Protein 4Y97 (pdb70)

Radius of gyration: 48.77 Å; Cα contacts (8 Å, |Δi|>4): 5311; chains: 8; bounding box: 123×137×135 Å

Secondary structure (DSSP, 8-state):
--HHHHT-S-TT-EEEEEES-SSS-S---TT-S---EEE-------S-S---SS--HHHHHHHHHHHHHHHHHHHHHHTT---PPPTT---SS-EEEEEEEEESSSS---TTTEEEEEPHHHHTT-EEEEE-TT-SSEEE-TT-EEEEEEE-SSSS-EEEEEEPPP-PPPBP---SGGGG---EEEEEEES--S-TT-SS-HHHHHHHHHHHHH--SEEEEES-SSBTTSHHHHTT--SS-HHHHHHHHHHHHHHHTGGGTPEEEEE--TTBTTS--SBSBPPP------TTGGGTEEE--BSEEEEETTEEEEE--S-HHHHHHTT-EEES-S---HHHHHHHHHHHHTBS---SSPPTT--B-HHHHHHHSB-SSB-SEEE---SSPPEEEEETTEEEEE---SEETTEE-EEEEEEE-PPPS-SSS---SEEEEEEEE-/-HHHHTTTSPPEEEE-TTT-PEEEESSSEES-TTS-EETTSS-SSTT----GGGGHHHHHHHHHHHHHHHHHHHHT--EEES-TTT--EES---S-EETTEEBPSSSSSSBEEESS-HHHHHHHHHHHHHTT-HHHHHHT-S-HHHHHHHHHHT--HHHHHHHHHHHTSSTT-/----SS-SHHHHT-S-TT-EEEEEES---S-----TT-S---EEE-SS------S---HHHHHHHHHHHHHHHHHHHHHHTT---PPPTT---SS-EEEEEEEEESSSS---TTTEEEEEPHHHHTT-EEEEE-TT-SS-EE-TT-EEEEEEE-SSSS-EEEEEEPPP-PPPBP---TGGGG---EEEEEEES--S-TT-SS-HHHHHHHHHHHHH--SEEEEES-SSBTTSHHHHTT--SS-HHHHHHHHHHHHHHHTGGGTPEEEEE--TTBTTS--SBSBPPP---B--TTGGGTEEE--BSEEEEETTEEEEE--S-HHHHHHTT-EE----HHHHHHHHHHHHTBS---SSPPTT--B-HHHHHHHSB-SSB-SEEE---SSPPEEEEETTEEEEE---SEETTEE-EEEEEEE----S-SSS---SEEEEEEEE-/--HHHHTTTSPPEEEE-TTT-PEEEESSSEESSTTS-EETTSS-SSTT----GGGGHHHHHHHHHHHHHHHHHHHHT--EEES-TTT--EES---S-EETTEEBPSSSSSSBEEESS-HHHHHHHHHHHHHTT-HHHHHHT-S-HHHHHHHHHHT--HHHHHHHHHHHTHHHHS-S--/--HHHHT-S-TT-EEEEEES-SSS-S---TT-S---EEEE------S-S---SS--HHHHHHHHHHHHHHHHHHHHHHTT---PPPTT---SS-EEEEEEEEESSSS---TTTEEEEEPHHHHTT-EEEEE-TT-SS-EE-TT-EEEEEEE-SSSS-EEEEEEPPP-PPPBP---SGGGG---EEEEEEES--S-TT-SS-HHHHHHHHHHHHH--SEEEEES-SSBTTSHHHHTT--SS-HHHHHHHHHHHHHHHTGGGTPEEEEE--TTBTTS--SBSBPPP---B--TTGGGTEEE--BSEEEEETTEEEEE--S-HHHHHHTT-EE----HHHHHHHHHHHHTBS---SSPPTT--B-HHHHHHHSB-SSB-SEEE---SSPPEEEEETTEEEEE---SEETTEE-EEEEEEE-PPPS-SSS---SEEEEEEEE-/---HHHHTTTSPPEEEE-TTT-PEEEESSSEESSTTS-EETTSS-SSTT----GGGGHHHHHHHHHHHHHHHHHHHHT--EEES-TTT--EES---S-EETTEEBPSSSSSSBEEESS-HHHHHHHHHHHHHTT-HHHHHHT-SSHHHHHHHHHHT--HHHHHHHHHHHTTTTS--/--HHHHT-S-TT-EEEEEES---S-----TT-S---EEE-SS------S---HHHHHHHHHHHHHHHHHHHHHHTT---PPPTT---SS-EEEEEEEEESSSS---TTTEEEEEPHHHHTT-EEEEE-TT-SS-EE-TT-EEEEEEE-SSSS-EEEEEEPPP-PPPBP---TGGGG---EEEEEEES--S-TT-SS-HHHHHHHHHHHHH--SEEEEES-SSBTTSHHHHTT--SS-HHHHHHHHHHHHHHHTGGGTPEEEEE--TTBTTS--SBSBPPP------TTHHHHEEE--BSEEEEETTEEEEE--S-HHHHHHTT-EE-----HHHHHHHHHHHHTBS---SSPPTT--B-HHHHHHHSB-SSB-SEEE---SSPPEEEEETTEEEEE---SEETTEE-EEEEEEE-PPPS-SSS---SEEEEEEEE-/---HHHHTTTSPPEEEE-TTT-PEEEESSSEES-TTS-EETTSS-SSTT----GGGGHHHHHHHHHHHHHHHHHHHHT--EEES-TTT--EES---S-EETTEEBPSSSSSSBEEESS-HHHHHHHHHHHHHTT-HHHHHHT-S-HHHHHHHHHHT--HHHHHHHHHHHTHHHHS----

GO terms:
  GO:0005658 alpha DNA polymerase:primase complex (C, IDA)
  GO:0005654 nucleoplasm (C, TAS)
  GO:0005515 protein binding (F, IPI)
  GO:0005654 nucleoplasm (C, IDA)
  GO:0006270 DNA replication initiation (P, IDA)
  GO:0006269 DNA replication, synthesis of primer (P, IDA)

Sequence (2464 aa):
PSQKYNSRSNRGEVVTSFGLAQGVSWSGRGGAGNISLKVLGCPEALTGSYKSMFQKLPDIREVLTCKIEELGSELKEHYKIEAFTPLLAPAQEPVTLLGQIGCDSNGKLNNKSVILEGDREHSSGAQIPVDLSELKEYSLFPGQVVIMEGINTTGRKLVATKLYEGVPLPFYQPTEEDADFEQSMVLVACGPYTTSDSITYDPLLDLIAVINHDRPDVCILFGPFLDAKHEQVENCLLTSPFEDIFKQCLRTIIEGTRSSGSHLVFVPSLRDVHHEPVYPQPPFSYSDLSREDKKQVQFVSEPCSLSINGVIFGLTSTDLLFHLGAEEISSSSGTSDRFSRILKHILTQRSYYPLYPPQEDMAIDYESFYVYAQLPVTPDVLIIPSELRYFVKDVLGCVCVNPGRLTKGQVGGTFARLYLRRPAADGAERQSPCIAVQVVRITDEEKYRDCERFKCPCPTCGTENIYDNVFDGSGTDMEPSLYRCSNIDCKASPLTFTVQLSNKLIMDIRRFIKKYYDGWLICEEPTCRNRTRHLPLQFSRTGPLCPACMKATLQPEYSDKSLYTQLCFYRYIFDAECALEKLTTDHEKDKLKKQFFTPKVLQDYRKLKNTAEQFFSPSATPSQKYNSRSNRGEVVTSFGLAQGVSWSGRGGAGNISLKVLGCPEALKSMFQKLPDIREVLTCKIEELGSELKEHYKIEAFTPLLAPAQEPVTLLGQIGCDSNGKLNNKSVILEGDREHSSGAQIPVDLSELKEYSLFPGQVVIMEGINTTGRKLVATKLYEGVPLPFYQPTEEDADFEQSMVLVACGPYTTSDSITYDPLLDLIAVINHDRPDVCILFGPFLDAKHEQVENCLLTSPFEDIFKQCLRTIIEGTRSSGSHLVFVPSLRDVHHEPVYPQPPFSYSDLSREDKKQVQFVSEPCSLSINGVIFGLTSTDLLFHLGAEEISSSSDRFSRILKHILTQRSYYPLYPPQEDMAIDYESFYVYAQLPVTPDVLIIPSELRYFVKDVLGCVCVNPGRLTKGQVGGTFARLYLRRPAADGAERQSPCIAVQVVRILTDEEKYRDCERFKCPCPTCGTENIYDNVFDGSGTDMEPSLYRCSNIDCKASPLTFTVQLSNKLIMDIRRFIKKYYDGWLICEEPTCRNRTRHLPLQFSRTGPLCPACMKATLQPEYSDKSLYTQLCFYRYIFDAECALEKLTTDHEKDKLKKQFFTPKVLQDYRKLKNTAEQFLSRSPSQKYNSRSNRGEVVTSFGLAQGVSWSGRGGAGNISLKVLGCPEALTGSYKSMFQKLPDIREVLTCKIEELGSELKEHYKIEAFTPLLAPAQEPVTLLGQIGCDSNGKLNNKSVILEGDREHSSGAQIPVDLSELKEYSLFPGQVVIMEGINTTGRKLVATKLYEGVPLPFYQPTEEDADFEQSMVLVACGPYTTSDSITYDPLLDLIAVINHDRPDVCILFGPFLDAKHEQVENCLLTSPFEDIFKQCLRTIIEGTRSSGSHLVFVPSLRDVHHEPVYPQPPFSYSDLSREDKKQVQFVSEPCSLSINGVIFGLTSTDLLFHLGAEEISSSSDRFSRILKHILTQRSYYPLYPPQEDMAIDYESFYVYAQLPVTPDVLIIPSELRYFVKDVLGCVCVNPGRLTKGQVGGTFARLYLRRPAADGAERQSPCIAVQVVRIQLTDEEKYRDCERFKCPCPTCGTENIYDNVFDGSGTDMEPSLYRCSNIDCKASPLTFTVQLSNKLIMDIRRFIKKYYDGWLICEEPTCRNRTRHLPLQFSRTGPLCPACMKATLQPEYSDKSLYTQLCFYRYIFDAECALEKLTTDHEKDKLKKQFFTPKVLQDYRKLKNTAEQFLPSQKYNSRSNRGEVVTSFGLAQGVSWSGRGGAGNISLKVLGCPEALKSMFQKLPDIREVLTCKIEELGSELKEHYKIEAFTPLLAPAQEPVTLLGQIGCDSNGKLNNKSVILEGDREHSSGAQIPVDLSELKEYSLFPGQVVIMEGINTTGRKLVATKLYEGVPLPFYQPTEEDADFEQSMVLVACGPYTTSDSITYDPLLDLIAVINHDRPDVCILFGPFLDAKHEQVENCLLTSPFEDIFKQCLRTIIEGTRSSGSHLVFVPSLRDVHHEPVYPQPPFSYSDLSREDKKQVQFVSEPCSLSINGVIFGLTSTDLLFHLGAEEISSSTSDRFSRILKHILTQRSYYPLYPPQEDMAIDYESFYVYAQLPVTPDVLIIPSELRYFVKDVLGCVCVNPGRLTKGQVGGTFARLYLRRPAADGAERQSPCIAVQVVRIQLTDEEKYRDCERFKCPCPTCGTENIYDNVFDGSGTDMEPSLYRCSNIDCKASPLTFTVQLSNKLIMDIRRFIKKYYDGWLICEEPTCRNRTRHLPLQFSRTGPLCPACMKATLQPEYSDKSLYTQLCFYRYIFDAECALEKLTTDHEKDKLKKQFFTPKVLQDYRKLKNTAEQFLSRS

Organism: Homo sapiens (NCBI:txid9606)

B-factor: mean 50.73, std 21.53, range [2.4, 119.45]

Solvent-accessible surface area: 104229 Å² total; per-residue (Å²): 100,4,124,84,1,69,89,35,112,71,139,45,79,66,33,33,64,51,46,118,3,149,79,26,79,28,58,17,146,2,31,54,69,123,42,21,31,133,83,51,51,39,136,58,108,100,54,59,103,212,102,48,165,42,24,100,34,79,48,20,44,65,15,3,0,11,35,0,38,77,14,0,71,84,8,66,119,92,49,151,22,161,55,18,32,57,0,93,33,82,31,140,137,86,12,17,0,3,0,1,1,1,20,71,38,70,25,103,3,14,44,75,7,1,10,0,0,0,1,82,122,64,9,76,0,2,59,2,54,6,39,6,92,109,14,188,120,24,20,0,0,10,0,13,5,5,2,0,48,0,59,1,58,64,3,135,18,0,34,0,64,94,33,31,131,40,23,46,38,95,36,63,109,55,74,144,110,12,51,120,33,93,64,5,2,0,3,0,0,1,0,21,1,8,0,50,41,3,89,65,30,37,0,4,92,37,0,11,60,32,0,48,152,22,96,0,13,0,0,0,0,0,1,4,2,6,12,14,135,15,100,24,3,99,92,20,90,15,110,35,25,1,51,63,30,0,64,110,9,0,76,51,0,7,71,34,4,113,94,1,15,1,25,2,0,0,0,0,5,21,63,0,0,10,19,44,0,12,0,18,2,65,59,8,93,16,95,87,29,61,213,126,6,113,152,43,13,58,42,5,36,0,4,6,7,0,7,1,10,3,2,2,0,0,0,0,8,11,15,1,1,92,18,0,8,48,49,14,19,42,37,58,109,67,138,53,60,103,46,32,43,0,0,101,17,0,1,9,16,24,3,4,3,3,4,11,30,13,76,96,69,11,2,3,18,17,40,26,10,36,28,155,0,49,9,33,26,2,2,1,0,1,0,2,1,1,79,45,169,40,17,20,47,81,7,65,22,0,0,0,0,0,0,4,15,0,4,96,43,73,95,10,3,5,4,0,32,0,18,2,107,27,47,90,87,142,52,101,131,77,88,32,0,6,46,0,0,15,0,3,56,5,118,39,107,81,124,14,152,140,16,72,74,0,69,7,68,14,71,88,51,46,40,70,7,80,8,67,42,3,18,83,55,82,38,140,117,17,48,3,16,2,72,94,6,79,54,141,142,6,144,21,24,13,40,99,43,17,46,18,6,4,2,41,2,4,32,4,4,11,107,8,13,35,97,24,24,23,31,37,4,18,0,83,32,27,19,1,51,21,10,14,38,28,5,2,0,41,41,45,239,101,10,4,27,0,49,37,30,93,164,9,6,1,74,52,52,38,34,46,158,49,0,132,28,7,31,24,3,5,71,40,2,3,27,2,89,52,14,1,120,124,40,144,67,104,123,38,32,56,110,13,65,160,117,28,5,63,116,138,20,36,115,19,4,109,103,2,30,64,7,19,124,74,48,145,92,89,37,54,28,23,1,47,66,1,25,54,29,114,48,138,39,84,53,28,34,59,49,41,159,69,74,48,110,97,5,60,11,108,0,32,48,60,103,34,27,36,86,71,56,30,95,107,25,80,117,100,59,2,49,21,147,42,76,54,19,39,73,13,3,0,23,46,0,27,90,16,0,67,92,7,53,119,103,62,169,17,160,64,21,34,58,0,99,37,73,34,162,127,84,10,22,0,3,0,0,0,1,18,89,64,96,43,136,2,65,72,158,14,2,13,0,0,0,0,86,125,63,11,81,0,5,51,2,71,7,34,10,93,116,11,133,128,31,22,0,0,4,0,11,4,5,0,0,45,0,72,0,78,86,5,143,62,0,37,0,47,86,34,38,114,31,20,50,30,97,46,51,139,55,70,132,123,6,39,126,24,59,70,2,2,0,1,0,0,0,0,23,1,9,0,53,5,0,79,27,31,2,0,4,18,18,1,15,59,33,0,46,150,9,91,0,0,0,0,0,0,0,0,2,2,7,11,2,107,16,36,8,2,88,74,14,55,12,105,41,46,1,67,76,39,2,41,93,10,0,55,28,0,8,71,34,5,117,91,0,16,2,33,3,0,0,0,0,4,29,66,0,0,10,13,0,2,0,0,2,0,5,24,9,82,17,45,14,10,31,147,120,5,107,140,50,14,54,42,3,8,0,4,7,8,0,3,0,4,0,1,3,0,0,0,1,7,11,15,1,0,93,20,0,10,56,43,7,18,30,40,68,111,68,85,42,34,36,0,0,74,16,2,2,7,19,24,7,4,3,5,2,11,23,12,73,92,71,12,2,4,0,15,58,3,12,88,74,71,0,72,10,48,27,2,1,0,0,0,0,2,0,0,94,40,128,38,12,18,44,82,8,65,21,0,0,0,0,0,0,0,11,0,4,75,44,31,74,14,6,6,3,0,12,0,14,1,138,21,41,84,83,140,50,97,149,69,77,31,0,6,77,0,1,5,0,4,60,7,219,64,47,124,84,105,13,149,139,15,67,66,0,82,8,64,13,45,78,47,37,53,92,5,98,8,73,44,2,18,82,60,94,46,121,132,18,50,6,16,5,98,134,7,71,37,148,135,13,202,22,31,13,38,98,42,20,46,22,4,22,1,49,1,16,36,3,2,4,106,9,1,29,105,25,17,19,32,37,4,42,0,86,60,101,125,34,122,38,95,14,37,23,6,3,0,29,44,35,236,105,12,2,19,0,50,65,40,107,152,6,4,1,67,51,84,40,36,68,156,50,0,124,22,6,14,26,2,5,90,43,2,3,29,4,83,64,15,2,125,124,40,121,67,106,146,42,32,67,81,2,65,120,108,27,5,33,27,59,22,19,36,6,4,111,112,2,32,60,5,7,92,139,24,20,19,10,83,93,0,127,141,0,21,61,23,106,70,130,41,87,66,30,32,70,50,47,114,13,128,78,25,73,35,53,16,144,0,31,52,72,125,33,29,37,105,84,50,53,26,106,44,41,20,45,44,70,220,64,40,111,47,24,102,34,78,48,22,20,30,14,1,1,15,41,0,28,47,13,0,73,88,8,53,91,98,60,168,19,154,61,11,32,16,0,95,33,72,36,138,115,87,11,19,0,5,0,1,1,1,19,90,67,97,43,123,3,69,70,166,11,1,9,0,0,0,0,8,28,18,9,44,0,4,57,2,66,7,36,9,85,109,14,171,124,27,19,0,0,5,0,14,4,4,1,0,45,0,62,1,67,86,3,183,94,0,47,0,71,98,33,34,128,30,19,48,34,100,49,56,126,50,69,160,120,3,47,128,30,106,48,4,0,0,0,0,0,0,0,22,1,7,0,54,51,4,95,30,36,2,0,4,20,21,1,14,60,31,0,49,152,14,100,0,6,0,0,0,0,0,1,3,2,6,9,10,136,20,111,42,4,87,77,16,106,16,109,43,46,1,73,62,30,1,51,112,10,0,78,29,1,8,70,36,2,113,102,1,14,1,34,4,0,0,0,0,5,23,68,0,0,23,20,32,1,9,0,13,2,64,58,9,92,22,42,28,12,30,194,101,8,107,151,47,16,54,39,4,35,0,4,6,8,0,6,0,8,0,2,2,0,0,0,1,9,12,15,2,1,91,19,1,9,52,38,8,18,38,36,106,144,60,113,43,30,40,0,0,89,16,2,1,9,18,24,3,5,4,3,7,11,28,12,74,88,67,9,2,4,14,15,38,20,10,11,28,149,0,40,9,32,27,2,2,1,0,2,0,2,1,2,103,38,159,30,14,19,48,77,5,63,18,0,0,0,0,0,0,2,9,0,5,82,43,76,81,9,1,3,3,0,25,0,17,1,110,23,39,85,92,143,49,104,107,73,94,29,0,6,36,0,0,12,0,3,68,7,230,104,66,36,113,74,86,13,161,141,14,64,71,0,81,7,63,9,68,90,53,46,51,97,7,95,6,71,42,2,14,73,46,94,47,104,41,17,6,2,13,5,54,77,11,69,44,103,56,14,190,20,33,9,35,63,38,36,38,22,6,28,1,45,2,24,31,3,2,7,105,8,10,33,88,23,29,22,31,39,4,35,0,88,67,99,130,34,117,44,92,16,38,25,4,3,0,45,35,41,192,93,10,4,22,0,49,66,41,108,188,8,8,1,71,54,81,36,37,47,157,48,0,127,25,7,29,30,2,3,84,35,1,1,27,3,91,60,15,4,127,118,25,128,58,107,120,38,35,75,101,15,72,117,74,17,5,33,30,68,20,21,37,11,2,117,127,3,32,50,21,20,101,131,14,113,109,1,123,120,1,72,90,29,109,61,137,38,84,58,32,35,65,50,36,156,32,71,53,123,106,3,65,13,72,0,32,51,65,96,29,26,34,129,63,56,52,97,73,106,54,122,98,60,8,47,18,116,39,21,15,17,17,76,15,2,0,24,44,0,34,92,13,0,69,80,9,52,118,92,57,161,19,154,64,22,34,8,0,19,7,42,21,153,107,81,11,19,1,3,0,1,1,1,22,94,64,94,42,122,3,67,77,173,13,1,7,0,0,0,0,37,69,46,1,9,0,2,56,3,66,6,46,8,107,112,10,128,123,30,21,0,0,8,0,13,4,6,2,0,49,0,55,0,77,95,0,130,99,0,45,0,50,85,24,28,120,35,23,51,32,97,42,63,110,56,73,141,81,13,46,112,16,107,75,5,2,0,2,0,0,1,0,21,2,9,0,51,50,4,91,63,29,31,0,4,90,32,1,15,61,31,0,46,149,12,93,0,1,0,0,0,0,0,1,4,3,6,13,8,124,17,104,43,3,88,75,10,100,16,106,32,50,1,89,66,41,2,71,110,11,0,63,54,1,11,93,34,2,116,90,0,16,0,38,3,0,0,0,0,5,29,53,0,0,19,15,0,2,0,0,9,2,10,22,9,88,17,98,94,28,45,201,96,6,113,157,42,16,52,42,4,21,0,4,6,10,0,7,1,6,6,2,4,0,0,0,0,9,8,15,1,1,98,18,0,9,52,46,4,20,37,49,74,167,50,64,99,47,32,38,0,0,74,14,2,2,6,13,22,4,4,3,2,2,10,27,13,79,98,73,8,2,5,2,16,69,6,14,89,73,77,0,72,10,66,28,3,3,3,0,1,0,2,1,1,86,33,163,34,14,19,48,88,7,70,23,0,2,0,0,0,0,2,12,0,2,73,42,57,89,13,1,2,4,0,14,0,18,0,130,26,40,87,91,140,56,104,130,80,82,39,0,6,63,0,0,5,0,4,61,6,238,120,67,36,134,83,75,18,156,146,14,74,71,0,88,8,56,13,65,83,52,45,49,88,10,100,8,70,40,2,14,83,58,88,41,137,126,22,43,5,16,2,87,143,13,73,47,167,130,14,196,20,29,12,40,98,38,20,45,18,7,21,1,42,2,17,32,4,1,5,107,4,0,41,102,22,13,21,32,44,4,38,0,83,71,97,128,37,117,40,84,18,39,23,7,2,0,22,19,24,43,60,1,4,29,0,47,66,36,97,157,10,6,1,71,51,83,42,39,53,155,46,0,128,24,7,19,32,1,4,99,51,2,2,21,4,96,66,16,1,125,126,39,143,73,103,139,50,40,63,119,16,51,162,118,37,7,63,120,128,17,30,86,12,3,110,117,2,38,50,5,8,105,127,24,21,22,14,78

Structure (mmCIF, N/CA/C/O backbone):
data_4Y97
#
_entry.id   4Y97
#
_cell.length_a   103.593
_cell.length_b   137.135
_cell.length_c   132.092
_cell.angle_alpha   90.00
_cell.angle_beta   100.97
_cell.angle_gamma   90.00
#
_symmetry.space_group_name_H-M   'P 1 21 1'
#
loop_
_entity.id
_entity.type
_entity.pdbx_description
1 polymer 'DNA polymerase alpha subunit B'
2 polymer 'DNA polymerase alpha catalytic subunit'
3 non-polymer 'ZINC ION'
4 water water
#
loop_
_atom_site.group_PDB
_atom_site.id
_atom_site.type_symbol
_atom_site.label_atom_id
_atom_site.label_alt_id
_atom_site.label_comp_id
_atom_site.label_asym_id
_atom_site.label_entity_id
_atom_site.label_seq_id
_atom_site.pdbx_PDB_ins_code
_atom_site.Cartn_x
_atom_site.Cartn_y
_atom_site.Cartn_z
_atom_site.occupancy
_atom_site.B_iso_or_equiv
_atom_site.auth_seq_id
_atom_site.auth_comp_id
_atom_site.auth_asym_id
_atom_site.auth_atom_id
_atom_site.pdbx_PDB_model_num
ATOM 1 N N . PRO A 1 157 ? 34.417 79.301 55.600 1.00 65.76 157 PRO A N 1
ATOM 2 C CA . PRO A 1 157 ? 35.125 80.553 55.978 1.00 66.25 157 PRO A CA 1
ATOM 3 C C . PRO A 1 157 ? 34.164 81.538 56.643 1.00 69.36 157 PRO A C 1
ATOM 4 O O . PRO A 1 157 ? 33.103 81.111 57.072 1.00 70.77 157 PRO A O 1
ATOM 8 N N . SER A 1 158 ? 34.594 82.807 56.753 1.00 68.00 158 SER A N 1
ATOM 9 C CA . SER A 1 158 ? 33.919 84.003 57.298 1.00 71.59 158 SER A CA 1
ATOM 10 C C . SER A 1 158 ? 32.426 83.859 57.612 1.00 73.33 158 SER A C 1
ATOM 11 O O . SER A 1 158 ? 31.683 84.842 57.754 1.00 74.63 158 SER A O 1
ATOM 14 N N . GLN A 1 159 ? 32.007 82.611 57.729 1.00 73.15 159 GLN A N 1
ATOM 15 C CA . GLN A 1 159 ? 30.633 82.234 58.003 1.00 72.67 159 GLN A CA 1
ATOM 16 C C . GLN A 1 159 ? 30.060 82.975 59.192 1.00 69.32 159 GLN A C 1
ATOM 17 O O . GLN A 1 159 ? 29.062 83.675 59.076 1.00 67.27 159 GLN A O 1
ATOM 23 N N . LYS A 1 160 ? 30.712 82.829 60.332 1.00 68.33 160 LYS A N 1
ATOM 24 C CA . LYS A 1 160 ? 30.281 83.465 61.566 1.00 68.00 160 LYS A CA 1
ATOM 25 C C . LYS A 1 160 ? 30.113 84.974 61.396 1.00 67.34 160 LYS A C 1
ATOM 26 O O . LYS A 1 160 ? 29.099 85.541 61.799 1.00 68.03 160 LYS A O 1
ATOM 32 N N . TYR A 1 161 ? 31.111 85.619 60.797 1.00 65.13 161 TYR A N 1
ATOM 33 C CA . TYR A 1 161 ? 31.080 87.063 60.608 1.00 61.13 161 TYR A CA 1
ATOM 34 C C . TYR A 1 161 ? 29.907 87.583 59.770 1.00 62.88 161 TYR A C 1
ATOM 35 O O . TYR A 1 161 ? 29.265 88.578 60.125 1.00 59.28 161 TYR A O 1
ATOM 44 N N . ASN A 1 162 ? 29.630 86.917 58.656 1.00 64.78 162 ASN A N 1
ATOM 45 C CA . ASN A 1 162 ? 28.552 87.352 57.776 1.00 65.43 162 ASN A CA 1
ATOM 46 C C . ASN A 1 162 ? 27.147 87.107 58.330 1.00 66.59 162 ASN A C 1
ATOM 47 O O . ASN A 1 162 ? 26.184 87.736 57.889 1.00 65.61 162 ASN A O 1
ATOM 52 N N . SER A 1 163 ? 27.035 86.213 59.307 1.00 64.78 163 SER A N 1
ATOM 53 C CA . SER A 1 163 ? 25.744 85.904 59.903 1.00 65.41 163 SER A CA 1
ATOM 54 C C . SER A 1 163 ? 25.500 86.710 61.174 1.00 69.74 163 SER A C 1
ATOM 55 O O . SER A 1 163 ? 24.469 86.555 61.823 1.00 74.09 163 SER A O 1
ATOM 58 N N . ARG A 1 164 ? 26.450 87.565 61.535 1.00 68.95 164 ARG A N 1
ATOM 59 C CA . ARG A 1 164 ? 26.304 88.386 62.730 1.00 65.49 164 ARG A CA 1
ATOM 60 C C . ARG A 1 164 ? 24.985 89.145 62.650 1.00 63.31 164 ARG A C 1
ATOM 61 O O . ARG A 1 164 ? 24.444 89.334 61.566 1.00 63.63 164 ARG A O 1
ATOM 69 N N . SER A 1 165 ? 24.484 89.591 63.795 1.00 61.31 165 SER A N 1
ATOM 70 C CA . SER A 1 165 ? 23.229 90.326 63.842 1.00 59.77 165 SER A CA 1
ATOM 71 C C . SER A 1 165 ? 23.358 91.643 64.597 1.00 59.81 165 SER A C 1
ATOM 72 O O . SER A 1 165 ? 22.375 92.360 64.766 1.00 58.31 165 SER A O 1
ATOM 75 N N . ASN A 1 166 ? 24.574 91.956 65.042 1.00 62.14 166 ASN A N 1
ATOM 76 C CA . ASN A 1 166 ? 24.854 93.189 65.787 1.00 62.96 166 ASN A CA 1
ATOM 77 C C . ASN A 1 166 ? 25.109 94.391 64.892 1.00 58.28 166 ASN A C 1
ATOM 78 O O . ASN A 1 166 ? 25.110 95.529 65.353 1.00 59.75 166 ASN A O 1
ATOM 83 N N . ARG A 1 167 ? 25.369 94.121 63.622 1.00 55.16 167 ARG A N 1
ATOM 84 C CA . ARG A 1 167 ? 25.654 95.143 62.621 1.00 52.92 167 ARG A CA 1
ATOM 85 C C . ARG A 1 167 ? 25.081 96.544 62.904 1.00 48.74 167 ARG A C 1
ATOM 86 O O . ARG A 1 167 ? 23.881 96.699 63.102 1.00 50.71 167 ARG A O 1
ATOM 94 N N . GLY A 1 168 ? 25.949 97.552 62.930 1.00 43.26 168 GLY A N 1
ATOM 95 C CA . GLY A 1 168 ? 25.514 98.922 63.141 1.00 40.95 168 GLY A CA 1
ATOM 96 C C . GLY A 1 168 ? 25.288 99.377 64.567 1.00 47.59 168 GLY A C 1
ATOM 97 O O . GLY A 1 168 ? 25.100 100.577 64.827 1.00 47.29 168 GLY A O 1
ATOM 98 N N . GLU A 1 169 ? 25.313 98.432 65.498 1.00 45.83 169 GLU A N 1
ATOM 99 C CA . GLU A 1 169 ? 25.090 98.759 66.899 1.00 47.21 169 GLU A CA 1
ATOM 100 C C . GLU A 1 169 ? 26.108 99.752 67.451 1.00 45.89 169 GLU A C 1
ATOM 101 O O . GLU A 1 169 ? 27.311 99.571 67.289 1.00 48.23 169 GLU A O 1
ATOM 107 N N . VAL A 1 170 ? 25.624 100.798 68.108 1.00 44.58 170 VAL A N 1
ATOM 108 C CA . VAL A 1 170 ? 26.506 101.785 68.708 1.00 41.26 170 VAL A CA 1
ATOM 109 C C . VAL A 1 170 ? 26.851 101.276 70.108 1.00 45.57 170 VAL A C 1
ATOM 110 O O . VAL A 1 170 ? 25.995 101.245 70.982 1.00 49.64 170 VAL A O 1
ATOM 114 N N . VAL A 1 171 ? 28.104 100.864 70.312 1.00 47.69 171 VAL A N 1
ATOM 115 C CA . VAL A 1 171 ? 28.549 100.322 71.598 1.00 39.30 171 VAL A CA 1
ATOM 116 C C . VAL A 1 171 ? 29.129 101.334 72.585 1.00 43.66 171 VAL A C 1
ATOM 117 O O . VAL A 1 171 ? 29.322 101.015 73.757 1.00 47.41 171 VAL A O 1
ATOM 121 N N . THR A 1 172 ? 29.417 102.543 72.122 1.00 43.59 172 THR A N 1
ATOM 122 C CA . THR A 1 172 ? 29.954 103.572 73.003 1.00 47.07 172 THR A CA 1
ATOM 123 C C . THR A 1 172 ? 29.621 104.933 72.423 1.00 52.44 172 THR A C 1
ATOM 124 O O . THR A 1 172 ? 29.622 105.124 71.205 1.00 51.86 172 THR A O 1
ATOM 128 N N . SER A 1 173 ? 29.339 105.880 73.305 1.00 53.79 173 SER A N 1
ATOM 129 C CA . SER A 1 173 ? 28.991 107.216 72.879 1.00 52.39 173 SER A CA 1
ATOM 130 C C . SER A 1 173 ? 29.737 108.216 73.740 1.00 51.93 173 SER A C 1
ATOM 131 O O . SER A 1 173 ? 29.897 108.022 74.944 1.00 53.61 173 SER A O 1
ATOM 134 N N . PHE A 1 174 ? 30.203 109.282 73.114 1.00 47.50 174 PHE A N 1
ATOM 135 C CA . PHE A 1 174 ? 30.915 110.314 73.831 1.00 49.35 174 PHE A CA 1
ATOM 136 C C . PHE A 1 174 ? 30.348 111.629 73.332 1.00 51.34 174 PHE A C 1
ATOM 137 O O . PHE A 1 174 ? 29.986 111.745 72.158 1.00 52.03 174 PHE A O 1
ATOM 145 N N . GLY A 1 175 ? 30.278 112.607 74.233 1.00 52.26 175 GLY A N 1
ATOM 146 C CA . GLY A 1 175 ? 29.762 113.919 73.900 1.00 54.38 175 GLY A CA 1
ATOM 147 C C . GLY A 1 175 ? 28.306 113.894 73.500 1.00 59.09 175 GLY A C 1
ATOM 148 O O . GLY A 1 175 ? 27.542 112.976 73.837 1.00 57.29 175 GLY A O 1
ATOM 149 N N . LEU A 1 176 ? 27.973 114.915 72.716 1.00 58.43 176 LEU A N 1
ATOM 150 C CA . LEU A 1 176 ? 26.654 115.142 72.160 1.00 56.48 176 LEU A CA 1
ATOM 151 C C . LEU A 1 176 ? 26.483 114.220 70.959 1.00 56.87 176 LEU A C 1
ATOM 152 O O . LEU A 1 176 ? 26.179 114.685 69.864 1.00 56.66 176 LEU A O 1
ATOM 157 N N . ALA A 1 177 ? 26.686 112.921 71.161 1.00 59.44 177 ALA A N 1
ATOM 158 C CA . ALA A 1 177 ? 26.571 111.947 70.074 1.00 63.03 177 ALA A CA 1
ATOM 159 C C . ALA A 1 177 ? 25.244 112.039 69.347 1.00 68.01 177 ALA A C 1
ATOM 160 O O . ALA A 1 177 ? 25.129 111.618 68.198 1.00 69.80 177 ALA A O 1
ATOM 162 N N . GLN A 1 178 ? 24.233 112.566 70.029 1.00 75.32 178 GLN A N 1
ATOM 163 C CA . GLN A 1 178 ? 22.917 112.746 69.422 1.00 78.17 178 GLN A CA 1
ATOM 164 C C . GLN A 1 178 ? 22.830 114.247 69.209 1.00 75.95 178 GLN A C 1
ATOM 165 O O . GLN A 1 178 ? 23.061 115.024 70.135 1.00 80.60 178 GLN A O 1
ATOM 171 N N . GLY A 1 179 ? 22.502 114.666 67.999 1.00 71.86 179 GLY A N 1
ATOM 172 C CA . GLY A 1 179 ? 22.445 116.089 67.738 1.00 70.76 179 GLY A CA 1
ATOM 173 C C . GLY A 1 179 ? 23.414 116.320 66.604 1.00 70.59 179 GLY A C 1
ATOM 174 O O . GLY A 1 179 ? 23.771 117.459 66.264 1.00 65.91 179 GLY A O 1
ATOM 175 N N . VAL A 1 180 ? 23.860 115.192 66.050 1.00 66.38 180 VAL A N 1
ATOM 176 C CA . VAL A 1 180 ? 24.756 115.167 64.909 1.00 64.41 180 VAL A CA 1
ATOM 177 C C . VAL A 1 180 ? 24.346 113.971 64.064 1.00 66.94 180 VAL A C 1
ATOM 178 O O . VAL A 1 180 ? 24.213 112.857 64.570 1.00 69.43 180 VAL A O 1
ATOM 182 N N . SER A 1 181 ? 24.075 114.218 62.789 1.00 69.95 181 SER A N 1
ATOM 183 C CA . SER A 1 181 ? 23.743 113.134 61.883 1.00 70.06 181 SER A CA 1
ATOM 184 C C . SER A 1 181 ? 25.133 112.708 61.505 1.00 72.32 181 SER A C 1
ATOM 185 O O . SER A 1 181 ? 25.953 113.537 61.098 1.00 76.15 181 SER A O 1
ATOM 188 N N . TRP A 1 182 ? 25.428 111.433 61.649 1.00 71.40 182 TRP A N 1
ATOM 189 C CA . TRP A 1 182 ? 26.761 111.017 61.316 1.00 71.35 182 TRP A CA 1
ATOM 190 C C . TRP A 1 182 ? 26.964 110.961 59.814 1.00 73.34 182 TRP A C 1
ATOM 191 O O . TRP A 1 182 ? 27.160 109.896 59.228 1.00 73.78 182 TRP A O 1
ATOM 202 N N . SER A 1 183 ? 26.877 112.150 59.211 1.00 76.77 183 SER A N 1
ATOM 203 C CA . SER A 1 183 ? 27.073 112.375 57.783 1.00 79.81 183 SER A CA 1
ATOM 204 C C . SER A 1 183 ? 28.077 113.510 57.647 1.00 81.12 183 SER A C 1
ATOM 205 O O . SER A 1 183 ? 28.033 114.491 58.397 1.00 81.16 183 SER A O 1
ATOM 208 N N . GLY A 1 184 ? 29.000 113.354 56.710 1.00 81.22 184 GLY A N 1
ATOM 209 C CA . GLY A 1 184 ? 29.976 114.394 56.475 1.00 84.80 184 GLY A CA 1
ATOM 210 C C . GLY A 1 184 ? 29.517 115.077 55.206 1.00 87.03 184 GLY A C 1
ATOM 211 O O . GLY A 1 184 ? 28.556 114.622 54.583 1.00 85.95 184 GLY A O 1
ATOM 212 N N . ARG A 1 185 ? 30.169 116.167 54.818 1.00 87.54 185 ARG A N 1
ATOM 213 C CA . ARG A 1 185 ? 29.777 116.844 53.592 1.00 89.19 185 ARG A CA 1
ATOM 214 C C . ARG A 1 185 ? 30.475 116.175 52.409 1.00 90.83 185 ARG A C 1
ATOM 215 O O . ARG A 1 185 ? 30.402 116.657 51.280 1.00 93.70 185 ARG A O 1
ATOM 223 N N . GLY A 1 186 ? 31.135 115.051 52.675 1.00 92.13 186 GLY A N 1
ATOM 224 C CA . GLY A 1 186 ? 31.848 114.345 51.626 1.00 92.71 186 GLY A CA 1
ATOM 225 C C . GLY A 1 186 ? 33.133 115.082 51.295 1.00 94.81 186 GLY A C 1
ATOM 226 O O . GLY A 1 186 ? 33.933 115.382 52.184 1.00 94.83 186 GLY A O 1
ATOM 227 N N . GLY A 1 187 ? 33.338 115.385 50.018 1.00 96.39 187 GLY A N 1
ATOM 228 C CA . GLY A 1 187 ? 34.545 116.096 49.631 1.00 98.83 187 GLY A CA 1
ATOM 229 C C . GLY A 1 187 ? 34.357 117.596 49.780 1.00 100.38 187 GLY A C 1
ATOM 230 O O . GLY A 1 187 ? 35.320 118.372 49.781 1.00 100.82 187 GLY A O 1
ATOM 231 N N . ALA A 1 188 ? 33.098 117.990 49.931 1.00 98.52 188 ALA A N 1
ATOM 232 C CA . ALA A 1 188 ? 32.708 119.383 50.058 1.00 96.78 188 ALA A CA 1
ATOM 233 C C . ALA A 1 188 ? 33.562 120.308 50.910 1.00 96.18 188 ALA A C 1
ATOM 234 O O . ALA A 1 188 ? 34.054 119.948 51.984 1.00 92.30 188 ALA A O 1
ATOM 236 N N . GLY A 1 189 ? 33.708 121.523 50.393 1.00 97.31 189 GLY A N 1
ATOM 237 C CA . GLY A 1 189 ? 34.443 122.564 51.072 1.00 95.58 189 GLY A CA 1
ATOM 238 C C . GLY A 1 189 ? 35.904 122.373 51.410 1.00 93.72 189 GLY A C 1
ATOM 239 O O . GLY A 1 189 ? 36.637 121.583 50.803 1.00 90.94 189 GLY A O 1
ATOM 240 N N . ASN A 1 190 ? 36.303 123.138 52.418 1.00 92.13 190 ASN A N 1
ATOM 241 C CA . ASN A 1 190 ? 37.660 123.174 52.916 1.00 90.28 190 ASN A CA 1
ATOM 242 C C . ASN A 1 190 ? 38.015 122.031 53.858 1.00 85.83 190 ASN A C 1
ATOM 243 O O . ASN A 1 190 ? 37.491 121.935 54.968 1.00 84.44 190 ASN A O 1
ATOM 248 N N . ILE A 1 191 ? 38.904 121.162 53.398 1.00 79.38 191 ILE A N 1
ATOM 249 C CA . ILE A 1 191 ? 39.389 120.061 54.208 1.00 71.78 191 ILE A CA 1
ATOM 250 C C . ILE A 1 191 ? 40.893 120.268 54.167 1.00 68.33 191 ILE A C 1
ATOM 251 O O . ILE A 1 191 ? 41.502 120.245 53.098 1.00 66.83 191 ILE A O 1
ATOM 256 N N . SER A 1 192 ? 41.481 120.525 55.330 1.00 64.41 192 SER A N 1
ATOM 257 C CA . SER A 1 192 ? 42.915 120.767 55.421 1.00 64.00 192 SER A CA 1
ATOM 258 C C . SER A 1 192 ? 43.631 119.686 56.219 1.00 61.80 192 SER A C 1
ATOM 259 O O . SER A 1 192 ? 43.487 119.617 57.439 1.00 65.99 192 SER A O 1
ATOM 262 N N . LEU A 1 193 ? 44.396 118.841 55.529 1.00 56.13 193 LEU A N 1
ATOM 263 C CA . LEU A 1 193 ? 45.148 117.771 56.184 1.00 52.17 193 LEU A CA 1
ATOM 264 C C . LEU A 1 193 ? 46.643 118.064 56.147 1.00 51.53 193 LEU A C 1
ATOM 265 O O . LEU A 1 193 ? 47.257 118.041 55.089 1.00 53.81 193 LEU A O 1
ATOM 270 N N . LYS A 1 194 ? 47.233 118.330 57.302 1.00 51.92 194 LYS A N 1
ATOM 271 C CA . LYS A 1 194 ? 48.659 118.617 57.358 1.00 54.53 194 LYS A CA 1
ATOM 272 C C . LYS A 1 194 ? 49.333 117.657 58.331 1.00 53.33 194 LYS A C 1
ATOM 273 O O . LYS A 1 194 ? 48.825 117.419 59.428 1.00 51.51 194 LYS A O 1
ATOM 279 N N . VAL A 1 195 ? 50.464 117.088 57.923 1.00 46.74 195 VAL A N 1
ATOM 280 C CA . VAL A 1 195 ? 51.196 116.185 58.802 1.00 39.75 195 VAL A CA 1
ATOM 281 C C . VAL A 1 195 ? 52.130 117.043 59.647 1.00 38.35 195 VAL A C 1
ATOM 282 O O . VAL A 1 195 ? 52.847 117.870 59.102 1.00 47.59 195 VAL A O 1
ATOM 286 N N . LEU A 1 196 ? 52.118 116.846 60.971 1.00 38.89 196 LEU A N 1
ATOM 287 C CA . LEU A 1 196 ? 52.975 117.581 61.923 1.00 40.85 196 LEU A CA 1
ATOM 288 C C . LEU A 1 196 ? 54.319 116.911 62.198 1.00 43.94 196 LEU A C 1
ATOM 289 O O . LEU A 1 196 ? 54.564 115.782 61.787 1.00 50.74 196 LEU A O 1
ATOM 294 N N . GLY A 1 197 ? 55.190 117.608 62.914 1.00 44.60 197 GLY A N 1
ATOM 295 C CA . GLY A 1 197 ? 56.481 117.032 63.219 1.00 48.86 197 GLY A CA 1
ATOM 296 C C . GLY A 1 197 ? 57.188 117.762 64.334 1.00 52.71 197 GLY A C 1
ATOM 297 O O . GLY A 1 197 ? 56.782 118.860 64.720 1.00 49.86 197 GLY A O 1
ATOM 298 N N . CYS A 1 198 ? 58.238 117.138 64.863 1.00 55.26 198 CYS A N 1
ATOM 299 C CA . CYS A 1 198 ? 59.038 117.732 65.929 1.00 56.19 198 CYS A CA 1
ATOM 300 C C . CYS A 1 198 ? 60.406 117.965 65.332 1.00 54.32 198 CYS A C 1
ATOM 301 O O . CYS A 1 198 ? 61.170 117.023 65.131 1.00 60.96 198 CYS A O 1
ATOM 304 N N . PRO A 1 199 ? 60.730 119.222 65.014 1.00 54.17 199 PRO A N 1
ATOM 305 C CA . PRO A 1 199 ? 62.044 119.486 64.431 1.00 52.88 199 PRO A CA 1
ATOM 306 C C . PRO A 1 199 ? 63.137 118.982 65.350 1.00 52.98 199 PRO A C 1
ATOM 307 O O . PRO A 1 199 ? 62.897 118.723 66.532 1.00 53.35 199 PRO A O 1
ATOM 311 N N . GLU A 1 200 ? 64.338 118.848 64.805 1.00 51.87 200 GLU A N 1
ATOM 312 C CA . GLU A 1 200 ? 65.468 118.342 65.570 1.00 56.26 200 GLU A CA 1
ATOM 313 C C . GLU A 1 200 ? 66.763 118.762 64.866 1.00 57.94 200 GLU A C 1
ATOM 314 O O . GLU A 1 200 ? 66.822 118.797 63.631 1.00 61.68 200 GLU A O 1
ATOM 320 N N . ALA A 1 201 ? 67.785 119.111 65.646 1.00 55.70 201 ALA A N 1
ATOM 321 C CA . ALA A 1 201 ? 69.068 119.531 65.077 1.00 53.75 201 ALA A CA 1
ATOM 322 C C . ALA A 1 201 ? 70.248 119.044 65.928 1.00 54.45 201 ALA A C 1
ATOM 323 O O . ALA A 1 201 ? 71.336 119.625 65.893 1.00 48.26 201 ALA A O 1
ATOM 325 N N . LEU A 1 202 ? 70.013 117.963 66.673 1.00 58.27 202 LEU A N 1
ATOM 326 C CA . LEU A 1 202 ? 70.999 117.357 67.568 1.00 59.67 202 LEU A CA 1
ATOM 327 C C . LEU A 1 202 ? 71.716 116.164 66.948 1.00 60.71 202 LEU A C 1
ATOM 328 O O . LEU A 1 202 ? 72.885 115.901 67.254 1.00 59.60 202 LEU A O 1
ATOM 333 N N . THR A 1 203 ? 70.994 115.454 66.084 1.00 63.20 203 THR A N 1
ATOM 334 C CA . THR A 1 203 ? 71.473 114.251 65.403 1.00 62.96 203 THR A CA 1
ATOM 335 C C . THR A 1 203 ? 72.519 114.518 64.300 1.00 65.55 203 THR A C 1
ATOM 336 O O . THR A 1 203 ? 72.392 115.479 63.529 1.00 67.73 203 THR A O 1
ATOM 340 N N . GLY A 1 204 ? 73.546 113.662 64.243 1.00 63.31 204 GLY A N 1
ATOM 341 C CA . GLY A 1 204 ? 74.607 113.793 63.253 1.00 59.17 204 GLY A CA 1
ATOM 342 C C . GLY A 1 204 ? 74.177 113.371 61.857 1.00 61.79 204 GLY A C 1
ATOM 343 O O . GLY A 1 204 ? 73.150 112.711 61.690 1.00 60.43 204 GLY A O 1
ATOM 344 N N . SER A 1 205 ? 74.972 113.726 60.850 1.00 61.92 205 SER A N 1
ATOM 345 C CA . SER A 1 205 ? 74.635 113.404 59.463 1.00 61.58 205 SER A CA 1
ATOM 346 C C . SER A 1 205 ? 75.134 112.075 58.879 1.00 60.91 205 SER A C 1
ATOM 347 O O . SER A 1 205 ? 74.844 111.759 57.722 1.00 60.54 205 SER A O 1
ATOM 350 N N . TYR A 1 206 ? 75.869 111.291 59.661 1.00 64.14 206 TYR A N 1
ATOM 351 C CA . TYR A 1 206 ? 76.370 110.003 59.170 1.00 68.85 206 TYR A CA 1
ATOM 352 C C . TYR A 1 206 ? 75.789 108.889 60.013 1.00 67.21 206 TYR A C 1
ATOM 353 O O . TYR A 1 206 ? 76.221 108.674 61.139 1.00 70.30 206 TYR A O 1
ATOM 362 N N . LYS A 1 207 ? 74.807 108.180 59.473 1.00 68.41 207 LYS A N 1
ATOM 363 C CA . LYS A 1 207 ? 74.174 107.099 60.214 1.00 71.61 207 LYS A CA 1
ATOM 364 C C . LYS A 1 207 ? 74.517 105.704 59.647 1.00 74.06 207 LYS A C 1
ATOM 365 O O . LYS A 1 207 ? 74.710 105.543 58.436 1.00 72.83 207 LYS A O 1
ATOM 371 N N . SER A 1 208 ? 74.626 104.712 60.533 1.00 74.68 208 SER A N 1
ATOM 372 C CA . SER A 1 208 ? 74.909 103.328 60.134 1.00 74.90 208 SER A CA 1
ATOM 373 C C . SER A 1 208 ? 73.535 102.704 59.913 1.00 74.91 208 SER A C 1
ATOM 374 O O . SER A 1 208 ? 72.537 103.265 60.374 1.00 76.11 208 SER A O 1
ATOM 377 N N . MET A 1 209 ? 73.440 101.566 59.227 1.00 73.73 209 MET A N 1
ATOM 378 C CA . MET A 1 209 ? 72.097 101.031 59.019 1.00 75.90 209 MET A CA 1
ATOM 379 C C . MET A 1 209 ? 71.621 100.046 60.069 1.00 71.50 209 MET A C 1
ATOM 380 O O . MET A 1 209 ? 70.489 99.560 60.009 1.00 72.93 209 MET A O 1
ATOM 385 N N . PHE A 1 210 ? 72.486 99.773 61.038 1.00 65.01 210 PHE A N 1
ATOM 386 C CA . PHE A 1 210 ? 72.173 98.888 62.149 1.00 55.88 210 PHE A CA 1
ATOM 387 C C . PHE A 1 210 ? 72.679 99.623 63.379 1.00 51.91 210 PHE A C 1
ATOM 388 O O . PHE A 1 210 ? 73.843 99.998 63.443 1.00 55.00 210 PHE A O 1
ATOM 396 N N . GLN A 1 211 ? 71.813 99.808 64.365 1.00 48.22 211 GLN A N 1
ATOM 397 C CA . GLN A 1 211 ? 72.163 100.591 65.543 1.00 44.91 211 GLN A CA 1
ATOM 398 C C . GLN A 1 211 ? 73.381 100.162 66.306 1.00 44.07 211 GLN A C 1
ATOM 399 O O . GLN A 1 211 ? 73.605 98.978 66.524 1.00 44.38 211 GLN A O 1
ATOM 405 N N . LYS A 1 212 ? 74.142 101.146 66.753 1.00 43.29 212 LYS A N 1
ATOM 406 C CA . LYS A 1 212 ? 75.307 100.879 67.563 1.00 46.19 212 LYS A CA 1
ATOM 407 C C . LYS A 1 212 ? 74.836 101.169 68.986 1.00 44.26 212 LYS A C 1
ATOM 408 O O . LYS A 1 212 ? 74.157 102.163 69.227 1.00 47.15 212 LYS A O 1
ATOM 414 N N . LEU A 1 213 ? 75.169 100.292 69.924 1.00 41.10 213 LEU A N 1
ATOM 415 C CA . LEU A 1 213 ? 74.773 100.498 71.307 1.00 38.03 213 LEU A CA 1
ATOM 416 C C . LEU A 1 213 ? 75.044 101.917 71.816 1.00 37.96 213 LEU A C 1
ATOM 417 O O . LEU A 1 213 ? 74.197 102.507 72.478 1.00 43.27 213 LEU A O 1
ATOM 422 N N . PRO A 1 214 ? 76.225 102.488 71.514 1.00 37.30 214 PRO A N 1
ATOM 423 C CA . PRO A 1 214 ? 76.495 103.845 71.997 1.00 35.76 214 PRO A CA 1
ATOM 424 C C . PRO A 1 214 ? 75.426 104.836 71.533 1.00 37.80 214 PRO A C 1
ATOM 425 O O . PRO A 1 214 ? 75.151 105.824 72.220 1.00 45.54 214 PRO A O 1
ATOM 429 N N . ASP A 1 215 ? 74.826 104.575 70.370 1.00 36.29 215 ASP A N 1
ATOM 430 C CA . ASP A 1 215 ? 73.794 105.469 69.833 1.00 39.98 215 ASP A CA 1
ATOM 431 C C . ASP A 1 215 ? 72.477 105.317 70.590 1.00 36.99 215 ASP A C 1
ATOM 432 O O . ASP A 1 215 ? 71.773 106.292 70.838 1.00 45.46 215 ASP A O 1
ATOM 437 N N . ILE A 1 216 ? 72.125 104.086 70.925 1.00 34.91 216 ILE A N 1
ATOM 438 C CA . ILE A 1 216 ? 70.904 103.847 71.674 1.00 29.67 216 ILE A CA 1
ATOM 439 C C . ILE A 1 216 ? 71.051 104.514 73.034 1.00 31.28 216 ILE A C 1
ATOM 440 O O . ILE A 1 216 ? 70.126 105.163 73.529 1.00 35.68 216 ILE A O 1
ATOM 445 N N . ARG A 1 217 ? 72.217 104.312 73.642 1.00 29.63 217 ARG A N 1
ATOM 446 C CA . ARG A 1 217 ? 72.545 104.877 74.946 1.00 29.24 217 ARG A CA 1
ATOM 447 C C . ARG A 1 217 ? 72.310 106.395 74.911 1.00 26.71 217 ARG A C 1
ATOM 448 O O . ARG A 1 217 ? 71.721 106.968 75.827 1.00 25.13 217 ARG A O 1
ATOM 456 N N . GLU A 1 218 ? 72.760 107.020 73.828 1.00 23.30 218 GLU A N 1
ATOM 457 C CA . GLU A 1 218 ? 72.618 108.447 73.637 1.00 26.53 218 GLU A CA 1
ATOM 458 C C . GLU A 1 218 ? 71.159 108.871 73.611 1.00 23.22 218 GLU A C 1
ATOM 459 O O . GLU A 1 218 ? 70.762 109.835 74.269 1.00 26.42 218 GLU A O 1
ATOM 465 N N . VAL A 1 219 ? 70.353 108.156 72.846 1.00 16.99 219 VAL A N 1
ATOM 466 C CA . VAL A 1 219 ? 68.938 108.485 72.766 1.00 20.18 219 VAL A CA 1
ATOM 467 C C . VAL A 1 219 ? 68.232 108.362 74.123 1.00 29.31 219 VAL A C 1
ATOM 468 O O . VAL A 1 219 ? 67.431 109.234 74.483 1.00 31.40 219 VAL A O 1
ATOM 472 N N . LEU A 1 220 ? 68.532 107.295 74.872 1.00 21.17 220 LEU A N 1
ATOM 473 C CA . LEU A 1 220 ? 67.915 107.097 76.179 1.00 19.30 220 LEU A CA 1
ATOM 474 C C . LEU A 1 220 ? 68.375 108.151 77.193 1.00 22.34 220 LEU A C 1
ATOM 475 O O . LEU A 1 220 ? 67.578 108.617 78.001 1.00 25.29 220 LEU A O 1
ATOM 480 N N . THR A 1 221 ? 69.646 108.538 77.161 1.00 23.80 221 THR A N 1
ATOM 481 C CA . THR A 1 221 ? 70.112 109.556 78.102 1.00 32.86 221 THR A CA 1
ATOM 482 C C . THR A 1 221 ? 69.412 110.882 77.838 1.00 29.99 221 THR A C 1
ATOM 483 O O . THR A 1 221 ? 68.960 111.535 78.770 1.00 27.62 221 THR A O 1
ATOM 487 N N . CYS A 1 222 ? 69.330 111.270 76.567 1.00 32.94 222 CYS A N 1
ATOM 488 C CA . CYS A 1 222 ? 68.689 112.527 76.194 1.00 34.56 222 CYS A CA 1
ATOM 489 C C . CYS A 1 222 ? 67.228 112.496 76.580 1.00 32.01 222 CYS A C 1
ATOM 490 O O . CYS A 1 222 ? 66.652 113.516 76.945 1.00 34.41 222 CYS A O 1
ATOM 493 N N . LYS A 1 223 ? 66.623 111.322 76.501 1.00 24.82 223 LYS A N 1
ATOM 494 C CA . LYS A 1 223 ? 65.234 111.231 76.873 1.00 24.18 223 LYS A CA 1
ATOM 495 C C . LYS A 1 223 ? 65.087 111.691 78.315 1.00 28.13 223 LYS A C 1
ATOM 496 O O . LYS A 1 223 ? 64.236 112.518 78.633 1.00 37.63 223 LYS A O 1
ATOM 502 N N . ILE A 1 224 ? 65.940 111.159 79.179 1.00 26.96 224 ILE A N 1
ATOM 503 C CA . ILE A 1 224 ? 65.905 111.472 80.597 1.00 25.86 224 ILE A CA 1
ATOM 504 C C . ILE A 1 224 ? 66.271 112.920 80.872 1.00 32.65 224 ILE A C 1
ATOM 505 O O . ILE A 1 224 ? 65.551 113.652 81.547 1.00 33.11 224 ILE A O 1
ATOM 510 N N . GLU A 1 225 ? 67.417 113.318 80.353 1.00 35.31 225 GLU A N 1
ATOM 511 C CA . GLU A 1 225 ? 67.930 114.654 80.559 1.00 34.55 225 GLU A CA 1
ATOM 512 C C . GLU A 1 225 ? 67.032 115.750 80.009 1.00 39.16 225 GLU A C 1
ATOM 513 O O . GLU A 1 225 ? 66.838 116.780 80.651 1.00 43.12 225 GLU A O 1
ATOM 519 N N . GLU A 1 226 ? 66.471 115.529 78.831 1.00 40.42 226 GLU A N 1
ATOM 520 C CA . GLU A 1 226 ? 65.610 116.529 78.224 1.00 41.31 226 GLU A CA 1
ATOM 521 C C . GLU A 1 226 ? 64.311 116.723 79.000 1.00 42.57 226 GLU A C 1
ATOM 522 O O . GLU A 1 226 ? 63.941 117.852 79.327 1.00 43.66 226 GLU A O 1
ATOM 528 N N . LEU A 1 227 ? 63.621 115.630 79.305 1.00 37.65 227 LEU A N 1
ATOM 529 C CA . LEU A 1 227 ? 62.374 115.734 80.052 1.00 36.96 227 LEU A CA 1
ATOM 530 C C . LEU A 1 227 ? 62.652 116.214 81.475 1.00 37.53 227 LEU A C 1
ATOM 531 O O . LEU A 1 227 ? 61.885 116.991 82.039 1.00 40.98 227 LEU A O 1
ATOM 536 N N . GLY A 1 228 ? 63.751 115.746 82.054 1.00 38.46 228 GLY A N 1
ATOM 537 C CA . GLY A 1 228 ? 64.097 116.152 83.404 1.00 37.32 228 GLY A CA 1
ATOM 538 C C . GLY A 1 228 ? 64.353 117.641 83.498 1.00 37.42 228 GLY A C 1
ATOM 539 O O . GLY A 1 228 ? 64.030 118.276 84.490 1.00 43.74 228 GLY A O 1
ATOM 540 N N . SER A 1 229 ? 64.934 118.211 82.457 1.00 39.46 229 SER A N 1
ATOM 541 C CA . SER A 1 229 ? 65.221 119.635 82.455 1.00 36.80 229 SER A CA 1
ATOM 542 C C . SER A 1 229 ? 63.917 120.440 82.495 1.00 37.34 229 SER A C 1
ATOM 543 O O . SER A 1 229 ? 63.855 121.500 83.120 1.00 41.38 229 SER A O 1
ATOM 546 N N . GLU A 1 230 ? 62.877 119.936 81.832 1.00 29.53 230 GLU A N 1
ATOM 547 C CA . GLU A 1 230 ? 61.593 120.617 81.797 1.00 32.97 230 GLU A CA 1
ATOM 548 C C . GLU A 1 230 ? 60.845 120.452 83.106 1.00 40.55 230 GLU A C 1
ATOM 549 O O . GLU A 1 230 ? 60.233 121.397 83.603 1.00 46.73 230 GLU A O 1
ATOM 555 N N . LEU A 1 231 ? 60.876 119.243 83.655 1.00 40.83 231 LEU A N 1
ATOM 556 C CA . LEU A 1 231 ? 60.215 118.956 84.923 1.00 35.96 231 LEU A CA 1
ATOM 557 C C . LEU A 1 231 ? 60.845 119.782 86.052 1.00 35.25 231 LEU A C 1
ATOM 558 O O . LEU A 1 231 ? 60.158 120.256 86.958 1.00 30.65 231 LEU A O 1
ATOM 563 N N . LYS A 1 232 ? 62.162 119.933 85.990 1.00 32.27 232 LYS A N 1
ATOM 564 C CA . LYS A 1 232 ? 62.924 120.683 86.982 1.00 36.54 232 LYS A CA 1
ATOM 565 C C . LYS A 1 232 ? 62.534 122.156 86.989 1.00 39.57 232 LYS A C 1
ATOM 566 O O . LYS A 1 232 ? 62.530 122.795 88.038 1.00 42.22 232 LYS A O 1
ATOM 572 N N . GLU A 1 233 ? 62.219 122.685 85.812 1.00 37.84 233 GLU A N 1
ATOM 573 C CA . GLU A 1 233 ? 61.823 124.077 85.652 1.00 41.18 233 GLU A CA 1
ATOM 574 C C . GLU A 1 233 ? 60.381 124.270 86.115 1.00 44.14 233 GLU A C 1
ATOM 575 O O . GLU A 1 233 ? 60.039 125.266 86.759 1.00 49.10 233 GLU A O 1
ATOM 581 N N . HIS A 1 234 ? 59.545 123.299 85.779 1.00 39.15 234 HIS A N 1
ATOM 582 C CA . HIS A 1 234 ? 58.140 123.320 86.126 1.00 40.67 234 HIS A CA 1
ATOM 583 C C . HIS A 1 234 ? 57.926 123.242 87.630 1.00 43.99 234 HIS A C 1
ATOM 584 O O . HIS A 1 234 ? 57.199 124.057 88.195 1.00 50.95 234 HIS A O 1
ATOM 591 N N . TYR A 1 235 ? 58.565 122.271 88.277 1.00 45.23 235 TYR A N 1
ATOM 592 C CA . TYR A 1 235 ? 58.431 122.085 89.722 1.00 40.87 235 TYR A CA 1
ATOM 593 C C . TYR A 1 235 ? 59.481 122.870 90.493 1.00 41.69 235 TYR A C 1
ATOM 594 O O . TYR A 1 235 ? 59.666 122.664 91.692 1.00 34.41 235 TYR A O 1
ATOM 603 N N . LYS A 1 236 ? 60.169 123.768 89.795 1.00 49.17 236 LYS A N 1
ATOM 604 C CA . LYS A 1 236 ? 61.206 124.597 90.409 1.00 54.23 236 LYS A CA 1
ATOM 605 C C . LYS A 1 236 ? 62.110 123.817 91.356 1.00 54.67 236 LYS A C 1
ATOM 606 O O . LYS A 1 236 ? 62.313 124.217 92.498 1.00 57.21 236 LYS A O 1
ATOM 612 N N . ILE A 1 237 ? 62.635 122.692 90.882 1.00 54.34 237 ILE A N 1
ATOM 613 C CA . ILE A 1 237 ? 63.542 121.873 91.675 1.00 51.08 237 ILE A CA 1
ATOM 614 C C . ILE A 1 237 ? 64.846 122.657 91.642 1.00 53.12 237 ILE A C 1
ATOM 615 O O . ILE A 1 237 ? 65.166 123.288 90.640 1.00 53.35 237 ILE A O 1
ATOM 620 N N . GLU A 1 238 ? 65.603 122.627 92.725 1.00 54.82 238 GLU A N 1
ATOM 621 C CA . GLU A 1 238 ? 66.844 123.375 92.751 1.00 54.74 238 GLU A CA 1
ATOM 622 C C . GLU A 1 238 ? 68.019 122.581 92.198 1.00 50.10 238 GLU A C 1
ATOM 623 O O . GLU A 1 238 ? 68.832 123.107 91.441 1.00 54.48 238 GLU A O 1
ATOM 629 N N . ALA A 1 239 ? 68.104 121.312 92.565 1.00 42.64 239 ALA A N 1
ATOM 630 C CA . ALA A 1 239 ? 69.210 120.500 92.100 1.00 40.02 239 ALA A CA 1
ATOM 631 C C . ALA A 1 239 ? 68.919 119.011 92.124 1.00 37.66 239 ALA A C 1
ATOM 632 O O . ALA A 1 239 ? 68.178 118.520 92.982 1.00 35.95 239 ALA A O 1
ATOM 634 N N . PHE A 1 240 ? 69.504 118.298 91.171 1.00 32.59 240 PHE A N 1
ATOM 635 C CA . PHE A 1 240 ? 69.349 116.860 91.132 1.00 35.59 240 PHE A CA 1
ATOM 636 C C . PHE A 1 240 ? 70.594 116.275 91.781 1.00 39.31 240 PHE A C 1
ATOM 637 O O . PHE A 1 240 ? 71.718 116.706 91.516 1.00 45.55 240 PHE A O 1
ATOM 645 N N . THR A 1 241 ? 70.391 115.315 92.665 1.00 36.11 241 THR A N 1
ATOM 646 C CA . THR A 1 241 ? 71.501 114.690 93.335 1.00 28.44 241 THR A CA 1
ATOM 647 C C . THR A 1 241 ? 71.859 113.414 92.602 1.00 27.08 241 THR A C 1
ATOM 648 O O . THR A 1 241 ? 70.992 112.760 92.040 1.00 28.63 241 THR A O 1
ATOM 652 N N . PRO A 1 242 ? 73.152 113.076 92.547 1.00 24.46 242 PRO A N 1
ATOM 653 C CA . PRO A 1 242 ? 73.581 111.844 91.879 1.00 24.18 242 PRO A CA 1
ATOM 654 C C . PRO A 1 242 ? 72.932 110.656 92.610 1.00 26.65 242 PRO A C 1
ATOM 655 O O . PRO A 1 242 ? 72.856 110.654 93.834 1.00 28.25 242 PRO A O 1
ATOM 659 N N . LEU A 1 243 ? 72.461 109.650 91.883 1.00 26.99 243 LEU A N 1
ATOM 660 C CA . LEU A 1 243 ? 71.823 108.513 92.543 1.00 24.98 243 LEU A CA 1
ATOM 661 C C . LEU A 1 243 ? 72.701 107.812 93.567 1.00 26.10 243 LEU A C 1
ATOM 662 O O . LEU A 1 243 ? 72.195 107.312 94.569 1.00 29.66 243 LEU A O 1
ATOM 667 N N . LEU A 1 244 ? 74.007 107.761 93.320 1.00 25.36 244 LEU A N 1
ATOM 668 C CA . LEU A 1 244 ? 74.920 107.092 94.245 1.00 31.11 244 LEU A CA 1
ATOM 669 C C . LEU A 1 244 ? 75.474 107.939 95.399 1.00 34.23 244 LEU A C 1
ATOM 670 O O . LEU A 1 244 ? 76.247 107.431 96.216 1.00 39.33 244 LEU A O 1
ATOM 675 N N . ALA A 1 245 ? 75.094 109.214 95.470 1.00 29.67 245 ALA A N 1
ATOM 676 C CA . ALA A 1 245 ? 75.587 110.088 96.534 1.00 28.20 245 ALA A CA 1
ATOM 677 C C . ALA A 1 245 ? 74.719 109.907 97.755 1.00 33.27 245 ALA A C 1
ATOM 678 O O . ALA A 1 245 ? 73.520 110.186 97.719 1.00 34.43 245 ALA A O 1
ATOM 680 N N . PRO A 1 246 ? 75.311 109.442 98.866 1.00 32.55 246 PRO A N 1
ATOM 681 C CA . PRO A 1 246 ? 74.504 109.244 100.068 1.00 34.30 246 PRO A CA 1
ATOM 682 C C . PRO A 1 246 ? 74.277 110.546 100.779 1.00 30.83 246 PRO A C 1
ATOM 683 O O . PRO A 1 246 ? 75.137 111.414 100.756 1.00 38.28 246 PRO A O 1
ATOM 687 N N . ALA A 1 247 ? 73.103 110.684 101.383 1.00 35.91 247 ALA A N 1
ATOM 688 C CA . ALA A 1 247 ? 72.739 111.897 102.106 1.00 41.83 247 ALA A CA 1
ATOM 689 C C . ALA A 1 247 ? 71.794 111.576 103.250 1.00 43.46 247 ALA A C 1
ATOM 690 O O . ALA A 1 247 ? 71.073 110.576 103.216 1.00 44.37 247 ALA A O 1
ATOM 692 N N . GLN A 1 248 ? 71.811 112.426 104.268 1.00 44.10 248 GLN A N 1
ATOM 693 C CA . GLN A 1 248 ? 70.955 112.232 105.424 1.00 49.89 248 GLN A CA 1
ATOM 694 C C . GLN A 1 248 ? 69.641 112.945 105.185 1.00 50.56 248 GLN A C 1
ATOM 695 O O . GLN A 1 248 ? 68.583 112.494 105.621 1.00 51.99 248 GLN A O 1
ATOM 701 N N . GLU A 1 249 ? 69.714 114.056 104.464 1.00 54.68 249 GLU A N 1
ATOM 702 C CA . GLU A 1 249 ? 68.522 114.831 104.145 1.00 55.95 249 GLU A CA 1
ATOM 703 C C . GLU A 1 249 ? 67.896 114.305 102.860 1.00 53.33 249 GLU A C 1
ATOM 704 O O . GLU A 1 249 ? 68.558 113.650 102.055 1.00 52.36 249 GLU A O 1
ATOM 710 N N . PRO A 1 250 ? 66.604 114.577 102.651 1.00 51.67 250 PRO A N 1
ATOM 711 C CA . PRO A 1 250 ? 65.929 114.106 101.441 1.00 49.12 250 PRO A CA 1
ATOM 71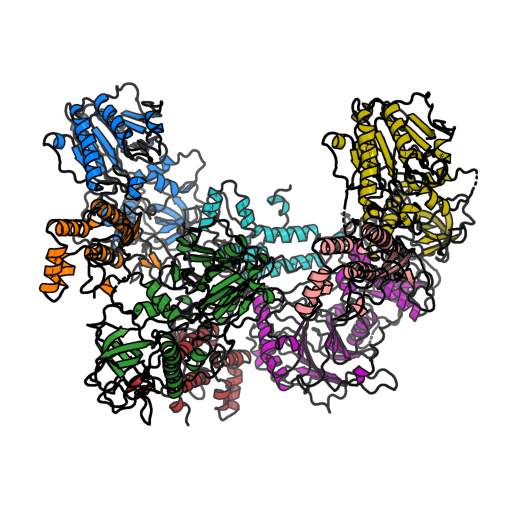2 C C . PRO A 1 250 ? 66.611 114.613 100.182 1.00 47.54 250 PRO A C 1
ATOM 713 O O . PRO A 1 250 ? 67.132 115.723 100.152 1.00 51.08 250 PRO A O 1
ATOM 717 N N . VAL A 1 251 ? 66.604 113.790 99.141 1.00 47.73 251 VAL A N 1
ATOM 718 C CA . VAL A 1 251 ? 67.208 114.156 97.867 1.00 39.99 251 VAL A CA 1
ATOM 719 C C . VAL A 1 251 ? 66.173 114.042 96.753 1.00 39.52 251 VAL A C 1
ATOM 720 O O . VAL A 1 251 ? 65.163 113.346 96.897 1.00 43.29 251 VAL A O 1
ATOM 724 N N . THR A 1 252 ? 66.416 114.744 95.653 1.00 37.71 252 THR A N 1
ATOM 725 C CA . THR A 1 252 ? 65.520 114.706 94.500 1.00 35.76 252 THR A CA 1
ATOM 726 C C . THR A 1 252 ? 66.277 114.028 93.369 1.00 33.16 252 THR A C 1
ATOM 727 O O . THR A 1 252 ? 67.253 114.579 92.855 1.00 33.70 252 THR A O 1
ATOM 731 N N . LEU A 1 253 ? 65.825 112.841 92.978 1.00 27.40 253 LEU A N 1
ATOM 732 C CA . LEU A 1 253 ? 66.511 112.091 91.937 1.00 29.14 253 LEU A CA 1
ATOM 733 C C . LEU A 1 253 ? 65.774 112.028 90.605 1.00 29.39 253 LEU A C 1
ATOM 734 O O . LEU A 1 253 ? 64.551 111.913 90.555 1.00 24.09 253 LEU A O 1
ATOM 739 N N . LEU A 1 254 ? 66.549 112.106 89.529 1.00 25.56 254 LEU A N 1
ATOM 740 C CA . LEU A 1 254 ? 66.032 112.063 88.182 1.00 21.76 254 LEU A CA 1
ATOM 741 C C . LEU A 1 254 ? 66.514 110.777 87.571 1.00 25.31 254 LEU A C 1
ATOM 742 O O . LEU A 1 254 ? 67.688 110.450 87.661 1.00 30.94 254 LEU A O 1
ATOM 747 N N . GLY A 1 255 ? 65.621 110.046 86.928 1.00 29.12 255 GLY A N 1
ATOM 748 C CA . GLY A 1 255 ? 66.041 108.805 86.313 1.00 26.12 255 GLY A CA 1
ATOM 749 C C . GLY A 1 255 ? 64.947 108.138 85.521 1.00 27.74 255 GLY A C 1
ATOM 750 O O . GLY A 1 255 ? 63.872 108.698 85.342 1.00 29.49 255 GLY A O 1
ATOM 751 N N . GLN A 1 256 ? 65.233 106.926 85.058 1.00 30.19 256 GLN A N 1
ATOM 752 C CA . GLN A 1 256 ? 64.305 106.136 84.264 1.00 23.82 256 GLN A CA 1
ATOM 753 C C . GLN A 1 256 ? 63.926 104.906 85.056 1.00 24.42 256 GLN A C 1
ATOM 754 O O . GLN A 1 256 ? 64.798 104.188 85.530 1.00 30.62 256 GLN A O 1
ATOM 760 N N . ILE A 1 257 ? 62.635 104.655 85.215 1.00 25.76 257 ILE A N 1
ATOM 761 C CA . ILE A 1 257 ? 62.198 103.473 85.956 1.00 22.62 257 ILE A CA 1
ATOM 762 C C . ILE A 1 257 ? 62.626 102.217 85.197 1.00 26.63 257 ILE A C 1
ATOM 763 O O . ILE A 1 257 ? 62.746 102.220 83.974 1.00 29.03 257 ILE A O 1
ATOM 768 N N . GLY A 1 258 ? 62.886 101.147 85.933 1.00 28.02 258 GLY A N 1
ATOM 769 C CA . GLY A 1 258 ? 63.299 99.916 85.303 1.00 22.89 258 GLY A CA 1
ATOM 770 C C . GLY A 1 258 ? 63.003 98.783 86.244 1.00 24.74 258 GLY A C 1
ATOM 771 O O . GLY A 1 258 ? 62.604 99.012 87.379 1.00 21.28 258 GLY A O 1
ATOM 772 N N . CYS A 1 259 ? 63.168 97.560 85.753 1.00 29.99 259 CYS A N 1
ATOM 773 C CA . CYS A 1 259 ? 62.956 96.374 86.555 1.00 26.36 259 CYS A CA 1
ATOM 774 C C . CYS A 1 259 ? 64.315 95.720 86.748 1.00 27.84 259 CYS A C 1
ATOM 775 O O . CYS A 1 259 ? 65.153 95.754 85.841 1.00 23.85 259 CYS A O 1
ATOM 778 N N . ASP A 1 260 ? 64.540 95.126 87.918 1.00 30.16 260 ASP A N 1
ATOM 779 C CA . ASP A 1 260 ? 65.816 94.459 88.186 1.00 32.82 260 ASP A CA 1
ATOM 780 C C . ASP A 1 260 ? 65.941 93.055 87.560 1.00 30.41 260 ASP A C 1
ATOM 781 O O . ASP A 1 260 ? 66.951 92.381 87.751 1.00 26.00 260 ASP A O 1
ATOM 786 N N . SER A 1 261 ? 64.934 92.623 86.809 1.00 25.56 261 SER A N 1
ATOM 787 C CA . SER A 1 261 ? 64.977 91.303 86.177 1.00 35.34 261 SER A CA 1
ATOM 788 C C . SER A 1 261 ? 64.345 91.360 84.801 1.00 35.41 261 SER A C 1
ATOM 789 O O . SER A 1 261 ? 63.926 92.436 84.367 1.00 41.80 261 SER A O 1
ATOM 792 N N . ASN A 1 262 ? 64.287 90.216 84.115 1.00 31.42 262 ASN A N 1
ATOM 793 C CA . ASN A 1 262 ? 63.686 90.162 82.788 1.00 37.36 262 ASN A CA 1
ATOM 794 C C . ASN A 1 262 ? 62.199 89.908 82.883 1.00 40.03 262 ASN A C 1
ATOM 795 O O . ASN A 1 262 ? 61.520 89.756 81.868 1.00 45.80 262 ASN A O 1
ATOM 800 N N . GLY A 1 263 ? 61.693 89.887 84.109 1.00 36.84 263 GLY A N 1
ATOM 801 C CA . GLY A 1 263 ? 60.282 89.645 84.309 1.00 39.40 263 GLY A CA 1
ATOM 802 C C . GLY A 1 263 ? 59.412 90.885 84.410 1.00 42.55 263 GLY A C 1
ATOM 803 O O . GLY A 1 263 ? 59.829 92.002 84.081 1.00 42.96 263 GLY A O 1
ATOM 804 N N . LYS A 1 264 ? 58.181 90.675 84.863 1.00 39.90 264 LYS A N 1
ATOM 805 C CA . LYS A 1 264 ? 57.229 91.755 85.015 1.00 39.36 264 LYS A CA 1
ATOM 806 C C . LYS A 1 264 ? 57.634 92.601 86.214 1.00 39.37 264 LYS A C 1
ATOM 807 O O . LYS A 1 264 ? 58.152 92.097 87.215 1.00 39.46 264 LYS A O 1
ATOM 813 N N . LEU A 1 265 ? 57.408 93.899 86.097 1.00 34.59 265 LEU A N 1
ATOM 814 C CA . LEU A 1 265 ? 57.738 94.829 87.158 1.00 30.24 265 LEU A CA 1
ATOM 815 C C . LEU A 1 265 ? 56.793 94.581 88.333 1.00 29.33 265 LEU A C 1
ATOM 816 O O . LEU A 1 265 ? 55.613 94.293 88.129 1.00 32.47 265 LEU A O 1
ATOM 821 N N . ASN A 1 266 ? 57.303 94.675 89.557 1.00 27.48 266 ASN A N 1
ATOM 822 C CA . ASN A 1 266 ? 56.473 94.505 90.756 1.00 26.30 266 ASN A CA 1
ATOM 823 C C . ASN A 1 266 ? 56.982 95.478 91.821 1.00 27.45 266 ASN A C 1
ATOM 824 O O . ASN A 1 266 ? 58.078 96.013 91.697 1.00 30.84 266 ASN A O 1
ATOM 829 N N . ASN A 1 267 ? 56.198 95.728 92.858 1.00 30.86 267 ASN A N 1
ATOM 830 C CA . ASN A 1 267 ? 56.604 96.707 93.867 1.00 34.46 267 ASN A CA 1
ATOM 831 C C . ASN A 1 267 ? 57.898 96.415 94.613 1.00 36.28 267 ASN A C 1
ATOM 832 O O . ASN A 1 267 ? 58.251 97.147 95.539 1.00 34.28 267 ASN A O 1
ATOM 837 N N . LYS A 1 268 ? 58.606 95.359 94.223 1.00 34.44 268 LYS A N 1
ATOM 838 C CA . LYS A 1 268 ? 59.866 95.017 94.889 1.00 36.97 268 LYS A CA 1
ATOM 839 C C . LYS A 1 268 ? 61.044 95.032 93.930 1.00 40.25 268 LYS A C 1
ATOM 840 O O . LYS A 1 268 ? 62.198 95.007 94.364 1.00 41.10 268 LYS A O 1
ATOM 846 N N . SER A 1 269 ? 60.752 95.081 92.631 1.00 36.66 269 SER A N 1
ATOM 847 C CA . SER A 1 269 ? 61.785 95.044 91.612 1.00 34.05 269 SER A CA 1
ATOM 848 C C . SER A 1 269 ? 62.114 96.373 90.960 1.00 30.82 269 SER A C 1
ATOM 849 O O . SER A 1 269 ? 62.966 96.434 90.075 1.00 33.29 269 SER A O 1
ATOM 852 N N . VAL A 1 270 ? 61.447 97.435 91.382 1.00 26.73 270 VAL A N 1
ATOM 853 C CA . VAL A 1 270 ? 61.705 98.743 90.785 1.00 29.14 270 VAL A CA 1
ATOM 854 C C . VAL A 1 270 ? 63.120 99.243 91.040 1.00 25.34 270 VAL A C 1
ATOM 855 O O . VAL A 1 270 ? 63.616 99.186 92.156 1.00 27.72 270 VAL A O 1
ATOM 859 N N . ILE A 1 271 ? 63.773 99.711 89.987 1.00 26.33 271 ILE A N 1
ATOM 860 C CA . ILE A 1 271 ? 65.108 100.283 90.110 1.00 31.25 271 ILE A CA 1
ATOM 861 C C . ILE A 1 271 ? 65.027 101.611 89.376 1.00 26.01 271 ILE A C 1
ATOM 862 O O . ILE A 1 271 ? 64.179 101.788 88.516 1.00 26.48 271 ILE A O 1
ATOM 867 N N . LEU A 1 272 ? 65.893 102.549 89.726 1.00 30.88 272 LEU A N 1
ATOM 868 C CA . LEU A 1 272 ? 65.911 103.848 89.069 1.00 20.19 272 LEU A CA 1
ATOM 869 C C . LEU A 1 272 ? 67.271 103.998 88.397 1.00 27.16 272 LEU A C 1
ATOM 870 O O . LEU A 1 272 ? 68.314 103.915 89.045 1.00 32.76 272 LEU A O 1
ATOM 875 N N . GLU A 1 273 ? 67.263 104.191 87.084 1.00 29.07 273 GLU A N 1
ATOM 876 C CA . GLU A 1 273 ? 68.500 104.333 86.339 1.00 30.68 273 GLU A CA 1
ATOM 877 C C . GLU A 1 273 ? 68.687 105.821 86.085 1.00 34.09 273 GLU A C 1
ATOM 878 O O . GLU A 1 273 ? 67.831 106.476 85.479 1.00 35.88 273 GLU A O 1
ATOM 884 N N . GLY A 1 274 ? 69.804 106.358 86.556 1.00 30.34 274 GLY A N 1
ATOM 885 C CA . GLY A 1 274 ? 70.038 107.779 86.404 1.00 29.71 274 GLY A CA 1
ATOM 886 C C . GLY A 1 274 ? 70.526 108.214 85.054 1.00 25.88 274 GLY A C 1
ATOM 887 O O . GLY A 1 274 ? 71.023 107.414 84.281 1.00 32.69 274 GLY A O 1
ATOM 888 N N . ASP A 1 275 ? 70.377 109.499 84.773 1.00 26.79 275 ASP A N 1
ATOM 889 C CA . ASP A 1 275 ? 70.844 110.063 83.517 1.00 26.32 275 ASP A CA 1
ATOM 890 C C . ASP A 1 275 ? 72.376 110.057 83.565 1.00 26.73 275 ASP A C 1
ATOM 891 O O . ASP A 1 275 ? 72.972 109.861 84.615 1.00 27.98 275 ASP A O 1
ATOM 896 N N . ARG A 1 276 ? 73.024 110.281 82.435 1.00 26.15 276 ARG A N 1
ATOM 897 C CA . ARG A 1 276 ? 74.471 110.272 82.448 1.00 28.02 276 ARG A CA 1
ATOM 898 C C . ARG A 1 276 ? 75.022 111.554 83.053 1.00 30.04 276 ARG A C 1
ATOM 899 O O . ARG A 1 276 ? 75.964 111.531 83.825 1.00 33.20 276 ARG A O 1
ATOM 907 N N . GLU A 1 277 ? 74.416 112.672 82.692 1.00 28.57 277 GLU A N 1
ATOM 908 C CA . GLU A 1 277 ? 74.842 113.982 83.152 1.00 31.34 277 GLU A CA 1
ATOM 909 C C . GLU A 1 277 ? 74.981 114.170 84.658 1.00 31.31 277 GLU A C 1
ATOM 910 O O . GLU A 1 277 ? 75.871 114.887 85.110 1.00 29.02 277 GLU A O 1
ATOM 916 N N . HIS A 1 278 ? 74.107 113.545 85.438 1.00 30.07 278 HIS A N 1
ATOM 917 C CA . HIS A 1 278 ? 74.173 113.707 86.884 1.00 30.62 278 HIS A CA 1
ATOM 918 C C . HIS A 1 278 ? 74.633 112.476 87.642 1.00 32.51 278 HIS A C 1
ATOM 919 O O . HIS A 1 278 ? 75.311 112.587 88.647 1.00 33.61 278 HIS A O 1
ATOM 926 N N . SER A 1 279 ? 74.272 111.297 87.160 1.00 36.18 279 SER A N 1
ATOM 927 C CA . SER A 1 279 ? 74.605 110.073 87.864 1.00 31.28 279 SER A CA 1
ATOM 928 C C . SER A 1 279 ? 75.488 109.096 87.124 1.00 29.57 279 SER A C 1
ATOM 929 O O . SER A 1 279 ? 75.694 107.983 87.592 1.00 32.80 279 SER A O 1
ATOM 932 N N . SER A 1 280 ? 76.003 109.499 85.971 1.00 28.43 280 SER A N 1
ATOM 933 C CA . SER A 1 280 ? 76.870 108.628 85.186 1.00 24.47 280 SER A CA 1
ATOM 934 C C . SER A 1 280 ? 76.147 107.302 84.851 1.00 28.72 280 SER A C 1
ATOM 935 O O . SER A 1 280 ? 76.769 106.257 84.677 1.00 28.10 280 SER A O 1
ATOM 938 N N . GLY A 1 281 ? 74.821 107.364 84.783 1.00 28.42 281 GLY A N 1
ATOM 939 C CA . GLY A 1 281 ? 74.026 106.204 84.445 1.00 27.17 281 GLY A CA 1
ATOM 940 C C . GLY A 1 281 ? 73.890 105.107 85.476 1.00 30.39 281 GLY A C 1
ATOM 941 O O . GLY A 1 281 ? 73.495 103.997 85.130 1.00 31.40 281 GLY A O 1
ATOM 942 N N . ALA A 1 282 ? 74.187 105.401 86.736 1.00 26.82 282 ALA A N 1
ATOM 943 C CA . ALA A 1 282 ? 74.087 104.393 87.784 1.00 29.10 282 ALA A CA 1
ATOM 944 C C . ALA A 1 282 ? 72.644 104.027 88.148 1.00 29.56 282 ALA A C 1
ATOM 945 O O . ALA A 1 282 ? 71.722 104.803 87.925 1.00 33.48 282 ALA A O 1
ATOM 947 N N . GLN A 1 283 ? 72.465 102.830 88.705 1.00 30.78 283 GLN A N 1
ATOM 948 C CA . GLN A 1 283 ? 71.150 102.334 89.125 1.00 29.80 283 GLN A CA 1
ATOM 949 C C . GLN A 1 283 ? 71.111 102.134 90.639 1.00 28.92 283 GLN A C 1
ATOM 950 O O . GLN A 1 283 ? 72.123 101.823 91.248 1.00 28.48 283 GLN A O 1
ATOM 956 N N . ILE A 1 284 ? 69.935 102.299 91.235 1.00 26.37 284 ILE A N 1
ATOM 957 C CA . ILE A 1 284 ? 69.752 102.053 92.656 1.00 26.25 284 ILE A CA 1
ATOM 958 C C . ILE A 1 284 ? 68.343 101.510 92.826 1.00 33.03 284 ILE A C 1
ATOM 959 O O . ILE A 1 284 ? 67.426 101.924 92.117 1.00 33.65 284 ILE A O 1
ATOM 964 N N . PRO A 1 285 ? 68.155 100.533 93.728 1.00 35.34 285 PRO A N 1
ATOM 965 C CA . PRO A 1 285 ? 66.799 100.006 93.908 1.00 30.36 285 PRO A CA 1
ATOM 966 C C . PRO A 1 285 ? 65.948 101.070 94.581 1.00 30.64 285 PRO A C 1
ATOM 967 O O . PRO A 1 285 ? 66.472 101.966 95.243 1.00 28.36 285 PRO A O 1
ATOM 971 N N . VAL A 1 286 ? 64.641 100.991 94.391 1.00 30.16 286 VAL A N 1
ATOM 972 C CA . VAL A 1 286 ? 63.747 101.944 95.012 1.00 31.02 286 VAL A CA 1
ATOM 973 C C . VAL A 1 286 ? 62.755 101.225 95.900 1.00 33.70 286 VAL A C 1
ATOM 974 O O . VAL A 1 286 ? 62.098 100.277 95.477 1.00 38.41 286 VAL A O 1
ATOM 978 N N . ASP A 1 287 ? 62.657 101.686 97.139 1.00 38.67 287 ASP A N 1
ATOM 979 C CA . ASP A 1 287 ? 61.736 101.126 98.111 1.00 41.70 287 ASP A CA 1
ATOM 980 C C . ASP A 1 287 ? 60.467 101.958 98.031 1.00 39.96 287 ASP A C 1
ATOM 981 O O . ASP A 1 287 ? 60.506 103.173 98.207 1.00 44.04 287 ASP A O 1
ATOM 986 N N . LEU A 1 288 ? 59.344 101.299 97.775 1.00 39.56 288 LEU A N 1
ATOM 987 C CA . LEU A 1 288 ? 58.067 101.992 97.629 1.00 41.97 288 LEU A CA 1
ATOM 988 C C . LEU A 1 288 ? 57.127 101.862 98.837 1.00 45.11 288 LEU A C 1
ATOM 989 O O . LEU A 1 288 ? 55.984 102.325 98.796 1.00 44.89 288 LEU A O 1
ATOM 994 N N . SER A 1 289 ? 57.605 101.238 99.908 1.00 48.83 289 SER A N 1
ATOM 995 C CA . SER A 1 289 ? 56.778 101.032 101.093 1.00 48.14 289 SER A CA 1
ATOM 996 C C . SER A 1 289 ? 56.211 102.302 101.710 1.00 51.07 289 SER A C 1
ATOM 997 O O . SER A 1 289 ? 55.119 102.280 102.281 1.00 58.00 289 SER A O 1
ATOM 1000 N N . GLU A 1 290 ? 56.934 103.407 101.598 1.00 49.37 290 GLU A N 1
ATOM 1001 C CA . GLU A 1 290 ? 56.453 104.657 102.163 1.00 51.13 290 GLU A CA 1
ATOM 1002 C C . GLU A 1 290 ? 55.788 105.561 101.134 1.00 53.84 290 GLU A C 1
ATOM 1003 O O . GLU A 1 290 ? 55.451 106.708 101.430 1.00 57.89 290 GLU A O 1
ATOM 1009 N N . LEU A 1 291 ? 55.589 105.042 99.928 1.00 54.16 291 LEU A N 1
ATOM 1010 C CA . LEU A 1 291 ? 54.960 105.820 98.869 1.00 52.69 291 LEU A CA 1
ATOM 1011 C C . LEU A 1 291 ? 53.458 105.563 98.851 1.00 55.50 291 LEU A C 1
ATOM 1012 O O . LEU A 1 291 ? 53.010 104.451 98.553 1.00 59.32 291 LEU A O 1
ATOM 1017 N N . LYS A 1 292 ? 52.682 106.591 99.173 1.00 54.23 292 LYS A N 1
ATOM 1018 C CA . LYS A 1 292 ? 51.242 106.452 99.200 1.00 55.43 292 LYS A CA 1
ATOM 1019 C C . LYS A 1 292 ? 50.661 106.205 97.821 1.00 60.69 292 LYS A C 1
ATOM 1020 O O . LYS A 1 292 ? 49.923 105.234 97.621 1.00 66.05 292 LYS A O 1
ATOM 1026 N N . GLU A 1 293 ? 51.003 107.053 96.860 1.00 57.91 293 GLU A N 1
ATOM 1027 C CA . GLU A 1 293 ? 50.492 106.862 95.514 1.00 55.55 293 GLU A CA 1
ATOM 1028 C C . GLU A 1 293 ? 51.571 106.761 94.456 1.00 51.20 293 GLU A C 1
ATOM 1029 O O . GLU A 1 293 ? 52.596 107.446 94.520 1.00 45.32 293 GLU A O 1
ATOM 1035 N N . TYR A 1 294 ? 51.333 105.879 93.490 1.00 45.00 294 TYR A N 1
ATOM 1036 C CA . TYR A 1 294 ? 52.260 105.702 92.397 1.00 37.06 294 TYR A CA 1
ATOM 1037 C C . TYR A 1 294 ? 51.718 104.826 91.272 1.00 38.74 294 TYR A C 1
ATOM 1038 O O . TYR A 1 294 ? 50.901 103.923 91.482 1.00 40.01 294 TYR A O 1
ATOM 1047 N N . SER A 1 295 ? 52.178 105.139 90.070 1.00 34.64 295 SER A N 1
ATOM 1048 C CA . SER A 1 295 ? 51.859 104.400 88.871 1.00 34.63 295 SER A CA 1
ATOM 1049 C C . SER A 1 295 ? 53.211 104.419 88.173 1.00 34.53 295 SER A C 1
ATOM 1050 O O . SER A 1 295 ? 53.720 105.484 87.827 1.00 34.31 295 SER A O 1
ATOM 1053 N N . LEU A 1 296 ? 53.814 103.252 87.995 1.00 30.72 296 LEU A N 1
ATOM 1054 C CA . LEU A 1 296 ? 55.120 103.208 87.361 1.00 28.94 296 LEU A CA 1
ATOM 1055 C C . LEU A 1 296 ? 55.179 102.139 86.276 1.00 27.43 296 LEU A C 1
ATOM 1056 O O . LEU A 1 296 ? 54.426 101.168 86.304 1.00 30.73 296 LEU A O 1
ATOM 1061 N N . PHE A 1 297 ? 56.074 102.335 85.318 1.00 23.94 297 PHE A N 1
ATOM 1062 C CA . PHE A 1 297 ? 56.267 101.377 84.240 1.00 24.56 297 PHE A CA 1
ATOM 1063 C C . PHE A 1 297 ? 57.707 101.556 83.741 1.00 29.05 297 PHE A C 1
ATOM 1064 O O . PHE A 1 297 ? 58.276 102.651 83.836 1.00 25.26 297 PHE A O 1
ATOM 1072 N N . PRO A 1 298 ? 58.314 100.483 83.209 1.00 24.75 298 PRO A N 1
ATOM 1073 C CA . PRO A 1 298 ? 59.692 100.523 82.705 1.00 26.47 298 PRO A CA 1
ATOM 1074 C C . PRO A 1 298 ? 59.876 101.515 81.571 1.00 28.40 298 PRO A C 1
ATOM 1075 O O . PRO A 1 298 ? 59.145 101.476 80.598 1.00 36.82 298 PRO A O 1
ATOM 1079 N N . GLY A 1 299 ? 60.855 102.403 81.697 1.00 30.86 299 GLY A N 1
ATOM 1080 C CA . GLY A 1 299 ? 61.100 103.383 80.654 1.00 26.79 299 GLY A CA 1
ATOM 1081 C C . GLY A 1 299 ? 60.636 104.764 81.051 1.00 27.26 299 GLY A C 1
ATOM 1082 O O . GLY A 1 299 ? 61.033 105.763 80.463 1.00 28.97 299 GLY A O 1
ATOM 1083 N N . GLN A 1 300 ? 59.802 104.815 82.077 1.00 26.92 300 GLN A N 1
ATOM 1084 C CA . GLN A 1 300 ? 59.245 106.065 82.569 1.00 26.81 300 GLN A CA 1
ATOM 1085 C C . GLN A 1 300 ? 60.265 107.008 83.178 1.00 26.34 300 GLN A C 1
ATOM 1086 O O . GLN A 1 300 ? 60.967 106.653 84.119 1.00 26.99 300 GLN A O 1
ATOM 1092 N N . VAL A 1 301 ? 60.343 108.221 82.645 1.00 28.68 301 VAL A N 1
ATOM 1093 C CA . VAL A 1 301 ? 61.246 109.208 83.212 1.00 25.15 301 VAL A CA 1
ATOM 1094 C C . VAL A 1 301 ? 60.497 109.821 84.386 1.00 22.99 301 VAL A C 1
ATOM 1095 O O . VAL A 1 301 ? 59.345 110.220 84.257 1.00 28.68 301 VAL A O 1
ATOM 1099 N N . VAL A 1 302 ? 61.135 109.863 85.543 1.00 19.60 302 VAL A N 1
ATOM 1100 C CA . VAL A 1 302 ? 60.482 110.411 86.715 1.00 23.44 302 VAL A CA 1
ATOM 1101 C C . VAL A 1 302 ? 61.435 111.205 87.577 1.00 27.91 302 VAL A C 1
ATOM 1102 O O . VAL A 1 302 ? 62.650 111.147 87.406 1.00 31.38 302 VAL A O 1
ATOM 1106 N N . ILE A 1 303 ? 60.860 111.953 88.505 1.00 30.85 303 ILE A N 1
ATOM 1107 C CA . ILE A 1 303 ? 61.623 112.727 89.462 1.00 32.62 303 ILE A CA 1
ATOM 1108 C C . ILE A 1 303 ? 61.079 112.230 90.790 1.00 32.57 303 ILE A C 1
ATOM 1109 O O . ILE A 1 303 ? 59.886 112.324 91.048 1.00 36.96 303 ILE A O 1
ATOM 1114 N N . MET A 1 304 ? 61.940 111.658 91.616 1.00 35.60 304 MET A N 1
ATOM 1115 C CA . MET A 1 304 ? 61.495 111.138 92.896 1.00 34.85 304 MET A CA 1
ATOM 1116 C C . MET A 1 304 ? 62.239 111.804 94.023 1.00 33.66 304 MET A C 1
ATOM 1117 O O . MET A 1 304 ? 63.386 112.218 93.878 1.00 37.79 304 MET A O 1
ATOM 1122 N N . GLU A 1 305 ? 61.573 111.883 95.159 1.00 38.11 305 GLU A N 1
ATOM 1123 C CA . GLU A 1 305 ? 62.145 112.480 96.344 1.00 40.45 305 GLU A CA 1
ATOM 1124 C C . GLU A 1 305 ? 62.111 111.412 97.413 1.00 38.27 305 GLU A C 1
ATOM 1125 O O . GLU A 1 305 ? 61.154 110.646 97.499 1.00 36.74 305 GLU A O 1
ATOM 1131 N N . GLY A 1 306 ? 63.160 111.350 98.222 1.00 41.52 306 GLY A N 1
ATOM 1132 C CA . GLY A 1 306 ? 63.201 110.353 99.277 1.00 38.83 306 GLY A CA 1
ATOM 1133 C C . GLY A 1 306 ? 64.497 110.394 100.050 1.00 38.07 306 GLY A C 1
ATOM 1134 O O . GLY A 1 306 ? 65.261 111.355 99.953 1.00 31.40 306 GLY A O 1
ATOM 1135 N N . ILE A 1 307 ? 64.743 109.335 100.810 1.00 39.31 307 ILE A N 1
ATOM 1136 C CA . ILE A 1 307 ? 65.948 109.219 101.612 1.00 37.90 307 ILE A CA 1
ATOM 1137 C C . ILE A 1 307 ? 66.846 108.115 101.068 1.00 38.19 307 ILE A C 1
ATOM 1138 O O . ILE A 1 307 ? 66.407 106.990 100.843 1.00 40.35 307 ILE A O 1
ATOM 1143 N N . ASN A 1 308 ? 68.106 108.455 100.849 1.00 39.69 308 ASN A N 1
ATOM 1144 C CA . ASN A 1 308 ? 69.099 107.515 100.352 1.00 40.87 308 ASN A CA 1
ATOM 1145 C C . ASN A 1 308 ? 70.315 107.789 101.235 1.00 42.24 308 ASN A C 1
ATOM 1146 O O . ASN A 1 308 ? 71.224 108.515 100.845 1.00 42.25 308 ASN A O 1
ATOM 1151 N N . THR A 1 309 ? 70.309 107.214 102.436 1.00 44.98 309 THR A N 1
ATOM 1152 C CA . THR A 1 309 ? 71.387 107.427 103.398 1.00 45.53 309 THR A CA 1
ATOM 1153 C C . THR A 1 309 ? 72.669 106.655 103.125 1.00 43.40 309 THR A C 1
ATOM 1154 O O . THR A 1 309 ? 73.752 107.111 103.467 1.00 45.00 309 THR A O 1
ATOM 1158 N N . THR A 1 310 ? 72.552 105.480 102.527 1.00 47.84 310 THR A N 1
ATOM 1159 C CA . THR A 1 310 ? 73.730 104.667 102.242 1.00 45.76 310 THR A CA 1
ATOM 1160 C C . THR A 1 310 ? 74.150 104.857 100.793 1.00 46.25 310 THR A C 1
ATOM 1161 O O . THR A 1 310 ? 75.287 104.593 100.426 1.00 45.22 310 THR A O 1
ATOM 1165 N N . GLY A 1 311 ? 73.219 105.330 99.973 1.00 47.20 311 GLY A N 1
ATOM 1166 C CA . GLY A 1 311 ? 73.506 105.533 98.569 1.00 45.28 311 GLY A CA 1
ATOM 1167 C C . GLY A 1 311 ? 73.257 104.278 97.759 1.00 41.70 311 GLY A C 1
ATOM 1168 O O . GLY A 1 311 ? 73.651 104.201 96.606 1.00 42.06 311 GLY A O 1
ATOM 1169 N N . ARG A 1 312 ? 72.590 103.299 98.357 1.00 48.50 312 ARG A N 1
ATOM 1170 C CA . ARG A 1 312 ? 72.311 102.040 97.680 1.00 44.43 312 ARG A CA 1
ATOM 1171 C C . ARG A 1 312 ? 70.838 101.739 97.582 1.00 41.70 312 ARG A C 1
ATOM 1172 O O . ARG A 1 312 ? 70.432 100.675 97.120 1.00 51.13 312 ARG A O 1
ATOM 1180 N N . LYS A 1 313 ? 70.031 102.698 97.992 1.00 33.55 313 LYS A N 1
ATOM 1181 C CA . LYS A 1 313 ? 68.610 102.500 97.972 1.00 32.91 313 LYS A CA 1
ATOM 1182 C C . LYS A 1 313 ? 67.904 103.810 98.248 1.00 35.20 313 LYS A C 1
ATOM 1183 O O . LYS A 1 313 ? 68.346 104.618 99.058 1.00 32.51 313 LYS A O 1
ATOM 1189 N N . LEU A 1 314 ? 66.812 104.030 97.534 1.00 39.95 314 LEU A N 1
ATOM 1190 C CA . LEU A 1 314 ? 66.025 105.224 97.729 1.00 37.33 314 LEU A CA 1
ATOM 1191 C C . LEU A 1 314 ? 64.698 104.833 98.346 1.00 38.20 314 LEU A C 1
ATOM 1192 O O . LEU A 1 314 ? 63.963 104.011 97.800 1.00 42.03 314 LEU A O 1
ATOM 1197 N N . VAL A 1 315 ? 64.406 105.396 99.504 1.00 37.41 315 VAL A N 1
ATOM 1198 C CA . VAL A 1 315 ? 63.131 105.146 100.148 1.00 38.11 315 VAL A CA 1
ATOM 1199 C C . VAL A 1 315 ? 62.333 106.354 99.658 1.00 42.48 315 VAL A C 1
ATOM 1200 O O . VAL A 1 315 ? 62.468 107.469 100.172 1.00 46.19 315 VAL A O 1
ATOM 1204 N N . ALA A 1 316 ? 61.541 106.126 98.617 1.00 43.14 316 ALA A N 1
ATOM 1205 C CA . ALA A 1 316 ? 60.749 107.182 98.009 1.00 36.89 316 ALA A CA 1
ATOM 1206 C C . ALA A 1 316 ? 59.639 107.687 98.908 1.00 36.98 316 ALA A C 1
ATOM 1207 O O . ALA A 1 316 ? 58.905 106.913 99.522 1.00 40.48 316 ALA A O 1
ATOM 1209 N N . THR A 1 317 ? 59.522 109.003 98.977 1.00 37.46 317 THR A N 1
ATOM 1210 C CA . THR A 1 317 ? 58.491 109.627 99.782 1.00 34.54 317 THR A CA 1
ATOM 1211 C C . THR A 1 317 ? 57.606 110.489 98.894 1.00 34.76 317 THR A C 1
ATOM 1212 O O . THR A 1 317 ? 56.509 110.873 99.280 1.00 40.14 317 THR A O 1
ATOM 1216 N N . LYS A 1 318 ? 58.088 110.782 97.695 1.00 33.60 318 LYS A N 1
ATOM 1217 C CA . LYS A 1 318 ? 57.322 111.570 96.752 1.00 27.27 318 LYS A CA 1
ATOM 1218 C C . LYS A 1 318 ? 57.679 111.245 95.311 1.00 26.55 318 LYS A C 1
ATOM 1219 O O . LYS A 1 318 ? 58.842 111.101 94.957 1.00 29.50 318 LYS A O 1
ATOM 1225 N N . LEU A 1 319 ? 56.657 111.137 94.480 1.00 28.55 319 LEU A N 1
ATOM 1226 C CA . LEU A 1 319 ? 56.843 110.864 93.070 1.00 31.52 319 LEU A CA 1
ATOM 1227 C C . LEU A 1 319 ? 56.146 112.002 92.322 1.00 30.90 319 LEU A C 1
ATOM 1228 O O . LEU A 1 319 ? 54.928 112.018 92.220 1.00 28.74 319 LEU A O 1
ATOM 1233 N N . TYR A 1 320 ? 56.907 112.963 91.816 1.00 31.00 320 TYR A N 1
ATOM 1234 C CA . TYR A 1 320 ? 56.284 114.067 91.103 1.00 36.46 320 TYR A CA 1
ATOM 1235 C C . TYR A 1 320 ? 55.405 113.535 89.991 1.00 36.34 320 TYR A C 1
ATOM 1236 O O . TYR A 1 320 ? 55.664 112.467 89.444 1.00 39.29 320 TYR A O 1
ATOM 1245 N N . GLU A 1 321 ? 54.353 114.283 89.683 1.00 32.85 321 GLU A N 1
ATOM 1246 C CA . GLU A 1 321 ? 53.414 113.891 88.658 1.00 32.08 321 GLU A CA 1
ATOM 1247 C C . GLU A 1 321 ? 53.886 114.340 87.285 1.00 37.24 321 GLU A C 1
ATOM 1248 O O . GLU A 1 321 ? 54.557 115.370 87.139 1.00 33.23 321 GLU A O 1
ATOM 1254 N N . GLY A 1 322 ? 53.546 113.542 86.277 1.00 33.79 322 GLY A N 1
ATOM 1255 C CA . GLY A 1 322 ? 53.945 113.865 84.924 1.00 33.34 322 GLY A CA 1
ATOM 1256 C C . GLY A 1 322 ? 53.374 115.180 84.432 1.00 37.70 322 GLY A C 1
ATOM 1257 O O . GLY A 1 322 ? 52.256 115.556 84.777 1.00 38.70 322 GLY A O 1
ATOM 1258 N N . VAL A 1 323 ? 54.147 115.892 83.624 1.00 33.79 323 VAL A N 1
ATOM 1259 C CA . VAL A 1 323 ? 53.674 117.146 83.092 1.00 30.36 323 VAL A CA 1
ATOM 1260 C C . VAL A 1 323 ? 53.468 116.982 81.596 1.00 32.54 323 VAL A C 1
ATOM 1261 O O . VAL A 1 323 ? 54.382 116.600 80.868 1.00 32.60 323 VAL A O 1
ATOM 1265 N N . PRO A 1 324 ? 52.262 117.285 81.112 1.00 31.03 324 PRO A N 1
ATOM 1266 C CA . PRO A 1 324 ? 51.946 117.166 79.687 1.00 29.67 324 PRO A CA 1
ATOM 1267 C C . PRO A 1 324 ? 52.436 118.378 78.911 1.00 35.58 324 PRO A C 1
ATOM 1268 O O . PRO A 1 324 ? 52.831 119.391 79.505 1.00 31.19 324 PRO A O 1
ATOM 1272 N N . LEU A 1 325 ? 52.421 118.260 77.586 1.00 33.96 325 LEU A N 1
ATOM 1273 C CA . LEU A 1 325 ? 52.820 119.357 76.720 1.00 33.75 325 LEU A CA 1
ATOM 1274 C C . LEU A 1 325 ? 51.581 120.230 76.496 1.00 37.16 325 LEU A C 1
ATOM 1275 O O . LEU A 1 325 ? 50.445 119.768 76.640 1.00 31.27 325 LEU A O 1
ATOM 1280 N N . PRO A 1 326 ? 51.782 121.507 76.155 1.00 36.60 326 PRO A N 1
ATOM 1281 C CA . PRO A 1 326 ? 50.612 122.352 75.931 1.00 35.26 326 PRO A CA 1
ATOM 1282 C C . PRO A 1 326 ? 49.877 121.878 74.681 1.00 37.21 326 PRO A C 1
ATOM 1283 O O . PRO A 1 326 ? 50.452 121.191 73.837 1.00 36.55 326 PRO A O 1
ATOM 1287 N N . PHE A 1 327 ? 48.597 122.218 74.579 1.00 38.41 327 PHE A N 1
ATOM 1288 C CA . PHE A 1 327 ? 47.814 121.843 73.412 1.00 37.13 327 PHE A CA 1
ATOM 1289 C C . PHE A 1 327 ? 48.240 122.759 72.267 1.00 39.19 327 PHE A C 1
ATOM 1290 O O . PHE A 1 327 ? 48.950 123.746 72.469 1.00 33.59 327 PHE A O 1
ATOM 1298 N N . TYR A 1 328 ? 47.816 122.423 71.061 1.00 41.11 328 TYR A N 1
ATOM 1299 C CA . TYR A 1 328 ? 48.121 123.247 69.906 1.00 50.38 328 TYR A CA 1
ATOM 1300 C C . TYR A 1 328 ? 47.299 124.524 70.061 1.00 54.31 328 TYR A C 1
ATOM 1301 O O . TYR A 1 328 ? 46.126 124.469 70.438 1.00 53.56 328 TYR A O 1
ATOM 1310 N N . GLN A 1 329 ? 47.918 125.672 69.814 1.00 60.74 329 GLN A N 1
ATOM 1311 C CA . GLN A 1 329 ? 47.204 126.946 69.906 1.00 68.33 329 GLN A CA 1
ATOM 1312 C C . GLN A 1 329 ? 46.683 127.224 68.499 1.00 70.11 329 GLN A C 1
ATOM 1313 O O . GLN A 1 329 ? 47.462 127.422 67.566 1.00 68.71 329 GLN A O 1
ATOM 1319 N N . PRO A 1 330 ? 45.354 127.239 68.327 1.00 72.40 330 PRO A N 1
ATOM 1320 C CA . PRO A 1 330 ? 44.798 127.489 66.999 1.00 74.39 330 PRO A CA 1
ATOM 1321 C C . PRO A 1 330 ? 44.959 128.924 66.529 1.00 79.29 330 PRO A C 1
ATOM 1322 O O . PRO A 1 330 ? 44.939 129.865 67.329 1.00 79.24 330 PRO A O 1
ATOM 1326 N N . THR A 1 331 ? 45.138 129.077 65.224 1.00 84.31 331 THR A N 1
ATOM 1327 C CA . THR A 1 331 ? 45.246 130.391 64.622 1.00 87.93 331 THR A CA 1
ATOM 1328 C C . THR A 1 331 ? 43.786 130.779 64.377 1.00 92.92 331 THR A C 1
ATOM 1329 O O . THR A 1 331 ? 42.885 129.978 64.641 1.00 93.93 331 THR A O 1
ATOM 1333 N N . GLU A 1 332 ? 43.535 131.992 63.900 1.00 98.57 332 GLU A N 1
ATOM 1334 C CA . GLU A 1 332 ? 42.155 132.429 63.673 1.00 103.41 332 GLU A CA 1
ATOM 1335 C C . GLU A 1 332 ? 41.441 131.653 62.563 1.00 104.05 332 GLU A C 1
ATOM 1336 O O . GLU A 1 332 ? 40.241 131.376 62.660 1.00 103.17 332 GLU A O 1
ATOM 1342 N N . GLU A 1 333 ? 42.184 131.307 61.513 1.00 105.68 333 GLU A N 1
ATOM 1343 C CA . GLU A 1 333 ? 41.632 130.572 60.374 1.00 107.38 333 GLU A CA 1
ATOM 1344 C C . GLU A 1 333 ? 41.029 129.237 60.800 1.00 109.07 333 GLU A C 1
ATOM 1345 O O . GLU A 1 333 ? 39.995 128.812 60.277 1.00 108.74 333 GLU A O 1
ATOM 1351 N N . ASP A 1 334 ? 41.692 128.575 61.745 1.00 110.17 334 ASP A N 1
ATOM 1352 C CA . ASP A 1 334 ? 41.246 127.278 62.245 1.00 109.45 334 ASP A CA 1
ATOM 1353 C C . ASP A 1 334 ? 39.844 127.323 62.844 1.00 108.57 334 ASP A C 1
ATOM 1354 O O . ASP A 1 334 ? 39.139 126.311 62.865 1.00 107.34 334 ASP A O 1
ATOM 1359 N N . ALA A 1 335 ? 39.443 128.496 63.329 1.00 108.69 335 ALA A N 1
ATOM 1360 C CA . ALA A 1 335 ? 38.118 128.669 63.917 1.00 107.83 335 ALA A CA 1
ATOM 1361 C C . ALA A 1 335 ? 37.084 128.819 62.802 1.00 105.71 335 ALA A C 1
ATOM 1362 O O . ALA A 1 335 ? 35.876 128.745 63.044 1.00 103.26 335 ALA A O 1
ATOM 1364 N N . ASP A 1 336 ? 37.578 129.020 61.579 1.00 103.64 336 ASP A N 1
ATOM 1365 C CA . ASP A 1 336 ? 36.733 129.195 60.399 1.00 100.97 336 ASP A CA 1
ATOM 1366 C C . ASP A 1 336 ? 36.371 127.888 59.696 1.00 95.55 336 ASP A C 1
ATOM 1367 O O . ASP A 1 336 ? 35.705 127.902 58.662 1.00 96.64 336 ASP A O 1
ATOM 1372 N N . PHE A 1 337 ? 36.809 126.764 60.253 1.00 89.07 337 PHE A N 1
ATOM 1373 C CA . PHE A 1 337 ? 36.501 125.462 59.674 1.00 80.81 337 PHE A CA 1
ATOM 1374 C C . PHE A 1 337 ? 35.079 125.041 60.026 1.00 78.14 337 PHE A C 1
ATOM 1375 O O . PHE A 1 337 ? 34.570 125.352 61.100 1.00 76.10 337 PHE A O 1
ATOM 1383 N N . GLU A 1 338 ? 34.437 124.333 59.111 1.00 75.94 338 GLU A N 1
ATOM 1384 C CA . GLU A 1 338 ? 33.082 123.868 59.341 1.00 77.39 338 GLU A CA 1
ATOM 1385 C C . GLU A 1 338 ? 33.188 122.512 60.028 1.00 72.43 338 GLU A C 1
ATOM 1386 O O . GLU A 1 338 ? 34.282 121.987 60.214 1.00 72.11 338 GLU A O 1
ATOM 1392 N N . GLN A 1 339 ? 32.057 121.947 60.415 1.00 67.79 339 GLN A N 1
ATOM 1393 C CA . GLN A 1 339 ? 32.076 120.645 61.052 1.00 61.92 339 GLN A CA 1
ATOM 1394 C C . GLN A 1 339 ? 32.626 119.609 60.082 1.00 61.38 339 GLN A C 1
ATOM 1395 O O . GLN A 1 339 ? 32.399 119.684 58.871 1.00 59.85 339 GLN A O 1
ATOM 1401 N N . SER A 1 340 ? 33.353 118.640 60.628 1.00 58.99 340 SER A N 1
ATOM 1402 C CA . SER A 1 340 ? 33.928 117.564 59.834 1.00 54.42 340 SER A CA 1
ATOM 1403 C C . SER A 1 340 ? 33.613 116.274 60.565 1.00 48.96 340 SER A C 1
ATOM 1404 O O . SER A 1 340 ? 33.513 116.254 61.784 1.00 50.74 340 SER A O 1
ATOM 1407 N N . MET A 1 341 ? 33.447 115.198 59.818 1.00 49.81 341 MET A N 1
ATOM 1408 C CA . MET A 1 341 ? 33.164 113.909 60.418 1.00 47.74 341 MET A CA 1
ATOM 1409 C C . MET A 1 341 ? 34.349 113.054 60.020 1.00 50.61 341 MET A C 1
ATOM 1410 O O . MET A 1 341 ? 34.725 113.026 58.853 1.00 55.67 341 MET A O 1
ATOM 1415 N N . VAL A 1 342 ? 34.953 112.377 60.990 1.00 50.96 342 VAL A N 1
ATOM 1416 C CA . VAL A 1 342 ? 36.119 111.543 60.720 1.00 45.15 342 VAL A CA 1
ATOM 1417 C C . VAL A 1 342 ? 35.857 110.091 61.097 1.00 41.27 342 VAL A C 1
ATOM 1418 O O . VAL A 1 342 ? 35.429 109.798 62.208 1.00 43.11 342 VAL A O 1
ATOM 1422 N N . LEU A 1 343 ? 36.093 109.178 60.171 1.00 37.13 343 LEU A N 1
ATOM 1423 C CA . LEU A 1 343 ? 35.887 107.777 60.479 1.00 33.99 343 LEU A CA 1
ATOM 1424 C C . LEU A 1 343 ? 37.259 107.173 60.746 1.00 36.06 343 LEU A C 1
ATOM 1425 O O . LEU A 1 343 ? 38.247 107.518 60.095 1.00 33.17 343 LEU A O 1
ATOM 1430 N N . VAL A 1 344 ? 37.312 106.265 61.711 1.00 34.95 344 VAL A N 1
ATOM 1431 C CA . VAL A 1 344 ? 38.553 105.612 62.100 1.00 31.63 344 VAL A CA 1
ATOM 1432 C C . VAL A 1 344 ? 38.372 104.093 62.147 1.00 31.15 344 VAL A C 1
ATOM 1433 O O . VAL A 1 344 ? 37.358 103.594 62.633 1.00 34.15 344 VAL A O 1
ATOM 1437 N N . ALA A 1 345 ? 39.348 103.351 61.641 1.00 32.05 345 ALA A N 1
ATOM 1438 C CA . ALA A 1 345 ? 39.274 101.886 61.663 1.00 25.20 345 ALA A CA 1
ATOM 1439 C C . ALA A 1 345 ? 40.665 101.258 61.644 1.00 29.97 345 ALA A C 1
ATOM 1440 O O . ALA A 1 345 ? 41.605 101.803 61.060 1.00 29.99 345 ALA A O 1
ATOM 1442 N N . CYS A 1 346 ? 40.783 100.097 62.277 1.00 32.43 346 CYS A N 1
ATOM 1443 C CA . CYS A 1 346 ? 42.054 99.403 62.367 1.00 30.90 346 CYS A CA 1
ATOM 1444 C C . CYS A 1 346 ? 41.923 97.934 61.998 1.00 25.42 346 CYS A C 1
ATOM 1445 O O . CYS A 1 346 ? 40.923 97.309 62.313 1.00 34.45 346 CYS A O 1
ATOM 1448 N N . GLY A 1 347 ? 42.937 97.387 61.338 1.00 25.35 347 GLY A N 1
ATOM 1449 C CA . GLY A 1 347 ? 42.901 95.992 60.938 1.00 27.55 347 GLY A CA 1
ATOM 1450 C C . GLY A 1 347 ? 43.128 95.037 62.096 1.00 31.28 347 GLY A C 1
ATOM 1451 O O . GLY A 1 347 ? 43.389 95.488 63.213 1.00 35.50 347 GLY A O 1
ATOM 1452 N N . PRO A 1 348 ? 43.072 93.714 61.868 1.00 31.39 348 PRO A N 1
ATOM 1453 C CA . PRO A 1 348 ? 42.814 93.024 60.600 1.00 35.20 348 PRO A CA 1
ATOM 1454 C C . PRO A 1 348 ? 41.499 93.401 59.937 1.00 39.73 348 PRO A C 1
ATOM 1455 O O . PRO A 1 348 ? 40.582 93.903 60.588 1.00 41.87 348 PRO A O 1
ATOM 1459 N N . TYR A 1 349 ? 41.433 93.157 58.629 1.00 45.67 349 TYR A N 1
ATOM 1460 C CA . TYR A 1 349 ? 40.253 93.461 57.825 1.00 44.88 349 TYR A CA 1
ATOM 1461 C C . TYR A 1 349 ? 39.640 92.203 57.223 1.00 44.27 349 TYR A C 1
ATOM 1462 O O . TYR A 1 349 ? 38.766 92.279 56.375 1.00 49.62 349 TYR A O 1
ATOM 1471 N N . THR A 1 350 ? 40.113 91.049 57.664 1.00 44.32 350 THR A N 1
ATOM 1472 C CA . THR A 1 350 ? 39.589 89.774 57.208 1.00 42.85 350 THR A CA 1
ATOM 1473 C C . THR A 1 350 ? 39.527 88.864 58.431 1.00 48.50 350 THR A C 1
ATOM 1474 O O . THR A 1 350 ? 40.345 88.990 59.345 1.00 53.95 350 THR A O 1
ATOM 1478 N N . THR A 1 351 ? 38.557 87.962 58.476 1.00 49.51 351 THR A N 1
ATOM 1479 C CA . THR A 1 351 ? 38.472 87.069 59.621 1.00 44.82 351 THR A CA 1
ATOM 1480 C C . THR A 1 351 ? 39.677 86.138 59.598 1.00 44.84 351 THR A C 1
ATOM 1481 O O . THR A 1 351 ? 40.277 85.916 58.546 1.00 37.75 351 THR A O 1
ATOM 1485 N N . SER A 1 352 ? 40.028 85.608 60.768 1.00 47.10 352 SER A N 1
ATOM 1486 C CA . SER A 1 352 ? 41.176 84.725 60.931 1.00 47.41 352 SER A CA 1
ATOM 1487 C C . SER A 1 352 ? 41.159 83.435 60.132 1.00 47.52 352 SER A C 1
ATOM 1488 O O . SER A 1 352 ? 42.194 82.792 59.967 1.00 48.56 352 SER A O 1
ATOM 1491 N N . ASP A 1 353 ? 39.993 83.055 59.631 1.00 53.05 353 ASP A N 1
ATOM 1492 C CA . ASP A 1 353 ? 39.877 81.816 58.872 1.00 56.52 353 ASP A CA 1
ATOM 1493 C C . ASP A 1 353 ? 39.731 82.009 57.372 1.00 59.63 353 ASP A C 1
ATOM 1494 O O . ASP A 1 353 ? 39.774 81.033 56.627 1.00 60.06 353 ASP A O 1
ATOM 1499 N N . SER A 1 354 ? 39.559 83.253 56.924 1.00 61.02 354 SER A N 1
ATOM 1500 C CA . SER A 1 354 ? 39.405 83.517 55.494 1.00 59.63 354 SER A CA 1
ATOM 1501 C C . SER A 1 354 ? 40.302 84.619 54.969 1.00 56.24 354 SER A C 1
ATOM 1502 O O . SER A 1 354 ? 40.994 85.297 55.720 1.00 58.04 354 SER A O 1
ATOM 1505 N N . ILE A 1 355 ? 40.283 84.782 53.657 1.00 54.33 355 ILE A N 1
ATOM 1506 C CA . ILE A 1 355 ? 41.053 85.822 53.010 1.00 51.65 355 ILE A CA 1
ATOM 1507 C C . ILE A 1 355 ? 40.083 86.503 52.064 1.00 48.47 355 ILE A C 1
ATOM 1508 O O . ILE A 1 355 ? 40.449 86.974 50.999 1.00 51.40 355 ILE A O 1
ATOM 1513 N N . THR A 1 356 ? 38.832 86.558 52.493 1.00 44.82 356 THR A N 1
ATOM 1514 C CA . THR A 1 356 ? 37.765 87.150 51.711 1.00 43.94 356 THR A CA 1
ATOM 1515 C C . THR A 1 356 ? 37.570 88.627 52.022 1.00 40.39 356 THR A C 1
ATOM 1516 O O . THR A 1 356 ? 36.825 89.314 51.347 1.00 43.05 356 THR A O 1
ATOM 1520 N N . TYR A 1 357 ? 38.229 89.112 53.060 1.00 44.44 357 TYR A N 1
ATOM 1521 C CA . TYR A 1 357 ? 38.121 90.513 53.454 1.00 43.08 357 TYR A CA 1
ATOM 1522 C C . TYR A 1 357 ? 36.698 91.033 53.456 1.00 42.90 357 TYR A C 1
ATOM 1523 O O . TYR A 1 357 ? 36.443 92.179 53.076 1.00 37.51 357 TYR A O 1
ATOM 1532 N N . ASP A 1 358 ? 35.771 90.190 53.898 1.00 41.65 358 ASP A N 1
ATOM 1533 C CA . ASP A 1 358 ? 34.371 90.590 53.969 1.00 47.19 358 ASP A CA 1
ATOM 1534 C C . ASP A 1 358 ? 34.187 91.822 54.866 1.00 48.61 358 ASP A C 1
ATOM 1535 O O . ASP A 1 358 ? 33.422 92.730 54.537 1.00 53.25 358 ASP A O 1
ATOM 1540 N N . PRO A 1 359 ? 34.892 91.876 56.010 1.00 47.77 359 PRO A N 1
ATOM 1541 C CA . PRO A 1 359 ? 34.731 93.048 56.878 1.00 47.00 359 PRO A CA 1
ATOM 1542 C C . PRO A 1 359 ? 35.156 94.332 56.172 1.00 45.31 359 PRO A C 1
ATOM 1543 O O . PRO A 1 359 ? 34.542 95.376 56.348 1.00 44.29 359 PRO A O 1
ATOM 1547 N N . LEU A 1 360 ? 36.215 94.242 55.371 1.00 45.85 360 LEU A N 1
ATOM 1548 C CA . LEU A 1 360 ? 36.729 95.390 54.622 1.00 42.57 360 LEU A CA 1
ATOM 1549 C C . LEU A 1 360 ? 35.673 95.901 53.649 1.00 44.69 360 LEU A C 1
ATOM 1550 O O . LEU A 1 360 ? 35.441 97.109 53.537 1.00 43.91 360 LEU A O 1
ATOM 1555 N N . LEU A 1 361 ? 35.034 94.973 52.945 1.00 43.74 361 LEU A N 1
ATOM 1556 C CA . LEU A 1 361 ? 33.994 95.343 52.005 1.00 46.34 361 LEU A CA 1
ATOM 1557 C C . LEU A 1 361 ? 32.836 96.014 52.746 1.00 48.54 361 LEU A C 1
ATOM 1558 O O . LEU A 1 361 ? 32.258 96.996 52.259 1.00 45.16 361 LEU A O 1
ATOM 1563 N N . ASP A 1 362 ? 32.504 95.507 53.931 1.00 46.10 362 ASP A N 1
ATOM 1564 C CA . ASP A 1 362 ? 31.428 96.121 54.700 1.00 47.59 362 ASP A CA 1
ATOM 1565 C C . ASP A 1 362 ? 31.824 97.531 55.138 1.00 45.45 362 ASP A C 1
ATOM 1566 O O . ASP A 1 362 ? 31.007 98.450 55.114 1.00 42.62 362 ASP A O 1
ATOM 1571 N N . LEU A 1 363 ? 33.081 97.710 55.531 1.00 44.00 363 LEU A N 1
ATOM 1572 C CA . LEU A 1 363 ? 33.532 99.027 55.962 1.00 45.86 363 LEU A CA 1
ATOM 1573 C C . LEU A 1 363 ? 33.490 99.999 54.784 1.00 50.08 363 LEU A C 1
ATOM 1574 O O . LEU A 1 363 ? 33.233 101.200 54.953 1.00 45.70 363 LEU A O 1
ATOM 1579 N N . ILE A 1 364 ? 33.747 99.477 53.587 1.00 49.76 364 ILE A N 1
ATOM 1580 C CA . ILE A 1 364 ? 33.728 100.313 52.398 1.00 48.11 364 ILE A CA 1
ATOM 1581 C C . ILE A 1 364 ? 32.300 100.802 52.150 1.00 49.31 364 ILE A C 1
ATOM 1582 O O . ILE A 1 364 ? 32.082 101.969 51.811 1.00 49.26 364 ILE A O 1
ATOM 1587 N N . ALA A 1 365 ? 31.330 99.911 52.342 1.00 51.02 365 ALA A N 1
ATOM 1588 C CA . ALA A 1 365 ? 29.928 100.262 52.160 1.00 47.14 365 ALA A CA 1
ATOM 1589 C C . ALA A 1 365 ? 29.572 101.374 53.140 1.00 48.42 365 ALA A C 1
ATOM 1590 O O . ALA A 1 365 ? 28.857 102.323 52.789 1.00 55.48 365 ALA A O 1
ATOM 1592 N N . VAL A 1 366 ? 30.079 101.258 54.364 1.00 45.38 366 VAL A N 1
ATOM 1593 C CA . VAL A 1 366 ? 29.813 102.259 55.389 1.00 43.26 366 VAL A CA 1
ATOM 1594 C C . VAL A 1 366 ? 30.360 103.611 54.970 1.00 46.13 366 VAL A C 1
ATOM 1595 O O . VAL A 1 366 ? 29.675 104.627 55.074 1.00 50.60 366 VAL A O 1
ATOM 1599 N N . ILE A 1 367 ? 31.594 103.631 54.485 1.00 49.38 367 ILE A N 1
ATOM 1600 C CA . ILE A 1 367 ? 32.195 104.895 54.075 1.00 50.89 367 ILE A CA 1
ATOM 1601 C C . ILE A 1 367 ? 31.378 105.583 52.982 1.00 51.17 367 ILE A C 1
ATOM 1602 O O . ILE A 1 367 ? 31.162 106.800 53.026 1.00 41.81 367 ILE A O 1
ATOM 1607 N N . ASN A 1 368 ? 30.919 104.801 52.009 1.00 50.80 368 ASN A N 1
ATOM 1608 C CA . ASN A 1 368 ? 30.125 105.348 50.919 1.00 52.94 368 ASN A CA 1
ATOM 1609 C C . ASN A 1 368 ? 28.776 105.881 51.385 1.00 57.42 368 ASN A C 1
ATOM 1610 O O . ASN A 1 368 ? 28.298 106.899 50.877 1.00 60.49 368 ASN A O 1
ATOM 1615 N N . HIS A 1 369 ? 28.165 105.195 52.348 1.00 58.38 369 HIS A N 1
ATOM 1616 C CA . HIS A 1 369 ? 26.867 105.605 52.878 1.00 60.22 369 HIS A CA 1
ATOM 1617 C C . HIS A 1 369 ? 26.956 106.854 53.750 1.00 59.70 369 HIS A C 1
ATOM 1618 O O . HIS A 1 369 ? 26.228 107.824 53.538 1.00 55.33 369 HIS A O 1
ATOM 1625 N N . ASP A 1 370 ? 27.845 106.820 54.737 1.00 62.91 370 ASP A N 1
ATOM 1626 C CA . ASP A 1 370 ? 28.018 107.941 55.655 1.00 62.71 370 ASP A CA 1
ATOM 1627 C C . ASP A 1 370 ? 28.820 109.085 55.057 1.00 59.34 370 ASP A C 1
ATOM 1628 O O . ASP A 1 370 ? 28.764 110.214 55.554 1.00 55.80 370 ASP A O 1
ATOM 1633 N N . ARG A 1 371 ? 29.567 108.784 53.996 1.00 56.33 371 ARG A N 1
ATOM 1634 C CA . ARG A 1 371 ? 30.385 109.772 53.297 1.00 53.48 371 ARG A CA 1
ATOM 1635 C C . ARG A 1 371 ? 31.140 110.712 54.247 1.00 50.96 371 ARG A C 1
ATOM 1636 O O . ARG A 1 371 ? 30.949 111.934 54.208 1.00 50.13 371 ARG A O 1
ATOM 1644 N N . PRO A 1 372 ? 32.012 110.158 55.111 1.00 46.33 372 PRO A N 1
ATOM 1645 C CA . PRO A 1 372 ? 32.777 110.986 56.051 1.00 43.87 372 PRO A CA 1
ATOM 1646 C C . PRO A 1 372 ? 33.812 111.828 55.316 1.00 43.27 372 PRO A C 1
ATOM 1647 O O . PRO A 1 372 ? 34.230 111.480 54.217 1.00 44.51 372 PRO A O 1
ATOM 1651 N N . ASP A 1 373 ? 34.231 112.931 55.919 1.00 40.52 373 ASP A N 1
ATOM 1652 C CA . ASP A 1 373 ? 35.227 113.789 55.289 1.00 42.69 373 ASP A CA 1
ATOM 1653 C C . ASP A 1 373 ? 36.588 113.108 55.211 1.00 39.87 373 ASP A C 1
ATOM 1654 O O . ASP A 1 373 ? 37.284 113.199 54.199 1.00 38.64 373 ASP A O 1
ATOM 1659 N N . VAL A 1 374 ? 36.964 112.423 56.284 1.00 37.75 374 VAL A N 1
ATOM 1660 C CA . VAL A 1 374 ? 38.235 111.722 56.319 1.00 37.83 374 VAL A CA 1
ATOM 1661 C C . VAL A 1 374 ? 38.124 110.318 56.915 1.00 39.11 374 VAL A C 1
ATOM 1662 O O . VAL A 1 374 ? 37.350 110.074 57.840 1.00 34.39 374 VAL A O 1
ATOM 1666 N N . CYS A 1 375 ? 38.904 109.401 56.365 1.00 36.32 375 CYS A N 1
ATOM 1667 C CA . CYS A 1 375 ? 38.957 108.036 56.859 1.00 43.49 375 CYS A CA 1
ATOM 1668 C C . CYS A 1 375 ? 40.397 107.733 57.238 1.00 40.60 375 CYS A C 1
ATOM 1669 O O . CYS A 1 375 ? 41.303 107.855 56.414 1.00 37.63 375 CYS A O 1
ATOM 1672 N N . ILE A 1 376 ? 40.620 107.359 58.488 1.00 32.01 376 ILE A N 1
ATOM 1673 C CA . ILE A 1 376 ? 41.964 107.022 58.903 1.00 32.99 376 ILE A CA 1
ATOM 1674 C C . ILE A 1 376 ? 41.964 105.501 59.058 1.00 30.33 376 ILE A C 1
ATOM 1675 O O . ILE A 1 376 ? 41.321 104.962 59.952 1.00 30.76 376 ILE A O 1
ATOM 1680 N N . LEU A 1 377 ? 42.651 104.808 58.159 1.00 30.77 377 LEU A N 1
ATOM 1681 C CA . LEU A 1 377 ? 42.703 103.346 58.212 1.00 32.85 377 LEU A CA 1
ATOM 1682 C C . LEU A 1 377 ? 44.071 102.826 58.665 1.00 30.68 377 LEU A C 1
ATOM 1683 O O . LEU A 1 377 ? 45.087 103.042 57.996 1.00 29.29 377 LEU A O 1
ATOM 1688 N N . PHE A 1 378 ? 44.090 102.158 59.819 1.00 30.89 378 PHE A N 1
ATOM 1689 C CA . PHE A 1 378 ? 45.325 101.598 60.383 1.00 27.45 378 PHE A CA 1
ATOM 1690 C C . PHE A 1 378 ? 45.510 100.162 59.930 1.00 26.30 378 PHE A C 1
ATOM 1691 O O . PHE A 1 378 ? 44.540 99.441 59.740 1.00 22.54 378 PHE A O 1
ATOM 1699 N N . GLY A 1 379 ? 46.759 99.757 59.748 1.00 30.30 379 GLY A N 1
ATOM 1700 C CA . GLY A 1 379 ? 47.037 98.390 59.340 1.00 29.53 379 GLY A CA 1
ATOM 1701 C C . GLY A 1 379 ? 46.909 97.466 60.541 1.00 32.01 379 GLY A C 1
ATOM 1702 O O . GLY A 1 379 ? 46.606 97.920 61.644 1.00 29.84 379 GLY A O 1
ATOM 1703 N N . PRO A 1 380 ? 47.169 96.165 60.382 1.00 36.26 380 PRO A N 1
ATOM 1704 C CA . PRO A 1 380 ? 47.587 95.461 59.169 1.00 38.59 380 PRO A CA 1
ATOM 1705 C C . PRO A 1 380 ? 46.538 95.304 58.083 1.00 41.43 380 PRO A C 1
ATOM 1706 O O . PRO A 1 380 ? 45.356 95.111 58.365 1.00 47.72 380 PRO A O 1
ATOM 1710 N N . PHE A 1 381 ? 46.989 95.381 56.836 1.00 39.91 381 PHE A N 1
ATOM 1711 C CA . PHE A 1 381 ? 46.109 95.176 55.701 1.00 41.54 381 PHE A CA 1
ATOM 1712 C C . PHE A 1 381 ? 46.383 93.746 55.237 1.00 42.33 381 PHE A C 1
ATOM 1713 O O . PHE A 1 381 ? 45.482 93.028 54.822 1.00 45.17 381 PHE A O 1
ATOM 1721 N N . LEU A 1 382 ? 47.645 93.348 55.321 1.00 43.36 382 LEU A N 1
ATOM 1722 C CA . LEU A 1 382 ? 48.051 91.991 55.005 1.00 44.20 382 LEU A CA 1
ATOM 1723 C C . LEU A 1 382 ? 48.826 91.591 56.254 1.00 45.30 382 LEU A C 1
ATOM 1724 O O . LEU A 1 382 ? 50.044 91.770 56.342 1.00 41.72 382 LEU A O 1
ATOM 1729 N N . ASP A 1 383 ? 48.082 91.067 57.225 1.00 47.85 383 ASP A N 1
ATOM 1730 C CA . ASP A 1 383 ? 48.604 90.665 58.529 1.00 46.62 383 ASP A CA 1
ATOM 1731 C C . ASP A 1 383 ? 49.612 89.534 58.544 1.00 42.95 383 ASP A C 1
ATOM 1732 O O . ASP A 1 383 ? 49.324 88.438 58.090 1.00 45.84 383 ASP A O 1
ATOM 1737 N N . ALA A 1 384 ? 50.786 89.808 59.101 1.00 42.84 384 ALA A N 1
ATOM 1738 C CA . ALA A 1 384 ? 51.859 88.826 59.192 1.00 43.70 384 ALA A CA 1
ATOM 1739 C C . ALA A 1 384 ? 51.508 87.660 60.109 1.00 45.32 384 ALA A C 1
ATOM 1740 O O . ALA A 1 384 ? 52.124 86.600 60.040 1.00 42.47 384 ALA A O 1
ATOM 1742 N N . LYS A 1 385 ? 50.517 87.860 60.967 1.00 47.71 385 LYS A N 1
ATOM 1743 C CA . LYS A 1 385 ? 50.119 86.833 61.904 1.00 47.06 385 LYS A CA 1
ATOM 1744 C C . LYS A 1 385 ? 48.941 86.023 61.422 1.00 48.85 385 LYS A C 1
ATOM 1745 O O . LYS A 1 385 ? 48.497 85.108 62.102 1.00 52.20 385 LYS A O 1
ATOM 1751 N N . HIS A 1 386 ? 48.422 86.354 60.253 1.00 47.14 386 HIS A N 1
ATOM 1752 C CA . HIS A 1 386 ? 47.297 85.600 59.727 1.00 47.51 386 HIS A CA 1
ATOM 1753 C C . HIS A 1 386 ? 47.809 84.212 59.388 1.00 45.64 386 HIS A C 1
ATOM 1754 O O . HIS A 1 386 ? 48.880 84.072 58.803 1.00 39.07 386 HIS A O 1
ATOM 1761 N N . GLU A 1 387 ? 47.046 83.187 59.745 1.00 49.73 387 GLU A N 1
ATOM 1762 C CA . GLU A 1 387 ? 47.469 81.815 59.489 1.00 55.98 387 GLU A CA 1
ATOM 1763 C C . GLU A 1 387 ? 47.953 81.567 58.061 1.00 58.27 387 GLU A C 1
ATOM 1764 O O . GLU A 1 387 ? 48.976 80.910 57.845 1.00 58.87 387 GLU A O 1
ATOM 1770 N N . GLN A 1 388 ? 47.233 82.107 57.085 1.00 58.41 388 GLN A N 1
ATOM 1771 C CA . GLN A 1 388 ? 47.595 81.904 55.686 1.00 57.92 388 GLN A CA 1
ATOM 1772 C C . GLN A 1 388 ? 48.790 82.714 55.196 1.00 58.50 388 GLN A C 1
ATOM 1773 O O . GLN A 1 388 ? 49.381 82.388 54.165 1.00 57.27 388 GLN A O 1
ATOM 1779 N N . VAL A 1 389 ? 49.145 83.773 55.917 1.00 57.72 389 VAL A N 1
ATOM 1780 C CA . VAL A 1 389 ? 50.298 84.578 55.530 1.00 53.73 389 VAL A CA 1
ATOM 1781 C C . VAL A 1 389 ? 51.555 83.954 56.116 1.00 57.43 389 VAL A C 1
ATOM 1782 O O . VAL A 1 389 ? 52.582 83.838 55.451 1.00 56.17 389 VAL A O 1
ATOM 1786 N N . GLU A 1 390 ? 51.452 83.536 57.367 1.00 62.45 390 GLU A N 1
ATOM 1787 C CA . GLU A 1 390 ? 52.567 82.940 58.080 1.00 72.41 390 GLU A CA 1
ATOM 1788 C C . GLU A 1 390 ? 53.049 81.647 57.443 1.00 75.21 390 GLU A C 1
ATOM 1789 O O . GLU A 1 390 ? 54.252 81.410 57.343 1.00 77.36 390 GLU A O 1
ATOM 1795 N N . ASN A 1 391 ? 52.109 80.819 57.004 1.00 79.91 391 ASN A N 1
ATOM 1796 C CA . ASN A 1 391 ? 52.451 79.534 56.402 1.00 84.25 391 ASN A CA 1
ATOM 1797 C C . ASN A 1 391 ? 52.816 79.621 54.923 1.00 85.18 391 ASN A C 1
ATOM 1798 O O . ASN A 1 391 ? 53.045 78.599 54.273 1.00 83.13 391 ASN A O 1
ATOM 1803 N N . CYS A 1 392 ? 52.879 80.841 54.400 1.00 86.37 392 CYS A N 1
ATOM 1804 C CA . CYS A 1 392 ? 53.225 81.053 52.997 1.00 87.56 392 CYS A CA 1
ATOM 1805 C C . CYS A 1 392 ? 52.454 80.102 52.090 1.00 87.17 392 CYS A C 1
ATOM 1806 O O . CYS A 1 392 ? 53.035 79.404 51.252 1.00 84.71 392 CYS A O 1
ATOM 1809 N N . LEU A 1 393 ? 51.138 80.081 52.276 1.00 88.35 393 LEU A N 1
ATOM 1810 C CA . LEU A 1 393 ? 50.256 79.233 51.490 1.00 87.05 393 LEU A CA 1
ATOM 1811 C C . LEU A 1 393 ? 49.665 80.053 50.345 1.00 84.36 393 LEU A C 1
ATOM 1812 O O . LEU A 1 393 ? 49.141 79.498 49.381 1.00 87.01 393 LEU A O 1
ATOM 1817 N N . LEU A 1 394 ? 49.737 81.376 50.465 1.00 79.94 394 LEU A N 1
ATOM 1818 C CA . LEU A 1 394 ? 49.207 82.262 49.436 1.00 74.84 394 LEU A CA 1
ATOM 1819 C C . LEU A 1 394 ? 49.888 81.960 48.114 1.00 73.00 394 LEU A C 1
ATOM 1820 O O . LEU A 1 394 ? 50.973 81.387 48.086 1.00 73.36 394 LEU A O 1
ATOM 1825 N N . THR A 1 395 ? 49.253 82.347 47.017 1.00 72.29 395 THR A N 1
ATOM 1826 C CA . THR A 1 395 ? 49.813 82.080 45.699 1.00 71.39 395 THR A CA 1
ATOM 1827 C C . THR A 1 395 ? 50.132 83.351 44.934 1.00 67.41 395 THR A C 1
ATOM 1828 O O . THR A 1 395 ? 50.219 83.343 43.709 1.00 67.35 395 THR A O 1
ATOM 1832 N N . SER A 1 396 ? 50.302 84.446 45.662 1.00 65.66 396 SER A N 1
ATOM 1833 C CA . SER A 1 396 ? 50.623 85.731 45.048 1.00 61.30 396 SER A CA 1
ATOM 1834 C C . SER A 1 396 ? 51.621 86.423 45.957 1.00 56.74 396 SER A C 1
ATOM 1835 O O . SER A 1 396 ? 51.637 86.174 47.157 1.00 59.31 396 SER A O 1
ATOM 1838 N N . PRO A 1 397 ? 52.469 87.303 45.404 1.00 52.35 397 PRO A N 1
ATOM 1839 C CA . PRO A 1 397 ? 53.447 87.994 46.245 1.00 48.32 397 PRO A CA 1
ATOM 1840 C C . PRO A 1 397 ? 52.722 88.792 47.317 1.00 45.82 397 PRO A C 1
ATOM 1841 O O . PRO A 1 397 ? 51.575 89.182 47.122 1.00 50.64 397 PRO A O 1
ATOM 1845 N N . PHE A 1 398 ? 53.372 89.031 48.449 1.00 42.02 398 PHE A N 1
ATOM 1846 C CA . PHE A 1 398 ? 52.727 89.801 49.500 1.00 38.37 398 PHE A CA 1
ATOM 1847 C C . PHE A 1 398 ? 52.441 91.207 49.024 1.00 37.73 398 PHE A C 1
ATOM 1848 O O . PHE A 1 398 ? 51.362 91.734 49.244 1.00 39.24 398 PHE A O 1
ATOM 1856 N N . GLU A 1 399 ? 53.428 91.808 48.375 1.00 42.05 399 GLU A N 1
ATOM 1857 C CA . GLU A 1 399 ? 53.325 93.165 47.842 1.00 49.15 399 GLU A CA 1
ATOM 1858 C C . GLU A 1 399 ? 52.114 93.336 46.924 1.00 51.91 399 GLU A C 1
ATOM 1859 O O . GLU A 1 399 ? 51.462 94.382 46.933 1.00 44.37 399 GLU A O 1
ATOM 1865 N N . ASP A 1 400 ? 51.816 92.307 46.131 1.00 53.80 400 ASP A N 1
ATOM 1866 C CA . ASP A 1 400 ? 50.692 92.374 45.211 1.00 53.00 400 ASP A CA 1
ATOM 1867 C C . ASP A 1 400 ? 49.365 92.294 45.931 1.00 53.63 400 ASP A C 1
ATOM 1868 O O . ASP A 1 400 ? 48.437 93.041 45.618 1.00 57.05 400 ASP A O 1
ATOM 1873 N N . ILE A 1 401 ? 49.271 91.397 46.902 1.00 47.26 401 ILE A N 1
ATOM 1874 C CA . ILE A 1 401 ? 48.045 91.272 47.657 1.00 41.83 401 ILE A CA 1
ATOM 1875 C C . ILE A 1 401 ? 47.812 92.588 48.373 1.00 41.27 401 ILE A C 1
ATOM 1876 O O . ILE A 1 401 ? 46.692 93.077 48.443 1.00 49.17 401 ILE A O 1
ATOM 1881 N N . PHE A 1 402 ? 48.875 93.166 48.906 1.00 40.99 402 PHE A N 1
ATOM 1882 C CA . PHE A 1 402 ? 48.745 94.436 49.594 1.00 40.39 402 PHE A CA 1
ATOM 1883 C C . PHE A 1 402 ? 48.162 95.511 48.670 1.00 40.60 402 PHE A C 1
ATOM 1884 O O . PHE A 1 402 ? 47.213 96.198 49.027 1.00 38.17 402 PHE A O 1
ATOM 1892 N N . LYS A 1 403 ? 48.748 95.664 47.488 1.00 44.85 403 LYS A N 1
ATOM 1893 C CA . LYS A 1 403 ? 48.287 96.671 46.537 1.00 46.40 403 LYS A CA 1
ATOM 1894 C C . LYS A 1 403 ? 46.819 96.486 46.166 1.00 49.88 403 LYS A C 1
ATOM 1895 O O . LYS A 1 403 ? 46.098 97.464 45.958 1.00 48.21 403 LYS A O 1
ATOM 1901 N N . GLN A 1 404 ? 46.387 95.230 46.069 1.00 49.86 404 GLN A N 1
ATOM 1902 C CA . GLN A 1 404 ? 45.003 94.912 45.726 1.00 47.75 404 GLN A CA 1
ATOM 1903 C C . GLN A 1 404 ? 44.074 95.423 46.811 1.00 48.48 404 GLN A C 1
ATOM 1904 O O . GLN A 1 404 ? 43.020 95.991 46.533 1.00 45.31 404 GLN A O 1
ATOM 1910 N N . CYS A 1 405 ? 44.467 95.186 48.056 1.00 48.99 405 CYS A N 1
ATOM 1911 C CA . CYS A 1 405 ? 43.689 95.618 49.206 1.00 47.75 405 CYS A CA 1
ATOM 1912 C C . CYS A 1 405 ? 43.515 97.121 49.130 1.00 44.17 405 CYS A C 1
ATOM 1913 O O . CYS A 1 405 ? 42.421 97.647 49.299 1.00 46.04 405 CYS A O 1
ATOM 1916 N N . LEU A 1 406 ? 44.620 97.807 48.880 1.00 45.82 406 LEU A N 1
ATOM 1917 C CA . LEU A 1 406 ? 44.624 99.254 48.786 1.00 46.77 406 LEU A CA 1
ATOM 1918 C C . LEU A 1 406 ? 43.761 99.730 47.618 1.00 48.01 406 LEU A C 1
ATOM 1919 O O . LEU A 1 406 ? 43.028 100.719 47.728 1.00 48.06 406 LEU A O 1
ATOM 1924 N N . ARG A 1 407 ? 43.856 99.019 46.499 1.00 44.99 407 ARG A N 1
ATOM 1925 C CA . ARG A 1 407 ? 43.089 99.356 45.309 1.00 44.60 407 ARG A CA 1
ATOM 1926 C C . ARG A 1 407 ? 41.597 99.256 45.589 1.00 45.05 407 ARG A C 1
ATOM 1927 O O . ARG A 1 407 ? 40.828 100.167 45.265 1.00 49.49 407 ARG A O 1
ATOM 1935 N N . THR A 1 408 ? 41.193 98.143 46.186 1.00 35.99 408 THR A N 1
ATOM 1936 C CA . THR A 1 408 ? 39.803 97.929 46.539 1.00 35.48 408 THR A CA 1
ATOM 1937 C C . THR A 1 408 ? 39.242 99.094 47.355 1.00 37.20 408 THR A C 1
ATOM 1938 O O . THR A 1 408 ? 38.137 99.572 47.099 1.00 43.17 408 THR A O 1
ATOM 1942 N N . ILE A 1 409 ? 40.004 99.547 48.337 1.00 33.38 409 ILE A N 1
ATOM 1943 C CA . ILE A 1 409 ? 39.551 100.638 49.180 1.00 41.21 409 ILE A CA 1
ATOM 1944 C C . ILE A 1 409 ? 39.534 101.969 48.442 1.00 42.33 409 ILE A C 1
ATOM 1945 O O . ILE A 1 409 ? 38.556 102.710 48.522 1.00 41.02 409 ILE A O 1
ATOM 1950 N N . ILE A 1 410 ? 40.613 102.268 47.726 1.00 44.22 410 ILE A N 1
ATOM 1951 C CA . ILE A 1 410 ? 40.717 103.532 47.004 1.00 46.90 410 ILE A CA 1
ATOM 1952 C C . ILE A 1 410 ? 39.647 103.656 45.936 1.00 47.35 410 ILE A C 1
ATOM 1953 O O . ILE A 1 410 ? 39.000 104.703 45.803 1.00 40.39 410 ILE A O 1
ATOM 1958 N N . GLU A 1 411 ? 39.465 102.574 45.185 1.00 48.87 411 GLU A N 1
ATOM 1959 C CA . GLU A 1 411 ? 38.484 102.550 44.119 1.00 49.60 411 GLU A CA 1
ATOM 1960 C C . GLU A 1 411 ? 37.079 102.447 44.681 1.00 50.53 411 GLU A C 1
ATOM 1961 O O . GLU A 1 411 ? 36.226 103.292 44.397 1.00 53.94 411 GLU A O 1
ATOM 1967 N N . GLY A 1 412 ? 36.850 101.423 45.497 1.00 46.08 412 GLY A N 1
ATOM 1968 C CA . GLY A 1 412 ? 35.541 101.225 46.087 1.00 40.09 412 GLY A CA 1
ATOM 1969 C C . GLY A 1 412 ? 34.960 102.407 46.834 1.00 41.66 412 GLY A C 1
ATOM 1970 O O . GLY A 1 412 ? 33.769 102.414 47.127 1.00 45.67 412 GLY A O 1
ATOM 1971 N N . THR A 1 413 ? 35.771 103.416 47.132 1.00 41.17 413 THR A N 1
ATOM 1972 C CA . THR A 1 413 ? 35.280 104.561 47.877 1.00 41.74 413 THR A CA 1
ATOM 1973 C C . THR A 1 413 ? 35.462 105.870 47.114 1.00 46.76 413 THR A C 1
ATOM 1974 O O . THR A 1 413 ? 35.395 106.957 47.696 1.00 50.34 413 THR A O 1
ATOM 1978 N N . ARG A 1 414 ? 35.679 105.770 45.808 1.00 51.74 414 ARG A N 1
ATOM 1979 C CA . ARG A 1 414 ? 35.894 106.961 44.994 1.00 55.86 414 ARG A CA 1
ATOM 1980 C C . ARG A 1 414 ? 34.715 107.927 45.052 1.00 56.94 414 ARG A C 1
ATOM 1981 O O . ARG A 1 414 ? 34.892 109.136 45.215 1.00 52.44 414 ARG A O 1
ATOM 1989 N N . SER A 1 415 ? 33.514 107.370 44.940 1.00 58.87 415 SER A N 1
ATOM 1990 C CA . SER A 1 415 ? 32.271 108.136 44.945 1.00 61.77 415 SER A CA 1
ATOM 1991 C C . SER A 1 415 ? 31.938 108.895 46.233 1.00 59.60 415 SER A C 1
ATOM 1992 O O . SER A 1 415 ? 31.220 109.898 46.193 1.00 59.42 415 SER A O 1
ATOM 1995 N N . SER A 1 416 ? 32.452 108.424 47.364 1.00 54.42 416 SER A N 1
ATOM 1996 C CA . SER A 1 416 ? 32.176 109.050 48.653 1.00 50.69 416 SER A CA 1
ATOM 1997 C C . SER A 1 416 ? 32.813 110.417 48.838 1.00 50.16 416 SER A C 1
ATOM 1998 O O . SER A 1 416 ? 32.333 111.233 49.617 1.00 52.37 416 SER A O 1
ATOM 2001 N N . GLY A 1 417 ? 33.914 110.657 48.141 1.00 53.37 417 GLY A N 1
ATOM 2002 C CA . GLY A 1 417 ? 34.583 111.937 48.268 1.00 52.22 417 GLY A CA 1
ATOM 2003 C C . GLY A 1 417 ? 35.370 112.060 49.557 1.00 53.91 417 GLY A C 1
ATOM 2004 O O . GLY A 1 417 ? 35.819 113.150 49.906 1.00 55.43 417 GLY A O 1
ATOM 2005 N N . SER A 1 418 ? 35.545 110.946 50.266 1.00 54.03 418 SER A N 1
ATOM 2006 C CA . SER A 1 418 ? 36.292 110.957 51.521 1.00 50.77 418 SER A CA 1
ATOM 2007 C C . SER A 1 418 ? 37.784 110.855 51.272 1.00 49.73 418 SER A C 1
ATOM 2008 O O . SER A 1 418 ? 38.227 110.137 50.370 1.00 47.54 418 SER A O 1
ATOM 2011 N N . HIS A 1 419 ? 38.555 111.587 52.072 1.00 50.29 419 HIS A N 1
ATOM 2012 C CA . HIS A 1 419 ? 40.004 111.553 51.976 1.00 48.42 419 HIS A CA 1
ATOM 2013 C C . HIS A 1 419 ? 40.498 110.392 52.832 1.00 46.71 419 HIS A C 1
ATOM 2014 O O . HIS A 1 419 ? 40.228 110.334 54.035 1.00 48.80 419 HIS A O 1
ATOM 2021 N N . LEU A 1 420 ? 41.202 109.461 52.203 1.00 40.25 420 LEU A N 1
ATOM 2022 C CA . LEU A 1 420 ? 41.734 108.301 52.898 1.00 38.02 420 LEU A CA 1
ATOM 2023 C C . LEU A 1 420 ? 43.143 108.561 53.444 1.00 37.60 420 LEU A C 1
ATOM 2024 O O . LEU A 1 420 ? 43.999 109.093 52.740 1.00 36.53 420 LEU A O 1
ATOM 2029 N N . VAL A 1 421 ? 43.368 108.201 54.705 1.00 35.65 421 VAL A N 1
ATOM 2030 C CA . VAL A 1 421 ? 44.677 108.342 55.334 1.00 36.78 421 VAL A CA 1
ATOM 2031 C C . VAL A 1 421 ? 45.085 106.959 55.843 1.00 33.89 421 VAL A C 1
ATOM 2032 O O . VAL A 1 421 ? 44.490 106.426 56.775 1.00 36.19 421 VAL A O 1
ATOM 2036 N N . PHE A 1 422 ? 46.092 106.381 55.200 1.00 35.06 422 PHE A N 1
ATOM 2037 C CA . PHE A 1 422 ? 46.584 105.048 55.529 1.00 31.76 422 PHE A CA 1
ATOM 2038 C C . PHE A 1 422 ? 47.754 105.089 56.505 1.00 35.60 422 PHE A C 1
ATOM 2039 O O . PHE A 1 422 ? 48.759 105.761 56.258 1.00 42.00 422 PHE A O 1
ATOM 2047 N N . VAL A 1 423 ? 47.623 104.367 57.611 1.00 31.45 423 VAL A N 1
ATOM 2048 C CA . VAL A 1 423 ? 48.678 104.312 58.617 1.00 30.40 423 VAL A CA 1
ATOM 2049 C C . VAL A 1 423 ? 49.203 102.874 58.663 1.00 27.63 423 VAL A C 1
ATOM 2050 O O . VAL A 1 423 ? 48.428 101.939 58.839 1.00 35.39 423 VAL A O 1
ATOM 2054 N N . PRO A 1 424 ? 50.527 102.680 58.505 1.00 25.32 424 PRO A N 1
ATOM 2055 C CA . PRO A 1 424 ? 51.116 101.336 58.522 1.00 24.73 424 PRO A CA 1
ATOM 2056 C C . PRO A 1 424 ? 51.159 100.680 59.888 1.00 25.35 424 PRO A C 1
ATOM 2057 O O . PRO A 1 424 ? 51.004 101.339 60.914 1.00 24.79 424 PRO A O 1
ATOM 2061 N N . SER A 1 425 ? 51.352 99.368 59.896 1.00 24.05 425 SER A N 1
ATOM 2062 C CA . SER A 1 425 ? 51.446 98.647 61.149 1.00 23.84 425 SER A CA 1
ATOM 2063 C C . SER A 1 425 ? 52.685 97.766 61.076 1.00 29.72 425 SER A C 1
ATOM 2064 O O . SER A 1 425 ? 53.159 97.423 59.989 1.00 21.83 425 SER A O 1
ATOM 2067 N N . LEU A 1 426 ? 53.223 97.420 62.238 1.00 31.95 426 LEU A N 1
ATOM 2068 C CA . LEU A 1 426 ? 54.389 96.564 62.288 1.00 31.28 426 LEU A CA 1
ATOM 2069 C C . LEU A 1 426 ? 53.993 95.132 61.910 1.00 35.74 426 LEU A C 1
ATOM 2070 O O . LEU A 1 426 ? 54.837 94.239 61.814 1.00 39.46 426 LEU A O 1
ATOM 2075 N N . ARG A 1 427 ? 52.702 94.915 61.693 1.00 34.12 427 ARG A N 1
ATOM 2076 C CA . ARG A 1 427 ? 52.232 93.600 61.307 1.00 36.45 427 ARG A CA 1
ATOM 2077 C C . ARG A 1 427 ? 51.965 93.513 59.813 1.00 39.23 427 ARG A C 1
ATOM 2078 O O . ARG A 1 427 ? 51.576 92.461 59.323 1.00 44.52 427 ARG A O 1
ATOM 2086 N N . ASP A 1 428 ? 52.150 94.614 59.089 1.00 39.64 428 ASP A N 1
ATOM 2087 C CA . ASP A 1 428 ? 51.959 94.597 57.642 1.00 36.66 428 ASP A CA 1
ATOM 2088 C C . ASP A 1 428 ? 53.157 93.882 57.062 1.00 38.42 428 ASP A C 1
ATOM 2089 O O . ASP A 1 428 ? 54.203 94.483 56.849 1.00 46.57 428 ASP A O 1
ATOM 2094 N N . VAL A 1 429 ? 52.988 92.595 56.795 1.00 35.49 429 VAL A N 1
ATOM 2095 C CA . VAL A 1 429 ? 54.058 91.739 56.309 1.00 34.52 429 VAL A CA 1
ATOM 2096 C C . VAL A 1 429 ? 54.955 92.229 55.176 1.00 33.20 429 VAL A C 1
ATOM 2097 O O . VAL A 1 429 ? 56.152 91.957 55.170 1.00 38.52 429 VAL A O 1
ATOM 2101 N N . HIS A 1 430 ? 54.396 92.960 54.226 1.00 34.89 430 HIS A N 1
ATOM 2102 C CA . HIS A 1 430 ? 55.176 93.427 53.082 1.00 38.10 430 HIS A CA 1
ATOM 2103 C C . HIS A 1 430 ? 55.992 94.681 53.356 1.00 37.18 430 HIS A C 1
ATOM 2104 O O . HIS A 1 430 ? 56.831 95.072 52.552 1.00 43.11 430 HIS A O 1
ATOM 2111 N N . HIS A 1 431 ? 55.727 95.318 54.483 1.00 32.47 431 HIS A N 1
ATOM 2112 C CA . HIS A 1 431 ? 56.363 96.579 54.823 1.00 31.26 431 HIS A CA 1
ATOM 2113 C C . HIS A 1 431 ? 57.482 96.478 55.861 1.00 35.18 431 HIS A C 1
ATOM 2114 O O . HIS A 1 431 ? 57.550 95.517 56.630 1.00 42.36 431 HIS A O 1
ATOM 2121 N N . GLU A 1 432 ? 58.355 97.485 55.838 1.00 35.53 432 GLU A N 1
ATOM 2122 C CA . GLU A 1 432 ? 59.473 97.668 56.763 1.00 32.64 432 GLU A CA 1
ATOM 2123 C C . GLU A 1 432 ? 59.015 97.235 58.163 1.00 30.74 432 GLU A C 1
ATOM 2124 O O . GLU A 1 432 ? 58.045 97.772 58.700 1.00 32.80 432 GLU A O 1
ATOM 2130 N N . PRO A 1 433 ? 59.716 96.275 58.781 1.00 30.65 433 PRO A N 1
ATOM 2131 C CA . PRO A 1 433 ? 59.291 95.827 60.114 1.00 25.13 433 PRO A CA 1
ATOM 2132 C C . PRO A 1 433 ? 59.766 96.606 61.349 1.00 27.09 433 PRO A C 1
ATOM 2133 O O . PRO A 1 433 ? 59.360 96.303 62.456 1.00 28.19 433 PRO A O 1
ATOM 2137 N N . VAL A 1 434 ? 60.608 97.611 61.166 1.00 27.51 434 VAL A N 1
ATOM 2138 C CA . VAL A 1 434 ? 61.118 98.373 62.300 1.00 23.52 434 VAL A CA 1
ATOM 2139 C C . VAL A 1 434 ? 60.366 99.675 62.531 1.00 24.41 434 VAL A C 1
ATOM 2140 O O . VAL A 1 434 ? 59.982 100.359 61.587 1.00 26.29 434 VAL A O 1
ATOM 2144 N N . TYR A 1 435 ? 60.177 100.006 63.802 1.00 24.00 435 TYR A N 1
ATOM 2145 C CA . TYR A 1 435 ? 59.469 101.204 64.244 1.00 26.49 435 TYR A CA 1
ATOM 2146 C C . TYR A 1 435 ? 60.472 102.317 64.566 1.00 28.35 435 TYR A C 1
ATOM 2147 O O . TYR A 1 435 ? 61.535 102.049 65.121 1.00 27.57 435 TYR A O 1
ATOM 2156 N N . PRO A 1 436 ? 60.158 103.576 64.211 1.00 29.24 436 PRO A N 1
ATOM 2157 C CA . PRO A 1 436 ? 58.956 104.064 63.536 1.00 32.03 436 PRO A CA 1
ATOM 2158 C C . PRO A 1 436 ? 58.975 103.642 62.076 1.00 30.60 436 PRO A C 1
ATOM 2159 O O . PRO A 1 436 ? 60.048 103.491 61.487 1.00 36.23 436 PRO A O 1
ATOM 2163 N N . GLN A 1 437 ? 57.797 103.482 61.484 1.00 27.47 437 GLN A N 1
ATOM 2164 C CA . GLN A 1 437 ? 57.711 103.064 60.084 1.00 32.95 437 GLN A CA 1
ATOM 2165 C C . GLN A 1 437 ? 57.412 104.208 59.153 1.00 28.95 437 GLN A C 1
ATOM 2166 O O . GLN A 1 437 ? 56.665 105.121 59.505 1.00 30.72 437 GLN A O 1
ATOM 2172 N N . PRO A 1 438 ? 57.988 104.168 57.946 1.00 24.86 438 PRO A N 1
ATOM 2173 C CA . PRO A 1 438 ? 57.755 105.215 56.953 1.00 27.02 438 PRO A CA 1
ATOM 2174 C C . PRO A 1 438 ? 56.442 104.870 56.229 1.00 31.18 438 PRO A C 1
ATOM 2175 O O . PRO A 1 438 ? 55.914 103.761 56.361 1.00 25.81 438 PRO A O 1
ATOM 2179 N N . PRO A 1 439 ? 55.907 105.815 55.450 1.00 32.28 439 PRO A N 1
ATOM 2180 C CA . PRO A 1 439 ? 54.661 105.615 54.709 1.00 31.70 439 PRO A CA 1
ATOM 2181 C C . PRO A 1 439 ? 54.738 104.462 53.722 1.00 31.54 439 PRO A C 1
ATOM 2182 O O . PRO A 1 439 ? 55.820 104.109 53.249 1.00 31.10 439 PRO A O 1
ATOM 2186 N N . PHE A 1 440 ? 53.576 103.896 53.405 1.00 37.61 440 PHE A N 1
ATOM 2187 C CA . PHE A 1 440 ? 53.481 102.810 52.437 1.00 38.68 440 PHE A CA 1
ATOM 2188 C C . PHE A 1 440 ? 53.883 103.395 51.094 1.00 40.42 440 PHE A C 1
ATOM 2189 O O . PHE A 1 440 ? 53.861 104.609 50.903 1.00 43.03 440 PHE A O 1
ATOM 2197 N N . SER A 1 441 ? 54.240 102.528 50.159 1.00 46.39 441 SER A N 1
ATOM 2198 C CA . SER A 1 441 ? 54.579 102.974 48.817 1.00 48.25 441 SER A CA 1
ATOM 2199 C C . SER A 1 441 ? 53.511 102.437 47.877 1.00 49.62 441 SER A C 1
ATOM 2200 O O . SER A 1 441 ? 53.326 101.220 47.745 1.00 48.09 441 SER A O 1
ATOM 2203 N N . TYR A 1 442 ? 52.794 103.361 47.250 1.00 49.98 442 TYR A N 1
ATOM 2204 C CA . TYR A 1 442 ? 51.729 103.024 46.314 1.00 51.29 442 TYR A CA 1
ATOM 2205 C C . TYR A 1 442 ? 51.687 104.112 45.253 1.00 52.08 442 TYR A C 1
ATOM 2206 O O . TYR A 1 442 ? 51.328 105.255 45.536 1.00 49.16 442 TYR A O 1
ATOM 2215 N N . SER A 1 443 ? 52.054 103.761 44.030 1.00 55.06 443 SER A N 1
ATOM 2216 C CA . SER A 1 443 ? 52.073 104.739 42.951 1.00 55.86 443 SER A CA 1
ATOM 2217 C C . SER A 1 443 ? 50.909 104.601 41.983 1.00 57.01 443 SER A C 1
ATOM 2218 O O . SER A 1 443 ? 50.615 105.533 41.239 1.00 58.00 443 SER A O 1
ATOM 2221 N N . ASP A 1 444 ? 50.251 103.444 41.987 1.00 59.01 444 ASP A N 1
ATOM 2222 C CA . ASP A 1 444 ? 49.133 103.210 41.080 1.00 58.64 444 ASP A CA 1
ATOM 2223 C C . ASP A 1 444 ? 47.934 104.090 41.417 1.00 57.81 444 ASP A C 1
ATOM 2224 O O . ASP A 1 444 ? 46.913 103.612 41.910 1.00 59.11 444 ASP A O 1
ATOM 2229 N N . LEU A 1 445 ? 48.064 105.380 41.131 1.00 53.14 445 LEU A N 1
ATOM 2230 C CA . LEU A 1 445 ? 47.013 106.335 41.419 1.00 53.80 445 LEU A CA 1
ATOM 2231 C C . LEU A 1 445 ? 46.766 107.314 40.289 1.00 60.16 445 LEU A C 1
ATOM 2232 O O . LEU A 1 445 ? 47.706 107.858 39.710 1.00 52.09 445 LEU A O 1
ATOM 2237 N N . SER A 1 446 ? 45.489 107.546 39.992 1.00 69.19 446 SER A N 1
ATOM 2238 C CA . SER A 1 446 ? 45.096 108.501 38.959 1.00 75.07 446 SER A CA 1
ATOM 2239 C C . SER A 1 446 ? 45.498 109.836 39.560 1.00 78.12 446 SER A C 1
ATOM 2240 O O . SER A 1 446 ? 46.020 109.872 40.669 1.00 82.06 446 SER A O 1
ATOM 2243 N N . ARG A 1 447 ? 45.266 110.935 38.859 1.00 79.57 447 ARG A N 1
ATOM 2244 C CA . ARG A 1 447 ? 45.622 112.210 39.456 1.00 82.25 447 ARG A CA 1
ATOM 2245 C C . ARG A 1 447 ? 44.503 112.692 40.348 1.00 80.68 447 ARG A C 1
ATOM 2246 O O . ARG A 1 447 ? 44.682 113.596 41.167 1.00 75.91 447 ARG A O 1
ATOM 2254 N N . GLU A 1 448 ? 43.350 112.053 40.197 1.00 81.69 448 GLU A N 1
ATOM 2255 C CA . GLU A 1 448 ? 42.194 112.382 41.010 1.00 84.34 448 GLU A CA 1
ATOM 2256 C C . GLU A 1 448 ? 42.401 111.706 42.354 1.00 83.35 448 GLU A C 1
ATOM 2257 O O . GLU A 1 448 ? 42.342 112.357 43.399 1.00 82.59 448 GLU A O 1
ATOM 2263 N N . ASP A 1 449 ? 42.662 110.399 42.315 1.00 80.62 449 ASP A N 1
ATOM 2264 C CA . ASP A 1 449 ? 42.885 109.624 43.529 1.00 76.62 449 ASP A CA 1
ATOM 2265 C C . ASP A 1 449 ? 43.963 110.269 44.387 1.00 71.96 449 ASP A C 1
ATOM 2266 O O . ASP A 1 449 ? 43.850 110.306 45.605 1.00 71.43 449 ASP A O 1
ATOM 2271 N N . LYS A 1 450 ? 44.997 110.799 43.746 1.00 68.46 450 LYS A N 1
ATOM 2272 C CA . LYS A 1 450 ? 46.086 111.438 44.467 1.00 65.95 450 LYS A CA 1
ATOM 2273 C C . LYS A 1 450 ? 45.614 112.582 45.361 1.00 62.70 450 LYS A C 1
ATOM 2274 O O . LYS A 1 450 ? 46.287 112.937 46.325 1.00 62.90 450 LYS A O 1
ATOM 2280 N N . LYS A 1 451 ? 44.466 113.169 45.047 1.00 60.01 451 LYS A N 1
ATOM 2281 C CA . LYS A 1 451 ? 43.961 114.274 45.861 1.00 59.27 451 LYS A CA 1
ATOM 2282 C C . LYS A 1 451 ? 43.053 113.717 46.944 1.00 54.43 451 LYS A C 1
ATOM 2283 O O . LYS A 1 451 ? 42.612 114.439 47.836 1.00 50.32 451 LYS A O 1
ATOM 2289 N N . GLN A 1 452 ? 42.789 112.419 46.852 1.00 51.44 452 GLN A N 1
ATOM 2290 C CA . GLN A 1 452 ? 41.917 111.725 47.788 1.00 54.76 452 GLN A CA 1
ATOM 2291 C C . GLN A 1 452 ? 42.649 110.740 48.698 1.00 55.78 452 GLN A C 1
ATOM 2292 O O . GLN A 1 452 ? 42.080 110.259 49.671 1.00 58.11 452 GLN A O 1
ATOM 2298 N N . VAL A 1 453 ? 43.906 110.442 48.391 1.00 54.18 453 VAL A N 1
ATOM 2299 C CA . VAL A 1 453 ? 44.661 109.483 49.184 1.00 48.27 453 VAL A CA 1
ATOM 2300 C C . VAL A 1 453 ? 45.941 110.023 49.798 1.00 45.02 453 VAL A C 1
ATOM 2301 O O . VAL A 1 453 ? 46.684 110.760 49.170 1.00 50.06 453 VAL A O 1
ATOM 2305 N N . GLN A 1 454 ? 46.190 109.650 51.043 1.00 44.51 454 GLN A N 1
ATOM 2306 C CA . GLN A 1 454 ? 47.388 110.082 51.740 1.00 44.79 454 GLN A CA 1
ATOM 2307 C C . GLN A 1 454 ? 48.018 108.916 52.499 1.00 45.54 454 GLN A C 1
ATOM 2308 O O . GLN A 1 454 ? 47.329 108.124 53.145 1.00 43.32 454 GLN A O 1
ATOM 2314 N N . PHE A 1 455 ? 49.336 108.815 52.409 1.00 41.89 455 PHE A N 1
ATOM 2315 C CA . PHE A 1 455 ? 50.064 107.768 53.093 1.00 33.48 455 PHE A CA 1
ATOM 2316 C C . PHE A 1 455 ? 50.943 108.438 54.113 1.00 31.09 455 PHE A C 1
ATOM 2317 O O . PHE A 1 455 ? 51.847 109.194 53.769 1.00 32.64 455 PHE A O 1
ATOM 2325 N N . VAL A 1 456 ? 50.655 108.182 55.377 1.00 29.70 456 VAL A N 1
ATOM 2326 C CA . VAL A 1 456 ? 51.432 108.765 56.448 1.00 32.08 456 VAL A CA 1
ATOM 2327 C C . VAL A 1 456 ? 52.278 107.688 57.112 1.00 34.61 456 VAL A C 1
ATOM 2328 O O . VAL A 1 456 ? 52.167 106.508 56.795 1.00 35.77 456 VAL A O 1
ATOM 2332 N N . SER A 1 457 ? 53.126 108.108 58.036 1.00 38.46 457 SER A N 1
ATOM 2333 C CA . SER A 1 457 ? 53.996 107.192 58.760 1.00 38.14 457 SER A CA 1
ATOM 2334 C C . SER A 1 457 ? 53.313 106.653 60.002 1.00 36.89 457 SER A C 1
ATOM 2335 O O . SER A 1 457 ? 52.159 106.961 60.277 1.00 40.18 457 SER A O 1
ATOM 2338 N N . GLU A 1 458 ? 54.051 105.853 60.759 1.00 37.75 458 GLU A N 1
ATOM 2339 C CA . GLU A 1 458 ? 53.548 105.273 62.001 1.00 33.73 458 GLU A CA 1
ATOM 2340 C C . GLU A 1 458 ? 54.683 105.433 62.993 1.00 28.95 458 GLU A C 1
ATOM 2341 O O . GLU A 1 458 ? 55.738 104.833 62.813 1.00 33.43 458 GLU A O 1
ATOM 2347 N N . PRO A 1 459 ? 54.499 106.256 64.037 1.00 27.52 459 PRO A N 1
ATOM 2348 C CA . PRO A 1 459 ? 53.314 107.050 64.366 1.00 28.01 459 PRO A CA 1
ATOM 2349 C C . PRO A 1 459 ? 53.201 108.299 63.497 1.00 29.57 459 PRO A C 1
ATOM 2350 O O . PRO A 1 459 ? 54.075 108.580 62.680 1.00 32.10 459 PRO A O 1
ATOM 2354 N N . CYS A 1 460 ? 52.116 109.041 63.686 1.00 30.55 460 CYS A N 1
ATOM 2355 C CA . CYS A 1 460 ? 51.879 110.252 62.924 1.00 32.19 460 CYS A CA 1
ATOM 2356 C C . CYS A 1 460 ? 51.019 111.246 63.694 1.00 28.89 460 CYS A C 1
ATOM 2357 O O . CYS A 1 460 ? 50.028 110.870 64.315 1.00 30.02 460 CYS A O 1
ATOM 2360 N N . SER A 1 461 ? 51.426 112.509 63.675 1.00 30.10 461 SER A N 1
ATOM 2361 C CA . SER A 1 461 ? 50.667 113.577 64.312 1.00 28.78 461 SER A CA 1
ATOM 2362 C C . SER A 1 461 ? 50.072 114.298 63.118 1.00 32.32 461 SER A C 1
ATOM 2363 O O . SER A 1 461 ? 50.792 114.901 62.333 1.00 37.84 461 SER A O 1
ATOM 2366 N N . LEU A 1 462 ? 48.755 114.219 62.977 1.00 37.19 462 LEU A N 1
ATOM 2367 C CA . LEU A 1 462 ? 48.058 114.791 61.830 1.00 38.60 462 LEU A CA 1
ATOM 2368 C C . LEU A 1 462 ? 47.088 115.905 62.196 1.00 38.53 462 LEU A C 1
ATOM 2369 O O . LEU A 1 462 ? 46.334 115.776 63.157 1.00 38.55 462 LEU A O 1
ATOM 2374 N N . SER A 1 463 ? 47.107 116.995 61.431 1.00 39.85 463 SER A N 1
ATOM 2375 C CA . SER A 1 463 ? 46.190 118.111 61.672 1.00 35.17 463 SER A CA 1
ATOM 2376 C C . SER A 1 463 ? 45.042 118.006 60.675 1.00 34.12 463 SER A C 1
ATOM 2377 O O . SER A 1 463 ? 45.246 118.012 59.460 1.00 28.98 463 SER A O 1
ATOM 2380 N N . ILE A 1 464 ? 43.834 117.884 61.201 1.00 34.83 464 ILE A N 1
ATOM 2381 C CA . ILE A 1 464 ? 42.654 117.769 60.369 1.00 37.15 464 ILE A CA 1
ATOM 2382 C C . ILE A 1 464 ? 41.780 118.969 60.672 1.00 39.94 464 ILE A C 1
ATOM 2383 O O . ILE A 1 464 ? 41.197 119.060 61.748 1.00 39.09 464 ILE A O 1
ATOM 2388 N N . ASN A 1 465 ? 41.699 119.896 59.725 1.00 44.62 465 ASN A N 1
ATOM 2389 C CA . ASN A 1 465 ? 40.896 121.093 59.920 1.00 44.21 465 ASN A CA 1
ATOM 2390 C C . ASN A 1 465 ? 41.272 121.790 61.214 1.00 44.89 465 ASN A C 1
ATOM 2391 O O . ASN A 1 465 ? 40.406 122.217 61.973 1.00 47.34 465 ASN A O 1
ATOM 2396 N N . GLY A 1 466 ? 42.571 121.892 61.468 1.00 39.84 466 GLY A N 1
ATOM 2397 C CA . GLY A 1 466 ? 43.021 122.555 62.672 1.00 41.30 466 GLY A CA 1
ATOM 2398 C C . GLY A 1 466 ? 43.052 121.702 63.928 1.00 41.18 466 GLY A C 1
ATOM 2399 O O . GLY A 1 466 ? 43.647 122.094 64.932 1.00 43.11 466 GLY A O 1
ATOM 2400 N N . VAL A 1 467 ? 42.406 120.545 63.888 1.00 41.34 467 VAL A N 1
ATOM 2401 C CA . VAL A 1 467 ? 42.389 119.656 65.041 1.00 42.38 467 VAL A CA 1
ATOM 2402 C C . VAL A 1 467 ? 43.580 118.709 64.955 1.00 44.61 467 VAL A C 1
ATOM 2403 O O . VAL A 1 467 ? 43.791 118.068 63.921 1.00 42.66 467 VAL A O 1
ATOM 2407 N N . ILE A 1 468 ? 44.361 118.620 66.029 1.00 43.02 468 ILE A N 1
ATOM 2408 C CA . ILE A 1 468 ? 45.518 117.731 66.032 1.00 41.10 468 ILE A CA 1
ATOM 2409 C C . ILE A 1 468 ? 45.169 116.301 66.453 1.00 40.31 468 ILE A C 1
ATOM 2410 O O . ILE A 1 468 ? 44.588 116.073 67.514 1.00 38.98 468 ILE A O 1
ATOM 2415 N N . PHE A 1 469 ? 45.529 115.346 65.604 1.00 36.72 469 PHE A N 1
ATOM 2416 C CA . PHE A 1 469 ? 45.284 113.935 65.867 1.00 37.39 469 PHE A CA 1
ATOM 2417 C C . PHE A 1 469 ? 46.598 113.206 66.097 1.00 35.62 469 PHE A C 1
ATOM 2418 O O . PHE A 1 469 ? 47.535 113.344 65.320 1.00 39.39 469 PHE A O 1
ATOM 2426 N N . GLY A 1 470 ? 46.657 112.436 67.172 1.00 38.26 470 GLY A N 1
ATOM 2427 C CA . GLY A 1 470 ? 47.832 111.633 67.453 1.00 36.65 470 GLY A CA 1
ATOM 2428 C C . GLY A 1 470 ? 47.416 110.281 66.922 1.00 34.30 470 GLY A C 1
ATOM 2429 O O . GLY A 1 470 ? 46.359 109.784 67.291 1.00 36.59 470 GLY A O 1
ATOM 2430 N N . LEU A 1 471 ? 48.214 109.689 66.045 1.00 34.47 471 LEU A N 1
ATOM 2431 C CA . LEU A 1 471 ? 47.849 108.402 65.464 1.00 29.85 471 LEU A CA 1
ATOM 2432 C C . LEU A 1 471 ? 48.938 107.348 65.602 1.00 32.50 471 LEU A C 1
ATOM 2433 O O . LEU A 1 471 ? 50.094 107.596 65.255 1.00 34.30 471 LEU A O 1
ATOM 2438 N N . THR A 1 472 ? 48.567 106.170 66.090 1.00 31.02 472 THR A N 1
ATOM 2439 C CA . THR A 1 472 ? 49.507 105.064 66.207 1.00 31.58 472 THR A CA 1
ATOM 2440 C C . THR A 1 472 ? 48.782 103.747 66.079 1.00 29.09 472 THR A C 1
ATOM 2441 O O . THR A 1 472 ? 47.740 103.539 66.685 1.00 31.89 472 THR A O 1
ATOM 2445 N N . SER A 1 473 ? 49.346 102.849 65.292 1.00 26.42 473 SER A N 1
ATOM 2446 C CA . SER A 1 473 ? 48.738 101.559 65.086 1.00 22.31 473 SER A CA 1
ATOM 2447 C C . SER A 1 473 ? 49.304 100.515 66.018 1.00 29.47 473 SER A C 1
ATOM 2448 O O . SER A 1 473 ? 48.763 99.405 66.117 1.00 34.78 473 SER A O 1
ATOM 2451 N N . THR A 1 474 ? 50.385 100.874 66.706 1.00 32.09 474 THR A N 1
ATOM 2452 C CA . THR A 1 474 ? 51.049 99.964 67.630 1.00 31.60 474 THR A CA 1
ATOM 2453 C C . THR A 1 474 ? 50.269 99.871 68.926 1.00 33.94 474 THR A C 1
ATOM 2454 O O . THR A 1 474 ? 49.808 100.878 69.450 1.00 35.50 474 THR A O 1
ATOM 2458 N N . ASP A 1 475 ? 50.116 98.654 69.440 1.00 35.88 475 ASP A N 1
ATOM 2459 C CA . ASP A 1 475 ? 49.345 98.454 70.655 1.00 34.21 475 ASP A CA 1
ATOM 2460 C C . ASP A 1 475 ? 50.057 98.853 71.939 1.00 35.94 475 ASP A C 1
ATOM 2461 O O . ASP A 1 475 ? 50.305 98.036 72.819 1.00 39.00 475 ASP A O 1
ATOM 2466 N N . LEU A 1 476 ? 50.361 100.135 72.040 1.00 37.81 476 LEU A N 1
ATOM 2467 C CA . LEU A 1 476 ? 51.040 100.695 73.194 1.00 35.27 476 LEU A CA 1
ATOM 2468 C C . LEU A 1 476 ? 50.285 100.461 74.501 1.00 33.56 476 LEU A C 1
ATOM 2469 O O . LEU A 1 476 ? 50.906 100.189 75.525 1.00 40.20 476 LEU A O 1
ATOM 2474 N N . LEU A 1 477 ? 48.957 100.570 74.470 1.00 31.91 477 LEU A N 1
ATOM 2475 C CA . LEU A 1 477 ? 48.142 100.373 75.672 1.00 33.61 477 LEU A CA 1
ATOM 2476 C C . LEU A 1 477 ? 48.318 98.975 76.242 1.00 34.10 477 LEU A C 1
ATOM 2477 O O . LEU A 1 477 ? 48.578 98.798 77.429 1.00 37.33 477 LEU A O 1
ATOM 2482 N N . PHE A 1 478 ? 48.166 97.978 75.384 1.00 35.38 478 PHE A N 1
ATOM 2483 C CA . PHE A 1 478 ? 48.291 96.596 75.807 1.00 37.08 478 PHE A CA 1
ATOM 2484 C C . PHE A 1 478 ? 49.686 96.282 76.303 1.00 39.19 478 PHE A C 1
ATOM 2485 O O . PHE A 1 478 ? 49.861 95.459 77.205 1.00 39.91 478 PHE A O 1
ATOM 2493 N N . HIS A 1 479 ? 50.677 96.934 75.703 1.00 32.59 479 HIS A N 1
ATOM 2494 C CA . HIS A 1 479 ? 52.058 96.706 76.071 1.00 28.21 479 HIS A CA 1
ATOM 2495 C C . HIS A 1 479 ? 52.398 97.364 77.383 1.00 34.10 479 HIS A C 1
ATOM 2496 O O . HIS A 1 479 ? 53.017 96.764 78.257 1.00 37.83 479 HIS A O 1
ATOM 2503 N N . LEU A 1 480 ? 51.981 98.611 77.514 1.00 36.00 480 LEU A N 1
ATOM 2504 C CA . LEU A 1 480 ? 52.257 99.380 78.703 1.00 34.51 480 LEU A CA 1
ATOM 2505 C C . LEU A 1 480 ? 51.402 98.861 79.847 1.00 37.64 480 LEU A C 1
ATOM 2506 O O . LEU A 1 480 ? 51.854 98.781 80.985 1.00 46.15 480 LEU A O 1
ATOM 2511 N N . GLY A 1 481 ? 50.171 98.473 79.538 1.00 35.84 481 GLY A N 1
ATOM 2512 C CA . GLY A 1 481 ? 49.288 97.976 80.571 1.00 33.40 481 GLY A CA 1
ATOM 2513 C C . GLY A 1 481 ? 49.793 96.704 81.217 1.00 35.91 481 GLY A C 1
ATOM 2514 O O . GLY A 1 481 ? 49.544 96.456 82.392 1.00 42.90 481 GLY A O 1
ATOM 2515 N N . ALA A 1 482 ? 50.511 95.895 80.453 1.00 35.29 482 ALA A N 1
ATOM 2516 C CA . ALA A 1 482 ? 51.025 94.635 80.963 1.00 32.52 482 ALA A CA 1
ATOM 2517 C C . ALA A 1 482 ? 52.243 94.815 81.851 1.00 35.67 482 ALA A C 1
ATOM 2518 O O . ALA A 1 482 ? 52.647 93.897 82.556 1.00 41.21 482 ALA A O 1
ATOM 2520 N N . GLU A 1 483 ? 52.821 96.005 81.829 1.00 37.18 483 GLU A N 1
ATOM 2521 C CA . GLU A 1 483 ? 54.028 96.263 82.595 1.00 35.63 483 GLU A CA 1
ATOM 2522 C C . GLU A 1 483 ? 53.907 97.319 83.675 1.00 32.38 483 GLU A C 1
ATOM 2523 O O . GLU A 1 483 ? 54.867 97.584 84.377 1.00 38.45 483 GLU A O 1
ATOM 2529 N N . GLU A 1 484 ? 52.743 97.928 83.811 1.00 31.55 484 GLU A N 1
ATOM 2530 C CA . GLU A 1 484 ? 52.562 98.978 84.809 1.00 34.41 484 GLU A CA 1
ATOM 2531 C C . GLU A 1 484 ? 52.142 98.454 86.187 1.00 35.99 484 GLU A C 1
ATOM 2532 O O . GLU A 1 484 ? 51.424 97.452 86.290 1.00 41.35 484 GLU A O 1
ATOM 2538 N N . ILE A 1 485 ? 52.621 99.115 87.240 1.00 31.07 485 ILE A N 1
ATOM 2539 C CA . ILE A 1 485 ? 52.272 98.745 88.609 1.00 31.61 485 ILE A CA 1
ATOM 2540 C C . ILE A 1 485 ? 51.699 99.996 89.252 1.00 39.07 485 ILE A C 1
ATOM 2541 O O . ILE A 1 485 ? 52.180 101.106 89.004 1.00 40.32 485 ILE A O 1
ATOM 2546 N N . SER A 1 486 ? 50.654 99.834 90.053 1.00 43.42 486 SER A N 1
ATOM 2547 C CA . SER A 1 486 ? 50.032 100.983 90.698 1.00 51.82 486 SER A CA 1
ATOM 2548 C C . SER A 1 486 ? 49.720 100.737 92.164 1.00 53.75 486 SER A C 1
ATOM 2549 O O . SER A 1 486 ? 49.956 99.653 92.680 1.00 51.38 486 SER A O 1
ATOM 2552 N N . SER A 1 487 ? 49.179 101.754 92.827 1.00 61.75 487 SER A N 1
ATOM 2553 C CA . SER A 1 487 ? 48.804 101.644 94.228 1.00 68.45 487 SER A CA 1
ATOM 2554 C C . SER A 1 487 ? 48.229 102.947 94.755 1.00 75.49 487 SER A C 1
ATOM 2555 O O . SER A 1 487 ? 48.912 103.977 94.775 1.00 74.66 487 SER A O 1
ATOM 2558 N N . SER A 1 488 ? 46.974 102.884 95.193 1.00 84.28 488 SER A N 1
ATOM 2559 C CA . SER A 1 488 ? 46.268 104.036 95.751 1.00 89.18 488 SER A CA 1
ATOM 2560 C C . SER A 1 488 ? 45.150 103.539 96.665 1.00 92.13 488 SER A C 1
ATOM 2561 O O . SER A 1 488 ? 45.217 103.678 97.891 1.00 91.76 488 SER A O 1
ATOM 2564 N N . SER A 1 489 ? 44.127 102.960 96.043 1.00 96.89 489 SER A N 1
ATOM 2565 C CA . SER A 1 489 ? 42.964 102.403 96.734 1.00 100.67 489 SER A CA 1
ATOM 2566 C C . SER A 1 489 ? 42.347 101.366 95.802 1.00 103.35 489 SER A C 1
ATOM 2567 O O . SER A 1 489 ? 42.471 100.161 96.027 1.00 106.01 489 SER A O 1
ATOM 2570 N N . GLY A 1 490 ? 41.695 101.840 94.744 1.00 103.85 490 GLY A N 1
ATOM 2571 C CA . GLY A 1 490 ? 41.078 100.929 93.800 1.00 104.62 490 GLY A CA 1
ATOM 2572 C C . GLY A 1 490 ? 39.906 101.552 93.070 1.00 106.97 490 GLY A C 1
ATOM 2573 O O . GLY A 1 490 ? 39.060 100.842 92.523 1.00 107.34 490 GLY A O 1
ATOM 2574 N N . THR A 1 491 ? 39.851 102.880 93.075 1.00 107.51 491 THR A N 1
ATOM 2575 C CA . THR A 1 491 ? 38.787 103.622 92.397 1.00 106.07 491 THR A CA 1
ATOM 2576 C C . THR A 1 491 ? 39.401 104.108 91.086 1.00 101.96 491 THR A C 1
ATOM 2577 O O . THR A 1 491 ? 38.808 104.895 90.337 1.00 100.88 491 THR A O 1
ATOM 2581 N N . SER A 1 492 ? 40.603 103.607 90.825 1.00 93.80 492 SER A N 1
ATOM 2582 C CA . SER A 1 492 ? 41.365 103.981 89.655 1.00 84.25 492 SER A CA 1
ATOM 2583 C C . SER A 1 492 ? 41.030 103.216 88.378 1.00 81.82 492 SER A C 1
ATOM 2584 O O . SER A 1 492 ? 40.840 101.993 88.376 1.00 78.18 492 SER A O 1
ATOM 2587 N N . ASP A 1 493 ? 40.953 103.974 87.292 1.00 75.98 493 ASP A N 1
ATOM 2588 C CA . ASP A 1 493 ? 40.691 103.451 85.966 1.00 69.84 493 ASP A CA 1
ATOM 2589 C C . ASP A 1 493 ? 42.062 103.182 85.352 1.00 65.79 493 ASP A C 1
ATOM 2590 O O . ASP A 1 493 ? 42.838 104.103 85.100 1.00 66.91 493 ASP A O 1
ATOM 2595 N N . ARG A 1 494 ? 42.356 101.913 85.123 1.00 59.33 494 ARG A N 1
ATOM 2596 C CA . ARG A 1 494 ? 43.634 101.504 84.572 1.00 54.03 494 ARG A CA 1
ATOM 2597 C C . ARG A 1 494 ? 44.037 102.235 83.290 1.00 50.95 494 ARG A C 1
ATOM 2598 O O . ARG A 1 494 ? 45.134 102.783 83.194 1.00 51.04 494 ARG A O 1
ATOM 2606 N N . PHE A 1 495 ? 43.147 102.232 82.304 1.00 50.13 495 PHE A N 1
ATOM 2607 C CA . PHE A 1 495 ? 43.422 102.872 81.027 1.00 45.81 495 PHE A CA 1
ATOM 2608 C C . PHE A 1 495 ? 43.691 104.361 81.138 1.00 43.26 495 PHE A C 1
ATOM 2609 O O . PHE A 1 495 ? 44.536 104.887 80.424 1.00 46.53 495 PHE A O 1
ATOM 2617 N N . SER A 1 496 ? 42.984 105.045 82.026 1.00 39.00 496 SER A N 1
ATOM 2618 C CA . SER A 1 496 ? 43.211 106.472 82.192 1.00 44.49 496 SER A CA 1
ATOM 2619 C C . SER A 1 496 ? 44.628 106.709 82.693 1.00 46.42 496 SER A C 1
ATOM 2620 O O . SER A 1 496 ? 45.258 107.726 82.371 1.00 46.11 496 SER A O 1
ATOM 2623 N N . ARG A 1 497 ? 45.127 105.764 83.485 1.00 43.28 497 ARG A N 1
ATOM 2624 C CA . ARG A 1 497 ? 46.473 105.876 84.022 1.00 39.62 497 ARG A CA 1
ATOM 2625 C C . ARG A 1 497 ? 47.495 105.721 82.912 1.00 36.52 497 ARG A C 1
ATOM 2626 O O . ARG A 1 497 ? 48.452 106.491 82.816 1.00 32.09 497 ARG A O 1
ATOM 2634 N N . ILE A 1 498 ? 47.265 104.729 82.063 1.00 32.37 498 ILE A N 1
ATOM 2635 C CA . ILE A 1 498 ? 48.142 104.445 80.947 1.00 30.75 498 ILE A CA 1
ATOM 2636 C C . ILE A 1 498 ? 48.121 105.564 79.921 1.00 31.35 498 ILE A C 1
ATOM 2637 O O . ILE A 1 498 ? 49.146 105.925 79.352 1.00 36.88 498 ILE A O 1
ATOM 2642 N N . LEU A 1 499 ? 46.943 106.112 79.675 1.00 33.31 499 LEU A N 1
ATOM 2643 C CA . LEU A 1 499 ? 46.819 107.188 78.716 1.00 29.39 499 LEU A CA 1
ATOM 2644 C C . LEU A 1 499 ? 47.509 108.427 79.269 1.00 33.06 499 LEU A C 1
ATOM 2645 O O . LEU A 1 499 ? 48.105 109.203 78.528 1.00 34.05 499 LEU A O 1
ATOM 2650 N N . LYS A 1 500 ? 47.444 108.594 80.581 1.00 31.02 500 LYS A N 1
ATOM 2651 C CA . LYS A 1 500 ? 48.081 109.731 81.229 1.00 37.87 500 LYS A CA 1
ATOM 2652 C C . LYS A 1 500 ? 49.598 109.636 81.054 1.00 40.92 500 LYS A C 1
ATOM 2653 O O . LYS A 1 500 ? 50.286 110.655 80.887 1.00 46.58 500 LYS A O 1
ATOM 2659 N N . HIS A 1 501 ? 50.121 108.413 81.088 1.00 36.33 501 HIS A N 1
ATOM 2660 C CA . HIS A 1 501 ? 51.552 108.212 80.917 1.00 32.21 501 HIS A CA 1
ATOM 2661 C C . HIS A 1 501 ? 52.006 108.574 79.511 1.00 32.61 501 HIS A C 1
ATOM 2662 O O . HIS A 1 501 ? 53.090 109.127 79.324 1.00 35.61 501 HIS A O 1
ATOM 2669 N N . ILE A 1 502 ? 51.173 108.267 78.525 1.00 30.54 502 ILE A N 1
ATOM 2670 C CA . ILE A 1 502 ? 51.510 108.556 77.149 1.00 32.29 502 ILE A CA 1
ATOM 2671 C C . ILE A 1 502 ? 51.564 110.052 76.944 1.00 37.05 502 ILE A C 1
ATOM 2672 O O . ILE A 1 502 ? 52.458 110.564 76.270 1.00 40.53 502 ILE A O 1
ATOM 2677 N N . LEU A 1 503 ? 50.616 110.753 77.556 1.00 38.92 503 LEU A N 1
ATOM 2678 C CA . LEU A 1 503 ? 50.537 112.201 77.425 1.00 38.83 503 LEU A CA 1
ATOM 2679 C C . LEU A 1 503 ? 51.556 112.949 78.267 1.00 40.58 503 LEU A C 1
ATOM 2680 O O . LEU A 1 503 ? 51.798 114.131 78.023 1.00 45.94 503 LEU A O 1
ATOM 2685 N N . THR A 1 504 ? 52.159 112.272 79.246 1.00 39.59 504 THR A N 1
ATOM 2686 C CA . THR A 1 504 ? 53.152 112.925 80.094 1.00 36.94 504 THR A CA 1
ATOM 2687 C C . THR A 1 504 ? 54.589 112.527 79.790 1.00 36.37 504 THR A C 1
ATOM 2688 O O . THR A 1 504 ? 55.524 113.172 80.257 1.00 37.97 504 THR A O 1
ATOM 2692 N N . GLN A 1 505 ? 54.770 111.470 79.007 1.00 32.87 505 GLN A N 1
ATOM 2693 C CA . GLN A 1 505 ? 56.109 111.034 78.645 1.00 28.71 505 GLN A CA 1
ATOM 2694 C C . GLN A 1 505 ? 56.515 111.582 77.288 1.00 29.26 505 GLN A C 1
ATOM 2695 O O . GLN A 1 505 ? 57.643 111.393 76.845 1.00 29.26 505 GLN A O 1
ATOM 2701 N N . ARG A 1 506 ? 55.576 112.241 76.619 1.00 33.85 506 ARG A N 1
ATOM 2702 C CA . ARG A 1 506 ? 55.844 112.876 75.331 1.00 35.28 506 ARG A CA 1
ATOM 2703 C C . ARG A 1 506 ? 56.351 111.996 74.194 1.00 30.39 506 ARG A C 1
ATOM 2704 O O . ARG A 1 506 ? 57.017 112.483 73.289 1.00 32.05 506 ARG A O 1
ATOM 2712 N N . SER A 1 507 ? 56.021 110.718 74.227 1.00 31.55 507 SER A N 1
ATOM 2713 C CA . SER A 1 507 ? 56.453 109.790 73.194 1.00 32.20 507 SER A CA 1
ATOM 2714 C C . SER A 1 507 ? 55.283 108.902 72.799 1.00 29.86 507 SER A C 1
ATOM 2715 O O . SER A 1 507 ? 54.356 108.710 73.580 1.00 28.43 507 SER A O 1
ATOM 2718 N N . TYR A 1 508 ? 55.323 108.366 71.587 1.00 26.04 508 TYR A N 1
ATOM 2719 C CA . TYR A 1 508 ? 54.257 107.494 71.124 1.00 28.35 508 TYR A CA 1
ATOM 2720 C C . TYR A 1 508 ? 54.508 106.065 71.567 1.00 28.04 508 TYR A C 1
ATOM 2721 O O . TYR A 1 508 ? 53.706 105.170 71.300 1.00 35.01 508 TYR A O 1
ATOM 2730 N N . TYR A 1 509 ? 55.648 105.858 72.215 1.00 27.87 509 TYR A N 1
ATOM 2731 C CA . TYR A 1 509 ? 56.028 104.554 72.729 1.00 27.77 509 TYR A CA 1
ATOM 2732 C C . TYR A 1 509 ? 57.084 104.723 73.813 1.00 26.80 509 TYR A C 1
ATOM 2733 O O . TYR A 1 509 ? 58.275 104.506 73.572 1.00 30.51 509 TYR A O 1
ATOM 2742 N N . PRO A 1 510 ? 56.654 105.105 75.029 1.00 21.28 510 PRO A N 1
ATOM 2743 C CA . PRO A 1 510 ? 57.546 105.310 76.175 1.00 16.34 510 PRO A CA 1
ATOM 2744 C C . PRO A 1 510 ? 58.063 104.034 76.848 1.00 21.01 510 PRO A C 1
ATOM 2745 O O . PRO A 1 510 ? 59.048 104.073 77.564 1.00 28.06 510 PRO A O 1
ATOM 2749 N N . LEU A 1 511 ? 57.402 102.905 76.627 1.00 24.07 511 LEU A N 1
ATOM 2750 C CA . LEU A 1 511 ? 57.837 101.656 77.235 1.00 20.91 511 LEU A CA 1
ATOM 2751 C C . LEU A 1 511 ? 59.252 101.244 76.807 1.00 22.74 511 LEU A C 1
ATOM 2752 O O . LEU A 1 511 ? 59.564 101.168 75.618 1.00 23.68 511 LEU A O 1
ATOM 2757 N N . TYR A 1 512 ? 60.120 100.992 77.783 1.00 24.66 512 TYR A N 1
ATOM 2758 C CA . TYR A 1 512 ? 61.490 100.566 77.493 1.00 17.74 512 TYR A CA 1
ATOM 2759 C C . TYR A 1 512 ? 62.014 99.651 78.591 1.00 23.39 512 TYR A C 1
ATOM 2760 O O . TYR A 1 512 ? 61.974 100.004 79.769 1.00 26.72 512 TYR A O 1
ATOM 2769 N N . PRO A 1 513 ? 62.497 98.453 78.223 1.00 20.53 513 PRO A N 1
ATOM 2770 C CA . PRO A 1 513 ? 62.542 97.970 76.836 1.00 23.96 513 PRO A CA 1
ATOM 2771 C C . PRO A 1 513 ? 61.132 97.806 76.282 1.00 19.11 513 PRO A C 1
ATOM 2772 O O . PRO A 1 513 ? 60.172 97.748 77.040 1.00 21.70 513 PRO A O 1
ATOM 2776 N N . PRO A 1 514 ? 60.985 97.743 74.954 1.00 20.70 514 PRO A N 1
ATOM 2777 C CA . PRO A 1 514 ? 59.661 97.589 74.347 1.00 24.42 514 PRO A CA 1
ATOM 2778 C C . PRO A 1 514 ? 59.188 96.146 74.476 1.00 31.25 514 PRO A C 1
ATOM 2779 O O . PRO A 1 514 ? 59.953 95.288 74.900 1.00 35.42 514 PRO A O 1
ATOM 2783 N N . GLN A 1 515 ? 57.933 95.879 74.135 1.00 38.75 515 GLN A N 1
ATOM 2784 C CA . GLN A 1 515 ? 57.426 94.511 74.205 1.00 45.75 515 GLN A CA 1
ATOM 2785 C C . GLN A 1 515 ? 58.375 93.688 73.368 1.00 43.02 515 GLN A C 1
ATOM 2786 O O . GLN A 1 515 ? 58.882 94.171 72.364 1.00 43.85 515 GLN A O 1
ATOM 2792 N N . GLU A 1 516 ? 58.602 92.446 73.759 1.00 47.96 516 GLU A N 1
ATOM 2793 C CA . GLU A 1 516 ? 59.544 91.620 73.025 1.00 56.96 516 GLU A CA 1
ATOM 2794 C C . GLU A 1 516 ? 59.137 91.144 71.650 1.00 55.95 516 GLU A C 1
ATOM 2795 O O . GLU A 1 516 ? 58.582 90.075 71.523 1.00 67.74 516 GLU A O 1
ATOM 2801 N N . ASP A 1 517 ? 59.422 91.928 70.629 1.00 56.86 517 ASP A N 1
ATOM 2802 C CA . ASP A 1 517 ? 59.149 91.566 69.244 1.00 59.54 517 ASP A CA 1
ATOM 2803 C C . ASP A 1 517 ? 58.795 92.834 68.528 1.00 53.08 517 ASP A C 1
ATOM 2804 O O . ASP A 1 517 ? 58.458 92.841 67.345 1.00 52.82 517 ASP A O 1
ATOM 2809 N N . MET A 1 518 ? 58.869 93.917 69.280 1.00 48.51 518 MET A N 1
ATOM 2810 C CA . MET A 1 518 ? 58.638 95.218 68.725 1.00 40.06 518 MET A CA 1
ATOM 2811 C C . MET A 1 518 ? 60.039 95.690 68.430 1.00 34.37 518 MET A C 1
ATOM 2812 O O . MET A 1 518 ? 60.854 95.821 69.333 1.00 42.83 518 MET A O 1
ATOM 2817 N N . ALA A 1 519 ? 60.337 95.897 67.159 1.00 27.53 519 ALA A N 1
ATOM 2818 C CA . ALA A 1 519 ? 61.655 96.354 66.767 1.00 27.26 519 ALA A CA 1
ATOM 2819 C C . ALA A 1 519 ? 61.670 97.877 66.703 1.00 29.45 519 ALA A C 1
ATOM 2820 O O . ALA A 1 519 ? 60.894 98.465 65.9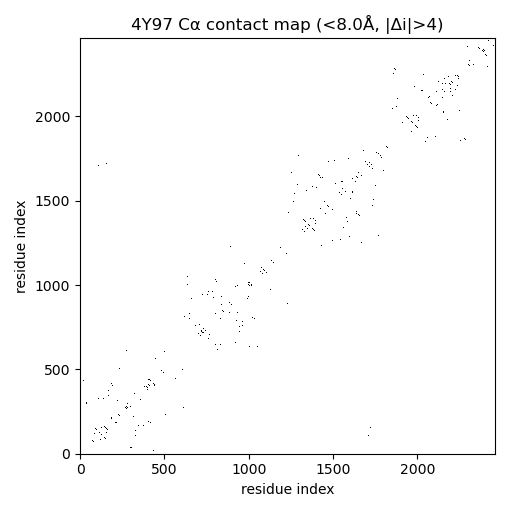71 1.00 29.69 519 ALA A O 1
ATOM 2822 N N . ILE A 1 520 ? 62.550 98.506 67.470 1.00 29.30 520 ILE A N 1
ATOM 2823 C CA . ILE A 1 520 ? 62.643 99.948 67.457 1.00 27.28 520 ILE A CA 1
ATOM 2824 C C . ILE A 1 520 ? 64.033 100.468 67.100 1.00 29.51 520 ILE A C 1
ATOM 2825 O O . ILE A 1 520 ? 65.024 100.112 67.741 1.00 30.92 520 ILE A O 1
ATOM 2830 N N . ASP A 1 521 ? 64.097 101.297 66.062 1.00 29.63 521 ASP A N 1
ATOM 2831 C CA . ASP A 1 521 ? 65.344 101.938 65.674 1.00 27.70 521 ASP A CA 1
ATOM 2832 C C . ASP A 1 521 ? 65.278 103.213 66.516 1.00 29.98 521 ASP A C 1
ATOM 2833 O O . ASP A 1 521 ? 64.555 104.152 66.175 1.00 29.66 521 ASP A O 1
ATOM 2838 N N . TYR A 1 522 ? 66.019 103.238 67.619 1.00 25.03 522 TYR A N 1
ATOM 2839 C CA . TYR A 1 522 ? 65.971 104.364 68.525 1.00 22.34 522 TYR A CA 1
ATOM 2840 C C . TYR A 1 522 ? 66.426 105.703 68.001 1.00 27.90 522 TYR A C 1
ATOM 2841 O O . TYR A 1 522 ? 65.953 106.727 68.481 1.00 36.93 522 TYR A O 1
ATOM 2850 N N . GLU A 1 523 ? 67.319 105.726 67.019 1.00 30.16 523 GLU A N 1
ATOM 2851 C CA . GLU A 1 523 ? 67.742 107.013 66.496 1.00 33.81 523 GLU A CA 1
ATOM 2852 C C . GLU A 1 523 ? 66.608 107.625 65.676 1.00 32.04 523 GLU A C 1
ATOM 2853 O O . GLU A 1 523 ? 66.432 108.838 65.666 1.00 36.61 523 GLU A O 1
ATOM 2859 N N . SER A 1 524 ? 65.840 106.781 64.994 1.00 29.35 524 SER A N 1
ATOM 2860 C CA . SER A 1 524 ? 64.703 107.242 64.205 1.00 27.61 524 SER A CA 1
ATOM 2861 C C . SER A 1 524 ? 63.591 107.615 65.164 1.00 30.91 524 SER A C 1
ATOM 2862 O O . SER A 1 524 ? 62.880 108.603 64.976 1.00 35.76 524 SER A O 1
ATOM 2865 N N . PHE A 1 525 ? 63.455 106.800 66.199 1.00 29.21 525 PHE A N 1
ATOM 2866 C CA . PHE A 1 525 ? 62.452 106.995 67.221 1.00 30.92 525 PHE A CA 1
ATOM 2867 C C . PHE A 1 525 ? 62.593 108.403 67.777 1.00 30.90 525 PHE A C 1
ATOM 2868 O O . PHE A 1 525 ? 61.627 109.157 67.874 1.00 28.83 525 PHE A O 1
ATOM 2876 N N . TYR A 1 526 ? 63.821 108.746 68.133 1.00 32.71 526 TYR A N 1
ATOM 2877 C CA . TYR A 1 526 ? 64.127 110.055 68.692 1.00 35.24 526 TYR A CA 1
ATOM 2878 C C . TYR A 1 526 ? 63.643 111.199 67.810 1.00 36.43 526 TYR A C 1
ATOM 2879 O O . TYR A 1 526 ? 63.136 112.213 68.297 1.00 39.34 526 TYR A O 1
ATOM 2888 N N . VAL A 1 527 ? 63.791 111.022 66.507 1.00 33.18 527 VAL A N 1
ATOM 2889 C CA . VAL A 1 527 ? 63.417 112.044 65.544 1.00 32.15 527 VAL A CA 1
ATOM 2890 C C . VAL A 1 527 ? 61.957 112.047 65.118 1.00 34.92 527 VAL A C 1
ATOM 2891 O O . VAL A 1 527 ? 61.359 113.104 64.951 1.00 40.60 527 VAL A O 1
ATOM 2895 N N . TYR A 1 528 ? 61.377 110.867 64.959 1.00 35.61 528 TYR A N 1
ATOM 2896 C CA . TYR A 1 528 ? 60.021 110.774 64.454 1.00 30.47 528 TYR A CA 1
ATOM 2897 C C . TYR A 1 528 ? 58.903 110.234 65.338 1.00 31.89 528 TYR A C 1
ATOM 2898 O O . TYR A 1 528 ? 57.761 110.200 64.891 1.00 38.27 528 TYR A O 1
ATOM 2907 N N . ALA A 1 529 ? 59.191 109.810 66.563 1.00 27.28 529 ALA A N 1
ATOM 2908 C CA . ALA A 1 529 ? 58.119 109.266 67.391 1.00 25.68 529 ALA A CA 1
ATOM 2909 C C . ALA A 1 529 ? 57.799 110.064 68.643 1.00 25.99 529 ALA A C 1
ATOM 2910 O O . ALA A 1 529 ? 57.201 109.539 69.582 1.00 33.45 529 ALA A O 1
ATOM 2912 N N . GLN A 1 530 ? 58.181 111.335 68.660 1.00 25.94 530 GLN A N 1
ATOM 2913 C CA . GLN A 1 530 ? 57.890 112.182 69.811 1.00 25.38 530 GLN A CA 1
ATOM 2914 C C . GLN A 1 530 ? 56.563 112.900 69.570 1.00 26.32 530 GLN A C 1
ATOM 2915 O O . GLN A 1 530 ? 56.141 113.031 68.420 1.00 23.34 530 GLN A O 1
ATOM 2921 N N . LEU A 1 531 ? 55.899 113.337 70.639 1.00 26.73 531 LEU A N 1
ATOM 2922 C CA . LEU A 1 531 ? 54.638 114.074 70.507 1.00 28.74 531 LEU A CA 1
ATOM 2923 C C . LEU A 1 531 ? 54.992 115.548 70.373 1.00 27.46 531 LEU A C 1
ATOM 2924 O O . LEU A 1 531 ? 55.756 116.083 71.177 1.00 28.56 531 LEU A O 1
ATOM 2929 N N . PRO A 1 532 ? 54.464 116.222 69.343 1.00 27.96 532 PRO A N 1
ATOM 2930 C CA . PRO A 1 532 ? 54.748 117.652 69.130 1.00 29.98 532 PRO A CA 1
ATOM 2931 C C . PRO A 1 532 ? 54.011 118.533 70.141 1.00 31.95 532 PRO A C 1
ATOM 2932 O O . PRO A 1 532 ? 54.506 119.583 70.557 1.00 36.83 532 PRO A O 1
ATOM 2936 N N . VAL A 1 533 ? 52.829 118.077 70.540 1.00 31.77 533 VAL A N 1
ATOM 2937 C CA . VAL A 1 533 ? 51.982 118.786 71.491 1.00 34.57 533 VAL A CA 1
ATOM 2938 C C . VAL A 1 533 ? 51.041 117.740 72.064 1.00 33.86 533 VAL A C 1
ATOM 2939 O O . VAL A 1 533 ? 51.036 116.603 71.598 1.00 34.29 533 VAL A O 1
ATOM 2943 N N . THR A 1 534 ? 50.248 118.103 73.070 1.00 35.47 534 THR A N 1
ATOM 2944 C CA . THR A 1 534 ? 49.269 117.154 73.588 1.00 32.64 534 THR A CA 1
ATOM 2945 C C . THR A 1 534 ? 48.167 117.211 72.529 1.00 33.62 534 THR A C 1
ATOM 2946 O O . THR A 1 534 ? 47.564 118.251 72.303 1.00 43.34 534 THR A O 1
ATOM 2950 N N . PRO A 1 535 ? 47.905 116.098 71.849 1.00 35.51 535 PRO A N 1
ATOM 2951 C CA . PRO A 1 535 ? 46.868 116.114 70.821 1.00 35.58 535 PRO A CA 1
ATOM 2952 C C . PRO A 1 535 ? 45.471 116.392 71.355 1.00 38.42 535 PRO A C 1
ATOM 2953 O O . PRO A 1 535 ? 45.226 116.286 72.556 1.00 38.86 535 PRO A O 1
ATOM 2957 N N . ASP A 1 536 ? 44.567 116.769 70.449 1.00 42.18 536 ASP A N 1
ATOM 2958 C CA . ASP A 1 536 ? 43.176 117.052 70.802 1.00 41.47 536 ASP A CA 1
ATOM 2959 C C . ASP A 1 536 ? 42.471 115.720 70.797 1.00 38.51 536 ASP A C 1
ATOM 2960 O O . ASP A 1 536 ? 41.544 115.479 71.565 1.00 43.87 536 ASP A O 1
ATOM 2965 N N . VAL A 1 537 ? 42.922 114.860 69.899 1.00 36.83 537 VAL A N 1
ATOM 2966 C CA . VAL A 1 537 ? 42.367 113.529 69.768 1.00 35.90 537 VAL A CA 1
ATOM 2967 C C . VAL A 1 537 ? 43.521 112.567 69.619 1.00 35.41 537 VAL A C 1
ATOM 2968 O O . VAL A 1 537 ? 44.478 112.850 68.901 1.00 29.95 537 VAL A O 1
ATOM 2972 N N . LEU A 1 538 ? 43.427 111.436 70.308 1.00 34.53 538 LEU A N 1
ATOM 2973 C CA . LEU A 1 538 ? 44.453 110.404 70.254 1.00 31.00 538 LEU A CA 1
ATOM 2974 C C . LEU A 1 538 ? 43.774 109.121 69.823 1.00 30.36 538 LEU A C 1
ATOM 2975 O O . LEU A 1 538 ? 42.874 108.643 70.506 1.00 31.69 538 LEU A O 1
ATOM 2980 N N . ILE A 1 539 ? 44.172 108.578 68.679 1.00 29.74 539 ILE A N 1
ATOM 2981 C CA . ILE A 1 539 ? 43.588 107.329 68.223 1.00 30.88 539 ILE A CA 1
ATOM 2982 C C . ILE A 1 539 ? 44.585 106.210 68.496 1.00 34.32 539 ILE A C 1
ATOM 2983 O O . ILE A 1 539 ? 45.593 106.095 67.814 1.00 39.08 539 ILE A O 1
ATOM 2988 N N . ILE A 1 540 ? 44.314 105.413 69.523 1.00 31.51 540 ILE A N 1
ATOM 2989 C CA . ILE A 1 540 ? 45.183 104.298 69.886 1.00 33.64 540 ILE A CA 1
ATOM 2990 C C . ILE A 1 540 ? 44.435 102.977 69.819 1.00 25.86 540 ILE A C 1
ATOM 2991 O O . ILE A 1 540 ? 44.007 102.441 70.833 1.00 25.86 540 ILE A O 1
ATOM 2996 N N . PRO A 1 541 ? 44.242 102.444 68.620 1.00 23.67 541 PRO A N 1
ATOM 2997 C CA . PRO A 1 541 ? 43.528 101.162 68.519 1.00 29.70 541 PRO A CA 1
ATOM 2998 C C . PRO A 1 541 ? 44.299 100.076 69.272 1.00 28.91 541 PRO A C 1
ATOM 2999 O O . PRO A 1 541 ? 45.511 99.975 69.152 1.00 34.19 541 PRO A O 1
ATOM 3003 N N . SER A 1 542 ? 43.594 99.267 70.048 1.00 34.89 542 SER A N 1
ATOM 3004 C CA . SER A 1 542 ? 44.232 98.218 70.832 1.00 39.73 542 SER A CA 1
ATOM 3005 C C . SER A 1 542 ? 43.457 96.898 70.817 1.00 44.34 542 SER A C 1
ATOM 3006 O O . SER A 1 542 ? 42.349 96.826 70.295 1.00 49.51 542 SER A O 1
ATOM 3009 N N . GLU A 1 543 ? 44.053 95.852 71.382 1.00 50.01 543 GLU A N 1
ATOM 3010 C CA . GLU A 1 543 ? 43.403 94.547 71.465 1.00 48.39 543 GLU A CA 1
ATOM 3011 C C . GLU A 1 543 ? 42.440 94.638 72.647 1.00 47.37 543 GLU A C 1
ATOM 3012 O O . GLU A 1 543 ? 41.503 93.848 72.784 1.00 46.87 543 GLU A O 1
ATOM 3018 N N . LEU A 1 544 ? 42.690 95.618 73.507 1.00 45.70 544 LEU A N 1
ATOM 3019 C CA . LEU A 1 544 ? 41.852 95.837 74.671 1.00 47.80 544 LEU A CA 1
ATOM 3020 C C . LEU A 1 544 ? 40.489 96.330 74.215 1.00 48.15 544 LEU A C 1
ATOM 3021 O O . LEU A 1 544 ? 40.326 96.761 73.076 1.00 49.75 544 LEU A O 1
ATOM 3026 N N . ARG A 1 545 ? 39.511 96.277 75.108 1.00 47.56 545 ARG A N 1
ATOM 3027 C CA . ARG A 1 545 ? 38.175 96.707 74.758 1.00 45.02 545 ARG A CA 1
ATOM 3028 C C . ARG A 1 545 ? 38.126 98.148 74.314 1.00 43.38 545 ARG A C 1
ATOM 3029 O O . ARG A 1 545 ? 38.796 99.010 74.883 1.00 52.47 545 ARG A O 1
ATOM 3037 N N . TYR A 1 546 ? 37.310 98.394 73.296 1.00 37.60 546 TYR A N 1
ATOM 3038 C CA . TYR A 1 546 ? 37.106 99.720 72.745 1.00 36.33 546 TYR A CA 1
ATOM 3039 C C . TYR A 1 546 ? 36.705 100.687 73.844 1.00 35.36 546 TYR A C 1
ATOM 3040 O O . TYR A 1 546 ? 36.187 100.270 74.873 1.00 35.45 546 TYR A O 1
ATOM 3049 N N . PHE A 1 547 ? 36.941 101.976 73.626 1.00 33.88 547 PHE A N 1
ATOM 3050 C CA . PHE A 1 547 ? 36.589 102.985 74.619 1.00 37.91 547 PHE A CA 1
ATOM 3051 C C . PHE A 1 547 ? 36.855 104.398 74.120 1.00 37.54 547 PHE A C 1
ATOM 3052 O O . PHE A 1 547 ? 37.494 104.602 73.096 1.00 39.06 547 PHE A O 1
ATOM 3060 N N . VAL A 1 548 ? 36.346 105.371 74.856 1.00 39.61 548 VAL A N 1
ATOM 3061 C CA . VAL A 1 548 ? 36.554 106.768 74.533 1.00 40.95 548 VAL A CA 1
ATOM 3062 C C . VAL A 1 548 ? 36.660 107.453 75.881 1.00 41.51 548 VAL A C 1
ATOM 3063 O O . VAL A 1 548 ? 35.680 107.523 76.607 1.00 43.15 548 VAL A O 1
ATOM 3067 N N . LYS A 1 549 ? 37.850 107.932 76.223 1.00 42.18 549 LYS A N 1
ATOM 3068 C CA . LYS A 1 549 ? 38.057 108.601 77.501 1.00 38.72 549 LYS A CA 1
ATOM 3069 C C . LYS A 1 549 ? 38.669 109.963 77.307 1.00 38.91 549 LYS A C 1
ATOM 3070 O O . LYS A 1 549 ? 39.454 110.176 76.387 1.00 43.37 549 LYS A O 1
ATOM 3076 N N . ASP A 1 550 ? 38.301 110.891 78.176 1.00 38.03 550 ASP A N 1
ATOM 3077 C CA . ASP A 1 550 ? 38.859 112.226 78.123 1.00 38.14 550 ASP A CA 1
ATOM 3078 C C . ASP A 1 550 ? 39.948 112.200 79.183 1.00 39.20 550 ASP A C 1
ATOM 3079 O O . ASP A 1 550 ? 39.658 112.004 80.359 1.00 39.27 550 ASP A O 1
ATOM 3084 N N . VAL A 1 551 ? 41.200 112.362 78.766 1.00 37.68 551 VAL A N 1
ATOM 3085 C CA . VAL A 1 551 ? 42.311 112.351 79.704 1.00 33.61 551 VAL A CA 1
ATOM 3086 C C . VAL A 1 551 ? 43.127 113.603 79.507 1.00 34.54 551 VAL A C 1
ATOM 3087 O O . VAL A 1 551 ? 43.647 113.842 78.419 1.00 36.34 551 VAL A O 1
ATOM 3091 N N . LEU A 1 552 ? 43.228 114.400 80.568 1.00 34.75 552 LEU A N 1
ATOM 3092 C CA . LEU A 1 552 ? 43.958 115.654 80.534 1.00 31.74 552 LEU A CA 1
ATOM 3093 C C . LEU A 1 552 ? 43.533 116.563 79.391 1.00 38.12 552 LEU A C 1
ATOM 3094 O O . LEU A 1 552 ? 44.362 117.276 78.830 1.00 48.58 552 LEU A O 1
ATOM 3099 N N . GLY A 1 553 ? 42.256 116.529 79.027 1.00 42.39 553 GLY A N 1
ATOM 3100 C CA . GLY A 1 553 ? 41.777 117.395 77.961 1.00 45.38 553 GLY A CA 1
ATOM 3101 C C . GLY A 1 553 ? 41.913 116.842 76.561 1.00 45.45 553 GLY A C 1
ATOM 3102 O O . GLY A 1 553 ? 41.669 117.539 75.578 1.00 47.86 553 GLY A O 1
ATOM 3103 N N . CYS A 1 554 ? 42.298 115.579 76.472 1.00 44.13 554 CYS A N 1
ATOM 3104 C CA . CYS A 1 554 ? 42.470 114.928 75.188 1.00 40.30 554 CYS A CA 1
ATOM 3105 C C . CYS A 1 554 ? 41.480 113.784 75.076 1.00 40.25 554 CYS A C 1
ATOM 3106 O O . CYS A 1 554 ? 41.379 112.962 75.985 1.00 42.54 554 CYS A O 1
ATOM 3109 N N . VAL A 1 555 ? 40.740 113.734 73.972 1.00 38.43 555 VAL A N 1
ATOM 3110 C CA . VAL A 1 555 ? 39.777 112.662 73.774 1.00 35.14 555 VAL A CA 1
ATOM 3111 C C . VAL A 1 555 ? 40.529 111.476 73.200 1.00 37.07 555 VAL A C 1
ATOM 3112 O O . VAL A 1 555 ? 40.986 111.505 72.052 1.00 38.52 555 VAL A O 1
ATOM 3116 N N . CYS A 1 556 ? 40.661 110.435 74.013 1.00 32.16 556 CYS A N 1
ATOM 3117 C CA . CYS A 1 556 ? 41.392 109.252 73.610 1.00 34.76 556 CYS A CA 1
ATOM 3118 C C . CYS A 1 556 ? 40.428 108.196 73.137 1.00 31.39 556 CYS A C 1
ATOM 3119 O O . CYS A 1 556 ? 39.555 107.777 73.872 1.00 39.12 556 CYS A O 1
ATOM 3122 N N . VAL A 1 557 ? 40.593 107.778 71.891 1.00 30.78 557 VAL A N 1
ATOM 3123 C CA . VAL A 1 557 ? 39.714 106.797 71.293 1.00 26.51 557 VAL A CA 1
ATOM 3124 C C . VAL A 1 557 ? 40.429 105.504 70.955 1.00 29.59 557 VAL A C 1
ATOM 3125 O O . VAL A 1 557 ? 41.465 105.522 70.296 1.00 29.44 557 VAL A O 1
ATOM 3129 N N . ASN A 1 558 ? 39.882 104.390 71.424 1.00 28.81 558 ASN A N 1
ATOM 3130 C CA . ASN A 1 558 ? 40.395 103.080 71.072 1.00 24.25 558 ASN A CA 1
ATOM 3131 C C . ASN A 1 558 ? 39.187 102.495 70.361 1.00 31.12 558 ASN A C 1
ATOM 3132 O O . ASN A 1 558 ? 38.257 102.000 70.996 1.00 31.10 558 ASN A O 1
ATOM 3137 N N . PRO A 1 559 ? 39.163 102.589 69.028 1.00 31.29 559 PRO A N 1
ATOM 3138 C CA . PRO A 1 559 ? 38.049 102.059 68.240 1.00 29.37 559 PRO A CA 1
ATOM 3139 C C . PRO A 1 559 ? 38.056 100.540 68.184 1.00 32.39 559 PRO A C 1
ATOM 3140 O O . PRO A 1 559 ? 37.166 99.939 67.597 1.00 36.29 559 PRO A O 1
ATOM 3144 N N . GLY A 1 560 ? 39.060 99.923 68.790 1.00 32.59 560 GLY A N 1
ATOM 3145 C CA . GLY A 1 560 ? 39.150 98.474 68.757 1.00 36.72 560 GLY A CA 1
ATOM 3146 C C . GLY A 1 560 ? 39.472 98.038 67.341 1.00 36.37 560 GLY A C 1
ATOM 3147 O O . GLY A 1 560 ? 39.660 98.882 66.462 1.00 41.29 560 GLY A O 1
ATOM 3148 N N . ARG A 1 561 ? 39.535 96.734 67.110 1.00 34.19 561 ARG A N 1
ATOM 3149 C CA . ARG A 1 561 ? 39.831 96.219 65.781 1.00 36.06 561 ARG A CA 1
ATOM 3150 C C . ARG A 1 561 ? 38.540 95.995 65.008 1.00 39.92 561 ARG A C 1
ATOM 3151 O O . ARG A 1 561 ? 37.482 95.812 65.600 1.00 40.35 561 ARG A O 1
ATOM 3159 N N . LEU A 1 562 ? 38.630 96.009 63.685 1.00 41.99 562 LEU A N 1
ATOM 3160 C CA . LEU A 1 562 ? 37.458 95.803 62.849 1.00 45.80 562 LEU A CA 1
ATOM 3161 C C . LEU A 1 562 ? 37.075 94.329 62.857 1.00 49.66 562 LEU A C 1
ATOM 3162 O O . LEU A 1 562 ? 35.928 93.970 62.602 1.00 48.47 562 LEU A O 1
ATOM 3167 N N . THR A 1 563 ? 38.052 93.481 63.150 1.00 50.47 563 THR A N 1
ATOM 3168 C CA . THR A 1 563 ? 37.840 92.044 63.178 1.00 53.29 563 THR A CA 1
ATOM 3169 C C . THR A 1 563 ? 38.577 91.441 64.363 1.00 55.63 563 THR A C 1
ATOM 3170 O O . THR A 1 563 ? 39.733 91.770 64.607 1.00 61.13 563 THR A O 1
ATOM 3174 N N . LYS A 1 564 ? 37.911 90.566 65.102 1.00 54.09 564 LYS A N 1
ATOM 3175 C CA . LYS A 1 564 ? 38.541 89.900 66.228 1.00 54.15 564 LYS A CA 1
ATOM 3176 C C . LYS A 1 564 ? 38.302 88.406 66.074 1.00 57.00 564 LYS A C 1
ATOM 3177 O O . LYS A 1 564 ? 37.227 87.899 66.387 1.00 58.27 564 LYS A O 1
ATOM 3183 N N . GLY A 1 565 ? 39.306 87.707 65.561 1.00 55.25 565 GLY A N 1
ATOM 3184 C CA . GLY A 1 565 ? 39.185 86.275 65.369 1.00 56.94 565 GLY A CA 1
ATOM 3185 C C . GLY A 1 565 ? 38.297 85.945 64.189 1.00 57.90 565 GLY A C 1
ATOM 3186 O O . GLY A 1 565 ? 38.659 86.188 63.040 1.00 55.71 565 GLY A O 1
ATOM 3187 N N . GLN A 1 566 ? 37.131 85.382 64.472 1.00 58.47 566 GLN A N 1
ATOM 3188 C CA . GLN A 1 566 ? 36.188 85.029 63.427 1.00 54.24 566 GLN A CA 1
ATOM 3189 C C . GLN A 1 566 ? 34.938 85.848 63.613 1.00 53.15 566 GLN A C 1
ATOM 3190 O O . GLN A 1 566 ? 33.956 85.664 62.912 1.00 62.89 566 GLN A O 1
ATOM 3196 N N . VAL A 1 567 ? 34.988 86.769 64.557 1.00 49.72 567 VAL A N 1
ATOM 3197 C CA . VAL A 1 567 ? 33.847 87.608 64.855 1.00 50.04 567 VAL A CA 1
ATOM 3198 C C . VAL A 1 567 ? 34.015 89.052 64.387 1.00 48.91 567 VAL A C 1
ATOM 3199 O O . VAL A 1 567 ? 35.128 89.536 64.205 1.00 50.05 567 VAL A O 1
ATOM 3203 N N . GLY A 1 568 ? 32.895 89.738 64.197 1.00 45.64 568 GLY A N 1
ATOM 3204 C CA . GLY A 1 568 ? 32.955 91.115 63.758 1.00 44.78 568 GLY A CA 1
ATOM 3205 C C . GLY A 1 568 ? 33.499 92.014 64.842 1.00 42.29 568 GLY A C 1
ATOM 3206 O O . GLY A 1 568 ? 33.292 91.767 66.025 1.00 44.69 568 GLY A O 1
ATOM 3207 N N . GLY A 1 569 ? 34.192 93.067 64.434 1.00 40.24 569 GLY A N 1
ATOM 3208 C CA . GLY A 1 569 ? 34.758 93.989 65.389 1.00 37.63 569 GLY A CA 1
ATOM 3209 C C . GLY A 1 569 ? 34.009 95.292 65.444 1.00 36.55 569 GLY A C 1
ATOM 3210 O O . GLY A 1 569 ? 32.783 95.315 65.454 1.00 40.64 569 GLY A O 1
ATOM 3211 N N . THR A 1 570 ? 34.761 96.383 65.461 1.00 38.60 570 THR A N 1
ATOM 3212 C CA . THR A 1 570 ? 34.187 97.711 65.545 1.00 35.75 570 THR A CA 1
ATOM 3213 C C . THR A 1 570 ? 35.065 98.748 64.854 1.00 35.89 570 THR A C 1
ATOM 3214 O O . THR A 1 570 ? 36.189 98.446 64.433 1.00 36.18 570 THR A O 1
ATOM 3218 N N . PHE A 1 571 ? 34.529 99.962 64.728 1.00 28.59 571 PHE A N 1
ATOM 3219 C CA . PHE A 1 571 ? 35.244 101.083 64.150 1.00 30.54 571 PHE A CA 1
ATOM 3220 C C . PHE A 1 571 ? 34.680 102.281 64.877 1.00 30.21 571 PHE A C 1
ATOM 3221 O O . PHE A 1 571 ? 33.868 102.110 65.779 1.00 31.89 571 PHE A O 1
ATOM 3229 N N . ALA A 1 572 ? 35.096 103.488 64.525 1.00 21.52 572 ALA A N 1
ATOM 3230 C CA . ALA A 1 572 ? 34.583 104.638 65.241 1.00 23.08 572 ALA A CA 1
ATOM 3231 C C . ALA A 1 572 ? 34.420 105.886 64.378 1.00 31.14 572 ALA A C 1
ATOM 3232 O O . ALA A 1 572 ? 35.047 106.027 63.326 1.00 32.47 572 ALA A O 1
ATOM 3234 N N . ARG A 1 573 ? 33.563 106.795 64.826 1.00 32.23 573 ARG A N 1
ATOM 3235 C CA . ARG A 1 573 ? 33.330 108.025 64.090 1.00 35.62 573 ARG A CA 1
ATOM 3236 C C . ARG A 1 573 ? 33.401 109.179 65.068 1.00 35.43 573 ARG A C 1
ATOM 3237 O O . ARG A 1 573 ? 32.900 109.088 66.188 1.00 40.79 573 ARG A O 1
ATOM 3245 N N . LEU A 1 574 ? 34.036 110.261 64.648 1.00 32.40 574 LEU A N 1
ATOM 3246 C CA . LEU A 1 574 ? 34.160 111.427 65.488 1.00 37.39 574 LEU A CA 1
ATOM 3247 C C . LEU A 1 574 ? 33.507 112.597 64.774 1.00 42.10 574 LEU A C 1
ATOM 3248 O O . LEU A 1 574 ? 33.397 112.591 63.554 1.00 42.37 574 LEU A O 1
ATOM 3253 N N . TYR A 1 575 ? 33.053 113.584 65.539 1.00 47.21 575 TYR A N 1
ATOM 3254 C CA . TYR A 1 575 ? 32.453 114.779 64.967 1.00 51.89 575 TYR A CA 1
ATOM 3255 C C . TYR A 1 575 ? 33.311 115.926 65.483 1.00 52.98 575 TYR A C 1
ATOM 3256 O O . TYR A 1 575 ? 33.530 116.029 66.689 1.00 55.55 575 TYR A O 1
ATOM 3265 N N . LEU A 1 576 ? 33.802 116.781 64.588 1.00 48.81 576 LEU A N 1
ATOM 3266 C CA . LEU A 1 576 ? 34.661 117.875 65.014 1.00 52.93 576 LEU A CA 1
ATOM 3267 C C . LEU A 1 576 ? 34.206 119.249 64.575 1.00 52.82 576 LEU A C 1
ATOM 3268 O O . LEU A 1 576 ? 33.621 119.401 63.520 1.00 53.34 576 LEU A O 1
ATOM 3273 N N . ARG A 1 577 ? 34.518 120.247 65.393 1.00 57.59 577 ARG A N 1
ATOM 3274 C CA . ARG A 1 577 ? 34.221 121.648 65.111 1.00 63.77 577 ARG A CA 1
ATOM 3275 C C . ARG A 1 577 ? 34.811 122.484 66.235 1.00 64.63 577 ARG A C 1
ATOM 3276 O O . ARG A 1 577 ? 34.297 122.486 67.358 1.00 62.01 577 ARG A O 1
ATOM 3284 N N . ARG A 1 578 ? 35.894 123.191 65.929 1.00 65.17 578 ARG A N 1
ATOM 3285 C CA . ARG A 1 578 ? 36.551 124.015 66.929 1.00 71.10 578 ARG A CA 1
ATOM 3286 C C . ARG A 1 578 ? 35.693 125.229 67.287 1.00 73.89 578 ARG A C 1
ATOM 3287 O O . ARG A 1 578 ? 35.407 126.074 66.436 1.00 73.34 578 ARG A O 1
ATOM 3295 N N . PRO A 1 579 ? 35.267 125.321 68.561 1.00 76.69 579 PRO A N 1
ATOM 3296 C CA . PRO A 1 579 ? 34.434 126.395 69.114 1.00 79.18 579 PRO A CA 1
ATOM 3297 C C . PRO A 1 579 ? 34.992 127.819 69.105 1.00 83.59 579 PRO A C 1
ATOM 3298 O O . PRO A 1 579 ? 36.153 128.058 68.758 1.00 82.24 579 PRO A O 1
ATOM 3302 N N . ALA A 1 580 ? 34.128 128.755 69.498 1.00 88.40 580 ALA A N 1
ATOM 3303 C CA . ALA A 1 580 ? 34.452 130.177 69.555 1.00 91.68 580 ALA A CA 1
ATOM 3304 C C . ALA A 1 580 ? 35.550 130.487 70.568 1.00 92.67 580 ALA A C 1
ATOM 3305 O O . ALA A 1 580 ? 35.463 130.130 71.745 1.00 90.80 580 ALA A O 1
ATOM 3307 N N . ALA A 1 581 ? 36.567 131.183 70.073 1.00 94.55 581 ALA A N 1
ATOM 3308 C CA . ALA A 1 581 ? 37.762 131.586 70.808 1.00 98.09 581 ALA A CA 1
ATOM 3309 C C . ALA A 1 581 ? 37.802 131.781 72.335 1.00 100.45 581 ALA A C 1
ATOM 3310 O O . ALA A 1 581 ? 38.548 131.076 73.014 1.00 103.98 581 ALA A O 1
ATOM 3312 N N . ASP A 1 582 ? 37.029 132.715 72.887 1.00 100.74 582 ASP A N 1
ATOM 3313 C CA . ASP A 1 582 ? 37.122 132.999 74.331 1.00 100.45 582 ASP A CA 1
ATOM 3314 C C . ASP A 1 582 ? 36.328 132.260 75.407 1.00 98.74 582 ASP A C 1
ATOM 3315 O O . ASP A 1 582 ? 35.195 131.819 75.206 1.00 97.52 582 ASP A O 1
ATOM 3320 N N . GLY A 1 583 ? 36.957 132.193 76.580 1.00 97.86 583 GLY A N 1
ATOM 3321 C CA . GLY A 1 583 ? 36.393 131.534 77.744 1.00 97.17 583 GLY A CA 1
ATOM 3322 C C . GLY A 1 583 ? 37.481 130.673 78.360 1.00 98.01 583 GLY A C 1
ATOM 3323 O O . GLY A 1 583 ? 38.634 130.748 77.925 1.00 97.72 583 GLY A O 1
ATOM 3324 N N . ALA A 1 584 ? 37.137 129.871 79.368 1.00 99.00 584 ALA A N 1
ATOM 3325 C CA . ALA A 1 584 ? 38.117 128.985 80.002 1.00 97.71 584 ALA A CA 1
ATOM 3326 C C . ALA A 1 584 ? 38.673 128.096 78.892 1.00 97.20 584 ALA A C 1
ATOM 3327 O O . ALA A 1 584 ? 38.131 127.032 78.583 1.00 93.91 584 ALA A O 1
ATOM 3329 N N . GLU A 1 585 ? 39.753 128.581 78.290 1.00 98.62 585 GLU A N 1
ATOM 3330 C CA . GLU A 1 585 ? 40.457 127.944 77.181 1.00 100.03 585 GLU A CA 1
ATOM 3331 C C . GLU A 1 585 ? 39.957 126.636 76.581 1.00 97.69 585 GLU A C 1
ATOM 3332 O O . GLU A 1 585 ? 39.168 126.629 75.626 1.00 99.10 585 GLU A O 1
ATOM 3338 N N . ARG A 1 586 ? 40.437 125.526 77.127 1.00 91.87 586 ARG A N 1
ATOM 3339 C CA . ARG A 1 586 ? 40.069 124.242 76.581 1.00 83.21 586 ARG A CA 1
ATOM 3340 C C . ARG A 1 586 ? 38.610 123.961 76.346 1.00 77.45 586 ARG A C 1
ATOM 3341 O O . ARG A 1 586 ? 37.808 123.819 77.266 1.00 75.30 586 ARG A O 1
ATOM 3349 N N . GLN A 1 587 ? 38.298 123.922 75.061 1.00 72.42 587 GLN A N 1
ATOM 3350 C CA . GLN A 1 587 ? 36.985 123.614 74.551 1.00 70.42 587 GLN A CA 1
ATOM 3351 C C . GLN A 1 587 ? 37.425 122.599 73.519 1.00 64.63 587 GLN A C 1
ATOM 3352 O O . GLN A 1 587 ? 37.915 122.961 72.449 1.00 61.80 587 GLN A O 1
ATOM 3358 N N . SER A 1 588 ? 37.300 121.328 73.866 1.00 59.82 588 SER A N 1
ATOM 3359 C CA . SER A 1 588 ? 37.704 120.266 72.967 1.00 55.76 588 SER A CA 1
ATOM 3360 C C . SER A 1 588 ? 37.039 120.393 71.602 1.00 52.89 588 SER A C 1
ATOM 3361 O O . SER A 1 588 ? 35.820 120.465 71.502 1.00 55.17 588 SER A O 1
ATOM 3364 N N . PRO A 1 589 ? 37.837 120.439 70.529 1.00 51.01 589 PRO A N 1
ATOM 3365 C CA . PRO A 1 589 ? 37.232 120.549 69.204 1.00 51.28 589 PRO A CA 1
ATOM 3366 C C . PRO A 1 589 ? 36.464 119.280 68.864 1.00 48.75 589 PRO A C 1
ATOM 3367 O O . PRO A 1 589 ? 35.694 119.254 67.908 1.00 50.91 589 PRO A O 1
ATOM 3371 N N . CYS A 1 590 ? 36.676 118.225 69.647 1.00 49.38 590 CYS A N 1
ATOM 3372 C CA . CYS A 1 590 ? 35.965 116.967 69.418 1.00 50.11 590 CYS A CA 1
ATOM 3373 C C . CYS A 1 590 ? 34.644 117.034 70.170 1.00 53.36 590 CYS A C 1
ATOM 3374 O O . CYS A 1 590 ? 34.612 117.026 71.404 1.00 47.63 590 CYS A O 1
ATOM 3377 N N . ILE A 1 591 ? 33.556 117.092 69.410 1.00 55.82 591 ILE A N 1
ATOM 3378 C CA . ILE A 1 591 ? 32.214 117.208 69.966 1.00 57.33 591 ILE A CA 1
ATOM 3379 C C . ILE A 1 591 ? 31.555 115.895 70.354 1.00 54.96 591 ILE A C 1
ATOM 3380 O O . ILE A 1 591 ? 30.823 115.831 71.343 1.00 58.38 591 ILE A O 1
ATOM 3385 N N . ALA A 1 592 ? 31.808 114.848 69.585 1.00 48.78 592 ALA A N 1
ATOM 3386 C CA . ALA A 1 592 ? 31.189 113.575 69.883 1.00 45.19 592 ALA A CA 1
ATOM 3387 C C . ALA A 1 592 ? 31.906 112.428 69.209 1.00 43.87 592 ALA A C 1
ATOM 3388 O O . ALA A 1 592 ? 32.502 112.586 68.141 1.00 47.04 592 ALA A O 1
ATOM 3390 N N . VAL A 1 593 ? 31.839 111.263 69.833 1.00 35.60 593 VAL A N 1
ATOM 3391 C CA . VAL A 1 593 ? 32.482 110.089 69.270 1.00 38.15 593 VAL A CA 1
ATOM 3392 C C . VAL A 1 593 ? 31.552 108.905 69.472 1.00 34.41 593 VAL A C 1
ATOM 3393 O O . VAL A 1 593 ? 30.758 108.879 70.410 1.00 36.34 593 VAL A O 1
ATOM 3397 N N . GLN A 1 594 ? 31.644 107.934 68.582 1.00 33.57 594 GLN A N 1
ATOM 3398 C CA . GLN A 1 594 ? 30.830 106.740 68.698 1.00 40.56 594 GLN A CA 1
ATOM 3399 C C . GLN A 1 594 ? 31.641 105.541 68.219 1.00 41.70 594 GLN A C 1
ATOM 3400 O O . GLN A 1 594 ? 32.372 105.633 67.230 1.00 39.43 594 GLN A O 1
ATOM 3406 N N . VAL A 1 595 ? 31.530 104.427 68.929 1.00 39.55 595 VAL A N 1
ATOM 3407 C CA . VAL A 1 595 ? 32.217 103.221 68.514 1.00 42.03 595 VAL A CA 1
ATOM 3408 C C . VAL A 1 595 ? 31.063 102.359 68.050 1.00 46.06 595 VAL A C 1
ATOM 3409 O O . VAL A 1 595 ? 30.149 102.061 68.814 1.00 49.64 595 VAL A O 1
ATOM 3413 N N . VAL A 1 596 ? 31.109 101.982 66.785 1.00 44.92 596 VAL A N 1
ATOM 3414 C CA . VAL A 1 596 ? 30.064 101.202 66.164 1.00 41.57 596 VAL A CA 1
ATOM 3415 C C . VAL A 1 596 ? 30.546 99.810 65.805 1.00 41.53 596 VAL A C 1
ATOM 3416 O O . VAL A 1 596 ? 31.717 99.601 65.550 1.00 49.59 596 VAL A O 1
ATOM 3420 N N . ARG A 1 597 ? 29.630 98.862 65.766 1.00 43.75 597 ARG A N 1
ATOM 3421 C CA . ARG A 1 597 ? 29.973 97.501 65.407 1.00 46.13 597 ARG A CA 1
ATOM 3422 C C . ARG A 1 597 ? 29.892 97.414 63.894 1.00 48.18 597 ARG A C 1
ATOM 3423 O O . ARG A 1 597 ? 28.995 97.994 63.287 1.00 44.93 597 ARG A O 1
ATOM 3431 N N . ILE A 1 598 ? 30.836 96.705 63.283 1.00 53.41 598 ILE A N 1
ATOM 3432 C CA . ILE A 1 598 ? 30.812 96.517 61.836 1.00 56.78 598 ILE A CA 1
ATOM 3433 C C . ILE A 1 598 ? 29.881 95.315 61.641 1.00 62.43 598 ILE A C 1
ATOM 3434 O O . ILE A 1 598 ? 29.612 94.621 62.657 1.00 63.68 598 ILE A O 1
ATOM 3440 N N . THR B 2 4 ? 86.953 83.576 51.348 1.00 71.41 1268 THR B N 1
ATOM 3441 C CA . THR B 2 4 ? 86.324 82.234 51.189 1.00 80.17 1268 THR B CA 1
ATOM 3442 C C . THR B 2 4 ? 84.853 82.280 51.550 1.00 82.63 1268 THR B C 1
ATOM 3443 O O . THR B 2 4 ? 84.484 82.574 52.685 1.00 85.94 1268 THR B O 1
ATOM 3447 N N . ASP B 2 5 ? 84.021 81.952 50.578 1.00 83.31 1269 ASP B N 1
ATOM 3448 C CA . ASP B 2 5 ? 82.575 81.951 50.734 1.00 82.91 1269 ASP B CA 1
ATOM 3449 C C . ASP B 2 5 ? 82.006 80.877 51.663 1.00 84.20 1269 ASP B C 1
ATOM 3450 O O . ASP B 2 5 ? 81.024 81.118 52.364 1.00 85.49 1269 ASP B O 1
ATOM 3455 N N . GLU B 2 6 ? 82.607 79.695 51.675 1.00 83.91 1270 GLU B N 1
ATOM 3456 C CA . GLU B 2 6 ? 82.091 78.629 52.520 1.00 83.86 1270 GLU B CA 1
ATOM 3457 C C . GLU B 2 6 ? 82.190 78.934 54.011 1.00 82.84 1270 GLU B C 1
ATOM 3458 O O . GLU B 2 6 ? 81.282 78.616 54.778 1.00 79.10 1270 GLU B O 1
ATOM 3464 N N . GLU B 2 7 ? 83.298 79.540 54.421 1.00 84.13 1271 GLU B N 1
ATOM 3465 C CA . GLU B 2 7 ? 83.528 79.866 55.830 1.00 84.83 1271 GLU B CA 1
ATOM 3466 C C . GLU B 2 7 ? 82.845 81.166 56.245 1.00 81.54 1271 GLU B C 1
ATOM 3467 O O . GLU B 2 7 ? 82.451 81.325 57.394 1.00 80.77 1271 GLU B O 1
ATOM 3473 N N . LYS B 2 8 ? 82.731 82.095 55.302 1.00 77.05 1272 LYS B N 1
ATOM 3474 C CA . LYS B 2 8 ? 82.107 83.394 55.533 1.00 69.82 1272 LYS B CA 1
ATOM 3475 C C . LYS B 2 8 ? 80.637 83.218 55.909 1.00 64.41 1272 LYS B C 1
ATOM 3476 O O . LYS B 2 8 ? 80.117 83.930 56.762 1.00 63.66 1272 LYS B O 1
ATOM 3482 N N . TYR B 2 9 ? 79.983 82.247 55.284 1.00 61.57 1273 TYR B N 1
ATOM 3483 C CA . TYR B 2 9 ? 78.575 81.983 55.543 1.00 61.63 1273 TYR B CA 1
ATOM 3484 C C . TYR B 2 9 ? 78.383 80.698 56.340 1.00 63.35 1273 TYR B C 1
ATOM 3485 O O . TYR B 2 9 ? 77.292 80.128 56.357 1.00 66.79 1273 TYR B O 1
ATOM 3494 N N . ARG B 2 10 ? 79.436 80.251 57.017 1.00 66.42 1274 ARG B N 1
ATOM 3495 C CA . ARG B 2 10 ? 79.362 79.008 57.777 1.00 67.02 1274 ARG B CA 1
ATOM 3496 C C . ARG B 2 10 ? 78.334 78.966 58.899 1.00 66.68 1274 ARG B C 1
ATOM 3497 O O . ARG B 2 10 ? 77.670 77.948 59.091 1.00 63.13 1274 ARG B O 1
ATOM 3505 N N . ASP B 2 11 ? 78.182 80.067 59.628 1.00 67.71 1275 ASP B N 1
ATOM 3506 C CA . ASP B 2 11 ? 77.232 80.097 60.735 1.00 65.73 1275 ASP B CA 1
ATOM 3507 C C . ASP B 2 11 ? 75.847 80.608 60.363 1.00 62.79 1275 ASP B C 1
ATOM 3508 O O . ASP B 2 11 ? 74.944 80.606 61.196 1.00 63.77 1275 ASP B O 1
ATOM 3513 N N . CYS B 2 12 ? 75.675 81.026 59.111 1.00 58.79 1276 CYS B N 1
ATOM 3514 C CA . CYS B 2 12 ? 74.395 81.540 58.644 1.00 51.77 1276 CYS B CA 1
ATOM 3515 C C . CYS B 2 12 ? 73.333 80.458 58.558 1.00 52.98 1276 CYS B C 1
ATOM 3516 O O . CYS B 2 12 ? 73.632 79.291 58.331 1.00 52.68 1276 CYS B O 1
ATOM 3519 N N . GLU B 2 13 ? 72.084 80.852 58.752 1.00 52.62 1277 GLU B N 1
ATOM 3520 C CA . GLU B 2 13 ? 70.989 79.911 58.684 1.00 51.07 1277 GLU B CA 1
ATOM 3521 C C . GLU B 2 13 ? 70.702 79.657 57.204 1.00 54.78 1277 GLU B C 1
ATOM 3522 O O . GLU B 2 13 ? 70.737 80.575 56.387 1.00 61.36 1277 GLU B O 1
ATOM 3528 N N . ARG B 2 14 ? 70.446 78.405 56.855 1.00 54.70 1278 ARG B N 1
ATOM 3529 C CA . ARG B 2 14 ? 70.151 78.041 55.475 1.00 48.07 1278 ARG B CA 1
ATOM 3530 C C . ARG B 2 14 ? 68.709 78.370 55.142 1.00 43.91 1278 ARG B C 1
ATOM 3531 O O . ARG B 2 14 ? 67.831 78.294 56.003 1.00 40.23 1278 ARG B O 1
ATOM 3539 N N . PHE B 2 15 ? 68.467 78.738 53.889 1.00 43.33 1279 PHE B N 1
ATOM 3540 C CA . PHE B 2 15 ? 67.119 79.061 53.464 1.00 44.33 1279 PHE B CA 1
ATOM 3541 C C . PHE B 2 15 ? 66.319 77.780 53.286 1.00 47.43 1279 PHE B C 1
ATOM 3542 O O . PHE B 2 15 ? 66.703 76.890 52.530 1.00 47.09 1279 PHE B O 1
ATOM 3550 N N . LYS B 2 16 ? 65.209 77.685 54.001 1.00 52.36 1280 LYS B N 1
ATOM 3551 C CA . LYS B 2 16 ? 64.354 76.516 53.910 1.00 58.18 1280 LYS B CA 1
ATOM 3552 C C . LYS B 2 16 ? 62.993 76.941 53.385 1.00 63.36 1280 LYS B C 1
ATOM 3553 O O . LYS B 2 16 ? 62.482 78.011 53.732 1.00 65.14 1280 LYS B O 1
ATOM 3559 N N . CYS B 2 17 ? 62.417 76.102 52.534 1.00 68.09 1281 CYS B N 1
ATOM 3560 C CA . CYS B 2 17 ? 61.105 76.362 51.964 1.00 70.93 1281 CYS B CA 1
ATOM 3561 C C . CYS B 2 17 ? 60.525 75.033 51.518 1.00 71.58 1281 CYS B C 1
ATOM 3562 O O . CYS B 2 17 ? 61.135 74.307 50.730 1.00 73.41 1281 CYS B O 1
ATOM 3565 N N . PRO B 2 18 ? 59.339 74.692 52.028 1.00 70.43 1282 PRO B N 1
ATOM 3566 C CA . PRO B 2 18 ? 58.680 73.436 51.678 1.00 71.98 1282 PRO B CA 1
ATOM 3567 C C . PRO B 2 18 ? 58.035 73.470 50.290 1.00 73.76 1282 PRO B C 1
ATOM 3568 O O . PRO B 2 18 ? 57.442 74.475 49.898 1.00 71.40 1282 PRO B O 1
ATOM 3572 N N . CYS B 2 19 ? 58.163 72.366 49.555 1.00 77.42 1283 CYS B N 1
ATOM 3573 C CA . CYS B 2 19 ? 57.578 72.240 48.220 1.00 79.03 1283 CYS B CA 1
ATOM 3574 C C . CYS B 2 19 ? 56.070 72.482 48.322 1.00 79.44 1283 CYS B C 1
ATOM 3575 O O . CYS B 2 19 ? 55.380 71.836 49.109 1.00 81.69 1283 CYS B O 1
ATOM 3578 N N . PRO B 2 20 ? 55.539 73.427 47.534 1.00 79.18 1284 PRO B N 1
ATOM 3579 C CA . PRO B 2 20 ? 54.101 73.717 47.582 1.00 80.81 1284 PRO B CA 1
ATOM 3580 C C . PRO B 2 20 ? 53.283 72.519 47.127 1.00 82.30 1284 PRO B C 1
ATOM 3581 O O . PRO B 2 20 ? 52.082 72.429 47.393 1.00 83.27 1284 PRO B O 1
ATOM 3585 N N . THR B 2 21 ? 53.947 71.599 46.435 1.00 80.00 1285 THR B N 1
ATOM 3586 C CA . THR B 2 21 ? 53.293 70.412 45.916 1.00 75.85 1285 THR B CA 1
ATOM 3587 C C . THR B 2 21 ? 53.424 69.206 46.843 1.00 74.40 1285 THR B C 1
ATOM 3588 O O . THR B 2 21 ? 52.459 68.839 47.516 1.00 72.06 1285 THR B O 1
ATOM 3592 N N . CYS B 2 22 ? 54.602 68.590 46.893 1.00 71.14 1286 CYS B N 1
ATOM 3593 C CA . CYS B 2 22 ? 54.766 67.414 47.733 1.00 72.39 1286 CYS B CA 1
ATOM 3594 C C . CYS B 2 22 ? 54.848 67.695 49.228 1.00 75.88 1286 CYS B C 1
ATOM 3595 O O . CYS B 2 22 ? 54.523 66.829 50.042 1.00 78.33 1286 CYS B O 1
ATOM 3598 N N . GLY B 2 23 ? 55.289 68.894 49.596 1.00 74.40 1287 GLY B N 1
ATOM 3599 C CA . GLY B 2 23 ? 55.368 69.235 51.007 1.00 68.92 1287 GLY B CA 1
ATOM 3600 C C . GLY B 2 23 ? 56.716 69.092 51.697 1.00 66.59 1287 GLY B C 1
ATOM 3601 O O . GLY B 2 23 ? 56.906 69.623 52.793 1.00 64.24 1287 GLY B O 1
ATOM 3602 N N . THR B 2 24 ? 57.653 68.384 51.078 1.00 62.88 1288 THR B N 1
ATOM 3603 C CA . THR B 2 24 ? 58.968 68.210 51.682 1.00 67.42 1288 THR B CA 1
ATOM 3604 C C . THR B 2 24 ? 59.761 69.511 51.748 1.00 69.69 1288 THR B C 1
ATOM 3605 O O . THR B 2 24 ? 59.705 70.338 50.838 1.00 68.13 1288 THR B O 1
ATOM 3609 N N . GLU B 2 25 ? 60.512 69.675 52.829 1.00 70.34 1289 GLU B N 1
ATOM 3610 C CA . GLU B 2 25 ? 61.312 70.868 53.024 1.00 74.67 1289 GLU B CA 1
ATOM 3611 C C . GLU B 2 25 ? 62.599 70.852 52.208 1.00 75.56 1289 GLU B C 1
ATOM 3612 O O . GLU B 2 25 ? 63.451 69.982 52.385 1.00 74.01 1289 GLU B O 1
ATOM 3618 N N . ASN B 2 26 ? 62.736 71.827 51.315 1.00 76.33 1290 ASN B N 1
ATOM 3619 C CA . ASN B 2 26 ? 63.939 71.948 50.497 1.00 72.53 1290 ASN B CA 1
ATOM 3620 C C . ASN B 2 26 ? 64.864 72.941 51.200 1.00 70.49 1290 ASN B C 1
ATOM 3621 O O . ASN B 2 26 ? 64.404 73.910 51.806 1.00 67.62 1290 ASN B O 1
ATOM 3626 N N . ILE B 2 27 ? 66.165 72.699 51.117 1.00 66.99 1291 ILE B N 1
ATOM 3627 C CA . ILE B 2 27 ? 67.132 73.566 51.764 1.00 69.41 1291 ILE B CA 1
ATOM 3628 C C . ILE B 2 27 ? 68.088 74.126 50.723 1.00 72.12 1291 ILE B C 1
ATOM 3629 O O . ILE B 2 27 ? 68.594 73.389 49.874 1.00 74.97 1291 ILE B O 1
ATOM 3634 N N . TYR B 2 28 ? 68.337 75.430 50.787 1.00 68.56 1292 TYR B N 1
ATOM 3635 C CA . TYR B 2 28 ? 69.216 76.060 49.815 1.00 66.81 1292 TYR B CA 1
ATOM 3636 C C . TYR B 2 28 ? 70.410 76.728 50.468 1.00 64.60 1292 TYR B C 1
ATOM 3637 O O . TYR B 2 28 ? 70.273 77.413 51.476 1.00 65.32 1292 TYR B O 1
ATOM 3646 N N . ASP B 2 29 ? 71.584 76.524 49.885 1.00 64.21 1293 ASP B N 1
ATOM 3647 C CA . ASP B 2 29 ? 72.808 77.104 50.423 1.00 69.25 1293 ASP B CA 1
ATOM 3648 C C . ASP B 2 29 ? 73.718 77.599 49.310 1.00 68.52 1293 ASP B C 1
ATOM 3649 O O . ASP B 2 29 ? 74.783 78.167 49.565 1.00 67.54 1293 ASP B O 1
ATOM 3654 N N . ASN B 2 30 ? 73.297 77.376 48.072 1.00 67.93 1294 ASN B N 1
ATOM 3655 C CA . ASN B 2 30 ? 74.082 77.801 46.926 1.00 65.66 1294 ASN B CA 1
ATOM 3656 C C . ASN B 2 30 ? 73.187 77.846 45.705 1.00 64.09 1294 ASN B C 1
ATOM 3657 O O . ASN B 2 30 ? 72.107 77.258 45.704 1.00 61.49 1294 ASN B O 1
ATOM 3662 N N . VAL B 2 31 ? 73.637 78.554 44.675 1.00 68.69 1295 VAL B N 1
ATOM 3663 C CA . VAL B 2 31 ? 72.889 78.668 43.426 1.00 72.32 1295 VAL B CA 1
ATOM 3664 C C . VAL B 2 31 ? 72.806 77.286 42.786 1.00 74.82 1295 VAL B C 1
ATOM 3665 O O . VAL B 2 31 ? 71.765 76.880 42.251 1.00 69.56 1295 VAL B O 1
ATOM 3669 N N . PHE B 2 32 ? 73.925 76.570 42.865 1.00 78.77 1296 PHE B N 1
ATOM 3670 C CA . PHE B 2 32 ? 74.051 75.235 42.303 1.00 80.67 1296 PHE B CA 1
ATOM 3671 C C . PHE B 2 32 ? 73.982 74.122 43.334 1.00 85.54 1296 PHE B C 1
ATOM 3672 O O . PHE B 2 32 ? 74.311 74.307 44.506 1.00 86.78 1296 PHE B O 1
ATOM 3680 N N . ASP B 2 33 ? 73.564 72.953 42.867 1.00 91.91 1297 ASP B N 1
ATOM 3681 C CA . ASP B 2 33 ? 73.436 71.768 43.703 1.00 93.94 1297 ASP B CA 1
ATOM 3682 C C . ASP B 2 33 ? 74.306 70.682 43.089 1.00 97.44 1297 ASP B C 1
ATOM 3683 O O . ASP B 2 33 ? 74.189 70.377 41.902 1.00 97.14 1297 ASP B O 1
ATOM 3688 N N . GLY B 2 34 ? 75.189 70.102 43.888 1.00 101.82 1298 GLY B N 1
ATOM 3689 C CA . GLY B 2 34 ? 76.044 69.063 43.353 1.00 106.44 1298 GLY B CA 1
ATOM 3690 C C . GLY B 2 34 ? 77.339 69.598 42.772 1.00 109.82 1298 GLY B C 1
ATOM 3691 O O . GLY B 2 34 ? 77.613 70.802 42.819 1.00 109.15 1298 GLY B O 1
ATOM 3692 N N . SER B 2 35 ? 78.126 68.704 42.184 1.00 111.04 1299 SER B N 1
ATOM 3693 C CA . SER B 2 35 ? 79.421 69.096 41.648 1.00 114.12 1299 SER B CA 1
ATOM 3694 C C . SER B 2 35 ? 79.648 68.966 40.145 1.00 115.37 1299 SER B C 1
ATOM 3695 O O . SER B 2 35 ? 78.941 68.240 39.439 1.00 115.90 1299 SER B O 1
ATOM 3698 N N . GLY B 2 36 ? 80.666 69.699 39.694 1.00 115.27 1300 GLY B N 1
ATOM 3699 C CA . GLY B 2 36 ? 81.108 69.722 38.308 1.00 114.25 1300 GLY B CA 1
ATOM 3700 C C . GLY B 2 36 ? 80.189 69.496 37.114 1.00 113.62 1300 GLY B C 1
ATOM 3701 O O . GLY B 2 36 ? 79.625 70.447 36.561 1.00 113.75 1300 GLY B O 1
ATOM 3702 N N . THR B 2 37 ? 80.059 68.237 36.697 1.00 110.32 1301 THR B N 1
ATOM 3703 C CA . THR B 2 37 ? 79.250 67.887 35.531 1.00 104.45 1301 THR B CA 1
ATOM 3704 C C . THR B 2 37 ? 77.770 67.650 35.800 1.00 102.44 1301 THR B C 1
ATOM 3705 O O . THR B 2 37 ? 76.930 68.037 34.992 1.00 102.13 1301 THR B O 1
ATOM 3709 N N . ASP B 2 38 ? 77.446 67.008 36.917 1.00 99.98 1302 ASP B N 1
ATOM 3710 C CA . ASP B 2 38 ? 76.050 66.735 37.238 1.00 101.41 1302 ASP B CA 1
ATOM 3711 C C . ASP B 2 38 ? 75.480 67.859 38.095 1.00 102.31 1302 ASP B C 1
ATOM 3712 O O . ASP B 2 38 ? 74.532 67.670 38.862 1.00 101.56 1302 ASP B O 1
ATOM 3717 N N . MET B 2 39 ? 76.075 69.033 37.940 1.00 102.97 1303 MET B N 1
ATOM 3718 C CA . MET B 2 39 ? 75.687 70.228 38.670 1.00 102.56 1303 MET B CA 1
ATOM 3719 C C . MET B 2 39 ? 74.408 70.791 38.069 1.00 101.81 1303 MET B C 1
ATOM 3720 O O . MET B 2 39 ? 74.338 71.032 36.866 1.00 102.71 1303 MET B O 1
ATOM 3725 N N . GLU B 2 40 ? 73.394 70.980 38.905 1.00 100.94 1304 GLU B N 1
ATOM 3726 C CA . GLU B 2 40 ? 72.119 71.535 38.462 1.00 100.21 1304 GLU B CA 1
ATOM 3727 C C . GLU B 2 40 ? 71.764 72.678 39.396 1.00 99.55 1304 GLU B C 1
ATOM 3728 O O . GLU B 2 40 ? 72.168 72.678 40.558 1.00 102.05 1304 GLU B O 1
ATOM 3734 N N . PRO B 2 41 ? 71.022 73.681 38.903 1.00 96.65 1305 PRO B N 1
ATOM 3735 C CA . PRO B 2 41 ? 70.671 74.771 39.816 1.00 94.68 1305 PRO B CA 1
ATOM 3736 C C . PRO B 2 41 ? 69.784 74.152 40.902 1.00 93.29 1305 PRO B C 1
ATOM 3737 O O . PRO B 2 41 ? 68.786 73.504 40.584 1.00 91.91 1305 PRO B O 1
ATOM 3741 N N . SER B 2 42 ? 70.158 74.334 42.169 1.00 92.21 1306 SER B N 1
ATOM 3742 C CA . SER B 2 42 ? 69.414 73.770 43.301 1.00 88.18 1306 SER B CA 1
ATOM 3743 C C . SER B 2 42 ? 67.906 73.958 43.181 1.00 87.79 1306 SER B C 1
ATOM 3744 O O . SER B 2 42 ? 67.116 73.143 43.676 1.00 88.75 1306 SER B O 1
ATOM 3747 N N . LEU B 2 43 ? 67.519 75.042 42.519 1.00 85.05 1307 LEU B N 1
ATOM 3748 C CA . LEU B 2 43 ? 66.119 75.380 42.334 1.00 85.31 1307 LEU B CA 1
ATOM 3749 C C . LEU B 2 43 ? 65.466 74.645 41.161 1.00 84.60 1307 LEU B C 1
ATOM 3750 O O . LEU B 2 43 ? 64.295 74.880 40.857 1.00 87.18 1307 LEU B O 1
ATOM 3755 N N . TYR B 2 44 ? 66.217 73.758 40.509 1.00 83.81 1308 TYR B N 1
ATOM 3756 C CA . TYR B 2 44 ? 65.699 73.002 39.367 1.00 83.95 1308 TYR B CA 1
ATOM 3757 C C . TYR B 2 44 ? 64.736 71.898 39.786 1.00 83.37 1308 TYR B C 1
ATOM 3758 O O . TYR B 2 44 ? 63.664 71.745 39.203 1.00 84.23 1308 TYR B O 1
ATOM 3767 N N . ARG B 2 45 ? 65.114 71.118 40.790 1.00 82.29 1309 ARG B N 1
ATOM 3768 C CA . ARG B 2 45 ? 64.251 70.031 41.212 1.00 81.28 1309 ARG B CA 1
ATOM 3769 C C . ARG B 2 45 ? 64.035 69.971 42.701 1.00 79.35 1309 ARG B C 1
ATOM 3770 O O . ARG B 2 45 ? 64.864 70.430 43.492 1.00 80.06 1309 ARG B O 1
ATOM 3778 N N . CYS B 2 46 ? 62.902 69.386 43.063 1.00 76.94 1310 CYS B N 1
ATOM 3779 C CA . CYS B 2 46 ? 62.526 69.194 44.449 1.00 76.13 1310 CYS B CA 1
ATOM 3780 C C . CYS B 2 46 ? 63.565 68.235 45.017 1.00 79.40 1310 CYS B C 1
ATOM 3781 O O . CYS B 2 46 ? 64.289 67.596 44.256 1.00 81.21 1310 CYS B O 1
ATOM 3784 N N . SER B 2 47 ? 63.666 68.136 46.337 1.00 84.04 1311 SER B N 1
ATOM 3785 C CA . SER B 2 47 ? 64.649 67.225 46.919 1.00 89.38 1311 SER B CA 1
ATOM 3786 C C . SER B 2 47 ? 64.006 65.848 47.071 1.00 90.09 1311 SER B C 1
ATOM 3787 O O . SER B 2 47 ? 64.689 64.832 47.186 1.00 88.99 1311 SER B O 1
ATOM 3790 N N . ASN B 2 48 ? 62.678 65.841 47.071 1.00 91.46 1312 ASN B N 1
ATOM 3791 C CA . ASN B 2 48 ? 61.886 64.620 47.159 1.00 90.20 1312 ASN B CA 1
ATOM 3792 C C . ASN B 2 48 ? 61.933 64.102 45.722 1.00 90.84 1312 ASN B C 1
ATOM 3793 O O . ASN B 2 48 ? 61.511 64.801 44.800 1.00 90.93 1312 ASN B O 1
ATOM 3798 N N . ILE B 2 49 ? 62.450 62.897 45.515 1.00 90.79 1313 ILE B N 1
ATOM 3799 C CA . ILE B 2 49 ? 62.552 62.361 44.158 1.00 89.65 1313 ILE B CA 1
ATOM 3800 C C . ILE B 2 49 ? 61.204 61.962 43.539 1.00 92.00 1313 ILE B C 1
ATOM 3801 O O . ILE B 2 49 ? 61.086 61.836 42.318 1.00 87.66 1313 ILE B O 1
ATOM 3806 N N . ASP B 2 50 ? 60.189 61.771 44.379 1.00 97.03 1314 ASP B N 1
ATOM 3807 C CA . ASP B 2 50 ? 58.859 61.395 43.901 1.00 99.37 1314 ASP B CA 1
ATOM 3808 C C . ASP B 2 50 ? 57.964 62.611 43.665 1.00 99.62 1314 ASP B C 1
ATOM 3809 O O . ASP B 2 50 ? 56.746 62.492 43.530 1.00 97.35 1314 ASP B O 1
ATOM 3814 N N . CYS B 2 51 ? 58.589 63.783 43.629 1.00 100.60 1315 CYS B N 1
ATOM 3815 C CA . CYS B 2 51 ? 57.890 65.030 43.359 1.00 98.25 1315 CYS B CA 1
ATOM 3816 C C . CYS B 2 51 ? 58.556 65.530 42.092 1.00 96.31 1315 CYS B C 1
ATOM 3817 O O . CYS B 2 51 ? 59.785 65.652 42.033 1.00 93.24 1315 CYS B O 1
ATOM 3820 N N . LYS B 2 52 ? 57.754 65.790 41.067 1.00 94.86 1316 LYS B N 1
ATOM 3821 C CA . LYS B 2 52 ? 58.309 66.264 39.813 1.00 94.39 1316 LYS B CA 1
ATOM 3822 C C . LYS B 2 52 ? 58.057 67.753 39.608 1.00 94.33 1316 LYS B C 1
ATOM 3823 O O . LYS B 2 52 ? 58.147 68.269 38.494 1.00 96.64 1316 LYS B O 1
ATOM 3829 N N . ALA B 2 53 ? 57.743 68.447 40.693 1.00 91.82 1317 ALA B N 1
ATOM 3830 C CA . ALA B 2 53 ? 57.509 69.878 40.617 1.00 86.92 1317 ALA B CA 1
ATOM 3831 C C . ALA B 2 53 ? 58.862 70.579 40.692 1.00 86.80 1317 ALA B C 1
ATOM 3832 O O . ALA B 2 53 ? 59.767 70.139 41.405 1.00 88.34 1317 ALA B O 1
ATOM 3834 N N . SER B 2 54 ? 59.011 71.657 39.937 1.00 86.20 1318 SER B N 1
ATOM 3835 C CA . SER B 2 54 ? 60.258 72.404 39.943 1.00 86.17 1318 SER B CA 1
ATOM 3836 C C . SER B 2 54 ? 60.061 73.655 40.799 1.00 86.95 1318 SER B C 1
ATOM 3837 O O . SER B 2 54 ? 59.088 74.396 40.615 1.00 87.73 1318 SER B O 1
ATOM 3840 N N . PRO B 2 55 ? 60.973 73.902 41.754 1.00 83.92 1319 PRO B N 1
ATOM 3841 C CA . PRO B 2 55 ? 60.843 75.083 42.613 1.00 81.09 1319 PRO B CA 1
ATOM 3842 C C . PRO B 2 55 ? 60.786 76.369 41.791 1.00 79.03 1319 PRO B C 1
ATOM 3843 O O . PRO B 2 55 ? 60.180 77.356 42.211 1.00 77.57 1319 PRO B O 1
ATOM 3847 N N . LEU B 2 56 ? 61.417 76.345 40.618 1.00 74.83 1320 LEU B N 1
ATOM 3848 C CA . LEU B 2 56 ? 61.427 77.498 39.725 1.00 70.63 1320 LEU B CA 1
ATOM 3849 C C . LEU B 2 56 ? 60.007 77.866 39.320 1.00 68.88 1320 LEU B C 1
ATOM 3850 O O . LEU B 2 56 ? 59.758 78.950 38.801 1.00 69.88 1320 LEU B O 1
ATOM 3855 N N . THR B 2 57 ? 59.074 76.956 39.567 1.00 69.12 1321 THR B N 1
ATOM 3856 C CA . THR B 2 57 ? 57.677 77.187 39.233 1.00 68.87 1321 THR B CA 1
ATOM 3857 C C . THR B 2 57 ? 56.967 77.931 40.360 1.00 68.86 1321 THR B C 1
ATOM 3858 O O . THR B 2 57 ? 55.918 78.539 40.156 1.00 70.60 1321 THR B O 1
ATOM 3862 N N . PHE B 2 58 ? 57.550 77.895 41.551 1.00 66.86 1322 PHE B N 1
ATOM 3863 C CA . PHE B 2 58 ? 56.936 78.547 42.696 1.00 64.13 1322 PHE B CA 1
ATOM 3864 C C . PHE B 2 58 ? 57.745 79.719 43.223 1.00 60.97 1322 PHE B C 1
ATOM 3865 O O . PHE B 2 58 ? 57.838 79.940 44.429 1.00 57.65 1322 PHE B O 1
ATOM 3873 N N . THR B 2 59 ? 58.318 80.477 42.296 1.00 57.46 1323 THR B N 1
ATOM 3874 C CA . THR B 2 59 ? 59.124 81.634 42.636 1.00 54.17 1323 THR B CA 1
ATOM 3875 C C . THR B 2 59 ? 58.358 82.585 43.544 1.00 49.31 1323 THR B C 1
ATOM 3876 O O . THR B 2 59 ? 58.933 83.222 44.412 1.00 46.69 1323 THR B O 1
ATOM 3880 N N . VAL B 2 60 ? 57.053 82.676 43.350 1.00 50.62 1324 VAL B N 1
ATOM 3881 C CA . VAL B 2 60 ? 56.250 83.554 44.183 1.00 50.02 1324 VAL B CA 1
ATOM 3882 C C . VAL B 2 60 ? 56.276 83.095 45.630 1.00 51.54 1324 VAL B C 1
ATOM 3883 O O . VAL B 2 60 ? 56.468 83.902 46.536 1.00 54.45 1324 VAL B O 1
ATOM 3887 N N . GLN B 2 61 ? 56.088 81.798 45.851 1.00 52.71 1325 GLN B N 1
ATOM 3888 C CA . GLN B 2 61 ? 56.110 81.267 47.208 1.00 48.05 1325 GLN B CA 1
ATOM 3889 C C . GLN B 2 61 ? 57.495 81.387 47.857 1.00 44.52 1325 GLN B C 1
ATOM 3890 O O . GLN B 2 61 ? 57.605 81.532 49.071 1.00 39.89 1325 GLN B O 1
ATOM 3896 N N . LEU B 2 62 ? 58.555 81.316 47.061 1.00 43.22 1326 LEU B N 1
ATOM 3897 C CA . LEU B 2 62 ? 59.889 81.438 47.624 1.00 42.19 1326 LEU B CA 1
ATOM 3898 C C . LEU B 2 62 ? 60.134 82.863 48.085 1.00 45.29 1326 LEU B C 1
ATOM 3899 O O . LEU B 2 62 ? 60.659 83.089 49.177 1.00 47.15 1326 LEU B O 1
ATOM 3904 N N . SER B 2 63 ? 59.752 83.825 47.252 1.00 41.79 1327 SER B N 1
ATOM 3905 C CA . SER B 2 63 ? 59.939 85.221 47.597 1.00 40.46 1327 SER B CA 1
ATOM 3906 C C . SER B 2 63 ? 59.177 85.523 48.870 1.00 40.06 1327 SER B C 1
ATOM 3907 O O . SER B 2 63 ? 59.688 86.191 49.758 1.00 41.53 1327 SER B O 1
ATOM 3910 N N . ASN B 2 64 ? 57.956 85.022 48.976 1.00 40.82 1328 ASN B N 1
ATOM 3911 C CA . ASN B 2 64 ? 57.183 85.296 50.172 1.00 47.09 1328 ASN B CA 1
ATOM 3912 C C . ASN B 2 64 ? 57.864 84.705 51.392 1.00 50.50 1328 ASN B C 1
ATOM 3913 O O . ASN B 2 64 ? 57.853 85.299 52.468 1.00 58.09 1328 ASN B O 1
ATOM 3918 N N . LYS B 2 65 ? 58.475 83.540 51.226 1.00 49.38 1329 LYS B N 1
ATOM 3919 C CA . LYS B 2 65 ? 59.157 82.905 52.342 1.00 47.36 1329 LYS B CA 1
ATOM 3920 C C . LYS B 2 65 ? 60.396 83.719 52.733 1.00 45.31 1329 LYS B C 1
ATOM 3921 O O . LYS B 2 65 ? 60.650 83.934 53.908 1.00 44.55 1329 LYS B O 1
ATOM 3927 N N . LEU B 2 66 ? 61.170 84.171 51.753 1.00 43.01 1330 LEU B N 1
ATOM 3928 C CA . LEU B 2 66 ? 62.349 84.975 52.052 1.00 42.00 1330 LEU B CA 1
ATOM 3929 C C . LEU B 2 66 ? 61.968 86.196 52.881 1.00 43.02 1330 LEU B C 1
ATOM 3930 O O . LEU B 2 66 ? 62.681 86.570 53.813 1.00 42.67 1330 LEU B O 1
ATOM 3935 N N . ILE B 2 67 ? 60.849 86.822 52.529 1.00 35.20 1331 ILE B N 1
ATOM 3936 C CA . ILE B 2 67 ? 60.381 87.988 53.256 1.00 33.86 1331 ILE B CA 1
ATOM 3937 C C . ILE B 2 67 ? 60.120 87.613 54.720 1.00 36.00 1331 ILE B C 1
ATOM 3938 O O . ILE B 2 67 ? 60.580 88.288 55.642 1.00 33.88 1331 ILE B O 1
ATOM 3943 N N . MET B 2 68 ? 59.404 86.513 54.920 1.00 39.35 1332 MET B N 1
ATOM 3944 C CA . MET B 2 68 ? 59.088 85.997 56.249 1.00 37.17 1332 MET B CA 1
ATOM 3945 C C . MET B 2 68 ? 60.375 85.850 57.078 1.00 42.71 1332 MET B C 1
ATOM 3946 O O . MET B 2 68 ? 60.464 86.312 58.215 1.00 45.51 1332 MET B O 1
ATOM 3951 N N . ASP B 2 69 ? 61.360 85.178 56.490 1.00 40.37 1333 ASP B N 1
ATOM 3952 C CA . ASP B 2 69 ? 62.653 84.931 57.115 1.00 36.98 1333 ASP B CA 1
ATOM 3953 C C . ASP B 2 69 ? 63.407 86.215 57.393 1.00 39.74 1333 ASP B C 1
ATOM 3954 O O . ASP B 2 69 ? 63.893 86.438 58.493 1.00 45.81 1333 ASP B O 1
ATOM 3959 N N . ILE B 2 70 ? 63.530 87.060 56.385 1.00 40.37 1334 ILE B N 1
ATOM 3960 C CA . ILE B 2 70 ? 64.244 88.297 56.575 1.00 34.56 1334 ILE B CA 1
ATOM 3961 C C . ILE B 2 70 ? 63.636 89.115 57.706 1.00 36.34 1334 ILE B C 1
ATOM 3962 O O . ILE B 2 70 ? 64.370 89.732 58.472 1.00 38.55 1334 ILE B O 1
ATOM 3967 N N . ARG B 2 71 ? 62.310 89.100 57.839 1.00 36.09 1335 ARG B N 1
ATOM 3968 C CA . ARG B 2 71 ? 61.657 89.841 58.921 1.00 35.40 1335 ARG B CA 1
ATOM 3969 C C . ARG B 2 71 ? 62.123 89.270 60.251 1.00 40.14 1335 ARG B C 1
ATOM 3970 O O . ARG B 2 71 ? 62.465 90.000 61.181 1.00 47.25 1335 ARG B O 1
ATOM 3978 N N . ARG B 2 72 ? 62.120 87.947 60.328 1.00 40.15 1336 ARG B N 1
ATOM 3979 C CA . ARG B 2 72 ? 62.535 87.241 61.522 1.00 39.55 1336 ARG B CA 1
ATOM 3980 C C . ARG B 2 72 ? 63.925 87.641 61.997 1.00 41.38 1336 ARG B C 1
ATOM 3981 O O . ARG B 2 72 ? 64.147 87.828 63.191 1.00 46.60 1336 ARG B O 1
ATOM 3989 N N . PHE B 2 73 ? 64.863 87.758 61.064 1.00 38.98 1337 PHE B N 1
ATOM 3990 C CA . PHE B 2 73 ? 66.225 88.113 61.415 1.00 38.80 1337 PHE B CA 1
ATOM 3991 C C . PHE B 2 73 ? 66.350 89.543 61.873 1.00 41.08 1337 PHE B C 1
ATOM 3992 O O . PHE B 2 73 ? 67.018 89.818 62.865 1.00 46.55 1337 PHE B O 1
ATOM 4000 N N . ILE B 2 74 ? 65.725 90.459 61.147 1.00 34.95 1338 ILE B N 1
ATOM 4001 C CA . ILE B 2 74 ? 65.799 91.851 61.516 1.00 29.70 1338 ILE B CA 1
ATOM 4002 C C . ILE B 2 74 ? 65.157 92.054 62.872 1.00 34.63 1338 ILE B C 1
ATOM 4003 O O . ILE B 2 74 ? 65.635 92.851 63.671 1.00 36.53 1338 ILE B O 1
ATOM 4008 N N . LYS B 2 75 ? 64.086 91.323 63.150 1.00 37.28 1339 LYS B N 1
ATOM 4009 C CA . LYS B 2 75 ? 63.424 91.458 64.444 1.00 44.16 1339 LYS B CA 1
ATOM 4010 C C . LYS B 2 75 ? 64.271 90.846 65.557 1.00 44.54 1339 LYS B C 1
ATOM 4011 O O . LYS B 2 75 ? 64.251 91.311 66.698 1.00 46.68 1339 LYS B O 1
ATOM 4017 N N . LYS B 2 76 ? 65.018 89.806 65.210 1.00 42.89 1340 LYS B N 1
ATOM 4018 C CA . LYS B 2 76 ? 65.880 89.131 66.163 1.00 34.83 1340 LYS B CA 1
ATOM 4019 C C . LYS B 2 76 ? 66.998 90.093 66.536 1.00 25.84 1340 LYS B C 1
ATOM 4020 O O . LYS B 2 76 ? 67.347 90.235 67.701 1.00 29.79 1340 LYS B O 1
ATOM 4026 N N . TYR B 2 77 ? 67.558 90.758 65.538 1.00 25.63 1341 TYR B N 1
ATOM 4027 C CA . TYR B 2 77 ? 68.619 91.721 65.792 1.00 29.38 1341 TYR B CA 1
ATOM 4028 C C . TYR B 2 77 ? 68.108 92.839 66.681 1.00 30.15 1341 TYR B C 1
ATOM 4029 O O . TYR B 2 77 ? 68.756 93.191 67.652 1.00 38.56 1341 TYR B O 1
ATOM 4038 N N . TYR B 2 78 ? 66.938 93.381 66.352 1.00 31.09 1342 TYR B N 1
ATOM 4039 C CA . TYR B 2 78 ? 66.369 94.491 67.110 1.00 33.25 1342 TYR B CA 1
ATOM 4040 C C . TYR B 2 78 ? 65.847 94.143 68.492 1.00 34.49 1342 TYR B C 1
ATOM 4041 O O . TYR B 2 78 ? 65.587 95.041 69.291 1.00 37.97 1342 TYR B O 1
ATOM 4050 N N . ASP B 2 79 ? 65.692 92.860 68.795 1.00 37.15 1343 ASP B N 1
ATOM 4051 C CA . ASP B 2 79 ? 65.225 92.501 70.132 1.00 38.66 1343 ASP B CA 1
ATOM 4052 C C . ASP B 2 79 ? 66.265 92.988 71.149 1.00 35.86 1343 ASP B C 1
ATOM 4053 O O . ASP B 2 79 ? 65.963 93.188 72.320 1.00 36.37 1343 ASP B O 1
ATOM 4058 N N . GLY B 2 80 ? 67.494 93.168 70.679 1.00 33.60 1344 GLY B N 1
ATOM 4059 C CA . GLY B 2 80 ? 68.570 93.642 71.526 1.00 27.69 1344 GLY B CA 1
ATOM 4060 C C . GLY B 2 80 ? 69.028 92.788 72.698 1.00 34.70 1344 GLY B C 1
ATOM 4061 O O . GLY B 2 80 ? 69.496 93.355 73.691 1.00 34.70 1344 GLY B O 1
ATOM 4062 N N . TRP B 2 81 ? 68.906 91.454 72.618 1.00 32.59 1345 TRP B N 1
ATOM 4063 C CA . TRP B 2 81 ? 69.372 90.613 73.723 1.00 24.28 1345 TRP B CA 1
ATOM 4064 C C . TRP B 2 81 ? 70.863 90.840 73.911 1.00 22.93 1345 TRP B C 1
ATOM 4065 O O . TRP B 2 81 ? 71.630 90.829 72.946 1.00 21.12 1345 TRP B O 1
ATOM 4076 N N . LEU B 2 82 ? 71.252 91.057 75.162 1.00 22.95 1346 LEU B N 1
ATOM 4077 C CA . LEU B 2 82 ? 72.643 91.274 75.536 1.00 22.69 1346 LEU B CA 1
ATOM 4078 C C . LEU B 2 82 ? 73.025 90.200 76.543 1.00 25.15 1346 LEU B C 1
ATOM 4079 O O . LEU B 2 82 ? 72.215 89.818 77.387 1.00 21.80 1346 LEU B O 1
ATOM 4084 N N . ILE B 2 83 ? 74.262 89.722 76.460 1.00 28.15 1347 ILE B N 1
ATOM 4085 C CA . ILE B 2 83 ? 74.736 88.692 77.371 1.00 28.96 1347 ILE B CA 1
ATOM 4086 C C . ILE B 2 83 ? 76.129 89.059 77.902 1.00 30.59 1347 ILE B C 1
ATOM 4087 O O . ILE B 2 83 ? 76.998 89.484 77.137 1.00 31.37 1347 ILE B O 1
ATOM 4092 N N . CYS B 2 84 ? 76.318 88.914 79.218 1.00 32.18 1348 CYS B N 1
ATOM 4093 C CA . CYS B 2 84 ? 77.593 89.211 79.887 1.00 30.65 1348 CYS B CA 1
ATOM 4094 C C . CYS B 2 84 ? 78.722 88.317 79.377 1.00 31.26 1348 CYS B C 1
ATOM 4095 O O . CYS B 2 84 ? 78.530 87.110 79.185 1.00 36.22 1348 CYS B O 1
ATOM 4098 N N . GLU B 2 85 ? 79.894 88.908 79.165 1.00 22.83 1349 GLU B N 1
ATOM 4099 C CA . GLU B 2 85 ? 81.019 88.172 78.630 1.00 27.38 1349 GLU B CA 1
ATOM 4100 C C . GLU B 2 85 ? 81.718 87.296 79.668 1.00 33.53 1349 GLU B C 1
ATOM 4101 O O . GLU B 2 85 ? 82.520 86.425 79.312 1.00 34.89 1349 GLU B O 1
ATOM 4107 N N . GLU B 2 86 ? 81.416 87.526 80.943 1.00 34.29 1350 GLU B N 1
ATOM 4108 C CA . GLU B 2 86 ? 82.009 86.754 82.032 1.00 36.50 1350 GLU B CA 1
ATOM 4109 C C . GLU B 2 86 ? 81.296 85.415 82.122 1.00 39.70 1350 GLU B C 1
ATOM 4110 O O . GLU B 2 86 ? 80.105 85.379 82.425 1.00 40.18 1350 GLU B O 1
ATOM 4116 N N . PRO B 2 87 ? 82.020 84.297 81.885 1.00 39.17 1351 PRO B N 1
ATOM 4117 C CA . PRO B 2 87 ? 81.493 82.927 81.915 1.00 38.71 1351 PRO B CA 1
ATOM 4118 C C . PRO B 2 87 ? 80.778 82.556 83.197 1.00 36.76 1351 PRO B C 1
ATOM 4119 O O . PRO B 2 87 ? 79.896 81.701 83.206 1.00 43.33 1351 PRO B O 1
ATOM 4123 N N . THR B 2 88 ? 81.154 83.210 84.283 1.00 39.52 1352 THR B N 1
ATOM 4124 C CA . THR B 2 88 ? 80.546 82.941 85.582 1.00 39.39 1352 THR B CA 1
ATOM 4125 C C . THR B 2 88 ? 79.272 83.750 85.822 1.00 42.14 1352 THR B C 1
ATOM 4126 O O . THR B 2 88 ? 78.547 83.491 86.780 1.00 40.03 1352 THR B O 1
ATOM 4130 N N . CYS B 2 89 ? 79.018 84.743 84.969 1.00 45.30 1353 CYS B N 1
ATOM 4131 C CA . CYS B 2 89 ? 77.834 85.600 85.088 1.00 39.96 1353 CYS B CA 1
ATOM 4132 C C . CYS B 2 89 ? 76.804 85.239 84.020 1.00 39.93 1353 CYS B C 1
ATOM 4133 O O . CYS B 2 89 ? 75.737 84.715 84.338 1.00 42.98 1353 CYS B O 1
ATOM 4136 N N . ARG B 2 90 ? 77.132 85.527 82.761 1.00 34.51 1354 ARG B N 1
ATOM 4137 C CA . ARG B 2 90 ? 76.256 85.223 81.632 1.00 34.54 1354 ARG B CA 1
ATOM 4138 C C . ARG B 2 90 ? 74.845 85.777 81.793 1.00 31.68 1354 ARG B C 1
ATOM 4139 O O . ARG B 2 90 ? 73.867 85.186 81.327 1.00 33.69 1354 ARG B O 1
ATOM 4147 N N . ASN B 2 91 ? 74.761 86.926 82.459 1.00 31.38 1355 ASN B N 1
ATOM 4148 C CA . ASN B 2 91 ? 73.504 87.633 82.686 1.00 26.82 1355 ASN B CA 1
ATOM 4149 C C . ASN B 2 91 ? 72.987 87.970 81.289 1.00 30.87 1355 ASN B C 1
ATOM 4150 O O . ASN B 2 91 ? 73.744 88.418 80.425 1.00 30.12 1355 ASN B O 1
ATOM 4155 N N . ARG B 2 92 ? 71.698 87.738 81.072 1.00 30.91 1356 ARG B N 1
ATOM 4156 C CA . ARG B 2 92 ? 71.071 87.964 79.777 1.00 27.35 1356 ARG B CA 1
ATOM 4157 C C . ARG B 2 92 ? 69.950 88.967 79.933 1.00 29.34 1356 ARG B C 1
ATOM 4158 O O . ARG B 2 92 ? 69.016 88.759 80.700 1.00 26.67 1356 ARG B O 1
ATOM 4166 N N . THR B 2 93 ? 70.038 90.062 79.196 1.00 29.93 1357 THR B N 1
ATOM 4167 C CA . THR B 2 93 ? 69.018 91.091 79.289 1.00 31.51 1357 THR B CA 1
ATOM 4168 C C . THR B 2 93 ? 68.741 91.817 77.971 1.00 32.18 1357 THR B C 1
ATOM 4169 O O . THR B 2 93 ? 69.544 91.764 77.030 1.00 30.78 1357 THR B O 1
ATOM 4173 N N . ARG B 2 94 ? 67.582 92.472 77.905 1.00 30.11 1358 ARG B N 1
ATOM 4174 C CA . ARG B 2 94 ? 67.196 93.244 76.731 1.00 31.44 1358 ARG B CA 1
ATOM 4175 C C . ARG B 2 94 ? 67.239 94.711 77.105 1.00 33.72 1358 ARG B C 1
ATOM 4176 O O . ARG B 2 94 ? 66.956 95.585 76.293 1.00 38.35 1358 ARG B O 1
ATOM 4184 N N . HIS B 2 95 ? 67.608 94.972 78.351 1.00 32.33 1359 HIS B N 1
ATOM 4185 C CA . HIS B 2 95 ? 67.695 96.324 78.862 1.00 24.04 1359 HIS B CA 1
ATOM 4186 C C . HIS B 2 95 ? 69.116 96.862 78.767 1.00 21.51 1359 HIS B C 1
ATOM 4187 O O . HIS B 2 95 ? 69.987 96.465 79.519 1.00 25.36 1359 HIS B O 1
ATOM 4194 N N . LEU B 2 96 ? 69.355 97.773 77.831 1.00 27.49 1360 LEU B N 1
ATOM 4195 C CA . LEU B 2 96 ? 70.682 98.364 77.686 1.00 28.44 1360 LEU B CA 1
ATOM 4196 C C . LEU B 2 96 ? 70.939 99.311 78.864 1.00 29.06 1360 LEU B C 1
ATOM 4197 O O . LEU B 2 96 ? 70.191 100.258 79.069 1.00 36.38 1360 LEU B O 1
ATOM 4202 N N . PRO B 2 97 ? 71.983 99.044 79.669 1.00 28.81 1361 PRO B N 1
ATOM 4203 C CA . PRO B 2 97 ? 72.311 99.893 80.822 1.00 27.46 1361 PRO B CA 1
ATOM 4204 C C . PRO B 2 97 ? 72.983 101.194 80.398 1.00 27.72 1361 PRO B C 1
ATOM 4205 O O . PRO B 2 97 ? 73.856 101.198 79.522 1.00 23.76 1361 PRO B O 1
ATOM 4209 N N . LEU B 2 98 ? 72.574 102.298 81.014 1.00 28.67 1362 LEU B N 1
ATOM 4210 C CA . LEU B 2 98 ? 73.135 103.607 80.665 1.00 31.36 1362 LEU B CA 1
ATOM 4211 C C . LEU B 2 98 ? 74.547 103.777 81.180 1.00 28.53 1362 LEU B C 1
ATOM 4212 O O . LEU B 2 98 ? 75.255 104.688 80.780 1.00 31.78 1362 LEU B O 1
ATOM 4217 N N . GLN B 2 99 ? 74.954 102.871 82.060 1.00 34.42 1363 GLN B N 1
ATOM 4218 C CA . GLN B 2 99 ? 76.290 102.889 82.642 1.00 29.13 1363 GLN B CA 1
ATOM 4219 C C . GLN B 2 99 ? 77.230 102.071 81.769 1.00 32.05 1363 GLN B C 1
ATOM 4220 O O . GLN B 2 99 ? 77.165 100.842 81.722 1.00 30.93 1363 GLN B O 1
ATOM 4226 N N . PHE B 2 100 ? 78.092 102.776 81.052 1.00 34.00 1364 PHE B N 1
ATOM 4227 C CA . PHE B 2 100 ? 79.046 102.151 80.148 1.00 34.39 1364 PHE B CA 1
ATOM 4228 C C . PHE B 2 100 ? 80.446 102.105 80.736 1.00 38.54 1364 PHE B C 1
ATOM 4229 O O . PHE B 2 100 ? 80.840 102.970 81.503 1.00 44.23 1364 PHE B O 1
ATOM 4237 N N . SER B 2 101 ? 81.199 101.083 80.372 1.00 41.77 1365 SER B N 1
ATOM 4238 C CA . SER B 2 101 ? 82.569 100.981 80.821 1.00 43.64 1365 SER B CA 1
ATOM 4239 C C . SER B 2 101 ? 83.325 101.363 79.568 1.00 45.84 1365 SER B C 1
ATOM 4240 O O . SER B 2 101 ? 82.734 101.835 78.599 1.00 47.63 1365 SER B O 1
ATOM 4243 N N . ARG B 2 102 ? 84.624 101.126 79.564 1.00 47.30 1366 ARG B N 1
ATOM 4244 C CA . ARG B 2 102 ? 85.433 101.471 78.412 1.00 52.18 1366 ARG B CA 1
ATOM 4245 C C . ARG B 2 102 ? 85.093 100.676 77.154 1.00 48.50 1366 ARG B C 1
ATOM 4246 O O . ARG B 2 102 ? 85.239 101.179 76.043 1.00 54.53 1366 ARG B O 1
ATOM 4254 N N . THR B 2 103 ? 84.606 99.454 77.312 1.00 46.02 1367 THR B N 1
ATOM 4255 C CA . THR B 2 103 ? 84.282 98.657 76.133 1.00 45.86 1367 THR B CA 1
ATOM 4256 C C . THR B 2 103 ? 82.802 98.413 75.869 1.00 48.84 1367 THR B C 1
ATOM 4257 O O . THR B 2 103 ? 82.449 97.560 75.054 1.00 51.22 1367 THR B O 1
ATOM 4261 N N . GLY B 2 104 ? 81.930 99.145 76.548 1.00 46.19 1368 GLY B N 1
ATOM 4262 C CA . GLY B 2 104 ? 80.514 98.951 76.314 1.00 39.26 1368 GLY B CA 1
ATOM 4263 C C . GLY B 2 104 ? 79.671 98.894 77.571 1.00 40.61 1368 GLY B C 1
ATOM 4264 O O . GLY B 2 104 ? 80.148 99.182 78.667 1.00 41.26 1368 GLY B O 1
ATOM 4265 N N . PRO B 2 105 ? 78.401 98.502 77.441 1.00 38.83 1369 PRO B N 1
ATOM 4266 C CA . PRO B 2 105 ? 77.493 98.413 78.585 1.00 34.49 1369 PRO B CA 1
ATOM 4267 C C . PRO B 2 105 ? 78.093 97.570 79.709 1.00 33.13 1369 PRO B C 1
ATOM 4268 O O . PRO B 2 105 ? 78.678 96.515 79.471 1.00 40.40 1369 PRO B O 1
ATOM 4272 N N . LEU B 2 106 ? 77.946 98.046 80.936 1.00 27.34 1370 LEU B N 1
ATOM 4273 C CA . LEU B 2 106 ? 78.457 97.343 82.105 1.00 28.48 1370 LEU B CA 1
ATOM 4274 C C . LEU B 2 106 ? 77.381 96.428 82.684 1.00 31.55 1370 LEU B C 1
ATOM 4275 O O . LEU B 2 106 ? 76.285 96.882 83.040 1.00 36.64 1370 LEU B O 1
ATOM 4280 N N . CYS B 2 107 ? 77.691 95.143 82.787 1.00 29.30 1371 CYS B N 1
ATOM 4281 C CA . CYS B 2 107 ? 76.717 94.198 83.310 1.00 30.86 1371 CYS B CA 1
ATOM 4282 C C . CYS B 2 107 ? 76.240 94.654 84.675 1.00 27.61 1371 CYS B C 1
ATOM 4283 O O . CYS B 2 107 ? 77.036 94.974 85.531 1.00 40.76 1371 CYS B O 1
ATOM 4286 N N . PRO B 2 108 ? 74.926 94.722 84.886 1.00 29.72 1372 PRO B N 1
ATOM 4287 C CA . PRO B 2 108 ? 74.452 95.154 86.202 1.00 29.05 1372 PRO B CA 1
ATOM 4288 C C . PRO B 2 108 ? 74.447 94.022 87.252 1.00 33.76 1372 PRO B C 1
ATOM 4289 O O . PRO B 2 108 ? 74.286 94.295 88.439 1.00 35.28 1372 PRO B O 1
ATOM 4293 N N . ALA B 2 109 ? 74.577 92.764 86.816 1.00 35.47 1373 ALA B N 1
ATOM 4294 C CA . ALA B 2 109 ? 74.606 91.613 87.734 1.00 31.27 1373 ALA B CA 1
ATOM 4295 C C . ALA B 2 109 ? 75.974 91.651 88.403 1.00 34.09 1373 ALA B C 1
ATOM 4296 O O . ALA B 2 109 ? 76.093 92.054 89.553 1.00 34.40 1373 ALA B O 1
ATOM 4298 N N . CYS B 2 110 ? 77.006 91.204 87.692 1.00 36.93 1374 CYS B N 1
ATOM 4299 C CA . CYS B 2 110 ? 78.362 91.301 88.212 1.00 36.10 1374 CYS B CA 1
ATOM 4300 C C . CYS B 2 110 ? 78.601 92.736 87.767 1.00 43.48 1374 CYS B C 1
ATOM 4301 O O . CYS B 2 110 ? 78.002 93.163 86.787 1.00 55.87 1374 CYS B O 1
ATOM 4304 N N . MET B 2 111 ? 79.429 93.513 88.435 1.00 39.27 1375 MET B N 1
ATOM 4305 C CA . MET B 2 111 ? 79.606 94.874 87.930 1.00 34.98 1375 MET B CA 1
ATOM 4306 C C . MET B 2 111 ? 80.991 95.057 87.349 1.00 37.78 1375 MET B C 1
ATOM 4307 O O . MET B 2 111 ? 81.554 96.140 87.421 1.00 41.20 1375 MET B O 1
ATOM 4312 N N . LYS B 2 112 ? 81.534 94.005 86.746 1.00 41.13 1376 LYS B N 1
ATOM 4313 C CA . LYS B 2 112 ? 82.883 94.084 86.203 1.00 39.59 1376 LYS B CA 1
ATOM 4314 C C . LYS B 2 112 ? 83.049 93.447 84.833 1.00 37.81 1376 LYS B C 1
ATOM 4315 O O . LYS B 2 112 ? 84.160 93.100 84.442 1.00 46.29 1376 LYS B O 1
ATOM 4321 N N . ALA B 2 113 ? 81.960 93.283 84.101 1.00 30.73 1377 ALA B N 1
ATOM 4322 C CA . ALA B 2 113 ? 82.060 92.686 82.778 1.00 31.58 1377 ALA B CA 1
ATOM 4323 C C . ALA B 2 113 ? 81.187 93.462 81.810 1.00 30.60 1377 ALA B C 1
ATOM 4324 O O . ALA B 2 113 ? 80.253 94.155 82.217 1.00 29.08 1377 ALA B O 1
ATOM 4326 N N . THR B 2 114 ? 81.500 93.351 80.527 1.00 33.85 1378 THR B N 1
ATOM 4327 C CA . THR B 2 114 ? 80.740 94.053 79.514 1.00 34.68 1378 THR B CA 1
ATOM 4328 C C . THR B 2 114 ? 79.687 93.150 78.889 1.00 37.87 1378 THR B C 1
ATOM 4329 O O . THR B 2 114 ? 79.899 91.937 78.747 1.00 37.71 1378 THR B O 1
ATOM 4333 N N . LEU B 2 115 ? 78.544 93.747 78.546 1.00 32.03 1379 LEU B N 1
ATOM 4334 C CA . LEU B 2 115 ? 77.451 93.019 77.918 1.00 26.77 1379 LEU B CA 1
ATOM 4335 C C . LEU B 2 115 ? 77.703 93.005 76.429 1.00 24.33 1379 LEU B C 1
ATOM 4336 O O . LEU B 2 115 ? 78.093 94.018 75.870 1.00 26.99 1379 LEU B O 1
ATOM 4341 N N . GLN B 2 116 ? 77.503 91.854 75.796 1.00 28.67 1380 GLN B N 1
ATOM 4342 C CA . GLN B 2 116 ? 77.703 91.722 74.358 1.00 31.38 1380 GLN B CA 1
ATOM 4343 C C . GLN B 2 116 ? 76.390 91.372 73.645 1.00 31.41 1380 GLN B C 1
ATOM 4344 O O . GLN B 2 116 ? 75.558 90.625 74.170 1.00 36.28 1380 GLN B O 1
ATOM 4350 N N . PRO B 2 117 ? 76.177 91.929 72.446 1.00 28.42 1381 PRO B N 1
ATOM 4351 C CA . PRO B 2 117 ? 74.951 91.623 71.708 1.00 24.31 1381 PRO B CA 1
ATOM 4352 C C . PRO B 2 117 ? 74.914 90.122 71.431 1.00 21.21 1381 PRO B C 1
ATOM 4353 O O . PRO B 2 117 ? 75.901 89.576 70.982 1.00 18.45 1381 PRO B O 1
ATOM 4357 N N . GLU B 2 118 ? 73.786 89.474 71.701 1.00 23.22 1382 GLU B N 1
ATOM 4358 C CA . GLU B 2 118 ? 73.621 88.038 71.466 1.00 32.34 1382 GLU B CA 1
ATOM 4359 C C . GLU B 2 118 ? 73.617 87.748 69.960 1.00 37.83 1382 GLU B C 1
ATOM 4360 O O . GLU B 2 118 ? 74.178 86.755 69.506 1.00 42.23 1382 GLU B O 1
ATOM 4366 N N . TYR B 2 119 ? 72.975 88.626 69.191 1.00 41.69 1383 TYR B N 1
ATOM 4367 C CA . TYR B 2 119 ? 72.910 88.500 67.738 1.00 37.20 1383 TYR B CA 1
ATOM 4368 C C . TYR B 2 119 ? 73.457 89.830 67.215 1.00 35.97 1383 TYR B C 1
ATOM 4369 O O . TYR B 2 119 ? 72.736 90.809 67.088 1.00 33.59 1383 TYR B O 1
ATOM 4378 N N . SER B 2 120 ? 74.751 89.848 66.928 1.00 36.07 1384 SER B N 1
ATOM 4379 C CA . SER B 2 120 ? 75.441 91.041 66.463 1.00 34.25 1384 SER B CA 1
ATOM 4380 C C . SER B 2 120 ? 75.026 91.542 65.092 1.00 39.11 1384 SER B C 1
ATOM 4381 O O . SER B 2 120 ? 74.490 90.802 64.273 1.00 35.44 1384 SER B O 1
ATOM 4384 N N . ASP B 2 121 ? 75.318 92.813 64.843 1.00 43.03 1385 ASP B N 1
ATOM 4385 C CA . ASP B 2 121 ? 74.984 93.440 63.575 1.00 45.02 1385 ASP B CA 1
ATOM 4386 C C . ASP B 2 121 ? 75.795 92.795 62.458 1.00 45.71 1385 ASP B C 1
ATOM 4387 O O . ASP B 2 121 ? 75.373 92.765 61.300 1.00 46.60 1385 ASP B O 1
ATOM 4392 N N . LYS B 2 122 ? 76.967 92.276 62.794 1.00 45.42 1386 LYS B N 1
ATOM 4393 C CA . LYS B 2 122 ? 77.770 91.641 61.770 1.00 41.48 1386 LYS B CA 1
ATOM 4394 C C . LYS B 2 122 ? 77.157 90.284 61.409 1.00 41.17 1386 LYS B C 1
ATOM 4395 O O . LYS B 2 122 ? 77.266 89.837 60.277 1.00 42.22 1386 LYS B O 1
ATOM 4401 N N . SER B 2 123 ? 76.499 89.629 62.359 1.00 36.65 1387 SER B N 1
ATOM 4402 C CA . SER B 2 123 ? 75.879 88.339 62.061 1.00 36.39 1387 SER B CA 1
ATOM 4403 C C . SER B 2 123 ? 74.664 88.553 61.172 1.00 41.24 1387 SER B C 1
ATOM 4404 O O . SER B 2 123 ? 74.436 87.788 60.245 1.00 46.00 1387 SER B O 1
ATOM 4407 N N . LEU B 2 124 ? 73.874 89.586 61.472 1.00 45.85 1388 LEU B N 1
ATOM 4408 C CA . LEU B 2 124 ? 72.674 89.906 60.694 1.00 41.69 1388 LEU B CA 1
ATOM 4409 C C . LEU B 2 124 ? 73.057 90.258 59.263 1.00 40.08 1388 LEU B C 1
ATOM 4410 O O . LEU B 2 124 ? 72.462 89.760 58.307 1.00 38.19 1388 LEU B O 1
ATOM 4415 N N . TYR B 2 125 ? 74.058 91.120 59.125 1.00 36.86 1389 TYR B N 1
ATOM 4416 C CA . TYR B 2 125 ? 74.524 91.533 57.811 1.00 35.43 1389 TYR B CA 1
ATOM 4417 C C . TYR B 2 125 ? 75.052 90.350 56.995 1.00 33.61 1389 TYR B C 1
ATOM 4418 O O . TYR B 2 125 ? 74.826 90.264 55.797 1.00 35.04 1389 TYR B O 1
ATOM 4427 N N . THR B 2 126 ? 75.779 89.448 57.637 1.00 38.15 1390 THR B N 1
ATOM 4428 C CA . THR B 2 126 ? 76.288 88.277 56.938 1.00 40.44 1390 THR B CA 1
ATOM 4429 C C . THR B 2 126 ? 75.124 87.390 56.499 1.00 35.44 1390 THR B C 1
ATOM 4430 O O . THR B 2 126 ? 75.132 86.855 55.405 1.00 38.51 1390 THR B O 1
ATOM 4434 N N . GLN B 2 127 ? 74.124 87.251 57.357 1.00 34.81 1391 GLN B N 1
ATOM 4435 C CA . GLN B 2 127 ? 72.944 86.443 57.055 1.00 39.89 1391 GLN B CA 1
ATOM 4436 C C . GLN B 2 127 ? 72.192 86.949 55.823 1.00 42.33 1391 GLN B C 1
ATOM 4437 O O . GLN B 2 127 ? 71.696 86.160 55.017 1.00 43.21 1391 GLN B O 1
ATOM 4443 N N . LEU B 2 128 ? 72.097 88.269 55.691 1.00 43.83 1392 LEU B N 1
ATOM 4444 C CA . LEU B 2 128 ? 71.404 88.866 54.566 1.00 39.32 1392 LEU B CA 1
ATOM 4445 C C . LEU B 2 128 ? 72.242 88.680 53.320 1.00 40.76 1392 LEU B C 1
ATOM 4446 O O . LEU B 2 128 ? 71.709 88.418 52.244 1.00 48.21 1392 LEU B O 1
ATOM 4451 N N . CYS B 2 129 ? 73.556 88.788 53.464 1.00 38.75 1393 CYS B N 1
ATOM 4452 C CA . CYS B 2 129 ? 74.440 88.600 52.322 1.00 39.98 1393 CYS B CA 1
ATOM 4453 C C . CYS B 2 129 ? 74.374 87.171 51.822 1.00 40.10 1393 CYS B C 1
ATOM 4454 O O . CYS B 2 129 ? 74.539 86.914 50.633 1.00 48.65 1393 CYS B O 1
ATOM 4457 N N . PHE B 2 130 ? 74.133 86.243 52.739 1.00 37.39 1394 PHE B N 1
ATOM 4458 C CA . PHE B 2 130 ? 74.026 84.841 52.398 1.00 35.81 1394 PHE B CA 1
ATOM 4459 C C . PHE B 2 130 ? 72.759 84.626 51.582 1.00 38.46 1394 PHE B C 1
ATOM 4460 O O . PHE B 2 130 ? 72.787 83.993 50.534 1.00 43.51 1394 PHE B O 1
ATOM 4468 N N . TYR B 2 131 ? 71.643 85.159 52.063 1.00 42.52 1395 TYR B N 1
ATOM 4469 C CA . TYR B 2 131 ? 70.373 85.030 51.350 1.00 44.13 1395 TYR B CA 1
ATOM 4470 C C . TYR B 2 131 ? 70.427 85.668 49.966 1.00 44.47 1395 TYR B C 1
ATOM 4471 O O . TYR B 2 131 ? 69.594 85.399 49.114 1.00 46.02 1395 TYR B O 1
ATOM 4480 N N . ARG B 2 132 ? 71.416 86.518 49.752 1.00 43.96 1396 ARG B N 1
ATOM 4481 C CA . ARG B 2 132 ? 71.567 87.178 48.473 1.00 47.73 1396 ARG B CA 1
ATOM 4482 C C . ARG B 2 132 ? 72.512 86.334 47.623 1.00 47.74 1396 ARG B C 1
ATOM 4483 O O . ARG B 2 132 ? 72.331 86.204 46.421 1.00 49.93 1396 ARG B O 1
ATOM 4491 N N . TYR B 2 133 ? 73.499 85.729 48.270 1.00 46.77 1397 TYR B N 1
ATOM 4492 C CA . TYR B 2 133 ? 74.482 84.898 47.591 1.00 45.99 1397 TYR B CA 1
ATOM 4493 C C . TYR B 2 133 ? 73.905 83.595 47.022 1.00 48.77 1397 TYR B C 1
ATOM 4494 O O . TYR B 2 133 ? 74.344 83.123 45.972 1.00 47.08 1397 TYR B O 1
ATOM 4503 N N . ILE B 2 134 ? 72.922 83.016 47.703 1.00 45.66 1398 ILE B N 1
ATOM 4504 C CA . ILE B 2 134 ? 72.340 81.771 47.234 1.00 45.36 1398 ILE B CA 1
ATOM 4505 C C . ILE B 2 134 ? 71.425 81.971 46.031 1.00 49.47 1398 ILE B C 1
ATOM 4506 O O . ILE B 2 134 ? 70.879 81.008 45.490 1.00 49.97 1398 ILE B O 1
ATOM 4511 N N . PHE B 2 135 ? 71.254 83.219 45.608 1.00 47.49 1399 PHE B N 1
ATOM 4512 C CA . PHE B 2 135 ? 70.404 83.499 44.465 1.00 43.37 1399 PHE B CA 1
ATOM 4513 C C . PHE B 2 135 ? 71.107 84.378 43.450 1.00 46.69 1399 PHE B C 1
ATOM 4514 O O . PHE B 2 135 ? 70.511 84.796 42.458 1.00 47.23 1399 PHE B O 1
ATOM 4522 N N . ASP B 2 136 ? 72.379 84.667 43.700 1.00 51.19 1400 ASP B N 1
ATOM 4523 C CA . ASP B 2 136 ? 73.146 85.489 42.776 1.00 55.72 1400 ASP B CA 1
ATOM 4524 C C . ASP B 2 136 ? 73.689 84.554 41.715 1.00 55.74 1400 ASP B C 1
ATOM 4525 O O . ASP B 2 136 ? 74.836 84.112 41.794 1.00 53.60 1400 ASP B O 1
ATOM 4530 N N . ALA B 2 137 ? 72.858 84.253 40.723 1.00 57.34 1401 ALA B N 1
ATOM 4531 C CA . ALA B 2 137 ? 73.243 83.343 39.654 1.00 57.04 1401 ALA B CA 1
ATOM 4532 C C . ALA B 2 137 ? 74.397 83.858 38.807 1.00 58.49 1401 ALA B C 1
ATOM 4533 O O . ALA B 2 137 ? 75.295 83.099 38.462 1.00 59.25 1401 ALA B O 1
ATOM 4535 N N . GLU B 2 138 ? 74.382 85.146 38.480 1.00 65.94 1402 GLU B N 1
ATOM 4536 C CA . GLU B 2 138 ? 75.439 85.723 37.657 1.00 69.80 1402 GLU B CA 1
ATOM 4537 C C . GLU B 2 138 ? 76.797 85.508 38.305 1.00 71.92 1402 GLU B C 1
ATOM 4538 O O . GLU B 2 138 ? 77.774 85.187 37.627 1.00 73.17 1402 GLU B O 1
ATOM 4544 N N . CYS B 2 139 ? 76.844 85.679 39.622 1.00 72.86 1403 CYS B N 1
ATOM 4545 C CA . CYS B 2 139 ? 78.074 85.520 40.391 1.00 72.91 1403 CYS B CA 1
ATOM 4546 C C . CYS B 2 139 ? 78.514 84.052 40.482 1.00 73.83 1403 CYS B C 1
ATOM 4547 O O . CYS B 2 139 ? 79.699 83.745 40.339 1.00 73.53 1403 CYS B O 1
ATOM 4550 N N . ALA B 2 140 ? 77.565 83.147 40.709 1.00 70.80 1404 ALA B N 1
ATOM 4551 C CA . ALA B 2 140 ? 77.879 81.724 40.813 1.00 70.05 1404 ALA B CA 1
ATOM 4552 C C . ALA B 2 140 ? 78.389 81.185 39.480 1.00 73.49 1404 ALA B C 1
ATOM 4553 O O . ALA B 2 140 ? 79.054 80.146 39.425 1.00 73.16 1404 ALA B O 1
ATOM 4555 N N . LEU B 2 141 ? 78.069 81.899 38.406 1.00 76.64 1405 LEU B N 1
ATOM 4556 C CA . LEU B 2 141 ? 78.493 81.518 37.063 1.00 77.51 1405 LEU B CA 1
ATOM 4557 C C . LEU B 2 141 ? 79.879 82.087 36.750 1.00 80.99 1405 LEU B C 1
ATOM 4558 O O . LEU B 2 141 ? 80.684 81.438 36.085 1.00 82.35 1405 LEU B O 1
ATOM 4563 N N . GLU B 2 142 ? 80.154 83.296 37.233 1.00 82.28 1406 GLU B N 1
ATOM 4564 C CA . GLU B 2 142 ? 81.453 83.925 37.016 1.00 85.41 1406 GLU B CA 1
ATOM 4565 C C . GLU B 2 142 ? 82.510 83.222 37.849 1.00 85.97 1406 GLU B C 1
ATOM 4566 O O . GLU B 2 142 ? 83.707 83.442 37.667 1.00 86.95 1406 GLU B O 1
ATOM 4572 N N . LYS B 2 143 ? 82.053 82.381 38.771 1.00 87.72 1407 LYS B N 1
ATOM 4573 C CA . LYS B 2 143 ? 82.946 81.625 39.639 1.00 90.80 1407 LYS B CA 1
ATOM 4574 C C . LYS B 2 143 ? 83.294 80.283 39.004 1.00 95.01 1407 LYS B C 1
ATOM 4575 O O . LYS B 2 143 ? 83.787 79.368 39.666 1.00 95.76 1407 LYS B O 1
ATOM 4581 N N . LEU B 2 144 ? 83.023 80.178 37.707 1.00 97.76 1408 LEU B N 1
ATOM 4582 C CA . LEU B 2 144 ? 83.344 78.980 36.942 1.00 99.45 1408 LEU B CA 1
ATOM 4583 C C . LEU B 2 144 ? 84.511 79.388 36.034 1.00 103.12 1408 LEU B C 1
ATOM 4584 O O . LEU B 2 144 ? 84.457 80.414 35.345 1.00 104.30 1408 LEU B O 1
ATOM 4589 N N . THR B 2 145 ? 85.568 78.583 36.058 1.00 106.49 1409 THR B N 1
ATOM 4590 C CA . THR B 2 145 ? 86.790 78.838 35.293 1.00 109.20 1409 THR B CA 1
ATOM 4591 C C . THR B 2 145 ? 86.669 78.862 33.762 1.00 111.15 1409 THR B C 1
ATOM 4592 O O . THR B 2 145 ? 87.028 79.853 33.110 1.00 109.75 1409 THR B O 1
ATOM 4596 N N . THR B 2 146 ? 86.175 77.763 33.200 1.00 112.41 1410 THR B N 1
ATOM 4597 C CA . THR B 2 146 ? 86.030 77.623 31.755 1.00 112.51 1410 THR B CA 1
ATOM 4598 C C . THR B 2 146 ? 84.699 78.125 31.214 1.00 111.92 1410 THR B C 1
ATOM 4599 O O . THR B 2 146 ? 83.637 77.721 31.688 1.00 110.62 1410 THR B O 1
ATOM 4603 N N . ASP B 2 147 ? 84.767 78.998 30.212 1.00 110.99 1411 ASP B N 1
ATOM 4604 C CA . ASP B 2 147 ? 83.571 79.552 29.591 1.00 111.52 1411 ASP B CA 1
ATOM 4605 C C . ASP B 2 147 ? 82.710 78.452 28.958 1.00 113.57 1411 ASP B C 1
ATOM 4606 O O . ASP B 2 147 ? 81.548 78.690 28.613 1.00 113.32 1411 ASP B O 1
ATOM 4611 N N . HIS B 2 148 ? 83.269 77.252 28.800 1.00 114.73 1412 HIS B N 1
ATOM 4612 C CA . HIS B 2 148 ? 82.488 76.163 28.225 1.00 115.21 1412 HIS B CA 1
ATOM 4613 C C . HIS B 2 148 ? 81.554 75.612 29.300 1.00 115.30 1412 HIS B C 1
ATOM 4614 O O . HIS B 2 148 ? 80.343 75.531 29.089 1.00 115.89 1412 HIS B O 1
ATOM 4621 N N . GLU B 2 149 ? 82.114 75.247 30.453 1.00 114.18 1413 GLU B N 1
ATOM 4622 C CA . GLU B 2 149 ? 81.314 74.732 31.563 1.00 112.77 1413 GLU B CA 1
ATOM 4623 C C . GLU B 2 149 ? 80.148 75.682 31.829 1.00 112.63 1413 GLU B C 1
ATOM 4624 O O . GLU B 2 149 ? 79.003 75.250 31.991 1.00 113.62 1413 GLU B O 1
ATOM 4630 N N . LYS B 2 150 ? 80.448 76.979 31.862 1.00 110.84 1414 LYS B N 1
ATOM 4631 C CA . LYS B 2 150 ? 79.432 77.990 32.123 1.00 108.06 1414 LYS B CA 1
ATOM 4632 C C . LYS B 2 150 ? 78.328 78.037 31.072 1.00 106.65 1414 LYS B C 1
ATOM 4633 O O . LYS B 2 150 ? 77.165 77.791 31.382 1.00 106.82 1414 LYS B O 1
ATOM 4639 N N . ASP B 2 151 ? 78.694 78.337 29.831 1.00 105.36 1415 ASP B N 1
ATOM 4640 C CA . ASP B 2 151 ? 77.723 78.450 28.751 1.00 104.41 1415 ASP B CA 1
ATOM 4641 C C . ASP B 2 151 ? 76.882 77.203 28.454 1.00 101.52 1415 ASP B C 1
ATOM 4642 O O . ASP B 2 151 ? 75.754 77.323 27.975 1.00 98.46 1415 ASP B O 1
ATOM 4647 N N . LYS B 2 152 ? 77.411 76.010 28.715 1.00 97.87 1416 LYS B N 1
ATOM 4648 C CA . LYS B 2 152 ? 76.616 74.805 28.479 1.00 96.26 1416 LYS B CA 1
ATOM 4649 C C . LYS B 2 152 ? 75.485 74.869 29.498 1.00 95.71 1416 LYS B C 1
ATOM 4650 O O . LYS B 2 152 ? 74.327 74.555 29.203 1.00 94.42 1416 LYS B O 1
ATOM 4656 N N . LEU B 2 153 ? 75.858 75.310 30.698 1.00 93.82 1417 LEU B N 1
ATOM 4657 C CA . LEU B 2 153 ? 74.959 75.467 31.837 1.00 91.31 1417 LEU B CA 1
ATOM 4658 C C . LEU B 2 153 ? 74.023 76.667 31.607 1.00 87.84 1417 LEU B C 1
ATOM 4659 O O . LEU B 2 153 ? 72.815 76.592 31.849 1.00 84.30 1417 LEU B O 1
ATOM 4664 N N . LYS B 2 154 ? 74.599 77.771 31.135 1.00 85.15 1418 LYS B N 1
ATOM 4665 C CA . LYS B 2 154 ? 73.851 78.994 30.862 1.00 83.78 1418 LYS B CA 1
ATOM 4666 C C . LYS B 2 154 ? 72.796 78.752 29.790 1.00 84.75 1418 LYS B C 1
ATOM 4667 O O . LYS B 2 154 ? 71.711 79.331 29.824 1.00 80.41 1418 LYS B O 1
ATOM 4673 N N . LYS B 2 155 ? 73.125 77.890 28.835 1.00 89.29 1419 LYS B N 1
ATOM 4674 C CA . LYS B 2 155 ? 72.214 77.569 27.743 1.00 92.28 1419 LYS B CA 1
ATOM 4675 C C . LYS B 2 155 ? 71.184 76.530 28.156 1.00 92.19 1419 LYS B C 1
ATOM 4676 O O . LYS B 2 155 ? 70.053 76.533 27.667 1.00 93.47 1419 LYS B O 1
ATOM 4682 N N . GLN B 2 156 ? 71.577 75.649 29.067 1.00 89.62 1420 GLN B N 1
ATOM 4683 C CA . GLN B 2 156 ? 70.693 74.589 29.527 1.00 85.97 1420 GLN B CA 1
ATOM 4684 C C . GLN B 2 156 ? 69.617 75.042 30.524 1.00 82.35 1420 GLN B C 1
ATOM 4685 O O . GLN B 2 156 ? 68.450 74.687 30.370 1.00 79.58 1420 GLN B O 1
ATOM 4691 N N . PHE B 2 157 ? 69.993 75.837 31.526 1.00 79.28 1421 PHE B N 1
ATOM 4692 C CA . PHE B 2 157 ? 69.025 76.260 32.540 1.00 74.20 1421 PHE B CA 1
ATOM 4693 C C . PHE B 2 157 ? 68.743 77.752 32.679 1.00 70.27 1421 PHE B C 1
ATOM 4694 O O . PHE B 2 157 ? 67.605 78.143 32.926 1.00 64.02 1421 PHE B O 1
ATOM 4702 N N . PHE B 2 158 ? 69.771 78.581 32.534 1.00 71.03 1422 PHE B N 1
ATOM 4703 C CA . PHE B 2 158 ? 69.607 80.019 32.726 1.00 70.16 1422 PHE B CA 1
ATOM 4704 C C . PHE B 2 158 ? 69.147 80.864 31.545 1.00 69.09 1422 PHE B C 1
ATOM 4705 O O . PHE B 2 158 ? 69.926 81.615 30.948 1.00 69.57 1422 PHE B O 1
ATOM 4713 N N . THR B 2 159 ? 67.860 80.739 31.228 1.00 67.79 1423 THR B N 1
ATOM 4714 C CA . THR B 2 159 ? 67.249 81.501 30.149 1.00 63.20 1423 THR B CA 1
ATOM 4715 C C . THR B 2 159 ? 67.100 82.914 30.700 1.00 63.50 1423 THR B C 1
ATOM 4716 O O . THR B 2 159 ? 67.234 83.127 31.906 1.00 64.25 1423 THR B O 1
ATOM 4720 N N . PRO B 2 160 ? 66.825 83.901 29.834 1.00 60.83 1424 PRO B N 1
ATOM 4721 C CA . PRO B 2 160 ? 66.677 85.271 30.332 1.00 57.05 1424 PRO B CA 1
ATOM 4722 C C . PRO B 2 160 ? 65.603 85.399 31.414 1.00 55.81 1424 PRO B C 1
ATOM 4723 O O . PRO B 2 160 ? 65.709 86.239 32.316 1.00 49.46 1424 PRO B O 1
ATOM 4727 N N . LYS B 2 161 ? 64.576 84.556 31.319 1.00 51.43 1425 LYS B N 1
ATOM 4728 C CA . LYS B 2 161 ? 63.489 84.579 32.282 1.00 48.33 1425 LYS B CA 1
ATOM 4729 C C . LYS B 2 161 ? 63.901 83.993 33.614 1.00 49.78 1425 LYS B C 1
ATOM 4730 O O . LYS B 2 161 ? 63.535 84.511 34.660 1.00 52.57 1425 LYS B O 1
ATOM 4736 N N . VAL B 2 162 ? 64.634 82.891 33.578 1.00 50.19 1426 VAL B N 1
ATOM 4737 C CA . VAL B 2 162 ? 65.081 82.277 34.812 1.00 50.42 1426 VAL B CA 1
ATOM 4738 C C . VAL B 2 162 ? 66.062 83.227 35.503 1.00 50.69 1426 VAL B C 1
ATOM 4739 O O . VAL B 2 162 ? 66.013 83.400 36.722 1.00 47.80 1426 VAL B O 1
ATOM 4743 N N . LEU B 2 163 ? 66.936 83.858 34.725 1.00 48.21 1427 LEU B N 1
ATOM 4744 C CA . LEU B 2 163 ? 67.880 84.791 35.309 1.00 51.89 1427 LEU B CA 1
ATOM 4745 C C . LEU B 2 163 ? 67.115 85.903 36.000 1.00 53.66 1427 LEU B C 1
ATOM 4746 O O . LEU B 2 163 ? 67.545 86.410 37.025 1.00 59.30 1427 LEU B O 1
ATOM 4751 N N . GLN B 2 164 ? 65.974 86.280 35.436 1.00 58.49 1428 GLN B N 1
ATOM 4752 C CA . GLN B 2 164 ? 65.156 87.326 36.030 1.00 60.30 1428 GLN B CA 1
ATOM 4753 C C . GLN B 2 164 ? 64.614 86.853 37.370 1.00 59.46 1428 GLN B C 1
ATOM 4754 O O . GLN B 2 164 ? 64.612 87.605 38.345 1.00 58.77 1428 GLN B O 1
ATOM 4760 N N . ASP B 2 165 ? 64.144 85.608 37.408 1.00 56.45 1429 ASP B N 1
ATOM 4761 C CA . ASP B 2 165 ? 63.600 85.041 38.631 1.00 55.03 1429 ASP B CA 1
ATOM 4762 C C . ASP B 2 165 ? 64.627 85.077 39.750 1.00 53.68 1429 ASP B C 1
ATOM 4763 O O . ASP B 2 165 ? 64.300 85.414 40.887 1.00 51.53 1429 ASP B O 1
ATOM 4768 N N . TYR B 2 166 ? 65.867 84.725 39.426 1.00 52.31 1430 TYR B N 1
ATOM 4769 C CA . TYR B 2 166 ? 66.929 84.739 40.415 1.00 48.99 1430 TYR B CA 1
ATOM 4770 C C . TYR B 2 166 ? 67.214 86.168 40.877 1.00 50.31 1430 TYR B C 1
ATOM 4771 O O . TYR B 2 166 ? 67.325 86.423 42.074 1.00 49.42 1430 TYR B O 1
ATOM 4780 N N . ARG B 2 167 ? 67.312 87.105 39.940 1.00 48.50 1431 ARG B N 1
ATOM 4781 C CA . ARG B 2 167 ? 67.571 88.495 40.293 1.00 51.42 1431 ARG B CA 1
ATOM 4782 C C . ARG B 2 167 ? 66.509 88.966 41.278 1.00 51.81 1431 ARG B C 1
ATOM 4783 O O . ARG B 2 167 ? 66.803 89.661 42.248 1.00 55.34 1431 ARG B O 1
ATOM 4791 N N . LYS B 2 168 ? 65.269 88.575 41.019 1.00 48.40 1432 LYS B N 1
ATOM 4792 C CA . LYS B 2 168 ? 64.153 88.961 41.863 1.00 45.78 1432 LYS B CA 1
ATOM 4793 C C . LYS B 2 168 ? 64.364 88.459 43.288 1.00 46.59 1432 LYS B C 1
ATOM 4794 O O . LYS B 2 168 ? 64.354 89.249 44.226 1.00 51.02 1432 LYS B O 1
ATOM 4800 N N . LEU B 2 169 ? 64.563 87.155 43.448 1.00 43.22 1433 LEU B N 1
ATOM 4801 C CA . LEU B 2 169 ? 64.778 86.568 44.766 1.00 41.39 1433 LEU B CA 1
ATOM 4802 C C . LEU B 2 169 ? 65.993 87.191 45.431 1.00 44.80 1433 LEU B C 1
ATOM 4803 O O . LEU B 2 169 ? 65.969 87.521 46.616 1.00 44.10 1433 LEU B O 1
ATOM 4808 N N . LYS B 2 170 ? 67.061 87.342 44.659 1.00 45.64 1434 LYS B N 1
ATOM 4809 C CA . LYS B 2 170 ? 68.298 87.908 45.168 1.00 47.29 1434 LYS B CA 1
ATOM 4810 C C . LYS B 2 170 ? 68.112 89.313 45.733 1.00 51.63 1434 LYS B C 1
ATOM 4811 O O . LYS B 2 170 ? 68.800 89.710 46.674 1.00 52.36 1434 LYS B O 1
ATOM 4817 N N . ASN B 2 171 ? 67.185 90.074 45.170 1.00 53.95 1435 ASN B N 1
ATOM 4818 C CA . ASN B 2 171 ? 66.988 91.416 45.675 1.00 57.50 1435 ASN B CA 1
ATOM 4819 C C . ASN B 2 171 ? 65.804 91.540 46.606 1.00 56.03 1435 ASN B C 1
ATOM 4820 O O . ASN B 2 171 ? 65.406 92.645 46.956 1.00 61.01 1435 ASN B O 1
ATOM 4825 N N . THR B 2 172 ? 65.249 90.407 47.018 1.00 52.67 1436 THR B N 1
ATOM 4826 C CA . THR B 2 172 ? 64.124 90.425 47.940 1.00 56.57 1436 THR B CA 1
ATOM 4827 C C . THR B 2 172 ? 64.615 91.148 49.175 1.00 60.91 1436 THR B C 1
ATOM 4828 O O . THR B 2 172 ? 63.850 91.802 49.887 1.00 63.00 1436 THR B O 1
ATOM 4832 N N . ALA B 2 173 ? 65.918 91.033 49.402 1.00 66.55 1437 ALA B N 1
ATOM 4833 C CA . ALA B 2 173 ? 66.573 91.671 50.530 1.00 69.50 1437 ALA B CA 1
ATOM 4834 C C . ALA B 2 173 ? 66.146 93.149 50.667 1.00 71.66 1437 ALA B C 1
ATOM 4835 O O . ALA B 2 173 ? 65.530 93.511 51.655 1.00 72.75 1437 ALA B O 1
ATOM 4837 N N . GLU B 2 174 ? 66.386 94.008 49.683 1.00 75.66 1438 GLU B N 1
ATOM 4838 C CA . GLU B 2 174 ? 65.975 95.400 49.866 1.00 79.56 1438 GLU B CA 1
ATOM 4839 C C . GLU B 2 174 ? 64.565 95.761 49.393 1.00 83.90 1438 GLU B C 1
ATOM 4840 O O . GLU B 2 174 ? 64.357 96.259 48.287 1.00 84.93 1438 GLU B O 1
ATOM 4846 N N . GLN B 2 175 ? 63.609 95.474 50.265 1.00 87.60 1439 GLN B N 1
ATOM 4847 C CA . GLN B 2 175 ? 62.188 95.763 50.098 1.00 90.27 1439 GLN B CA 1
ATOM 4848 C C . GLN B 2 175 ? 62.074 96.315 51.510 1.00 92.19 1439 GLN B C 1
ATOM 4849 O O . GLN B 2 175 ? 61.222 97.141 51.846 1.00 92.22 1439 GLN B O 1
ATOM 4855 N N . PHE B 2 176 ? 63.028 95.841 52.307 1.00 93.93 1440 PHE B N 1
ATOM 4856 C CA . PHE B 2 176 ? 63.189 96.182 53.707 1.00 94.80 1440 PHE B CA 1
ATOM 4857 C C . PHE B 2 176 ? 64.456 97.025 53.841 1.00 96.83 1440 PHE B C 1
ATOM 4858 O O . PHE B 2 176 ? 65.184 96.840 54.841 1.00 98.13 1440 PHE B O 1
ATOM 4866 N N . PHE C 1 151 ? 85.371 85.886 91.388 1.00 92.57 151 PHE C N 1
ATOM 4867 C CA . PHE C 1 151 ? 84.139 86.176 90.601 1.00 95.52 151 PHE C CA 1
ATOM 4868 C C . PHE C 1 151 ? 83.012 85.231 91.050 1.00 99.13 151 PHE C C 1
ATOM 4869 O O . PHE C 1 151 ? 83.128 84.011 90.919 1.00 99.71 151 PHE C O 1
ATOM 4877 N N . SER C 1 152 ? 81.921 85.810 91.560 1.00 103.56 152 SER C N 1
ATOM 4878 C CA . SER C 1 152 ? 80.757 85.067 92.086 1.00 105.55 152 SER C CA 1
ATOM 4879 C C . SER C 1 152 ? 79.587 84.717 91.111 1.00 103.66 152 SER C C 1
ATOM 4880 O O . SER C 1 152 ? 79.573 85.164 89.958 1.00 103.09 152 SER C O 1
ATOM 4883 N N . PRO C 1 153 ? 78.593 83.913 91.586 1.00 102.11 153 PRO C N 1
ATOM 4884 C CA . PRO C 1 153 ? 77.366 83.386 90.956 1.00 98.53 153 PRO C CA 1
ATOM 4885 C C . PRO C 1 153 ? 76.631 84.027 89.766 1.00 93.95 153 PRO C C 1
ATOM 4886 O O . PRO C 1 153 ? 76.591 85.251 89.600 1.00 92.42 153 PRO C O 1
ATOM 4890 N N . SER C 1 154 ? 76.025 83.146 88.965 1.00 88.68 154 SER C N 1
ATOM 4891 C CA . SER C 1 154 ? 75.268 83.481 87.758 1.00 84.46 154 SER C CA 1
ATOM 4892 C C . SER C 1 154 ? 73.950 84.209 88.037 1.00 81.94 154 SER C C 1
ATOM 4893 O O . SER C 1 154 ? 73.185 83.825 88.929 1.00 81.68 154 SER C O 1
ATOM 4896 N N . ALA C 1 155 ? 73.681 85.253 87.261 1.00 78.05 155 ALA C N 1
ATOM 4897 C CA . ALA C 1 155 ? 72.476 86.057 87.434 1.00 72.97 155 ALA C CA 1
ATOM 4898 C C . ALA C 1 155 ? 71.228 85.496 86.763 1.00 70.53 155 ALA C C 1
ATOM 4899 O O . ALA C 1 155 ? 70.192 85.274 87.388 1.00 65.59 155 ALA C O 1
ATOM 4901 N N . THR C 1 156 ? 71.352 85.261 85.471 1.00 69.49 156 THR C N 1
ATOM 4902 C CA . THR C 1 156 ? 70.290 84.779 84.613 1.00 65.70 156 THR C CA 1
ATOM 4903 C C . THR C 1 156 ? 69.917 83.298 84.735 1.00 63.06 156 THR C C 1
ATOM 4904 O O . THR C 1 156 ? 68.835 82.972 85.247 1.00 62.86 156 THR C O 1
ATOM 4908 N N . PRO C 1 157 ? 70.792 82.398 84.215 1.00 56.36 157 PRO C N 1
ATOM 4909 C CA . PRO C 1 157 ? 71.447 81.153 83.785 1.00 46.14 157 PRO C CA 1
ATOM 4910 C C . PRO C 1 157 ? 70.394 80.162 83.361 1.00 43.41 157 PRO C C 1
ATOM 4911 O O . PRO C 1 157 ? 69.538 79.712 84.161 1.00 39.41 157 PRO C O 1
ATOM 4915 N N . SER C 1 158 ? 70.520 79.785 82.099 1.00 39.60 158 SER C N 1
ATOM 4916 C CA . SER C 1 158 ? 69.610 78.829 81.535 1.00 39.14 158 SER C CA 1
ATOM 4917 C C . SER C 1 158 ? 68.264 79.500 81.301 1.00 42.49 158 SER C C 1
ATOM 4918 O O . SER C 1 158 ? 67.245 78.828 81.097 1.00 37.13 158 SER C O 1
ATOM 4921 N N . GLN C 1 159 ? 68.266 80.831 81.335 1.00 50.99 159 GLN C N 1
ATOM 4922 C CA . GLN C 1 159 ? 67.072 81.640 81.112 1.00 47.46 159 GLN C CA 1
ATOM 4923 C C . GLN C 1 159 ? 66.347 81.232 79.835 1.00 46.32 159 GLN C C 1
ATOM 4924 O O . GLN C 1 159 ? 65.183 80.848 79.868 1.00 44.28 159 GLN C O 1
ATOM 4930 N N . LYS C 1 160 ? 67.056 81.310 78.717 1.00 42.21 160 LYS C N 1
ATOM 4931 C CA . LYS C 1 160 ? 66.500 80.954 77.418 1.00 42.98 160 LYS C CA 1
ATOM 4932 C C . LYS C 1 160 ? 65.923 79.541 77.389 1.00 43.49 160 LYS C C 1
ATOM 4933 O O . LYS C 1 160 ? 64.809 79.332 76.926 1.00 45.50 160 LYS C O 1
ATOM 4939 N N . TYR C 1 161 ? 66.683 78.572 77.889 1.00 43.47 161 TYR C N 1
ATOM 4940 C CA . TYR C 1 161 ? 66.242 77.186 77.905 1.00 34.95 161 TYR C CA 1
ATOM 4941 C C . TYR C 1 161 ? 64.950 76.918 78.682 1.00 40.55 161 TYR C C 1
ATOM 4942 O O . TYR C 1 161 ? 64.098 76.126 78.250 1.00 35.59 161 TYR C O 1
ATOM 4951 N N . ASN C 1 162 ? 64.809 77.551 79.842 1.00 42.63 162 ASN C N 1
ATOM 4952 C CA . ASN C 1 162 ? 63.629 77.325 80.666 1.00 43.38 162 ASN C CA 1
ATOM 4953 C C . ASN C 1 162 ? 62.368 77.998 80.150 1.00 47.19 162 ASN C C 1
ATOM 4954 O O . ASN C 1 162 ? 61.248 77.607 80.495 1.00 46.32 162 ASN C O 1
ATOM 4959 N N . SER C 1 163 ? 62.548 78.989 79.290 1.00 47.73 163 SER C N 1
ATOM 4960 C CA . SER C 1 163 ? 61.414 79.698 78.727 1.00 50.28 163 SER C CA 1
ATOM 4961 C C . SER C 1 163 ? 61.017 79.125 77.358 1.00 53.50 163 SER C C 1
ATOM 4962 O O . SER C 1 163 ? 60.103 79.637 76.707 1.00 58.71 163 SER C O 1
ATOM 4965 N N . ARG C 1 164 ? 61.707 78.077 76.917 1.00 49.07 164 ARG C N 1
ATOM 4966 C CA . ARG C 1 164 ? 61.409 77.454 75.632 1.00 44.70 164 ARG C CA 1
ATOM 4967 C C . ARG C 1 164 ? 59.931 77.098 75.606 1.00 48.20 164 ARG C C 1
ATOM 4968 O O . ARG C 1 164 ? 59.309 76.963 76.658 1.00 49.15 164 ARG C O 1
ATOM 4976 N N . SER C 1 165 ? 59.378 76.931 74.408 1.00 51.14 165 SER C N 1
ATOM 4977 C CA . SER C 1 165 ? 57.966 76.579 74.262 1.00 55.43 165 SER C CA 1
ATOM 4978 C C . SER C 1 165 ? 57.742 75.363 73.365 1.00 53.71 165 SER C C 1
ATOM 4979 O O . SER C 1 165 ? 56.601 74.962 73.140 1.00 55.25 165 SER C O 1
ATOM 4982 N N . ASN C 1 166 ? 58.829 74.784 72.856 1.00 48.39 166 ASN C N 1
ATOM 4983 C CA . ASN C 1 166 ? 58.754 73.606 71.992 1.00 43.70 166 ASN C CA 1
ATOM 4984 C C . ASN C 1 166 ? 58.694 72.287 72.754 1.00 43.84 166 ASN C C 1
ATOM 4985 O O . ASN C 1 166 ? 58.415 71.242 72.181 1.00 37.48 166 ASN C O 1
ATOM 4990 N N . ARG C 1 167 ? 58.950 72.343 74.048 1.00 41.87 167 ARG C N 1
ATOM 4991 C CA . ARG C 1 167 ? 58.937 71.161 74.902 1.00 41.66 167 ARG C CA 1
ATOM 4992 C C . ARG C 1 167 ? 58.012 70.022 74.462 1.00 37.71 167 ARG C C 1
ATOM 4993 O O . ARG C 1 167 ? 56.834 70.232 74.223 1.00 37.72 167 ARG C O 1
ATOM 5001 N N . GLY C 1 168 ? 58.563 68.817 74.359 1.00 37.65 168 GLY C N 1
ATOM 5002 C CA . GLY C 1 168 ? 57.774 67.651 73.984 1.00 31.81 168 GLY C CA 1
ATOM 5003 C C . GLY C 1 168 ? 57.512 67.420 72.510 1.00 32.39 168 GLY C C 1
ATOM 5004 O O . GLY C 1 168 ? 57.047 66.346 72.121 1.00 31.55 168 GLY C O 1
ATOM 5005 N N . GLU C 1 169 ? 57.818 68.416 71.686 1.00 33.85 169 GLU C N 1
ATOM 5006 C CA . GLU C 1 169 ? 57.586 68.331 70.248 1.00 34.21 169 GLU C CA 1
ATOM 5007 C C . GLU C 1 169 ? 58.323 67.176 69.577 1.00 37.28 169 GLU C C 1
ATOM 5008 O O . GLU C 1 169 ? 59.531 67.017 69.740 1.00 44.34 169 GLU C O 1
ATOM 5014 N N . VAL C 1 170 ? 57.599 66.372 68.812 1.00 34.63 170 VAL C N 1
ATOM 5015 C CA . VAL C 1 170 ? 58.225 65.262 68.106 1.00 31.93 170 VAL C CA 1
ATOM 5016 C C . VAL C 1 170 ? 58.755 65.820 66.786 1.00 33.37 170 VAL C C 1
ATOM 5017 O O . VAL C 1 170 ? 57.980 66.222 65.933 1.00 37.42 170 VAL C O 1
ATOM 5021 N N . VAL C 1 171 ? 60.076 65.844 66.626 1.00 32.11 171 VAL C N 1
ATOM 5022 C CA . VAL C 1 171 ? 60.693 66.400 65.431 1.00 27.19 171 VAL C CA 1
ATOM 5023 C C . VAL C 1 171 ? 61.028 65.406 64.336 1.00 31.71 171 VAL C C 1
ATOM 5024 O O . VAL C 1 171 ? 61.377 65.795 63.218 1.00 33.59 171 VAL C O 1
ATOM 5028 N N . THR C 1 172 ? 60.945 64.122 64.648 1.00 36.72 172 THR C N 1
ATOM 5029 C CA . THR C 1 172 ? 61.226 63.088 63.656 1.00 37.57 172 THR C CA 1
ATOM 5030 C C . THR C 1 172 ? 60.530 61.824 64.067 1.00 37.06 172 THR C C 1
ATOM 5031 O O . THR C 1 172 ? 60.442 61.511 65.243 1.00 41.05 172 THR C O 1
ATOM 5035 N N . SER C 1 173 ? 60.031 61.093 63.088 1.00 43.25 173 SER C N 1
ATOM 5036 C CA . SER C 1 173 ? 59.325 59.861 63.366 1.00 42.64 173 SER C CA 1
ATOM 5037 C C . SER C 1 173 ? 59.808 58.795 62.401 1.00 45.48 173 SER C C 1
ATOM 5038 O O . SER C 1 173 ? 60.075 59.076 61.223 1.00 42.87 173 SER C O 1
ATOM 5041 N N . PHE C 1 174 ? 59.949 57.578 62.911 1.00 42.16 174 PHE C N 1
ATOM 5042 C CA . PHE C 1 174 ? 60.362 56.454 62.086 1.00 39.68 174 PHE C CA 1
ATOM 5043 C C . PHE C 1 174 ? 59.442 55.300 62.435 1.00 43.09 174 PHE C C 1
ATOM 5044 O O . PHE C 1 174 ? 59.012 55.181 63.584 1.00 43.76 174 PHE C O 1
ATOM 5052 N N . GLY C 1 175 ? 59.136 54.460 61.445 1.00 48.12 175 GLY C N 1
ATOM 5053 C CA . GLY C 1 175 ? 58.247 53.324 61.665 1.00 49.23 175 GLY C CA 1
ATOM 5054 C C . GLY C 1 175 ? 56.805 53.790 61.818 1.00 52.28 175 GLY C C 1
ATOM 5055 O O . GLY C 1 175 ? 56.529 54.978 61.682 1.00 47.67 175 GLY C O 1
ATOM 5056 N N . LEU C 1 176 ? 55.850 52.906 62.074 1.00 59.39 176 LEU C N 1
ATOM 5057 C CA . LEU C 1 176 ? 54.485 53.415 62.224 1.00 66.19 176 LEU C CA 1
ATOM 5058 C C . LEU C 1 176 ? 54.479 54.252 63.480 1.00 68.79 176 LEU C C 1
ATOM 5059 O O . LEU C 1 176 ? 54.607 53.715 64.577 1.00 73.86 176 LEU C O 1
ATOM 5064 N N . ALA C 1 177 ? 54.352 55.567 63.322 1.00 71.80 177 ALA C N 1
ATOM 5065 C CA . ALA C 1 177 ? 54.375 56.458 64.476 1.00 75.62 177 ALA C CA 1
ATOM 5066 C C . ALA C 1 177 ? 53.287 56.119 65.486 1.00 73.48 177 ALA C C 1
ATOM 5067 O O . ALA C 1 177 ? 52.138 55.855 65.129 1.00 67.68 177 ALA C O 1
ATOM 5069 N N . GLN C 1 178 ? 53.692 56.127 66.752 1.00 70.46 178 GLN C N 1
ATOM 5070 C CA . GLN C 1 178 ? 52.836 55.816 67.883 1.00 70.48 178 GLN C CA 1
ATOM 5071 C C . GLN C 1 178 ? 52.097 57.053 68.371 1.00 73.60 178 GLN C C 1
ATOM 5072 O O . GLN C 1 178 ? 52.112 58.108 67.724 1.00 68.69 178 GLN C O 1
ATOM 5078 N N . GLY C 1 179 ? 51.447 56.916 69.526 1.00 72.81 179 GLY C N 1
ATOM 5079 C CA . GLY C 1 179 ? 50.770 58.061 70.103 1.00 76.25 179 GLY C CA 1
ATOM 5080 C C . GLY C 1 179 ? 51.879 58.883 70.749 1.00 76.67 179 GLY C C 1
ATOM 5081 O O . GLY C 1 179 ? 52.996 58.961 70.221 1.00 72.89 179 GLY C O 1
ATOM 5082 N N . VAL C 1 180 ? 51.580 59.528 71.870 1.00 76.37 180 VAL C N 1
ATOM 5083 C CA . VAL C 1 180 ? 52.603 60.272 72.595 1.00 75.53 180 VAL C CA 1
ATOM 5084 C C . VAL C 1 180 ? 52.678 59.565 73.940 1.00 78.24 180 VAL C C 1
ATOM 5085 O O . VAL C 1 180 ? 53.482 59.901 74.812 1.00 77.02 180 VAL C O 1
ATOM 5089 N N . SER C 1 181 ? 51.815 58.564 74.088 1.00 81.01 181 SER C N 1
ATOM 5090 C CA . SER C 1 181 ? 51.818 57.756 75.287 1.00 82.19 181 SER C CA 1
ATOM 5091 C C . SER C 1 181 ? 52.862 56.684 75.025 1.00 79.46 181 SER C C 1
ATOM 5092 O O . SER C 1 181 ? 52.540 55.528 74.724 1.00 80.09 181 SER C O 1
ATOM 5095 N N . TRP C 1 182 ? 54.119 57.106 75.056 1.00 75.45 182 TRP C N 1
ATOM 5096 C CA . TRP C 1 182 ? 55.207 56.172 74.908 1.00 68.08 182 TRP C CA 1
ATOM 5097 C C . TRP C 1 182 ? 55.353 55.804 76.357 1.00 69.71 182 TRP C C 1
ATOM 5098 O O . TRP C 1 182 ? 55.352 56.669 77.236 1.00 68.78 182 TRP C O 1
ATOM 5109 N N . SER C 1 183 ? 55.445 54.516 76.616 1.00 69.63 183 SER C N 1
ATOM 5110 C CA . SER C 1 183 ? 55.553 54.060 77.975 1.00 69.27 183 SER C CA 1
ATOM 5111 C C . SER C 1 183 ? 56.180 52.696 77.951 1.00 69.06 183 SER C C 1
ATOM 5112 O O . SER C 1 183 ? 55.894 51.888 77.074 1.00 70.06 183 SER C O 1
ATOM 5115 N N . GLY C 1 184 ? 57.065 52.450 78.901 1.00 72.41 184 GLY C N 1
ATOM 5116 C CA . GLY C 1 184 ? 57.689 51.148 78.985 1.00 78.16 184 GLY C CA 1
ATOM 5117 C C . GLY C 1 184 ? 56.977 50.475 80.133 1.00 81.15 184 GLY C C 1
ATOM 5118 O O . GLY C 1 184 ? 56.139 51.102 80.784 1.00 83.44 184 GLY C O 1
ATOM 5119 N N . ARG C 1 185 ? 57.275 49.210 80.389 1.00 83.39 185 ARG C N 1
ATOM 5120 C CA . ARG C 1 185 ? 56.630 48.539 81.505 1.00 86.35 185 ARG C CA 1
ATOM 5121 C C . ARG C 1 185 ? 57.417 48.816 82.782 1.00 86.21 185 ARG C C 1
ATOM 5122 O O . ARG C 1 185 ? 57.124 48.250 83.834 1.00 87.99 185 ARG C O 1
ATOM 5130 N N . GLY C 1 186 ? 58.405 49.702 82.687 1.00 85.98 186 GLY C N 1
ATOM 5131 C CA . GLY C 1 186 ? 59.227 50.024 83.841 1.00 88.17 186 GLY C CA 1
ATOM 5132 C C . GLY C 1 186 ? 60.227 48.908 84.088 1.00 89.68 186 GLY C C 1
ATOM 5133 O O . GLY C 1 186 ? 60.959 48.510 83.181 1.00 89.23 186 GLY C O 1
ATOM 5134 N N . GLY C 1 187 ? 60.264 48.392 85.311 1.00 90.48 187 GLY C N 1
ATOM 5135 C CA . GLY C 1 187 ? 61.186 47.311 85.606 1.00 94.13 187 GLY C CA 1
ATOM 5136 C C . GLY C 1 187 ? 60.584 45.968 85.234 1.00 97.89 187 GLY C C 1
ATOM 5137 O O . GLY C 1 187 ? 61.296 44.968 85.113 1.00 99.92 187 GLY C O 1
ATOM 5138 N N . ALA C 1 188 ? 59.267 45.964 85.030 1.00 98.10 188 ALA C N 1
ATOM 5139 C CA . ALA C 1 188 ? 58.489 44.770 84.695 1.00 95.53 188 ALA C CA 1
ATOM 5140 C C . ALA C 1 188 ? 59.071 43.771 83.703 1.00 94.17 188 ALA C C 1
ATOM 5141 O O . ALA C 1 188 ? 59.702 44.130 82.704 1.00 93.60 188 ALA C O 1
ATOM 5143 N N . GLY C 1 189 ? 58.825 42.502 84.009 1.00 91.16 189 GLY C N 1
ATOM 5144 C CA . GLY C 1 189 ? 59.256 41.409 83.168 1.00 87.84 189 GLY C CA 1
ATOM 5145 C C . GLY C 1 189 ? 60.730 41.193 82.917 1.00 87.52 189 GLY C C 1
ATOM 5146 O O . GLY C 1 189 ? 61.610 41.647 83.656 1.00 86.93 189 GLY C O 1
ATOM 5147 N N . ASN C 1 190 ? 60.972 40.476 81.828 1.00 85.24 190 ASN C N 1
ATOM 5148 C CA . ASN C 1 190 ? 62.305 40.106 81.384 1.00 81.39 190 ASN C CA 1
ATOM 5149 C C . ASN C 1 190 ? 63.036 41.213 80.630 1.00 74.04 190 ASN C C 1
ATOM 5150 O O . ASN C 1 190 ? 62.637 41.601 79.532 1.00 71.25 190 ASN C O 1
ATOM 5155 N N . ILE C 1 191 ? 64.097 41.727 81.239 1.00 64.91 191 ILE C N 1
ATOM 5156 C CA . ILE C 1 191 ? 64.924 42.735 80.605 1.00 59.63 191 ILE C CA 1
ATOM 5157 C C . ILE C 1 191 ? 66.292 42.081 80.657 1.00 58.22 191 ILE C C 1
ATOM 5158 O O . ILE C 1 191 ? 66.793 41.770 81.733 1.00 60.64 191 ILE C O 1
ATOM 5163 N N . SER C 1 192 ? 66.873 41.835 79.490 1.00 54.72 192 SER C N 1
ATOM 5164 C CA . SER C 1 192 ? 68.172 41.194 79.406 1.00 50.84 192 SER C CA 1
ATOM 5165 C C . SER C 1 192 ? 69.208 42.117 78.773 1.00 49.25 192 SER C C 1
ATOM 5166 O O . SER C 1 192 ? 69.151 42.398 77.576 1.00 43.24 192 SER C O 1
ATOM 5169 N N . LEU C 1 193 ? 70.148 42.587 79.589 1.00 49.08 193 LEU C N 1
ATOM 5170 C CA . LEU C 1 193 ? 71.216 43.470 79.122 1.00 45.01 193 LEU C CA 1
ATOM 5171 C C . LEU C 1 193 ? 72.553 42.752 79.158 1.00 42.56 193 LEU C C 1
ATOM 5172 O O . LEU C 1 193 ? 73.071 42.460 80.227 1.00 46.28 193 LEU C O 1
ATOM 5177 N N . LYS C 1 194 ? 73.118 42.475 77.992 1.00 37.90 194 LYS C N 1
ATOM 5178 C CA . LYS C 1 194 ? 74.397 41.792 77.935 1.00 39.40 194 LYS C CA 1
ATOM 5179 C C . LYS C 1 194 ? 75.382 42.638 77.148 1.00 37.56 194 LYS C C 1
ATOM 5180 O O . LYS C 1 194 ? 75.063 43.112 76.059 1.00 42.01 194 LYS C O 1
ATOM 5186 N N . VAL C 1 195 ? 76.570 42.849 77.698 1.00 36.50 195 VAL C N 1
ATOM 5187 C CA . VAL C 1 195 ? 77.572 43.612 76.978 1.00 36.60 195 VAL C CA 1
ATOM 5188 C C . VAL C 1 195 ? 78.190 42.581 76.078 1.00 37.83 195 VAL C C 1
ATOM 5189 O O . VAL C 1 195 ? 78.686 41.544 76.513 1.00 37.43 195 VAL C O 1
ATOM 5193 N N . LEU C 1 196 ? 78.091 42.864 74.806 1.00 37.05 196 LEU C N 1
ATOM 5194 C CA . LEU C 1 196 ? 78.559 41.958 73.813 1.00 39.74 196 LEU C CA 1
ATOM 5195 C C . LEU C 1 196 ? 79.985 42.296 73.488 1.00 48.11 196 LEU C C 1
ATOM 5196 O O . LEU C 1 196 ? 80.678 42.948 74.266 1.00 48.32 196 LEU C O 1
ATOM 5201 N N . GLY C 1 197 ? 80.406 41.837 72.318 1.00 64.08 197 GLY C N 1
ATOM 5202 C CA . GLY C 1 197 ? 81.749 42.078 71.831 1.00 72.52 197 GLY C CA 1
ATOM 5203 C C . GLY C 1 197 ? 82.786 41.672 72.844 1.00 79.34 197 GLY C C 1
ATOM 5204 O O . GLY C 1 197 ? 82.474 41.458 74.018 1.00 78.30 197 GLY C O 1
ATOM 5205 N N . CYS C 1 198 ? 84.025 41.541 72.383 1.00 87.51 198 CYS C N 1
ATOM 5206 C CA . CYS C 1 198 ? 85.119 41.191 73.276 1.00 90.40 198 CYS C CA 1
ATOM 5207 C C . CYS C 1 198 ? 85.215 42.378 74.253 1.00 92.18 198 CYS C C 1
ATOM 5208 O O . CYS C 1 198 ? 85.353 43.534 73.816 1.00 88.52 198 CYS C O 1
ATOM 5211 N N . PRO C 1 199 ? 85.127 42.091 75.581 1.00 92.26 199 PRO C N 1
ATOM 5212 C CA . PRO C 1 199 ? 85.148 42.856 76.847 1.00 92.27 199 PRO C CA 1
ATOM 5213 C C . PRO C 1 199 ? 85.281 44.401 76.935 1.00 90.75 199 PRO C C 1
ATOM 5214 O O . PRO C 1 199 ? 84.426 45.140 76.432 1.00 90.17 199 PRO C O 1
ATOM 5218 N N . GLU C 1 200 ? 86.324 44.851 77.642 1.00 89.72 200 GLU C N 1
ATOM 5219 C CA . GLU C 1 200 ? 86.681 46.270 77.879 1.00 86.21 200 GLU C CA 1
ATOM 5220 C C . GLU C 1 200 ? 86.189 46.915 79.178 1.00 84.76 200 GLU C C 1
ATOM 5221 O O . GLU C 1 200 ? 85.041 47.368 79.279 1.00 78.30 200 GLU C O 1
ATOM 5227 N N . ALA C 1 201 ? 87.091 46.969 80.158 1.00 86.45 201 ALA C N 1
ATOM 5228 C CA . ALA C 1 201 ? 86.822 47.577 81.457 1.00 86.38 201 ALA C CA 1
ATOM 5229 C C . ALA C 1 201 ? 88.121 48.019 82.162 1.00 86.98 201 ALA C C 1
ATOM 5230 O O . ALA C 1 201 ? 88.215 47.955 83.389 1.00 85.26 201 ALA C O 1
ATOM 5232 N N . LEU C 1 202 ? 89.107 48.460 81.366 1.00 88.17 202 LEU C N 1
ATOM 5233 C CA . LEU C 1 202 ? 90.426 48.962 81.825 1.00 87.97 202 LEU C CA 1
ATOM 5234 C C . LEU C 1 202 ? 91.564 47.931 81.874 1.00 87.26 202 LEU C C 1
ATOM 5235 O O . LEU C 1 202 ? 92.731 48.257 81.617 1.00 82.76 202 LEU C O 1
ATOM 5240 N N . LYS C 1 207 ? 96.877 48.937 80.977 1.00 58.53 207 LYS C N 1
ATOM 5241 C CA . LYS C 1 207 ? 97.239 49.213 79.591 1.00 64.98 207 LYS C CA 1
ATOM 5242 C C . LYS C 1 207 ? 98.253 50.363 79.566 1.00 66.42 207 LYS C C 1
ATOM 5243 O O . LYS C 1 207 ? 98.112 51.321 80.323 1.00 69.11 207 LYS C O 1
ATOM 5249 N N . SER C 1 208 ? 99.273 50.269 78.714 1.00 65.00 208 SER C N 1
ATOM 5250 C CA . SER C 1 208 ? 100.276 51.330 78.625 1.00 63.09 208 SER C CA 1
ATOM 5251 C C . SER C 1 208 ? 99.717 52.553 77.922 1.00 63.78 208 SER C C 1
ATOM 5252 O O . SER C 1 208 ? 98.850 52.449 77.056 1.00 66.65 208 SER C O 1
ATOM 5255 N N . MET C 1 209 ? 100.238 53.714 78.287 1.00 61.40 209 MET C N 1
ATOM 5256 C CA . MET C 1 209 ? 99.795 54.968 77.712 1.00 55.06 209 MET C CA 1
ATOM 5257 C C . MET C 1 209 ? 100.654 55.348 76.527 1.00 51.60 209 MET C C 1
ATOM 5258 O O . MET C 1 209 ? 100.402 56.353 75.869 1.00 53.84 209 MET C O 1
ATOM 5263 N N . PHE C 1 210 ? 101.667 54.540 76.251 1.00 46.00 210 PHE C N 1
ATOM 5264 C CA . PHE C 1 210 ? 102.560 54.828 75.148 1.00 44.15 210 PHE C CA 1
ATOM 5265 C C . PHE C 1 210 ? 102.490 53.813 74.017 1.00 42.66 210 PHE C C 1
ATOM 5266 O O . PHE C 1 210 ? 102.594 52.612 74.236 1.00 45.32 210 PHE C O 1
ATOM 5274 N N . GLN C 1 211 ? 102.275 54.308 72.805 1.00 40.04 211 GLN C N 1
ATOM 5275 C CA . GLN C 1 211 ? 102.255 53.445 71.644 1.00 34.88 211 GLN C CA 1
ATOM 5276 C C . GLN C 1 211 ? 103.565 53.603 70.916 1.00 37.71 211 GLN C C 1
ATOM 5277 O O . GLN C 1 211 ? 104.111 54.701 70.821 1.00 47.95 211 GLN C O 1
ATOM 5283 N N . LYS C 1 212 ? 104.059 52.500 70.380 1.00 37.85 212 LYS C N 1
ATOM 5284 C CA . LYS C 1 212 ? 105.279 52.519 69.596 1.00 36.16 212 LYS C CA 1
ATOM 5285 C C . LYS C 1 212 ? 104.822 52.464 68.141 1.00 38.23 212 LYS C C 1
ATOM 5286 O O . LYS C 1 212 ? 103.974 51.637 67.788 1.00 34.74 212 LYS C O 1
ATOM 5292 N N . LEU C 1 213 ? 105.383 53.331 67.304 1.00 32.84 213 LEU C N 1
ATOM 5293 C CA . LEU C 1 213 ? 105.003 53.391 65.901 1.00 29.05 213 LEU C CA 1
ATOM 5294 C C . LEU C 1 213 ? 104.893 52.027 65.237 1.00 28.39 213 LEU C C 1
ATOM 5295 O O . LEU C 1 213 ? 103.961 51.773 64.475 1.00 28.77 213 LEU C O 1
ATOM 5300 N N . PRO C 1 214 ? 105.851 51.133 65.501 1.00 28.41 214 PRO C N 1
ATOM 5301 C CA . PRO C 1 214 ? 105.761 49.811 64.876 1.00 29.52 214 PRO C CA 1
ATOM 5302 C C . PRO C 1 214 ? 104.480 49.080 65.237 1.00 31.01 214 PRO C C 1
ATOM 5303 O O . PRO C 1 214 ? 103.996 48.280 64.462 1.00 33.51 214 PRO C O 1
ATOM 5307 N N . ASP C 1 215 ? 103.916 49.371 66.404 1.00 35.50 215 ASP C N 1
ATOM 5308 C CA . ASP C 1 215 ? 102.680 48.719 66.807 1.00 36.71 215 ASP C CA 1
ATOM 5309 C C . ASP C 1 215 ? 101.455 49.318 66.126 1.00 40.77 215 ASP C C 1
ATOM 5310 O O . ASP C 1 215 ? 100.509 48.602 65.812 1.00 44.64 215 ASP C O 1
ATOM 5315 N N . ILE C 1 216 ? 101.472 50.626 65.894 1.00 35.69 216 ILE C N 1
ATOM 5316 C CA . ILE C 1 216 ? 100.375 51.272 65.206 1.00 31.27 216 ILE C CA 1
ATOM 5317 C C . ILE C 1 216 ? 100.373 50.734 63.771 1.00 33.19 216 ILE C C 1
ATOM 5318 O O . ILE C 1 216 ? 99.326 50.404 63.209 1.00 33.22 216 ILE C O 1
ATOM 5323 N N . ARG C 1 217 ? 101.569 50.634 63.202 1.00 32.55 217 ARG C N 1
ATOM 5324 C CA . ARG C 1 217 ? 101.761 50.145 61.844 1.00 32.29 217 ARG C CA 1
ATOM 5325 C C . ARG C 1 217 ? 101.136 48.763 61.715 1.00 31.07 217 ARG C C 1
ATOM 5326 O O . ARG C 1 217 ? 100.451 48.458 60.747 1.00 32.79 217 ARG C O 1
ATOM 5334 N N . GLU C 1 218 ? 101.377 47.936 62.717 1.00 29.53 218 GLU C N 1
ATOM 5335 C CA . GLU C 1 218 ? 100.852 46.593 62.738 1.00 27.93 218 GLU C CA 1
ATOM 5336 C C . GLU C 1 218 ? 99.327 46.594 62.730 1.00 29.32 218 GLU C C 1
ATOM 5337 O O . GLU C 1 218 ? 98.707 45.813 62.004 1.00 33.31 218 GLU C O 1
ATOM 5343 N N . VAL C 1 219 ? 98.716 47.460 63.533 1.00 19.72 219 VAL C N 1
ATOM 5344 C CA . VAL C 1 219 ? 97.266 47.488 63.585 1.00 20.50 219 VAL C CA 1
ATOM 5345 C C . VAL C 1 219 ? 96.675 47.937 62.254 1.00 23.96 219 VAL C C 1
ATOM 5346 O O . VAL C 1 219 ? 95.687 47.368 61.796 1.00 28.75 219 VAL C O 1
ATOM 5350 N N . LEU C 1 220 ? 97.283 48.940 61.623 1.00 21.98 220 LEU C N 1
ATOM 5351 C CA . LEU C 1 220 ? 96.782 49.425 60.346 1.00 22.77 220 LEU C CA 1
ATOM 5352 C C . LEU C 1 220 ? 96.955 48.382 59.231 1.00 25.85 220 LEU C C 1
ATOM 5353 O O . LEU C 1 220 ? 96.060 48.197 58.417 1.00 27.90 220 LEU C O 1
ATOM 5358 N N . THR C 1 221 ? 98.082 47.679 59.195 1.00 26.64 221 THR C N 1
ATOM 5359 C CA . THR C 1 221 ? 98.268 46.660 58.161 1.00 29.89 221 THR C CA 1
ATOM 5360 C C . THR C 1 221 ? 97.237 45.550 58.310 1.00 24.64 221 THR C C 1
ATOM 5361 O O . THR C 1 221 ? 96.681 45.108 57.321 1.00 18.22 221 THR C O 1
ATOM 5365 N N . CYS C 1 222 ? 96.991 45.106 59.540 1.00 24.53 222 CYS C N 1
ATOM 5366 C CA . CYS C 1 222 ? 96.032 44.036 59.779 1.00 29.61 222 CYS C CA 1
ATOM 5367 C C . CYS C 1 222 ? 94.634 44.481 59.430 1.00 30.95 222 CYS C C 1
ATOM 5368 O O . CYS C 1 222 ? 93.807 43.690 58.999 1.00 37.06 222 CYS C O 1
ATOM 5371 N N . LYS C 1 223 ? 94.361 45.758 59.609 1.00 31.09 223 LYS C N 1
ATOM 5372 C CA . LYS C 1 223 ? 93.053 46.266 59.257 1.00 28.81 223 LYS C CA 1
ATOM 5373 C C . LYS C 1 223 ? 92.836 46.016 57.762 1.00 29.52 223 LYS C C 1
ATOM 5374 O O . LYS C 1 223 ? 91.803 45.491 57.350 1.00 33.11 223 LYS C O 1
ATOM 5380 N N . ILE C 1 224 ? 93.826 46.385 56.957 1.00 27.48 224 ILE C N 1
ATOM 5381 C CA . ILE C 1 224 ? 93.747 46.218 55.512 1.00 26.17 224 ILE C CA 1
ATOM 5382 C C . ILE C 1 224 ? 93.759 44.773 55.076 1.00 24.54 224 ILE C C 1
ATOM 5383 O O . ILE C 1 224 ? 92.893 44.349 54.338 1.00 32.10 224 ILE C O 1
ATOM 5388 N N . GLU C 1 225 ? 94.751 44.026 55.538 1.00 25.56 225 GLU C N 1
ATOM 5389 C CA . GLU C 1 225 ? 94.893 42.622 55.200 1.00 20.00 225 GLU C CA 1
ATOM 5390 C C . GLU C 1 225 ? 93.701 41.769 55.641 1.00 25.03 225 GLU C C 1
ATOM 5391 O O . GLU C 1 225 ? 93.253 40.884 54.901 1.00 35.35 225 GLU C O 1
ATOM 5397 N N . GLU C 1 226 ? 93.190 42.018 56.840 1.00 21.74 226 GLU C N 1
ATOM 5398 C CA . GLU C 1 226 ? 92.081 41.221 57.347 1.00 26.68 226 GLU C CA 1
ATOM 5399 C C . GLU C 1 226 ? 90.807 41.431 56.557 1.00 27.39 226 GLU C C 1
ATOM 5400 O O . GLU C 1 226 ? 90.168 40.461 56.135 1.00 31.51 226 GLU C O 1
ATOM 5406 N N . LEU C 1 227 ? 90.441 42.689 56.341 1.00 24.95 227 LEU C N 1
ATOM 5407 C CA . LEU C 1 227 ? 89.231 42.979 55.599 1.00 21.08 227 LEU C CA 1
ATOM 5408 C C . LEU C 1 227 ? 89.414 42.580 54.143 1.00 25.72 227 LEU C C 1
ATOM 5409 O O . LEU C 1 227 ? 88.489 42.078 53.509 1.00 29.12 227 LEU C O 1
ATOM 5414 N N . GLY C 1 228 ? 90.613 42.796 53.613 1.00 28.17 228 GLY C N 1
ATOM 5415 C CA . GLY C 1 228 ? 90.882 42.441 52.229 1.00 28.42 228 GLY C CA 1
ATOM 5416 C C . GLY C 1 228 ? 90.733 40.939 52.003 1.00 35.75 228 GLY C C 1
ATOM 5417 O O . GLY C 1 228 ? 90.268 40.481 50.964 1.00 38.18 228 GLY C O 1
ATOM 5418 N N . SER C 1 229 ? 91.128 40.152 52.988 1.00 37.33 229 SER C N 1
ATOM 5419 C CA . SER C 1 229 ? 91.024 38.718 52.858 1.00 39.18 229 SER C CA 1
ATOM 5420 C C . SER C 1 229 ? 89.565 38.298 52.719 1.00 42.16 229 SER C C 1
ATOM 5421 O O . SER C 1 229 ? 89.250 37.364 51.985 1.00 42.73 229 SER C O 1
ATOM 5424 N N . GLU C 1 230 ? 88.677 38.994 53.419 1.00 41.69 230 GLU C N 1
ATOM 5425 C CA . GLU C 1 230 ? 87.255 38.684 53.363 1.00 39.40 230 GLU C CA 1
ATOM 5426 C C . GLU C 1 230 ? 86.618 39.172 52.070 1.00 40.32 230 GLU C C 1
ATOM 5427 O O . GLU C 1 230 ? 85.804 38.469 51.470 1.00 44.81 230 GLU C O 1
ATOM 5433 N N . LEU C 1 231 ? 86.981 40.380 51.650 1.00 37.41 231 LEU C N 1
ATOM 5434 C CA . LEU C 1 231 ? 86.459 40.956 50.418 1.00 32.39 231 LEU C CA 1
ATOM 5435 C C . LEU C 1 231 ? 86.877 40.103 49.225 1.00 30.21 231 LEU C C 1
ATOM 5436 O O . LEU C 1 231 ? 86.103 39.883 48.289 1.00 29.67 231 LEU C O 1
ATOM 5441 N N . LYS C 1 232 ? 88.117 39.633 49.268 1.00 28.02 232 LYS C N 1
ATOM 5442 C CA . LYS C 1 232 ? 88.665 38.787 48.218 1.00 33.57 232 LYS C CA 1
ATOM 5443 C C . LYS C 1 232 ? 87.896 37.470 48.072 1.00 37.88 232 LYS C C 1
ATOM 5444 O O . LYS C 1 232 ? 87.768 36.941 46.973 1.00 42.74 232 LYS C O 1
ATOM 5450 N N . GLU C 1 233 ? 87.393 36.941 49.182 1.00 40.88 233 GLU C N 1
ATOM 5451 C CA . GLU C 1 233 ? 86.636 35.697 49.157 1.00 47.68 233 GLU C CA 1
ATOM 5452 C C . GLU C 1 233 ? 85.223 35.952 48.684 1.00 45.36 233 GLU C C 1
ATOM 5453 O O . GLU C 1 233 ? 84.654 35.174 47.928 1.00 45.27 233 GLU C O 1
ATOM 5459 N N . HIS C 1 234 ? 84.662 37.062 49.138 1.00 41.87 234 HIS C N 1
ATOM 5460 C CA . HIS C 1 234 ? 83.314 37.431 48.770 1.00 40.14 234 HIS C CA 1
ATOM 5461 C C . HIS C 1 234 ? 83.204 37.705 47.270 1.00 45.86 234 HIS C C 1
ATOM 5462 O O . HIS C 1 234 ? 82.331 37.157 46.602 1.00 51.23 234 HIS C O 1
ATOM 5469 N N . TYR C 1 235 ? 84.095 38.540 46.742 1.00 43.20 235 TYR C N 1
ATOM 5470 C CA . TYR C 1 235 ? 84.070 38.876 45.329 1.00 43.00 235 TYR C CA 1
ATOM 5471 C C . TYR C 1 235 ? 84.890 37.908 44.495 1.00 42.13 235 TYR C C 1
ATOM 5472 O O . TYR C 1 235 ? 85.158 38.153 43.319 1.00 44.70 235 TYR C O 1
ATOM 5481 N N . LYS C 1 236 ? 85.288 36.798 45.100 1.00 45.88 236 LYS C N 1
ATOM 5482 C CA . LYS C 1 236 ? 86.099 35.805 44.398 1.00 44.79 236 LYS C CA 1
ATOM 5483 C C . LYS C 1 236 ? 87.202 36.398 43.534 1.00 41.96 236 LYS C C 1
ATOM 5484 O O . LYS C 1 236 ? 87.328 36.064 42.364 1.00 45.33 236 LYS C O 1
ATOM 5490 N N . ILE C 1 237 ? 87.990 37.293 44.112 1.00 44.12 237 ILE C N 1
ATOM 5491 C CA . ILE C 1 237 ? 89.104 37.911 43.404 1.00 41.39 237 ILE C CA 1
ATOM 5492 C C . ILE C 1 237 ? 90.167 36.834 43.392 1.00 45.02 237 ILE C C 1
ATOM 5493 O O . ILE C 1 237 ? 90.290 36.073 44.345 1.00 48.16 237 ILE C O 1
ATOM 5498 N N . GLU C 1 238 ? 90.926 36.747 42.312 1.00 48.81 238 GLU C N 1
ATOM 5499 C CA . GLU C 1 238 ? 91.930 35.703 42.212 1.00 54.00 238 GLU C CA 1
ATOM 5500 C C . GLU C 1 238 ? 93.264 36.089 42.842 1.00 53.52 238 GLU C C 1
ATOM 5501 O O . GLU C 1 238 ? 93.906 35.275 43.520 1.00 52.94 238 GLU C O 1
ATOM 5507 N N . ALA C 1 239 ? 93.680 37.331 42.627 1.00 45.20 239 ALA C N 1
ATOM 5508 C CA . ALA C 1 239 ? 94.947 37.773 43.169 1.00 41.01 239 ALA C CA 1
ATOM 5509 C C . ALA C 1 239 ? 95.057 39.280 43.289 1.00 39.90 239 ALA C C 1
ATOM 5510 O O . ALA C 1 239 ? 94.490 40.029 42.502 1.00 38.40 239 ALA C O 1
ATOM 5512 N N . PHE C 1 240 ? 95.796 39.716 44.298 1.00 40.66 240 PHE C N 1
ATOM 5513 C CA . PHE C 1 240 ? 96.025 41.130 44.508 1.00 34.89 240 PHE C CA 1
ATOM 5514 C C . PHE C 1 240 ? 97.399 41.427 43.942 1.00 38.14 240 PHE C C 1
ATOM 5515 O O . PHE C 1 240 ? 98.370 40.691 44.176 1.00 40.80 240 PHE C O 1
ATOM 5523 N N . THR C 1 241 ? 97.479 42.502 43.178 1.00 32.89 241 THR C N 1
ATOM 5524 C CA . THR C 1 241 ? 98.730 42.880 42.576 1.00 29.97 241 THR C CA 1
ATOM 5525 C C . THR C 1 241 ? 99.405 43.927 43.446 1.00 33.80 241 THR C C 1
ATOM 5526 O O . THR C 1 241 ? 98.744 44.746 44.072 1.00 33.97 241 THR C O 1
ATOM 5530 N N . PRO C 1 242 ? 100.737 43.877 43.541 1.00 33.32 242 PRO C N 1
ATOM 5531 C CA . PRO C 1 242 ? 101.446 44.873 44.342 1.00 25.93 242 PRO C CA 1
ATOM 5532 C C . PRO C 1 242 ? 101.164 46.238 43.709 1.00 29.47 242 PRO C C 1
ATOM 5533 O O . PRO C 1 242 ? 101.141 46.355 42.489 1.00 32.96 242 PRO C O 1
ATOM 5537 N N . LEU C 1 243 ? 100.964 47.274 44.518 1.00 32.49 243 LEU C N 1
ATOM 5538 C CA . LEU C 1 243 ? 100.685 48.604 43.975 1.00 28.28 243 LEU C CA 1
ATOM 5539 C C . LEU C 1 243 ? 101.745 49.140 43.027 1.00 25.17 243 LEU C C 1
ATOM 5540 O O . LEU C 1 243 ? 101.426 49.839 42.070 1.00 37.50 243 LEU C O 1
ATOM 5545 N N . LEU C 1 244 ? 103.003 48.834 43.301 1.00 31.10 244 LEU C N 1
ATOM 5546 C CA . LEU C 1 244 ? 104.101 49.291 42.453 1.00 36.63 244 LEU C CA 1
ATOM 5547 C C . LEU C 1 244 ? 104.447 48.423 41.237 1.00 43.59 244 LEU C C 1
ATOM 5548 O O . LEU C 1 244 ? 105.365 48.766 40.492 1.00 51.26 244 LEU C O 1
ATOM 5553 N N . ALA C 1 245 ? 103.740 47.311 41.036 1.00 39.50 245 ALA C N 1
ATOM 5554 C CA . ALA C 1 245 ? 104.009 46.459 39.883 1.00 38.93 245 ALA C CA 1
ATOM 5555 C C . ALA C 1 245 ? 103.227 46.965 38.668 1.00 35.37 245 ALA C C 1
ATOM 5556 O O . ALA C 1 245 ? 102.007 46.954 38.655 1.00 40.64 245 ALA C O 1
ATOM 5558 N N . PRO C 1 246 ? 103.925 47.459 37.653 1.00 36.87 246 PRO C N 1
ATOM 5559 C CA . PRO C 1 246 ? 103.208 47.945 36.469 1.00 35.69 246 PRO C CA 1
ATOM 5560 C C . PRO C 1 246 ? 102.711 46.790 35.614 1.00 36.10 246 PRO C C 1
ATOM 5561 O O . PRO C 1 246 ? 103.337 45.723 35.556 1.00 28.92 246 PRO C O 1
ATOM 5565 N N . ALA C 1 247 ? 101.572 47.007 34.965 1.00 40.39 247 ALA C N 1
ATOM 5566 C CA . ALA C 1 247 ? 100.977 46.001 34.091 1.00 41.31 247 ALA C CA 1
ATOM 5567 C C . ALA C 1 247 ? 100.198 46.682 32.976 1.00 42.98 247 ALA C C 1
ATOM 5568 O O . ALA C 1 247 ? 99.777 47.839 33.096 1.00 48.31 247 ALA C O 1
ATOM 5570 N N . GLN C 1 248 ? 100.011 45.948 31.891 1.00 46.09 248 GLN C N 1
ATOM 5571 C CA . GLN C 1 248 ? 99.297 46.439 30.724 1.00 49.43 248 GLN C CA 1
ATOM 5572 C C . GLN C 1 248 ? 97.831 46.102 30.925 1.00 47.66 248 GLN C C 1
ATOM 5573 O O . GLN C 1 248 ? 96.942 46.869 30.545 1.00 56.41 248 GLN C O 1
ATOM 5579 N N . GLU C 1 249 ? 97.590 44.945 31.534 1.00 44.35 249 GLU C N 1
ATOM 5580 C CA . GLU C 1 249 ? 96.229 44.498 31.788 1.00 47.99 249 GLU C CA 1
ATOM 5581 C C . GLU C 1 249 ? 95.710 45.054 33.107 1.00 44.29 249 GLU C C 1
ATOM 5582 O O . GLU C 1 249 ? 96.488 45.400 33.991 1.00 45.21 249 GLU C O 1
ATOM 5588 N N . PRO C 1 250 ? 94.382 45.119 33.269 1.00 40.84 250 PRO C N 1
ATOM 5589 C CA . PRO C 1 250 ? 93.804 45.646 34.505 1.00 43.65 250 PRO C CA 1
ATOM 5590 C C . PRO C 1 250 ? 94.314 44.893 35.732 1.00 41.93 250 PRO C C 1
ATOM 5591 O O . PRO C 1 250 ? 94.551 43.689 35.678 1.00 47.54 250 PRO C O 1
ATOM 5595 N N . VAL C 1 251 ? 94.486 45.607 36.838 1.00 38.11 251 VAL C N 1
ATOM 5596 C CA . VAL C 1 251 ? 94.946 44.991 38.075 1.00 33.95 251 VAL C CA 1
ATOM 5597 C C . VAL C 1 251 ? 93.958 45.264 39.200 1.00 32.22 251 VAL C C 1
ATOM 5598 O O . VAL C 1 251 ? 93.201 46.233 39.138 1.00 37.45 251 VAL C O 1
ATOM 5602 N N . THR C 1 252 ? 93.962 44.400 40.211 1.00 30.69 252 THR C N 1
ATOM 5603 C CA . THR C 1 252 ? 93.067 44.537 41.354 1.00 34.31 252 THR C CA 1
ATOM 5604 C C . THR C 1 252 ? 93.940 44.886 42.537 1.00 34.44 252 THR C C 1
ATOM 5605 O O . THR C 1 252 ? 94.728 44.067 42.980 1.00 32.94 252 THR C O 1
ATOM 5609 N N . LEU C 1 253 ? 93.789 46.097 43.052 1.00 33.51 253 LEU C N 1
ATOM 5610 C CA . LEU C 1 253 ? 94.595 46.552 44.173 1.00 34.49 253 LEU C CA 1
ATOM 5611 C C . LEU C 1 253 ? 93.852 46.660 45.509 1.00 32.91 253 LEU C C 1
ATOM 5612 O O . LEU C 1 253 ? 92.710 47.111 45.572 1.00 33.67 253 LEU C O 1
ATOM 5617 N N . LEU C 1 254 ? 94.531 46.248 46.575 1.00 28.24 254 LEU C N 1
ATOM 5618 C CA . LEU C 1 254 ? 93.997 46.306 47.926 1.00 22.67 254 LEU C CA 1
ATOM 5619 C C . LEU C 1 254 ? 94.783 47.360 48.682 1.00 27.94 254 LEU C C 1
ATOM 5620 O O . LEU C 1 254 ? 96.012 47.369 48.655 1.00 32.52 254 LEU C O 1
ATOM 5625 N N . GLY C 1 255 ? 94.083 48.248 49.366 1.00 24.03 255 GLY C N 1
ATOM 5626 C CA . GLY C 1 255 ? 94.789 49.270 50.098 1.00 28.53 255 GLY C CA 1
ATOM 5627 C C . GLY C 1 255 ? 93.888 50.125 50.966 1.00 27.42 255 GLY C C 1
ATOM 5628 O O . GLY C 1 255 ? 92.702 49.853 51.109 1.00 30.33 255 GLY C O 1
ATOM 5629 N N . GLN C 1 256 ? 94.474 51.168 51.538 1.00 21.77 256 GLN C N 1
ATOM 5630 C CA . GLN C 1 256 ? 93.781 52.102 52.412 1.00 24.96 256 GLN C CA 1
ATOM 5631 C C . GLN C 1 256 ? 93.774 53.492 51.759 1.00 21.41 256 GLN C C 1
ATOM 5632 O O . GLN C 1 256 ? 94.815 54.028 51.385 1.00 20.98 256 GLN C O 1
ATOM 5638 N N . ILE C 1 257 ? 92.599 54.077 51.617 1.00 14.78 257 ILE C N 1
ATOM 5639 C CA . ILE C 1 257 ? 92.510 55.381 50.989 1.00 21.29 257 ILE C CA 1
ATOM 5640 C C . ILE C 1 257 ? 93.231 56.412 51.856 1.00 25.37 257 ILE C C 1
ATOM 5641 O O . ILE C 1 257 ? 93.303 56.288 53.072 1.00 29.63 257 ILE C O 1
ATOM 5646 N N . GLY C 1 258 ? 93.782 57.426 51.220 1.00 25.85 258 GLY C N 1
ATOM 5647 C CA . GLY C 1 258 ? 94.481 58.450 51.964 1.00 30.73 258 GLY C CA 1
ATOM 5648 C C . GLY C 1 258 ? 94.546 59.717 51.144 1.00 32.39 258 GLY C C 1
ATOM 5649 O O . GLY C 1 258 ? 94.160 59.739 49.975 1.00 33.81 258 GLY C O 1
ATOM 5650 N N . CYS C 1 259 ? 95.018 60.787 51.763 1.00 36.32 259 CYS C N 1
ATOM 5651 C CA . CYS C 1 259 ? 95.157 62.055 51.079 1.00 33.25 259 CYS C CA 1
ATOM 5652 C C . CYS C 1 259 ? 96.649 62.331 50.963 1.00 34.55 259 CYS C C 1
ATOM 5653 O O . CYS C 1 259 ? 97.424 61.977 51.856 1.00 42.96 259 CYS C O 1
ATOM 5656 N N . ASP C 1 260 ? 97.063 62.955 49.871 1.00 34.13 260 ASP C N 1
ATOM 5657 C CA . ASP C 1 260 ? 98.475 63.261 49.678 1.00 38.79 260 ASP C CA 1
ATOM 5658 C C . ASP C 1 260 ? 98.959 64.502 50.442 1.00 38.46 260 ASP C C 1
ATOM 5659 O O . ASP C 1 260 ? 100.118 64.906 50.302 1.00 36.32 260 ASP C O 1
ATOM 5664 N N . SER C 1 261 ? 98.080 65.111 51.234 1.00 41.98 261 SER C N 1
ATOM 5665 C CA . SER C 1 261 ? 98.442 66.309 52.004 1.00 43.34 261 SER C CA 1
ATOM 5666 C C . SER C 1 261 ? 97.766 66.284 53.365 1.00 43.17 261 SER C C 1
ATOM 5667 O O . SER C 1 261 ? 97.030 65.347 53.681 1.00 43.44 261 SER C O 1
ATOM 5670 N N . ASN C 1 262 ? 98.006 67.320 54.164 1.00 38.98 262 ASN C N 1
ATOM 5671 C CA . ASN C 1 262 ? 97.399 67.401 55.484 1.00 39.90 262 ASN C CA 1
ATOM 5672 C C . ASN C 1 262 ? 96.025 68.031 55.411 1.00 43.63 262 ASN C C 1
ATOM 5673 O O . ASN C 1 262 ? 95.370 68.231 56.441 1.00 47.74 262 ASN C O 1
ATOM 5678 N N . GLY C 1 263 ? 95.587 68.335 54.194 1.00 44.38 263 GLY C N 1
ATOM 5679 C CA . GLY C 1 263 ? 94.301 68.976 54.014 1.00 42.67 263 GLY C CA 1
ATOM 5680 C C . GLY C 1 263 ? 93.130 68.047 53.793 1.00 42.37 263 GLY C C 1
ATOM 5681 O O . GLY C 1 263 ? 93.212 66.844 54.041 1.00 45.00 263 GLY C O 1
ATOM 5682 N N . LYS C 1 264 ? 92.028 68.629 53.334 1.00 38.68 264 LYS C N 1
ATOM 5683 C CA . LYS C 1 264 ? 90.816 67.884 53.058 1.00 41.21 264 LYS C CA 1
ATOM 5684 C C . LYS C 1 264 ? 91.025 67.058 51.793 1.00 38.94 264 LYS C C 1
ATOM 5685 O O . LYS C 1 264 ? 91.714 67.479 50.864 1.00 43.67 264 LYS C O 1
ATOM 5691 N N . LEU C 1 265 ? 90.436 65.873 51.773 1.00 34.51 265 LEU C N 1
ATOM 5692 C CA . LEU C 1 265 ? 90.548 64.984 50.635 1.00 35.36 265 LEU C CA 1
ATOM 5693 C C . LEU C 1 265 ? 89.731 65.571 49.490 1.00 34.73 265 LEU C C 1
ATOM 5694 O O . LEU C 1 265 ? 88.650 66.110 49.719 1.00 32.80 265 LEU C O 1
ATOM 5699 N N . ASN C 1 266 ? 90.250 65.488 48.266 1.00 39.84 266 ASN C N 1
ATOM 5700 C CA . ASN C 1 266 ? 89.519 65.972 47.087 1.00 40.43 266 ASN C CA 1
ATOM 5701 C C . ASN C 1 266 ? 89.800 65.008 45.949 1.00 35.11 266 ASN C C 1
ATOM 5702 O O . ASN C 1 266 ? 90.728 64.215 46.044 1.00 35.28 266 ASN C O 1
ATOM 5707 N N . ASN C 1 267 ? 89.015 65.069 44.880 1.00 34.51 267 ASN C N 1
ATOM 5708 C CA . ASN C 1 267 ? 89.187 64.114 43.785 1.00 44.38 267 ASN C CA 1
ATOM 5709 C C . ASN C 1 267 ? 90.525 64.129 43.059 1.00 44.57 267 ASN C C 1
ATOM 5710 O O . ASN C 1 267 ? 90.706 63.410 42.076 1.00 48.05 267 ASN C O 1
ATOM 5715 N N . LYS C 1 268 ? 91.468 64.926 43.549 1.00 42.74 268 LYS C N 1
ATOM 5716 C CA . LYS C 1 268 ? 92.789 65.000 42.938 1.00 39.13 268 LYS C CA 1
ATOM 5717 C C . LYS C 1 268 ? 93.899 64.562 43.881 1.00 38.63 268 LYS C C 1
ATOM 5718 O O . LYS C 1 268 ? 95.017 64.298 43.441 1.00 36.94 268 LYS C O 1
ATOM 5724 N N . SER C 1 269 ? 93.581 64.478 45.172 1.00 37.59 269 SER C N 1
ATOM 5725 C CA . SER C 1 269 ? 94.555 64.115 46.196 1.00 38.73 269 SER C CA 1
ATOM 5726 C C . SER C 1 269 ? 94.501 62.679 46.703 1.00 39.58 269 SER C C 1
ATOM 5727 O O . SER C 1 269 ? 95.293 62.296 47.569 1.00 38.98 269 SER C O 1
ATOM 5730 N N . VAL C 1 270 ? 93.580 61.884 46.178 1.00 32.94 270 VAL C N 1
ATOM 5731 C CA . VAL C 1 270 ? 93.455 60.512 46.627 1.00 28.14 270 VAL C CA 1
ATOM 5732 C C . VAL C 1 270 ? 94.696 59.687 46.329 1.00 27.87 270 VAL C C 1
ATOM 5733 O O . VAL C 1 270 ? 95.231 59.739 45.229 1.00 28.77 270 VAL C O 1
ATOM 5737 N N . ILE C 1 271 ? 95.172 58.960 47.334 1.00 28.78 271 ILE C N 1
ATOM 5738 C CA . ILE C 1 271 ? 96.306 58.067 47.158 1.00 31.14 271 ILE C CA 1
ATOM 5739 C C . ILE C 1 271 ? 95.839 56.748 47.747 1.00 27.17 271 ILE C C 1
ATOM 5740 O O . ILE C 1 271 ? 94.918 56.722 48.561 1.00 29.04 271 ILE C O 1
ATOM 5745 N N . LEU C 1 272 ? 96.452 55.653 47.328 1.00 28.52 272 LEU C N 1
ATOM 5746 C CA . LEU C 1 272 ? 96.082 54.355 47.863 1.00 21.49 272 LEU C CA 1
ATOM 5747 C C . LEU C 1 272 ? 97.330 53.765 48.510 1.00 27.78 272 LEU C C 1
ATOM 5748 O O . LEU C 1 272 ? 98.373 53.607 47.860 1.00 28.10 272 LEU C O 1
ATOM 5753 N N . GLU C 1 273 ? 97.235 53.481 49.805 1.00 25.56 273 GLU C N 1
ATOM 5754 C CA . GLU C 1 273 ? 98.360 52.912 50.524 1.00 29.68 273 GLU C CA 1
ATOM 5755 C C . GLU C 1 273 ? 98.137 51.400 50.635 1.00 31.29 273 GLU C C 1
ATOM 5756 O O . GLU C 1 273 ? 97.124 50.952 51.164 1.00 28.36 273 GLU C O 1
ATOM 5762 N N . GLY C 1 274 ? 99.078 50.619 50.115 1.00 29.40 274 GLY C N 1
ATOM 5763 C CA . GLY C 1 274 ? 98.918 49.179 50.151 1.00 31.47 274 GLY C CA 1
ATOM 5764 C C . GLY C 1 274 ? 99.249 48.510 51.469 1.00 26.70 274 GLY C C 1
ATOM 5765 O O . GLY C 1 274 ? 99.934 49.054 52.317 1.00 30.20 274 GLY C O 1
ATOM 5766 N N . ASP C 1 275 ? 98.747 47.305 51.643 1.00 28.16 275 ASP C N 1
ATOM 5767 C CA . ASP C 1 275 ? 99.027 46.552 52.842 1.00 29.84 275 ASP C CA 1
ATOM 5768 C C . ASP C 1 275 ? 100.501 46.157 52.777 1.00 32.35 275 ASP C C 1
ATOM 5769 O O . ASP C 1 275 ? 101.153 46.298 51.741 1.00 35.73 275 ASP C O 1
ATOM 5774 N N . ARG C 1 276 ? 101.037 45.666 53.882 1.00 32.90 276 ARG C N 1
ATOM 5775 C CA . ARG C 1 276 ? 102.432 45.246 53.898 1.00 32.90 276 ARG C CA 1
ATOM 5776 C C . ARG C 1 276 ? 102.624 43.922 53.165 1.00 28.45 276 ARG C C 1
ATOM 5777 O O . ARG C 1 276 ? 103.570 43.768 52.396 1.00 33.69 276 ARG C O 1
ATOM 5785 N N . GLU C 1 277 ? 101.714 42.985 53.413 1.00 23.67 277 GLU C N 1
ATOM 5786 C CA . GLU C 1 277 ? 101.761 41.658 52.815 1.00 33.10 277 GLU C CA 1
ATOM 5787 C C . GLU C 1 277 ? 101.883 41.578 51.303 1.00 35.84 277 GLU C C 1
ATOM 5788 O O . GLU C 1 277 ? 102.572 40.685 50.797 1.00 43.99 277 GLU C O 1
ATOM 5794 N N . HIS C 1 278 ? 101.214 42.486 50.586 1.00 29.37 278 HIS C N 1
ATOM 5795 C CA . HIS C 1 278 ? 101.260 42.454 49.130 1.00 35.02 278 HIS C CA 1
ATOM 5796 C C . HIS C 1 278 ? 102.069 43.566 48.484 1.00 31.09 278 HIS C C 1
ATOM 5797 O O . HIS C 1 278 ? 102.709 43.345 47.459 1.00 39.76 278 HIS C O 1
ATOM 5804 N N . SER C 1 279 ? 102.048 44.756 49.073 1.00 28.47 279 SER C N 1
ATOM 5805 C CA . SER C 1 279 ? 102.753 45.881 48.466 1.00 23.73 279 SER C CA 1
ATOM 5806 C C . SER C 1 279 ? 103.852 46.501 49.300 1.00 24.21 279 SER C C 1
ATOM 5807 O O . SER C 1 279 ? 104.376 47.555 48.941 1.00 30.91 279 SER C O 1
ATOM 5810 N N . SER C 1 280 ? 104.199 45.867 50.413 1.00 29.03 280 SER C N 1
ATOM 5811 C CA . SER C 1 280 ? 105.222 46.401 51.315 1.00 30.08 280 SER C CA 1
ATOM 5812 C C . SER C 1 280 ? 104.910 47.847 51.743 1.00 27.56 280 SER C C 1
ATOM 5813 O O . SER C 1 280 ? 105.800 48.654 51.992 1.00 21.41 280 SER C O 1
ATOM 5816 N N . GLY C 1 281 ? 103.620 48.147 51.822 1.00 24.37 281 GLY C N 1
ATOM 5817 C CA . GLY C 1 281 ? 103.172 49.454 52.251 1.00 25.72 281 GLY C CA 1
ATOM 5818 C C . GLY C 1 281 ? 103.367 50.632 51.320 1.00 28.17 281 GLY C C 1
ATOM 5819 O O . GLY C 1 281 ? 103.285 51.772 51.760 1.00 31.65 281 GLY C O 1
ATOM 5820 N N . ALA C 1 282 ? 103.607 50.381 50.041 1.00 26.27 282 ALA C N 1
ATOM 5821 C CA . ALA C 1 282 ? 103.801 51.472 49.098 1.00 27.64 282 ALA C CA 1
ATOM 5822 C C . ALA C 1 282 ? 102.511 52.225 48.769 1.00 32.48 282 ALA C C 1
ATOM 5823 O O . ALA C 1 282 ? 101.407 51.697 48.928 1.00 34.31 282 ALA C O 1
ATOM 5825 N N . GLN C 1 283 ? 102.672 53.461 48.297 1.00 33.95 283 GLN C N 1
ATOM 5826 C CA . GLN C 1 283 ? 101.554 54.326 47.930 1.00 31.81 283 GLN C CA 1
ATOM 5827 C C . GLN C 1 283 ? 101.599 54.643 46.439 1.00 28.37 283 GLN C C 1
ATOM 5828 O O . GLN C 1 283 ? 102.662 54.659 45.838 1.00 28.12 283 GLN C O 1
ATOM 5834 N N . ILE C 1 284 ? 100.440 54.910 45.850 1.00 28.24 284 ILE C N 1
ATOM 5835 C CA . ILE C 1 284 ? 100.347 55.321 44.446 1.00 30.99 284 ILE C CA 1
ATOM 5836 C C . ILE C 1 284 ? 99.159 56.257 44.331 1.00 29.66 284 ILE C C 1
ATOM 5837 O O . ILE C 1 284 ? 98.133 56.039 44.969 1.00 33.44 284 ILE C O 1
ATOM 5842 N N . PRO C 1 285 ? 99.277 57.315 43.523 1.00 27.48 285 PRO C N 1
ATOM 5843 C CA . PRO C 1 285 ? 98.140 58.230 43.388 1.00 24.37 285 PRO C CA 1
ATOM 5844 C C . PRO C 1 285 ? 97.035 57.493 42.638 1.00 30.56 285 PRO C C 1
ATOM 5845 O O . PRO C 1 285 ? 97.318 56.568 41.875 1.00 31.35 285 PRO C O 1
ATOM 5849 N N . VAL C 1 286 ? 95.785 57.899 42.845 1.00 27.97 286 VAL C N 1
ATOM 5850 C CA . VAL C 1 286 ? 94.668 57.277 42.158 1.00 29.05 286 VAL C CA 1
ATOM 5851 C C . VAL C 1 286 ? 93.929 58.310 41.329 1.00 32.88 286 VAL C C 1
ATOM 5852 O O . VAL C 1 286 ? 93.529 59.349 41.843 1.00 34.08 286 VAL C O 1
ATOM 5856 N N . ASP C 1 287 ? 93.765 58.021 40.041 1.00 36.14 287 ASP C N 1
ATOM 5857 C CA . ASP C 1 287 ? 93.066 58.909 39.127 1.00 31.85 287 ASP C CA 1
ATOM 5858 C C . ASP C 1 287 ? 91.622 58.440 39.114 1.00 36.68 287 ASP C C 1
ATOM 5859 O O . ASP C 1 287 ? 91.340 57.275 38.816 1.00 33.35 287 ASP C O 1
ATOM 5864 N N . LEU C 1 288 ? 90.705 59.344 39.444 1.00 36.14 288 LEU C N 1
ATOM 5865 C CA . LEU C 1 288 ? 89.288 59.001 39.495 1.00 34.69 288 LEU C CA 1
ATOM 5866 C C . LEU C 1 288 ? 88.453 59.473 38.293 1.00 40.83 288 LEU C C 1
ATOM 5867 O O . LEU C 1 288 ? 87.235 59.281 38.272 1.00 35.93 288 LEU C O 1
ATOM 5872 N N . SER C 1 289 ? 89.100 60.087 37.303 1.00 44.63 289 SER C N 1
ATOM 5873 C CA . SER C 1 289 ? 88.414 60.605 36.119 1.00 45.06 289 SER C CA 1
ATOM 5874 C C . SER C 1 289 ? 87.544 59.597 35.383 1.00 46.24 289 SER C C 1
ATOM 5875 O O . SER C 1 289 ? 86.517 59.956 34.820 1.00 48.55 289 SER C O 1
ATOM 5878 N N . GLU C 1 290 ? 87.945 58.334 35.379 1.00 46.62 290 GLU C N 1
ATOM 5879 C CA . GLU C 1 290 ? 87.171 57.315 34.683 1.00 46.22 290 GLU C CA 1
ATOM 5880 C C . GLU C 1 290 ? 86.246 56.548 35.596 1.00 46.29 290 GLU C C 1
ATOM 5881 O O . GLU C 1 290 ? 85.620 55.581 35.176 1.00 40.16 290 GLU C O 1
ATOM 5887 N N . LEU C 1 291 ? 86.162 56.969 36.852 1.00 52.42 291 LEU C N 1
ATOM 5888 C CA . LEU C 1 291 ? 85.303 56.282 37.808 1.00 49.57 291 LEU C CA 1
ATOM 5889 C C . LEU C 1 291 ? 83.937 56.938 37.855 1.00 50.44 291 LEU C C 1
ATOM 5890 O O . LEU C 1 291 ? 83.794 58.106 38.241 1.00 57.06 291 LEU C O 1
ATOM 5895 N N . LYS C 1 292 ? 82.930 56.180 37.451 1.00 48.02 292 LYS C N 1
ATOM 5896 C CA . LYS C 1 292 ? 81.560 56.680 37.430 1.00 55.71 292 LYS C CA 1
ATOM 5897 C C . LYS C 1 292 ? 81.037 56.975 38.831 1.00 55.74 292 LYS C C 1
ATOM 5898 O O . LYS C 1 292 ? 80.584 58.082 39.111 1.00 58.58 292 LYS C O 1
ATOM 5904 N N . GLU C 1 293 ? 81.092 55.985 39.713 1.00 59.63 293 GLU C N 1
ATOM 5905 C CA . GLU C 1 293 ? 80.621 56.183 41.077 1.00 58.12 293 GLU C CA 1
ATOM 5906 C C . GLU C 1 293 ? 81.648 55.880 42.152 1.00 54.78 293 GLU C C 1
ATOM 5907 O O . GLU C 1 293 ? 82.429 54.932 42.048 1.00 50.51 293 GLU C O 1
ATOM 5913 N N . TYR C 1 294 ? 81.639 56.710 43.188 1.00 50.43 294 TYR C N 1
ATOM 5914 C CA . TYR C 1 294 ? 82.546 56.526 44.299 1.00 45.09 294 TYR C CA 1
ATOM 5915 C C . TYR C 1 294 ? 82.214 57.397 45.500 1.00 42.65 294 TYR C C 1
ATOM 5916 O O . TYR C 1 294 ? 81.653 58.481 45.379 1.00 41.97 294 TYR C O 1
ATOM 5925 N N . SER C 1 295 ? 82.540 56.866 46.669 1.00 46.36 295 SER C N 1
ATOM 5926 C CA . SER C 1 295 ? 82.389 57.552 47.946 1.00 40.27 295 SER C CA 1
ATOM 5927 C C . SER C 1 295 ? 83.666 57.092 48.640 1.00 39.70 295 SER C C 1
ATOM 5928 O O . SER C 1 295 ? 83.855 55.895 48.871 1.00 33.52 295 SER C O 1
ATOM 5931 N N . LEU C 1 296 ? 84.554 58.030 48.935 1.00 30.85 296 LEU C N 1
ATOM 5932 C CA . LEU C 1 296 ? 85.810 57.670 49.560 1.00 28.64 296 LEU C CA 1
ATOM 5933 C C . LEU C 1 296 ? 86.123 58.571 50.736 1.00 31.69 296 LEU C C 1
ATOM 5934 O O . LEU C 1 296 ? 85.658 59.716 50.794 1.00 32.12 296 LEU C O 1
ATOM 5939 N N . PHE C 1 297 ? 86.902 58.040 51.675 1.00 27.97 297 PHE C N 1
ATOM 5940 C CA . PHE C 1 297 ? 87.317 58.792 52.850 1.00 31.29 297 PHE C CA 1
ATOM 5941 C C . PHE C 1 297 ? 88.632 58.195 53.334 1.00 29.07 297 PHE C C 1
ATOM 5942 O O . PHE C 1 297 ? 88.889 57.005 53.141 1.00 29.45 297 PHE C O 1
ATOM 5950 N N . PRO C 1 298 ? 89.483 59.015 53.964 1.00 27.65 298 PRO C N 1
ATOM 5951 C CA . PRO C 1 298 ? 90.782 58.567 54.471 1.00 28.04 298 PRO C CA 1
ATOM 5952 C C . PRO C 1 298 ? 90.673 57.463 55.504 1.00 26.52 298 PRO C C 1
ATOM 5953 O O . PRO C 1 298 ? 89.967 57.612 56.487 1.00 31.53 298 PRO C O 1
ATOM 5957 N N . GLY C 1 299 ? 91.377 56.358 55.282 1.00 28.10 299 GLY C N 1
ATOM 5958 C CA . GLY C 1 299 ? 91.329 55.252 56.222 1.00 25.70 299 GLY C CA 1
ATOM 5959 C C . GLY C 1 299 ? 90.500 54.098 55.711 1.00 28.01 299 GLY C C 1
ATOM 5960 O O . GLY C 1 299 ? 90.573 52.982 56.244 1.00 37.40 299 GLY C O 1
ATOM 5961 N N . GLN C 1 300 ? 89.719 54.362 54.666 1.00 22.02 300 GLN C N 1
ATOM 5962 C CA . GLN C 1 300 ? 88.848 53.360 54.055 1.00 21.52 300 GLN C CA 1
ATOM 5963 C C . GLN C 1 300 ? 89.584 52.222 53.366 1.00 18.71 300 GLN C C 1
ATOM 5964 O O . GLN C 1 300 ? 90.378 52.455 52.458 1.00 22.81 300 GLN C O 1
ATOM 5970 N N . VAL C 1 301 ? 89.336 50.991 53.796 1.00 19.53 301 VAL C N 1
ATOM 5971 C CA . VAL C 1 301 ? 89.969 49.856 53.127 1.00 23.35 301 VAL C CA 1
ATOM 5972 C C . VAL C 1 301 ? 89.137 49.586 51.882 1.00 24.73 301 VAL C C 1
ATOM 5973 O O . VAL C 1 301 ? 87.913 49.485 51.961 1.00 36.95 301 VAL C O 1
ATOM 5977 N N . VAL C 1 302 ? 89.782 49.490 50.728 1.00 23.78 302 VAL C N 1
ATOM 5978 C CA . VAL C 1 302 ? 89.046 49.239 49.492 1.00 25.89 302 VAL C CA 1
ATOM 5979 C C . VAL C 1 302 ? 89.779 48.315 48.558 1.00 26.95 302 VAL C C 1
ATOM 5980 O O . VAL C 1 302 ? 90.959 48.035 48.734 1.00 34.58 302 VAL C O 1
ATOM 5984 N N . ILE C 1 303 ? 89.055 47.833 47.565 1.00 22.97 303 ILE C N 1
ATOM 5985 C CA . ILE C 1 303 ? 89.645 47.006 46.539 1.00 24.44 303 ILE C CA 1
ATOM 5986 C C . ILE C 1 303 ? 89.274 47.738 45.258 1.00 25.32 303 ILE C C 1
ATOM 5987 O O . ILE C 1 303 ? 88.095 47.979 44.982 1.00 23.04 303 ILE C O 1
ATOM 5992 N N . MET C 1 304 ? 90.286 48.138 44.501 1.00 28.91 304 MET C N 1
ATOM 5993 C CA . MET C 1 304 ? 90.051 48.870 43.269 1.00 32.30 304 MET C CA 1
ATOM 5994 C C . MET C 1 304 ? 90.644 48.163 42.087 1.00 35.54 304 MET C C 1
ATOM 5995 O O . MET C 1 304 ? 91.656 47.483 42.201 1.00 37.23 304 MET C O 1
ATOM 6000 N N . GLU C 1 305 ? 89.988 48.325 40.947 1.00 38.55 305 GLU C N 1
ATOM 6001 C CA . GLU C 1 305 ? 90.425 47.718 39.711 1.00 35.57 305 GLU C CA 1
ATOM 6002 C C . GLU C 1 305 ? 90.694 48.864 38.758 1.00 35.16 305 GLU C C 1
ATOM 6003 O O . GLU C 1 305 ? 89.969 49.859 38.739 1.00 33.23 305 GLU C O 1
ATOM 6009 N N . GLY C 1 306 ? 91.753 48.732 37.975 1.00 38.45 306 GLY C N 1
ATOM 6010 C CA . GLY C 1 306 ? 92.100 49.788 37.044 1.00 40.24 306 GLY C CA 1
ATOM 6011 C C . GLY C 1 306 ? 93.362 49.480 36.266 1.00 37.62 306 GLY C C 1
ATOM 6012 O O . GLY C 1 306 ? 93.843 48.347 36.232 1.00 41.49 306 GLY C O 1
ATOM 6013 N N . ILE C 1 307 ? 93.906 50.510 35.646 1.00 31.16 307 ILE C N 1
ATOM 6014 C CA . ILE C 1 307 ? 95.096 50.384 34.834 1.00 31.34 307 ILE C CA 1
ATOM 6015 C C . ILE C 1 307 ? 96.253 51.136 35.481 1.00 34.58 307 ILE C C 1
ATOM 6016 O O . ILE C 1 307 ? 96.144 52.325 35.782 1.00 37.94 307 ILE C O 1
ATOM 6021 N N . ASN C 1 308 ? 97.357 50.437 35.692 1.00 34.73 308 ASN C N 1
ATOM 6022 C CA . ASN C 1 308 ? 98.554 51.037 36.258 1.00 32.74 308 ASN C CA 1
ATOM 6023 C C . ASN C 1 308 ? 99.660 50.513 35.363 1.00 36.04 308 ASN C C 1
ATOM 6024 O O . ASN C 1 308 ? 100.296 49.503 35.661 1.00 35.60 308 ASN C O 1
ATOM 6029 N N . THR C 1 309 ? 99.873 51.196 34.245 1.00 39.36 309 THR C N 1
ATOM 6030 C CA . THR C 1 309 ? 100.876 50.770 33.281 1.00 38.28 309 THR C CA 1
ATOM 6031 C C . THR C 1 309 ? 102.307 51.145 33.590 1.00 42.02 309 THR C C 1
ATOM 6032 O O . THR C 1 309 ? 103.225 50.442 33.185 1.00 40.87 309 THR C O 1
ATOM 6036 N N . THR C 1 310 ? 102.495 52.251 34.298 1.00 50.47 310 THR C N 1
ATOM 6037 C CA . THR C 1 310 ? 103.826 52.714 34.661 1.00 51.62 310 THR C CA 1
ATOM 6038 C C . THR C 1 310 ? 104.130 52.363 36.102 1.00 52.84 310 THR C C 1
ATOM 6039 O O . THR C 1 310 ? 105.282 52.369 36.509 1.00 51.01 310 THR C O 1
ATOM 6043 N N . GLY C 1 311 ? 103.090 52.037 36.861 1.00 57.72 311 GLY C N 1
ATOM 6044 C CA . GLY C 1 311 ? 103.279 51.657 38.249 1.00 66.26 311 GLY C CA 1
ATOM 6045 C C . GLY C 1 311 ? 103.350 52.872 39.145 1.00 64.23 311 GLY C C 1
ATOM 6046 O O . GLY C 1 311 ? 103.697 52.761 40.326 1.00 69.04 311 GLY C O 1
ATOM 6047 N N . ARG C 1 312 ? 103.007 54.026 38.583 1.00 56.47 312 ARG C N 1
ATOM 6048 C CA . ARG C 1 312 ? 103.039 55.274 39.326 1.00 57.32 312 ARG C CA 1
ATOM 6049 C C . ARG C 1 312 ? 101.665 55.905 39.497 1.00 59.74 312 ARG C C 1
ATOM 6050 O O . ARG C 1 312 ? 101.532 56.999 40.060 1.00 63.95 312 ARG C O 1
ATOM 6058 N N . LYS C 1 313 ? 100.640 55.240 38.990 1.00 53.58 313 LYS C N 1
ATOM 6059 C CA . LYS C 1 313 ? 99.304 55.789 39.097 1.00 39.32 313 LYS C CA 1
ATOM 6060 C C . LYS C 1 313 ? 98.271 54.751 38.701 1.00 31.99 313 LYS C C 1
ATOM 6061 O O . LYS C 1 313 ? 98.493 53.978 37.791 1.00 26.53 313 LYS C O 1
ATOM 6067 N N . LEU C 1 314 ? 97.152 54.727 39.409 1.00 24.99 314 LEU C N 1
ATOM 6068 C CA . LEU C 1 314 ? 96.096 53.803 39.097 1.00 23.86 314 LEU C CA 1
ATOM 6069 C C . LEU C 1 314 ? 94.942 54.573 38.523 1.00 31.80 314 LEU C C 1
ATOM 6070 O O . LEU C 1 314 ? 94.428 55.501 39.145 1.00 37.03 314 LEU C O 1
ATOM 6075 N N . VAL C 1 315 ? 94.548 54.211 37.315 1.00 36.90 315 VAL C N 1
ATOM 6076 C CA . VAL C 1 315 ? 93.411 54.852 36.690 1.00 34.28 315 VAL C CA 1
ATOM 6077 C C . VAL C 1 315 ? 92.328 53.860 37.068 1.00 32.75 315 VAL C C 1
ATOM 6078 O O . VAL C 1 315 ? 92.215 52.779 36.486 1.00 35.90 315 VAL C O 1
ATOM 6082 N N . ALA C 1 316 ? 91.566 54.213 38.092 1.00 29.71 316 ALA C N 1
ATOM 6083 C CA . ALA C 1 316 ? 90.515 53.346 38.595 1.00 23.40 316 ALA C CA 1
ATOM 6084 C C . ALA C 1 316 ? 89.354 53.235 37.644 1.00 25.44 316 ALA C C 1
ATOM 6085 O O . ALA C 1 316 ? 88.879 54.232 37.099 1.00 30.68 316 ALA C O 1
ATOM 6087 N N . THR C 1 317 ? 88.901 52.008 37.450 1.00 23.70 317 THR C N 1
ATOM 6088 C CA . THR C 1 317 ? 87.785 51.742 36.566 1.00 30.21 317 THR C CA 1
ATOM 6089 C C . THR C 1 317 ? 86.659 51.078 37.352 1.00 34.37 317 THR C C 1
ATOM 6090 O O . THR C 1 317 ? 85.514 51.039 36.910 1.00 40.41 317 THR C O 1
ATOM 6094 N N . LYS C 1 318 ? 86.994 50.559 38.526 1.00 34.63 318 LYS C N 1
ATOM 6095 C CA . LYS C 1 318 ? 86.016 49.889 39.370 1.00 33.21 318 LYS C CA 1
ATOM 6096 C C . LYS C 1 318 ? 86.382 49.948 40.848 1.00 31.91 318 LYS C C 1
ATOM 6097 O O . LYS C 1 318 ? 87.520 49.713 41.226 1.00 39.06 318 LYS C O 1
ATOM 6103 N N . LEU C 1 319 ? 85.407 50.266 41.681 1.00 27.37 319 LEU C N 1
ATOM 6104 C CA . LEU C 1 319 ? 85.636 50.353 43.100 1.00 22.32 319 LEU C CA 1
ATOM 6105 C C . LEU C 1 319 ? 84.651 49.406 43.717 1.00 21.39 319 LEU C C 1
ATOM 6106 O O . LEU C 1 319 ? 83.472 49.722 43.801 1.00 27.14 319 LEU C O 1
ATOM 6111 N N . TYR C 1 320 ? 85.114 48.235 44.143 1.00 25.40 320 TYR C N 1
ATOM 6112 C CA . TYR C 1 320 ? 84.200 47.276 44.763 1.00 31.29 320 TYR C CA 1
ATOM 6113 C C . TYR C 1 320 ? 83.420 47.902 45.906 1.00 35.60 320 TYR C C 1
ATOM 6114 O O . TYR C 1 320 ? 83.909 48.801 46.591 1.00 43.83 320 TYR C O 1
ATOM 6123 N N . GLU C 1 321 ? 82.199 47.422 46.107 1.00 37.22 321 GLU C N 1
ATOM 6124 C CA . GLU C 1 321 ? 81.361 47.955 47.156 1.00 39.45 321 GLU C CA 1
ATOM 6125 C C . GLU C 1 321 ? 81.646 47.283 48.488 1.00 37.13 321 GLU C C 1
ATOM 6126 O O . GLU C 1 321 ? 81.979 46.104 48.544 1.00 34.08 321 GLU C O 1
ATOM 6132 N N . GLY C 1 322 ? 81.531 48.052 49.563 1.00 36.80 322 GLY C N 1
ATOM 6133 C CA . GLY C 1 322 ? 81.785 47.508 50.883 1.00 34.19 322 GLY C CA 1
ATOM 6134 C C . GLY C 1 322 ? 80.848 46.367 51.220 1.00 33.01 322 GLY C C 1
ATOM 6135 O O . GLY C 1 322 ? 79.687 46.338 50.793 1.00 26.93 322 GLY C O 1
ATOM 6136 N N . VAL C 1 323 ? 81.359 45.413 51.985 1.00 28.44 323 VAL C N 1
ATOM 6137 C CA . VAL C 1 323 ? 80.557 44.276 52.396 1.00 31.44 323 VAL C CA 1
ATOM 6138 C C . VAL C 1 323 ? 80.359 44.326 53.904 1.00 32.24 323 VAL C C 1
ATOM 6139 O O . VAL C 1 323 ? 81.319 44.347 54.676 1.00 36.23 323 VAL C O 1
ATOM 6143 N N . PRO C 1 324 ? 79.103 44.356 54.345 1.00 32.10 324 PRO C N 1
ATOM 6144 C CA . PRO C 1 324 ? 78.788 44.401 55.773 1.00 31.47 324 PRO C CA 1
ATOM 6145 C C . PRO C 1 324 ? 78.908 43.037 56.428 1.00 30.75 324 PRO C C 1
ATOM 6146 O O . PRO C 1 324 ? 79.017 42.023 55.748 1.00 37.10 324 PRO C O 1
ATOM 6150 N N . LEU C 1 325 ? 78.902 43.019 57.754 1.00 31.93 325 LEU C N 1
ATOM 6151 C CA . LEU C 1 325 ? 78.965 41.768 58.494 1.00 32.05 325 LEU C CA 1
ATOM 6152 C C . LEU C 1 325 ? 77.536 41.232 58.632 1.00 33.85 325 LEU C C 1
ATOM 6153 O O . LEU C 1 325 ? 76.574 41.986 58.557 1.00 34.71 325 LEU C O 1
ATOM 6158 N N . PRO C 1 326 ? 77.377 39.918 58.824 1.00 33.16 326 PRO C N 1
ATOM 6159 C CA . PRO C 1 326 ? 76.014 39.405 58.967 1.00 33.37 326 PRO C CA 1
ATOM 6160 C C . PRO C 1 326 ? 75.382 39.939 60.242 1.00 38.67 326 PRO C C 1
ATOM 6161 O O . PRO C 1 326 ? 76.093 40.366 61.154 1.00 42.16 326 PRO C O 1
ATOM 6165 N N . PHE C 1 327 ? 74.053 39.941 60.300 1.00 41.23 327 PHE C N 1
ATOM 6166 C CA . PHE C 1 327 ? 73.360 40.402 61.498 1.00 38.61 327 PHE C CA 1
ATOM 6167 C C . PHE C 1 327 ? 73.472 39.304 62.546 1.00 41.54 327 PHE C C 1
ATOM 6168 O O . PHE C 1 327 ? 73.873 38.180 62.244 1.00 40.86 327 PHE C O 1
ATOM 6176 N N . TYR C 1 328 ? 73.138 39.638 63.783 1.00 43.76 328 TYR C N 1
ATOM 6177 C CA . TYR C 1 328 ? 73.165 38.658 64.850 1.00 47.08 328 TYR C CA 1
ATOM 6178 C C . TYR C 1 328 ? 72.043 37.662 64.545 1.00 53.04 328 TYR C C 1
ATOM 6179 O O . TYR C 1 328 ? 70.943 38.061 64.147 1.00 48.22 328 TYR C O 1
ATOM 6188 N N . GLN C 1 329 ? 72.325 36.369 64.693 1.00 57.25 329 GLN C N 1
ATOM 6189 C CA . GLN C 1 329 ? 71.310 35.344 64.466 1.00 60.59 329 GLN C CA 1
ATOM 6190 C C . GLN C 1 329 ? 70.682 35.080 65.822 1.00 65.88 329 GLN C C 1
ATOM 6191 O O . GLN C 1 329 ? 71.343 34.566 66.730 1.00 70.51 329 GLN C O 1
ATOM 6197 N N . PRO C 1 330 ? 69.391 35.411 65.978 1.00 69.24 330 PRO C N 1
ATOM 6198 C CA . PRO C 1 330 ? 68.733 35.192 67.268 1.00 73.74 330 PRO C CA 1
ATOM 6199 C C . PRO C 1 330 ? 68.500 33.728 67.616 1.00 78.39 330 PRO C C 1
ATOM 6200 O O . PRO C 1 330 ? 68.254 32.900 66.736 1.00 77.79 330 PRO C O 1
ATOM 6204 N N . THR C 1 331 ? 68.594 33.419 68.905 1.00 83.16 331 THR C N 1
ATOM 6205 C CA . THR C 1 331 ? 68.337 32.073 69.386 1.00 86.18 331 THR C CA 1
ATOM 6206 C C . THR C 1 331 ? 66.815 32.067 69.572 1.00 88.24 331 THR C C 1
ATOM 6207 O O . THR C 1 331 ? 66.166 33.104 69.399 1.00 88.98 331 THR C O 1
ATOM 6211 N N . GLU C 1 332 ? 66.237 30.921 69.912 1.00 89.92 332 GLU C N 1
ATOM 6212 C CA . GLU C 1 332 ? 64.790 30.847 70.095 1.00 89.16 332 GLU C CA 1
ATOM 6213 C C . GLU C 1 332 ? 64.268 31.673 71.269 1.00 87.78 332 GLU C C 1
ATOM 6214 O O . GLU C 1 332 ? 63.192 32.273 71.177 1.00 80.70 332 GLU C O 1
ATOM 6220 N N . GLU C 1 333 ? 65.033 31.700 72.361 1.00 86.91 333 GLU C N 1
ATOM 6221 C CA . GLU C 1 333 ? 64.661 32.444 73.560 1.00 88.14 333 GLU C CA 1
ATOM 6222 C C . GLU C 1 333 ? 64.465 33.929 73.275 1.00 88.41 333 GLU C C 1
ATOM 6223 O O . GLU C 1 333 ? 63.576 34.561 73.842 1.00 86.65 333 GLU C O 1
ATOM 6229 N N . ASP C 1 334 ? 65.305 34.478 72.401 1.00 89.48 334 ASP C N 1
ATOM 6230 C CA . ASP C 1 334 ? 65.242 35.895 72.044 1.00 88.78 334 ASP C CA 1
ATOM 6231 C C . ASP C 1 334 ? 63.895 36.290 71.440 1.00 88.31 334 ASP C C 1
ATOM 6232 O O . ASP C 1 334 ? 63.486 37.453 71.514 1.00 87.82 334 ASP C O 1
ATOM 6237 N N . ALA C 1 335 ? 63.212 35.325 70.834 1.00 87.55 335 ALA C N 1
ATOM 6238 C CA . ALA C 1 335 ? 61.910 35.583 70.228 1.00 87.95 335 ALA C CA 1
ATOM 6239 C C . ALA C 1 335 ? 60.828 35.615 71.309 1.00 88.92 335 ALA C C 1
ATOM 6240 O O . ALA C 1 335 ? 59.697 36.036 71.060 1.00 88.49 335 ALA C O 1
ATOM 6242 N N . ASP C 1 336 ? 61.193 35.175 72.513 1.00 88.69 336 ASP C N 1
ATOM 6243 C CA . ASP C 1 336 ? 60.275 35.129 73.651 1.00 86.04 336 ASP C CA 1
ATOM 6244 C C . ASP C 1 336 ? 60.254 36.400 74.495 1.00 81.93 336 ASP C C 1
ATOM 6245 O O . ASP C 1 336 ? 59.572 36.464 75.515 1.00 81.83 336 ASP C O 1
ATOM 6250 N N . PHE C 1 337 ? 60.998 37.411 74.066 1.00 76.79 337 PHE C N 1
ATOM 6251 C CA . PHE C 1 337 ? 61.039 38.677 74.786 1.00 70.08 337 PHE C CA 1
ATOM 6252 C C . PHE C 1 337 ? 59.792 39.480 74.480 1.00 68.73 337 PHE C C 1
ATOM 6253 O O . PHE C 1 337 ? 59.243 39.400 73.380 1.00 70.61 337 PHE C O 1
ATOM 6261 N N . GLU C 1 338 ? 59.336 40.249 75.458 1.00 67.13 338 GLU C N 1
ATOM 6262 C CA . GLU C 1 338 ? 58.173 41.092 75.241 1.00 65.33 338 GLU C CA 1
ATOM 6263 C C . GLU C 1 338 ? 58.652 42.442 74.724 1.00 60.39 338 GLU C C 1
ATOM 6264 O O . GLU C 1 338 ? 59.856 42.684 74.624 1.00 64.64 338 GLU C O 1
ATOM 6270 N N . GLN C 1 339 ? 57.719 43.314 74.376 1.00 51.83 339 GLN C N 1
ATOM 6271 C CA . GLN C 1 339 ? 58.089 44.620 73.875 1.00 47.73 339 GLN C CA 1
ATOM 6272 C C . GLN C 1 339 ? 58.847 45.392 74.941 1.00 49.16 339 GLN C C 1
ATOM 6273 O O . GLN C 1 339 ? 58.534 45.295 76.130 1.00 46.34 339 GLN C O 1
ATOM 6279 N N . SER C 1 340 ? 59.848 46.152 74.505 1.00 47.13 340 SER C N 1
ATOM 6280 C CA . SER C 1 340 ? 60.658 46.964 75.403 1.00 44.47 340 SER C CA 1
ATOM 6281 C C . SER C 1 340 ? 60.740 48.350 74.804 1.00 40.69 340 SER C C 1
ATOM 6282 O O . SER C 1 340 ? 60.685 48.512 73.587 1.00 44.83 340 SER C O 1
ATOM 6285 N N . MET C 1 341 ? 60.834 49.353 75.663 1.00 39.26 341 MET C N 1
ATOM 6286 C CA . MET C 1 341 ? 60.945 50.744 75.218 1.00 34.94 341 MET C CA 1
ATOM 6287 C C . MET C 1 341 ? 62.323 51.196 75.680 1.00 35.88 341 MET C C 1
ATOM 6288 O O . MET C 1 341 ? 62.676 51.019 76.840 1.00 40.23 341 MET C O 1
ATOM 6293 N N . VAL C 1 342 ? 63.108 51.762 74.778 1.00 31.29 342 VAL C N 1
ATOM 6294 C CA . VAL C 1 342 ? 64.449 52.206 75.120 1.00 25.60 342 VAL C CA 1
ATOM 6295 C C . VAL C 1 342 ? 64.576 53.705 74.898 1.00 28.78 342 VAL C C 1
ATOM 6296 O O . VAL C 1 342 ? 64.255 54.202 73.818 1.00 30.50 342 VAL C O 1
ATOM 6300 N N . LEU C 1 343 ? 65.023 54.437 75.914 1.00 28.73 343 LEU C N 1
ATOM 6301 C CA . LEU C 1 343 ? 65.199 55.870 75.746 1.00 28.85 343 LEU C CA 1
ATOM 6302 C C . LEU C 1 343 ? 66.689 56.102 75.567 1.00 30.94 343 LEU C C 1
ATOM 6303 O O . LEU C 1 343 ? 67.506 55.447 76.200 1.00 36.77 343 LEU C O 1
ATOM 6308 N N . VAL C 1 344 ? 67.027 57.042 74.696 1.00 29.45 344 VAL C N 1
ATOM 6309 C CA . VAL C 1 344 ? 68.404 57.363 74.378 1.00 23.76 344 VAL C CA 1
ATOM 6310 C C . VAL C 1 344 ? 68.639 58.877 74.483 1.00 22.38 344 VAL C C 1
ATOM 6311 O O . VAL C 1 344 ? 67.801 59.658 74.051 1.00 24.14 344 VAL C O 1
ATOM 6315 N N . ALA C 1 345 ? 69.766 59.283 75.063 1.00 18.66 345 ALA C N 1
ATOM 6316 C CA . ALA C 1 345 ? 70.095 60.713 75.201 1.00 19.46 345 ALA C CA 1
ATOM 6317 C C . ALA C 1 345 ? 71.596 60.936 75.272 1.00 22.93 345 ALA C C 1
ATOM 6318 O O . ALA C 1 345 ? 72.335 60.085 75.750 1.00 29.82 345 ALA C O 1
ATOM 6320 N N . CYS C 1 346 ? 72.044 62.086 74.790 1.00 23.23 346 CYS C N 1
ATOM 6321 C CA . CYS C 1 346 ? 73.460 62.413 74.762 1.00 18.18 346 CYS C CA 1
ATOM 6322 C C . CYS C 1 346 ? 73.697 63.832 75.266 1.00 24.83 346 CYS C C 1
ATOM 6323 O O . CYS C 1 346 ? 72.901 64.734 75.015 1.00 19.56 346 CYS C O 1
ATOM 6326 N N . GLY C 1 347 ? 74.800 64.022 75.979 1.00 26.98 347 GLY C N 1
ATOM 6327 C CA . GLY C 1 347 ? 75.118 65.326 76.518 1.00 23.87 347 GLY C CA 1
ATOM 6328 C C . GLY C 1 347 ? 75.602 66.283 75.450 1.00 28.40 347 GLY C C 1
ATOM 6329 O O . GLY C 1 347 ? 75.754 65.881 74.299 1.00 29.17 347 GLY C O 1
ATOM 6330 N N . PRO C 1 348 ? 75.894 67.548 75.802 1.00 29.42 348 PRO C N 1
ATOM 6331 C CA . PRO C 1 348 ? 75.814 68.161 77.134 1.00 28.27 348 PRO C CA 1
ATOM 6332 C C . PRO C 1 348 ? 74.437 68.087 77.772 1.00 24.97 348 PRO C C 1
ATOM 6333 O O . PRO C 1 348 ? 73.440 67.935 77.079 1.00 31.44 348 PRO C O 1
ATOM 6337 N N . TYR C 1 349 ? 74.403 68.196 79.099 1.00 26.57 349 TYR C N 1
ATOM 6338 C CA . TYR C 1 349 ? 73.163 68.144 79.867 1.00 20.58 349 TYR C CA 1
ATOM 6339 C C . TYR C 1 349 ? 72.895 69.465 80.601 1.00 25.82 349 TYR C C 1
ATOM 6340 O O . TYR C 1 349 ? 72.022 69.545 81.456 1.00 24.96 349 TYR C O 1
ATOM 6349 N N . THR C 1 350 ? 73.666 70.493 80.265 1.00 25.19 350 THR C N 1
ATOM 6350 C CA . THR C 1 350 ? 73.500 71.812 80.838 1.00 26.06 350 THR C CA 1
ATOM 6351 C C . THR C 1 350 ? 73.716 72.821 79.705 1.00 30.42 350 THR C C 1
ATOM 6352 O O . THR C 1 350 ? 74.491 72.577 78.787 1.00 35.24 350 THR C O 1
ATOM 6356 N N . THR C 1 351 ? 73.018 73.944 79.745 1.00 31.04 351 THR C N 1
ATOM 6357 C CA . THR C 1 351 ? 73.192 74.939 78.710 1.00 28.71 351 THR C CA 1
ATOM 6358 C C . THR C 1 351 ? 74.612 75.514 78.823 1.00 29.40 351 THR C C 1
ATOM 6359 O O . THR C 1 351 ? 75.219 75.473 79.884 1.00 31.24 351 THR C O 1
ATOM 6363 N N . SER C 1 352 ? 75.136 76.028 77.720 1.00 27.09 352 SER C N 1
ATOM 6364 C CA . SER C 1 352 ? 76.485 76.564 77.669 1.00 32.31 352 SER C CA 1
ATOM 6365 C C . SER C 1 352 ? 76.766 77.740 78.587 1.00 35.26 352 SER C C 1
ATOM 6366 O O . SER C 1 352 ? 77.930 78.078 78.817 1.00 34.68 352 SER C O 1
ATOM 6369 N N . ASP C 1 353 ? 75.717 78.357 79.123 1.00 38.55 353 ASP C N 1
ATOM 6370 C CA . ASP C 1 353 ? 75.894 79.513 79.997 1.00 38.56 353 ASP C CA 1
ATOM 6371 C C . ASP C 1 353 ? 75.641 79.224 81.464 1.00 37.37 353 ASP C C 1
ATOM 6372 O O . ASP C 1 353 ? 75.885 80.075 82.321 1.00 38.48 353 ASP C O 1
ATOM 6377 N N . SER C 1 354 ? 75.156 78.029 81.769 1.00 37.33 354 SER C N 1
ATOM 6378 C CA . SER C 1 354 ? 74.911 77.691 83.164 1.00 40.50 354 SER C CA 1
ATOM 6379 C C . SER C 1 354 ? 75.475 76.346 83.580 1.00 34.95 354 SER C C 1
ATOM 6380 O O . SER C 1 354 ? 75.987 75.588 82.769 1.00 40.10 354 SER C O 1
ATOM 6383 N N . ILE C 1 355 ? 75.394 76.070 84.872 1.00 36.05 355 ILE C N 1
ATOM 6384 C CA . ILE C 1 355 ? 75.816 74.784 85.397 1.00 33.45 355 ILE C CA 1
ATOM 6385 C C . ILE C 1 355 ? 74.673 74.303 86.270 1.00 32.09 355 ILE C C 1
ATOM 6386 O O . ILE C 1 355 ? 74.887 73.643 87.278 1.00 27.78 355 ILE C O 1
ATOM 6391 N N . THR C 1 356 ? 73.453 74.650 85.863 1.00 26.31 356 THR C N 1
ATOM 6392 C CA . THR C 1 356 ? 72.258 74.279 86.600 1.00 25.34 356 THR C CA 1
ATOM 6393 C C . THR C 1 356 ? 71.688 72.939 86.145 1.00 30.52 356 THR C C 1
ATOM 6394 O O . THR C 1 356 ? 70.780 72.407 86.773 1.00 30.62 356 THR C O 1
ATOM 6398 N N . TYR C 1 357 ? 72.222 72.402 85.053 1.00 30.15 357 TYR C N 1
ATOM 6399 C CA . TYR C 1 357 ? 71.755 71.133 84.517 1.00 30.64 357 TYR C CA 1
ATOM 6400 C C . TYR C 1 357 ? 70.240 71.013 84.428 1.00 28.83 357 TYR C C 1
ATOM 6401 O O . TYR C 1 357 ? 69.682 69.945 84.667 1.00 30.83 357 TYR C O 1
ATOM 6410 N N . ASP C 1 358 ? 69.577 72.111 84.085 1.00 29.95 358 ASP C N 1
ATOM 6411 C CA . ASP C 1 358 ? 68.126 72.105 83.952 1.00 28.55 358 ASP C CA 1
ATOM 6412 C C . ASP C 1 358 ? 67.645 71.071 82.927 1.00 23.14 358 ASP C C 1
ATOM 6413 O O . ASP C 1 358 ? 66.647 70.395 83.149 1.00 29.56 358 ASP C O 1
ATOM 6418 N N . PRO C 1 359 ? 68.343 70.935 81.790 1.00 18.56 359 PRO C N 1
ATOM 6419 C CA . PRO C 1 359 ? 67.900 69.942 80.807 1.00 17.56 359 PRO C CA 1
ATOM 6420 C C . PRO C 1 359 ? 67.960 68.520 81.406 1.00 19.63 359 PRO C C 1
ATOM 6421 O O . PRO C 1 359 ? 67.098 67.700 81.166 1.00 23.02 359 PRO C O 1
ATOM 6425 N N . LEU C 1 360 ? 68.987 68.241 82.192 1.00 20.46 360 LEU C N 1
ATOM 6426 C CA . LEU C 1 360 ? 69.137 66.937 82.820 1.00 27.62 360 LEU C CA 1
ATOM 6427 C C . LEU C 1 360 ? 67.977 66.645 83.745 1.00 31.09 360 LEU C C 1
ATOM 6428 O O . LEU C 1 360 ? 67.461 65.526 83.770 1.00 33.40 360 LEU C O 1
ATOM 6433 N N . LEU C 1 361 ? 67.581 67.644 84.524 1.00 30.08 361 LEU C N 1
ATOM 6434 C CA . LEU C 1 361 ? 66.458 67.472 85.435 1.00 31.83 361 LEU C CA 1
ATOM 6435 C C . LEU C 1 361 ? 65.187 67.200 84.617 1.00 32.38 361 LEU C C 1
ATOM 6436 O O . LEU C 1 361 ? 64.367 66.365 84.995 1.00 32.28 361 LEU C O 1
ATOM 6441 N N . ASP C 1 362 ? 65.033 67.882 83.484 1.00 30.79 362 ASP C N 1
ATOM 6442 C CA . ASP C 1 362 ? 63.856 67.655 82.656 1.00 31.72 362 ASP C CA 1
ATOM 6443 C C . ASP C 1 362 ? 63.870 66.251 82.082 1.00 30.31 362 ASP C C 1
ATOM 6444 O O . ASP C 1 362 ? 62.834 65.596 82.009 1.00 38.16 362 ASP C O 1
ATOM 6449 N N . LEU C 1 363 ? 65.040 65.787 81.665 1.00 27.98 363 LEU C N 1
ATOM 6450 C CA . LEU C 1 363 ? 65.147 64.449 81.114 1.00 28.00 363 LEU C CA 1
ATOM 6451 C C . LEU C 1 363 ? 64.815 63.413 82.185 1.00 26.68 363 LEU C C 1
ATOM 6452 O O . LEU C 1 363 ? 64.274 62.354 81.893 1.00 34.42 363 LEU C O 1
ATOM 6457 N N . ILE C 1 364 ? 65.125 63.738 83.432 1.00 25.45 364 ILE C N 1
ATOM 6458 C CA . ILE C 1 364 ? 64.854 62.840 84.538 1.00 23.62 364 ILE C CA 1
ATOM 6459 C C . ILE C 1 364 ? 63.351 62.726 84.726 1.00 30.07 364 ILE C C 1
ATOM 6460 O O . ILE C 1 364 ? 62.818 61.631 84.947 1.00 27.58 364 ILE C O 1
ATOM 6465 N N . ALA C 1 365 ? 62.664 63.859 84.614 1.00 31.39 365 ALA C N 1
ATOM 6466 C CA . ALA C 1 365 ? 61.209 63.883 84.744 1.00 29.86 365 ALA C CA 1
ATOM 6467 C C . ALA C 1 365 ? 60.604 63.001 83.662 1.00 32.59 365 ALA C C 1
ATOM 6468 O O . ALA C 1 365 ? 59.660 62.245 83.916 1.00 37.16 365 ALA C O 1
ATOM 6470 N N . VAL C 1 366 ? 61.151 63.107 82.453 1.00 32.82 366 VAL C N 1
ATOM 6471 C CA . VAL C 1 366 ? 60.674 62.302 81.340 1.00 34.39 366 VAL C CA 1
ATOM 6472 C C . VAL C 1 366 ? 60.828 60.820 81.646 1.00 34.08 366 VAL C C 1
ATOM 6473 O O . VAL C 1 366 ? 59.899 60.049 81.449 1.00 41.58 366 VAL C O 1
ATOM 6477 N N . ILE C 1 367 ? 61.998 60.422 82.125 1.00 28.74 367 ILE C N 1
ATOM 6478 C CA . ILE C 1 367 ? 62.228 59.021 82.412 1.00 28.36 367 ILE C CA 1
ATOM 6479 C C . ILE C 1 367 ? 61.241 58.464 83.416 1.00 30.66 367 ILE C C 1
ATOM 6480 O O . ILE C 1 367 ? 60.750 57.353 83.251 1.00 37.73 367 ILE C O 1
ATOM 6485 N N . ASN C 1 368 ? 60.941 59.238 84.448 1.00 33.20 368 ASN C N 1
ATOM 6486 C CA . ASN C 1 368 ? 60.003 58.802 85.475 1.00 37.72 368 ASN C CA 1
ATOM 6487 C C . ASN C 1 368 ? 58.574 58.708 84.975 1.00 41.27 368 ASN C C 1
ATOM 6488 O O . ASN C 1 368 ? 57.821 57.841 85.413 1.00 46.06 368 ASN C O 1
ATOM 6493 N N . HIS C 1 369 ? 58.202 59.608 84.070 1.00 39.52 369 HIS C N 1
ATOM 6494 C CA . HIS C 1 369 ? 56.857 59.618 83.505 1.00 38.48 369 HIS C CA 1
ATOM 6495 C C . HIS C 1 369 ? 56.628 58.485 82.497 1.00 37.73 369 HIS C C 1
ATOM 6496 O O . HIS C 1 369 ? 55.649 57.744 82.589 1.00 38.32 369 HIS C O 1
ATOM 6503 N N . ASP C 1 370 ? 57.530 58.378 81.526 1.00 36.77 370 ASP C N 1
ATOM 6504 C CA . ASP C 1 370 ? 57.444 57.373 80.484 1.00 37.55 370 ASP C CA 1
ATOM 6505 C C . ASP C 1 370 ? 57.877 56.007 80.980 1.00 36.56 370 ASP C C 1
ATOM 6506 O O . ASP C 1 370 ? 57.520 54.988 80.396 1.00 46.23 370 ASP C O 1
ATOM 6511 N N . ARG C 1 371 ? 58.647 55.991 82.057 1.00 36.66 371 ARG C N 1
ATOM 6512 C CA . ARG C 1 371 ? 59.136 54.747 82.650 1.00 38.38 371 ARG C CA 1
ATOM 6513 C C . ARG C 1 371 ? 59.644 53.730 81.629 1.00 35.07 371 ARG C C 1
ATOM 6514 O O . ARG C 1 371 ? 59.137 52.620 81.563 1.00 39.54 371 ARG C O 1
ATOM 6522 N N . PRO C 1 372 ? 60.654 54.098 80.823 1.00 32.60 372 PRO C N 1
ATOM 6523 C CA . PRO C 1 372 ? 61.214 53.190 79.818 1.00 23.59 372 PRO C CA 1
ATOM 6524 C C . PRO C 1 372 ? 61.952 52.036 80.470 1.00 25.95 372 PRO C C 1
ATOM 6525 O O . PRO C 1 372 ? 62.389 52.142 81.604 1.00 31.93 372 PRO C O 1
ATOM 6529 N N . ASP C 1 373 ? 62.102 50.933 79.752 1.00 30.08 373 ASP C N 1
ATOM 6530 C CA . ASP C 1 373 ? 62.798 49.781 80.297 1.00 34.11 373 ASP C CA 1
ATOM 6531 C C . ASP C 1 373 ? 64.296 50.032 80.437 1.00 34.30 373 ASP C C 1
ATOM 6532 O O . ASP C 1 373 ? 64.914 49.604 81.416 1.00 32.53 373 ASP C O 1
ATOM 6537 N N . VAL C 1 374 ? 64.871 50.732 79.462 1.00 31.98 374 VAL C N 1
ATOM 6538 C CA . VAL C 1 374 ? 66.289 51.049 79.490 1.00 28.51 374 VAL C CA 1
ATOM 6539 C C . VAL C 1 374 ? 66.569 52.486 79.050 1.00 30.33 374 VAL C C 1
ATOM 6540 O O . VAL C 1 374 ? 65.888 53.024 78.181 1.00 30.00 374 VAL C O 1
ATOM 6544 N N . CYS C 1 375 ? 67.559 53.109 79.682 1.00 27.97 375 CYS C N 1
ATOM 6545 C CA . CYS C 1 375 ? 67.975 54.457 79.329 1.00 29.60 375 CYS C CA 1
ATOM 6546 C C . CYS C 1 375 ? 69.439 54.396 79.002 1.00 28.22 375 CYS C C 1
ATOM 6547 O O . CYS C 1 375 ? 70.237 53.993 79.840 1.00 34.52 375 CYS C O 1
ATOM 6550 N N . ILE C 1 376 ? 69.806 54.785 77.790 1.00 27.95 376 ILE C N 1
ATOM 6551 C CA . ILE C 1 376 ? 71.210 54.800 77.429 1.00 26.00 376 ILE C CA 1
ATOM 6552 C C . ILE C 1 376 ? 71.620 56.271 77.436 1.00 24.60 376 ILE C C 1
ATOM 6553 O O . ILE C 1 376 ? 71.171 57.048 76.600 1.00 29.05 376 ILE C O 1
ATOM 6558 N N . LEU C 1 377 ? 72.447 56.661 78.397 1.00 26.30 377 LEU C N 1
ATOM 6559 C CA . LEU C 1 377 ? 72.895 58.046 78.494 1.00 26.60 377 LEU C CA 1
ATOM 6560 C C . LEU C 1 377 ? 74.363 58.213 78.087 1.00 29.04 377 LEU C C 1
ATOM 6561 O O . LEU C 1 377 ? 75.252 57.645 78.716 1.00 34.08 377 LEU C O 1
ATOM 6566 N N . PHE C 1 378 ? 74.602 58.977 77.018 1.00 27.39 378 PHE C N 1
ATOM 6567 C CA . PHE C 1 378 ? 75.949 59.228 76.505 1.00 23.84 378 PHE C CA 1
ATOM 6568 C C . PHE C 1 378 ? 76.480 60.520 77.104 1.00 23.86 378 PHE C C 1
ATOM 6569 O O . PHE C 1 378 ? 75.712 61.448 77.358 1.00 20.56 378 PHE C O 1
ATOM 6577 N N . GLY C 1 379 ? 77.790 60.571 77.329 1.00 19.39 379 GLY C N 1
ATOM 6578 C CA . GLY C 1 379 ? 78.395 61.763 77.888 1.00 26.14 379 GLY C CA 1
ATOM 6579 C C . GLY C 1 379 ? 78.569 62.786 76.785 1.00 28.22 379 GLY C C 1
ATOM 6580 O O . GLY C 1 379 ? 78.230 62.503 75.636 1.00 32.79 379 GLY C O 1
ATOM 6581 N N . PRO C 1 380 ? 79.156 63.952 77.075 1.00 22.47 380 PRO C N 1
ATOM 6582 C CA . PRO C 1 380 ? 79.711 64.420 78.354 1.00 23.53 380 PRO C CA 1
ATOM 6583 C C . PRO C 1 380 ? 78.722 64.762 79.461 1.00 28.22 380 PRO C C 1
ATOM 6584 O O . PRO C 1 380 ? 77.651 65.310 79.220 1.00 36.57 380 PRO C O 1
ATOM 6588 N N . PHE C 1 381 ? 79.097 64.440 80.691 1.00 25.76 381 PHE C N 1
ATOM 6589 C CA . PHE C 1 381 ? 78.262 64.752 81.840 1.00 20.77 381 PHE C CA 1
ATOM 6590 C C . PHE C 1 381 ? 78.897 65.982 82.466 1.00 20.63 381 PHE C C 1
ATOM 6591 O O . PHE C 1 381 ? 78.221 66.852 82.986 1.00 22.93 381 PHE C O 1
ATOM 6599 N N . LEU C 1 382 ? 80.219 66.031 82.401 1.00 21.15 382 LEU C N 1
ATOM 6600 C CA . LEU C 1 382 ? 80.975 67.173 82.851 1.00 19.67 382 LEU C CA 1
ATOM 6601 C C . LEU C 1 382 ? 81.858 67.461 81.647 1.00 19.18 382 LEU C C 1
ATOM 6602 O O . LEU C 1 382 ? 82.970 66.963 81.545 1.00 24.90 382 LEU C O 1
ATOM 6607 N N . ASP C 1 383 ? 81.313 68.254 80.727 1.00 25.29 383 ASP C N 1
ATOM 6608 C CA . ASP C 1 383 ? 81.954 68.641 79.477 1.00 19.31 383 ASP C CA 1
ATOM 6609 C C . ASP C 1 383 ? 83.243 69.459 79.580 1.00 19.61 383 ASP C C 1
ATOM 6610 O O . ASP C 1 383 ? 83.260 70.540 80.166 1.00 24.42 383 ASP C O 1
ATOM 6615 N N . ALA C 1 384 ? 84.306 68.944 78.968 1.00 14.45 384 ALA C N 1
ATOM 6616 C CA . ALA C 1 384 ? 85.600 69.587 78.967 1.00 19.69 384 ALA C CA 1
ATOM 6617 C C . ALA C 1 384 ? 85.601 70.886 78.186 1.00 26.11 384 ALA C C 1
ATOM 6618 O O . ALA C 1 384 ? 86.480 71.724 78.371 1.00 26.33 384 ALA C O 1
ATOM 6620 N N . LYS C 1 385 ? 84.618 71.045 77.313 1.00 29.20 385 LYS C N 1
ATOM 6621 C CA . LYS C 1 385 ? 84.531 72.237 76.489 1.00 29.44 385 LYS C CA 1
ATOM 6622 C C . LYS C 1 385 ? 83.606 73.296 77.069 1.00 31.79 385 LYS C C 1
ATOM 6623 O O . LYS C 1 385 ? 83.464 74.376 76.502 1.00 35.64 385 LYS C O 1
ATOM 6629 N N . HIS C 1 386 ? 82.972 73.002 78.195 1.00 26.70 386 HIS C N 1
ATOM 6630 C CA . HIS C 1 386 ? 82.092 73.987 78.794 1.00 26.16 386 HIS C CA 1
ATOM 6631 C C . HIS C 1 386 ? 82.958 75.144 79.270 1.00 29.57 386 HIS C C 1
ATOM 6632 O O . HIS C 1 386 ? 83.996 74.933 79.882 1.00 29.35 386 HIS C O 1
ATOM 6639 N N . GLU C 1 387 ? 82.528 76.369 79.000 1.00 34.12 387 GLU C N 1
ATOM 6640 C CA . GLU C 1 387 ? 83.311 77.531 79.393 1.00 35.47 387 GLU C CA 1
ATOM 6641 C C . GLU C 1 387 ? 83.765 77.524 80.846 1.00 34.44 387 GLU C C 1
ATOM 6642 O O . GLU C 1 387 ? 84.906 77.863 81.133 1.00 37.04 387 GLU C O 1
ATOM 6648 N N . GLN C 1 388 ? 82.900 77.117 81.763 1.00 33.74 388 GLN C N 1
ATOM 6649 C CA . GLN C 1 388 ? 83.277 77.108 83.171 1.00 32.17 388 GLN C CA 1
ATOM 6650 C C . GLN C 1 388 ? 84.190 75.958 83.564 1.00 30.51 388 GLN C C 1
ATOM 6651 O O . GLN C 1 388 ? 84.833 76.023 84.605 1.00 35.64 388 GLN C O 1
ATOM 6657 N N . VAL C 1 389 ? 84.238 74.905 82.753 1.00 30.56 389 VAL C N 1
ATOM 6658 C CA . VAL C 1 389 ? 85.113 73.765 83.043 1.00 32.67 389 VAL C CA 1
ATOM 6659 C C . VAL C 1 389 ? 86.507 74.053 82.508 1.00 35.53 389 VAL C C 1
ATOM 6660 O O . VAL C 1 389 ? 87.510 73.786 83.174 1.00 40.48 389 VAL C O 1
ATOM 6664 N N . GLU C 1 390 ? 86.573 74.612 81.303 1.00 36.23 390 GLU C N 1
ATOM 6665 C CA . GLU C 1 390 ? 87.869 74.913 80.758 1.00 40.18 390 GLU C CA 1
ATOM 6666 C C . GLU C 1 390 ? 88.640 76.001 81.458 1.00 44.39 390 GLU C C 1
ATOM 6667 O O . GLU C 1 390 ? 89.863 75.925 81.536 1.00 50.50 390 GLU C O 1
ATOM 6673 N N . ASN C 1 391 ? 87.944 76.990 82.000 1.00 43.73 391 ASN C N 1
ATOM 6674 C CA . ASN C 1 391 ? 88.612 78.071 82.701 1.00 44.68 391 ASN C CA 1
ATOM 6675 C C . ASN C 1 391 ? 88.842 77.772 84.185 1.00 47.51 391 ASN C C 1
ATOM 6676 O O . ASN C 1 391 ? 89.289 78.628 84.951 1.00 50.61 391 ASN C O 1
ATOM 6681 N N . CYS C 1 392 ? 88.560 76.536 84.575 1.00 48.12 392 CYS C N 1
ATOM 6682 C CA . CYS C 1 392 ? 88.765 76.111 85.950 1.00 52.23 392 CYS C CA 1
ATOM 6683 C C . CYS C 1 392 ? 88.270 77.159 86.929 1.00 52.87 392 CYS C C 1
ATOM 6684 O O . CYS C 1 392 ? 89.000 77.617 87.812 1.00 54.48 392 CYS C O 1
ATOM 6687 N N . LEU C 1 393 ? 87.005 77.527 86.750 1.00 50.70 393 LEU C N 1
ATOM 6688 C CA . LEU C 1 393 ? 86.347 78.506 87.592 1.00 49.52 393 LEU C CA 1
ATOM 6689 C C . LEU C 1 393 ? 85.513 77.782 88.642 1.00 51.31 393 LEU C C 1
ATOM 6690 O O . LEU C 1 393 ? 85.102 78.370 89.638 1.00 62.57 393 LEU C O 1
ATOM 6695 N N . LEU C 1 394 ? 85.266 76.499 88.417 1.00 49.78 394 LEU C N 1
ATOM 6696 C CA . LEU C 1 394 ? 84.485 75.704 89.355 1.00 45.53 394 LEU C CA 1
ATOM 6697 C C . LEU C 1 394 ? 85.181 75.699 90.709 1.00 47.28 394 LEU C C 1
ATOM 6698 O O . LEU C 1 394 ? 86.384 75.962 90.799 1.00 47.68 394 LEU C O 1
ATOM 6703 N N . THR C 1 395 ? 84.426 75.389 91.756 1.00 46.17 395 THR C N 1
ATOM 6704 C CA . THR C 1 395 ? 84.976 75.368 93.098 1.00 46.77 395 THR C CA 1
ATOM 6705 C C . THR C 1 395 ? 84.919 73.979 93.724 1.00 44.08 395 THR C C 1
ATOM 6706 O O . THR C 1 395 ? 84.955 73.838 94.944 1.00 49.04 395 THR C O 1
ATOM 6710 N N . SER C 1 396 ? 84.832 72.957 92.889 1.00 40.90 396 SER C N 1
ATOM 6711 C CA . SER C 1 396 ? 84.797 71.589 93.379 1.00 40.98 396 SER C CA 1
ATOM 6712 C C . SER C 1 396 ? 85.599 70.746 92.415 1.00 35.78 396 SER C C 1
ATOM 6713 O O . SER C 1 396 ? 85.737 71.096 91.248 1.00 34.17 396 SER C O 1
ATOM 6716 N N . PRO C 1 397 ? 86.155 69.630 92.890 1.00 32.57 397 PRO C N 1
ATOM 6717 C CA . PRO C 1 397 ? 86.939 68.780 91.989 1.00 32.13 397 PRO C CA 1
ATOM 6718 C C . PRO C 1 397 ? 86.059 68.300 90.836 1.00 32.73 397 PRO C C 1
ATOM 6719 O O . PRO C 1 397 ? 84.848 68.184 90.989 1.00 36.80 397 PRO C O 1
ATOM 6723 N N . PHE C 1 398 ? 86.653 68.037 89.680 1.00 29.54 398 PHE C N 1
ATOM 6724 C CA . PHE C 1 398 ? 85.867 67.553 88.564 1.00 24.32 398 PHE C CA 1
ATOM 6725 C C . PHE C 1 398 ? 85.194 66.235 88.928 1.00 25.79 398 PHE C C 1
ATOM 6726 O O . PHE C 1 398 ? 84.006 66.055 88.689 1.00 25.97 398 PHE C O 1
ATOM 6734 N N . GLU C 1 399 ? 85.969 65.329 89.520 1.00 27.46 399 GLU C N 1
ATOM 6735 C CA . GLU C 1 399 ? 85.494 64.008 89.913 1.00 34.41 399 GLU C CA 1
ATOM 6736 C C . GLU C 1 399 ? 84.257 64.077 90.783 1.00 33.60 399 GLU C C 1
ATOM 6737 O O . GLU C 1 399 ? 83.346 63.264 90.654 1.00 34.44 399 GLU C O 1
ATOM 6743 N N . ASP C 1 400 ? 84.231 65.058 91.675 1.00 37.62 400 ASP C N 1
ATOM 6744 C CA . ASP C 1 400 ? 83.113 65.227 92.603 1.00 36.41 400 ASP C CA 1
ATOM 6745 C C . ASP C 1 400 ? 81.875 65.703 91.875 1.00 35.03 400 ASP C C 1
ATOM 6746 O O . ASP C 1 400 ? 80.776 65.205 92.119 1.00 34.84 400 ASP C O 1
ATOM 6751 N N . ILE C 1 401 ? 82.049 66.684 90.993 1.00 31.24 401 ILE C N 1
ATOM 6752 C CA . ILE C 1 401 ? 80.920 67.193 90.235 1.00 27.46 401 ILE C CA 1
ATOM 6753 C C . ILE C 1 401 ? 80.367 66.066 89.382 1.00 21.89 401 ILE C C 1
ATOM 6754 O O . ILE C 1 401 ? 79.163 65.907 89.263 1.00 29.28 401 ILE C O 1
ATOM 6759 N N . PHE C 1 402 ? 81.256 65.287 88.783 1.00 22.01 402 PHE C N 1
ATOM 6760 C CA . PHE C 1 402 ? 80.837 64.148 87.973 1.00 25.89 402 PHE C CA 1
ATOM 6761 C C . PHE C 1 402 ? 79.959 63.190 88.765 1.00 23.44 402 PHE C C 1
ATOM 6762 O O . PHE C 1 402 ? 78.879 62.818 88.319 1.00 27.67 402 PHE C O 1
ATOM 6770 N N . LYS C 1 403 ? 80.428 62.789 89.940 1.00 23.29 403 LYS C N 1
ATOM 6771 C CA . LYS C 1 403 ? 79.676 61.857 90.775 1.00 27.26 403 LYS C CA 1
ATOM 6772 C C . LYS C 1 403 ? 78.303 62.395 91.166 1.00 31.90 403 LYS C C 1
ATOM 6773 O O . LYS C 1 403 ? 77.334 61.635 91.256 1.00 34.47 403 LYS C O 1
ATOM 6779 N N . GLN C 1 404 ? 78.225 63.702 91.396 1.00 29.42 404 GLN C N 1
ATOM 6780 C CA . GLN C 1 404 ? 76.974 64.349 91.779 1.00 28.54 404 GLN C CA 1
ATOM 6781 C C . GLN C 1 404 ? 75.968 64.242 90.647 1.00 27.50 404 GLN C C 1
ATOM 6782 O O . GLN C 1 404 ? 74.771 64.026 90.862 1.00 26.00 404 GLN C O 1
ATOM 6788 N N . CYS C 1 405 ? 76.472 64.422 89.438 1.00 15.75 405 CYS C N 1
ATOM 6789 C CA . CYS C 1 405 ? 75.656 64.358 88.255 1.00 26.12 405 CYS C CA 1
ATOM 6790 C C . CYS C 1 405 ? 75.074 62.943 88.167 1.00 23.88 405 CYS C C 1
ATOM 6791 O O . CYS C 1 405 ? 73.865 62.750 88.004 1.00 27.88 405 CYS C O 1
ATOM 6794 N N . LEU C 1 406 ? 75.944 61.955 88.312 1.00 27.87 406 LEU C N 1
ATOM 6795 C CA . LEU C 1 406 ? 75.536 60.555 88.260 1.00 26.16 406 LEU C CA 1
ATOM 6796 C C . LEU C 1 406 ? 74.550 60.222 89.368 1.00 24.54 406 LEU C C 1
ATOM 6797 O O . LEU C 1 406 ? 73.588 59.491 89.151 1.00 29.78 406 LEU C O 1
ATOM 6802 N N . ARG C 1 407 ? 74.791 60.765 90.558 1.00 26.67 407 ARG C N 1
ATOM 6803 C CA . ARG C 1 407 ? 73.915 60.513 91.697 1.00 26.28 407 ARG C CA 1
ATOM 6804 C C . ARG C 1 407 ? 72.521 61.049 91.422 1.00 28.08 407 ARG C C 1
ATOM 6805 O O . ARG C 1 407 ? 71.525 60.353 91.652 1.00 31.95 407 ARG C O 1
ATOM 6813 N N . THR C 1 408 ? 72.454 62.283 90.926 1.00 26.05 408 THR C N 1
ATOM 6814 C CA . THR C 1 408 ? 71.177 62.898 90.614 1.00 25.58 408 THR C CA 1
ATOM 6815 C C . THR C 1 408 ? 70.345 62.011 89.702 1.00 23.61 408 THR C C 1
ATOM 6816 O O . THR C 1 408 ? 69.162 61.815 89.932 1.00 29.59 408 THR C O 1
ATOM 6820 N N . ILE C 1 409 ? 70.975 61.479 88.666 1.00 21.28 409 ILE C N 1
ATOM 6821 C CA . ILE C 1 409 ? 70.291 60.621 87.708 1.00 22.04 409 ILE C CA 1
ATOM 6822 C C . ILE C 1 409 ? 69.900 59.272 88.326 1.00 29.81 409 ILE C C 1
ATOM 6823 O O . ILE C 1 409 ? 68.767 58.808 88.180 1.00 30.94 409 ILE C O 1
ATOM 6828 N N . ILE C 1 410 ? 70.843 58.635 89.009 1.00 27.85 410 ILE C N 1
ATOM 6829 C CA . ILE C 1 410 ? 70.574 57.332 89.597 1.00 30.50 410 ILE C CA 1
ATOM 6830 C C . ILE C 1 410 ? 69.486 57.412 90.652 1.00 33.99 410 ILE C C 1
ATOM 6831 O O . ILE C 1 410 ? 68.576 56.581 90.690 1.00 36.62 410 ILE C O 1
ATOM 6836 N N . GLU C 1 411 ? 69.581 58.425 91.501 1.00 36.16 411 GLU C N 1
ATOM 6837 C CA . GLU C 1 411 ? 68.607 58.609 92.557 1.00 37.69 411 GLU C CA 1
ATOM 6838 C C . GLU C 1 411 ? 67.302 59.132 92.004 1.00 34.64 411 GLU C C 1
ATOM 6839 O O . GLU C 1 411 ? 66.249 58.553 92.237 1.00 39.50 411 GLU C O 1
ATOM 6845 N N . GLY C 1 412 ? 67.383 60.228 91.258 1.00 32.72 412 GLY C N 1
ATOM 6846 C CA . GLY C 1 412 ? 66.196 60.832 90.686 1.00 27.05 412 GLY C CA 1
ATOM 6847 C C . GLY C 1 412 ? 65.327 59.921 89.847 1.00 30.55 412 GLY C C 1
ATOM 6848 O O . GLY C 1 412 ? 64.177 60.255 89.572 1.00 37.28 412 GLY C O 1
ATOM 6849 N N . THR C 1 413 ? 65.851 58.774 89.435 1.00 26.68 413 THR C N 1
ATOM 6850 C CA . THR C 1 413 ? 65.067 57.869 88.612 1.00 28.71 413 THR C CA 1
ATOM 6851 C C . THR C 1 413 ? 64.891 56.496 89.235 1.00 32.81 413 THR C C 1
ATOM 6852 O O . THR C 1 413 ? 64.600 55.522 88.539 1.00 34.25 413 THR C O 1
ATOM 6856 N N . ARG C 1 414 ? 65.059 56.417 90.550 1.00 39.44 414 ARG C N 1
ATOM 6857 C CA . ARG C 1 414 ? 64.928 55.148 91.255 1.00 43.32 414 ARG C CA 1
ATOM 6858 C C . ARG C 1 414 ? 63.539 54.565 91.081 1.00 45.29 414 ARG C C 1
ATOM 6859 O O . ARG C 1 414 ? 63.385 53.383 90.780 1.00 43.15 414 ARG C O 1
ATOM 6867 N N . SER C 1 415 ? 62.534 55.416 91.243 1.00 45.32 415 SER C N 1
ATOM 6868 C CA . SER C 1 415 ? 61.140 55.008 91.149 1.00 49.27 415 SER C CA 1
ATOM 6869 C C . SER C 1 415 ? 60.649 54.507 89.789 1.00 52.00 415 SER C C 1
ATOM 6870 O O . SER C 1 415 ? 59.673 53.753 89.717 1.00 55.98 415 SER C O 1
ATOM 6873 N N . SER C 1 416 ? 61.311 54.921 88.715 1.00 47.22 416 SER C N 1
ATOM 6874 C CA . SER C 1 416 ? 60.910 54.517 87.371 1.00 41.14 416 SER C CA 1
ATOM 6875 C C . SER C 1 416 ? 61.173 53.053 87.043 1.00 34.64 416 SER C C 1
ATOM 6876 O O . SER C 1 416 ? 60.528 52.491 86.166 1.00 34.47 416 SER C O 1
ATOM 6879 N N . GLY C 1 417 ? 62.139 52.449 87.726 1.00 34.37 417 GLY C N 1
ATOM 6880 C CA . GLY C 1 417 ? 62.463 51.058 87.468 1.00 30.65 417 GLY C CA 1
ATOM 6881 C C . GLY C 1 417 ? 63.236 50.854 86.171 1.00 36.61 417 GLY C C 1
ATOM 6882 O O . GLY C 1 417 ? 63.408 49.718 85.703 1.00 38.05 417 GLY C O 1
ATOM 6883 N N . SER C 1 418 ? 63.707 51.944 85.579 1.00 29.45 418 SER C N 1
ATOM 6884 C CA . SER C 1 418 ? 64.467 51.833 84.342 1.00 35.06 418 SER C CA 1
ATOM 6885 C C . SER C 1 418 ? 65.930 51.514 84.606 1.00 31.42 418 SER C C 1
ATOM 6886 O O . SER C 1 418 ? 66.514 51.972 85.585 1.00 32.67 418 SER C O 1
ATOM 6889 N N . HIS C 1 419 ? 66.509 50.713 83.722 1.00 32.51 419 HIS C N 1
ATOM 6890 C CA . HIS C 1 419 ? 67.901 50.334 83.826 1.00 33.20 419 HIS C CA 1
ATOM 6891 C C . HIS C 1 419 ? 68.707 51.392 83.113 1.00 34.06 419 HIS C C 1
ATOM 6892 O O . HIS C 1 419 ? 68.495 51.638 81.931 1.00 41.81 419 HIS C O 1
ATOM 6899 N N . LEU C 1 420 ? 69.633 52.016 83.831 1.00 31.00 420 LEU C N 1
ATOM 6900 C CA . LEU C 1 420 ? 70.471 53.053 83.262 1.00 23.29 420 LEU C CA 1
ATOM 6901 C C . LEU C 1 420 ? 71.760 52.486 82.709 1.00 24.83 420 LEU C C 1
ATOM 6902 O O . LEU C 1 420 ? 72.419 51.680 83.365 1.00 32.87 420 LEU C O 1
ATOM 6907 N N . VAL C 1 421 ? 72.107 52.895 81.492 1.00 23.64 421 VAL C N 1
ATOM 6908 C CA . VAL C 1 421 ? 73.352 52.475 80.853 1.00 21.01 421 VAL C CA 1
ATOM 6909 C C . VAL C 1 421 ? 74.127 53.753 80.515 1.00 18.21 421 VAL C C 1
ATOM 6910 O O . VAL C 1 421 ? 73.709 54.533 79.667 1.00 16.40 421 VAL C O 1
ATOM 6914 N N . PHE C 1 422 ? 75.254 53.945 81.193 1.00 21.95 422 PHE C N 1
ATOM 6915 C CA . PHE C 1 422 ? 76.117 55.112 81.019 1.00 25.23 422 PHE C CA 1
ATOM 6916 C C . PHE C 1 422 ? 77.265 54.856 80.047 1.00 23.52 422 PHE C C 1
ATOM 6917 O O . PHE C 1 422 ? 78.034 53.919 80.232 1.00 31.37 422 PHE C O 1
ATOM 6925 N N . VAL C 1 423 ? 77.373 55.692 79.019 1.00 14.05 423 VAL C N 1
ATOM 6926 C CA . VAL C 1 423 ? 78.420 55.564 78.032 1.00 15.25 423 VAL C CA 1
ATOM 6927 C C . VAL C 1 423 ? 79.291 56.811 78.131 1.00 25.94 423 VAL C C 1
ATOM 6928 O O . VAL C 1 423 ? 78.803 57.941 78.058 1.00 26.38 423 VAL C O 1
ATOM 6932 N N . PRO C 1 424 ? 80.599 56.622 78.316 1.00 28.92 424 PRO C N 1
ATOM 6933 C CA . PRO C 1 424 ? 81.519 57.757 78.426 1.00 23.66 424 PRO C CA 1
ATOM 6934 C C . PRO C 1 424 ? 81.789 58.492 77.122 1.00 23.39 424 PRO C C 1
ATOM 6935 O O . PRO C 1 424 ? 81.500 57.991 76.044 1.00 21.15 424 PRO C O 1
ATOM 6939 N N . SER C 1 425 ? 82.320 59.702 77.243 1.00 23.11 425 SER C N 1
ATOM 6940 C CA . SER C 1 425 ? 82.663 60.515 76.090 1.00 15.54 425 SER C CA 1
ATOM 6941 C C . SER C 1 425 ? 84.103 61.022 76.253 1.00 13.28 425 SER C C 1
ATOM 6942 O O . SER C 1 425 ? 84.625 61.129 77.358 1.00 10.95 425 SER C O 1
ATOM 6945 N N . LEU C 1 426 ? 84.756 61.289 75.138 1.00 9.91 426 LEU C N 1
ATOM 6946 C CA . LEU C 1 426 ? 86.103 61.800 75.167 1.00 10.78 426 LEU C CA 1
ATOM 6947 C C . LEU C 1 426 ? 86.081 63.254 75.664 1.00 20.23 426 LEU C C 1
ATOM 6948 O O . LEU C 1 426 ? 87.130 63.877 75.805 1.00 26.74 426 LEU C O 1
ATOM 6953 N N . ARG C 1 427 ? 84.888 63.788 75.934 1.00 13.40 427 ARG C N 1
ATOM 6954 C CA . ARG C 1 427 ? 84.774 65.144 76.441 1.00 22.25 427 ARG C CA 1
ATOM 6955 C C . ARG C 1 427 ? 84.487 65.146 77.925 1.00 23.78 427 ARG C C 1
ATOM 6956 O O . ARG C 1 427 ? 84.381 66.212 78.519 1.00 27.47 427 ARG C O 1
ATOM 6964 N N . ASP C 1 428 ? 84.344 63.965 78.521 1.00 17.51 428 ASP C N 1
ATOM 6965 C CA . ASP C 1 428 ? 84.113 63.885 79.962 1.00 23.06 428 ASP C CA 1
ATOM 6966 C C . ASP C 1 428 ? 85.447 64.217 80.632 1.00 23.51 428 ASP C C 1
ATOM 6967 O O . ASP C 1 428 ? 86.306 63.370 80.790 1.00 27.10 428 ASP C O 1
ATOM 6972 N N . VAL C 1 429 ? 85.605 65.469 81.027 1.00 28.17 429 VAL C N 1
ATOM 6973 C CA . VAL C 1 429 ? 86.851 65.952 81.605 1.00 29.58 429 VAL C CA 1
ATOM 6974 C C . VAL C 1 429 ? 87.553 65.117 82.683 1.00 27.01 429 VAL C C 1
ATOM 6975 O O . VAL C 1 429 ? 88.770 65.031 82.695 1.00 34.94 429 VAL C O 1
ATOM 6979 N N . HIS C 1 430 ? 86.801 64.486 83.566 1.00 25.91 430 HIS C N 1
ATOM 6980 C CA . HIS C 1 430 ? 87.393 63.722 84.660 1.00 27.92 430 HIS C CA 1
ATOM 6981 C C . HIS C 1 430 ? 87.838 62.328 84.274 1.00 26.41 430 HIS C C 1
ATOM 6982 O O . HIS C 1 430 ? 88.496 61.655 85.049 1.00 34.20 430 HIS C O 1
ATOM 6989 N N . HIS C 1 431 ? 87.453 61.889 83.086 1.00 30.85 431 HIS C N 1
ATOM 6990 C CA . HIS C 1 431 ? 87.752 60.546 82.616 1.00 26.44 431 HIS C CA 1
ATOM 6991 C C . HIS C 1 431 ? 88.887 60.448 81.590 1.00 28.91 431 HIS C C 1
ATOM 6992 O O . HIS C 1 431 ? 89.246 61.424 80.930 1.00 37.78 431 HIS C O 1
ATOM 6999 N N . GLU C 1 432 ? 89.445 59.248 81.493 1.00 29.75 432 GLU C N 1
ATOM 7000 C CA . GLU C 1 432 ? 90.511 58.878 80.559 1.00 33.47 432 GLU C CA 1
ATOM 7001 C C . GLU C 1 432 ? 90.226 59.554 79.220 1.00 34.83 432 GLU C C 1
ATOM 7002 O O . GLU C 1 432 ? 89.168 59.359 78.629 1.00 41.36 432 GLU C O 1
ATOM 7008 N N . PRO C 1 433 ? 91.178 60.326 78.698 1.00 31.09 433 PRO C N 1
ATOM 7009 C CA . PRO C 1 433 ? 90.909 60.999 77.423 1.00 27.80 433 PRO C CA 1
ATOM 7010 C C . PRO C 1 433 ? 91.202 60.249 76.135 1.00 22.64 433 PRO C C 1
ATOM 7011 O O . PRO C 1 433 ? 90.949 60.770 75.064 1.00 28.07 433 PRO C O 1
ATOM 7015 N N . VAL C 1 434 ? 91.731 59.039 76.221 1.00 19.33 434 VAL C N 1
ATOM 7016 C CA . VAL C 1 434 ? 92.052 58.300 75.011 1.00 16.88 434 VAL C CA 1
ATOM 7017 C C . VAL C 1 434 ? 90.965 57.290 74.641 1.00 15.16 434 VAL C C 1
ATOM 7018 O O . VAL C 1 434 ? 90.297 56.739 75.503 1.00 16.46 434 VAL C O 1
ATOM 7022 N N . TYR C 1 435 ? 90.783 57.096 73.342 1.00 13.95 435 TYR C N 1
ATOM 7023 C CA . TYR C 1 435 ? 89.789 56.200 72.784 1.00 13.10 435 TYR C CA 1
ATOM 7024 C C . TYR C 1 435 ? 90.487 54.908 72.369 1.00 17.64 435 TYR C C 1
ATOM 7025 O O . TYR C 1 435 ? 91.602 54.958 71.870 1.00 23.25 435 TYR C O 1
ATOM 7034 N N . PRO C 1 436 ? 89.852 53.738 72.579 1.00 17.88 436 PRO C N 1
ATOM 7035 C CA . PRO C 1 436 ? 88.532 53.526 73.179 1.00 17.85 436 PRO C CA 1
ATOM 7036 C C . PRO C 1 436 ? 88.620 53.763 74.683 1.00 22.46 436 PRO C C 1
ATOM 7037 O O . PRO C 1 436 ? 89.677 53.594 75.271 1.00 25.38 436 PRO C O 1
ATOM 7041 N N . GLN C 1 437 ? 87.511 54.151 75.299 1.00 18.15 437 GLN C N 1
ATOM 7042 C CA . GLN C 1 437 ? 87.492 54.441 76.716 1.00 20.35 437 GLN C CA 1
ATOM 7043 C C . GLN C 1 437 ? 86.856 53.340 77.527 1.00 21.04 437 GLN C C 1
ATOM 7044 O O . GLN C 1 437 ? 85.913 52.696 77.061 1.00 17.46 437 GLN C O 1
ATOM 7050 N N . PRO C 1 438 ? 87.383 53.092 78.744 1.00 14.41 438 PRO C N 1
ATOM 7051 C CA . PRO C 1 438 ? 86.835 52.078 79.630 1.00 17.90 438 PRO C CA 1
ATOM 7052 C C . PRO C 1 438 ? 85.666 52.703 80.367 1.00 17.52 438 PRO C C 1
ATOM 7053 O O . PRO C 1 438 ? 85.489 53.915 80.339 1.00 29.46 438 PRO C O 1
ATOM 7057 N N . PRO C 1 439 ? 84.864 51.883 81.050 1.00 20.68 439 PRO C N 1
ATOM 7058 C CA . PRO C 1 439 ? 83.691 52.341 81.800 1.00 19.91 439 PRO C CA 1
ATOM 7059 C C . PRO C 1 439 ? 84.046 53.343 82.875 1.00 19.24 439 PRO C C 1
ATOM 7060 O O . PRO C 1 439 ? 85.188 53.387 83.334 1.00 21.84 439 PRO C O 1
ATOM 7064 N N . PHE C 1 440 ? 83.060 54.136 83.282 1.00 24.53 440 PHE C N 1
ATOM 7065 C CA . PHE C 1 440 ? 83.258 55.111 84.341 1.00 26.56 440 PHE C CA 1
ATOM 7066 C C . PHE C 1 440 ? 83.443 54.310 85.615 1.00 27.91 440 PHE C C 1
ATOM 7067 O O . PHE C 1 440 ? 83.083 53.132 85.680 1.00 32.21 440 PHE C O 1
ATOM 7075 N N . SER C 1 441 ? 83.986 54.955 86.633 1.00 30.70 441 SER C N 1
ATOM 7076 C CA . SER C 1 441 ? 84.158 54.318 87.928 1.00 30.88 441 SER C CA 1
ATOM 7077 C C . SER C 1 441 ? 83.248 55.042 88.903 1.00 32.05 441 SER C C 1
ATOM 7078 O O . SER C 1 441 ? 83.406 56.252 89.140 1.00 36.68 441 SER C O 1
ATOM 7081 N N . TYR C 1 442 ? 82.284 54.298 89.435 1.00 30.44 442 TYR C N 1
ATOM 7082 C CA . TYR C 1 442 ? 81.325 54.818 90.394 1.00 27.00 442 TYR C CA 1
ATOM 7083 C C . TYR C 1 442 ? 80.968 53.667 91.330 1.00 31.69 442 TYR C C 1
ATOM 7084 O O . TYR C 1 442 ? 80.376 52.672 90.911 1.00 33.28 442 TYR C O 1
ATOM 7093 N N . SER C 1 443 ? 81.338 53.796 92.596 1.00 35.37 443 SER C N 1
ATOM 7094 C CA . SER C 1 443 ? 81.063 52.750 93.570 1.00 31.55 443 SER C CA 1
ATOM 7095 C C . SER C 1 443 ? 79.937 53.116 94.524 1.00 36.28 443 SER C C 1
ATOM 7096 O O . SER C 1 443 ? 79.380 52.244 95.184 1.00 40.33 443 SER C O 1
ATOM 7099 N N . ASP C 1 444 ? 79.605 54.402 94.608 1.00 39.95 444 ASP C N 1
ATOM 7100 C CA . ASP C 1 444 ? 78.558 54.843 95.522 1.00 43.96 444 ASP C CA 1
ATOM 7101 C C . ASP C 1 444 ? 77.176 54.339 95.103 1.00 45.14 444 ASP C C 1
ATOM 7102 O O . ASP C 1 444 ? 76.320 55.106 94.674 1.00 47.56 444 ASP C O 1
ATOM 7107 N N . LEU C 1 445 ? 76.959 53.039 95.252 1.00 46.22 445 LEU C N 1
ATOM 7108 C CA . LEU C 1 445 ? 75.694 52.437 94.868 1.00 46.04 445 LEU C CA 1
ATOM 7109 C C . LEU C 1 445 ? 75.153 51.474 95.906 1.00 47.65 445 LEU C C 1
ATOM 7110 O O . LEU C 1 445 ? 75.901 50.659 96.443 1.00 54.73 445 LEU C O 1
ATOM 7115 N N . SER C 1 446 ? 73.850 51.557 96.171 1.00 51.84 446 SER C N 1
ATOM 7116 C CA . SER C 1 446 ? 73.198 50.646 97.112 1.00 53.26 446 SER C CA 1
ATOM 7117 C C . SER C 1 446 ? 73.239 49.307 96.386 1.00 60.87 446 SER C C 1
ATOM 7118 O O . SER C 1 446 ? 73.768 49.230 95.272 1.00 58.63 446 SER C O 1
ATOM 7121 N N . ARG C 1 447 ? 72.696 48.252 96.985 1.00 64.43 447 ARG C N 1
ATOM 7122 C CA . ARG C 1 447 ? 72.724 46.963 96.303 1.00 71.29 447 ARG C CA 1
ATOM 7123 C C . ARG C 1 447 ? 71.554 46.932 95.334 1.00 69.79 447 ARG C C 1
ATOM 7124 O O . ARG C 1 447 ? 71.515 46.128 94.404 1.00 66.22 447 ARG C O 1
ATOM 7132 N N . GLU C 1 448 ? 70.601 47.828 95.553 1.00 70.79 448 GLU C N 1
ATOM 7133 C CA . GLU C 1 448 ? 69.434 47.910 94.683 1.00 71.50 448 GLU C CA 1
ATOM 7134 C C . GLU C 1 448 ? 69.865 48.622 93.411 1.00 66.31 448 GLU C C 1
ATOM 7135 O O . GLU C 1 448 ? 69.668 48.111 92.308 1.00 66.59 448 GLU C O 1
ATOM 7141 N N . ASP C 1 449 ? 70.465 49.799 93.581 1.00 63.46 449 ASP C N 1
ATOM 7142 C CA . ASP C 1 449 ? 70.936 50.595 92.454 1.00 59.45 449 ASP C CA 1
ATOM 7143 C C . ASP C 1 449 ? 71.824 49.763 91.545 1.00 55.84 449 ASP C C 1
ATOM 7144 O O . ASP C 1 449 ? 71.759 49.886 90.325 1.00 50.76 449 ASP C O 1
ATOM 7149 N N . LYS C 1 450 ? 72.642 48.903 92.142 1.00 53.12 450 LYS C N 1
ATOM 7150 C CA . LYS C 1 450 ? 73.538 48.062 91.365 1.00 52.33 450 LYS C CA 1
ATOM 7151 C C . LYS C 1 450 ? 72.808 47.175 90.366 1.00 51.28 450 LYS C C 1
ATOM 7152 O O . LYS C 1 450 ? 73.389 46.730 89.384 1.00 55.22 450 LYS C O 1
ATOM 7158 N N . LYS C 1 451 ? 71.536 46.903 90.609 1.00 52.89 451 LYS C N 1
ATOM 7159 C CA . LYS C 1 451 ? 70.776 46.068 89.682 1.00 52.48 451 LYS C CA 1
ATOM 7160 C C . LYS C 1 451 ? 70.076 46.951 88.666 1.00 49.73 451 LYS C C 1
ATOM 7161 O O . LYS C 1 451 ? 69.472 46.467 87.713 1.00 44.79 451 LYS C O 1
ATOM 7167 N N . GLN C 1 452 ? 70.184 48.258 88.877 1.00 44.78 452 GLN C N 1
ATOM 7168 C CA . GLN C 1 452 ? 69.560 49.235 88.004 1.00 41.11 452 GLN C CA 1
ATOM 7169 C C . GLN C 1 452 ? 70.557 50.062 87.200 1.00 39.11 452 GLN C C 1
ATOM 7170 O O . GLN C 1 452 ? 70.166 50.747 86.270 1.00 37.24 452 GLN C O 1
ATOM 7176 N N . VAL C 1 453 ? 71.840 49.990 87.542 1.00 36.23 453 VAL C N 1
ATOM 7177 C CA . VAL C 1 453 ? 72.840 50.789 86.850 1.00 27.59 453 VAL C CA 1
ATOM 7178 C C . VAL C 1 453 ? 73.937 49.997 86.185 1.00 31.80 453 VAL C C 1
ATOM 7179 O O . VAL C 1 453 ? 74.431 49.027 86.740 1.00 33.67 453 VAL C O 1
ATOM 7183 N N . GLN C 1 454 ? 74.320 50.419 84.989 1.00 33.02 454 GLN C N 1
ATOM 7184 C CA . GLN C 1 454 ? 75.394 49.752 84.270 1.00 34.42 454 GLN C CA 1
ATOM 7185 C C . GLN C 1 454 ? 76.339 50.762 83.634 1.00 34.74 454 GLN C C 1
ATOM 7186 O O . GLN C 1 454 ? 75.906 51.753 83.059 1.00 35.75 454 GLN C O 1
ATOM 7192 N N . PHE C 1 455 ? 77.634 50.505 83.747 1.00 31.60 455 PHE C N 1
ATOM 7193 C CA . PHE C 1 455 ? 78.639 51.371 83.164 1.00 25.27 455 PHE C CA 1
ATOM 7194 C C . PHE C 1 455 ? 79.351 50.580 82.086 1.00 28.37 455 PHE C C 1
ATOM 7195 O O . PHE C 1 455 ? 80.014 49.587 82.364 1.00 26.53 455 PHE C O 1
ATOM 7203 N N . VAL C 1 456 ? 79.193 51.016 80.846 1.00 25.94 456 VAL C N 1
ATOM 7204 C CA . VAL C 1 456 ? 79.818 50.334 79.733 1.00 21.72 456 VAL C CA 1
ATOM 7205 C C . VAL C 1 456 ? 80.932 51.210 79.191 1.00 25.69 456 VAL C C 1
ATOM 7206 O O . VAL C 1 456 ? 81.121 52.347 79.632 1.00 29.40 456 VAL C O 1
ATOM 7210 N N . SER C 1 457 ? 81.666 50.674 78.231 1.00 19.97 457 SER C N 1
ATOM 7211 C CA . SER C 1 457 ? 82.766 51.389 77.623 1.00 19.06 457 SER C CA 1
ATOM 7212 C C . SER C 1 457 ? 82.298 52.221 76.436 1.00 20.20 457 SER C C 1
ATOM 7213 O O . SER C 1 457 ? 81.110 52.297 76.140 1.00 27.68 457 SER C O 1
ATOM 7216 N N . GLU C 1 458 ? 83.254 52.834 75.750 1.00 9.91 458 GLU C N 1
ATOM 7217 C CA . GLU C 1 458 ? 82.962 53.634 74.580 1.00 16.01 458 GLU C CA 1
ATOM 7218 C C . GLU C 1 458 ? 84.034 53.285 73.580 1.00 18.19 458 GLU C C 1
ATOM 7219 O O . GLU C 1 458 ? 85.203 53.579 73.799 1.00 26.80 458 GLU C O 1
ATOM 7225 N N . PRO C 1 459 ? 83.665 52.651 72.462 1.00 24.36 459 PRO C N 1
ATOM 7226 C CA . PRO C 1 459 ? 82.326 52.239 72.052 1.00 18.65 459 PRO C CA 1
ATOM 7227 C C . PRO C 1 459 ? 81.854 50.976 72.778 1.00 23.99 459 PRO C C 1
ATOM 7228 O O . PRO C 1 459 ? 82.599 50.353 73.531 1.00 25.77 459 PRO C O 1
ATOM 7232 N N . CYS C 1 460 ? 80.611 50.599 72.527 1.00 20.76 460 CYS C N 1
ATOM 7233 C CA . CYS C 1 460 ? 80.032 49.438 73.153 1.00 24.72 460 CYS C CA 1
ATOM 7234 C C . CYS C 1 460 ? 78.962 48.789 72.276 1.00 27.86 460 CYS C C 1
ATOM 7235 O O . CYS C 1 460 ? 78.132 49.476 71.691 1.00 31.61 460 CYS C O 1
ATOM 7238 N N . SER C 1 461 ? 79.012 47.465 72.166 1.00 27.05 461 SER C N 1
ATOM 7239 C CA . SER C 1 461 ? 78.013 46.708 71.423 1.00 20.94 461 SER C CA 1
ATOM 7240 C C . SER C 1 461 ? 77.207 46.076 72.557 1.00 24.93 461 SER C C 1
ATOM 7241 O O . SER C 1 461 ? 77.712 45.247 73.302 1.00 27.40 461 SER C O 1
ATOM 7244 N N . LEU C 1 462 ? 75.959 46.489 72.703 1.00 26.03 462 LEU C N 1
ATOM 7245 C CA . LEU C 1 462 ? 75.119 45.992 73.784 1.00 28.25 462 LEU C CA 1
ATOM 7246 C C . LEU C 1 462 ? 73.898 45.214 73.289 1.00 32.09 462 LEU C C 1
ATOM 7247 O O . LEU C 1 462 ? 73.259 45.610 72.311 1.00 34.76 462 LEU C O 1
ATOM 7252 N N . SER C 1 463 ? 73.584 44.102 73.946 1.00 26.23 463 SER C N 1
ATOM 7253 C CA . SER C 1 463 ? 72.413 43.323 73.570 1.00 23.93 463 SER C CA 1
ATOM 7254 C C . SER C 1 463 ? 71.305 43.641 74.562 1.00 28.67 463 SER C C 1
ATOM 7255 O O . SER C 1 463 ? 71.467 43.476 75.769 1.00 33.81 463 SER C O 1
ATOM 7258 N N . ILE C 1 464 ? 70.181 44.116 74.050 1.00 24.28 464 ILE C N 1
ATOM 7259 C CA . ILE C 1 464 ? 69.060 44.454 74.893 1.00 27.05 464 ILE C CA 1
ATOM 7260 C C . ILE C 1 464 ? 67.909 43.574 74.466 1.00 32.04 464 ILE C C 1
ATOM 7261 O O . ILE C 1 464 ? 67.361 43.746 73.382 1.00 34.69 464 ILE C O 1
ATOM 7266 N N . ASN C 1 465 ? 67.541 42.624 75.314 1.00 37.16 465 ASN C N 1
ATOM 7267 C CA . ASN C 1 465 ? 66.446 41.727 74.980 1.00 38.57 465 ASN C CA 1
ATOM 7268 C C . ASN C 1 465 ? 66.686 41.057 73.634 1.00 42.08 465 ASN C C 1
ATOM 7269 O O . ASN C 1 465 ? 65.760 40.917 72.836 1.00 47.05 465 ASN C O 1
ATOM 7274 N N . GLY C 1 466 ? 67.922 40.657 73.369 1.00 41.54 466 GLY C N 1
ATOM 7275 C CA . GLY C 1 466 ? 68.209 39.992 72.109 1.00 43.91 466 GLY C CA 1
ATOM 7276 C C . GLY C 1 466 ? 68.502 40.911 70.938 1.00 41.79 466 GLY C C 1
ATOM 7277 O O . GLY C 1 466 ? 68.998 40.455 69.904 1.00 43.04 466 GLY C O 1
ATOM 7278 N N . VAL C 1 467 ? 68.186 42.194 71.084 1.00 33.78 467 VAL C N 1
ATOM 7279 C CA . VAL C 1 467 ? 68.447 43.169 70.031 1.00 31.34 467 VAL C CA 1
ATOM 7280 C C . VAL C 1 467 ? 69.848 43.759 70.223 1.00 29.48 467 VAL C C 1
ATOM 7281 O O . VAL C 1 467 ? 70.182 44.233 71.301 1.00 28.50 467 VAL C O 1
ATOM 7285 N N . ILE C 1 468 ? 70.668 43.722 69.179 1.00 25.69 468 ILE C N 1
ATOM 7286 C CA . ILE C 1 468 ? 72.020 44.259 69.269 1.00 27.69 468 ILE C CA 1
ATOM 7287 C C . ILE C 1 468 ? 72.078 45.769 69.009 1.00 31.21 468 ILE C C 1
ATOM 7288 O O . ILE C 1 468 ? 71.626 46.247 67.964 1.00 33.63 468 ILE C O 1
ATOM 7293 N N . PHE C 1 469 ? 72.642 46.509 69.956 1.00 24.81 469 PHE C N 1
ATOM 7294 C CA . PHE C 1 469 ? 72.798 47.951 69.815 1.00 21.10 469 PHE C CA 1
ATOM 7295 C C . PHE C 1 469 ? 74.260 48.311 69.660 1.00 23.17 469 PHE C C 1
ATOM 7296 O O . PHE C 1 469 ? 75.104 47.838 70.414 1.00 28.45 469 PHE C O 1
ATOM 7304 N N . GLY C 1 470 ? 74.563 49.135 68.672 1.00 23.27 470 GLY C N 1
ATOM 7305 C CA . GLY C 1 470 ? 75.923 49.603 68.507 1.00 21.39 470 GLY C CA 1
ATOM 7306 C C . GLY C 1 470 ? 75.854 50.963 69.169 1.00 25.09 470 GLY C C 1
ATOM 7307 O O . GLY C 1 470 ? 74.971 51.749 68.840 1.00 29.41 470 GLY C O 1
ATOM 7308 N N . LEU C 1 471 ? 76.754 51.246 70.102 1.00 26.16 471 LEU C N 1
ATOM 7309 C CA . LEU C 1 471 ? 76.730 52.526 70.802 1.00 27.20 471 LEU C CA 1
ATOM 7310 C C . LEU C 1 471 ? 78.060 53.257 70.758 1.00 28.75 471 LEU C C 1
ATOM 7311 O O . LEU C 1 471 ? 79.096 52.670 71.041 1.00 28.70 471 LEU C O 1
ATOM 7316 N N . THR C 1 472 ? 78.029 54.538 70.406 1.00 29.26 472 THR C N 1
ATOM 7317 C CA . THR C 1 472 ? 79.239 55.337 70.406 1.00 27.34 472 THR C CA 1
ATOM 7318 C C . THR C 1 472 ? 78.865 56.779 70.655 1.00 32.32 472 THR C C 1
ATOM 7319 O O . THR C 1 472 ? 77.889 57.280 70.104 1.00 34.19 472 THR C O 1
ATOM 7323 N N . SER C 1 473 ? 79.642 57.439 71.506 1.00 31.49 473 SER C N 1
ATOM 7324 C CA . SER C 1 473 ? 79.395 58.822 71.857 1.00 29.87 473 SER C CA 1
ATOM 7325 C C . SER C 1 473 ? 80.262 59.768 71.045 1.00 32.55 473 SER C C 1
ATOM 7326 O O . SER C 1 473 ? 80.063 60.991 71.081 1.00 22.22 473 SER C O 1
ATOM 7329 N N . THR C 1 474 ? 81.217 59.193 70.315 1.00 32.92 474 THR C N 1
ATOM 7330 C CA . THR C 1 474 ? 82.146 59.970 69.496 1.00 32.34 474 THR C CA 1
ATOM 7331 C C . THR C 1 474 ? 81.464 60.414 68.216 1.00 34.89 474 THR C C 1
ATOM 7332 O O . THR C 1 474 ? 80.778 59.623 67.576 1.00 42.29 474 THR C O 1
ATOM 7336 N N . ASP C 1 475 ? 81.656 61.673 67.835 1.00 31.85 475 ASP C N 1
ATOM 7337 C CA . ASP C 1 475 ? 81.011 62.193 66.642 1.00 30.49 475 ASP C CA 1
ATOM 7338 C C . ASP C 1 475 ? 81.639 61.721 65.331 1.00 33.23 475 ASP C C 1
ATOM 7339 O O . ASP C 1 475 ? 82.160 62.504 64.545 1.00 32.84 475 ASP C O 1
ATOM 7344 N N . LEU C 1 476 ? 81.567 60.420 65.096 1.00 38.29 476 LEU C N 1
ATOM 7345 C CA . LEU C 1 476 ? 82.115 59.821 63.895 1.00 34.26 476 LEU C CA 1
ATOM 7346 C C . LEU C 1 476 ? 81.487 60.369 62.607 1.00 34.09 476 LEU C C 1
ATOM 7347 O O . LEU C 1 476 ? 82.181 60.575 61.618 1.00 39.28 476 LEU C O 1
ATOM 7352 N N . LEU C 1 477 ? 80.180 60.597 62.616 1.00 32.02 477 LEU C N 1
ATOM 7353 C CA . LEU C 1 477 ? 79.500 61.124 61.432 1.00 35.58 477 LEU C CA 1
ATOM 7354 C C . LEU C 1 477 ? 80.050 62.480 61.016 1.00 33.10 477 LEU C C 1
ATOM 7355 O O . LEU C 1 477 ? 80.375 62.701 59.856 1.00 34.56 477 LEU C O 1
ATOM 7360 N N . PHE C 1 478 ? 80.138 63.388 61.975 1.00 31.75 478 PHE C N 1
ATOM 7361 C CA . PHE C 1 478 ? 80.631 64.730 61.714 1.00 34.04 478 PHE C CA 1
ATOM 7362 C C . PHE C 1 478 ? 82.082 64.703 61.270 1.00 37.37 478 PHE C C 1
ATOM 7363 O O . PHE C 1 478 ? 82.515 65.536 60.473 1.00 41.05 478 PHE C O 1
ATOM 7371 N N . HIS C 1 479 ? 82.839 63.739 61.781 1.00 36.11 479 HIS C N 1
ATOM 7372 C CA . HIS C 1 479 ? 84.244 63.645 61.430 1.00 33.17 479 HIS C CA 1
ATOM 7373 C C . HIS C 1 479 ? 84.439 63.038 60.069 1.00 36.27 479 HIS C C 1
ATOM 7374 O O . HIS C 1 479 ? 85.250 63.511 59.281 1.00 38.94 479 HIS C O 1
ATOM 7381 N N . LEU C 1 480 ? 83.686 61.986 59.796 1.00 36.36 480 LEU C N 1
ATOM 7382 C CA . LEU C 1 480 ? 83.801 61.291 58.530 1.00 41.34 480 LEU C CA 1
ATOM 7383 C C . LEU C 1 480 ? 83.168 62.119 57.421 1.00 42.91 480 LEU C C 1
ATOM 7384 O O . LEU C 1 480 ? 83.666 62.165 56.297 1.00 43.11 480 LEU C O 1
ATOM 7389 N N . GLY C 1 481 ? 82.066 62.782 57.752 1.00 42.00 481 GLY C N 1
ATOM 7390 C CA . GLY C 1 481 ? 81.382 63.599 56.777 1.00 39.37 481 GLY C CA 1
ATOM 7391 C C . GLY C 1 481 ? 82.232 64.754 56.292 1.00 39.50 481 GLY C C 1
ATOM 7392 O O . GLY C 1 481 ? 82.113 65.180 55.154 1.00 46.26 481 GLY C O 1
ATOM 7393 N N . ALA C 1 482 ? 83.104 65.257 57.148 1.00 35.98 482 ALA C N 1
ATOM 7394 C CA . ALA C 1 482 ? 83.957 66.377 56.779 1.00 37.34 482 ALA C CA 1
ATOM 7395 C C . ALA C 1 482 ? 85.110 65.968 55.887 1.00 39.89 482 ALA C C 1
ATOM 7396 O O . ALA C 1 482 ? 85.796 66.821 55.327 1.00 44.54 482 ALA C O 1
ATOM 7398 N N . GLU C 1 483 ? 85.318 64.667 55.739 1.00 35.57 483 GLU C N 1
ATOM 7399 C CA . GLU C 1 483 ? 86.437 64.195 54.948 1.00 35.98 483 GLU C CA 1
ATOM 7400 C C . GLU C 1 483 ? 86.090 63.312 53.774 1.00 34.72 483 GLU C C 1
ATOM 7401 O O . GLU C 1 483 ? 86.970 62.869 53.043 1.00 44.10 483 GLU C O 1
ATOM 7407 N N . GLU C 1 484 ? 84.814 63.039 53.587 1.00 34.07 484 GLU C N 1
ATOM 7408 C CA . GLU C 1 484 ? 84.415 62.180 52.495 1.00 32.14 484 GLU C CA 1
ATOM 7409 C C . GLU C 1 484 ? 84.202 62.931 51.173 1.00 37.69 484 GLU C C 1
ATOM 7410 O O . GLU C 1 484 ? 83.787 64.097 51.151 1.00 36.53 484 GLU C O 1
ATOM 7416 N N . ILE C 1 485 ? 84.517 62.258 50.069 1.00 36.98 485 ILE C N 1
ATOM 7417 C CA . ILE C 1 485 ? 84.318 62.829 48.750 1.00 36.06 485 ILE C CA 1
ATOM 7418 C C . ILE C 1 485 ? 83.436 61.854 47.997 1.00 38.40 485 ILE C C 1
ATOM 7419 O O . ILE C 1 485 ? 83.565 60.638 48.149 1.00 46.24 485 ILE C O 1
ATOM 7424 N N . SER C 1 486 ? 82.527 62.397 47.198 1.00 41.47 486 SER C N 1
ATOM 7425 C CA . SER C 1 486 ? 81.578 61.584 46.455 1.00 42.41 486 SER C CA 1
ATOM 7426 C C . SER C 1 486 ? 81.407 61.990 45.000 1.00 44.63 486 SER C C 1
ATOM 7427 O O . SER C 1 486 ? 81.665 63.132 44.623 1.00 45.09 486 SER C O 1
ATOM 7430 N N . SER C 1 487 ? 80.958 61.040 44.191 1.00 44.97 487 SER C N 1
ATOM 7431 C CA . SER C 1 487 ? 80.726 61.283 42.777 1.00 51.40 487 SER C CA 1
ATOM 7432 C C . SER C 1 487 ? 79.442 62.098 42.604 1.00 58.44 487 SER C C 1
ATOM 7433 O O . SER C 1 487 ? 79.267 62.778 41.591 1.00 63.88 487 SER C O 1
ATOM 7436 N N . SER C 1 488 ? 78.548 62.028 43.592 1.00 61.70 488 SER C N 1
ATOM 7437 C CA . SER C 1 488 ? 77.289 62.775 43.551 1.00 64.79 488 SER C CA 1
ATOM 7438 C C . SER C 1 488 ? 77.381 64.049 44.403 1.00 65.85 488 SER C C 1
ATOM 7439 O O . SER C 1 488 ? 76.441 64.415 45.119 1.00 68.21 488 SER C O 1
ATOM 7442 N N . SER C 1 492 ? 71.851 62.389 46.224 1.00 78.92 492 SER C N 1
ATOM 7443 C CA . SER C 1 492 ? 72.235 61.357 47.184 1.00 79.17 492 SER C CA 1
ATOM 7444 C C . SER C 1 492 ? 72.174 61.834 48.632 1.00 75.84 492 SER C C 1
ATOM 7445 O O . SER C 1 492 ? 72.425 63.009 48.931 1.00 75.83 492 SER C O 1
ATOM 7448 N N . ASP C 1 493 ? 71.853 60.905 49.528 1.00 71.08 493 ASP C N 1
ATOM 7449 C CA . ASP C 1 493 ? 71.752 61.230 50.939 1.00 65.91 493 ASP C CA 1
ATOM 7450 C C . ASP C 1 493 ? 73.128 61.056 51.552 1.00 61.42 493 ASP C C 1
ATOM 7451 O O . ASP C 1 493 ? 73.632 59.944 51.682 1.00 61.50 493 ASP C O 1
ATOM 7456 N N . ARG C 1 494 ? 73.742 62.172 51.913 1.00 59.36 494 ARG C N 1
ATOM 7457 C CA . ARG C 1 494 ? 75.072 62.150 52.500 1.00 59.29 494 ARG C CA 1
ATOM 7458 C C . ARG C 1 494 ? 75.219 61.216 53.704 1.00 58.38 494 ARG C C 1
ATOM 7459 O O . ARG C 1 494 ? 76.118 60.375 53.736 1.00 57.31 494 ARG C O 1
ATOM 7467 N N . PHE C 1 495 ? 74.344 61.373 54.694 1.00 55.41 495 PHE C N 1
ATOM 7468 C CA . PHE C 1 495 ? 74.407 60.554 55.896 1.00 50.71 495 PHE C CA 1
ATOM 7469 C C . PHE C 1 495 ? 74.274 59.061 55.634 1.00 45.73 495 PHE C C 1
ATOM 7470 O O . PHE C 1 495 ? 74.926 58.258 56.297 1.00 46.90 495 PHE C O 1
ATOM 7478 N N . SER C 1 496 ? 73.429 58.680 54.686 1.00 37.65 496 SER C N 1
ATOM 7479 C CA . SER C 1 496 ? 73.279 57.263 54.377 1.00 41.55 496 SER C CA 1
ATOM 7480 C C . SER C 1 496 ? 74.596 56.715 53.859 1.00 38.30 496 SER C C 1
ATOM 7481 O O . SER C 1 496 ? 74.932 55.558 54.094 1.00 46.11 496 SER C O 1
ATOM 7484 N N . ARG C 1 497 ? 75.336 57.551 53.146 1.00 33.46 497 ARG C N 1
ATOM 7485 C CA . ARG C 1 497 ? 76.624 57.157 52.594 1.00 36.85 497 ARG C CA 1
ATOM 7486 C C . ARG C 1 497 ? 77.607 56.899 53.719 1.00 38.31 497 ARG C C 1
ATOM 7487 O O . ARG C 1 497 ? 78.308 55.890 53.735 1.00 42.85 497 ARG C O 1
ATOM 7495 N N . ILE C 1 498 ? 77.654 57.832 54.658 1.00 38.86 498 ILE C N 1
ATOM 7496 C CA . ILE C 1 498 ? 78.548 57.743 55.797 1.00 36.18 498 ILE C CA 1
ATOM 7497 C C . ILE C 1 498 ? 78.189 56.580 56.707 1.00 36.88 498 ILE C C 1
ATOM 7498 O O . ILE C 1 498 ? 79.067 55.886 57.225 1.00 35.65 498 ILE C O 1
ATOM 7503 N N . LEU C 1 499 ? 76.898 56.368 56.910 1.00 34.70 499 LEU C N 1
ATOM 7504 C CA . LEU C 1 499 ? 76.468 55.273 57.756 1.00 33.39 499 LEU C CA 1
ATOM 7505 C C . LEU C 1 499 ? 76.818 53.942 57.082 1.00 36.64 499 LEU C C 1
ATOM 7506 O O . LEU C 1 499 ? 77.160 52.961 57.740 1.00 32.72 499 LEU C O 1
ATOM 7511 N N . LYS C 1 500 ? 76.755 53.923 55.759 1.00 40.82 500 LYS C N 1
ATOM 7512 C CA . LYS C 1 500 ? 77.068 52.719 55.006 1.00 40.32 500 LYS C CA 1
ATOM 7513 C C . LYS C 1 500 ? 78.551 52.401 55.184 1.00 40.45 500 LYS C C 1
ATOM 7514 O O . LYS C 1 500 ? 78.945 51.239 55.251 1.00 42.74 500 LYS C O 1
ATOM 7520 N N . HIS C 1 501 ? 79.373 53.441 55.274 1.00 38.95 501 HIS C N 1
ATOM 7521 C CA . HIS C 1 501 ? 80.807 53.251 55.456 1.00 38.97 501 HIS C CA 1
ATOM 7522 C C . HIS C 1 501 ? 81.123 52.635 56.821 1.00 38.97 501 HIS C C 1
ATOM 7523 O O . HIS C 1 501 ? 82.036 51.819 56.957 1.00 35.09 501 HIS C O 1
ATOM 7530 N N . ILE C 1 502 ? 80.374 53.051 57.836 1.00 33.73 502 ILE C N 1
ATOM 7531 C CA . ILE C 1 502 ? 80.578 52.541 59.174 1.00 27.90 502 ILE C CA 1
ATOM 7532 C C . ILE C 1 502 ? 80.224 51.075 59.212 1.00 31.45 502 ILE C C 1
ATOM 7533 O O . ILE C 1 502 ? 80.923 50.282 59.829 1.00 37.89 502 ILE C O 1
ATOM 7538 N N . LEU C 1 503 ? 79.134 50.720 58.542 1.00 30.63 503 LEU C N 1
ATOM 7539 C CA . LEU C 1 503 ? 78.675 49.346 58.517 1.00 31.29 503 LEU C CA 1
ATOM 7540 C C . LEU C 1 503 ? 79.477 48.436 57.595 1.00 33.34 503 LEU C C 1
ATOM 7541 O O . LEU C 1 503 ? 79.395 47.219 57.714 1.00 35.54 503 LEU C O 1
ATOM 7546 N N . THR C 1 504 ? 80.256 49.007 56.683 1.00 32.84 504 THR C N 1
ATOM 7547 C CA . THR C 1 504 ? 81.051 48.172 55.785 1.00 31.46 504 THR C CA 1
ATOM 7548 C C . THR C 1 504 ? 82.530 48.131 56.152 1.00 33.04 504 THR C C 1
ATOM 7549 O O . THR C 1 504 ? 83.269 47.283 55.650 1.00 35.49 504 THR C O 1
ATOM 7553 N N . GLN C 1 505 ? 82.967 49.038 57.023 1.00 31.13 505 GLN C N 1
ATOM 7554 C CA . GLN C 1 505 ? 84.370 49.062 57.435 1.00 28.69 505 GLN C CA 1
ATOM 7555 C C . GLN C 1 505 ? 84.578 48.294 58.730 1.00 26.87 505 GLN C C 1
ATOM 7556 O O . GLN C 1 505 ? 85.708 48.091 59.173 1.00 25.17 505 GLN C O 1
ATOM 7562 N N . ARG C 1 506 ? 83.473 47.886 59.340 1.00 31.05 506 ARG C N 1
ATOM 7563 C CA . ARG C 1 506 ? 83.504 47.086 60.558 1.00 33.14 506 ARG C CA 1
ATOM 7564 C C . ARG C 1 506 ? 84.208 47.667 61.767 1.00 37.86 506 ARG C C 1
ATOM 7565 O O . ARG C 1 506 ? 84.693 46.923 62.616 1.00 43.67 506 ARG C O 1
ATOM 7573 N N . SER C 1 507 ? 84.243 48.990 61.854 1.00 37.21 507 SER C N 1
ATOM 7574 C CA . SER C 1 507 ? 84.890 49.668 62.960 1.00 33.61 507 SER C CA 1
ATOM 7575 C C . SER C 1 507 ? 83.980 50.791 63.436 1.00 33.86 507 SER C C 1
ATOM 7576 O O . SER C 1 507 ? 83.154 51.270 62.678 1.00 41.54 507 SER C O 1
ATOM 7579 N N . TYR C 1 508 ? 84.122 51.198 64.690 1.00 27.76 508 TYR C N 1
ATOM 7580 C CA . TYR C 1 508 ? 83.316 52.271 65.241 1.00 21.99 508 TYR C CA 1
ATOM 7581 C C . TYR C 1 508 ? 83.969 53.619 64.947 1.00 30.41 508 TYR C C 1
ATOM 7582 O O . TYR C 1 508 ? 83.440 54.682 65.294 1.00 23.52 508 TYR C O 1
ATOM 7591 N N . TYR C 1 509 ? 85.142 53.567 64.326 1.00 27.55 509 TYR C N 1
ATOM 7592 C CA . TYR C 1 509 ? 85.863 54.774 63.949 1.00 20.89 509 TYR C CA 1
ATOM 7593 C C . TYR C 1 509 ? 86.867 54.440 62.869 1.00 17.80 509 TYR C C 1
ATOM 7594 O O . TYR C 1 509 ? 88.055 54.312 63.137 1.00 21.05 509 TYR C O 1
ATOM 7603 N N . PRO C 1 510 ? 86.392 54.298 61.624 1.00 14.92 510 PRO C N 1
ATOM 7604 C CA . PRO C 1 510 ? 87.220 53.971 60.467 1.00 13.18 510 PRO C CA 1
ATOM 7605 C C . PRO C 1 510 ? 88.066 55.087 59.907 1.00 17.80 510 PRO C C 1
ATOM 7606 O O . PRO C 1 510 ? 89.012 54.824 59.167 1.00 22.85 510 PRO C O 1
ATOM 7610 N N . LEU C 1 511 ? 87.736 56.330 60.245 1.00 23.23 511 LEU C N 1
ATOM 7611 C CA . LEU C 1 511 ? 88.505 57.485 59.757 1.00 14.20 511 LEU C CA 1
ATOM 7612 C C . LEU C 1 511 ? 89.969 57.441 60.229 1.00 12.92 511 LEU C C 1
ATOM 7613 O O . LEU C 1 511 ? 90.245 57.296 61.410 1.00 17.13 511 LEU C O 1
ATOM 7618 N N . TYR C 1 512 ? 90.906 57.540 59.296 1.00 14.75 512 TYR C N 1
ATOM 7619 C CA . TYR C 1 512 ? 92.320 57.526 59.642 1.00 16.14 512 TYR C CA 1
ATOM 7620 C C . TYR C 1 512 ? 93.112 58.360 58.650 1.00 21.61 512 TYR C C 1
ATOM 7621 O O . TYR C 1 512 ? 93.034 58.142 57.450 1.00 28.07 512 TYR C O 1
ATOM 7630 N N . PRO C 1 513 ? 93.879 59.337 59.139 1.00 20.39 513 PRO C N 1
ATOM 7631 C CA . PRO C 1 513 ? 94.027 59.689 60.555 1.00 25.65 513 PRO C CA 1
ATOM 7632 C C . PRO C 1 513 ? 92.694 60.182 61.115 1.00 25.50 513 PRO C C 1
ATOM 7633 O O . PRO C 1 513 ? 91.811 60.589 60.356 1.00 25.60 513 PRO C O 1
ATOM 7637 N N . PRO C 1 514 ? 92.520 60.121 62.445 1.00 21.73 514 PRO C N 1
ATOM 7638 C CA . PRO C 1 514 ? 91.274 60.573 63.064 1.00 22.26 514 PRO C CA 1
ATOM 7639 C C . PRO C 1 514 ? 91.214 62.090 63.073 1.00 22.15 514 PRO C C 1
ATOM 7640 O O . PRO C 1 514 ? 92.188 62.733 62.712 1.00 23.44 514 PRO C O 1
ATOM 7644 N N . GLN C 1 515 ? 90.074 62.656 63.453 1.00 21.64 515 GLN C N 1
ATOM 7645 C CA . GLN C 1 515 ? 89.970 64.102 63.493 1.00 30.24 515 GLN C CA 1
ATOM 7646 C C . GLN C 1 515 ? 91.075 64.576 64.422 1.00 32.23 515 GLN C C 1
ATOM 7647 O O . GLN C 1 515 ? 91.394 63.899 65.397 1.00 33.81 515 GLN C O 1
ATOM 7653 N N . GLU C 1 516 ? 91.654 65.733 64.138 1.00 31.09 516 GLU C N 1
ATOM 7654 C CA . GLU C 1 516 ? 92.748 66.199 64.958 1.00 36.20 516 GLU C CA 1
ATOM 7655 C C . GLU C 1 516 ? 92.432 66.641 66.373 1.00 41.90 516 GLU C C 1
ATOM 7656 O O . GLU C 1 516 ? 92.165 67.798 66.600 1.00 57.04 516 GLU C O 1
ATOM 7662 N N . ASP C 1 517 ? 92.468 65.724 67.321 1.00 47.73 517 ASP C N 1
ATOM 7663 C CA . ASP C 1 517 ? 92.251 66.020 68.736 1.00 44.91 517 ASP C CA 1
ATOM 7664 C C . ASP C 1 517 ? 91.542 64.835 69.320 1.00 41.44 517 ASP C C 1
ATOM 7665 O O . ASP C 1 517 ? 91.145 64.831 70.487 1.00 36.95 517 ASP C O 1
ATOM 7670 N N . MET C 1 518 ? 91.377 63.831 68.470 1.00 35.02 518 MET C N 1
ATOM 7671 C CA . MET C 1 518 ? 90.786 62.590 68.886 1.00 33.00 518 MET C CA 1
ATOM 7672 C C . MET C 1 518 ? 92.002 61.725 69.130 1.00 29.75 518 MET C C 1
ATOM 7673 O O . MET C 1 518 ? 92.785 61.476 68.224 1.00 29.41 518 MET C O 1
ATOM 7678 N N . ALA C 1 519 ? 92.184 61.302 70.367 1.00 24.44 519 ALA C N 1
ATOM 7679 C CA . ALA C 1 519 ? 93.328 60.480 70.692 1.00 25.77 519 ALA C CA 1
ATOM 7680 C C . ALA C 1 519 ? 92.944 59.014 70.602 1.00 21.55 519 ALA C C 1
ATOM 7681 O O . ALA C 1 519 ? 92.009 58.572 71.260 1.00 23.24 519 ALA C O 1
ATOM 7683 N N . ILE C 1 520 ? 93.661 58.255 69.784 1.00 21.66 520 ILE C N 1
ATOM 7684 C CA . ILE C 1 520 ? 93.349 56.841 69.674 1.00 20.81 520 ILE C CA 1
ATOM 7685 C C . ILE C 1 520 ? 94.514 55.925 69.958 1.00 17.30 520 ILE C C 1
ATOM 7686 O O . ILE C 1 520 ? 95.573 56.027 69.328 1.00 16.60 520 ILE C O 1
ATOM 7691 N N . ASP C 1 521 ? 94.332 55.059 70.946 1.00 12.41 521 ASP C N 1
ATOM 7692 C CA . ASP C 1 521 ? 95.347 54.044 71.251 1.00 19.32 521 ASP C CA 1
ATOM 7693 C C . ASP C 1 521 ? 94.979 52.932 70.259 1.00 17.11 521 ASP C C 1
ATOM 7694 O O . ASP C 1 521 ? 93.998 52.216 70.458 1.00 14.19 521 ASP C O 1
ATOM 7699 N N . TYR C 1 522 ? 95.747 52.805 69.186 1.00 16.75 522 TYR C N 1
ATOM 7700 C CA . TYR C 1 522 ? 95.409 51.824 68.161 1.00 24.16 522 TYR C CA 1
ATOM 7701 C C . TYR C 1 522 ? 95.472 50.358 68.526 1.00 22.94 522 TYR C C 1
ATOM 7702 O O . TYR C 1 522 ? 94.761 49.559 67.937 1.00 29.96 522 TYR C O 1
ATOM 7711 N N . GLU C 1 523 ? 96.286 49.997 69.510 1.00 31.93 523 GLU C N 1
ATOM 7712 C CA . GLU C 1 523 ? 96.347 48.599 69.909 1.00 33.22 523 GLU C CA 1
ATOM 7713 C C . GLU C 1 523 ? 95.071 48.251 70.651 1.00 35.07 523 GLU C C 1
ATOM 7714 O O . GLU C 1 523 ? 94.576 47.127 70.550 1.00 37.84 523 GLU C O 1
ATOM 7720 N N . SER C 1 524 ? 94.534 49.211 71.401 1.00 29.64 524 SER C N 1
ATOM 7721 C CA . SER C 1 524 ? 93.290 48.974 72.121 1.00 26.30 524 SER C CA 1
ATOM 7722 C C . SER C 1 524 ? 92.134 49.007 71.139 1.00 24.27 524 SER C C 1
ATOM 7723 O O . SER C 1 524 ? 91.193 48.225 71.233 1.00 32.30 524 SER C O 1
ATOM 7726 N N . PHE C 1 525 ? 92.230 49.924 70.188 1.00 21.81 525 PHE C N 1
ATOM 7727 C CA . PHE C 1 525 ? 91.228 50.113 69.159 1.00 19.40 525 PHE C CA 1
ATOM 7728 C C . PHE C 1 525 ? 91.017 48.791 68.446 1.00 17.03 525 PHE C C 1
ATOM 7729 O O . PHE C 1 525 ? 89.896 48.330 68.259 1.00 18.78 525 PHE C O 1
ATOM 7737 N N . TYR C 1 526 ? 92.120 48.182 68.056 1.00 22.93 526 TYR C N 1
ATOM 7738 C CA . TYR C 1 526 ? 92.104 46.893 67.374 1.00 23.90 526 TYR C CA 1
ATOM 7739 C C . TYR C 1 526 ? 91.297 45.850 68.126 1.00 21.10 526 TYR C C 1
ATOM 7740 O O . TYR C 1 526 ? 90.554 45.092 67.526 1.00 24.78 526 TYR C O 1
ATOM 7749 N N . VAL C 1 527 ? 91.440 45.834 69.448 1.00 25.84 527 VAL C N 1
ATOM 7750 C CA . VAL C 1 527 ? 90.763 44.863 70.288 1.00 26.25 527 VAL C CA 1
ATOM 7751 C C . VAL C 1 527 ? 89.362 45.220 70.741 1.00 33.87 527 VAL C C 1
ATOM 7752 O O . VAL C 1 527 ? 88.510 44.341 70.829 1.00 37.52 527 VAL C O 1
ATOM 7756 N N . TYR C 1 528 ? 89.113 46.501 71.013 1.00 35.51 528 TYR C N 1
ATOM 7757 C CA . TYR C 1 528 ? 87.816 46.910 71.530 1.00 29.48 528 TYR C CA 1
ATOM 7758 C C . TYR C 1 528 ? 86.905 47.812 70.692 1.00 27.72 528 TYR C C 1
ATOM 7759 O O . TYR C 1 528 ? 85.769 48.084 71.099 1.00 28.45 528 TYR C O 1
ATOM 7768 N N . ALA C 1 529 ? 87.353 48.276 69.531 1.00 18.18 529 ALA C N 1
ATOM 7769 C CA . ALA C 1 529 ? 86.484 49.159 68.764 1.00 24.15 529 ALA C CA 1
ATOM 7770 C C . ALA C 1 529 ? 85.961 48.597 67.456 1.00 29.26 529 ALA C C 1
ATOM 7771 O O . ALA C 1 529 ? 85.502 49.336 66.587 1.00 32.22 529 ALA C O 1
ATOM 7773 N N . GLN C 1 530 ? 86.012 47.284 67.311 1.00 30.23 530 GLN C N 1
ATOM 7774 C CA . GLN C 1 530 ? 85.522 46.665 66.095 1.00 24.67 530 GLN C CA 1
ATOM 7775 C C . GLN C 1 530 ? 84.048 46.298 66.259 1.00 23.58 530 GLN C C 1
ATOM 7776 O O . GLN C 1 530 ? 83.563 46.168 67.387 1.00 20.23 530 GLN C O 1
ATOM 7782 N N . LEU C 1 531 ? 83.323 46.172 65.148 1.00 22.87 531 LEU C N 1
ATOM 7783 C CA . LEU C 1 531 ? 81.909 45.783 65.222 1.00 25.42 531 LEU C CA 1
ATOM 7784 C C . LEU C 1 531 ? 81.842 44.240 65.196 1.00 26.96 531 LEU C C 1
ATOM 7785 O O . LEU C 1 531 ? 82.422 43.596 64.329 1.00 24.66 531 LEU C O 1
ATOM 7790 N N . PRO C 1 532 ? 81.153 43.633 66.167 1.00 26.33 532 PRO C N 1
ATOM 7791 C CA . PRO C 1 532 ? 81.042 42.172 66.209 1.00 31.44 532 PRO C CA 1
ATOM 7792 C C . PRO C 1 532 ? 80.120 41.615 65.120 1.00 32.50 532 PRO C C 1
ATOM 7793 O O . PRO C 1 532 ? 80.321 40.505 64.627 1.00 35.61 532 PRO C O 1
ATOM 7797 N N . VAL C 1 533 ? 79.112 42.404 64.768 1.00 31.73 533 VAL C N 1
ATOM 7798 C CA . VAL C 1 533 ? 78.116 42.060 63.761 1.00 30.69 533 VAL C CA 1
ATOM 7799 C C . VAL C 1 533 ? 77.499 43.371 63.290 1.00 30.04 533 VAL C C 1
ATOM 7800 O O . VAL C 1 533 ? 77.786 44.424 63.861 1.00 37.42 533 VAL C O 1
ATOM 7804 N N . THR C 1 534 ? 76.676 43.333 62.244 1.00 30.43 534 THR C N 1
ATOM 7805 C CA . THR C 1 534 ? 76.014 44.562 61.832 1.00 32.15 534 THR C CA 1
ATOM 7806 C C . THR C 1 534 ? 74.911 44.691 62.879 1.00 36.28 534 THR C C 1
ATOM 7807 O O . THR C 1 534 ? 74.054 43.815 63.005 1.00 36.53 534 THR C O 1
ATOM 7811 N N . PRO C 1 535 ? 74.940 45.768 63.677 1.00 36.03 535 PRO C N 1
ATOM 7812 C CA . PRO C 1 535 ? 73.909 45.941 64.703 1.00 31.66 535 PRO C CA 1
ATOM 7813 C C . PRO C 1 535 ? 72.493 46.112 64.147 1.00 34.01 535 PRO C C 1
ATOM 7814 O O . PRO C 1 535 ? 72.309 46.443 62.972 1.00 34.54 535 PRO C O 1
ATOM 7818 N N . ASP C 1 536 ? 71.499 45.862 64.995 1.00 30.04 536 ASP C N 1
ATOM 7819 C CA . ASP C 1 536 ? 70.103 46.006 64.607 1.00 27.91 536 ASP C CA 1
ATOM 7820 C C . ASP C 1 536 ? 69.781 47.477 64.753 1.00 29.63 536 ASP C C 1
ATOM 7821 O O . ASP C 1 536 ? 68.989 48.031 64.003 1.00 33.00 536 ASP C O 1
ATOM 7826 N N . VAL C 1 537 ? 70.409 48.098 65.744 1.00 30.36 537 VAL C N 1
ATOM 7827 C CA . VAL C 1 537 ? 70.237 49.513 66.016 1.00 28.36 537 VAL C CA 1
ATOM 7828 C C . VAL C 1 537 ? 71.609 50.125 66.278 1.00 27.81 537 VAL C C 1
ATOM 7829 O O . VAL C 1 537 ? 72.435 49.551 66.981 1.00 29.69 537 VAL C O 1
ATOM 7833 N N . LEU C 1 538 ? 71.850 51.281 65.681 1.00 22.43 538 LEU C N 1
ATOM 7834 C CA . LEU C 1 538 ? 73.099 51.995 65.849 1.00 21.95 538 LEU C CA 1
ATOM 7835 C C . LEU C 1 538 ? 72.761 53.373 66.408 1.00 27.17 538 LEU C C 1
ATOM 7836 O O . LEU C 1 538 ? 72.021 54.132 65.784 1.00 21.23 538 LEU C O 1
ATOM 7841 N N . ILE C 1 539 ? 73.266 53.681 67.599 1.00 27.16 539 ILE C N 1
ATOM 7842 C CA . ILE C 1 539 ? 73.028 54.983 68.189 1.00 26.11 539 ILE C CA 1
ATOM 7843 C C . ILE C 1 539 ? 74.308 55.807 68.019 1.00 29.33 539 ILE C C 1
ATOM 7844 O O . ILE C 1 539 ? 75.297 55.552 68.689 1.00 33.66 539 ILE C O 1
ATOM 7849 N N . ILE C 1 540 ? 74.297 56.756 67.084 1.00 25.38 540 ILE C N 1
ATOM 7850 C CA . ILE C 1 540 ? 75.454 57.616 66.823 1.00 29.59 540 ILE C CA 1
ATOM 7851 C C . ILE C 1 540 ? 75.055 59.078 67.012 1.00 28.85 540 ILE C C 1
ATOM 7852 O O . ILE C 1 540 ? 74.804 59.786 66.039 1.00 27.26 540 ILE C O 1
ATOM 7857 N N . PRO C 1 541 ? 74.999 59.553 68.264 1.00 23.92 541 PRO C N 1
ATOM 7858 C CA . PRO C 1 541 ? 74.616 60.944 68.493 1.00 18.00 541 PRO C CA 1
ATOM 7859 C C . PRO C 1 541 ? 75.656 61.834 67.839 1.00 21.43 541 PRO C C 1
ATOM 7860 O O . PRO C 1 541 ? 76.839 61.535 67.897 1.00 31.24 541 PRO C O 1
ATOM 7864 N N . SER C 1 542 ? 75.229 62.915 67.204 1.00 25.01 542 SER C N 1
ATOM 7865 C CA . SER C 1 542 ? 76.171 63.807 66.530 1.00 26.81 542 SER C CA 1
ATOM 7866 C C . SER C 1 542 ? 75.780 65.277 66.663 1.00 26.74 542 SER C C 1
ATOM 7867 O O . SER C 1 542 ? 74.728 65.591 67.206 1.00 26.17 542 SER C O 1
ATOM 7870 N N . GLU C 1 543 ? 76.643 66.172 66.185 1.00 33.10 543 GLU C N 1
ATOM 7871 C CA . GLU C 1 543 ? 76.363 67.611 66.209 1.00 37.68 543 GLU C CA 1
ATOM 7872 C C . GLU C 1 543 ? 75.457 67.912 65.029 1.00 36.21 543 GLU C C 1
ATOM 7873 O O . GLU C 1 543 ? 74.789 68.949 64.979 1.00 37.60 543 GLU C O 1
ATOM 7879 N N . LEU C 1 544 ? 75.447 66.987 64.078 1.00 31.68 544 LEU C N 1
ATOM 7880 C CA . LEU C 1 544 ? 74.618 67.103 62.895 1.00 29.92 544 LEU C CA 1
ATOM 7881 C C . LEU C 1 544 ? 73.160 66.943 63.305 1.00 27.68 544 LEU C C 1
ATOM 7882 O O . LEU C 1 544 ? 72.861 66.455 64.389 1.00 29.06 544 LEU C O 1
ATOM 7887 N N . ARG C 1 545 ? 72.252 67.335 62.425 1.00 28.51 545 ARG C N 1
ATOM 7888 C CA . ARG C 1 545 ? 70.837 67.248 62.730 1.00 31.75 545 ARG C CA 1
ATOM 7889 C C . ARG C 1 545 ? 70.394 65.835 63.046 1.00 33.70 545 ARG C C 1
ATOM 7890 O O . ARG C 1 545 ? 70.843 64.871 62.419 1.00 35.75 545 ARG C O 1
ATOM 7898 N N . TYR C 1 546 ? 69.509 65.728 64.029 1.00 31.55 546 TYR C N 1
ATOM 7899 C CA . TYR C 1 546 ? 68.951 64.446 64.445 1.00 31.31 546 TYR C CA 1
ATOM 7900 C C . TYR C 1 546 ? 68.356 63.738 63.226 1.00 30.66 546 TYR C C 1
ATOM 7901 O O . TYR C 1 546 ? 68.021 64.378 62.230 1.00 29.90 546 TYR C O 1
ATOM 7910 N N . PHE C 1 547 ? 68.213 62.421 63.314 1.00 24.57 547 PHE C N 1
ATOM 7911 C CA . PHE C 1 547 ? 67.646 61.665 62.224 1.00 21.81 547 PHE C CA 1
ATOM 7912 C C . PHE C 1 547 ? 67.519 60.185 62.579 1.00 26.25 547 PHE C C 1
ATOM 7913 O O . PHE C 1 547 ? 68.096 59.725 63.553 1.00 26.44 547 PHE C O 1
ATOM 7921 N N . VAL C 1 548 ? 66.751 59.455 61.781 1.00 23.81 548 VAL C N 1
ATOM 7922 C CA . VAL C 1 548 ? 66.580 58.022 61.965 1.00 23.07 548 VAL C CA 1
ATOM 7923 C C . VAL C 1 548 ? 66.529 57.454 60.562 1.00 24.27 548 VAL C C 1
ATOM 7924 O O . VAL C 1 548 ? 65.580 57.707 59.830 1.00 25.38 548 VAL C O 1
ATOM 7928 N N . LYS C 1 549 ? 67.564 56.720 60.173 1.00 21.39 549 LYS C N 1
ATOM 7929 C CA . LYS C 1 549 ? 67.615 56.140 58.837 1.00 27.42 549 LYS C CA 1
ATOM 7930 C C . LYS C 1 549 ? 67.823 54.635 58.879 1.00 28.68 549 LYS C C 1
ATOM 7931 O O . LYS C 1 549 ? 68.485 54.111 59.760 1.00 30.71 549 LYS C O 1
ATOM 7937 N N . ASP C 1 550 ? 67.238 53.940 57.921 1.00 33.93 550 ASP C N 1
ATOM 7938 C CA . ASP C 1 550 ? 67.419 52.506 57.831 1.00 37.50 550 ASP C CA 1
ATOM 7939 C C . ASP C 1 550 ? 68.511 52.372 56.778 1.00 39.00 550 ASP C C 1
ATOM 7940 O O . ASP C 1 550 ? 68.317 52.760 55.630 1.00 41.82 550 ASP C O 1
ATOM 7945 N N . VAL C 1 551 ? 69.665 51.847 57.177 1.00 38.83 551 VAL C N 1
ATOM 7946 C CA . VAL C 1 551 ? 70.787 51.665 56.267 1.00 33.04 551 VAL C CA 1
ATOM 7947 C C . VAL C 1 551 ? 71.205 50.207 56.316 1.00 32.66 551 VAL C C 1
ATOM 7948 O O . VAL C 1 551 ? 71.612 49.719 57.370 1.00 33.29 551 VAL C O 1
ATOM 7952 N N . LEU C 1 552 ? 71.106 49.521 55.179 1.00 29.82 552 LEU C N 1
ATOM 7953 C CA . LEU C 1 552 ? 71.469 48.112 55.090 1.00 28.94 552 LEU C CA 1
ATOM 7954 C C . LEU C 1 552 ? 70.787 47.245 56.144 1.00 31.45 552 LEU C C 1
ATOM 7955 O O . LEU C 1 552 ? 71.386 46.293 56.650 1.00 37.26 552 LEU C O 1
ATOM 7960 N N . GLY C 1 553 ? 69.548 47.577 56.491 1.00 29.96 553 GLY C N 1
ATOM 7961 C CA . GLY C 1 553 ? 68.828 46.779 57.468 1.00 36.18 553 GLY C CA 1
ATOM 7962 C C . GLY C 1 553 ? 69.073 47.130 58.919 1.00 40.37 553 GLY C C 1
ATOM 7963 O O . GLY C 1 553 ? 68.612 46.436 59.830 1.00 48.01 553 GLY C O 1
ATOM 7964 N N . CYS C 1 554 ? 69.800 48.212 59.137 1.00 38.09 554 CYS C N 1
ATOM 7965 C CA . CYS C 1 554 ? 70.108 48.671 60.477 1.00 35.06 554 CYS C CA 1
ATOM 7966 C C . CYS C 1 554 ? 69.451 50.030 60.697 1.00 34.22 554 CYS C C 1
ATOM 7967 O O . CYS C 1 554 ? 69.593 50.932 59.870 1.00 27.46 554 CYS C O 1
ATOM 7970 N N . VAL C 1 555 ? 68.714 50.168 61.794 1.00 30.20 555 VAL C N 1
ATOM 7971 C CA . VAL C 1 555 ? 68.066 51.436 62.108 1.00 31.17 555 VAL C CA 1
ATOM 7972 C C . VAL C 1 555 ? 69.105 52.319 62.803 1.00 30.69 555 VAL C C 1
ATOM 7973 O O . VAL C 1 555 ? 69.512 52.055 63.926 1.00 29.57 555 VAL C O 1
ATOM 7977 N N . CYS C 1 556 ? 69.538 53.360 62.113 1.00 27.15 556 CYS C N 1
ATOM 7978 C CA . CYS C 1 556 ? 70.548 54.257 62.644 1.00 29.40 556 CYS C CA 1
ATOM 7979 C C . CYS C 1 556 ? 69.889 55.481 63.216 1.00 27.11 556 CYS C C 1
ATOM 7980 O O . CYS C 1 556 ? 69.170 56.196 62.525 1.00 32.09 556 CYS C O 1
ATOM 7983 N N . VAL C 1 557 ? 70.128 55.709 64.496 1.00 28.20 557 VAL C N 1
ATOM 7984 C CA . VAL C 1 557 ? 69.529 56.829 65.188 1.00 24.78 557 VAL C CA 1
ATOM 7985 C C . VAL C 1 557 ? 70.544 57.851 65.659 1.00 25.93 557 VAL C C 1
ATOM 7986 O O . VAL C 1 557 ? 71.511 57.495 66.323 1.00 25.97 557 VAL C O 1
ATOM 7990 N N . ASN C 1 558 ? 70.334 59.111 65.291 1.00 21.66 558 ASN C N 1
ATOM 7991 C CA . ASN C 1 558 ? 71.176 60.195 65.778 1.00 22.90 558 ASN C CA 1
ATOM 7992 C C . ASN C 1 558 ? 70.152 61.019 66.548 1.00 25.61 558 ASN C C 1
ATOM 7993 O O . ASN C 1 558 ? 69.425 61.836 65.973 1.00 29.47 558 ASN C O 1
ATOM 7998 N N . PRO C 1 559 ? 70.060 60.793 67.861 1.00 21.48 559 PRO C N 1
ATOM 7999 C CA . PRO C 1 559 ? 69.108 61.524 68.692 1.00 18.49 559 PRO C CA 1
ATOM 8000 C C . PRO C 1 559 ? 69.505 62.974 68.890 1.00 17.35 559 PRO C C 1
ATOM 8001 O O . PRO C 1 559 ? 68.774 63.730 69.508 1.00 18.28 559 PRO C O 1
ATOM 8005 N N . GLY C 1 560 ? 70.667 63.351 68.373 1.00 17.79 560 GLY C N 1
ATOM 8006 C CA . GLY C 1 560 ? 71.128 64.713 68.546 1.00 23.02 560 GLY C CA 1
ATOM 8007 C C . GLY C 1 560 ? 71.532 64.898 69.996 1.00 28.87 560 GLY C C 1
ATOM 8008 O O . GLY C 1 560 ? 71.488 63.934 70.776 1.00 24.60 560 GLY C O 1
ATOM 8009 N N . ARG C 1 561 ? 71.920 66.119 70.367 1.00 28.70 561 ARG C N 1
ATOM 8010 C CA . ARG C 1 561 ? 72.324 66.402 71.746 1.00 26.57 561 ARG C CA 1
ATOM 8011 C C . ARG C 1 561 ? 71.121 66.902 72.512 1.00 26.77 561 ARG C C 1
ATOM 8012 O O . ARG C 1 561 ? 70.185 67.425 71.925 1.00 34.58 561 ARG C O 1
ATOM 8020 N N . LEU C 1 562 ? 71.162 66.755 73.829 1.00 27.31 562 LEU C N 1
ATOM 8021 C CA . LEU C 1 562 ? 70.065 67.172 74.683 1.00 21.55 562 LEU C CA 1
ATOM 8022 C C . LEU C 1 562 ? 70.087 68.683 74.829 1.00 23.96 562 LEU C C 1
ATOM 8023 O O . LEU C 1 562 ? 69.075 69.309 75.118 1.00 17.00 562 LEU C O 1
ATOM 8028 N N . THR C 1 563 ? 71.260 69.260 74.619 1.00 28.10 563 THR C N 1
ATOM 8029 C CA . THR C 1 563 ? 71.440 70.694 74.734 1.00 29.87 563 THR C CA 1
ATOM 8030 C C . THR C 1 563 ? 72.339 71.182 73.613 1.00 31.33 563 THR C C 1
ATOM 8031 O O . THR C 1 563 ? 73.355 70.567 73.326 1.00 32.40 563 THR C O 1
ATOM 8035 N N . LYS C 1 564 ? 71.950 72.276 72.966 1.00 34.49 564 LYS C N 1
ATOM 8036 C CA . LYS C 1 564 ? 72.769 72.869 71.914 1.00 37.88 564 LYS C CA 1
ATOM 8037 C C . LYS C 1 564 ? 72.937 74.347 72.232 1.00 33.06 564 LYS C C 1
ATOM 8038 O O . LYS C 1 564 ? 72.039 75.134 72.012 1.00 35.25 564 LYS C O 1
ATOM 8044 N N . GLY C 1 565 ? 74.092 74.707 72.776 1.00 32.44 565 GLY C N 1
ATOM 8045 C CA . GLY C 1 565 ? 74.357 76.084 73.122 1.00 30.85 565 GLY C CA 1
ATOM 8046 C C . GLY C 1 565 ? 73.568 76.524 74.338 1.00 36.47 565 GLY C C 1
ATOM 8047 O O . GLY C 1 565 ? 73.827 76.069 75.446 1.00 34.96 565 GLY C O 1
ATOM 8048 N N . GLN C 1 566 ? 72.615 77.426 74.135 1.00 35.63 566 GLN C N 1
ATOM 8049 C CA . GLN C 1 566 ? 71.773 77.918 75.220 1.00 31.76 566 GLN C CA 1
ATOM 8050 C C . GLN C 1 566 ? 70.354 77.442 74.973 1.00 32.36 566 GLN C C 1
ATOM 8051 O O . GLN C 1 566 ? 69.444 77.803 75.710 1.00 37.51 566 GLN C O 1
ATOM 8057 N N . VAL C 1 567 ? 70.175 76.636 73.936 1.00 33.12 567 VAL C N 1
ATOM 8058 C CA . VAL C 1 567 ? 68.858 76.166 73.549 1.00 33.70 567 VAL C CA 1
ATOM 8059 C C . VAL C 1 567 ? 68.618 74.695 73.848 1.00 29.90 567 VAL C C 1
ATOM 8060 O O . VAL C 1 567 ? 69.550 73.915 73.954 1.00 36.08 567 VAL C O 1
ATOM 8064 N N . GLY C 1 568 ? 67.353 74.323 73.981 1.00 29.43 568 GLY C N 1
ATOM 8065 C CA . GLY C 1 568 ? 67.021 72.945 74.264 1.00 24.55 568 GLY C CA 1
ATOM 8066 C C . GLY C 1 568 ? 67.347 72.052 73.089 1.00 28.82 568 GLY C C 1
ATOM 8067 O O . GLY C 1 568 ? 67.283 72.473 71.936 1.00 27.51 568 GLY C O 1
ATOM 8068 N N . GLY C 1 569 ? 67.698 70.808 73.388 1.00 28.24 569 GLY C N 1
ATOM 8069 C CA . GLY C 1 569 ? 68.024 69.863 72.348 1.00 23.50 569 GLY C CA 1
ATOM 8070 C C . GLY C 1 569 ? 66.952 68.807 72.180 1.00 26.49 569 GLY C C 1
ATOM 8071 O O . GLY C 1 569 ? 65.760 69.104 72.233 1.00 33.60 569 GLY C O 1
ATOM 8072 N N . THR C 1 570 ? 67.386 67.563 72.019 1.00 24.45 570 THR C N 1
ATOM 8073 C CA . THR C 1 570 ? 66.482 66.449 71.792 1.00 23.45 570 THR C CA 1
ATOM 8074 C C . THR C 1 570 ? 67.026 65.157 72.373 1.00 20.36 570 THR C C 1
ATOM 8075 O O . THR C 1 570 ? 68.152 65.098 72.809 1.00 25.34 570 THR C O 1
ATOM 8079 N N . PHE C 1 571 ? 66.198 64.126 72.381 1.00 22.72 571 PHE C N 1
ATOM 8080 C CA . PHE C 1 571 ? 66.577 62.804 72.857 1.00 18.36 571 PHE C CA 1
ATOM 8081 C C . PHE C 1 571 ? 65.723 61.889 72.015 1.00 21.59 571 PHE C C 1
ATOM 8082 O O . PHE C 1 571 ? 65.008 62.369 71.143 1.00 28.86 571 PHE C O 1
ATOM 8090 N N . ALA C 1 572 ? 65.777 60.586 72.238 1.00 23.91 572 ALA C N 1
ATOM 8091 C CA . ALA C 1 572 ? 64.974 59.701 71.411 1.00 20.94 572 ALA C CA 1
ATOM 8092 C C . ALA C 1 572 ? 64.494 58.467 72.144 1.00 27.60 572 ALA C C 1
ATOM 8093 O O . ALA C 1 572 ? 65.061 58.069 73.148 1.00 35.78 572 ALA C O 1
ATOM 8095 N N . ARG C 1 573 ? 63.423 57.876 71.637 1.00 29.83 573 ARG C N 1
ATOM 8096 C CA . ARG C 1 573 ? 62.862 56.678 72.222 1.00 30.25 573 ARG C CA 1
ATOM 8097 C C . ARG C 1 573 ? 62.627 55.661 71.128 1.00 32.22 573 ARG C C 1
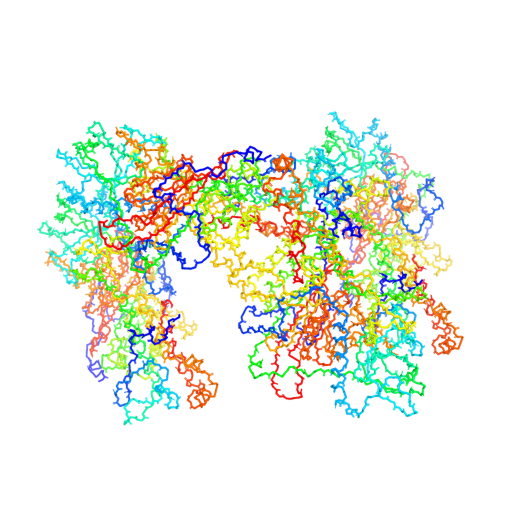ATOM 8098 O O . ARG C 1 573 ? 62.213 56.007 70.025 1.00 28.95 573 ARG C O 1
ATOM 8106 N N . LEU C 1 574 ? 62.919 54.406 71.429 1.00 29.14 574 LEU C N 1
ATOM 8107 C CA . LEU C 1 574 ? 62.736 53.348 70.467 1.00 29.79 574 LEU C CA 1
ATOM 8108 C C . LEU C 1 574 ? 61.768 52.344 71.071 1.00 37.01 574 LEU C C 1
ATOM 8109 O O . LEU C 1 574 ? 61.625 52.280 72.288 1.00 43.32 574 LEU C O 1
ATOM 8114 N N . TYR C 1 575 ? 61.102 51.570 70.222 1.00 38.27 575 TYR C N 1
ATOM 8115 C CA . TYR C 1 575 ? 60.192 50.525 70.678 1.00 40.06 575 TYR C CA 1
ATOM 8116 C C . TYR C 1 575 ? 60.744 49.255 70.052 1.00 39.22 575 TYR C C 1
ATOM 8117 O O . TYR C 1 575 ? 60.988 49.221 68.849 1.00 42.12 575 TYR C O 1
ATOM 8126 N N . LEU C 1 576 ? 60.937 48.209 70.845 1.00 39.15 576 LEU C N 1
ATOM 8127 C CA . LEU C 1 576 ? 61.498 46.980 70.303 1.00 38.90 576 LEU C CA 1
ATOM 8128 C C . LEU C 1 576 ? 60.700 45.725 70.602 1.00 43.89 576 LEU C C 1
ATOM 8129 O O . LEU C 1 576 ? 60.064 45.610 71.641 1.00 47.62 576 LEU C O 1
ATOM 8134 N N . ARG C 1 577 ? 60.765 44.780 69.677 1.00 47.54 577 ARG C N 1
ATOM 8135 C CA . ARG C 1 577 ? 60.139 43.483 69.822 1.00 53.29 577 ARG C CA 1
ATOM 8136 C C . ARG C 1 577 ? 60.493 42.640 68.617 1.00 58.15 577 ARG C C 1
ATOM 8137 O O . ARG C 1 577 ? 60.025 42.894 67.503 1.00 57.42 577 ARG C O 1
ATOM 8145 N N . ARG C 1 578 ? 61.325 41.630 68.847 1.00 64.39 578 ARG C N 1
ATOM 8146 C CA . ARG C 1 578 ? 61.761 40.750 67.775 1.00 68.03 578 ARG C CA 1
ATOM 8147 C C . ARG C 1 578 ? 60.616 39.859 67.294 1.00 74.01 578 ARG C C 1
ATOM 8148 O O . ARG C 1 578 ? 60.088 39.041 68.054 1.00 74.66 578 ARG C O 1
ATOM 8156 N N . PRO C 1 579 ? 60.209 40.022 66.019 1.00 78.09 579 PRO C N 1
ATOM 8157 C CA . PRO C 1 579 ? 59.128 39.266 65.373 1.00 81.47 579 PRO C CA 1
ATOM 8158 C C . PRO C 1 579 ? 59.276 37.744 65.239 1.00 85.40 579 PRO C C 1
ATOM 8159 O O . PRO C 1 579 ? 60.318 37.163 65.562 1.00 85.24 579 PRO C O 1
ATOM 8163 N N . ALA C 1 580 ? 58.203 37.116 64.757 1.00 91.25 580 ALA C N 1
ATOM 8164 C CA . ALA C 1 580 ? 58.133 35.669 64.554 1.00 95.48 580 ALA C CA 1
ATOM 8165 C C . ALA C 1 580 ? 59.144 35.172 63.518 1.00 95.95 580 ALA C C 1
ATOM 8166 O O . ALA C 1 580 ? 59.189 35.646 62.379 1.00 95.67 580 ALA C O 1
ATOM 8168 N N . ALA C 1 581 ? 59.930 34.191 63.947 1.00 96.84 581 ALA C N 1
ATOM 8169 C CA . ALA C 1 581 ? 60.996 33.557 63.177 1.00 98.45 581 ALA C CA 1
ATOM 8170 C C . ALA C 1 581 ? 61.022 33.521 61.645 1.00 100.29 581 ALA C C 1
ATOM 8171 O O . ALA C 1 581 ? 61.934 34.087 61.042 1.00 102.35 581 ALA C O 1
ATOM 8173 N N . ASP C 1 582 ? 60.053 32.879 60.997 1.00 101.79 582 ASP C N 1
ATOM 8174 C CA . ASP C 1 582 ? 60.149 32.770 59.543 1.00 104.20 582 ASP C CA 1
ATOM 8175 C C . ASP C 1 582 ? 59.563 33.745 58.534 1.00 104.70 582 ASP C C 1
ATOM 8176 O O . ASP C 1 582 ? 58.570 34.432 58.775 1.00 103.66 582 ASP C O 1
ATOM 8181 N N . GLY C 1 583 ? 60.230 33.764 57.380 1.00 105.86 583 GLY C N 1
ATOM 8182 C CA . GLY C 1 583 ? 59.879 34.630 56.270 1.00 106.12 583 GLY C CA 1
ATOM 8183 C C . GLY C 1 583 ? 61.172 35.234 55.745 1.00 106.55 583 GLY C C 1
ATOM 8184 O O . GLY C 1 583 ? 62.254 34.817 56.175 1.00 104.77 583 GLY C O 1
ATOM 8185 N N . ALA C 1 584 ? 61.076 36.190 54.818 1.00 106.21 584 ALA C N 1
ATOM 8186 C CA . ALA C 1 584 ? 62.268 36.844 54.284 1.00 104.77 584 ALA C CA 1
ATOM 8187 C C . ALA C 1 584 ? 63.007 37.446 55.481 1.00 104.77 584 ALA C C 1
ATOM 8188 O O . ALA C 1 584 ? 62.751 38.578 55.895 1.00 103.26 584 ALA C O 1
ATOM 8190 N N . GLU C 1 585 ? 63.887 36.628 56.049 1.00 104.28 585 GLU C N 1
ATOM 8191 C CA . GLU C 1 585 ? 64.733 36.948 57.198 1.00 103.03 585 GLU C CA 1
ATOM 8192 C C . GLU C 1 585 ? 64.578 38.290 57.927 1.00 100.38 585 GLU C C 1
ATOM 8193 O O . GLU C 1 585 ? 63.804 38.420 58.878 1.00 99.58 585 GLU C O 1
ATOM 8199 N N . ARG C 1 586 ? 65.352 39.274 57.487 1.00 95.57 586 ARG C N 1
ATOM 8200 C CA . ARG C 1 586 ? 65.366 40.589 58.104 1.00 88.98 586 ARG C CA 1
ATOM 8201 C C . ARG C 1 586 ? 63.998 41.171 58.405 1.00 85.43 586 ARG C C 1
ATOM 8202 O O . ARG C 1 586 ? 63.263 41.587 57.510 1.00 85.03 586 ARG C O 1
ATOM 8210 N N . GLN C 1 587 ? 63.682 41.176 59.689 1.00 81.32 587 GLN C N 1
ATOM 8211 C CA . GLN C 1 587 ? 62.479 41.768 60.226 1.00 75.31 587 GLN C CA 1
ATOM 8212 C C . GLN C 1 587 ? 63.141 42.509 61.372 1.00 70.28 587 GLN C C 1
ATOM 8213 O O . GLN C 1 587 ? 63.491 41.911 62.399 1.00 66.99 587 GLN C O 1
ATOM 8219 N N . SER C 1 588 ? 63.371 43.799 61.157 1.00 59.96 588 SER C N 1
ATOM 8220 C CA . SER C 1 588 ? 64.023 44.639 62.144 1.00 54.55 588 SER C CA 1
ATOM 8221 C C . SER C 1 588 ? 63.303 44.558 63.481 1.00 50.83 588 SER C C 1
ATOM 8222 O O . SER C 1 588 ? 62.098 44.767 63.558 1.00 56.15 588 SER C O 1
ATOM 8225 N N . PRO C 1 589 ? 64.027 44.203 64.547 1.00 45.71 589 PRO C N 1
ATOM 8226 C CA . PRO C 1 589 ? 63.383 44.124 65.859 1.00 40.63 589 PRO C CA 1
ATOM 8227 C C . PRO C 1 589 ? 62.970 45.511 66.331 1.00 39.24 589 PRO C C 1
ATOM 8228 O O . PRO C 1 589 ? 62.205 45.654 67.279 1.00 42.76 589 PRO C O 1
ATOM 8232 N N . CYS C 1 590 ? 63.479 46.535 65.656 1.00 43.51 590 CYS C N 1
ATOM 8233 C CA . CYS C 1 590 ? 63.139 47.915 65.998 1.00 45.36 590 CYS C CA 1
ATOM 8234 C C . CYS C 1 590 ? 61.858 48.265 65.257 1.00 44.16 590 CYS C C 1
ATOM 8235 O O . CYS C 1 590 ? 61.848 48.374 64.033 1.00 47.49 590 CYS C O 1
ATOM 8238 N N . ILE C 1 591 ? 60.785 48.442 66.015 1.00 42.87 591 ILE C N 1
ATOM 8239 C CA . ILE C 1 591 ? 59.469 48.742 65.460 1.00 43.15 591 ILE C CA 1
ATOM 8240 C C . ILE C 1 591 ? 59.207 50.216 65.185 1.00 42.00 591 ILE C C 1
ATOM 8241 O O . ILE C 1 591 ? 58.576 50.563 64.187 1.00 45.87 591 ILE C O 1
ATOM 8246 N N . ALA C 1 592 ? 59.682 51.087 66.066 1.00 42.04 592 ALA C N 1
ATOM 8247 C CA . ALA C 1 592 ? 59.451 52.517 65.885 1.00 39.39 592 ALA C CA 1
ATOM 8248 C C . ALA C 1 592 ? 60.429 53.346 66.685 1.00 33.20 592 ALA C C 1
ATOM 8249 O O . ALA C 1 592 ? 60.899 52.927 67.729 1.00 38.99 592 ALA C O 1
ATOM 8251 N N . VAL C 1 593 ? 60.721 54.531 66.184 1.00 29.72 593 VAL C N 1
ATOM 8252 C CA . VAL C 1 593 ? 61.635 55.433 66.846 1.00 30.74 593 VAL C CA 1
ATOM 8253 C C . VAL C 1 593 ? 61.073 56.832 66.761 1.00 29.84 593 VAL C C 1
ATOM 8254 O O . VAL C 1 593 ? 60.354 57.161 65.827 1.00 35.12 593 VAL C O 1
ATOM 8258 N N . GLN C 1 594 ? 61.417 57.662 67.732 1.00 32.65 594 GLN C N 1
ATOM 8259 C CA . GLN C 1 594 ? 60.936 59.034 67.761 1.00 29.65 594 GLN C CA 1
ATOM 8260 C C . GLN C 1 594 ? 62.013 59.917 68.361 1.00 32.09 594 GLN C C 1
ATOM 8261 O O . GLN C 1 594 ? 62.658 59.539 69.333 1.00 35.06 594 GLN C O 1
ATOM 8267 N N . VAL C 1 595 ? 62.229 61.080 67.768 1.00 24.13 595 VAL C N 1
ATOM 8268 C CA . VAL C 1 595 ? 63.192 62.005 68.307 1.00 20.11 595 VAL C CA 1
ATOM 8269 C C . VAL C 1 595 ? 62.318 63.112 68.843 1.00 28.35 595 VAL C C 1
ATOM 8270 O O . VAL C 1 595 ? 61.565 63.749 68.103 1.00 32.65 595 VAL C O 1
ATOM 8274 N N . VAL C 1 596 ? 62.404 63.316 70.149 1.00 28.18 596 VAL C N 1
ATOM 8275 C CA . VAL C 1 596 ? 61.598 64.305 70.832 1.00 24.18 596 VAL C CA 1
ATOM 8276 C C . VAL C 1 596 ? 62.427 65.472 71.354 1.00 26.58 596 VAL C C 1
ATOM 8277 O O . VAL C 1 596 ? 63.602 65.315 71.661 1.00 30.89 596 VAL C O 1
ATOM 8281 N N . ARG C 1 597 ? 61.810 66.643 71.461 1.00 25.98 597 ARG C N 1
ATOM 8282 C CA . ARG C 1 597 ? 62.494 67.818 71.986 1.00 23.17 597 ARG C CA 1
ATOM 8283 C C . ARG C 1 597 ? 62.387 67.757 73.497 1.00 26.74 597 ARG C C 1
ATOM 8284 O O . ARG C 1 597 ? 61.311 67.482 74.017 1.00 27.11 597 ARG C O 1
ATOM 8292 N N . ILE C 1 598 ? 63.486 67.989 74.215 1.00 33.62 598 ILE C N 1
ATOM 8293 C CA . ILE C 1 598 ? 63.417 67.953 75.680 1.00 35.82 598 ILE C CA 1
ATOM 8294 C C . ILE C 1 598 ? 62.762 69.268 76.147 1.00 43.68 598 ILE C C 1
ATOM 8295 O O . ILE C 1 598 ? 62.702 70.216 75.321 1.00 42.67 598 ILE C O 1
ATOM 8301 N N . LEU D 2 3 ? 120.780 63.635 84.079 1.00 72.33 1267 LEU D N 1
ATOM 8302 C CA . LEU D 2 3 ? 121.022 63.117 85.461 1.00 73.51 1267 LEU D CA 1
ATOM 8303 C C . LEU D 2 3 ? 120.650 64.167 86.526 1.00 72.15 1267 LEU D C 1
ATOM 8304 O O . LEU D 2 3 ? 120.313 63.810 87.657 1.00 73.50 1267 LEU D O 1
ATOM 8309 N N . THR D 2 4 ? 120.677 65.448 86.147 1.00 67.89 1268 THR D N 1
ATOM 8310 C CA . THR D 2 4 ? 120.365 66.568 87.057 1.00 65.29 1268 THR D CA 1
ATOM 8311 C C . THR D 2 4 ? 118.978 67.230 86.876 1.00 69.00 1268 THR D C 1
ATOM 8312 O O . THR D 2 4 ? 118.678 67.767 85.802 1.00 69.00 1268 THR D O 1
ATOM 8316 N N . ASP D 2 5 ? 118.177 67.264 87.950 1.00 68.10 1269 ASP D N 1
ATOM 8317 C CA . ASP D 2 5 ? 116.809 67.784 87.886 1.00 66.98 1269 ASP D CA 1
ATOM 8318 C C . ASP D 2 5 ? 116.556 69.041 87.081 1.00 69.04 1269 ASP D C 1
ATOM 8319 O O . ASP D 2 5 ? 115.568 69.117 86.357 1.00 71.81 1269 ASP D O 1
ATOM 8324 N N . GLU D 2 6 ? 117.435 70.025 87.181 1.00 69.65 1270 GLU D N 1
ATOM 8325 C CA . GLU D 2 6 ? 117.215 71.250 86.433 1.00 72.50 1270 GLU D CA 1
ATOM 8326 C C . GLU D 2 6 ? 117.279 71.040 84.932 1.00 71.88 1270 GLU D C 1
ATOM 8327 O O . GLU D 2 6 ? 116.503 71.637 84.188 1.00 73.32 1270 GLU D O 1
ATOM 8333 N N . GLU D 2 7 ? 118.200 70.196 84.480 1.00 71.67 1271 GLU D N 1
ATOM 8334 C CA . GLU D 2 7 ? 118.334 69.962 83.048 1.00 73.73 1271 GLU D CA 1
ATOM 8335 C C . GLU D 2 7 ? 117.385 68.898 82.520 1.00 68.61 1271 GLU D C 1
ATOM 8336 O O . GLU D 2 7 ? 117.000 68.925 81.353 1.00 66.98 1271 GLU D O 1
ATOM 8342 N N . LYS D 2 8 ? 117.003 67.972 83.391 1.00 63.37 1272 LYS D N 1
ATOM 8343 C CA . LYS D 2 8 ? 116.090 66.895 83.036 1.00 53.02 1272 LYS D CA 1
ATOM 8344 C C . LYS D 2 8 ? 114.727 67.465 82.657 1.00 49.52 1272 LYS D C 1
ATOM 8345 O O . LYS D 2 8 ? 114.071 66.968 81.743 1.00 48.70 1272 LYS D O 1
ATOM 8351 N N . TYR D 2 9 ? 114.316 68.521 83.355 1.00 44.02 1273 TYR D N 1
ATOM 8352 C CA . TYR D 2 9 ? 113.028 69.154 83.105 1.00 41.43 1273 TYR D CA 1
ATOM 8353 C C . TYR D 2 9 ? 113.185 70.500 82.409 1.00 41.68 1273 TYR D C 1
ATOM 8354 O O . TYR D 2 9 ? 112.270 71.320 82.414 1.00 42.51 1273 TYR D O 1
ATOM 8363 N N . ARG D 2 10 ? 114.341 70.717 81.798 1.00 41.29 1274 ARG D N 1
ATOM 8364 C CA . ARG D 2 10 ? 114.635 71.977 81.125 1.00 43.93 1274 ARG D CA 1
ATOM 8365 C C . ARG D 2 10 ? 113.666 72.383 80.011 1.00 46.29 1274 ARG D C 1
ATOM 8366 O O . ARG D 2 10 ? 113.298 73.556 79.887 1.00 45.27 1274 ARG D O 1
ATOM 8374 N N . ASP D 2 11 ? 113.248 71.420 79.199 1.00 48.01 1275 ASP D N 1
ATOM 8375 C CA . ASP D 2 11 ? 112.349 71.717 78.086 1.00 46.94 1275 ASP D CA 1
ATOM 8376 C C . ASP D 2 11 ? 110.865 71.564 78.408 1.00 43.35 1275 ASP D C 1
ATOM 8377 O O . ASP D 2 11 ? 110.010 71.872 77.573 1.00 41.17 1275 ASP D O 1
ATOM 8382 N N . CYS D 2 12 ? 110.558 71.093 79.613 1.00 37.34 1276 CYS D N 1
ATOM 8383 C CA . CYS D 2 12 ? 109.178 70.897 80.021 1.00 28.70 1276 CYS D CA 1
ATOM 8384 C C . CYS D 2 12 ? 108.424 72.210 80.186 1.00 32.05 1276 CYS D C 1
ATOM 8385 O O . CYS D 2 12 ? 108.999 73.250 80.498 1.00 29.16 1276 CYS D O 1
ATOM 8388 N N . GLU D 2 13 ? 107.121 72.156 79.972 1.00 32.57 1277 GLU D N 1
ATOM 8389 C CA . GLU D 2 13 ? 106.306 73.334 80.108 1.00 35.52 1277 GLU D CA 1
ATOM 8390 C C . GLU D 2 13 ? 106.043 73.556 81.595 1.00 38.54 1277 GLU D C 1
ATOM 8391 O O . GLU D 2 13 ? 105.779 72.604 82.336 1.00 31.88 1277 GLU D O 1
ATOM 8397 N N . ARG D 2 14 ? 106.129 74.808 82.039 1.00 38.34 1278 ARG D N 1
ATOM 8398 C CA . ARG D 2 14 ? 105.886 75.107 83.447 1.00 38.82 1278 ARG D CA 1
ATOM 8399 C C . ARG D 2 14 ? 104.394 75.142 83.752 1.00 34.68 1278 ARG D C 1
ATOM 8400 O O . ARG D 2 14 ? 103.592 75.533 82.911 1.00 36.27 1278 ARG D O 1
ATOM 8408 N N . PHE D 2 15 ? 104.027 74.719 84.956 1.00 28.86 1279 PHE D N 1
ATOM 8409 C CA . PHE D 2 15 ? 102.634 74.723 85.370 1.00 25.58 1279 PHE D CA 1
ATOM 8410 C C . PHE D 2 15 ? 102.186 76.158 85.652 1.00 30.10 1279 PHE D C 1
ATOM 8411 O O . PHE D 2 15 ? 102.769 76.858 86.475 1.00 27.74 1279 PHE D O 1
ATOM 8419 N N . LYS D 2 16 ? 101.150 76.594 84.953 1.00 35.23 1280 LYS D N 1
ATOM 8420 C CA . LYS D 2 16 ? 100.637 77.938 85.137 1.00 41.11 1280 LYS D CA 1
ATOM 8421 C C . LYS D 2 16 ? 99.197 77.856 85.596 1.00 44.17 1280 LYS D C 1
ATOM 8422 O O . LYS D 2 16 ? 98.438 77.002 85.146 1.00 48.63 1280 LYS D O 1
ATOM 8428 N N . CYS D 2 17 ? 98.838 78.740 86.515 1.00 44.70 1281 CYS D N 1
ATOM 8429 C CA . CYS D 2 17 ? 97.491 78.794 87.040 1.00 49.22 1281 CYS D CA 1
ATOM 8430 C C . CYS D 2 17 ? 97.248 80.189 87.582 1.00 51.35 1281 CYS D C 1
ATOM 8431 O O . CYS D 2 17 ? 97.984 80.663 88.442 1.00 56.07 1281 CYS D O 1
ATOM 8434 N N . PRO D 2 18 ? 96.215 80.872 87.078 1.00 51.81 1282 PRO D N 1
ATOM 8435 C CA . PRO D 2 18 ? 95.887 82.223 87.527 1.00 52.08 1282 PRO D CA 1
ATOM 8436 C C . PRO D 2 18 ? 95.219 82.242 88.900 1.00 56.17 1282 PRO D C 1
ATOM 8437 O O . PRO D 2 18 ? 94.387 81.380 89.203 1.00 58.42 1282 PRO D O 1
ATOM 8441 N N . CYS D 2 19 ? 95.597 83.223 89.720 1.00 54.21 1283 CYS D N 1
ATOM 8442 C CA . CYS D 2 19 ? 95.042 83.391 91.059 1.00 52.89 1283 CYS D CA 1
ATOM 8443 C C . CYS D 2 19 ? 93.526 83.548 90.934 1.00 52.23 1283 CYS D C 1
ATOM 8444 O O . CYS D 2 19 ? 93.046 84.393 90.192 1.00 55.16 1283 CYS D O 1
ATOM 8447 N N . PRO D 2 20 ? 92.755 82.714 91.643 1.00 54.28 1284 PRO D N 1
ATOM 8448 C CA . PRO D 2 20 ? 91.294 82.812 91.565 1.00 54.53 1284 PRO D CA 1
ATOM 8449 C C . PRO D 2 20 ? 90.797 84.136 92.112 1.00 57.44 1284 PRO D C 1
ATOM 8450 O O . PRO D 2 20 ? 89.663 84.548 91.863 1.00 60.75 1284 PRO D O 1
ATOM 8454 N N . THR D 2 21 ? 91.656 84.804 92.866 1.00 57.87 1285 THR D N 1
ATOM 8455 C CA . THR D 2 21 ? 91.301 86.073 93.465 1.00 59.67 1285 THR D CA 1
ATOM 8456 C C . THR D 2 21 ? 91.757 87.277 92.649 1.00 60.94 1285 THR D C 1
ATOM 8457 O O . THR D 2 21 ? 90.936 87.939 92.020 1.00 60.77 1285 THR D O 1
ATOM 8461 N N . CYS D 2 22 ? 93.056 87.561 92.640 1.00 62.67 1286 CYS D N 1
ATOM 8462 C CA . CYS D 2 22 ? 93.542 88.732 91.910 1.00 64.04 1286 CYS D CA 1
ATOM 8463 C C . CYS D 2 22 ? 93.578 88.550 90.399 1.00 63.99 1286 CYS D C 1
ATOM 8464 O O . CYS D 2 22 ? 93.470 89.526 89.650 1.00 65.86 1286 CYS D O 1
ATOM 8467 N N . GLY D 2 23 ? 93.724 87.309 89.945 1.00 61.85 1287 GLY D N 1
ATOM 8468 C CA . GLY D 2 23 ? 93.749 87.066 88.515 1.00 54.88 1287 GLY D CA 1
ATOM 8469 C C . GLY D 2 23 ? 95.113 86.920 87.855 1.00 55.44 1287 GLY D C 1
ATOM 8470 O O . GLY D 2 23 ? 95.198 86.455 86.720 1.00 56.62 1287 GLY D O 1
ATOM 8471 N N . THR D 2 24 ? 96.186 87.311 88.533 1.00 49.55 1288 THR D N 1
ATOM 8472 C CA . THR D 2 24 ? 97.502 87.194 87.922 1.00 51.12 1288 THR D CA 1
ATOM 8473 C C . THR D 2 24 ? 97.945 85.734 87.761 1.00 53.45 1288 THR D C 1
ATOM 8474 O O . THR D 2 24 ? 97.644 84.871 88.588 1.00 53.48 1288 THR D O 1
ATOM 8478 N N . GLU D 2 25 ? 98.665 85.468 86.679 1.00 53.54 1289 GLU D N 1
ATOM 8479 C CA . GLU D 2 25 ? 99.145 84.129 86.394 1.00 56.82 1289 GLU D CA 1
ATOM 8480 C C . GLU D 2 25 ? 100.366 83.735 87.224 1.00 52.12 1289 GLU D C 1
ATOM 8481 O O . GLU D 2 25 ? 101.420 84.349 87.121 1.00 49.44 1289 GLU D O 1
ATOM 8487 N N . ASN D 2 26 ? 100.221 82.699 88.041 1.00 52.27 1290 ASN D N 1
ATOM 8488 C CA . ASN D 2 26 ? 101.327 82.203 88.845 1.00 49.85 1290 ASN D CA 1
ATOM 8489 C C . ASN D 2 26 ? 101.987 81.066 88.074 1.00 50.49 1290 ASN D C 1
ATOM 8490 O O . ASN D 2 26 ? 101.314 80.296 87.392 1.00 49.91 1290 ASN D O 1
ATOM 8495 N N . ILE D 2 27 ? 103.304 80.967 88.178 1.00 48.64 1291 ILE D N 1
ATOM 8496 C CA . ILE D 2 27 ? 104.047 79.930 87.481 1.00 42.79 1291 ILE D CA 1
ATOM 8497 C C . ILE D 2 27 ? 104.787 79.059 88.478 1.00 41.56 1291 ILE D C 1
ATOM 8498 O O . ILE D 2 27 ? 105.440 79.566 89.376 1.00 48.16 1291 ILE D O 1
ATOM 8503 N N . TYR D 2 28 ? 104.695 77.746 88.320 1.00 42.22 1292 TYR D N 1
ATOM 8504 C CA . TYR D 2 28 ? 105.357 76.839 89.243 1.00 40.56 1292 TYR D CA 1
ATOM 8505 C C . TYR D 2 28 ? 106.348 75.917 88.555 1.00 43.85 1292 TYR D C 1
ATOM 8506 O O . TYR D 2 28 ? 106.050 75.335 87.517 1.00 44.48 1292 TYR D O 1
ATOM 8515 N N . ASP D 2 29 ? 107.535 75.792 89.139 1.00 44.73 1293 ASP D N 1
ATOM 8516 C CA . ASP D 2 29 ? 108.563 74.941 88.571 1.00 41.35 1293 ASP D CA 1
ATOM 8517 C C . ASP D 2 29 ? 109.291 74.161 89.642 1.00 40.66 1293 ASP D C 1
ATOM 8518 O O . ASP D 2 29 ? 110.186 73.371 89.336 1.00 34.66 1293 ASP D O 1
ATOM 8523 N N . ASN D 2 30 ? 108.903 74.385 90.896 1.00 38.73 1294 ASN D N 1
ATOM 8524 C CA . ASN D 2 30 ? 109.528 73.693 92.013 1.00 40.52 1294 ASN D CA 1
ATOM 8525 C C . ASN D 2 30 ? 108.620 73.779 93.219 1.00 40.92 1294 ASN D C 1
ATOM 8526 O O . ASN D 2 30 ? 107.737 74.633 93.267 1.00 43.49 1294 ASN D O 1
ATOM 8531 N N . VAL D 2 31 ? 108.838 72.894 94.187 1.00 40.72 1295 VAL D N 1
ATOM 8532 C CA . VAL D 2 31 ? 108.053 72.895 95.416 1.00 35.14 1295 VAL D CA 1
ATOM 8533 C C . VAL D 2 31 ? 108.325 74.200 96.159 1.00 38.54 1295 VAL D C 1
ATOM 8534 O O . VAL D 2 31 ? 107.424 74.821 96.730 1.00 36.59 1295 VAL D O 1
ATOM 8538 N N . PHE D 2 32 ? 109.591 74.606 96.133 1.00 44.36 1296 PHE D N 1
ATOM 8539 C CA . PHE D 2 32 ? 110.038 75.813 96.815 1.00 49.07 1296 PHE D CA 1
ATOM 8540 C C . PHE D 2 32 ? 110.286 76.974 95.889 1.00 54.02 1296 PHE D C 1
ATOM 8541 O O . PHE D 2 32 ? 110.594 76.797 94.713 1.00 52.36 1296 PHE D O 1
ATOM 8549 N N . ASP D 2 33 ? 110.164 78.168 96.453 1.00 63.66 1297 ASP D N 1
ATOM 8550 C CA . ASP D 2 33 ? 110.368 79.398 95.722 1.00 71.82 1297 ASP D CA 1
ATOM 8551 C C . ASP D 2 33 ? 111.462 80.180 96.426 1.00 75.79 1297 ASP D C 1
ATOM 8552 O O . ASP D 2 33 ? 111.392 80.412 97.633 1.00 76.21 1297 ASP D O 1
ATOM 8557 N N . GLY D 2 34 ? 112.481 80.581 95.682 1.00 80.31 1298 GLY D N 1
ATOM 8558 C CA . GLY D 2 34 ? 113.554 81.331 96.299 1.00 86.71 1298 GLY D CA 1
ATOM 8559 C C . GLY D 2 34 ? 114.660 80.439 96.825 1.00 90.82 1298 GLY D C 1
ATOM 8560 O O . GLY D 2 34 ? 114.619 79.214 96.676 1.00 91.67 1298 GLY D O 1
ATOM 8561 N N . SER D 2 35 ? 115.634 81.059 97.484 1.00 95.64 1299 SER D N 1
ATOM 8562 C CA . SER D 2 35 ? 116.793 80.340 97.991 1.00 96.67 1299 SER D CA 1
ATOM 8563 C C . SER D 2 35 ? 117.000 80.286 99.505 1.00 97.46 1299 SER D C 1
ATOM 8564 O O . SER D 2 35 ? 116.492 81.118 100.261 1.00 97.61 1299 SER D O 1
ATOM 8567 N N . GLY D 2 36 ? 117.780 79.283 99.906 1.00 99.02 1300 GLY D N 1
ATOM 8568 C CA . GLY D 2 36 ? 118.157 79.033 101.291 1.00 102.15 1300 GLY D CA 1
ATOM 8569 C C . GLY D 2 36 ? 117.300 79.397 102.496 1.00 102.77 1300 GLY D C 1
ATOM 8570 O O . GLY D 2 36 ? 116.509 78.581 102.975 1.00 105.38 1300 GLY D O 1
ATOM 8571 N N . THR D 2 37 ? 117.481 80.614 103.006 1.00 101.75 1301 THR D N 1
ATOM 8572 C CA . THR D 2 37 ? 116.757 81.073 104.190 1.00 101.41 1301 THR D CA 1
ATOM 8573 C C . THR D 2 37 ? 115.386 81.681 103.942 1.00 100.49 1301 THR D C 1
ATOM 8574 O O . THR D 2 37 ? 114.459 81.448 104.717 1.00 98.16 1301 THR D O 1
ATOM 8578 N N . ASP D 2 38 ? 115.257 82.482 102.889 1.00 99.82 1302 ASP D N 1
ATOM 8579 C CA . ASP D 2 38 ? 113.967 83.098 102.582 1.00 99.49 1302 ASP D CA 1
ATOM 8580 C C . ASP D 2 38 ? 113.167 82.234 101.616 1.00 95.56 1302 ASP D C 1
ATOM 8581 O O . ASP D 2 38 ? 112.332 82.717 100.847 1.00 93.27 1302 ASP D O 1
ATOM 8586 N N . MET D 2 39 ? 113.434 80.937 101.687 1.00 93.07 1303 MET D N 1
ATOM 8587 C CA . MET D 2 39 ? 112.782 79.951 100.846 1.00 86.69 1303 MET D CA 1
ATOM 8588 C C . MET D 2 39 ? 111.393 79.670 101.395 1.00 85.10 1303 MET D C 1
ATOM 8589 O O . MET D 2 39 ? 111.246 79.319 102.566 1.00 84.14 1303 MET D O 1
ATOM 8594 N N . GLU D 2 40 ? 110.377 79.848 100.556 1.00 81.72 1304 GLU D N 1
ATOM 8595 C CA . GLU D 2 40 ? 108.995 79.593 100.957 1.00 76.22 1304 GLU D CA 1
ATOM 8596 C C . GLU D 2 40 ? 108.408 78.647 99.929 1.00 74.08 1304 GLU D C 1
ATOM 8597 O O . GLU D 2 40 ? 108.838 78.638 98.776 1.00 76.13 1304 GLU D O 1
ATOM 8603 N N . PRO D 2 41 ? 107.420 77.836 100.324 1.00 68.48 1305 PRO D N 1
ATOM 8604 C CA . PRO D 2 41 ? 106.837 76.939 99.328 1.00 67.00 1305 PRO D CA 1
ATOM 8605 C C . PRO D 2 41 ? 106.165 77.851 98.292 1.00 66.24 1305 PRO D C 1
ATOM 8606 O O . PRO D 2 41 ? 105.367 78.714 98.660 1.00 68.00 1305 PRO D O 1
ATOM 8610 N N . SER D 2 42 ? 106.503 77.680 97.014 1.00 66.28 1306 SER D N 1
ATOM 8611 C CA . SER D 2 42 ? 105.947 78.509 95.933 1.00 66.48 1306 SER D CA 1
ATOM 8612 C C . SER D 2 42 ? 104.435 78.715 96.021 1.00 64.86 1306 SER D C 1
ATOM 8613 O O . SER D 2 42 ? 103.901 79.750 95.592 1.00 58.93 1306 SER D O 1
ATOM 8616 N N . LEU D 2 43 ? 103.761 77.717 96.584 1.00 60.41 1307 LEU D N 1
ATOM 8617 C CA . LEU D 2 43 ? 102.319 77.722 96.747 1.00 59.69 1307 LEU D CA 1
ATOM 8618 C C . LEU D 2 43 ? 101.843 78.502 97.977 1.00 62.05 1307 LEU D C 1
ATOM 8619 O O . LEU D 2 43 ? 100.645 78.540 98.271 1.00 61.49 1307 LEU D O 1
ATOM 8624 N N . TYR D 2 44 ? 102.779 79.125 98.688 1.00 63.81 1308 TYR D N 1
ATOM 8625 C CA . TYR D 2 44 ? 102.456 79.887 99.890 1.00 60.72 1308 TYR D CA 1
ATOM 8626 C C . TYR D 2 44 ? 101.827 81.232 99.572 1.00 56.92 1308 TYR D C 1
ATOM 8627 O O . TYR D 2 44 ? 100.840 81.618 100.186 1.00 52.65 1308 TYR D O 1
ATOM 8636 N N . ARG D 2 45 ? 102.400 81.955 98.620 1.00 55.10 1309 ARG D N 1
ATOM 8637 C CA . ARG D 2 45 ? 101.856 83.249 98.274 1.00 53.58 1309 ARG D CA 1
ATOM 8638 C C . ARG D 2 45 ? 101.708 83.486 96.796 1.00 51.06 1309 ARG D C 1
ATOM 8639 O O . ARG D 2 45 ? 102.414 82.908 95.979 1.00 51.37 1309 ARG D O 1
ATOM 8647 N N . CYS D 2 46 ? 100.775 84.369 96.472 1.00 55.86 1310 CYS D N 1
ATOM 8648 C CA . CYS D 2 46 ? 100.506 84.753 95.101 1.00 55.92 1310 CYS D CA 1
ATOM 8649 C C . CYS D 2 46 ? 101.773 85.438 94.611 1.00 58.51 1310 CYS D C 1
ATOM 8650 O O . CYS D 2 46 ? 102.629 85.783 95.412 1.00 64.06 1310 CYS D O 1
ATOM 8653 N N . SER D 2 47 ? 101.917 85.624 93.308 1.00 63.18 1311 SER D N 1
ATOM 8654 C CA . SER D 2 47 ? 103.112 86.289 92.803 1.00 66.02 1311 SER D CA 1
ATOM 8655 C C . SER D 2 47 ? 102.842 87.787 92.753 1.00 68.74 1311 SER D C 1
ATOM 8656 O O . SER D 2 47 ? 103.766 88.599 92.699 1.00 70.45 1311 SER D O 1
ATOM 8659 N N . ASN D 2 48 ? 101.560 88.139 92.763 1.00 72.50 1312 ASN D N 1
ATOM 8660 C CA . ASN D 2 48 ? 101.136 89.536 92.777 1.00 75.69 1312 ASN D CA 1
ATOM 8661 C C . ASN D 2 48 ? 101.267 89.914 94.247 1.00 76.25 1312 ASN D C 1
ATOM 8662 O O . ASN D 2 48 ? 100.664 89.271 95.107 1.00 78.38 1312 ASN D O 1
ATOM 8667 N N . ILE D 2 49 ? 102.056 90.937 94.548 1.00 74.99 1313 ILE D N 1
ATOM 8668 C CA . ILE D 2 49 ? 102.254 91.325 95.941 1.00 73.95 1313 ILE D CA 1
ATOM 8669 C C . ILE D 2 49 ? 101.038 92.006 96.578 1.00 76.01 1313 ILE D C 1
ATOM 8670 O O . ILE D 2 49 ? 100.927 92.060 97.806 1.00 72.88 1313 ILE D O 1
ATOM 8675 N N . ASP D 2 50 ? 100.131 92.523 95.749 1.00 78.30 1314 ASP D N 1
ATOM 8676 C CA . ASP D 2 50 ? 98.923 93.183 96.247 1.00 79.81 1314 ASP D CA 1
ATOM 8677 C C . ASP D 2 50 ? 97.755 92.214 96.402 1.00 81.34 1314 ASP D C 1
ATOM 8678 O O . ASP D 2 50 ? 96.602 92.626 96.572 1.00 80.47 1314 ASP D O 1
ATOM 8683 N N . CYS D 2 51 ? 98.062 90.923 96.314 1.00 81.61 1315 CYS D N 1
ATOM 8684 C CA . CYS D 2 51 ? 97.070 89.875 96.492 1.00 76.89 1315 CYS D CA 1
ATOM 8685 C C . CYS D 2 51 ? 97.554 89.135 97.726 1.00 74.85 1315 CYS D C 1
ATOM 8686 O O . CYS D 2 51 ? 98.710 88.712 97.794 1.00 70.35 1315 CYS D O 1
ATOM 8689 N N . LYS D 2 52 ? 96.679 89.005 98.713 1.00 73.65 1316 LYS D N 1
ATOM 8690 C CA . LYS D 2 52 ? 97.040 88.331 99.946 1.00 74.06 1316 LYS D CA 1
ATOM 8691 C C . LYS D 2 52 ? 96.433 86.941 100.029 1.00 71.78 1316 LYS D C 1
ATOM 8692 O O . LYS D 2 52 ? 96.372 86.341 101.102 1.00 69.22 1316 LYS D O 1
ATOM 8698 N N . ALA D 2 53 ? 95.982 86.431 98.888 1.00 71.18 1317 ALA D N 1
ATOM 8699 C CA . ALA D 2 53 ? 95.394 85.100 98.835 1.00 67.10 1317 ALA D CA 1
ATOM 8700 C C . ALA D 2 53 ? 96.519 84.079 98.712 1.00 64.68 1317 ALA D C 1
ATOM 8701 O O . ALA D 2 53 ? 97.528 84.318 98.046 1.00 67.42 1317 ALA D O 1
ATOM 8703 N N . SER D 2 54 ? 96.354 82.947 99.376 1.00 60.91 1318 SER D N 1
ATOM 8704 C CA . SER D 2 54 ? 97.362 81.900 99.322 1.00 60.24 1318 SER D CA 1
ATOM 8705 C C . SER D 2 54 ? 96.883 80.803 98.365 1.00 58.17 1318 SER D C 1
ATOM 8706 O O . SER D 2 54 ? 95.761 80.309 98.487 1.00 58.36 1318 SER D O 1
ATOM 8709 N N . PRO D 2 55 ? 9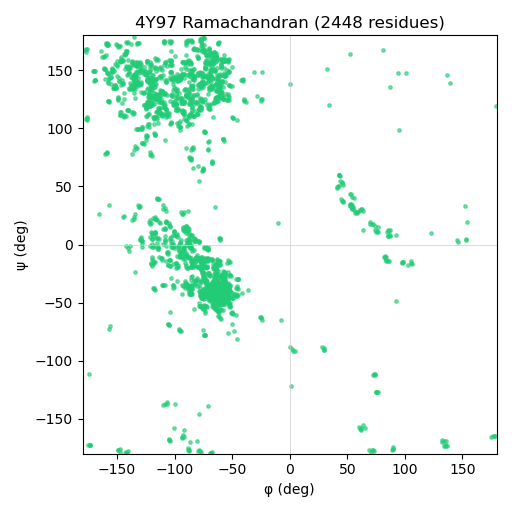7.718 80.420 97.387 1.00 56.64 1319 PRO D N 1
ATOM 8710 C CA . PRO D 2 55 ? 97.311 79.373 96.447 1.00 57.41 1319 PRO D CA 1
ATOM 8711 C C . PRO D 2 55 ? 96.920 78.086 97.160 1.00 55.63 1319 PRO D C 1
ATOM 8712 O O . PRO D 2 55 ? 96.131 77.302 96.647 1.00 56.71 1319 PRO D O 1
ATOM 8716 N N . LEU D 2 56 ? 97.473 77.881 98.349 1.00 54.92 1320 LEU D N 1
ATOM 8717 C CA . LEU D 2 56 ? 97.183 76.699 99.143 1.00 53.45 1320 LEU D CA 1
ATOM 8718 C C . LEU D 2 56 ? 95.702 76.678 99.498 1.00 52.02 1320 LEU D C 1
ATOM 8719 O O . LEU D 2 56 ? 95.156 75.664 99.905 1.00 55.34 1320 LEU D O 1
ATOM 8724 N N . THR D 2 57 ? 95.050 77.815 99.337 1.00 53.81 1321 THR D N 1
ATOM 8725 C CA . THR D 2 57 ? 93.631 77.928 99.642 1.00 57.88 1321 THR D CA 1
ATOM 8726 C C . THR D 2 57 ? 92.783 77.477 98.456 1.00 60.71 1321 THR D C 1
ATOM 8727 O O . THR D 2 57 ? 91.602 77.158 98.606 1.00 65.85 1321 THR D O 1
ATOM 8731 N N . PHE D 2 58 ? 93.390 77.453 97.275 1.00 56.18 1322 PHE D N 1
ATOM 8732 C CA . PHE D 2 58 ? 92.672 77.075 96.077 1.00 51.46 1322 PHE D CA 1
ATOM 8733 C C . PHE D 2 58 ? 93.162 75.774 95.461 1.00 48.16 1322 PHE D C 1
ATOM 8734 O O . PHE D 2 58 ? 93.231 75.638 94.243 1.00 49.33 1322 PHE D O 1
ATOM 8742 N N . THR D 2 59 ? 93.491 74.817 96.325 1.00 41.25 1323 THR D N 1
ATOM 8743 C CA . THR D 2 59 ? 93.965 73.513 95.899 1.00 41.66 1323 THR D CA 1
ATOM 8744 C C . THR D 2 59 ? 93.010 72.859 94.895 1.00 40.58 1323 THR D C 1
ATOM 8745 O O . THR D 2 59 ? 93.433 72.158 93.977 1.00 43.49 1323 THR D O 1
ATOM 8749 N N . VAL D 2 60 ? 91.717 73.079 95.076 1.00 38.18 1324 VAL D N 1
ATOM 8750 C CA . VAL D 2 60 ? 90.728 72.518 94.166 1.00 31.55 1324 VAL D CA 1
ATOM 8751 C C . VAL D 2 60 ? 90.928 73.066 92.750 1.00 31.96 1324 VAL D C 1
ATOM 8752 O O . VAL D 2 60 ? 90.958 72.308 91.775 1.00 33.56 1324 VAL D O 1
ATOM 8756 N N . GLN D 2 61 ? 91.070 74.381 92.636 1.00 27.79 1325 GLN D N 1
ATOM 8757 C CA . GLN D 2 61 ? 91.279 74.995 91.341 1.00 20.23 1325 GLN D CA 1
ATOM 8758 C C . GLN D 2 61 ? 92.592 74.578 90.687 1.00 23.07 1325 GLN D C 1
ATOM 8759 O O . GLN D 2 61 ? 92.666 74.502 89.461 1.00 26.77 1325 GLN D O 1
ATOM 8765 N N . LEU D 2 62 ? 93.628 74.315 91.484 1.00 23.27 1326 LEU D N 1
ATOM 8766 C CA . LEU D 2 62 ? 94.918 73.896 90.933 1.00 24.30 1326 LEU D CA 1
ATOM 8767 C C . LEU D 2 62 ? 94.809 72.487 90.369 1.00 29.78 1326 LEU D C 1
ATOM 8768 O O . LEU D 2 62 ? 95.300 72.212 89.271 1.00 31.10 1326 LEU D O 1
ATOM 8773 N N . SER D 2 63 ? 94.163 71.597 91.119 1.00 31.00 1327 SER D N 1
ATOM 8774 C CA . SER D 2 63 ? 93.991 70.229 90.668 1.00 30.45 1327 SER D CA 1
ATOM 8775 C C . SER D 2 63 ? 93.220 70.232 89.357 1.00 32.69 1327 SER D C 1
ATOM 8776 O O . SER D 2 63 ? 93.593 69.544 88.408 1.00 33.91 1327 SER D O 1
ATOM 8779 N N . ASN D 2 64 ? 92.154 71.022 89.290 1.00 34.36 1328 ASN D N 1
ATOM 8780 C CA . ASN D 2 64 ? 91.368 71.058 88.065 1.00 33.22 1328 ASN D CA 1
ATOM 8781 C C . ASN D 2 64 ? 92.225 71.526 86.906 1.00 32.50 1328 ASN D C 1
ATOM 8782 O O . ASN D 2 64 ? 92.126 71.000 85.801 1.00 37.37 1328 ASN D O 1
ATOM 8787 N N . LYS D 2 65 ? 93.075 72.511 87.154 1.00 30.02 1329 LYS D N 1
ATOM 8788 C CA . LYS D 2 65 ? 93.938 73.027 86.106 1.00 26.60 1329 LYS D CA 1
ATOM 8789 C C . LYS D 2 65 ? 94.960 71.964 85.677 1.00 26.13 1329 LYS D C 1
ATOM 8790 O O . LYS D 2 65 ? 95.242 71.807 84.496 1.00 27.49 1329 LYS D O 1
ATOM 8796 N N . LEU D 2 66 ? 95.522 71.233 86.631 1.00 25.08 1330 LEU D N 1
ATOM 8797 C CA . LEU D 2 66 ? 96.473 70.172 86.288 1.00 29.68 1330 LEU D CA 1
ATOM 8798 C C . LEU D 2 66 ? 95.835 69.162 85.336 1.00 23.86 1330 LEU D C 1
ATOM 8799 O O . LEU D 2 66 ? 96.452 68.727 84.362 1.00 23.67 1330 LEU D O 1
ATOM 8804 N N . ILE D 2 67 ? 94.600 68.783 85.639 1.00 19.81 1331 ILE D N 1
ATOM 8805 C CA . ILE D 2 67 ? 93.857 67.852 84.806 1.00 20.20 1331 ILE D CA 1
ATOM 8806 C C . ILE D 2 67 ? 93.734 68.401 83.385 1.00 22.94 1331 ILE D C 1
ATOM 8807 O O . ILE D 2 67 ? 94.026 67.699 82.412 1.00 30.27 1331 ILE D O 1
ATOM 8812 N N . MET D 2 68 ? 93.316 69.662 83.272 1.00 23.51 1332 MET D N 1
ATOM 8813 C CA . MET D 2 68 ? 93.188 70.334 81.982 1.00 17.93 1332 MET D CA 1
ATOM 8814 C C . MET D 2 68 ? 94.484 70.215 81.189 1.00 17.82 1332 MET D C 1
ATOM 8815 O O . MET D 2 68 ? 94.478 69.833 80.020 1.00 23.91 1332 MET D O 1
ATOM 8820 N N . ASP D 2 69 ? 95.593 70.562 81.839 1.00 22.70 1333 ASP D N 1
ATOM 8821 C CA . ASP D 2 69 ? 96.931 70.519 81.237 1.00 27.62 1333 ASP D CA 1
ATOM 8822 C C . ASP D 2 69 ? 97.356 69.104 80.858 1.00 25.94 1333 ASP D C 1
ATOM 8823 O O . ASP D 2 69 ? 97.818 68.854 79.744 1.00 30.00 1333 ASP D O 1
ATOM 8828 N N . ILE D 2 70 ? 97.214 68.180 81.793 1.00 22.71 1334 ILE D N 1
ATOM 8829 C CA . ILE D 2 70 ? 97.590 66.810 81.518 1.00 24.34 1334 ILE D CA 1
ATOM 8830 C C . ILE D 2 70 ? 96.825 66.282 80.307 1.00 26.89 1334 ILE D C 1
ATOM 8831 O O . ILE D 2 70 ? 97.391 65.561 79.490 1.00 31.82 1334 ILE D O 1
ATOM 8836 N N . ARG D 2 71 ? 95.552 66.648 80.170 1.00 27.01 1335 ARG D N 1
ATOM 8837 C CA . ARG D 2 71 ? 94.773 66.186 79.019 1.00 22.43 1335 ARG D CA 1
ATOM 8838 C C . ARG D 2 71 ? 95.393 66.714 77.745 1.00 24.94 1335 ARG D C 1
ATOM 8839 O O . ARG D 2 71 ? 95.569 65.979 76.778 1.00 34.01 1335 ARG D O 1
ATOM 8847 N N . ARG D 2 72 ? 95.728 67.998 77.763 1.00 25.98 1336 ARG D N 1
ATOM 8848 C CA . ARG D 2 72 ? 96.341 68.678 76.636 1.00 22.07 1336 ARG D CA 1
ATOM 8849 C C . ARG D 2 72 ? 97.604 67.987 76.133 1.00 24.51 1336 ARG D C 1
ATOM 8850 O O . ARG D 2 72 ? 97.818 67.888 74.919 1.00 28.31 1336 ARG D O 1
ATOM 8858 N N . PHE D 2 73 ? 98.438 67.521 77.065 1.00 24.88 1337 PHE D N 1
ATOM 8859 C CA . PHE D 2 73 ? 99.693 66.864 76.709 1.00 24.12 1337 PHE D CA 1
ATOM 8860 C C . PHE D 2 73 ? 99.466 65.490 76.129 1.00 23.66 1337 PHE D C 1
ATOM 8861 O O . PHE D 2 73 ? 100.082 65.112 75.140 1.00 25.09 1337 PHE D O 1
ATOM 8869 N N . ILE D 2 74 ? 98.591 64.730 76.760 1.00 26.85 1338 ILE D N 1
ATOM 8870 C CA . ILE D 2 74 ? 98.308 63.395 76.289 1.00 27.66 1338 ILE D CA 1
ATOM 8871 C C . ILE D 2 74 ? 97.676 63.469 74.907 1.00 33.34 1338 ILE D C 1
ATOM 8872 O O . ILE D 2 74 ? 97.944 62.629 74.045 1.00 31.73 1338 ILE D O 1
ATOM 8877 N N . LYS D 2 75 ? 96.849 64.484 74.682 1.00 27.35 1339 LYS D N 1
ATOM 8878 C CA . LYS D 2 75 ? 96.218 64.614 73.384 1.00 26.54 1339 LYS D CA 1
ATOM 8879 C C . LYS D 2 75 ? 97.217 65.073 72.335 1.00 26.24 1339 LYS D C 1
ATOM 8880 O O . LYS D 2 75 ? 97.111 64.724 71.157 1.00 32.82 1339 LYS D O 1
ATOM 8886 N N . LYS D 2 76 ? 98.199 65.847 72.772 1.00 22.56 1340 LYS D N 1
ATOM 8887 C CA . LYS D 2 76 ? 99.230 66.352 71.884 1.00 22.14 1340 LYS D CA 1
ATOM 8888 C C . LYS D 2 76 ? 100.099 65.178 71.449 1.00 20.62 1340 LYS D C 1
ATOM 8889 O O . LYS D 2 76 ? 100.492 65.083 70.296 1.00 22.69 1340 LYS D O 1
ATOM 8895 N N . TYR D 2 77 ? 100.411 64.291 72.385 1.00 21.44 1341 TYR D N 1
ATOM 8896 C CA . TYR D 2 77 ? 101.206 63.112 72.075 1.00 23.41 1341 TYR D CA 1
ATOM 8897 C C . TYR D 2 77 ? 100.465 62.252 71.071 1.00 22.13 1341 TYR D C 1
ATOM 8898 O O . TYR D 2 77 ? 101.022 61.880 70.053 1.00 23.58 1341 TYR D O 1
ATOM 8907 N N . TYR D 2 78 ? 99.202 61.955 71.362 1.00 28.29 1342 TYR D N 1
ATOM 8908 C CA . TYR D 2 78 ? 98.381 61.103 70.500 1.00 25.95 1342 TYR D CA 1
ATOM 8909 C C . TYR D 2 78 ? 98.000 61.699 69.151 1.00 28.86 1342 TYR D C 1
ATOM 8910 O O . TYR D 2 78 ? 97.505 60.976 68.280 1.00 29.21 1342 TYR D O 1
ATOM 8919 N N . ASP D 2 79 ? 98.209 63.000 68.960 1.00 25.96 1343 ASP D N 1
ATOM 8920 C CA . ASP D 2 79 ? 97.879 63.585 67.661 1.00 31.22 1343 ASP D CA 1
ATOM 8921 C C . ASP D 2 79 ? 98.787 62.960 66.615 1.00 28.89 1343 ASP D C 1
ATOM 8922 O O . ASP D 2 79 ? 98.489 62.963 65.426 1.00 34.57 1343 ASP D O 1
ATOM 8927 N N . GLY D 2 80 ? 99.903 62.418 67.080 1.00 31.81 1344 GLY D N 1
ATOM 8928 C CA . GLY D 2 80 ? 100.844 61.752 66.203 1.00 31.21 1344 GLY D CA 1
ATOM 8929 C C . GLY D 2 80 ? 101.523 62.540 65.098 1.00 32.61 1344 GLY D C 1
ATOM 8930 O O . GLY D 2 80 ? 101.831 61.952 64.057 1.00 36.40 1344 GLY D O 1
ATOM 8931 N N . TRP D 2 81 ? 101.762 63.838 65.295 1.00 26.16 1345 TRP D N 1
ATOM 8932 C CA . TRP D 2 81 ? 102.435 64.621 64.269 1.00 18.89 1345 TRP D CA 1
ATOM 8933 C C . TRP D 2 81 ? 103.817 64.029 64.058 1.00 23.86 1345 TRP D C 1
ATOM 8934 O O . TRP D 2 81 ? 104.529 63.750 65.012 1.00 26.51 1345 TRP D O 1
ATOM 8945 N N . LEU D 2 82 ? 104.182 63.829 62.798 1.00 29.26 1346 LEU D N 1
ATOM 8946 C CA . LEU D 2 82 ? 105.480 63.277 62.419 1.00 27.19 1346 LEU D CA 1
ATOM 8947 C C . LEU D 2 82 ? 106.157 64.292 61.511 1.00 30.33 1346 LEU D C 1
ATOM 8948 O O . LEU D 2 82 ? 105.499 64.965 60.711 1.00 31.18 1346 LEU D O 1
ATOM 8953 N N . ILE D 2 83 ? 107.471 64.402 61.628 1.00 31.95 1347 ILE D N 1
ATOM 8954 C CA . ILE D 2 83 ? 108.210 65.338 60.802 1.00 37.02 1347 ILE D CA 1
ATOM 8955 C C . ILE D 2 83 ? 109.486 64.698 60.269 1.00 35.10 1347 ILE D C 1
ATOM 8956 O O . ILE D 2 83 ? 110.208 64.030 61.005 1.00 33.29 1347 ILE D O 1
ATOM 8961 N N . CYS D 2 84 ? 109.735 64.886 58.974 1.00 37.59 1348 CYS D N 1
ATOM 8962 C CA . CYS D 2 84 ? 110.909 64.314 58.317 1.00 41.96 1348 CYS D CA 1
ATOM 8963 C C . CYS D 2 84 ? 112.209 64.849 58.897 1.00 46.90 1348 CYS D C 1
ATOM 8964 O O . CYS D 2 84 ? 112.330 66.048 59.145 1.00 50.72 1348 CYS D O 1
ATOM 8967 N N . GLU D 2 85 ? 113.182 63.964 59.099 1.00 48.15 1349 GLU D N 1
ATOM 8968 C CA . GLU D 2 85 ? 114.468 64.363 59.661 1.00 48.25 1349 GLU D CA 1
ATOM 8969 C C . GLU D 2 85 ? 115.381 65.092 58.673 1.00 51.83 1349 GLU D C 1
ATOM 8970 O O . GLU D 2 85 ? 116.368 65.711 59.067 1.00 54.41 1349 GLU D O 1
ATOM 8976 N N . GLU D 2 86 ? 115.056 65.030 57.389 1.00 55.48 1350 GLU D N 1
ATOM 8977 C CA . GLU D 2 86 ? 115.866 65.712 56.391 1.00 58.73 1350 GLU D CA 1
ATOM 8978 C C . GLU D 2 86 ? 115.521 67.193 56.389 1.00 64.08 1350 GLU D C 1
ATOM 8979 O O . GLU D 2 86 ? 114.392 67.565 56.063 1.00 67.60 1350 GLU D O 1
ATOM 8985 N N . PRO D 2 87 ? 116.491 68.059 56.753 1.00 64.74 1351 PRO D N 1
ATOM 8986 C CA . PRO D 2 87 ? 116.335 69.517 56.809 1.00 61.57 1351 PRO D CA 1
ATOM 8987 C C . PRO D 2 87 ? 115.769 70.159 55.549 1.00 60.06 1351 PRO D C 1
ATOM 8988 O O . PRO D 2 87 ? 115.142 71.217 55.608 1.00 58.14 1351 PRO D O 1
ATOM 8992 N N . THR D 2 88 ? 115.989 69.516 54.411 1.00 60.00 1352 THR D N 1
ATOM 8993 C CA . THR D 2 88 ? 115.508 70.041 53.142 1.00 59.60 1352 THR D CA 1
ATOM 8994 C C . THR D 2 88 ? 114.089 69.601 52.832 1.00 60.54 1352 THR D C 1
ATOM 8995 O O . THR D 2 88 ? 113.476 70.110 51.898 1.00 61.59 1352 THR D O 1
ATOM 8999 N N . CYS D 2 89 ? 113.574 68.647 53.608 1.00 61.58 1353 CYS D N 1
ATOM 9000 C CA . CYS D 2 89 ? 112.215 68.138 53.415 1.00 58.44 1353 CYS D CA 1
ATOM 9001 C C . CYS D 2 89 ? 111.299 68.688 54.500 1.00 56.78 1353 CYS D C 1
ATOM 9002 O O . CYS D 2 89 ? 110.428 69.506 54.225 1.00 57.90 1353 CYS D O 1
ATOM 9005 N N . ARG D 2 90 ? 111.501 68.229 55.731 1.00 53.89 1354 ARG D N 1
ATOM 9006 C CA . ARG D 2 90 ? 110.706 68.684 56.865 1.00 51.46 1354 ARG D CA 1
ATOM 9007 C C . ARG D 2 90 ? 109.208 68.486 56.645 1.00 47.59 1354 ARG D C 1
ATOM 9008 O O . ARG D 2 90 ? 108.384 69.243 57.158 1.00 45.82 1354 ARG D O 1
ATOM 9016 N N . ASN D 2 91 ? 108.867 67.459 55.874 1.00 43.20 1355 ASN D N 1
ATOM 9017 C CA . ASN D 2 91 ? 107.477 67.137 55.604 1.00 40.89 1355 ASN D CA 1
ATOM 9018 C C . ASN D 2 91 ? 106.835 66.842 56.957 1.00 41.29 1355 ASN D C 1
ATOM 9019 O O . ASN D 2 91 ? 107.422 66.148 57.792 1.00 38.72 1355 ASN D O 1
ATOM 9024 N N . ARG D 2 92 ? 105.640 67.380 57.176 1.00 37.83 1356 ARG D N 1
ATOM 9025 C CA . ARG D 2 92 ? 104.934 67.206 58.445 1.00 37.62 1356 ARG D CA 1
ATOM 9026 C C . ARG D 2 92 ? 103.594 66.517 58.209 1.00 36.92 1356 ARG D C 1
ATOM 9027 O O . ARG D 2 92 ? 102.766 67.010 57.457 1.00 41.17 1356 ARG D O 1
ATOM 9035 N N . THR D 2 93 ? 103.376 65.380 58.856 1.00 36.84 1357 THR D N 1
ATOM 9036 C CA . THR D 2 93 ? 102.133 64.647 58.655 1.00 35.45 1357 THR D CA 1
ATOM 9037 C C . THR D 2 93 ? 101.639 63.909 59.895 1.00 34.72 1357 THR D C 1
ATOM 9038 O O . THR D 2 93 ? 102.409 63.639 60.816 1.00 38.50 1357 THR D O 1
ATOM 9042 N N . ARG D 2 94 ? 100.343 63.611 59.924 1.00 28.25 1358 ARG D N 1
ATOM 9043 C CA . ARG D 2 94 ? 99.759 62.861 61.030 1.00 28.91 1358 ARG D CA 1
ATOM 9044 C C . ARG D 2 94 ? 99.424 61.465 60.536 1.00 30.12 1358 ARG D C 1
ATOM 9045 O O . ARG D 2 94 ? 98.863 60.642 61.257 1.00 38.58 1358 ARG D O 1
ATOM 9053 N N . HIS D 2 95 ? 99.786 61.205 59.291 1.00 28.92 1359 HIS D N 1
ATOM 9054 C CA . HIS D 2 95 ? 99.521 59.925 58.662 1.00 31.55 1359 HIS D CA 1
ATOM 9055 C C . HIS D 2 95 ? 100.749 59.008 58.715 1.00 24.69 1359 HIS D C 1
ATOM 9056 O O . HIS D 2 95 ? 101.704 59.189 57.972 1.00 30.36 1359 HIS D O 1
ATOM 9063 N N . LEU D 2 96 ? 100.726 58.019 59.597 1.00 23.52 1360 LEU D N 1
ATOM 9064 C CA . LEU D 2 96 ? 101.856 57.083 59.692 1.00 22.01 1360 LEU D CA 1
ATOM 9065 C C . LEU D 2 96 ? 101.876 56.205 58.432 1.00 23.72 1360 LEU D C 1
ATOM 9066 O O . LEU D 2 96 ? 100.900 55.518 58.117 1.00 23.32 1360 LEU D O 1
ATOM 9071 N N . PRO D 2 97 ? 102.980 56.240 57.680 1.00 25.12 1361 PRO D N 1
ATOM 9072 C CA . PRO D 2 97 ? 103.091 55.441 56.459 1.00 24.67 1361 PRO D CA 1
ATOM 9073 C C . PRO D 2 97 ? 103.383 53.985 56.788 1.00 29.03 1361 PRO D C 1
ATOM 9074 O O . PRO D 2 97 ? 104.168 53.702 57.679 1.00 28.39 1361 PRO D O 1
ATOM 9078 N N . LEU D 2 98 ? 102.738 53.066 56.075 1.00 30.15 1362 LEU D N 1
ATOM 9079 C CA . LEU D 2 98 ? 102.926 51.645 56.323 1.00 31.63 1362 LEU D CA 1
ATOM 9080 C C . LEU D 2 98 ? 104.269 51.156 55.812 1.00 33.56 1362 LEU D C 1
ATOM 9081 O O . LEU D 2 98 ? 104.709 50.059 56.143 1.00 36.82 1362 LEU D O 1
ATOM 9086 N N . GLN D 2 99 ? 104.918 51.993 55.017 1.00 34.21 1363 GLN D N 1
ATOM 9087 C CA . GLN D 2 99 ? 106.213 51.687 54.427 1.00 39.20 1363 GLN D CA 1
ATOM 9088 C C . GLN D 2 99 ? 107.293 52.178 55.382 1.00 39.38 1363 GLN D C 1
ATOM 9089 O O . GLN D 2 99 ? 107.517 53.377 55.527 1.00 37.93 1363 GLN D O 1
ATOM 9095 N N . PHE D 2 100 ? 107.940 51.233 56.047 1.00 39.79 1364 PHE D N 1
ATOM 9096 C CA . PHE D 2 100 ? 108.996 51.527 57.003 1.00 41.19 1364 PHE D CA 1
ATOM 9097 C C . PHE D 2 100 ? 110.358 51.222 56.418 1.00 44.87 1364 PHE D C 1
ATOM 9098 O O . PHE D 2 100 ? 110.503 50.313 55.606 1.00 50.57 1364 PHE D O 1
ATOM 9106 N N . SER D 2 101 ? 111.360 51.981 56.839 1.00 46.68 1365 SER D N 1
ATOM 9107 C CA . SER D 2 101 ? 112.727 51.734 56.406 1.00 47.04 1365 SER D CA 1
ATOM 9108 C C . SER D 2 101 ? 113.340 51.083 57.646 1.00 45.45 1365 SER D C 1
ATOM 9109 O O . SER D 2 101 ? 112.628 50.731 58.586 1.00 46.13 1365 SER D O 1
ATOM 9112 N N . ARG D 2 102 ? 114.653 50.941 57.674 1.00 46.63 1366 ARG D N 1
ATOM 9113 C CA . ARG D 2 102 ? 115.278 50.312 58.821 1.00 46.12 1366 ARG D CA 1
ATOM 9114 C C . ARG D 2 102 ? 115.121 51.074 60.135 1.00 48.18 1366 ARG D C 1
ATOM 9115 O O . ARG D 2 102 ? 115.098 50.471 61.208 1.00 44.44 1366 ARG D O 1
ATOM 9123 N N . THR D 2 103 ? 115.002 52.394 60.060 1.00 49.64 1367 THR D N 1
ATOM 9124 C CA . THR D 2 103 ? 114.875 53.184 61.274 1.00 46.45 1367 THR D CA 1
ATOM 9125 C C . THR D 2 103 ? 113.507 53.792 61.544 1.00 46.59 1367 THR D C 1
ATOM 9126 O O . THR D 2 103 ? 113.376 54.662 62.401 1.00 49.77 1367 THR D O 1
ATOM 9130 N N . GLY D 2 104 ? 112.486 53.333 60.823 1.00 46.50 1368 GLY D N 1
ATOM 9131 C CA . GLY D 2 104 ? 111.149 53.849 61.052 1.00 43.76 1368 GLY D CA 1
ATOM 9132 C C . GLY D 2 104 ? 110.388 54.259 59.817 1.00 43.90 1368 GLY D C 1
ATOM 9133 O O . GLY D 2 104 ? 110.817 53.988 58.700 1.00 45.68 1368 GLY D O 1
ATOM 9134 N N . PRO D 2 105 ? 109.239 54.925 59.992 1.00 43.11 1369 PRO D N 1
ATOM 9135 C CA . PRO D 2 105 ? 108.425 55.369 58.857 1.00 41.68 1369 PRO D CA 1
ATOM 9136 C C . PRO D 2 105 ? 109.247 56.122 57.809 1.00 39.87 1369 PRO D C 1
ATOM 9137 O O . PRO D 2 105 ? 110.072 56.961 58.138 1.00 42.28 1369 PRO D O 1
ATOM 9141 N N . LEU D 2 106 ? 109.005 55.808 56.546 1.00 37.21 1370 LEU D N 1
ATOM 9142 C CA . LEU D 2 106 ? 109.706 56.433 55.442 1.00 33.90 1370 LEU D CA 1
ATOM 9143 C C . LEU D 2 106 ? 108.898 57.625 54.937 1.00 34.59 1370 LEU D C 1
ATOM 9144 O O . LEU D 2 106 ? 107.733 57.479 54.542 1.00 34.26 1370 LEU D O 1
ATOM 9149 N N . CYS D 2 107 ? 109.516 58.802 54.957 1.00 36.18 1371 CYS D N 1
ATOM 9150 C CA . CYS D 2 107 ? 108.864 60.023 54.490 1.00 35.08 1371 CYS D CA 1
ATOM 9151 C C . CYS D 2 107 ? 108.348 59.803 53.070 1.00 38.16 1371 CYS D C 1
ATOM 9152 O O . CYS D 2 107 ? 109.070 59.337 52.199 1.00 47.15 1371 CYS D O 1
ATOM 9155 N N . PRO D 2 108 ? 107.069 60.087 52.831 1.00 42.59 1372 PRO D N 1
ATOM 9156 C CA . PRO D 2 108 ? 106.537 59.896 51.480 1.00 43.07 1372 PRO D CA 1
ATOM 9157 C C . PRO D 2 108 ? 106.839 61.070 50.529 1.00 50.16 1372 PRO D C 1
ATOM 9158 O O . PRO D 2 108 ? 106.653 60.950 49.317 1.00 52.69 1372 PRO D O 1
ATOM 9162 N N . ALA D 2 109 ? 107.281 62.206 51.080 1.00 52.14 1373 ALA D N 1
ATOM 9163 C CA . ALA D 2 109 ? 107.626 63.375 50.265 1.00 54.81 1373 ALA D CA 1
ATOM 9164 C C . ALA D 2 109 ? 108.961 63.037 49.595 1.00 57.70 1373 ALA D C 1
ATOM 9165 O O . ALA D 2 109 ? 109.007 62.711 48.406 1.00 59.54 1373 ALA D O 1
ATOM 9167 N N . CYS D 2 110 ? 110.047 63.140 50.356 1.00 57.89 1374 CYS D N 1
ATOM 9168 C CA . CYS D 2 110 ? 111.351 62.742 49.850 1.00 57.68 1374 CYS D CA 1
ATOM 9169 C C . CYS D 2 110 ? 111.221 61.265 50.187 1.00 60.32 1374 CYS D C 1
ATOM 9170 O O . CYS D 2 110 ? 110.532 60.939 51.142 1.00 67.98 1374 CYS D O 1
ATOM 9173 N N . MET D 2 111 ? 111.820 60.356 49.436 1.00 58.03 1375 MET D N 1
ATOM 9174 C CA . MET D 2 111 ? 111.646 58.959 49.810 1.00 58.17 1375 MET D CA 1
ATOM 9175 C C . MET D 2 111 ? 112.910 58.388 50.412 1.00 59.70 1375 MET D C 1
ATOM 9176 O O . MET D 2 111 ? 113.162 57.191 50.309 1.00 60.00 1375 MET D O 1
ATOM 9181 N N . LYS D 2 112 ? 113.712 59.238 51.044 1.00 62.24 1376 LYS D N 1
ATOM 9182 C CA . LYS D 2 112 ? 114.942 58.744 51.640 1.00 65.65 1376 LYS D CA 1
ATOM 9183 C C . LYS D 2 112 ? 115.234 59.240 53.047 1.00 64.96 1376 LYS D C 1
ATOM 9184 O O . LYS D 2 112 ? 116.388 59.293 53.468 1.00 68.22 1376 LYS D O 1
ATOM 9190 N N . ALA D 2 113 ? 114.195 59.599 53.783 1.00 64.00 1377 ALA D N 1
ATOM 9191 C CA . ALA D 2 113 ? 114.390 60.059 55.149 1.00 58.84 1377 ALA D CA 1
ATOM 9192 C C . ALA D 2 113 ? 113.333 59.450 56.054 1.00 55.33 1377 ALA D C 1
ATOM 9193 O O . ALA D 2 113 ? 112.262 59.051 55.598 1.00 54.04 1377 ALA D O 1
ATOM 9195 N N . THR D 2 114 ? 113.642 59.375 57.340 1.00 48.82 1378 THR D N 1
ATOM 9196 C CA . THR D 2 114 ? 112.717 58.813 58.311 1.00 42.96 1378 THR D CA 1
ATOM 9197 C C . THR D 2 114 ? 111.902 59.910 58.989 1.00 44.06 1378 THR D C 1
ATOM 9198 O O . THR D 2 114 ? 112.411 61.006 59.252 1.00 47.18 1378 THR D O 1
ATOM 9202 N N . LEU D 2 115 ? 110.630 59.618 59.252 1.00 42.18 1379 LEU D N 1
ATOM 9203 C CA . LEU D 2 115 ? 109.745 60.563 59.926 1.00 35.95 1379 LEU D CA 1
ATOM 9204 C C . LEU D 2 115 ? 109.942 60.385 61.430 1.00 38.60 1379 LEU D C 1
ATOM 9205 O O . LEU D 2 115 ? 110.015 59.257 61.931 1.00 34.30 1379 LEU D O 1
ATOM 9210 N N . GLN D 2 116 ? 110.035 61.499 62.145 1.00 38.24 1380 GLN D N 1
ATOM 9211 C CA . GLN D 2 116 ? 110.223 61.463 63.595 1.00 42.20 1380 GLN D CA 1
ATOM 9212 C C . GLN D 2 116 ? 109.032 62.075 64.323 1.00 37.98 1380 GLN D C 1
ATOM 9213 O O . GLN D 2 116 ? 108.448 63.053 63.861 1.00 45.58 1380 GLN D O 1
ATOM 9219 N N . PRO D 2 117 ? 108.649 61.507 65.471 1.00 33.22 1381 PRO D N 1
ATOM 9220 C CA . PRO D 2 117 ? 107.519 62.063 66.217 1.00 29.17 1381 PRO D CA 1
ATOM 9221 C C . PRO D 2 117 ? 107.849 63.501 66.624 1.00 32.72 1381 PRO D C 1
ATOM 9222 O O . PRO D 2 117 ? 108.938 63.768 67.130 1.00 33.70 1381 PRO D O 1
ATOM 9226 N N . GLU D 2 118 ? 106.919 64.423 66.402 1.00 30.89 1382 GLU D N 1
ATOM 9227 C CA . GLU D 2 118 ? 107.132 65.828 66.758 1.00 32.35 1382 GLU D CA 1
ATOM 9228 C C . GLU D 2 118 ? 107.163 65.986 68.278 1.00 32.69 1382 GLU D C 1
ATOM 9229 O O . GLU D 2 118 ? 107.949 66.751 68.821 1.00 38.12 1382 GLU D O 1
ATOM 9235 N N . TYR D 2 119 ? 106.297 65.250 68.963 1.00 34.15 1383 TYR D N 1
ATOM 9236 C CA . TYR D 2 119 ? 106.233 65.281 70.416 1.00 28.99 1383 TYR D CA 1
ATOM 9237 C C . TYR D 2 119 ? 106.387 63.820 70.848 1.00 25.10 1383 TYR D C 1
ATOM 9238 O O . TYR D 2 119 ? 105.420 63.077 70.930 1.00 27.71 1383 TYR D O 1
ATOM 9247 N N . SER D 2 120 ? 107.623 63.426 71.116 1.00 26.19 1384 SER D N 1
ATOM 9248 C CA . SER D 2 120 ? 107.963 62.057 71.482 1.00 28.53 1384 SER D CA 1
ATOM 9249 C C . SER D 2 120 ? 107.378 61.572 72.788 1.00 31.11 1384 SER D C 1
ATOM 9250 O O . SER D 2 120 ? 106.964 62.362 73.634 1.00 31.84 1384 SER D O 1
ATOM 9253 N N . ASP D 2 121 ? 107.371 60.254 72.956 1.00 31.20 1385 ASP D N 1
ATOM 9254 C CA . ASP D 2 121 ? 106.838 59.671 74.170 1.00 31.11 1385 ASP D CA 1
ATOM 9255 C C . ASP D 2 121 ? 107.769 59.972 75.332 1.00 28.44 1385 ASP D C 1
ATOM 9256 O O . ASP D 2 121 ? 107.342 60.038 76.477 1.00 33.74 1385 ASP D O 1
ATOM 9261 N N . LYS D 2 122 ? 109.043 60.178 75.050 1.00 29.50 1386 LYS D N 1
ATOM 9262 C CA . LYS D 2 122 ? 109.947 60.503 76.132 1.00 32.01 1386 LYS D CA 1
ATOM 9263 C C . LYS D 2 122 ? 109.680 61.931 76.606 1.00 30.67 1386 LYS D C 1
ATOM 9264 O O . LYS D 2 122 ? 109.861 62.229 77.778 1.00 37.93 1386 LYS D O 1
ATOM 9270 N N . SER D 2 123 ? 109.250 62.813 75.706 1.00 30.24 1387 SER D N 1
ATOM 9271 C CA . SER D 2 123 ? 108.959 64.195 76.091 1.00 30.63 1387 SER D CA 1
ATOM 9272 C C . SER D 2 123 ? 107.717 64.245 76.962 1.00 33.98 1387 SER D C 1
ATOM 9273 O O . SER D 2 123 ? 107.685 64.953 77.967 1.00 36.10 1387 SER D O 1
ATOM 9276 N N . LEU D 2 124 ? 106.693 63.490 76.569 1.00 36.27 1388 LEU D N 1
ATOM 9277 C CA . LEU D 2 124 ? 105.440 63.453 77.317 1.00 34.57 1388 LEU D CA 1
ATOM 9278 C C . LEU D 2 124 ? 105.683 62.908 78.712 1.00 37.68 1388 LEU D C 1
ATOM 9279 O O . LEU D 2 124 ? 105.196 63.468 79.703 1.00 42.14 1388 LEU D O 1
ATOM 9284 N N . TYR D 2 125 ? 106.430 61.808 78.780 1.00 33.56 1389 TYR D N 1
ATOM 9285 C CA . TYR D 2 125 ? 106.753 61.173 80.050 1.00 35.85 1389 TYR D CA 1
ATOM 9286 C C . TYR D 2 125 ? 107.529 62.134 80.966 1.00 35.05 1389 TYR D C 1
ATOM 9287 O O . TYR D 2 125 ? 107.257 62.223 82.160 1.00 36.70 1389 TYR D O 1
ATOM 9296 N N . THR D 2 126 ? 108.494 62.856 80.406 1.00 34.41 1390 THR D N 1
ATOM 9297 C CA . THR D 2 126 ? 109.265 63.804 81.192 1.00 29.63 1390 THR D CA 1
ATOM 9298 C C . THR D 2 126 ? 108.342 64.888 81.713 1.00 31.52 1390 THR D C 1
ATOM 9299 O O . THR D 2 126 ? 108.435 65.286 82.862 1.00 37.34 1390 THR D O 1
ATOM 9303 N N . GLN D 2 127 ? 107.446 65.368 80.858 1.00 34.13 1391 GLN D N 1
ATOM 9304 C CA . GLN D 2 127 ? 106.493 66.415 81.230 1.00 27.51 1391 GLN D CA 1
ATOM 9305 C C . GLN D 2 127 ? 105.627 66.015 82.411 1.00 28.41 1391 GLN D C 1
ATOM 9306 O O . GLN D 2 127 ? 105.372 66.817 83.298 1.00 27.93 1391 GLN D O 1
ATOM 9312 N N . LEU D 2 128 ? 105.162 64.772 82.413 1.00 31.98 1392 LEU D N 1
ATOM 9313 C CA . LEU D 2 128 ? 104.309 64.304 83.492 1.00 30.62 1392 LEU D CA 1
ATOM 9314 C C . LEU D 2 128 ? 105.127 64.177 84.760 1.00 31.06 1392 LEU D C 1
ATOM 9315 O O . LEU D 2 128 ? 104.645 64.487 85.849 1.00 36.08 1392 LEU D O 1
ATOM 9320 N N . CYS D 2 129 ? 106.374 63.744 84.620 1.00 30.30 1393 CYS D N 1
ATOM 9321 C CA . CYS D 2 129 ? 107.244 63.612 85.781 1.00 31.53 1393 CYS D CA 1
ATOM 9322 C C . CYS D 2 129 ? 107.530 64.977 86.391 1.00 28.01 1393 CYS D C 1
ATOM 9323 O O . CYS D 2 129 ? 107.702 65.106 87.596 1.00 33.63 1393 CYS D O 1
ATOM 9326 N N . PHE D 2 130 ? 107.580 65.998 85.549 1.00 27.24 1394 PHE D N 1
ATOM 9327 C CA . PHE D 2 130 ? 107.833 67.350 86.010 1.00 28.15 1394 PHE D CA 1
ATOM 9328 C C . PHE D 2 130 ? 106.641 67.822 86.830 1.00 31.79 1394 PHE D C 1
ATOM 9329 O O . PHE D 2 130 ? 106.808 68.369 87.916 1.00 31.70 1394 PHE D O 1
ATOM 9337 N N . TYR D 2 131 ? 105.437 67.600 86.310 1.00 34.08 1395 TYR D N 1
ATOM 9338 C CA . TYR D 2 131 ? 104.217 68.005 87.003 1.00 34.67 1395 TYR D CA 1
ATOM 9339 C C . TYR D 2 131 ? 104.060 67.280 88.333 1.00 36.23 1395 TYR D C 1
ATOM 9340 O O . TYR D 2 131 ? 103.313 67.708 89.208 1.00 41.66 1395 TYR D O 1
ATOM 9349 N N . ARG D 2 132 ? 104.780 66.183 88.474 1.00 33.00 1396 ARG D N 1
ATOM 9350 C CA . ARG D 2 132 ? 104.748 65.381 89.677 1.00 35.90 1396 ARG D CA 1
ATOM 9351 C C . ARG D 2 132 ? 105.847 65.899 90.617 1.00 36.20 1396 ARG D C 1
ATOM 9352 O O . ARG D 2 132 ? 105.669 65.976 91.823 1.00 43.63 1396 ARG D O 1
ATOM 9360 N N . TYR D 2 133 ? 106.974 66.281 90.040 1.00 36.51 1397 TYR D N 1
ATOM 9361 C CA . TYR D 2 133 ? 108.117 66.795 90.781 1.00 34.20 1397 TYR D CA 1
ATOM 9362 C C . TYR D 2 133 ? 107.871 68.148 91.448 1.00 34.54 1397 TYR D C 1
ATOM 9363 O O . TYR D 2 133 ? 108.382 68.403 92.536 1.00 35.95 1397 TYR D O 1
ATOM 9372 N N . ILE D 2 134 ? 107.083 69.009 90.812 1.00 33.62 1398 ILE D N 1
ATOM 9373 C CA . ILE D 2 134 ? 106.828 70.324 91.379 1.00 34.00 1398 ILE D CA 1
ATOM 9374 C C . ILE D 2 134 ? 105.879 70.282 92.566 1.00 34.67 1398 ILE D C 1
ATOM 9375 O O . ILE D 2 134 ? 105.625 71.307 93.194 1.00 36.44 1398 ILE D O 1
ATOM 9380 N N . PHE D 2 135 ? 105.364 69.096 92.880 1.00 37.92 1399 PHE D N 1
ATOM 9381 C CA . PHE D 2 135 ? 104.440 68.949 94.009 1.00 40.87 1399 PHE D CA 1
ATOM 9382 C C . PHE D 2 135 ? 104.874 67.832 94.949 1.00 43.56 1399 PHE D C 1
ATOM 9383 O O . PHE D 2 135 ? 104.167 67.501 95.902 1.00 43.81 1399 PHE D O 1
ATOM 9391 N N . ASP D 2 136 ? 106.033 67.240 94.673 1.00 44.44 1400 ASP D N 1
ATOM 9392 C CA . ASP D 2 136 ? 106.561 66.172 95.522 1.00 46.20 1400 ASP D CA 1
ATOM 9393 C C . ASP D 2 136 ? 107.291 66.864 96.666 1.00 45.25 1400 ASP D C 1
ATOM 9394 O O . ASP D 2 136 ? 108.507 67.017 96.625 1.00 45.58 1400 ASP D O 1
ATOM 9399 N N . ALA D 2 137 ? 106.546 67.291 97.679 1.00 47.11 1401 ALA D N 1
ATOM 9400 C CA . ALA D 2 137 ? 107.133 68.004 98.806 1.00 48.82 1401 ALA D CA 1
ATOM 9401 C C . ALA D 2 137 ? 108.076 67.139 99.620 1.00 52.21 1401 ALA D C 1
ATOM 9402 O O . ALA D 2 137 ? 109.129 67.602 100.042 1.00 57.13 1401 ALA D O 1
ATOM 9404 N N . GLU D 2 138 ? 107.712 65.883 99.837 1.00 54.09 1402 GLU D N 1
ATOM 9405 C CA . GLU D 2 138 ? 108.554 64.994 100.626 1.00 58.53 1402 GLU D CA 1
ATOM 9406 C C . GLU D 2 138 ? 109.946 64.907 100.014 1.00 58.20 1402 GLU D C 1
ATOM 9407 O O . GLU D 2 138 ? 110.952 64.923 100.721 1.00 60.23 1402 GLU D O 1
ATOM 9413 N N . CYS D 2 139 ? 109.987 64.830 98.689 1.00 60.25 1403 CYS D N 1
ATOM 9414 C CA . CYS D 2 139 ? 111.236 64.729 97.947 1.00 59.65 1403 CYS D CA 1
ATOM 9415 C C . CYS D 2 139 ? 112.035 66.033 97.963 1.00 58.10 1403 CYS D C 1
ATOM 9416 O O . CYS D 2 139 ? 113.250 66.018 98.132 1.00 59.26 1403 CYS D O 1
ATOM 9419 N N . ALA D 2 140 ? 111.357 67.161 97.786 1.00 57.55 1404 ALA D N 1
ATOM 9420 C CA . ALA D 2 140 ? 112.028 68.457 97.796 1.00 58.41 1404 ALA D CA 1
ATOM 9421 C C . ALA D 2 140 ? 112.624 68.744 99.171 1.00 62.97 1404 ALA D C 1
ATOM 9422 O O . ALA D 2 140 ? 113.518 69.578 99.299 1.00 60.97 1404 ALA D O 1
ATOM 9424 N N . LEU D 2 141 ? 112.112 68.050 100.189 1.00 68.22 1405 LEU D N 1
ATOM 9425 C CA . LEU D 2 141 ? 112.568 68.200 101.569 1.00 69.29 1405 LEU D CA 1
ATOM 9426 C C . LEU D 2 141 ? 113.756 67.285 101.852 1.00 72.53 1405 LEU D C 1
ATOM 9427 O O . LEU D 2 141 ? 114.682 67.667 102.567 1.00 75.31 1405 LEU D O 1
ATOM 9432 N N . GLU D 2 142 ? 113.730 66.082 101.284 1.00 75.37 1406 GLU D N 1
ATOM 9433 C CA . GLU D 2 142 ? 114.821 65.121 101.466 1.00 80.13 1406 GLU D CA 1
ATOM 9434 C C . GLU D 2 142 ? 116.047 65.592 100.691 1.00 82.34 1406 GLU D C 1
ATOM 9435 O O . GLU D 2 142 ? 117.141 65.055 100.855 1.00 84.79 1406 GLU D O 1
ATOM 9441 N N . LYS D 2 143 ? 115.846 66.598 99.844 1.00 84.70 1407 LYS D N 1
ATOM 9442 C CA . LYS D 2 143 ? 116.907 67.168 99.015 1.00 85.43 1407 LYS D CA 1
ATOM 9443 C C . LYS D 2 143 ? 117.581 68.316 99.777 1.00 87.13 1407 LYS D C 1
ATOM 9444 O O . LYS D 2 143 ? 118.309 69.126 99.198 1.00 85.84 1407 LYS D O 1
ATOM 9450 N N . LEU D 2 144 ? 117.305 68.390 101.077 1.00 90.17 1408 LEU D N 1
ATOM 9451 C CA . LEU D 2 144 ? 117.918 69.394 101.938 1.00 94.26 1408 LEU D CA 1
ATOM 9452 C C . LEU D 2 144 ? 118.906 68.632 102.818 1.00 97.05 1408 LEU D C 1
ATOM 9453 O O . LEU D 2 144 ? 118.567 67.603 103.414 1.00 94.55 1408 LEU D O 1
ATOM 9458 N N . THR D 2 145 ? 120.130 69.144 102.877 1.00 100.03 1409 THR D N 1
ATOM 9459 C CA . THR D 2 145 ? 121.223 68.524 103.618 1.00 102.46 1409 THR D CA 1
ATOM 9460 C C . THR D 2 145 ? 121.073 68.431 105.138 1.00 103.63 1409 THR D C 1
ATOM 9461 O O . THR D 2 145 ? 121.170 67.339 105.715 1.00 100.99 1409 THR D O 1
ATOM 9465 N N . THR D 2 146 ? 120.843 69.578 105.776 1.00 104.10 1410 THR D N 1
ATOM 9466 C CA . THR D 2 146 ? 120.717 69.646 107.228 1.00 104.85 1410 THR D CA 1
ATOM 9467 C C . THR D 2 146 ? 119.289 69.470 107.715 1.00 103.71 1410 THR D C 1
ATOM 9468 O O . THR D 2 146 ? 118.383 70.167 107.260 1.00 102.49 1410 THR D O 1
ATOM 9472 N N . ASP D 2 147 ? 119.100 68.538 108.647 1.00 103.92 1411 ASP D N 1
ATOM 9473 C CA . ASP D 2 147 ? 117.783 68.268 109.210 1.00 104.70 1411 ASP D CA 1
ATOM 9474 C C . ASP D 2 147 ? 117.214 69.497 109.927 1.00 105.61 1411 ASP D C 1
ATOM 9475 O O . ASP D 2 147 ? 116.021 69.542 110.231 1.00 104.15 1411 ASP D O 1
ATOM 9480 N N . HIS D 2 148 ? 118.060 70.491 110.200 1.00 105.78 1412 HIS D N 1
ATOM 9481 C CA . HIS D 2 148 ? 117.587 71.708 110.851 1.00 106.94 1412 HIS D CA 1
ATOM 9482 C C . HIS D 2 148 ? 116.833 72.540 109.820 1.00 107.20 1412 HIS D C 1
ATOM 9483 O O . HIS D 2 148 ? 115.671 72.894 110.030 1.00 107.23 1412 HIS D O 1
ATOM 9490 N N . GLU D 2 149 ? 117.494 72.845 108.705 1.00 108.53 1413 GLU D N 1
ATOM 9491 C CA . GLU D 2 149 ? 116.865 73.622 107.638 1.00 108.08 1413 GLU D CA 1
ATOM 9492 C C . GLU D 2 149 ? 115.508 73.021 107.283 1.00 106.07 1413 GLU D C 1
ATOM 9493 O O . GLU D 2 149 ? 114.514 73.737 107.150 1.00 105.89 1413 GLU D O 1
ATOM 9499 N N . LYS D 2 150 ? 115.479 71.699 107.134 1.00 103.11 1414 LYS D N 1
ATOM 9500 C CA . LYS D 2 150 ? 114.258 70.982 106.793 1.00 99.71 1414 LYS D CA 1
ATOM 9501 C C . LYS D 2 150 ? 113.148 71.158 107.826 1.00 98.85 1414 LYS D C 1
ATOM 9502 O O . LYS D 2 150 ? 112.096 71.716 107.523 1.00 98.11 1414 LYS D O 1
ATOM 9508 N N . ASP D 2 151 ? 113.386 70.687 109.046 1.00 99.05 1415 ASP D N 1
ATOM 9509 C CA . ASP D 2 151 ? 112.382 70.759 110.105 1.00 97.21 1415 ASP D CA 1
ATOM 9510 C C . ASP D 2 151 ? 111.883 72.145 110.504 1.00 93.96 1415 ASP D C 1
ATOM 9511 O O . ASP D 2 151 ? 110.757 72.267 110.991 1.00 90.78 1415 ASP D O 1
ATOM 9516 N N . LYS D 2 152 ? 112.696 73.185 110.318 1.00 91.22 1416 LYS D N 1
ATOM 9517 C CA . LYS D 2 152 ? 112.236 74.535 110.654 1.00 89.53 1416 LYS D CA 1
ATOM 9518 C C . LYS D 2 152 ? 111.147 74.834 109.634 1.00 88.70 1416 LYS D C 1
ATOM 9519 O O . LYS D 2 152 ? 110.099 75.406 109.945 1.00 87.73 1416 LYS D O 1
ATOM 9525 N N . LEU D 2 153 ? 111.432 74.416 108.405 1.00 88.80 1417 LEU D N 1
ATOM 9526 C CA . LEU D 2 153 ? 110.558 74.579 107.249 1.00 85.28 1417 LEU D CA 1
ATOM 9527 C C . LEU D 2 153 ? 109.347 73.646 107.374 1.00 83.17 1417 LEU D C 1
ATOM 9528 O O . LEU D 2 153 ? 108.213 74.050 107.113 1.00 82.56 1417 LEU D O 1
ATOM 9533 N N . LYS D 2 154 ? 109.609 72.398 107.771 1.00 80.12 1418 LYS D N 1
ATOM 9534 C CA . LYS D 2 154 ? 108.571 71.381 107.941 1.00 78.08 1418 LYS D CA 1
ATOM 9535 C C . LYS D 2 154 ? 107.590 71.798 109.030 1.00 77.93 1418 LYS D C 1
ATOM 9536 O O . LYS D 2 154 ? 106.394 71.510 108.946 1.00 76.60 1418 LYS D O 1
ATOM 9542 N N . LYS D 2 155 ? 108.099 72.487 110.047 1.00 79.18 1419 LYS D N 1
ATOM 9543 C CA . LYS D 2 155 ? 107.252 72.930 111.144 1.00 78.51 1419 LYS D CA 1
ATOM 9544 C C . LYS D 2 155 ? 106.540 74.233 110.812 1.00 77.05 1419 LYS D C 1
ATOM 9545 O O . LYS D 2 155 ? 105.426 74.479 111.277 1.00 74.76 1419 LYS D O 1
ATOM 9551 N N . GLN D 2 156 ? 107.175 75.058 109.988 1.00 75.29 1420 GLN D N 1
ATOM 9552 C CA . GLN D 2 156 ? 106.600 76.341 109.607 1.00 77.56 1420 GLN D CA 1
ATOM 9553 C C . GLN D 2 156 ? 105.474 76.263 108.563 1.00 78.10 1420 GLN D C 1
ATOM 9554 O O . GLN D 2 156 ? 104.433 76.903 108.730 1.00 76.57 1420 GLN D O 1
ATOM 9560 N N . PHE D 2 157 ? 105.669 75.473 107.505 1.00 77.47 1421 PHE D N 1
ATOM 9561 C CA . PHE D 2 157 ? 104.676 75.373 106.431 1.00 71.81 1421 PHE D CA 1
ATOM 9562 C C . PHE D 2 157 ? 104.019 74.022 106.180 1.00 63.57 1421 PHE D C 1
ATOM 9563 O O . PHE D 2 157 ? 102.828 73.964 105.895 1.00 63.04 1421 PHE D O 1
ATOM 9571 N N . PHE D 2 158 ? 104.788 72.944 106.268 1.00 59.05 1422 PHE D N 1
ATOM 9572 C CA . PHE D 2 158 ? 104.262 71.613 105.970 1.00 54.08 1422 PHE D CA 1
ATOM 9573 C C . PHE D 2 158 ? 103.570 70.837 107.075 1.00 49.40 1422 PHE D C 1
ATOM 9574 O O . PHE D 2 158 ? 104.121 69.874 107.612 1.00 51.13 1422 PHE D O 1
ATOM 9582 N N . THR D 2 159 ? 102.347 71.264 107.392 1.00 47.27 1423 THR D N 1
ATOM 9583 C CA . THR D 2 159 ? 101.520 70.614 108.401 1.00 38.51 1423 THR D CA 1
ATOM 9584 C C . THR D 2 159 ? 101.039 69.330 107.740 1.00 39.50 1423 THR D C 1
ATOM 9585 O O . THR D 2 159 ? 101.154 69.176 106.518 1.00 38.19 1423 THR D O 1
ATOM 9589 N N . PRO D 2 160 ? 100.502 68.385 108.523 1.00 40.57 1424 PRO D N 1
ATOM 9590 C CA . PRO D 2 160 ? 100.035 67.136 107.905 1.00 41.68 1424 PRO D CA 1
ATOM 9591 C C . PRO D 2 160 ? 98.987 67.368 106.808 1.00 42.25 1424 PRO D C 1
ATOM 9592 O O . PRO D 2 160 ? 98.904 66.603 105.846 1.00 40.30 1424 PRO D O 1
ATOM 9596 N N . LYS D 2 161 ? 98.199 68.431 106.962 1.00 43.89 1425 LYS D N 1
ATOM 9597 C CA . LYS D 2 161 ? 97.170 68.765 105.990 1.00 45.08 1425 LYS D CA 1
ATOM 9598 C C . LYS D 2 161 ? 97.766 69.320 104.703 1.00 45.37 1425 LYS D C 1
ATOM 9599 O O . LYS D 2 161 ? 97.330 68.971 103.606 1.00 49.09 1425 LYS D O 1
ATOM 9605 N N . VAL D 2 162 ? 98.745 70.204 104.839 1.00 42.82 1426 VAL D N 1
ATOM 9606 C CA . VAL D 2 162 ? 99.394 70.785 103.681 1.00 37.24 1426 VAL D CA 1
ATOM 9607 C C . VAL D 2 162 ? 100.114 69.678 102.926 1.00 38.07 1426 VAL D C 1
ATOM 9608 O O . VAL D 2 162 ? 100.087 69.641 101.691 1.00 38.63 1426 VAL D O 1
ATOM 9612 N N . LEU D 2 163 ? 100.754 68.772 103.660 1.00 35.36 1427 LEU D N 1
ATOM 9613 C CA . LEU D 2 163 ? 101.443 67.671 103.007 1.00 32.42 1427 LEU D CA 1
ATOM 9614 C C . LEU D 2 163 ? 100.426 66.846 102.232 1.00 28.93 1427 LEU D C 1
ATOM 9615 O O . LEU D 2 163 ? 100.732 66.308 101.171 1.00 37.71 1427 LEU D O 1
ATOM 9620 N N . GLN D 2 164 ? 99.210 66.752 102.753 1.00 32.09 1428 GLN D N 1
ATOM 9621 C CA . GLN D 2 164 ? 98.179 65.994 102.062 1.00 36.35 1428 GLN D CA 1
ATOM 9622 C C . GLN D 2 164 ? 97.814 66.695 100.760 1.00 40.49 1428 GLN D C 1
ATOM 9623 O O . GLN D 2 164 ? 97.681 66.051 99.720 1.00 39.23 1428 GLN D O 1
ATOM 9629 N N . ASP D 2 165 ? 97.650 68.016 100.823 1.00 37.90 1429 ASP D N 1
ATOM 9630 C CA . ASP D 2 165 ? 97.317 68.789 99.640 1.00 39.85 1429 ASP D CA 1
ATOM 9631 C C . ASP D 2 165 ? 98.332 68.570 98.521 1.00 39.42 1429 ASP D C 1
ATOM 9632 O O . ASP D 2 165 ? 97.962 68.423 97.355 1.00 40.90 1429 ASP D O 1
ATOM 9637 N N . TYR D 2 166 ? 99.611 68.561 98.885 1.00 37.14 1430 TYR D N 1
ATOM 9638 C CA . TYR D 2 166 ? 100.678 68.360 97.923 1.00 33.43 1430 TYR D CA 1
ATOM 9639 C C . TYR D 2 166 ? 100.593 66.952 97.347 1.00 36.19 1430 TYR D C 1
ATOM 9640 O O . TYR D 2 166 ? 100.669 66.779 96.136 1.00 38.07 1430 TYR D O 1
ATOM 9649 N N . ARG D 2 167 ? 100.427 65.948 98.205 1.00 37.63 1431 ARG D N 1
ATOM 9650 C CA . ARG D 2 167 ? 100.321 64.560 97.747 1.00 39.42 1431 ARG D CA 1
ATOM 9651 C C . ARG D 2 167 ? 99.206 64.450 96.709 1.00 42.37 1431 ARG D C 1
ATOM 9652 O O . ARG D 2 167 ? 99.343 63.774 95.686 1.00 43.94 1431 ARG D O 1
ATOM 9660 N N . LYS D 2 168 ? 98.097 65.125 96.986 1.00 43.02 1432 LYS D N 1
ATOM 9661 C CA . LYS D 2 168 ? 96.950 65.104 96.099 1.00 38.43 1432 LYS D CA 1
ATOM 9662 C C . LYS D 2 168 ? 97.327 65.650 94.732 1.00 36.74 1432 LYS D C 1
ATOM 9663 O O . LYS D 2 168 ? 97.152 64.967 93.727 1.00 42.27 1432 LYS D O 1
ATOM 9669 N N . LEU D 2 169 ? 97.858 66.868 94.693 1.00 31.01 1433 LEU D N 1
ATOM 9670 C CA . LEU D 2 169 ? 98.252 67.477 93.428 1.00 29.09 1433 LEU D CA 1
ATOM 9671 C C . LEU D 2 169 ? 99.280 66.620 92.718 1.00 27.12 1433 LEU D C 1
ATOM 9672 O O . LEU D 2 169 ? 99.207 66.417 91.514 1.00 32.36 1433 LEU D O 1
ATOM 9677 N N . LYS D 2 170 ? 100.237 66.114 93.480 1.00 34.15 1434 LYS D N 1
ATOM 9678 C CA . LYS D 2 170 ? 101.312 65.286 92.938 1.00 42.02 1434 LYS D CA 1
ATOM 9679 C C . LYS D 2 170 ? 100.790 64.027 92.252 1.00 44.84 1434 LYS D C 1
ATOM 9680 O O . LYS D 2 170 ? 101.367 63.558 91.267 1.00 46.27 1434 LYS D O 1
ATOM 9686 N N . ASN D 2 171 ? 99.697 63.476 92.761 1.00 46.34 1435 ASN D N 1
ATOM 9687 C CA . ASN D 2 171 ? 99.156 62.275 92.147 1.00 50.06 1435 ASN D CA 1
ATOM 9688 C C . ASN D 2 171 ? 98.001 62.540 91.190 1.00 48.39 1435 ASN D C 1
ATOM 9689 O O . ASN D 2 171 ? 97.352 61.610 90.744 1.00 46.03 1435 ASN D O 1
ATOM 9694 N N . THR D 2 172 ? 97.741 63.805 90.879 1.00 50.24 1436 THR D N 1
ATOM 9695 C CA . THR D 2 172 ? 96.675 64.140 89.947 1.00 52.76 1436 THR D CA 1
ATOM 9696 C C . THR D 2 172 ? 97.011 63.420 88.654 1.00 57.99 1436 THR D C 1
ATOM 9697 O O . THR D 2 172 ? 96.129 63.015 87.902 1.00 52.56 1436 THR D O 1
ATOM 9701 N N . ALA D 2 173 ? 98.310 63.254 88.428 1.00 66.55 1437 ALA D N 1
ATOM 9702 C CA . ALA D 2 173 ? 98.833 62.582 87.251 1.00 73.26 1437 ALA D CA 1
ATOM 9703 C C . ALA D 2 173 ? 98.139 61.249 86.989 1.00 77.45 1437 ALA D C 1
ATOM 9704 O O . ALA D 2 173 ? 97.329 61.119 86.071 1.00 80.00 1437 ALA D O 1
ATOM 9706 N N . GLU D 2 174 ? 98.459 60.245 87.788 1.00 80.20 1438 GLU D N 1
ATOM 9707 C CA . GLU D 2 174 ? 97.864 58.948 87.545 1.00 80.05 1438 GLU D CA 1
ATOM 9708 C C . GLU D 2 174 ? 96.545 58.712 88.288 1.00 78.97 1438 GLU D C 1
ATOM 9709 O O . GLU D 2 174 ? 96.022 57.602 88.284 1.00 81.92 1438 GLU D O 1
ATOM 9715 N N . GLN D 2 175 ? 95.993 59.757 88.899 1.00 79.02 1439 GLN D N 1
ATOM 9716 C CA . GLN D 2 175 ? 94.735 59.645 89.645 1.00 76.84 1439 GLN D CA 1
ATOM 9717 C C . GLN D 2 175 ? 93.497 59.522 88.765 1.00 78.28 1439 GLN D C 1
ATOM 9718 O O . GLN D 2 175 ? 92.575 58.779 89.100 1.00 81.12 1439 GLN D O 1
ATOM 9724 N N . PHE D 2 176 ? 93.457 60.247 87.650 1.00 76.15 1440 PHE D N 1
ATOM 9725 C CA . PHE D 2 176 ? 92.281 60.172 86.787 1.00 73.34 1440 PHE D CA 1
ATOM 9726 C C . PHE D 2 176 ? 92.481 59.420 85.459 1.00 71.32 1440 PHE D C 1
ATOM 9727 O O . PHE D 2 176 ? 91.536 59.273 84.688 1.00 69.74 1440 PHE D O 1
ATOM 9735 N N . LEU D 2 177 ? 93.695 58.931 85.207 1.00 71.27 1441 LEU D N 1
ATOM 9736 C CA . LEU D 2 177 ? 93.997 58.192 83.978 1.00 69.98 1441 LEU D CA 1
ATOM 9737 C C . LEU D 2 177 ? 93.868 56.687 84.202 1.00 71.78 1441 LEU D C 1
ATOM 9738 O O . LEU D 2 177 ? 94.078 56.194 85.312 1.00 69.90 1441 LEU D O 1
ATOM 9743 N N . SER D 2 178 ? 93.521 55.969 83.137 1.00 75.11 1442 SER D N 1
ATOM 9744 C CA . SER D 2 178 ? 93.392 54.514 83.177 1.00 76.32 1442 SER D CA 1
ATOM 9745 C C . SER D 2 178 ? 94.642 53.960 82.514 1.00 76.58 1442 SER D C 1
ATOM 9746 O O . SER D 2 178 ? 95.096 52.855 82.818 1.00 77.39 1442 SER D O 1
ATOM 9749 N N . ARG D 2 179 ? 95.183 54.757 81.599 1.00 76.55 1443 ARG D N 1
ATOM 9750 C CA . ARG D 2 179 ? 96.372 54.409 80.836 1.00 80.49 1443 ARG D CA 1
ATOM 9751 C C . ARG D 2 179 ? 97.649 54.613 81.684 1.00 83.89 1443 ARG D C 1
ATOM 9752 O O . ARG D 2 179 ? 97.777 55.603 82.412 1.00 83.32 1443 ARG D O 1
ATOM 9760 N N . SER D 2 180 ? 98.576 53.654 81.579 1.00 89.26 1444 SER D N 1
ATOM 9761 C CA . SER D 2 180 ? 99.858 53.635 82.305 1.00 89.76 1444 SER D CA 1
ATOM 9762 C C . SER D 2 180 ? 99.744 53.485 83.825 1.00 92.21 1444 SER D C 1
ATOM 9763 O O . SER D 2 180 ? 98.612 53.519 84.350 1.00 92.52 1444 SER D O 1
ATOM 9767 N N . PRO E 1 157 ? 95.933 78.187 112.342 1.00 52.96 157 PRO E N 1
ATOM 9768 C CA . PRO E 1 157 ? 95.051 77.129 112.880 1.00 54.09 157 PRO E CA 1
ATOM 9769 C C . PRO E 1 157 ? 95.771 75.808 113.125 1.00 53.87 157 PRO E C 1
ATOM 9770 O O . PRO E 1 157 ? 96.611 75.376 112.333 1.00 52.33 157 PRO E O 1
ATOM 9774 N N . SER E 1 158 ? 95.428 75.177 114.241 1.00 52.71 158 SER E N 1
ATOM 9775 C CA . SER E 1 158 ? 96.013 73.909 114.635 1.00 53.47 158 SER E CA 1
ATOM 9776 C C . SER E 1 158 ? 97.509 74.103 114.888 1.00 55.69 158 SER E C 1
ATOM 9777 O O . SER E 1 158 ? 98.268 73.140 115.028 1.00 57.59 158 SER E O 1
ATOM 9780 N N . GLN E 1 159 ? 97.910 75.370 114.964 1.00 57.93 159 GLN E N 1
ATOM 9781 C CA . GLN E 1 159 ? 99.295 75.769 115.196 1.00 57.86 159 GLN E CA 1
ATOM 9782 C C . GLN E 1 159 ? 99.881 75.023 116.403 1.00 53.33 159 GLN E C 1
ATOM 9783 O O . GLN E 1 159 ? 100.865 74.291 116.276 1.00 56.68 159 GLN E O 1
ATOM 9789 N N . LYS E 1 160 ? 99.256 75.195 117.561 1.00 48.28 160 LYS E N 1
ATOM 9790 C CA . LYS E 1 160 ? 99.697 74.544 118.791 1.00 48.40 160 LYS E CA 1
ATOM 9791 C C . LYS E 1 160 ? 99.837 73.033 118.644 1.00 47.09 160 LYS E C 1
ATOM 9792 O O . LYS E 1 160 ? 100.844 72.458 119.040 1.00 48.67 160 LYS E O 1
ATOM 9798 N N . TYR E 1 161 ? 98.818 72.396 118.077 1.00 45.84 161 TYR E N 1
ATOM 9799 C CA . TYR E 1 161 ? 98.830 70.955 117.895 1.00 41.15 161 TYR E CA 1
ATOM 9800 C C . TYR E 1 161 ? 99.974 70.423 117.050 1.00 41.16 161 TYR E C 1
ATOM 9801 O O . TYR E 1 161 ? 100.582 69.420 117.395 1.00 45.64 161 TYR E O 1
ATOM 9810 N N . ASN E 1 162 ? 100.258 71.078 115.934 1.00 40.71 162 ASN E N 1
ATOM 9811 C CA . ASN E 1 162 ? 101.324 70.605 115.052 1.00 46.19 162 ASN E CA 1
ATOM 9812 C C . ASN E 1 162 ? 102.734 70.828 115.597 1.00 48.43 162 ASN E C 1
ATOM 9813 O O . ASN E 1 162 ? 103.683 70.167 115.173 1.00 52.44 162 ASN E O 1
ATOM 9818 N N . SER E 1 163 ? 102.872 71.751 116.541 1.00 51.24 163 SER E N 1
ATOM 9819 C CA . SER E 1 163 ? 104.172 72.029 117.126 1.00 51.18 163 SER E CA 1
ATOM 9820 C C . SER E 1 163 ? 104.413 71.242 118.418 1.00 51.57 163 SER E C 1
ATOM 9821 O O . SER E 1 163 ? 105.440 71.411 119.074 1.00 53.14 163 SER E O 1
ATOM 9824 N N . ARG E 1 164 ? 103.472 70.376 118.780 1.00 50.51 164 ARG E N 1
ATOM 9825 C CA . ARG E 1 164 ? 103.626 69.573 119.984 1.00 51.61 164 ARG E CA 1
ATOM 9826 C C . ARG E 1 164 ? 104.932 68.788 119.896 1.00 51.87 164 ARG E C 1
ATOM 9827 O O . ARG E 1 164 ? 105.474 68.585 118.810 1.00 46.01 164 ARG E O 1
ATOM 9835 N N . SER E 1 165 ? 105.435 68.342 121.040 1.00 55.53 165 SER E N 1
ATOM 9836 C CA . SER E 1 165 ? 106.675 67.578 121.069 1.00 56.63 165 SER E CA 1
ATOM 9837 C C . SER E 1 165 ? 106.530 66.271 121.850 1.00 59.69 165 SER E C 1
ATOM 9838 O O . SER E 1 165 ? 107.500 65.532 122.000 1.00 61.97 165 SER E O 1
ATOM 9841 N N . ASN E 1 166 ? 105.318 65.990 122.334 1.00 59.88 166 ASN E N 1
ATOM 9842 C CA . ASN E 1 166 ? 105.037 64.779 123.109 1.00 56.27 166 ASN E CA 1
ATOM 9843 C C . ASN E 1 166 ? 104.755 63.577 122.227 1.00 52.33 166 ASN E C 1
ATOM 9844 O O . ASN E 1 166 ? 104.749 62.448 122.693 1.00 53.58 166 ASN E O 1
ATOM 9849 N N . ARG E 1 167 ? 104.476 63.838 120.962 1.00 49.37 167 ARG E N 1
ATOM 9850 C CA . ARG E 1 167 ? 104.151 62.806 119.990 1.00 45.61 167 ARG E CA 1
ATOM 9851 C C . ARG E 1 167 ? 104.697 61.412 120.279 1.00 37.77 167 ARG E C 1
ATOM 9852 O O . ARG E 1 167 ? 105.886 61.248 120.465 1.00 45.53 167 ARG E O 1
ATOM 9860 N N . GLY E 1 168 ? 103.823 60.414 120.322 1.00 36.11 168 GLY E N 1
ATOM 9861 C CA . GLY E 1 168 ? 104.261 59.043 120.537 1.00 35.48 168 GLY E CA 1
ATOM 9862 C C . GLY E 1 168 ? 104.484 58.600 121.966 1.00 37.79 168 GLY E C 1
ATOM 9863 O O . GLY E 1 168 ? 104.652 57.403 122.226 1.00 37.09 168 GLY E O 1
ATOM 9864 N N . GLU E 1 169 ? 104.468 59.552 122.894 1.00 35.26 169 GLU E N 1
ATOM 9865 C CA . GLU E 1 169 ? 104.688 59.252 124.305 1.00 36.17 169 GLU E CA 1
ATOM 9866 C C . GLU E 1 169 ? 103.667 58.284 124.882 1.00 37.52 169 GLU E C 1
ATOM 9867 O O . GLU E 1 169 ? 102.466 58.477 124.723 1.00 43.10 169 GLU E O 1
ATOM 9873 N N . VAL E 1 170 ? 104.146 57.242 125.552 1.00 36.83 170 VAL E N 1
ATOM 9874 C CA . VAL E 1 170 ? 103.255 56.270 126.174 1.00 35.80 170 VAL E CA 1
ATOM 9875 C C . VAL E 1 170 ? 102.933 56.804 127.567 1.00 39.50 170 VAL E C 1
ATOM 9876 O O . VAL E 1 170 ? 103.805 56.857 128.427 1.00 44.07 170 VAL E O 1
ATOM 9880 N N . VAL E 1 171 ? 101.682 57.214 127.777 1.00 42.52 171 VAL E N 1
ATOM 9881 C CA . VAL E 1 171 ? 101.255 57.797 129.050 1.00 39.66 171 VAL E CA 1
ATOM 9882 C C . VAL E 1 171 ? 100.657 56.820 130.055 1.00 41.82 171 VAL E C 1
ATOM 9883 O O . VAL E 1 171 ? 100.444 57.182 131.211 1.00 44.03 171 VAL E O 1
ATOM 9887 N N . THR E 1 172 ? 100.372 55.597 129.621 1.00 39.99 172 THR E N 1
ATOM 9888 C CA . THR E 1 172 ? 99.817 54.594 130.518 1.00 38.26 172 THR E CA 1
ATOM 9889 C C . THR E 1 172 ? 100.125 53.232 129.962 1.00 36.61 172 THR E C 1
ATOM 9890 O O . THR E 1 172 ? 100.100 53.045 128.752 1.00 40.59 172 THR E O 1
ATOM 9894 N N . SER E 1 173 ? 100.427 52.289 130.845 1.00 35.72 173 SER E N 1
ATOM 9895 C CA . SER E 1 173 ? 100.741 50.923 130.436 1.00 39.94 173 SER E CA 1
ATOM 9896 C C . SER E 1 173 ? 99.977 49.948 131.302 1.00 42.45 173 SER E C 1
ATOM 9897 O O . SER E 1 173 ? 99.822 50.164 132.499 1.00 52.56 173 SER E O 1
ATOM 9900 N N . PHE E 1 174 ? 99.493 48.878 130.697 1.00 41.02 174 PHE E N 1
ATOM 9901 C CA . PHE E 1 174 ? 98.760 47.867 131.437 1.00 38.64 174 PHE E CA 1
ATOM 9902 C C . PHE E 1 174 ? 99.297 46.536 130.941 1.00 41.69 174 PHE E C 1
ATOM 9903 O O . PHE E 1 174 ? 99.649 46.404 129.767 1.00 41.25 174 PHE E O 1
ATOM 9911 N N . GLY E 1 175 ? 99.360 45.560 131.841 1.00 43.04 175 GLY E N 1
ATOM 9912 C CA . GLY E 1 175 ? 99.850 44.244 131.488 1.00 43.92 175 GLY E CA 1
ATOM 9913 C C . GLY E 1 175 ? 101.310 44.241 131.099 1.00 48.03 175 GLY E C 1
ATOM 9914 O O . GLY E 1 175 ? 102.074 45.169 131.420 1.00 45.30 175 GLY E O 1
ATOM 9915 N N . LEU E 1 176 ? 101.658 43.197 130.345 1.00 49.68 176 LEU E N 1
ATOM 9916 C CA . LEU E 1 176 ? 103.009 42.966 129.846 1.00 55.13 176 LEU E CA 1
ATOM 9917 C C . LEU E 1 176 ? 103.188 43.774 128.570 1.00 54.07 176 LEU E C 1
ATOM 9918 O O . LEU E 1 176 ? 103.353 43.216 127.492 1.00 51.94 176 LEU E O 1
ATOM 9923 N N . ALA E 1 177 ? 103.157 45.094 128.712 1.00 58.76 177 ALA E N 1
ATOM 9924 C CA . ALA E 1 177 ? 103.280 46.019 127.590 1.00 61.07 177 ALA E CA 1
ATOM 9925 C C . ALA E 1 177 ? 104.679 46.077 126.996 1.00 66.42 177 ALA E C 1
ATOM 9926 O O . ALA E 1 177 ? 104.899 46.680 125.945 1.00 65.32 177 ALA E O 1
ATOM 9928 N N . GLN E 1 178 ? 105.637 45.489 127.695 1.00 72.08 178 GLN E N 1
ATOM 9929 C CA . GLN E 1 178 ? 106.998 45.424 127.189 1.00 74.78 178 GLN E CA 1
ATOM 9930 C C . GLN E 1 178 ? 106.940 43.997 126.658 1.00 75.10 178 GLN E C 1
ATOM 9931 O O . GLN E 1 178 ? 106.037 43.252 127.032 1.00 77.94 178 GLN E O 1
ATOM 9937 N N . GLY E 1 179 ? 107.847 43.598 125.783 1.00 73.80 179 GLY E N 1
ATOM 9938 C CA . GLY E 1 179 ? 107.768 42.228 125.306 1.00 74.41 179 GLY E CA 1
ATOM 9939 C C . GLY E 1 179 ? 106.675 41.967 124.280 1.00 74.39 179 GLY E C 1
ATOM 9940 O O . GLY E 1 179 ? 106.298 40.818 124.040 1.00 67.89 179 GLY E O 1
ATOM 9941 N N . VAL E 1 180 ? 106.134 43.040 123.713 1.00 72.54 180 VAL E N 1
ATOM 9942 C CA . VAL E 1 180 ? 105.142 42.946 122.649 1.00 71.49 180 VAL E CA 1
ATOM 9943 C C . VAL E 1 180 ? 105.458 44.107 121.736 1.00 72.79 180 VAL E C 1
ATOM 9944 O O . VAL E 1 180 ? 105.659 45.238 122.188 1.00 69.27 180 VAL E O 1
ATOM 9948 N N . SER E 1 181 ? 105.558 43.814 120.451 1.00 74.12 181 SER E N 1
ATOM 9949 C CA . SER E 1 181 ? 105.827 44.860 119.494 1.00 75.58 181 SER E CA 1
ATOM 9950 C C . SER E 1 181 ? 104.464 45.385 119.128 1.00 75.04 181 SER E C 1
ATOM 9951 O O . SER E 1 181 ? 103.552 44.614 118.819 1.00 74.02 181 SER E O 1
ATOM 9954 N N . TRP E 1 182 ? 104.311 46.695 119.178 1.00 73.88 182 TRP E N 1
ATOM 9955 C CA . TRP E 1 182 ? 103.034 47.266 118.838 1.00 73.31 182 TRP E CA 1
ATOM 9956 C C . TRP E 1 182 ? 102.881 47.348 117.327 1.00 70.89 182 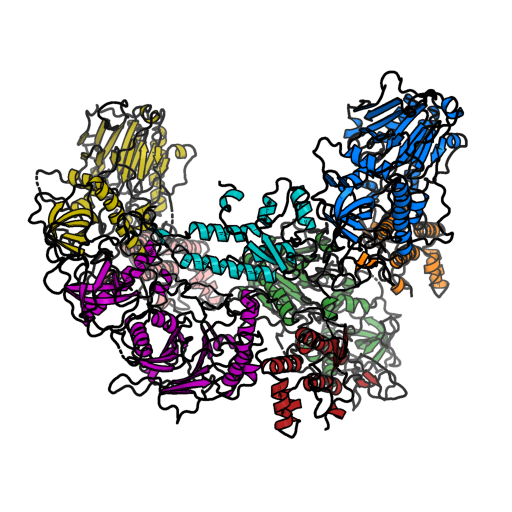TRP E C 1
ATOM 9957 O O . TRP E 1 182 ? 102.879 48.419 116.717 1.00 67.23 182 TRP E O 1
ATOM 9968 N N . SER E 1 183 ? 102.791 46.153 116.751 1.00 69.39 183 SER E N 1
ATOM 9969 C CA . SER E 1 183 ? 102.610 45.924 115.330 1.00 67.78 183 SER E CA 1
ATOM 9970 C C . SER E 1 183 ? 101.614 44.781 115.214 1.00 68.62 183 SER E C 1
ATOM 9971 O O . SER E 1 183 ? 101.661 43.819 115.983 1.00 72.11 183 SER E O 1
ATOM 9974 N N . GLY E 1 184 ? 100.699 44.902 114.266 1.00 66.73 184 GLY E N 1
ATOM 9975 C CA . GLY E 1 184 ? 99.734 43.847 114.051 1.00 66.46 184 GLY E CA 1
ATOM 9976 C C . GLY E 1 184 ? 100.212 43.164 112.795 1.00 65.49 184 GLY E C 1
ATOM 9977 O O . GLY E 1 184 ? 101.176 43.618 112.186 1.00 58.23 184 GLY E O 1
ATOM 9978 N N . ARG E 1 185 ? 99.570 42.073 112.403 1.00 73.65 185 ARG E N 1
ATOM 9979 C CA . ARG E 1 185 ? 99.982 41.389 111.191 1.00 78.53 185 ARG E CA 1
ATOM 9980 C C . ARG E 1 185 ? 99.285 42.029 109.999 1.00 84.10 185 ARG E C 1
ATOM 9981 O O . ARG E 1 185 ? 99.376 41.535 108.875 1.00 86.38 185 ARG E O 1
ATOM 9989 N N . GLY E 1 186 ? 98.606 43.146 110.251 1.00 88.02 186 GLY E N 1
ATOM 9990 C CA . GLY E 1 186 ? 97.889 43.834 109.193 1.00 91.56 186 GLY E CA 1
ATOM 9991 C C . GLY E 1 186 ? 96.620 43.068 108.859 1.00 98.20 186 GLY E C 1
ATOM 9992 O O . GLY E 1 186 ? 95.817 42.760 109.749 1.00 98.43 186 GLY E O 1
ATOM 9993 N N . GLY E 1 187 ? 96.434 42.747 107.582 1.00 100.09 187 GLY E N 1
ATOM 9994 C CA . GLY E 1 187 ? 95.248 42.007 107.189 1.00 101.23 187 GLY E CA 1
ATOM 9995 C C . GLY E 1 187 ? 95.448 40.515 107.365 1.00 101.47 187 GLY E C 1
ATOM 9996 O O . GLY E 1 187 ? 94.488 39.742 107.395 1.00 103.88 187 GLY E O 1
ATOM 9997 N N . ALA E 1 188 ? 96.712 40.126 107.506 1.00 99.43 188 ALA E N 1
ATOM 9998 C CA . ALA E 1 188 ? 97.117 38.734 107.658 1.00 97.23 188 ALA E CA 1
ATOM 9999 C C . ALA E 1 188 ? 96.275 37.824 108.548 1.00 97.68 188 ALA E C 1
ATOM 10000 O O . ALA E 1 188 ? 95.763 38.221 109.605 1.00 97.09 188 ALA E O 1
ATOM 10002 N N . GLY E 1 189 ? 96.151 36.585 108.083 1.00 96.60 189 GLY E N 1
ATOM 10003 C CA . GLY E 1 189 ? 95.426 35.557 108.798 1.00 92.96 189 GLY E CA 1
ATOM 10004 C C . GLY E 1 189 ? 93.952 35.725 109.101 1.00 90.33 189 GLY E C 1
ATOM 10005 O O . GLY E 1 189 ? 93.219 36.497 108.473 1.00 88.30 189 GLY E O 1
ATOM 10006 N N . ASN E 1 190 ? 93.543 34.960 110.104 1.00 87.71 190 ASN E N 1
ATOM 10007 C CA . ASN E 1 190 ? 92.175 34.908 110.579 1.00 85.43 190 ASN E CA 1
ATOM 10008 C C . ASN E 1 190 ? 91.787 36.068 111.487 1.00 79.15 190 ASN E C 1
ATOM 10009 O O . ASN E 1 190 ? 92.290 36.188 112.603 1.00 77.87 190 ASN E O 1
ATOM 10014 N N . ILE E 1 191 ? 90.898 36.922 110.998 1.00 71.85 191 ILE E N 1
ATOM 10015 C CA . ILE E 1 191 ? 90.389 38.024 111.790 1.00 65.27 191 ILE E CA 1
ATOM 10016 C C . ILE E 1 191 ? 88.892 37.802 111.727 1.00 59.60 191 ILE E C 1
ATOM 10017 O O . ILE E 1 191 ? 88.301 37.806 110.654 1.00 59.06 191 ILE E O 1
ATOM 10022 N N . SER E 1 192 ? 88.286 37.562 112.880 1.00 55.23 192 SER E N 1
ATOM 10023 C CA . SER E 1 192 ? 86.857 37.302 112.933 1.00 50.59 192 SER E CA 1
ATOM 10024 C C . SER E 1 192 ? 86.125 38.379 113.713 1.00 43.57 192 SER E C 1
ATOM 10025 O O . SER E 1 192 ? 86.269 38.463 114.927 1.00 48.22 192 SER E O 1
ATOM 10028 N N . LEU E 1 193 ? 85.350 39.204 113.013 1.00 40.81 193 LEU E N 1
ATOM 10029 C CA . LEU E 1 193 ? 84.584 40.275 113.661 1.00 41.98 193 LEU E CA 1
ATOM 10030 C C . LEU E 1 193 ? 83.093 39.978 113.611 1.00 42.35 193 LEU E C 1
ATOM 10031 O O . LEU E 1 193 ? 82.492 39.991 112.545 1.00 47.47 193 LEU E O 1
ATOM 10036 N N . LYS E 1 194 ? 82.495 39.708 114.762 1.00 39.03 194 LYS E N 1
ATOM 10037 C CA . LYS E 1 194 ? 81.076 39.413 114.805 1.00 43.38 194 LYS E CA 1
ATOM 10038 C C . LYS E 1 194 ? 80.385 40.392 115.748 1.00 42.21 194 LYS E C 1
ATOM 10039 O O . LYS E 1 194 ? 80.870 40.655 116.844 1.00 43.61 194 LYS E O 1
ATOM 10045 N N . VAL E 1 195 ? 79.254 40.935 115.323 1.00 36.50 195 VAL E N 1
ATOM 10046 C CA . VAL E 1 195 ? 78.510 41.842 116.176 1.00 35.71 195 VAL E CA 1
ATOM 10047 C C . VAL E 1 195 ? 77.572 40.986 117.006 1.00 35.26 195 VAL E C 1
ATOM 10048 O O . VAL E 1 195 ? 76.910 40.112 116.465 1.00 42.69 195 VAL E O 1
ATOM 10052 N N . LEU E 1 196 ? 77.502 41.228 118.311 1.00 37.92 196 LEU E N 1
ATOM 10053 C CA . LEU E 1 196 ? 76.597 40.471 119.172 1.00 38.61 196 LEU E CA 1
ATOM 10054 C C . LEU E 1 196 ? 75.378 41.290 119.516 1.00 43.68 196 LEU E C 1
ATOM 10055 O O . LEU E 1 196 ? 75.357 42.503 119.326 1.00 52.94 196 LEU E O 1
ATOM 10060 N N . GLY E 1 197 ? 74.372 40.615 120.051 1.00 46.02 197 GLY E N 1
ATOM 10061 C CA . GLY E 1 197 ? 73.152 41.275 120.460 1.00 49.62 197 GLY E CA 1
ATOM 10062 C C . GLY E 1 197 ? 72.587 40.467 121.605 1.00 54.16 197 GLY E C 1
ATOM 10063 O O . GLY E 1 197 ? 73.106 39.401 121.911 1.00 51.29 197 GLY E O 1
ATOM 10064 N N . CYS E 1 198 ? 71.545 40.970 122.253 1.00 61.92 198 CYS E N 1
ATOM 10065 C CA . CYS E 1 198 ? 70.926 40.249 123.360 1.00 65.89 198 CYS E CA 1
ATOM 10066 C C . CYS E 1 198 ? 69.454 40.085 123.067 1.00 68.02 198 CYS E C 1
ATOM 10067 O O . CYS E 1 198 ? 68.629 40.935 123.423 1.00 69.83 198 CYS E O 1
ATOM 10070 N N . PRO E 1 199 ? 69.109 38.976 122.398 1.00 69.50 199 PRO E N 1
ATOM 10071 C CA . PRO E 1 199 ? 67.759 38.596 121.996 1.00 69.96 199 PRO E CA 1
ATOM 10072 C C . PRO E 1 199 ? 66.676 39.083 122.944 1.00 71.58 199 PRO E C 1
ATOM 10073 O O . PRO E 1 199 ? 66.887 39.199 124.156 1.00 71.86 199 PRO E O 1
ATOM 10077 N N . GLU E 1 200 ? 65.514 39.360 122.365 1.00 69.80 200 GLU E N 1
ATOM 10078 C CA . GLU E 1 200 ? 64.372 39.869 123.099 1.00 69.82 200 GLU E CA 1
ATOM 10079 C C . GLU E 1 200 ? 63.069 39.409 122.435 1.00 69.98 200 GLU E C 1
ATOM 10080 O O . GLU E 1 200 ? 62.993 39.274 121.209 1.00 71.21 200 GLU E O 1
ATOM 10086 N N . ALA E 1 201 ? 62.055 39.148 123.254 1.00 67.21 201 ALA E N 1
ATOM 10087 C CA . ALA E 1 201 ? 60.758 38.696 122.756 1.00 62.56 201 ALA E CA 1
ATOM 10088 C C . ALA E 1 201 ? 59.626 39.263 123.609 1.00 61.43 201 ALA E C 1
ATOM 10089 O O . ALA E 1 201 ? 58.529 38.698 123.655 1.00 56.29 201 ALA E O 1
ATOM 10091 N N . LEU E 1 202 ? 59.907 40.379 124.283 1.00 61.58 202 LEU E N 1
ATOM 10092 C CA . LEU E 1 202 ? 58.931 41.055 125.141 1.00 61.77 202 LEU E CA 1
ATOM 10093 C C . LEU E 1 202 ? 58.184 42.161 124.399 1.00 64.64 202 LEU E C 1
ATOM 10094 O O . LEU E 1 202 ? 56.967 42.310 124.540 1.00 66.68 202 LEU E O 1
ATOM 10099 N N . THR E 1 203 ? 58.925 42.934 123.611 1.00 69.73 203 THR E N 1
ATOM 10100 C CA . THR E 1 203 ? 58.378 44.064 122.860 1.00 72.80 203 THR E CA 1
ATOM 10101 C C . THR E 1 203 ? 57.319 43.709 121.791 1.00 73.91 203 THR E C 1
ATOM 10102 O O . THR E 1 203 ? 57.409 42.677 121.113 1.00 71.26 203 THR E O 1
ATOM 10106 N N . GLY E 1 204 ? 56.321 44.589 121.663 1.00 75.60 204 GLY E N 1
ATOM 10107 C CA . GLY E 1 204 ? 55.220 44.403 120.726 1.00 77.50 204 GLY E CA 1
ATOM 10108 C C . GLY E 1 204 ? 55.502 44.688 119.261 1.00 79.55 204 GLY E C 1
ATOM 10109 O O . GLY E 1 204 ? 56.572 45.184 118.914 1.00 80.15 204 GLY E O 1
ATOM 10110 N N . SER E 1 205 ? 54.520 44.404 118.407 1.00 82.34 205 SER E N 1
ATOM 10111 C CA . SER E 1 205 ? 54.657 44.575 116.958 1.00 84.68 205 SER E CA 1
ATOM 10112 C C . SER E 1 205 ? 54.825 45.965 116.344 1.00 84.10 205 SER E C 1
ATOM 10113 O O . SER E 1 205 ? 55.587 46.110 115.390 1.00 81.26 205 SER E O 1
ATOM 10116 N N . TYR E 1 206 ? 54.125 46.984 116.838 1.00 86.08 206 TYR E N 1
ATOM 10117 C CA . TYR E 1 206 ? 54.326 48.303 116.245 1.00 89.82 206 TYR E CA 1
ATOM 10118 C C . TYR E 1 206 ? 54.477 49.443 117.237 1.00 88.67 206 TYR E C 1
ATOM 10119 O O . TYR E 1 206 ? 53.673 49.612 118.151 1.00 86.57 206 TYR E O 1
ATOM 10128 N N . LYS E 1 207 ? 55.530 50.224 117.016 1.00 89.35 207 LYS E N 1
ATOM 10129 C CA . LYS E 1 207 ? 55.888 51.367 117.843 1.00 88.74 207 LYS E CA 1
ATOM 10130 C C . LYS E 1 207 ? 55.527 52.692 117.153 1.00 88.38 207 LYS E C 1
ATOM 10131 O O . LYS E 1 207 ? 55.367 52.748 115.929 1.00 86.84 207 LYS E O 1
ATOM 10137 N N . SER E 1 208 ? 55.378 53.745 117.955 1.00 87.56 208 SER E N 1
ATOM 10138 C CA . SER E 1 208 ? 55.113 55.096 117.454 1.00 86.78 208 SER E CA 1
ATOM 10139 C C . SER E 1 208 ? 56.537 55.661 117.426 1.00 88.85 208 SER E C 1
ATOM 10140 O O . SER E 1 208 ? 57.320 55.351 118.325 1.00 92.40 208 SER E O 1
ATOM 10143 N N . MET E 1 209 ? 56.918 56.456 116.429 1.00 87.07 209 MET E N 1
ATOM 10144 C CA . MET E 1 209 ? 58.310 56.915 116.446 1.00 87.69 209 MET E CA 1
ATOM 10145 C C . MET E 1 209 ? 58.596 58.204 117.219 1.00 81.92 209 MET E C 1
ATOM 10146 O O . MET E 1 209 ? 59.539 58.952 116.939 1.00 80.46 209 MET E O 1
ATOM 10151 N N . PHE E 1 210 ? 57.757 58.403 118.225 1.00 72.40 210 PHE E N 1
ATOM 10152 C CA . PHE E 1 210 ? 57.827 59.485 119.187 1.00 67.12 210 PHE E CA 1
ATOM 10153 C C . PHE E 1 210 ? 57.295 58.666 120.363 1.00 63.72 210 PHE E C 1
ATOM 10154 O O . PHE E 1 210 ? 56.205 58.112 120.277 1.00 64.67 210 PHE E O 1
ATOM 10162 N N . GLN E 1 211 ? 58.063 58.562 121.440 1.00 58.67 211 GLN E N 1
ATOM 10163 C CA . GLN E 1 211 ? 57.686 57.732 122.583 1.00 54.79 211 GLN E CA 1
ATOM 10164 C C . GLN E 1 211 ? 56.456 58.151 123.339 1.00 54.06 211 GLN E C 1
ATOM 10165 O O . GLN E 1 211 ? 56.228 59.331 123.550 1.00 55.17 211 GLN E O 1
ATOM 10171 N N . LYS E 1 212 ? 55.685 57.169 123.781 1.00 57.02 212 LYS E N 1
ATOM 10172 C CA . LYS E 1 212 ? 54.512 57.445 124.586 1.00 60.68 212 LYS E CA 1
ATOM 10173 C C . LYS E 1 212 ? 54.973 57.170 126.020 1.00 59.77 212 LYS E C 1
ATOM 10174 O O . LYS E 1 212 ? 55.629 56.152 126.284 1.00 60.66 212 LYS E O 1
ATOM 10180 N N . LEU E 1 213 ? 54.654 58.074 126.940 1.00 54.77 213 LEU E N 1
ATOM 10181 C CA . LEU E 1 213 ? 55.042 57.896 128.336 1.00 47.70 213 LEU E CA 1
ATOM 10182 C C . LEU E 1 213 ? 54.767 56.493 128.873 1.00 43.01 213 LEU E C 1
ATOM 10183 O O . LEU E 1 213 ? 55.596 55.927 129.558 1.00 44.34 213 LEU E O 1
ATOM 10188 N N . PRO E 1 214 ? 53.593 55.921 128.579 1.00 41.40 214 PRO E N 1
ATOM 10189 C CA . PRO E 1 214 ? 53.313 54.575 129.081 1.00 45.48 214 PRO E CA 1
ATOM 10190 C C . PRO E 1 214 ? 54.361 53.563 128.639 1.00 49.82 214 PRO E C 1
ATOM 10191 O O . PRO E 1 214 ? 54.598 52.572 129.329 1.00 52.91 214 PRO E O 1
ATOM 10195 N N . ASP E 1 215 ? 54.987 53.810 127.490 1.00 52.26 215 ASP E N 1
ATOM 10196 C CA . ASP E 1 215 ? 56.006 52.895 126.973 1.00 54.90 215 ASP E CA 1
ATOM 10197 C C . ASP E 1 215 ? 57.322 53.061 127.729 1.00 51.94 215 ASP E C 1
ATOM 10198 O O . ASP E 1 215 ? 58.024 52.083 127.997 1.00 53.51 215 ASP E O 1
ATOM 10203 N N . ILE E 1 216 ? 57.673 54.303 128.038 1.00 45.53 216 ILE E N 1
ATOM 10204 C CA . ILE E 1 216 ? 58.896 54.566 128.788 1.00 40.45 216 ILE E CA 1
ATOM 10205 C C . ILE E 1 216 ? 58.751 53.896 130.157 1.00 40.80 216 ILE E C 1
ATOM 10206 O O . ILE E 1 216 ? 59.665 53.229 130.648 1.00 42.42 216 ILE E O 1
ATOM 10211 N N . ARG E 1 217 ? 57.590 54.113 130.769 1.00 37.49 217 ARG E N 1
ATOM 10212 C CA . ARG E 1 217 ? 57.262 53.561 132.072 1.00 35.53 217 ARG E CA 1
ATOM 10213 C C . ARG E 1 217 ? 57.485 52.044 132.052 1.00 36.06 217 ARG E C 1
ATOM 10214 O O . ARG E 1 217 ? 58.052 51.469 132.974 1.00 36.25 217 ARG E O 1
ATOM 10222 N N . GLU E 1 218 ? 57.032 51.406 130.983 1.00 30.76 218 GLU E N 1
ATOM 10223 C CA . GLU E 1 218 ? 57.156 49.979 130.846 1.00 33.86 218 GLU E CA 1
ATOM 10224 C C . GLU E 1 218 ? 58.607 49.546 130.807 1.00 36.40 218 GLU E C 1
ATOM 10225 O O . GLU E 1 218 ? 58.976 48.530 131.398 1.00 34.46 218 GLU E O 1
ATOM 10231 N N . VAL E 1 219 ? 59.438 50.305 130.106 1.00 31.49 219 VAL E N 1
ATOM 10232 C CA . VAL E 1 219 ? 60.847 49.946 130.015 1.00 25.21 219 VAL E CA 1
ATOM 10233 C C . VAL E 1 219 ? 61.539 50.105 131.361 1.00 31.40 219 VAL E C 1
ATOM 10234 O O . VAL E 1 219 ? 62.339 49.249 131.751 1.00 34.15 219 VAL E O 1
ATOM 10238 N N . LEU E 1 220 ? 61.233 51.186 132.076 1.00 27.71 220 LEU E N 1
ATOM 10239 C CA . LEU E 1 220 ? 61.837 51.396 133.386 1.00 25.44 220 LEU E CA 1
ATOM 10240 C C . LEU E 1 220 ? 61.389 50.344 134.411 1.00 24.82 220 LEU E C 1
ATOM 10241 O O . LEU E 1 220 ? 62.198 49.878 135.199 1.00 29.91 220 LEU E O 1
ATOM 10246 N N . THR E 1 221 ? 60.112 49.973 134.409 1.00 23.41 221 THR E N 1
ATOM 10247 C CA . THR E 1 221 ? 59.627 48.958 135.331 1.00 28.38 221 THR E CA 1
ATOM 10248 C C . THR E 1 221 ? 60.312 47.611 135.090 1.00 29.89 221 THR E C 1
ATOM 10249 O O . THR E 1 221 ? 60.727 46.944 136.024 1.00 28.91 221 THR E O 1
ATOM 10253 N N . CYS E 1 222 ? 60.422 47.216 133.831 1.00 33.41 222 CYS E N 1
ATOM 10254 C CA . CYS E 1 222 ? 61.066 45.958 133.486 1.00 36.12 222 CYS E CA 1
ATOM 10255 C C . CYS E 1 222 ? 62.529 45.990 133.859 1.00 35.12 222 CYS E C 1
ATOM 10256 O O . CYS E 1 222 ? 63.117 44.967 134.195 1.00 38.26 222 CYS E O 1
ATOM 10259 N N . LYS E 1 223 ? 63.134 47.164 133.781 1.00 33.83 223 LYS E N 1
ATOM 10260 C CA . LYS E 1 223 ? 64.531 47.265 134.150 1.00 35.06 223 LYS E CA 1
ATOM 10261 C C . LYS E 1 223 ? 64.664 46.824 135.611 1.00 37.20 223 LYS E C 1
ATOM 10262 O O . LYS E 1 223 ? 65.491 45.972 135.942 1.00 34.96 223 LYS E O 1
ATOM 10268 N N . ILE E 1 224 ? 63.820 47.403 136.465 1.00 30.47 224 ILE E N 1
ATOM 10269 C CA . ILE E 1 224 ? 63.818 47.120 137.892 1.00 28.75 224 ILE E CA 1
ATOM 10270 C C . ILE E 1 224 ? 63.457 45.679 138.196 1.00 26.59 224 ILE E C 1
ATOM 10271 O O . ILE E 1 224 ? 64.180 44.966 138.886 1.00 32.09 224 ILE E O 1
ATOM 10276 N N . GLU E 1 225 ? 62.304 45.271 137.697 1.00 29.07 225 GLU E N 1
ATOM 10277 C CA . GLU E 1 225 ? 61.802 43.930 137.920 1.00 33.88 225 GLU E CA 1
ATOM 10278 C C . GLU E 1 225 ? 62.694 42.812 137.391 1.00 38.21 225 GLU E C 1
ATOM 10279 O O . GLU E 1 225 ? 62.911 41.814 138.071 1.00 39.28 225 GLU E O 1
ATOM 10285 N N . GLU E 1 226 ? 63.235 42.986 136.194 1.00 40.17 226 GLU E N 1
ATOM 10286 C CA . GLU E 1 226 ? 64.101 41.970 135.624 1.00 41.62 226 GLU E CA 1
ATOM 10287 C C . GLU E 1 226 ? 65.395 41.795 136.407 1.00 39.51 226 GLU E C 1
ATOM 10288 O O . GLU E 1 226 ? 65.772 40.674 136.728 1.00 41.76 226 GLU E O 1
ATOM 10294 N N . LEU E 1 227 ? 66.070 42.894 136.722 1.00 36.79 227 LEU E N 1
ATOM 10295 C CA . LEU E 1 227 ? 67.316 42.798 137.463 1.00 36.30 227 LEU E CA 1
ATOM 10296 C C . LEU E 1 227 ? 67.033 42.354 138.887 1.00 37.93 227 LEU E C 1
ATOM 10297 O O . LEU E 1 227 ? 67.785 41.570 139.463 1.00 40.50 227 LEU E O 1
ATOM 10302 N N . GLY E 1 228 ? 65.936 42.847 139.446 1.00 34.80 228 GLY E N 1
ATOM 10303 C CA . GLY E 1 228 ? 65.584 42.474 140.799 1.00 36.75 228 GLY E CA 1
ATOM 10304 C C . GLY E 1 228 ? 65.344 40.985 140.918 1.00 39.44 228 GLY E C 1
ATOM 10305 O O . GLY E 1 228 ? 65.677 40.361 141.923 1.00 43.15 228 GLY E O 1
ATOM 10306 N N . SER E 1 229 ? 64.764 40.400 139.883 1.00 43.75 229 SER E N 1
ATOM 10307 C CA . SER E 1 229 ? 64.476 38.982 139.906 1.00 40.70 229 SER E CA 1
ATOM 10308 C C . SER E 1 229 ? 65.752 38.158 139.962 1.00 42.20 229 SER E C 1
ATOM 10309 O O . SER E 1 229 ? 65.787 37.098 140.582 1.00 42.11 229 SER E O 1
ATOM 10312 N N . GLU E 1 230 ? 66.801 38.652 139.317 1.00 41.15 230 GLU E N 1
ATOM 10313 C CA . GLU E 1 230 ? 68.081 37.957 139.305 1.00 46.10 230 GLU E CA 1
ATOM 10314 C C . GLU E 1 230 ? 68.836 38.150 140.618 1.00 47.68 230 GLU E C 1
ATOM 10315 O O . GLU E 1 230 ? 69.432 37.211 141.150 1.00 46.82 230 GLU E O 1
ATOM 10321 N N . LEU E 1 231 ? 68.810 39.375 141.132 1.00 44.74 231 LEU E N 1
ATOM 10322 C CA . LEU E 1 231 ? 69.464 39.694 142.384 1.00 40.22 231 LEU E CA 1
ATOM 10323 C C . LEU E 1 231 ? 68.822 38.876 143.506 1.00 41.38 231 LEU E C 1
ATOM 10324 O O . LEU E 1 231 ? 69.506 38.365 144.395 1.00 44.37 231 LEU E O 1
ATOM 10329 N N . LYS E 1 232 ? 67.500 38.769 143.460 1.00 39.07 232 LYS E N 1
ATOM 10330 C CA . LYS E 1 232 ? 66.752 38.024 144.464 1.00 43.95 232 LYS E CA 1
ATOM 10331 C C . LYS E 1 232 ? 67.138 36.547 144.503 1.00 45.69 232 LYS E C 1
ATOM 10332 O O . LYS E 1 232 ? 67.117 35.919 145.554 1.00 49.58 232 LYS E O 1
ATOM 10338 N N . GLU E 1 233 ? 67.484 35.998 143.348 1.00 48.25 233 GLU E N 1
ATOM 10339 C CA . GLU E 1 233 ? 67.871 34.594 143.237 1.00 50.66 233 GLU E CA 1
ATOM 10340 C C . GLU E 1 233 ? 69.301 34.413 143.717 1.00 50.97 233 GLU E C 1
ATOM 10341 O O . GLU E 1 233 ? 69.634 33.442 144.391 1.00 49.15 233 GLU E O 1
ATOM 10347 N N . HIS E 1 234 ? 70.143 35.364 143.346 1.00 50.20 234 HIS E N 1
ATOM 10348 C CA . HIS E 1 234 ? 71.546 35.343 143.714 1.00 47.56 234 HIS E CA 1
ATOM 10349 C C . HIS E 1 234 ? 71.729 35.445 145.223 1.00 51.14 234 HIS E C 1
ATOM 10350 O O . HIS E 1 234 ? 72.413 34.616 145.821 1.00 58.75 234 HIS E O 1
ATOM 10357 N N . TYR E 1 235 ? 71.116 36.455 145.836 1.00 46.74 235 TYR E N 1
ATOM 10358 C CA . TYR E 1 235 ? 71.225 36.655 147.274 1.00 42.18 235 TYR E CA 1
ATOM 10359 C C . TYR E 1 235 ? 70.163 35.884 148.044 1.00 47.13 235 TYR E C 1
ATOM 10360 O O . TYR E 1 235 ? 69.945 36.132 149.229 1.00 48.12 235 TYR E O 1
ATOM 10369 N N . LYS E 1 236 ? 69.500 34.952 147.370 1.00 45.54 236 LYS E N 1
ATOM 10370 C CA . LYS E 1 236 ? 68.453 34.159 148.003 1.00 44.06 236 LYS E CA 1
ATOM 10371 C C . LYS E 1 236 ? 67.533 34.962 148.921 1.00 46.11 236 LYS E C 1
ATOM 10372 O O . LYS E 1 236 ? 67.297 34.556 150.057 1.00 45.55 236 LYS E O 1
ATOM 10378 N N . ILE E 1 237 ? 67.031 36.100 148.438 1.00 44.14 237 ILE E N 1
ATOM 10379 C CA . ILE E 1 237 ? 66.118 36.927 149.224 1.00 43.17 237 ILE E CA 1
ATOM 10380 C C . ILE E 1 237 ? 64.811 36.157 149.186 1.00 46.56 237 ILE E C 1
ATOM 10381 O O . ILE E 1 237 ? 64.498 35.517 148.178 1.00 55.33 237 ILE E O 1
ATOM 10386 N N . GLU E 1 238 ? 64.043 36.208 150.263 1.00 48.39 238 GLU E N 1
ATOM 10387 C CA . GLU E 1 238 ? 62.791 35.467 150.303 1.00 56.16 238 GLU E CA 1
ATOM 10388 C C . GLU E 1 238 ? 61.609 36.229 149.718 1.00 55.69 238 GLU E C 1
ATOM 10389 O O . GLU E 1 238 ? 60.798 35.665 148.974 1.00 53.43 238 GLU E O 1
ATOM 10395 N N . ALA E 1 239 ? 61.518 37.514 150.050 1.00 55.74 239 ALA E N 1
ATOM 10396 C CA . ALA E 1 239 ? 60.418 38.329 149.563 1.00 52.26 239 ALA E CA 1
ATOM 10397 C C . ALA E 1 239 ? 60.716 39.819 149.556 1.00 50.55 239 ALA E C 1
ATOM 10398 O O . ALA E 1 239 ? 61.449 40.327 150.404 1.00 50.81 239 ALA E O 1
ATOM 10400 N N . PHE E 1 240 ? 60.148 40.511 148.576 1.00 44.98 240 PHE E N 1
ATOM 10401 C CA . PHE E 1 240 ? 60.307 41.942 148.489 1.00 42.81 240 PHE E CA 1
ATOM 10402 C C . PHE E 1 240 ? 59.056 42.560 149.111 1.00 43.32 240 PHE E C 1
ATOM 10403 O O . PHE E 1 240 ? 57.933 42.147 148.836 1.00 42.55 240 PHE E O 1
ATOM 10411 N N . THR E 1 241 ? 59.268 43.530 149.984 1.00 38.91 241 THR E N 1
ATOM 10412 C CA . THR E 1 241 ? 58.179 44.207 150.655 1.00 36.75 241 THR E CA 1
ATOM 10413 C C . THR E 1 241 ? 57.785 45.462 149.877 1.00 32.02 241 THR E C 1
ATOM 10414 O O . THR E 1 241 ? 58.620 46.103 149.262 1.00 31.78 241 THR E O 1
ATOM 10418 N N . PRO E 1 242 ? 56.500 45.807 149.880 1.00 28.64 242 PRO E N 1
ATOM 10419 C CA . PRO E 1 242 ? 56.063 47.001 149.163 1.00 33.20 242 PRO E CA 1
ATOM 10420 C C . PRO E 1 242 ? 56.710 48.180 149.865 1.00 32.63 242 PRO E C 1
ATOM 10421 O O . PRO E 1 242 ? 56.733 48.201 151.083 1.00 37.69 242 PRO E O 1
ATOM 10425 N N . LEU E 1 243 ? 57.235 49.151 149.124 1.00 31.17 243 LEU E N 1
ATOM 10426 C CA . LEU E 1 243 ? 57.871 50.305 149.756 1.00 36.78 243 LEU E CA 1
ATOM 10427 C C . LEU E 1 243 ? 56.982 51.036 150.762 1.00 42.28 243 LEU E C 1
ATOM 10428 O O . LEU E 1 243 ? 57.481 51.547 151.755 1.00 53.31 243 LEU E O 1
ATOM 10433 N N . LEU E 1 244 ? 55.678 51.102 150.506 1.00 45.79 244 LEU E N 1
ATOM 10434 C CA . LEU E 1 244 ? 54.769 51.805 151.411 1.00 44.65 244 LEU E CA 1
ATOM 10435 C C . LEU E 1 244 ? 54.203 50.994 152.577 1.00 46.87 244 LEU E C 1
ATOM 10436 O O . LEU E 1 244 ? 53.431 51.522 153.380 1.00 51.73 244 LEU E O 1
ATOM 10441 N N . ALA E 1 245 ? 54.574 49.721 152.677 1.00 47.85 245 ALA E N 1
ATOM 10442 C CA . ALA E 1 245 ? 54.065 48.879 153.757 1.00 43.79 245 ALA E CA 1
ATOM 10443 C C . ALA E 1 245 ? 54.930 49.093 154.980 1.00 45.98 245 ALA E C 1
ATOM 10444 O O . ALA E 1 245 ? 56.127 48.818 154.949 1.00 52.79 245 ALA E O 1
ATOM 10446 N N . PRO E 1 246 ? 54.348 49.612 156.075 1.00 47.00 246 PRO E N 1
ATOM 10447 C CA . PRO E 1 246 ? 55.163 49.825 157.277 1.00 46.15 246 PRO E CA 1
ATOM 10448 C C . PRO E 1 246 ? 55.357 48.512 158.036 1.00 46.61 246 PRO E C 1
ATOM 10449 O O . PRO E 1 246 ? 54.475 47.649 158.031 1.00 47.86 246 PRO E O 1
ATOM 10453 N N . ALA E 1 247 ? 56.512 48.369 158.678 1.00 41.85 247 ALA E N 1
ATOM 10454 C CA . ALA E 1 247 ? 56.832 47.160 159.419 1.00 45.48 247 ALA E CA 1
ATOM 10455 C C . ALA E 1 247 ? 57.775 47.510 160.542 1.00 49.28 247 ALA E C 1
ATOM 10456 O O . ALA E 1 247 ? 58.498 48.505 160.482 1.00 46.18 247 ALA E O 1
ATOM 10458 N N . GLN E 1 248 ? 57.770 46.678 161.574 1.00 54.86 248 GLN E N 1
ATOM 10459 C CA . GLN E 1 248 ? 58.632 46.913 162.719 1.00 53.49 248 GLN E CA 1
ATOM 10460 C C . GLN E 1 248 ? 59.947 46.184 162.491 1.00 49.66 248 GLN E C 1
ATOM 10461 O O . GLN E 1 248 ? 61.002 46.630 162.923 1.00 47.63 248 GLN E O 1
ATOM 10467 N N . GLU E 1 249 ? 59.874 45.062 161.792 1.00 49.60 249 GLU E N 1
ATOM 10468 C CA . GLU E 1 249 ? 61.061 44.281 161.507 1.00 53.08 249 GLU E CA 1
ATOM 10469 C C . GLU E 1 249 ? 61.699 44.770 160.214 1.00 48.06 249 GLU E C 1
ATOM 10470 O O . GLU E 1 249 ? 61.050 45.409 159.395 1.00 52.04 249 GLU E O 1
ATOM 10476 N N . PRO E 1 250 ? 62.996 44.508 160.032 1.00 45.75 250 PRO E N 1
ATOM 10477 C CA . PRO E 1 250 ? 63.679 44.937 158.810 1.00 42.82 250 PRO E CA 1
ATOM 10478 C C . PRO E 1 250 ? 63.015 44.397 157.544 1.00 40.72 250 PRO E C 1
ATOM 10479 O O . PRO E 1 250 ? 62.487 43.282 157.528 1.00 41.27 250 PRO E O 1
ATOM 10483 N N . VAL E 1 251 ? 63.043 45.200 156.485 1.00 40.41 251 VAL E N 1
ATOM 10484 C CA . VAL E 1 251 ? 62.443 44.817 155.217 1.00 33.45 251 VAL E CA 1
ATOM 10485 C C . VAL E 1 251 ? 63.470 44.902 154.105 1.00 37.65 251 VAL E C 1
ATOM 10486 O O . VAL E 1 251 ? 64.482 45.588 154.247 1.00 35.47 251 VAL E O 1
ATOM 10490 N N . THR E 1 252 ? 63.221 44.178 153.017 1.00 39.91 252 THR E N 1
ATOM 10491 C CA . THR E 1 252 ? 64.112 44.168 151.867 1.00 36.60 252 THR E CA 1
ATOM 10492 C C . THR E 1 252 ? 63.358 44.825 150.728 1.00 35.15 252 THR E C 1
ATOM 10493 O O . THR E 1 252 ? 62.388 44.270 150.234 1.00 31.78 252 THR E O 1
ATOM 10497 N N . LEU E 1 253 ? 63.805 46.004 150.313 1.00 32.41 253 LEU E N 1
ATOM 10498 C CA . LEU E 1 253 ? 63.138 46.727 149.245 1.00 32.10 253 LEU E CA 1
ATOM 10499 C C . LEU E 1 253 ? 63.880 46.722 147.917 1.00 33.32 253 LEU E C 1
ATOM 10500 O O . LEU E 1 253 ? 65.107 46.800 147.879 1.00 37.63 253 LEU E O 1
ATOM 10505 N N . LEU E 1 254 ? 63.112 46.618 146.833 1.00 31.62 254 LEU E N 1
ATOM 10506 C CA . LEU E 1 254 ? 63.640 46.632 145.475 1.00 26.49 254 LEU E CA 1
ATOM 10507 C C . LEU E 1 254 ? 63.171 47.916 144.822 1.00 26.70 254 LEU E C 1
ATOM 10508 O O . LEU E 1 254 ? 61.995 48.247 144.903 1.00 31.82 254 LEU E O 1
ATOM 10513 N N . GLY E 1 255 ? 64.076 48.642 144.178 1.00 27.62 255 GLY E N 1
ATOM 10514 C CA . GLY E 1 255 ? 63.668 49.877 143.544 1.00 26.26 255 GLY E CA 1
ATOM 10515 C C . GLY E 1 255 ? 64.760 50.513 142.723 1.00 29.83 255 GLY E C 1
ATOM 10516 O O . GLY E 1 255 ? 65.817 49.933 142.532 1.00 32.28 255 GLY E O 1
ATOM 10517 N N . GLN E 1 256 ? 64.490 51.725 142.248 1.00 33.72 256 GLN E N 1
ATOM 10518 C CA . GLN E 1 256 ? 65.415 52.493 141.429 1.00 27.25 256 GLN E CA 1
ATOM 10519 C C . GLN E 1 256 ? 65.787 53.762 142.197 1.00 30.07 256 GLN E C 1
ATOM 10520 O O . GLN E 1 256 ? 64.913 54.491 142.651 1.00 29.87 256 GLN E O 1
ATOM 10526 N N . ILE E 1 257 ? 67.076 54.021 142.352 1.00 25.10 257 ILE E N 1
ATOM 10527 C CA . ILE E 1 257 ? 67.507 55.200 143.067 1.00 26.11 257 ILE E CA 1
ATOM 10528 C C . ILE E 1 257 ? 67.088 56.447 142.297 1.00 32.97 257 ILE E C 1
ATOM 10529 O O . ILE E 1 257 ? 66.960 56.431 141.075 1.00 34.09 257 ILE E O 1
ATOM 10534 N N . GLY E 1 258 ? 66.845 57.525 143.022 1.00 33.48 258 GLY E N 1
ATOM 10535 C CA . GLY E 1 258 ? 66.456 58.751 142.375 1.00 34.89 258 GLY E CA 1
ATOM 10536 C C . GLY E 1 258 ? 66.746 59.912 143.293 1.00 37.28 258 GLY E C 1
ATOM 10537 O O . GLY E 1 258 ? 67.127 59.713 144.453 1.00 31.67 258 GLY E O 1
ATOM 10538 N N . CYS E 1 259 ? 66.586 61.120 142.763 1.00 33.06 259 CYS E N 1
ATOM 10539 C CA . CYS E 1 259 ? 66.793 62.330 143.536 1.00 36.74 259 CYS E CA 1
ATOM 10540 C C . CYS E 1 259 ? 65.431 62.998 143.710 1.00 40.89 259 CYS E C 1
ATOM 10541 O O . CYS E 1 259 ? 64.600 62.957 142.807 1.00 49.11 259 CYS E O 1
ATOM 10544 N N . ASP E 1 260 ? 65.188 63.603 144.865 1.00 46.00 260 ASP E N 1
ATOM 10545 C CA . ASP E 1 260 ? 63.905 64.260 145.106 1.00 48.27 260 ASP E CA 1
ATOM 10546 C C . ASP E 1 260 ? 63.780 65.637 144.458 1.00 45.33 260 ASP E C 1
ATOM 10547 O O . ASP E 1 260 ? 62.768 66.303 144.639 1.00 44.39 260 ASP E O 1
ATOM 10552 N N . SER E 1 261 ? 64.803 66.065 143.720 1.00 46.07 261 SER E N 1
ATOM 10553 C CA . SER E 1 261 ? 64.770 67.369 143.051 1.00 48.39 261 SER E CA 1
ATOM 10554 C C . SER E 1 261 ? 65.399 67.277 141.662 1.00 48.61 261 SER E C 1
ATOM 10555 O O . SER E 1 261 ? 65.809 66.200 141.229 1.00 47.57 261 SER E O 1
ATOM 10558 N N . ASN E 1 262 ? 65.473 68.405 140.959 1.00 47.76 262 ASN E N 1
ATOM 10559 C CA . ASN E 1 262 ? 66.074 68.413 139.627 1.00 47.46 262 ASN E CA 1
ATOM 10560 C C . ASN E 1 262 ? 67.569 68.645 139.732 1.00 44.62 262 ASN E C 1
ATOM 10561 O O . ASN E 1 262 ? 68.253 68.761 138.719 1.00 47.64 262 ASN E O 1
ATOM 10566 N N . GLY E 1 263 ? 68.078 68.706 140.957 1.00 45.16 263 GLY E N 1
ATOM 10567 C CA . GLY E 1 263 ? 69.494 68.961 141.142 1.00 44.33 263 GLY E CA 1
ATOM 10568 C C . GLY E 1 263 ? 70.373 67.733 141.259 1.00 45.78 263 GLY E C 1
ATOM 10569 O O . GLY E 1 263 ? 69.978 66.619 140.909 1.00 44.40 263 GLY E O 1
ATOM 10570 N N . LYS E 1 264 ? 71.585 67.957 141.747 1.00 44.40 264 LYS E N 1
ATOM 10571 C CA . LYS E 1 264 ? 72.555 66.899 141.935 1.00 44.27 264 LYS E CA 1
ATOM 10572 C C . LYS E 1 264 ? 72.137 66.073 143.148 1.00 45.58 264 LYS E C 1
ATOM 10573 O O . LYS E 1 264 ? 71.607 66.603 144.137 1.00 48.57 264 LYS E O 1
ATOM 10579 N N . LEU E 1 265 ? 72.371 64.771 143.056 1.00 42.61 265 LEU E N 1
ATOM 10580 C CA . LEU E 1 265 ? 72.038 63.843 144.123 1.00 41.92 265 LEU E CA 1
ATOM 10581 C C . LEU E 1 265 ? 72.965 64.119 145.295 1.00 40.87 265 LEU E C 1
ATOM 10582 O O . LEU E 1 265 ? 74.143 64.397 145.080 1.00 40.66 265 LEU E O 1
ATOM 10587 N N . ASN E 1 266 ? 72.442 64.063 146.520 1.00 39.51 266 ASN E N 1
ATOM 10588 C CA . ASN E 1 266 ? 73.270 64.263 147.715 1.00 40.56 266 ASN E CA 1
ATOM 10589 C C . ASN E 1 266 ? 72.734 63.298 148.779 1.00 37.34 266 ASN E C 1
ATOM 10590 O O . ASN E 1 266 ? 71.624 62.792 148.631 1.00 39.70 266 ASN E O 1
ATOM 10595 N N . ASN E 1 267 ? 73.505 63.045 149.835 1.00 32.41 267 ASN E N 1
ATOM 10596 C CA . ASN E 1 267 ? 73.083 62.092 150.857 1.00 33.83 267 ASN E CA 1
ATOM 10597 C C . ASN E 1 267 ? 71.792 62.420 151.598 1.00 34.56 267 ASN E C 1
ATOM 10598 O O . ASN E 1 267 ? 71.400 61.691 152.515 1.00 36.54 267 ASN E O 1
ATOM 10603 N N . LYS E 1 268 ? 71.121 63.499 151.201 1.00 33.24 268 LYS E N 1
ATOM 10604 C CA . LYS E 1 268 ? 69.865 63.883 151.848 1.00 39.34 268 LYS E CA 1
ATOM 10605 C C . LYS E 1 268 ? 68.690 63.826 150.879 1.00 40.23 268 LYS E C 1
ATOM 10606 O O . LYS E 1 268 ? 67.533 63.834 151.296 1.00 43.23 268 LYS E O 1
ATOM 10612 N N . SER E 1 269 ? 68.991 63.759 149.588 1.00 40.00 269 SER E N 1
ATOM 10613 C CA . SER E 1 269 ? 67.959 63.759 148.557 1.00 43.89 269 SER E CA 1
ATOM 10614 C C . SER E 1 269 ? 67.613 62.420 147.939 1.00 40.93 269 SER E C 1
ATOM 10615 O O . SER E 1 269 ? 66.759 62.353 147.057 1.00 42.29 269 SER E O 1
ATOM 10618 N N . VAL E 1 270 ? 68.267 61.358 148.383 1.00 37.13 270 VAL E N 1
ATOM 10619 C CA . VAL E 1 270 ? 67.994 60.050 147.827 1.00 27.55 270 VAL E CA 1
ATOM 10620 C C . VAL E 1 270 ? 66.572 59.567 148.091 1.00 29.43 270 VAL E C 1
ATOM 10621 O O . VAL E 1 270 ? 66.053 59.689 149.201 1.00 32.91 270 VAL E O 1
ATOM 10625 N N . ILE E 1 271 ? 65.931 59.058 147.045 1.00 29.25 271 ILE E N 1
ATOM 10626 C CA . ILE E 1 271 ? 64.595 58.493 147.164 1.00 30.30 271 ILE E CA 1
ATOM 10627 C C . ILE E 1 271 ? 64.674 57.155 146.453 1.00 25.40 271 ILE E C 1
ATOM 10628 O O . ILE E 1 271 ? 65.539 56.946 145.605 1.00 21.18 271 ILE E O 1
ATOM 10633 N N . LEU E 1 272 ? 63.791 56.240 146.810 1.00 30.00 272 LEU E N 1
ATOM 10634 C CA . LEU E 1 272 ? 63.792 54.923 146.188 1.00 29.34 272 LEU E CA 1
ATOM 10635 C C . LEU E 1 272 ? 62.438 54.732 145.524 1.00 35.71 272 LEU E C 1
ATOM 10636 O O . LEU E 1 272 ? 61.399 54.795 146.176 1.00 39.01 272 LEU E O 1
ATOM 10641 N N . GLU E 1 273 ? 62.452 54.521 144.215 1.00 38.45 273 GLU E N 1
ATOM 10642 C CA . GLU E 1 273 ? 61.216 54.340 143.476 1.00 38.59 273 GLU E CA 1
ATOM 10643 C C . GLU E 1 273 ? 61.040 52.849 143.266 1.00 35.60 273 GLU E C 1
ATOM 10644 O O . GLU E 1 273 ? 61.910 52.177 142.727 1.00 33.99 273 GLU E O 1
ATOM 10650 N N . GLY E 1 274 ? 59.913 52.330 143.724 1.00 34.27 274 GLY E N 1
ATOM 10651 C CA . GLY E 1 274 ? 59.666 50.909 143.604 1.00 35.23 274 GLY E CA 1
ATOM 10652 C C . GLY E 1 274 ? 59.177 50.439 142.257 1.00 37.71 274 GLY E C 1
ATOM 10653 O O . GLY E 1 274 ? 58.711 51.214 141.424 1.00 42.38 274 GLY E O 1
ATOM 10654 N N . ASP E 1 275 ? 59.299 49.143 142.041 1.00 38.44 275 ASP E N 1
ATOM 10655 C CA . ASP E 1 275 ? 58.850 48.514 140.808 1.00 44.33 275 ASP E CA 1
ATOM 10656 C C . ASP E 1 275 ? 57.324 48.568 140.846 1.00 44.96 275 ASP E C 1
ATOM 10657 O O . ASP E 1 275 ? 56.737 48.825 141.894 1.00 39.27 275 ASP E O 1
ATOM 10662 N N . ARG E 1 276 ? 56.679 48.310 139.717 1.00 48.95 276 ARG E N 1
ATOM 10663 C CA . ARG E 1 276 ? 55.225 48.330 139.684 1.00 50.83 276 ARG E CA 1
ATOM 10664 C C . ARG E 1 276 ? 54.679 47.060 140.312 1.00 48.45 276 ARG E C 1
ATOM 10665 O O . ARG E 1 276 ? 53.743 47.087 141.106 1.00 43.57 276 ARG E O 1
ATOM 10673 N N . GLU E 1 277 ? 55.288 45.942 139.958 1.00 48.96 277 GLU E N 1
ATOM 10674 C CA . GLU E 1 277 ? 54.853 44.645 140.451 1.00 50.08 277 GLU E CA 1
ATOM 10675 C C . GLU E 1 277 ? 54.698 44.488 141.952 1.00 54.38 277 GLU E C 1
ATOM 10676 O O . GLU E 1 277 ? 53.827 43.745 142.407 1.00 52.45 277 GLU E O 1
ATOM 10682 N N . HIS E 1 278 ? 55.555 45.143 142.730 1.00 56.19 278 HIS E N 1
ATOM 10683 C CA . HIS E 1 278 ? 55.466 45.009 144.180 1.00 47.62 278 HIS E CA 1
ATOM 10684 C C . HIS E 1 278 ? 55.016 46.243 144.922 1.00 45.76 278 HIS E C 1
ATOM 10685 O O . HIS E 1 278 ? 54.323 46.133 145.917 1.00 43.94 278 HIS E O 1
ATOM 10692 N N . SER E 1 279 ? 55.391 47.419 144.442 1.00 42.64 279 SER E N 1
ATOM 10693 C CA . SER E 1 279 ? 55.044 48.641 145.142 1.00 35.97 279 SER E CA 1
ATOM 10694 C C . SER E 1 279 ? 54.183 49.618 144.350 1.00 42.56 279 SER E C 1
ATOM 10695 O O . SER E 1 279 ? 53.994 50.766 144.780 1.00 41.88 279 SER E O 1
ATOM 10698 N N . SER E 1 280 ? 53.674 49.184 143.198 1.00 38.33 280 SER E N 1
ATOM 10699 C CA . SER E 1 280 ? 52.852 50.052 142.367 1.00 39.41 280 SER E CA 1
ATOM 10700 C C . SER E 1 280 ? 53.572 51.366 142.037 1.00 42.25 280 SER E C 1
ATOM 10701 O O . SER E 1 280 ? 52.937 52.416 141.910 1.00 48.57 280 SER E O 1
ATOM 10704 N N . GLY E 1 281 ? 54.902 51.295 141.928 1.00 36.75 281 GLY E N 1
ATOM 10705 C CA . GLY E 1 281 ? 55.707 52.451 141.579 1.00 31.62 281 GLY E CA 1
ATOM 10706 C C . GLY E 1 281 ? 55.840 53.575 142.580 1.00 33.99 281 GLY E C 1
ATOM 10707 O O . GLY E 1 281 ? 56.246 54.664 142.195 1.00 35.08 281 GLY E O 1
ATOM 10708 N N . ALA E 1 282 ? 55.528 53.324 143.849 1.00 36.46 282 ALA E N 1
ATOM 10709 C CA . ALA E 1 282 ? 55.623 54.360 144.874 1.00 35.62 282 ALA E CA 1
ATOM 10710 C C . ALA E 1 282 ? 57.058 54.723 145.238 1.00 37.52 282 ALA E C 1
ATOM 10711 O O . ALA E 1 282 ? 57.987 53.945 145.019 1.00 37.12 282 ALA E O 1
ATOM 10713 N N . GLN E 1 283 ? 57.222 55.919 145.799 1.00 41.20 283 GLN E N 1
ATOM 10714 C CA . GLN E 1 283 ? 58.528 56.422 146.212 1.00 44.09 283 GLN E CA 1
ATOM 10715 C C . GLN E 1 283 ? 58.572 56.661 147.709 1.00 45.25 283 GLN E C 1
ATOM 10716 O O . GLN E 1 283 ? 57.545 56.954 148.318 1.00 50.39 283 GLN E O 1
ATOM 10722 N N . ILE E 1 284 ? 59.762 56.548 148.293 1.00 40.06 284 ILE E N 1
ATOM 10723 C CA . ILE E 1 284 ? 59.952 56.816 149.714 1.00 38.40 284 ILE E CA 1
ATOM 10724 C C . ILE E 1 284 ? 61.355 57.369 149.874 1.00 37.85 284 ILE E C 1
ATOM 10725 O O . ILE E 1 284 ? 62.269 56.975 149.156 1.00 39.26 284 ILE E O 1
ATOM 10730 N N . PRO E 1 285 ? 61.538 58.329 150.781 1.00 35.62 285 PRO E N 1
ATOM 10731 C CA . PRO E 1 285 ? 62.886 58.865 150.957 1.00 33.63 285 PRO E CA 1
ATOM 10732 C C . PRO E 1 285 ? 63.730 57.798 151.634 1.00 34.22 285 PRO E C 1
ATOM 10733 O O . PRO E 1 285 ? 63.187 56.896 152.292 1.00 31.72 285 PRO E O 1
ATOM 10737 N N . VAL E 1 286 ? 65.046 57.877 151.454 1.00 33.25 286 VAL E N 1
ATOM 10738 C CA . VAL E 1 286 ? 65.937 56.919 152.094 1.00 34.67 286 VAL E CA 1
ATOM 10739 C C . VAL E 1 286 ? 66.929 57.669 152.963 1.00 37.06 286 VAL E C 1
ATOM 10740 O O . VAL E 1 286 ? 67.572 58.611 152.504 1.00 35.38 286 VAL E O 1
ATOM 10744 N N . ASP E 1 287 ? 67.027 57.248 154.223 1.00 38.93 287 ASP E N 1
ATOM 10745 C CA . ASP E 1 287 ? 67.939 57.840 155.190 1.00 30.67 287 ASP E CA 1
ATOM 10746 C C . ASP E 1 287 ? 69.198 56.988 155.154 1.00 33.39 287 ASP E C 1
ATOM 10747 O O . ASP E 1 287 ? 69.145 55.774 155.380 1.00 36.46 287 ASP E O 1
ATOM 10752 N N . LEU E 1 288 ? 70.325 57.628 154.861 1.00 33.65 288 LEU E N 1
ATOM 10753 C CA . LEU E 1 288 ? 71.609 56.941 154.755 1.00 34.27 288 LEU E CA 1
ATOM 10754 C C . LEU E 1 288 ? 72.554 57.108 155.948 1.00 35.26 288 LEU E C 1
ATOM 10755 O O . LEU E 1 288 ? 73.706 56.665 155.902 1.00 33.18 288 LEU E O 1
ATOM 10760 N N . SER E 1 289 ? 72.068 57.738 157.011 1.00 33.88 289 SER E N 1
ATOM 10761 C CA . SER E 1 289 ? 72.877 57.976 158.197 1.00 31.77 289 SER E CA 1
ATOM 10762 C C . SER E 1 289 ? 73.446 56.724 158.855 1.00 35.40 289 SER E C 1
ATOM 10763 O O . SER E 1 289 ? 74.532 56.775 159.423 1.00 40.11 289 SER E O 1
ATOM 10766 N N . GLU E 1 290 ? 72.737 55.603 158.776 1.00 37.50 290 GLU E N 1
ATOM 10767 C CA . GLU E 1 290 ? 73.231 54.384 159.396 1.00 39.86 290 GLU E CA 1
ATOM 10768 C C . GLU E 1 290 ? 73.893 53.462 158.394 1.00 38.62 290 GLU E C 1
ATOM 10769 O O . GLU E 1 290 ? 74.231 52.323 158.722 1.00 49.79 290 GLU E O 1
ATOM 10775 N N . LEU E 1 291 ? 74.077 53.951 157.171 1.00 33.67 291 LEU E N 1
ATOM 10776 C CA . LEU E 1 291 ? 74.701 53.149 156.121 1.00 31.94 291 LEU E CA 1
ATOM 10777 C C . LEU E 1 291 ? 76.200 53.382 156.112 1.00 33.00 291 LEU E C 1
ATOM 10778 O O . LEU E 1 291 ? 76.656 54.472 155.772 1.00 33.16 291 LEU E O 1
ATOM 10783 N N . LYS E 1 292 ? 76.964 52.361 156.489 1.00 31.21 292 LYS E N 1
ATOM 10784 C CA . LYS E 1 292 ? 78.406 52.479 156.503 1.00 30.93 292 LYS E CA 1
ATOM 10785 C C . LYS E 1 292 ? 78.960 52.684 155.088 1.00 35.22 292 LYS E C 1
ATOM 10786 O O . LYS E 1 292 ? 79.692 53.641 154.840 1.00 33.70 292 LYS E O 1
ATOM 10792 N N . GLU E 1 293 ? 78.624 51.792 154.160 1.00 36.67 293 GLU E N 1
ATOM 10793 C CA . GLU E 1 293 ? 79.137 51.936 152.797 1.00 46.02 293 GLU E CA 1
ATOM 10794 C C . GLU E 1 293 ? 78.070 52.041 151.708 1.00 40.45 293 GLU E C 1
ATOM 10795 O O . GLU E 1 293 ? 77.035 51.375 151.756 1.00 33.74 293 GLU E O 1
ATOM 10801 N N . TYR E 1 294 ? 78.333 52.896 150.726 1.00 34.00 294 TYR E N 1
ATOM 10802 C CA . TYR E 1 294 ? 77.409 53.062 149.630 1.00 30.72 294 TYR E CA 1
ATOM 10803 C C . TYR E 1 294 ? 77.972 53.911 148.496 1.00 37.01 294 TYR E C 1
ATOM 10804 O O . TYR E 1 294 ? 78.809 54.811 148.694 1.00 42.82 294 TYR E O 1
ATOM 10813 N N . SER E 1 295 ? 77.507 53.583 147.296 1.00 36.85 295 SER E N 1
ATOM 10814 C CA . SER E 1 295 ? 77.842 54.287 146.070 1.00 31.19 295 SER E CA 1
ATOM 10815 C C . SER E 1 295 ? 76.494 54.247 145.381 1.00 34.22 295 SER E C 1
ATOM 10816 O O . SER E 1 295 ? 75.989 53.163 145.080 1.00 32.26 295 SER E O 1
ATOM 10819 N N . LEU E 1 296 ? 75.892 55.414 145.169 1.00 29.53 296 LEU E N 1
ATOM 10820 C CA . LEU E 1 296 ? 74.587 55.476 144.538 1.00 26.88 296 LEU E CA 1
ATOM 10821 C C . LEU E 1 296 ? 74.534 56.518 143.443 1.00 31.73 296 LEU E C 1
ATOM 10822 O O . LEU E 1 296 ? 75.268 57.506 143.477 1.00 38.95 296 LEU E O 1
ATOM 10827 N N . PHE E 1 297 ? 73.644 56.297 142.481 1.00 32.06 297 PHE E N 1
ATOM 10828 C CA . PHE E 1 297 ? 73.453 57.218 141.357 1.00 27.78 297 PHE E CA 1
ATOM 10829 C C . PHE E 1 297 ? 72.028 57.038 140.857 1.00 28.90 297 PHE E C 1
ATOM 10830 O O . PHE E 1 297 ? 71.470 55.944 140.928 1.00 32.79 297 PHE E O 1
ATOM 10838 N N . PRO E 1 298 ? 71.419 58.108 140.339 1.00 26.17 298 PRO E N 1
ATOM 10839 C CA . PRO E 1 298 ? 70.043 58.056 139.838 1.00 26.69 298 PRO E CA 1
ATOM 10840 C C . PRO E 1 298 ? 69.882 57.036 138.717 1.00 21.92 298 PRO E C 1
ATOM 10841 O O . PRO E 1 298 ? 70.653 57.029 137.766 1.00 24.16 298 PRO E O 1
ATOM 10845 N N . GLY E 1 299 ? 68.868 56.187 138.829 1.00 22.36 299 GLY E N 1
ATOM 10846 C CA . GLY E 1 299 ? 68.629 55.172 137.814 1.00 19.42 299 GLY E CA 1
ATOM 10847 C C . GLY E 1 299 ? 69.091 53.784 138.248 1.00 21.75 299 GLY E C 1
ATOM 10848 O O . GLY E 1 299 ? 68.676 52.775 137.682 1.00 24.01 299 GLY E O 1
ATOM 10849 N N . GLN E 1 300 ? 69.941 53.743 139.266 1.00 21.25 300 GLN E N 1
ATOM 10850 C CA . GLN E 1 300 ? 70.490 52.513 139.787 1.00 23.83 300 GLN E CA 1
ATOM 10851 C C . GLN E 1 300 ? 69.459 51.582 140.404 1.00 22.57 300 GLN E C 1
ATOM 10852 O O . GLN E 1 300 ? 68.720 51.963 141.303 1.00 25.29 300 GLN E O 1
ATOM 10858 N N . VAL E 1 301 ? 69.397 50.354 139.910 1.00 23.17 301 VAL E N 1
ATOM 10859 C CA . VAL E 1 301 ? 68.476 49.378 140.478 1.00 24.35 301 VAL E CA 1
ATOM 10860 C C . VAL E 1 301 ? 69.212 48.787 141.662 1.00 25.34 301 VAL E C 1
ATOM 10861 O O . VAL E 1 301 ? 70.357 48.357 141.540 1.00 33.71 301 VAL E O 1
ATOM 10865 N N . VAL E 1 302 ? 68.571 48.777 142.818 1.00 25.41 302 VAL E N 1
ATOM 10866 C CA . VAL E 1 302 ? 69.222 48.256 144.005 1.00 21.74 302 VAL E CA 1
ATOM 10867 C C . VAL E 1 302 ? 68.258 47.482 144.883 1.00 25.82 302 VAL E C 1
ATOM 10868 O O . VAL E 1 302 ? 67.043 47.570 144.734 1.00 31.13 302 VAL E O 1
ATOM 10872 N N . ILE E 1 303 ? 68.826 46.725 145.811 1.00 29.21 303 ILE E N 1
ATOM 10873 C CA . ILE E 1 303 ? 68.041 46.000 146.792 1.00 25.59 303 ILE E CA 1
ATOM 10874 C C . ILE E 1 303 ? 68.589 46.560 148.108 1.00 23.06 303 ILE E C 1
ATOM 10875 O O . ILE E 1 303 ? 69.795 46.494 148.365 1.00 19.78 303 ILE E O 1
ATOM 10880 N N . MET E 1 304 ? 67.718 47.137 148.922 1.00 22.76 304 MET E N 1
ATOM 10881 C CA . MET E 1 304 ? 68.150 47.698 150.189 1.00 27.70 304 MET E CA 1
ATOM 10882 C C . MET E 1 304 ? 67.398 47.073 151.339 1.00 29.26 304 MET E C 1
ATOM 10883 O O . MET E 1 304 ? 66.228 46.701 151.205 1.00 29.11 304 MET E O 1
ATOM 10888 N N . GLU E 1 305 ? 68.083 46.983 152.472 1.00 28.07 305 GLU E N 1
ATOM 10889 C CA . GLU E 1 305 ? 67.520 46.431 153.686 1.00 33.89 305 GLU E CA 1
ATOM 10890 C C . GLU E 1 305 ? 67.540 47.544 154.732 1.00 32.89 305 GLU E C 1
ATOM 10891 O O . GLU E 1 305 ? 68.470 48.359 154.778 1.00 28.85 305 GLU E O 1
ATOM 10897 N N . GLY E 1 306 ? 66.502 47.600 155.553 1.00 32.43 306 GLY E N 1
ATOM 10898 C CA . GLY E 1 306 ? 66.447 48.622 156.578 1.00 23.70 306 GLY E CA 1
ATOM 10899 C C . GLY E 1 306 ? 65.135 48.606 157.326 1.00 27.59 306 GLY E C 1
ATOM 10900 O O . GLY E 1 306 ? 64.359 47.650 157.246 1.00 31.20 306 GLY E O 1
ATOM 10901 N N . ILE E 1 307 ? 64.883 49.679 158.061 1.00 29.64 307 ILE E N 1
ATOM 10902 C CA . ILE E 1 307 ? 63.660 49.787 158.824 1.00 32.16 307 ILE E CA 1
ATOM 10903 C C . ILE E 1 307 ? 62.777 50.901 158.289 1.00 34.61 307 ILE E C 1
ATOM 10904 O O . ILE E 1 307 ? 63.219 52.026 158.084 1.00 38.18 307 ILE E O 1
ATOM 10909 N N . ASN E 1 308 ? 61.521 50.562 158.042 1.00 41.61 308 ASN E N 1
ATOM 10910 C CA . ASN E 1 308 ? 60.534 51.517 157.556 1.00 46.40 308 ASN E CA 1
ATOM 10911 C C . ASN E 1 308 ? 59.315 51.267 158.437 1.00 48.61 308 ASN E C 1
ATOM 10912 O O . ASN E 1 308 ? 58.406 50.527 158.076 1.00 55.58 308 ASN E O 1
ATOM 10917 N N . THR E 1 309 ? 59.319 51.880 159.612 1.00 48.89 309 THR E N 1
ATOM 10918 C CA . THR E 1 309 ? 58.255 51.681 160.584 1.00 49.60 309 THR E CA 1
ATOM 10919 C C . THR E 1 309 ? 56.968 52.432 160.296 1.00 51.51 309 THR E C 1
ATOM 10920 O O . THR E 1 309 ? 55.882 51.963 160.640 1.00 52.06 309 THR E O 1
ATOM 10924 N N . THR E 1 310 ? 57.094 53.603 159.681 1.00 51.12 310 THR E N 1
ATOM 10925 C CA . THR E 1 310 ? 55.932 54.420 159.355 1.00 49.24 310 THR E CA 1
ATOM 10926 C C . THR E 1 310 ? 55.507 54.214 157.902 1.00 46.52 310 THR E C 1
ATOM 10927 O O . THR E 1 310 ? 54.381 54.525 157.523 1.00 45.26 310 THR E O 1
ATOM 10931 N N . GLY E 1 311 ? 56.423 53.690 157.096 1.00 45.03 311 GLY E N 1
ATOM 10932 C CA . GLY E 1 311 ? 56.144 53.451 155.695 1.00 48.18 311 GLY E CA 1
ATOM 10933 C C . GLY E 1 311 ? 56.409 54.689 154.866 1.00 51.65 311 GLY E C 1
ATOM 10934 O O . GLY E 1 311 ? 56.042 54.751 153.703 1.00 57.55 311 GLY E O 1
ATOM 10935 N N . ARG E 1 312 ? 57.061 55.677 155.460 1.00 55.85 312 ARG E N 1
ATOM 10936 C CA . ARG E 1 312 ? 57.344 56.923 154.762 1.00 51.65 312 ARG E CA 1
ATOM 10937 C C . ARG E 1 312 ? 58.824 57.210 154.654 1.00 46.46 312 ARG E C 1
ATOM 10938 O O . ARG E 1 312 ? 59.226 58.256 154.151 1.00 42.01 312 ARG E O 1
ATOM 10946 N N . LYS E 1 313 ? 59.638 56.272 155.113 1.00 42.85 313 LYS E N 1
ATOM 10947 C CA . LYS E 1 313 ? 61.065 56.480 155.075 1.00 38.02 313 LYS E CA 1
ATOM 10948 C C . LYS E 1 313 ? 61.779 55.190 155.388 1.00 39.93 313 LYS E C 1
ATOM 10949 O O . LYS E 1 313 ? 61.345 54.408 156.228 1.00 45.88 313 LYS E O 1
ATOM 10955 N N . LEU E 1 314 ? 62.875 54.959 154.689 1.00 36.33 314 LEU E N 1
ATOM 10956 C CA . LEU E 1 314 ? 63.637 53.762 154.911 1.00 33.47 314 LEU E CA 1
ATOM 10957 C C . LEU E 1 314 ? 64.963 54.151 155.518 1.00 34.67 314 LEU E C 1
ATOM 10958 O O . LEU E 1 314 ? 65.699 54.946 154.955 1.00 36.42 314 LEU E O 1
ATOM 10963 N N . VAL E 1 315 ? 65.253 53.608 156.690 1.00 36.81 315 VAL E N 1
ATOM 10964 C CA . VAL E 1 315 ? 66.524 53.859 157.326 1.00 31.27 315 VAL E CA 1
ATOM 10965 C C . VAL E 1 315 ? 67.295 52.626 156.858 1.00 33.78 315 VAL E C 1
ATOM 10966 O O . VAL E 1 315 ? 67.097 51.515 157.358 1.00 28.92 315 VAL E O 1
ATOM 10970 N N . ALA E 1 316 ? 68.132 52.841 155.849 1.00 26.18 316 ALA E N 1
ATOM 10971 C CA . ALA E 1 316 ? 68.909 51.785 155.245 1.00 25.30 316 ALA E CA 1
ATOM 10972 C C . ALA E 1 316 ? 70.007 51.259 156.142 1.00 30.12 316 ALA E C 1
ATOM 10973 O O . ALA E 1 316 ? 70.756 52.030 156.731 1.00 30.42 316 ALA E O 1
ATOM 10975 N N . THR E 1 317 ? 70.103 49.938 156.240 1.00 30.00 317 THR E N 1
ATOM 10976 C CA . THR E 1 317 ? 71.131 49.336 157.062 1.00 32.39 317 THR E CA 1
ATOM 10977 C C . THR E 1 317 ? 72.035 48.480 156.182 1.00 35.51 317 THR E C 1
ATOM 10978 O O . THR E 1 317 ? 73.149 48.133 156.559 1.00 41.24 317 THR E O 1
ATOM 10982 N N . LYS E 1 318 ? 71.559 48.162 154.989 1.00 36.12 318 LYS E N 1
ATOM 10983 C CA . LYS E 1 318 ? 72.333 47.345 154.071 1.00 34.85 318 LYS E CA 1
ATOM 10984 C C . LYS E 1 318 ? 71.979 47.619 152.619 1.00 33.34 318 LYS E C 1
ATOM 10985 O O . LYS E 1 318 ? 70.815 47.721 152.253 1.00 43.72 318 LYS E O 1
ATOM 10991 N N . LEU E 1 319 ? 72.998 47.745 151.789 1.00 32.80 319 LEU E N 1
ATOM 10992 C CA . LEU E 1 319 ? 72.801 47.968 150.369 1.00 27.79 319 LEU E CA 1
ATOM 10993 C C . LEU E 1 319 ? 73.504 46.830 149.662 1.00 31.42 319 LEU E C 1
ATOM 10994 O O . LEU E 1 319 ? 74.736 46.836 149.570 1.00 31.46 319 LEU E O 1
ATOM 10999 N N . TYR E 1 320 ? 72.739 45.856 149.168 1.00 28.99 320 TYR E N 1
ATOM 11000 C CA . TYR E 1 320 ? 73.354 44.725 148.486 1.00 30.82 320 TYR E CA 1
ATOM 11001 C C . TYR E 1 320 ? 74.271 45.200 147.377 1.00 29.61 320 TYR E C 1
ATOM 11002 O O . TYR E 1 320 ? 74.042 46.234 146.768 1.00 36.88 320 TYR E O 1
ATOM 11011 N N . GLU E 1 321 ? 75.321 44.438 147.125 1.00 33.70 321 GLU E N 1
ATOM 11012 C CA . GLU E 1 321 ? 76.285 44.781 146.099 1.00 36.81 321 GLU E CA 1
ATOM 11013 C C . GLU E 1 321 ? 75.815 44.325 144.724 1.00 35.93 321 GLU E C 1
ATOM 11014 O O . GLU E 1 321 ? 75.164 43.292 144.592 1.00 36.13 321 GLU E O 1
ATOM 11020 N N . GLY E 1 322 ? 76.139 45.110 143.702 1.00 32.20 322 GLY E N 1
ATOM 11021 C CA . GLY E 1 322 ? 75.737 44.760 142.358 1.00 30.68 322 GLY E CA 1
ATOM 11022 C C . GLY E 1 322 ? 76.327 43.444 141.899 1.00 35.14 322 GLY E C 1
ATOM 11023 O O . GLY E 1 322 ? 77.455 43.088 142.261 1.00 36.97 322 GLY E O 1
ATOM 11024 N N . VAL E 1 323 ? 75.563 42.717 141.093 1.00 32.63 323 VAL E N 1
ATOM 11025 C CA . VAL E 1 323 ? 76.008 41.437 140.568 1.00 31.53 323 VAL E CA 1
ATOM 11026 C C . VAL E 1 323 ? 76.240 41.559 139.065 1.00 35.63 323 VAL E C 1
ATOM 11027 O O . VAL E 1 323 ? 75.335 41.929 138.316 1.00 39.35 323 VAL E O 1
ATOM 11031 N N . PRO E 1 324 ? 77.459 41.253 138.603 1.00 32.59 324 PRO E N 1
ATOM 11032 C CA . PRO E 1 324 ? 77.779 41.336 137.174 1.00 31.82 324 PRO E CA 1
ATOM 11033 C C . PRO E 1 324 ? 77.300 40.114 136.421 1.00 33.57 324 PRO E C 1
ATOM 11034 O O . PRO E 1 324 ? 76.912 39.122 137.018 1.00 38.60 324 PRO E O 1
ATOM 11038 N N . LEU E 1 325 ? 77.322 40.197 135.101 1.00 35.89 325 LEU E N 1
ATOM 11039 C CA . LEU E 1 325 ? 76.921 39.083 134.257 1.00 34.29 325 LEU E CA 1
ATOM 11040 C C . LEU E 1 325 ? 78.143 38.202 134.055 1.00 34.80 325 LEU E C 1
ATOM 11041 O O . LEU E 1 325 ? 79.284 38.656 134.177 1.00 33.75 325 LEU E O 1
ATOM 11046 N N . PRO E 1 326 ? 77.927 36.921 133.745 1.00 35.68 326 PRO E N 1
ATOM 11047 C CA . PRO E 1 326 ? 79.101 36.070 133.532 1.00 37.75 326 PRO E CA 1
ATOM 11048 C C . PRO E 1 326 ? 79.851 36.504 132.272 1.00 36.52 326 PRO E C 1
ATOM 11049 O O . PRO E 1 326 ? 79.282 37.163 131.402 1.00 39.54 326 PRO E O 1
ATOM 11053 N N . PHE E 1 327 ? 81.132 36.164 132.190 1.00 35.56 327 PHE E N 1
ATOM 11054 C CA . PHE E 1 327 ? 81.928 36.515 131.023 1.00 33.50 327 PHE E CA 1
ATOM 11055 C C . PHE E 1 327 ? 81.517 35.585 129.890 1.00 36.81 327 PHE E C 1
ATOM 11056 O O . PHE E 1 327 ? 80.825 34.593 130.098 1.00 32.86 327 PHE E O 1
ATOM 11064 N N . TYR E 1 328 ? 81.936 35.916 128.682 1.00 41.28 328 TYR E N 1
ATOM 11065 C CA . TYR E 1 328 ? 81.638 35.075 127.538 1.00 47.26 328 TYR E CA 1
ATOM 11066 C C . TYR E 1 328 ? 82.446 33.794 127.722 1.00 52.18 328 TYR E C 1
ATOM 11067 O O . TYR E 1 328 ? 83.620 33.843 128.090 1.00 52.26 328 TYR E O 1
ATOM 11076 N N . GLN E 1 329 ? 81.816 32.649 127.496 1.00 59.93 329 GLN E N 1
ATOM 11077 C CA . GLN E 1 329 ? 82.518 31.376 127.624 1.00 69.83 329 GLN E CA 1
ATOM 11078 C C . GLN E 1 329 ? 83.052 31.045 126.233 1.00 75.91 329 GLN E C 1
ATOM 11079 O O . GLN E 1 329 ? 82.280 30.785 125.308 1.00 71.54 329 GLN E O 1
ATOM 11085 N N . PRO E 1 330 ? 84.387 31.053 126.066 1.00 82.54 330 PRO E N 1
ATOM 11086 C CA . PRO E 1 330 ? 84.961 30.752 124.753 1.00 83.62 330 PRO E CA 1
ATOM 11087 C C . PRO E 1 330 ? 84.797 29.310 124.302 1.00 84.99 330 PRO E C 1
ATOM 11088 O O . PRO E 1 330 ? 84.812 28.382 125.111 1.00 82.60 330 PRO E O 1
ATOM 11092 N N . THR E 1 331 ? 84.617 29.138 122.998 1.00 88.87 331 THR E N 1
ATOM 11093 C CA . THR E 1 331 ? 84.505 27.814 122.416 1.00 91.94 331 THR E CA 1
ATOM 11094 C C . THR E 1 331 ? 85.971 27.416 122.193 1.00 97.35 331 THR E C 1
ATOM 11095 O O . THR E 1 331 ? 86.875 28.223 122.433 1.00 99.22 331 THR E O 1
ATOM 11099 N N . GLU E 1 332 ? 86.217 26.190 121.745 1.00 101.36 332 GLU E N 1
ATOM 11100 C CA . GLU E 1 332 ? 87.590 25.732 121.538 1.00 103.70 332 GLU E CA 1
ATOM 11101 C C . GLU E 1 332 ? 88.318 26.487 120.422 1.00 103.54 332 GLU E C 1
ATOM 11102 O O . GLU E 1 332 ? 89.515 26.775 120.534 1.00 104.47 332 GLU E O 1
ATOM 11108 N N . GLU E 1 333 ? 87.592 26.802 119.353 1.00 101.44 333 GLU E N 1
ATOM 11109 C CA . GLU E 1 333 ? 88.154 27.520 118.211 1.00 101.15 333 GLU E CA 1
ATOM 11110 C C . GLU E 1 333 ? 88.751 28.872 118.604 1.00 101.88 333 GLU E C 1
ATOM 11111 O O . GLU E 1 333 ? 89.793 29.282 118.084 1.00 102.55 333 GLU E O 1
ATOM 11117 N N . ASP E 1 334 ? 88.080 29.560 119.520 1.00 101.30 334 ASP E N 1
ATOM 11118 C CA . ASP E 1 334 ? 88.523 30.866 119.982 1.00 101.54 334 ASP E CA 1
ATOM 11119 C C . ASP E 1 334 ? 89.924 30.831 120.599 1.00 103.22 334 ASP E C 1
ATOM 11120 O O . ASP E 1 334 ? 90.628 31.847 120.611 1.00 103.87 334 ASP E O 1
ATOM 11125 N N . ALA E 1 335 ? 90.327 29.666 121.106 1.00 103.20 335 ALA E N 1
ATOM 11126 C CA . ALA E 1 335 ? 91.652 29.504 121.708 1.00 101.54 335 ALA E CA 1
ATOM 11127 C C . ALA E 1 335 ? 92.701 29.323 120.603 1.00 98.98 335 ALA E C 1
ATOM 11128 O O . ALA E 1 335 ? 93.907 29.403 120.852 1.00 96.06 335 ALA E O 1
ATOM 11130 N N . ASP E 1 336 ? 92.219 29.093 119.381 1.00 95.68 336 ASP E N 1
ATOM 11131 C CA . ASP E 1 336 ? 93.069 28.892 118.207 1.00 91.94 336 ASP E CA 1
ATOM 11132 C C . ASP E 1 336 ? 93.447 30.194 117.496 1.00 90.29 336 ASP E C 1
ATOM 11133 O O . ASP E 1 336 ? 94.129 30.164 116.474 1.00 92.10 336 ASP E O 1
ATOM 11138 N N . PHE E 1 337 ? 92.993 31.328 118.021 1.00 85.26 337 PHE E N 1
ATOM 11139 C CA . PHE E 1 337 ? 93.312 32.619 117.424 1.00 79.42 337 PHE E CA 1
ATOM 11140 C C . PHE E 1 337 ? 94.738 33.033 117.763 1.00 79.33 337 PHE E C 1
ATOM 11141 O O . PHE E 1 337 ? 95.241 32.723 118.842 1.00 80.69 337 PHE E O 1
ATOM 11149 N N . GLU E 1 338 ? 95.388 33.728 116.837 1.00 76.26 338 GLU E N 1
ATOM 11150 C CA . GLU E 1 338 ? 96.748 34.195 117.062 1.00 75.56 338 GLU E CA 1
ATOM 11151 C C . GLU E 1 338 ? 96.646 35.573 117.718 1.00 71.34 338 GLU E C 1
ATOM 11152 O O . GLU E 1 338 ? 95.549 36.106 117.876 1.00 70.30 338 GLU E O 1
ATOM 11158 N N . GLN E 1 339 ? 97.778 36.141 118.114 1.00 65.60 339 GLN E N 1
ATOM 11159 C CA . GLN E 1 339 ? 97.768 37.454 118.731 1.00 65.09 339 GLN E CA 1
ATOM 11160 C C . GLN E 1 339 ? 97.194 38.464 117.734 1.00 62.21 339 GLN E C 1
ATOM 11161 O O . GLN E 1 339 ? 97.411 38.358 116.527 1.00 61.29 339 GLN E O 1
ATOM 11167 N N . SER E 1 340 ? 96.466 39.445 118.250 1.00 55.26 340 SER E N 1
ATOM 11168 C CA . SER E 1 340 ? 95.903 40.498 117.425 1.00 49.75 340 SER E CA 1
ATOM 11169 C C . SER E 1 340 ? 96.201 41.803 118.132 1.00 44.06 340 SER E C 1
ATOM 11170 O O . SER E 1 340 ? 96.289 41.843 119.357 1.00 46.60 340 SER E O 1
ATOM 11173 N N . MET E 1 341 ? 96.386 42.860 117.358 1.00 39.04 341 MET E N 1
ATOM 11174 C CA . MET E 1 341 ? 96.682 44.172 117.904 1.00 37.86 341 MET E CA 1
ATOM 11175 C C . MET E 1 341 ? 95.484 45.029 117.510 1.00 37.74 341 MET E C 1
ATOM 11176 O O . MET E 1 341 ? 95.097 45.043 116.352 1.00 39.38 341 MET E O 1
ATOM 11181 N N . VAL E 1 342 ? 94.876 45.708 118.471 1.00 33.60 342 VAL E N 1
ATOM 11182 C CA . VAL E 1 342 ? 93.723 46.544 118.188 1.00 30.17 342 VAL E CA 1
ATOM 11183 C C . VAL E 1 342 ? 93.995 47.998 118.545 1.00 30.21 342 VAL E C 1
ATOM 11184 O O . VAL E 1 342 ? 94.412 48.301 119.659 1.00 33.85 342 VAL E O 1
ATOM 11188 N N . LEU E 1 343 ? 93.777 48.902 117.598 1.00 33.13 343 LEU E N 1
ATOM 11189 C CA . LEU E 1 343 ? 93.984 50.321 117.873 1.00 34.21 343 LEU E CA 1
ATOM 11190 C C . LEU E 1 343 ? 92.607 50.920 118.127 1.00 35.39 343 LEU E C 1
ATOM 11191 O O . LEU E 1 343 ? 91.627 50.522 117.505 1.00 32.89 343 LEU E O 1
ATOM 11196 N N . VAL E 1 344 ? 92.544 51.866 119.054 1.00 36.14 344 VAL E N 1
ATOM 11197 C CA . VAL E 1 344 ? 91.298 52.505 119.438 1.00 33.47 344 VAL E CA 1
ATOM 11198 C C . VAL E 1 344 ? 9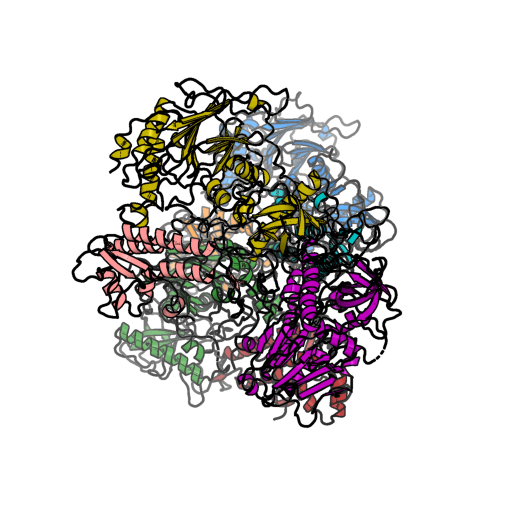1.482 54.018 119.467 1.00 34.14 344 VAL E C 1
ATOM 11199 O O . VAL E 1 344 ? 92.485 54.507 119.963 1.00 40.57 344 VAL E O 1
ATOM 11203 N N . ALA E 1 345 ? 90.516 54.758 118.936 1.00 36.51 345 ALA E N 1
ATOM 11204 C CA . ALA E 1 345 ? 90.593 56.216 118.913 1.00 28.03 345 ALA E CA 1
ATOM 11205 C C . ALA E 1 345 ? 89.201 56.850 118.902 1.00 31.80 345 ALA E C 1
ATOM 11206 O O . ALA E 1 345 ? 88.252 56.277 118.375 1.00 35.86 345 ALA E O 1
ATOM 11208 N N . CYS E 1 346 ? 89.086 58.037 119.486 1.00 30.58 346 CYS E N 1
ATOM 11209 C CA . CYS E 1 346 ? 87.812 58.732 119.570 1.00 28.31 346 CYS E CA 1
ATOM 11210 C C . CYS E 1 346 ? 87.956 60.194 119.166 1.00 30.68 346 CYS E C 1
ATOM 11211 O O . CYS E 1 346 ? 88.979 60.813 119.438 1.00 34.20 346 CYS E O 1
ATOM 11214 N N . GLY E 1 347 ? 86.929 60.739 118.520 1.00 31.02 347 GLY E N 1
ATOM 11215 C CA . GLY E 1 347 ? 86.977 62.120 118.079 1.00 34.82 347 GLY E CA 1
ATOM 11216 C C . GLY E 1 347 ? 86.767 63.088 119.216 1.00 33.79 347 GLY E C 1
ATOM 11217 O O . GLY E 1 347 ? 86.496 62.643 120.330 1.00 33.64 347 GLY E O 1
ATOM 11218 N N . PRO E 1 348 ? 86.837 64.411 118.973 1.00 33.52 348 PRO E N 1
ATOM 11219 C CA . PRO E 1 348 ? 87.101 65.096 117.701 1.00 37.50 348 PRO E CA 1
ATOM 11220 C C . PRO E 1 348 ? 88.403 64.697 117.028 1.00 40.06 348 PRO E C 1
ATOM 11221 O O . PRO E 1 348 ? 89.321 64.215 117.690 1.00 39.68 348 PRO E O 1
ATOM 11225 N N . TYR E 1 349 ? 88.474 64.911 115.713 1.00 37.61 349 TYR E N 1
ATOM 11226 C CA . TYR E 1 349 ? 89.658 64.573 114.945 1.00 31.08 349 TYR E CA 1
ATOM 11227 C C . TYR E 1 349 ? 90.289 65.814 114.323 1.00 32.53 349 TYR E C 1
ATOM 11228 O O . TYR E 1 349 ? 91.172 65.720 113.480 1.00 40.61 349 TYR E O 1
ATOM 11237 N N . THR E 1 350 ? 89.819 66.979 114.742 1.00 29.37 350 THR E N 1
ATOM 11238 C CA . THR E 1 350 ? 90.348 68.251 114.266 1.00 33.09 350 THR E CA 1
ATOM 11239 C C . THR E 1 350 ? 90.391 69.208 115.463 1.00 34.75 350 THR E C 1
ATOM 11240 O O . THR E 1 350 ? 89.550 69.137 116.362 1.00 28.95 350 THR E O 1
ATOM 11244 N N . THR E 1 351 ? 91.380 70.091 115.503 1.00 32.98 351 THR E N 1
ATOM 11245 C CA . THR E 1 351 ? 91.443 71.017 116.619 1.00 33.62 351 THR E CA 1
ATOM 11246 C C . THR E 1 351 ? 90.225 71.928 116.573 1.00 31.70 351 THR E C 1
ATOM 11247 O O . THR E 1 351 ? 89.614 72.106 115.526 1.00 34.96 351 THR E O 1
ATOM 11251 N N . SER E 1 352 ? 89.876 72.497 117.718 1.00 29.00 352 SER E N 1
ATOM 11252 C CA . SER E 1 352 ? 88.716 73.366 117.837 1.00 35.74 352 SER E CA 1
ATOM 11253 C C . SER E 1 352 ? 88.768 74.653 117.032 1.00 37.26 352 SER E C 1
ATOM 11254 O O . SER E 1 352 ? 87.749 75.321 116.880 1.00 39.62 352 SER E O 1
ATOM 11257 N N . ASP E 1 353 ? 89.941 75.001 116.514 1.00 41.61 353 ASP E N 1
ATOM 11258 C CA . ASP E 1 353 ? 90.085 76.222 115.736 1.00 44.29 353 ASP E CA 1
ATOM 11259 C C . ASP E 1 353 ? 90.250 76.008 114.241 1.00 46.59 353 ASP E C 1
ATOM 11260 O O . ASP E 1 353 ? 90.250 76.976 113.475 1.00 50.94 353 ASP E O 1
ATOM 11265 N N . SER E 1 354 ? 90.373 74.752 113.817 1.00 43.13 354 SER E N 1
ATOM 11266 C CA . SER E 1 354 ? 90.539 74.461 112.398 1.00 39.24 354 SER E CA 1
ATOM 11267 C C . SER E 1 354 ? 89.638 73.360 111.886 1.00 37.88 354 SER E C 1
ATOM 11268 O O . SER E 1 354 ? 88.936 72.698 112.645 1.00 38.67 354 SER E O 1
ATOM 11271 N N . ILE E 1 355 ? 89.662 73.177 110.577 1.00 35.29 355 ILE E N 1
ATOM 11272 C CA . ILE E 1 355 ? 88.887 72.134 109.945 1.00 30.68 355 ILE E CA 1
ATOM 11273 C C . ILE E 1 355 ? 89.884 71.436 109.040 1.00 33.76 355 ILE E C 1
ATOM 11274 O O . ILE E 1 355 ? 89.530 70.922 107.980 1.00 37.33 355 ILE E O 1
ATOM 11279 N N . THR E 1 356 ? 91.139 71.419 109.482 1.00 31.70 356 THR E N 1
ATOM 11280 C CA . THR E 1 356 ? 92.228 70.808 108.727 1.00 29.87 356 THR E CA 1
ATOM 11281 C C . THR E 1 356 ? 92.410 69.330 109.048 1.00 29.61 356 THR E C 1
ATOM 11282 O O . THR E 1 356 ? 93.152 68.637 108.368 1.00 29.39 356 THR E O 1
ATOM 11286 N N . TYR E 1 357 ? 91.737 68.856 110.089 1.00 32.65 357 TYR E N 1
ATOM 11287 C CA . TYR E 1 357 ? 91.829 67.459 110.493 1.00 35.12 357 TYR E CA 1
ATOM 11288 C C . TYR E 1 357 ? 93.254 66.925 110.541 1.00 36.13 357 TYR E C 1
ATOM 11289 O O . TYR E 1 357 ? 93.514 65.760 110.202 1.00 40.30 357 TYR E O 1
ATOM 11298 N N . ASP E 1 358 ? 94.178 67.780 110.971 1.00 36.59 358 ASP E N 1
ATOM 11299 C CA . ASP E 1 358 ? 95.584 67.394 111.077 1.00 41.04 358 ASP E CA 1
ATOM 11300 C C . ASP E 1 358 ? 95.756 66.167 111.974 1.00 37.15 358 ASP E C 1
ATOM 11301 O O . ASP E 1 358 ? 96.522 65.257 111.655 1.00 41.67 358 ASP E O 1
ATOM 11306 N N . PRO E 1 359 ? 95.061 66.133 113.123 1.00 33.93 359 PRO E N 1
ATOM 11307 C CA . PRO E 1 359 ? 95.188 64.973 114.009 1.00 34.00 359 PRO E CA 1
ATOM 11308 C C . PRO E 1 359 ? 94.751 63.678 113.320 1.00 36.86 359 PRO E C 1
ATOM 11309 O O . PRO E 1 359 ? 95.358 62.628 113.530 1.00 38.37 359 PRO E O 1
ATOM 11313 N N . LEU E 1 360 ? 93.698 63.763 112.503 1.00 30.41 360 LEU E N 1
ATOM 11314 C CA . LEU E 1 360 ? 93.195 62.603 111.775 1.00 33.86 360 LEU E CA 1
ATOM 11315 C C . LEU E 1 360 ? 94.250 62.084 110.805 1.00 34.41 360 LEU E C 1
ATOM 11316 O O . LEU E 1 360 ? 94.470 60.875 110.689 1.00 37.60 360 LEU E O 1
ATOM 11321 N N . LEU E 1 361 ? 94.893 63.002 110.094 1.00 31.01 361 LEU E N 1
ATOM 11322 C CA . LEU E 1 361 ? 95.938 62.608 109.164 1.00 34.41 361 LEU E CA 1
ATOM 11323 C C . LEU E 1 361 ? 97.083 61.927 109.934 1.00 35.66 361 LEU E C 1
ATOM 11324 O O . LEU E 1 361 ? 97.645 60.916 109.483 1.00 37.12 361 LEU E O 1
ATOM 11329 N N . ASP E 1 362 ? 97.423 62.470 111.103 1.00 33.13 362 ASP E N 1
ATOM 11330 C CA . ASP E 1 362 ? 98.483 61.871 111.904 1.00 34.19 362 ASP E CA 1
ATOM 11331 C C . ASP E 1 362 ? 98.084 60.463 112.374 1.00 31.83 362 ASP E C 1
ATOM 11332 O O . ASP E 1 362 ? 98.900 59.545 112.361 1.00 36.97 362 ASP E O 1
ATOM 11337 N N . LEU E 1 363 ? 96.831 60.290 112.780 1.00 26.58 363 LEU E N 1
ATOM 11338 C CA . LEU E 1 363 ? 96.373 58.983 113.218 1.00 34.04 363 LEU E CA 1
ATOM 11339 C C . LEU E 1 363 ? 96.423 57.987 112.054 1.00 36.15 363 LEU E C 1
ATOM 11340 O O . LEU E 1 363 ? 96.684 56.795 112.252 1.00 33.20 363 LEU E O 1
ATOM 11345 N N . ILE E 1 364 ? 96.182 58.483 110.841 1.00 34.70 364 ILE E N 1
ATOM 11346 C CA . ILE E 1 364 ? 96.212 57.621 109.669 1.00 40.30 364 ILE E CA 1
ATOM 11347 C C . ILE E 1 364 ? 97.642 57.120 109.449 1.00 39.26 364 ILE E C 1
ATOM 11348 O O . ILE E 1 364 ? 97.866 55.939 109.154 1.00 38.83 364 ILE E O 1
ATOM 11353 N N . ALA E 1 365 ? 98.607 58.014 109.621 1.00 34.94 365 ALA E N 1
ATOM 11354 C CA . ALA E 1 365 ? 100.009 57.648 109.456 1.00 34.84 365 ALA E CA 1
ATOM 11355 C C . ALA E 1 365 ? 100.357 56.562 110.465 1.00 37.52 365 ALA E C 1
ATOM 11356 O O . ALA E 1 365 ? 101.065 55.599 110.147 1.00 42.22 365 ALA E O 1
ATOM 11358 N N . VAL E 1 366 ? 99.850 56.717 111.684 1.00 36.77 366 VAL E N 1
ATOM 11359 C CA . VAL E 1 366 ? 100.096 55.734 112.727 1.00 35.12 366 VAL E CA 1
ATOM 11360 C C . VAL E 1 366 ? 99.547 54.373 112.316 1.00 35.74 366 VAL E C 1
ATOM 11361 O O . VAL E 1 366 ? 100.237 53.366 112.431 1.00 38.67 366 VAL E O 1
ATOM 11365 N N . ILE E 1 367 ? 98.310 54.345 111.832 1.00 36.71 367 ILE E N 1
ATOM 11366 C CA . ILE E 1 367 ? 97.698 53.089 111.431 1.00 37.62 367 ILE E CA 1
ATOM 11367 C C . ILE E 1 367 ? 98.512 52.371 110.359 1.00 38.45 367 ILE E C 1
ATOM 11368 O O . ILE E 1 367 ? 98.709 51.149 110.428 1.00 36.89 367 ILE E O 1
ATOM 11373 N N . ASN E 1 368 ? 99.002 53.125 109.381 1.00 35.75 368 ASN E N 1
ATOM 11374 C CA . ASN E 1 368 ? 99.803 52.530 108.313 1.00 43.26 368 ASN E CA 1
ATOM 11375 C C . ASN E 1 368 ? 101.145 51.997 108.783 1.00 44.03 368 ASN E C 1
ATOM 11376 O O . ASN E 1 368 ? 101.612 50.976 108.291 1.00 42.00 368 ASN E O 1
ATOM 11381 N N . HIS E 1 369 ? 101.755 52.699 109.735 1.00 49.58 369 HIS E N 1
ATOM 11382 C CA . HIS E 1 369 ? 103.049 52.322 110.306 1.00 47.35 369 HIS E CA 1
ATOM 11383 C C . HIS E 1 369 ? 102.946 51.090 111.202 1.00 46.80 369 HIS E C 1
ATOM 11384 O O . HIS E 1 369 ? 103.676 50.116 111.020 1.00 46.75 369 HIS E O 1
ATOM 11391 N N . ASP E 1 370 ? 102.044 51.150 112.179 1.00 48.51 370 ASP E N 1
ATOM 11392 C CA . ASP E 1 370 ? 101.847 50.057 113.131 1.00 49.86 370 ASP E CA 1
ATOM 11393 C C . ASP E 1 370 ? 101.060 48.898 112.521 1.00 47.56 370 ASP E C 1
ATOM 11394 O O . ASP E 1 370 ? 101.114 47.774 113.017 1.00 53.00 370 ASP E O 1
ATOM 11399 N N . ARG E 1 371 ? 100.313 49.184 111.461 1.00 45.73 371 ARG E N 1
ATOM 11400 C CA . ARG E 1 371 ? 99.506 48.181 110.780 1.00 42.59 371 ARG E CA 1
ATOM 11401 C C . ARG E 1 371 ? 98.751 47.253 111.730 1.00 42.15 371 ARG E C 1
ATOM 11402 O O . ARG E 1 371 ? 98.945 46.039 111.712 1.00 46.90 371 ARG E O 1
ATOM 11410 N N . PRO E 1 372 ? 97.873 47.816 112.574 1.00 38.24 372 PRO E N 1
ATOM 11411 C CA . PRO E 1 372 ? 97.092 47.014 113.521 1.00 33.47 372 PRO E CA 1
ATOM 11412 C C . PRO E 1 372 ? 96.069 46.162 112.802 1.00 33.32 372 PRO E C 1
ATOM 11413 O O . PRO E 1 372 ? 95.662 46.496 111.705 1.00 38.09 372 PRO E O 1
ATOM 11417 N N . ASP E 1 373 ? 95.641 45.069 113.418 1.00 36.73 373 ASP E N 1
ATOM 11418 C CA . ASP E 1 373 ? 94.649 44.200 112.797 1.00 39.99 373 ASP E CA 1
ATOM 11419 C C . ASP E 1 373 ? 93.282 44.874 112.713 1.00 40.67 373 ASP E C 1
ATOM 11420 O O . ASP E 1 373 ? 92.578 44.732 111.721 1.00 40.25 373 ASP E O 1
ATOM 11425 N N . VAL E 1 374 ? 92.913 45.608 113.758 1.00 40.95 374 VAL E N 1
ATOM 11426 C CA . VAL E 1 374 ? 91.637 46.294 113.787 1.00 38.49 374 VAL E CA 1
ATOM 11427 C C . VAL E 1 374 ? 91.753 47.707 114.345 1.00 40.46 374 VAL E C 1
ATOM 11428 O O . VAL E 1 374 ? 92.538 47.956 115.251 1.00 43.44 374 VAL E O 1
ATOM 11432 N N . CYS E 1 375 ? 90.985 48.633 113.777 1.00 38.06 375 CYS E N 1
ATOM 11433 C CA . CYS E 1 375 ? 90.941 50.018 114.246 1.00 38.92 375 CYS E CA 1
ATOM 11434 C C . CYS E 1 375 ? 89.508 50.328 114.592 1.00 37.41 375 CYS E C 1
ATOM 11435 O O . CYS E 1 375 ? 88.630 50.217 113.740 1.00 42.98 375 CYS E O 1
ATOM 11438 N N . ILE E 1 376 ? 89.255 50.701 115.836 1.00 30.82 376 ILE E N 1
ATOM 11439 C CA . ILE E 1 376 ? 87.906 51.045 116.219 1.00 27.48 376 ILE E CA 1
ATOM 11440 C C . ILE E 1 376 ? 87.910 52.559 116.367 1.00 27.63 376 ILE E C 1
ATOM 11441 O O . ILE E 1 376 ? 88.552 53.102 117.266 1.00 25.73 376 ILE E O 1
ATOM 11446 N N . LEU E 1 377 ? 87.229 53.244 115.453 1.00 28.94 377 LEU E N 1
ATOM 11447 C CA . LEU E 1 377 ? 87.177 54.709 115.502 1.00 28.12 377 LEU E CA 1
ATOM 11448 C C . LEU E 1 377 ? 85.804 55.235 115.945 1.00 25.18 377 LEU E C 1
ATOM 11449 O O . LEU E 1 377 ? 84.794 55.004 115.294 1.00 31.56 377 LEU E O 1
ATOM 11454 N N . PHE E 1 378 ? 85.779 55.918 117.081 1.00 23.56 378 PHE E N 1
ATOM 11455 C CA . PHE E 1 378 ? 84.549 56.490 117.630 1.00 25.89 378 PHE E CA 1
ATOM 11456 C C . PHE E 1 378 ? 84.380 57.918 117.137 1.00 24.09 378 PHE E C 1
ATOM 11457 O O . PHE E 1 378 ? 85.369 58.632 116.947 1.00 24.08 378 PHE E O 1
ATOM 11465 N N . GLY E 1 379 ? 83.134 58.333 116.941 1.00 22.26 379 GLY E N 1
ATOM 11466 C CA . GLY E 1 379 ? 82.875 59.696 116.497 1.00 34.66 379 GLY E CA 1
ATOM 11467 C C . GLY E 1 379 ? 82.981 60.652 117.670 1.00 29.39 379 GLY E C 1
ATOM 11468 O O . GLY E 1 379 ? 83.246 60.220 118.786 1.00 35.39 379 GLY E O 1
ATOM 11469 N N . PRO E 1 380 ? 82.710 61.942 117.481 1.00 33.89 380 PRO E N 1
ATOM 11470 C CA . PRO E 1 380 ? 82.310 62.639 116.255 1.00 33.08 380 PRO E CA 1
ATOM 11471 C C . PRO E 1 380 ? 83.364 62.789 115.175 1.00 37.15 380 PRO E C 1
ATOM 11472 O O . PRO E 1 380 ? 84.544 63.015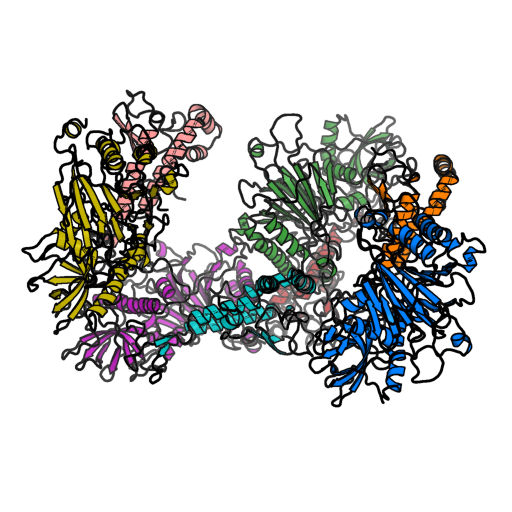 115.457 1.00 39.40 380 PRO E O 1
ATOM 11476 N N . PHE E 1 381 ? 82.924 62.686 113.928 1.00 36.23 381 PHE E N 1
ATOM 11477 C CA . PHE E 1 381 ? 83.822 62.863 112.808 1.00 32.67 381 PHE E CA 1
ATOM 11478 C C . PHE E 1 381 ? 83.543 64.261 112.308 1.00 38.58 381 PHE E C 1
ATOM 11479 O O . PHE E 1 381 ? 84.448 64.968 111.874 1.00 45.99 381 PHE E O 1
ATOM 11487 N N . LEU E 1 382 ? 82.277 64.659 112.389 1.00 35.98 382 LEU E N 1
ATOM 11488 C CA . LEU E 1 382 ? 81.872 66.009 112.025 1.00 32.17 382 LEU E CA 1
ATOM 11489 C C . LEU E 1 382 ? 81.093 66.426 113.259 1.00 29.55 382 LEU E C 1
ATOM 11490 O O . LEU E 1 382 ? 79.876 66.242 113.336 1.00 24.90 382 LEU E O 1
ATOM 11495 N N . ASP E 1 383 ? 81.824 66.968 114.229 1.00 35.00 383 ASP E N 1
ATOM 11496 C CA . ASP E 1 383 ? 81.281 67.390 115.527 1.00 34.55 383 ASP E CA 1
ATOM 11497 C C . ASP E 1 383 ? 80.281 68.534 115.508 1.00 30.47 383 ASP E C 1
ATOM 11498 O O . ASP E 1 383 ? 80.581 69.626 115.045 1.00 35.56 383 ASP E O 1
ATOM 11503 N N . ALA E 1 384 ? 79.106 68.278 116.064 1.00 26.63 384 ALA E N 1
ATOM 11504 C CA . ALA E 1 384 ? 78.040 69.272 116.128 1.00 28.19 384 ALA E CA 1
ATOM 11505 C C . ALA E 1 384 ? 78.393 70.434 117.029 1.00 33.54 384 ALA E C 1
ATOM 11506 O O . ALA E 1 384 ? 77.749 71.478 116.971 1.00 34.76 384 ALA E O 1
ATOM 11508 N N . LYS E 1 385 ? 79.402 70.251 117.871 1.00 38.80 385 LYS E N 1
ATOM 11509 C CA . LYS E 1 385 ? 79.798 71.290 118.805 1.00 41.91 385 LYS E CA 1
ATOM 11510 C C . LYS E 1 385 ? 80.958 72.116 118.301 1.00 40.22 385 LYS E C 1
ATOM 11511 O O . LYS E 1 385 ? 81.369 73.069 118.960 1.00 34.75 385 LYS E O 1
ATOM 11517 N N . HIS E 1 386 ? 81.500 71.752 117.146 1.00 38.59 386 HIS E N 1
ATOM 11518 C CA . HIS E 1 386 ? 82.611 72.523 116.615 1.00 38.06 386 HIS E CA 1
ATOM 11519 C C . HIS E 1 386 ? 82.098 73.908 116.257 1.00 40.27 386 HIS E C 1
ATOM 11520 O O . HIS E 1 386 ? 81.031 74.048 115.667 1.00 38.53 386 HIS E O 1
ATOM 11527 N N . GLU E 1 387 ? 82.858 74.935 116.604 1.00 42.20 387 GLU E N 1
ATOM 11528 C CA . GLU E 1 387 ? 82.438 76.298 116.314 1.00 49.60 387 GLU E CA 1
ATOM 11529 C C . GLU E 1 387 ? 81.975 76.512 114.871 1.00 50.44 387 GLU E C 1
ATOM 11530 O O . GLU E 1 387 ? 80.969 77.175 114.628 1.00 50.86 387 GLU E O 1
ATOM 11536 N N . GLN E 1 388 ? 82.696 75.947 113.912 1.00 49.48 388 GLN E N 1
ATOM 11537 C CA . GLN E 1 388 ? 82.327 76.132 112.521 1.00 50.69 388 GLN E CA 1
ATOM 11538 C C . GLN E 1 388 ? 81.162 75.303 112.027 1.00 52.01 388 GLN E C 1
ATOM 11539 O O . GLN E 1 388 ? 80.594 75.602 110.980 1.00 57.64 388 GLN E O 1
ATOM 11545 N N . VAL E 1 389 ? 80.793 74.272 112.776 1.00 49.44 389 VAL E N 1
ATOM 11546 C CA . VAL E 1 389 ? 79.656 73.444 112.393 1.00 48.26 389 VAL E CA 1
ATOM 11547 C C . VAL E 1 389 ? 78.392 74.072 112.956 1.00 50.76 389 VAL E C 1
ATOM 11548 O O . VAL E 1 389 ? 77.368 74.153 112.290 1.00 53.77 389 VAL E O 1
ATOM 11552 N N . GLU E 1 390 ? 78.486 74.525 114.194 1.00 54.97 390 GLU E N 1
ATOM 11553 C CA . GLU E 1 390 ? 77.371 75.138 114.891 1.00 60.50 390 GLU E CA 1
ATOM 11554 C C . GLU E 1 390 ? 76.892 76.413 114.213 1.00 62.85 390 GLU E C 1
ATOM 11555 O O . GLU E 1 390 ? 75.689 76.648 114.109 1.00 67.82 390 GLU E O 1
ATOM 11561 N N . ASN E 1 391 ? 77.833 77.237 113.762 1.00 66.29 391 ASN E N 1
ATOM 11562 C CA . ASN E 1 391 ? 77.499 78.509 113.127 1.00 67.45 391 ASN E CA 1
ATOM 11563 C C . ASN E 1 391 ? 77.143 78.400 111.658 1.00 65.57 391 ASN E C 1
ATOM 11564 O O . ASN E 1 391 ? 76.927 79.411 110.990 1.00 61.19 391 ASN E O 1
ATOM 11569 N N . CYS E 1 392 ? 77.084 77.170 111.161 1.00 68.85 392 CYS E N 1
ATOM 11570 C CA . CYS E 1 392 ? 76.751 76.922 109.762 1.00 70.36 392 CYS E CA 1
ATOM 11571 C C . CYS E 1 392 ? 77.523 77.863 108.846 1.00 71.87 392 CYS E C 1
ATOM 11572 O O . CYS E 1 392 ? 76.948 78.567 108.013 1.00 71.11 392 CYS E O 1
ATOM 11575 N N . LEU E 1 393 ? 78.839 77.864 109.018 1.00 71.84 393 LEU E N 1
ATOM 11576 C CA . LEU E 1 393 ? 79.724 78.704 108.228 1.00 69.21 393 LEU E CA 1
ATOM 11577 C C . LEU E 1 393 ? 80.328 77.860 107.106 1.00 63.97 393 LEU E C 1
ATOM 11578 O O . LEU E 1 393 ? 80.854 78.384 106.126 1.00 65.27 393 LEU E O 1
ATOM 11583 N N . LEU E 1 394 ? 80.241 76.545 107.254 1.00 57.75 394 LEU E N 1
ATOM 11584 C CA . LEU E 1 394 ? 80.781 75.636 106.254 1.00 58.88 394 LEU E CA 1
ATOM 11585 C C . LEU E 1 394 ? 80.111 75.927 104.920 1.00 55.88 394 LEU E C 1
ATOM 11586 O O . LEU E 1 394 ? 79.039 76.516 104.878 1.00 60.41 394 LEU E O 1
ATOM 11591 N N . THR E 1 395 ? 80.739 75.510 103.831 1.00 54.21 395 THR E N 1
ATOM 11592 C CA . THR E 1 395 ? 80.182 75.752 102.514 1.00 47.96 395 THR E CA 1
ATOM 11593 C C . THR E 1 395 ? 79.876 74.465 101.772 1.00 49.13 395 THR E C 1
ATOM 11594 O O . THR E 1 395 ? 79.810 74.445 100.542 1.00 47.78 395 THR E O 1
ATOM 11598 N N . SER E 1 396 ? 79.697 73.385 102.525 1.00 47.41 396 SER E N 1
ATOM 11599 C CA . SER E 1 396 ? 79.367 72.093 101.937 1.00 42.89 396 SER E CA 1
ATOM 11600 C C . SER E 1 396 ? 78.359 71.421 102.849 1.00 40.00 396 SER E C 1
ATOM 11601 O O . SER E 1 396 ? 78.319 71.701 104.046 1.00 44.61 396 SER E O 1
ATOM 11604 N N . PRO E 1 397 ? 77.514 70.536 102.303 1.00 37.71 397 PRO E N 1
ATOM 11605 C CA . PRO E 1 397 ? 76.537 69.869 103.163 1.00 37.67 397 PRO E CA 1
ATOM 11606 C C . PRO E 1 397 ? 77.266 69.082 104.251 1.00 34.63 397 PRO E C 1
ATOM 11607 O O . PRO E 1 397 ? 78.415 68.682 104.066 1.00 33.59 397 PRO E O 1
ATOM 11611 N N . PHE E 1 398 ? 76.612 68.864 105.386 1.00 32.59 398 PHE E N 1
ATOM 11612 C CA . PHE E 1 398 ? 77.256 68.107 106.447 1.00 32.52 398 PHE E CA 1
ATOM 11613 C C . PHE E 1 398 ? 77.553 66.689 105.976 1.00 29.05 398 PHE E C 1
ATOM 11614 O O . PHE E 1 398 ? 78.650 66.177 106.159 1.00 31.79 398 PHE E O 1
ATOM 11622 N N . GLU E 1 399 ? 76.558 66.067 105.365 1.00 33.11 399 GLU E N 1
ATOM 11623 C CA . GLU E 1 399 ? 76.657 64.698 104.872 1.00 36.64 399 GLU E CA 1
ATOM 11624 C C . GLU E 1 399 ? 77.859 64.511 103.962 1.00 39.89 399 GLU E C 1
ATOM 11625 O O . GLU E 1 399 ? 78.511 63.460 104.006 1.00 37.02 399 GLU E O 1
ATOM 11631 N N . ASP E 1 400 ? 78.157 65.528 103.146 1.00 38.48 400 ASP E N 1
ATOM 11632 C CA . ASP E 1 400 ? 79.282 65.460 102.211 1.00 35.30 400 ASP E CA 1
ATOM 11633 C C . ASP E 1 400 ? 80.614 65.554 102.934 1.00 33.87 400 ASP E C 1
ATOM 11634 O O . ASP E 1 400 ? 81.545 64.814 102.631 1.00 36.83 400 ASP E O 1
ATOM 11639 N N . ILE E 1 401 ? 80.703 66.463 103.895 1.00 29.63 401 ILE E N 1
ATOM 11640 C CA . ILE E 1 401 ? 81.921 66.608 104.657 1.00 27.19 401 ILE E CA 1
ATOM 11641 C C . ILE E 1 401 ? 82.164 65.301 105.413 1.00 27.01 401 ILE E C 1
ATOM 11642 O O . ILE E 1 401 ? 83.290 64.822 105.503 1.00 25.74 401 ILE E O 1
ATOM 11647 N N . PHE E 1 402 ? 81.101 64.735 105.964 1.00 25.96 402 PHE E N 1
ATOM 11648 C CA . PHE E 1 402 ? 81.217 63.478 106.679 1.00 29.73 402 PHE E CA 1
ATOM 11649 C C . PHE E 1 402 ? 81.782 62.382 105.771 1.00 33.88 402 PHE E C 1
ATOM 11650 O O . PHE E 1 402 ? 82.722 61.690 106.142 1.00 33.66 402 PHE E O 1
ATOM 11658 N N . LYS E 1 403 ? 81.206 62.219 104.584 1.00 36.81 403 LYS E N 1
ATOM 11659 C CA . LYS E 1 403 ? 81.674 61.181 103.664 1.00 43.10 403 LYS E CA 1
ATOM 11660 C C . LYS E 1 403 ? 83.146 61.345 103.283 1.00 43.48 403 LYS E C 1
ATOM 11661 O O . LYS E 1 403 ? 83.860 60.357 103.097 1.00 44.05 403 LYS E O 1
ATOM 11667 N N . GLN E 1 404 ? 83.585 62.593 103.167 1.00 35.04 404 GLN E N 1
ATOM 11668 C CA . GLN E 1 404 ? 84.958 62.915 102.803 1.00 41.01 404 GLN E CA 1
ATOM 11669 C C . GLN E 1 404 ? 85.894 62.444 103.897 1.00 41.39 404 GLN E C 1
ATOM 11670 O O . GLN E 1 404 ? 86.955 61.890 103.638 1.00 47.42 404 GLN E O 1
ATOM 11676 N N . CYS E 1 405 ? 85.481 62.679 105.129 1.00 36.56 405 CYS E N 1
ATOM 11677 C CA . CYS E 1 405 ? 86.255 62.290 106.281 1.00 35.01 405 CYS E CA 1
ATOM 11678 C C . CYS E 1 405 ? 86.427 60.778 106.240 1.00 30.90 405 CYS E C 1
ATOM 11679 O O . CYS E 1 405 ? 87.523 60.265 106.379 1.00 33.19 405 CYS E O 1
ATOM 11682 N N . LEU E 1 406 ? 85.326 60.075 106.031 1.00 33.21 406 LEU E N 1
ATOM 11683 C CA . LEU E 1 406 ? 85.332 58.627 105.971 1.00 34.63 406 LEU E CA 1
ATOM 11684 C C . LEU E 1 406 ? 86.197 58.131 104.825 1.00 40.23 406 LEU E C 1
ATOM 11685 O O . LEU E 1 406 ? 86.925 57.143 104.966 1.00 44.01 406 LEU E O 1
ATOM 11690 N N . ARG E 1 407 ? 86.117 58.823 103.691 1.00 39.90 407 ARG E N 1
ATOM 11691 C CA . ARG E 1 407 ? 86.891 58.454 102.509 1.00 38.15 407 ARG E CA 1
ATOM 11692 C C . ARG E 1 407 ? 88.390 58.578 102.794 1.00 35.78 407 ARG E C 1
ATOM 11693 O O . ARG E 1 407 ? 89.162 57.673 102.489 1.00 41.88 407 ARG E O 1
ATOM 11701 N N . THR E 1 408 ? 88.795 59.698 103.383 1.00 26.59 408 THR E N 1
ATOM 11702 C CA . THR E 1 408 ? 90.192 59.926 103.730 1.00 25.04 408 THR E CA 1
ATOM 11703 C C . THR E 1 408 ? 90.741 58.776 104.572 1.00 29.66 408 THR E C 1
ATOM 11704 O O . THR E 1 408 ? 91.836 58.289 104.325 1.00 37.61 408 THR E O 1
ATOM 11708 N N . ILE E 1 409 ? 89.982 58.350 105.570 1.00 28.30 409 ILE E N 1
ATOM 11709 C CA . ILE E 1 409 ? 90.411 57.256 106.417 1.00 32.02 409 ILE E CA 1
ATOM 11710 C C . ILE E 1 409 ? 90.411 55.912 105.686 1.00 34.33 409 ILE E C 1
ATOM 11711 O O . ILE E 1 409 ? 91.378 55.161 105.765 1.00 36.02 409 ILE E O 1
ATOM 11716 N N . ILE E 1 410 ? 89.332 55.609 104.976 1.00 33.71 410 ILE E N 1
ATOM 11717 C CA . ILE E 1 410 ? 89.233 54.328 104.290 1.00 38.38 410 ILE E CA 1
ATOM 11718 C C . ILE E 1 410 ? 90.303 54.165 103.225 1.00 41.28 410 ILE E C 1
ATOM 11719 O O . ILE E 1 410 ? 90.934 53.108 103.103 1.00 38.79 410 ILE E O 1
ATOM 11724 N N . GLU E 1 411 ? 90.504 55.229 102.462 1.00 42.59 411 GLU E N 1
ATOM 11725 C CA . GLU E 1 411 ? 91.482 55.216 101.399 1.00 40.93 411 GLU E CA 1
ATOM 11726 C C . GLU E 1 411 ? 92.871 55.332 101.971 1.00 41.76 411 GLU E C 1
ATOM 11727 O O . GLU E 1 411 ? 93.721 54.490 101.702 1.00 45.22 411 GLU E O 1
ATOM 11733 N N . GLY E 1 412 ? 93.096 56.368 102.776 1.00 40.62 412 GLY E N 1
ATOM 11734 C CA . GLY E 1 412 ? 94.400 56.577 103.380 1.00 29.05 412 GLY E CA 1
ATOM 11735 C C . GLY E 1 412 ? 94.988 55.397 104.142 1.00 31.50 412 GLY E C 1
ATOM 11736 O O . GLY E 1 412 ? 96.176 55.396 104.429 1.00 31.32 412 GLY E O 1
ATOM 11737 N N . THR E 1 413 ? 94.185 54.389 104.470 1.00 33.28 413 THR E N 1
ATOM 11738 C CA . THR E 1 413 ? 94.700 53.242 105.211 1.00 35.27 413 THR E CA 1
ATOM 11739 C C . THR E 1 413 ? 94.492 51.930 104.474 1.00 42.54 413 THR E C 1
ATOM 11740 O O . THR E 1 413 ? 94.520 50.860 105.078 1.00 47.64 413 THR E O 1
ATOM 11744 N N . ARG E 1 414 ? 94.274 52.008 103.168 1.00 46.10 414 ARG E N 1
ATOM 11745 C CA . ARG E 1 414 ? 94.058 50.811 102.364 1.00 44.91 414 ARG E CA 1
ATOM 11746 C C . ARG E 1 414 ? 95.224 49.850 102.472 1.00 46.85 414 ARG E C 1
ATOM 11747 O O . ARG E 1 414 ? 95.035 48.647 102.656 1.00 48.31 414 ARG E O 1
ATOM 11755 N N . SER E 1 415 ? 96.427 50.401 102.363 1.00 49.42 415 SER E N 1
ATOM 11756 C CA . SER E 1 415 ? 97.674 49.640 102.402 1.00 53.48 415 SER E CA 1
ATOM 11757 C C . SER E 1 415 ? 98.010 48.911 103.699 1.00 49.89 415 SER E C 1
ATOM 11758 O O . SER E 1 415 ? 98.727 47.911 103.686 1.00 47.71 415 SER E O 1
ATOM 11761 N N . SER E 1 416 ? 97.489 49.401 104.815 1.00 45.07 416 SER E N 1
ATOM 11762 C CA . SER E 1 416 ? 97.767 48.793 106.110 1.00 37.89 416 SER E CA 1
ATOM 11763 C C . SER E 1 416 ? 97.122 47.434 106.316 1.00 35.14 416 SER E C 1
ATOM 11764 O O . SER E 1 416 ? 97.599 46.629 107.114 1.00 41.03 416 SER E O 1
ATOM 11767 N N . GLY E 1 417 ? 96.021 47.188 105.623 1.00 33.54 417 GLY E N 1
ATOM 11768 C CA . GLY E 1 417 ? 95.344 45.914 105.770 1.00 32.98 417 GLY E CA 1
ATOM 11769 C C . GLY E 1 417 ? 94.542 45.830 107.051 1.00 35.70 417 GLY E C 1
ATOM 11770 O O . GLY E 1 417 ? 94.070 44.754 107.409 1.00 43.78 417 GLY E O 1
ATOM 11771 N N . SER E 1 418 ? 94.376 46.954 107.744 1.00 31.39 418 SER E N 1
ATOM 11772 C CA . SER E 1 418 ? 93.612 46.960 108.986 1.00 34.57 418 SER E CA 1
ATOM 11773 C C . SER E 1 418 ? 92.127 47.062 108.713 1.00 33.53 418 SER E C 1
ATOM 11774 O O . SER E 1 418 ? 91.715 47.749 107.789 1.00 33.13 418 SER E O 1
ATOM 11777 N N . HIS E 1 419 ? 91.336 46.367 109.526 1.00 36.73 419 HIS E N 1
ATOM 11778 C CA . HIS E 1 419 ? 89.891 46.391 109.421 1.00 32.88 419 HIS E CA 1
ATOM 11779 C C . HIS E 1 419 ? 89.397 47.554 110.252 1.00 32.71 419 HIS E C 1
ATOM 11780 O O . HIS E 1 419 ? 89.659 47.612 111.443 1.00 35.33 419 HIS E O 1
ATOM 11787 N N . LEU E 1 420 ? 88.700 48.488 109.612 1.00 33.05 420 LEU E N 1
ATOM 11788 C CA . LEU E 1 420 ? 88.175 49.665 110.293 1.00 29.60 420 LEU E CA 1
ATOM 11789 C C . LEU E 1 420 ? 86.769 49.430 110.825 1.00 28.95 420 LEU E C 1
ATOM 11790 O O . LEU E 1 420 ? 85.921 48.896 110.123 1.00 37.38 420 LEU E O 1
ATOM 11795 N N . VAL E 1 421 ? 86.530 49.829 112.070 1.00 27.65 421 VAL E N 1
ATOM 11796 C CA . VAL E 1 421 ? 85.217 49.687 112.691 1.00 28.25 421 VAL E CA 1
ATOM 11797 C C . VAL E 1 421 ? 84.814 51.074 113.169 1.00 27.64 421 VAL E C 1
ATOM 11798 O O . VAL E 1 421 ? 85.411 51.629 114.094 1.00 29.91 421 VAL E O 1
ATOM 11802 N N . PHE E 1 422 ? 83.806 51.630 112.511 1.00 27.19 422 PHE E N 1
ATOM 11803 C CA . PHE E 1 422 ? 83.307 52.964 112.820 1.00 24.90 422 PHE E CA 1
ATOM 11804 C C . PHE E 1 422 ? 82.130 52.946 113.780 1.00 23.84 422 PHE E C 1
ATOM 11805 O O . PHE E 1 422 ? 81.135 52.263 113.547 1.00 35.64 422 PHE E O 1
ATOM 11813 N N . VAL E 1 423 ? 82.248 53.690 114.869 1.00 22.87 423 VAL E N 1
ATOM 11814 C CA . VAL E 1 423 ? 81.177 53.766 115.852 1.00 24.96 423 VAL E CA 1
ATOM 11815 C C . VAL E 1 423 ? 80.683 55.216 115.884 1.00 26.35 423 VAL E C 1
ATOM 11816 O O . VAL E 1 423 ? 81.467 56.143 116.055 1.00 26.76 423 VAL E O 1
ATOM 11820 N N . PRO E 1 424 ? 79.373 55.423 115.699 1.00 24.22 424 PRO E N 1
ATOM 11821 C CA . PRO E 1 424 ? 78.793 56.765 115.699 1.00 24.80 424 PRO E CA 1
ATOM 11822 C C . PRO E 1 424 ? 78.728 57.432 117.050 1.00 27.63 424 PRO E C 1
ATOM 11823 O O . PRO E 1 424 ? 78.850 56.782 118.080 1.00 31.73 424 PRO E O 1
ATOM 11827 N N . SER E 1 425 ? 78.548 58.744 117.030 1.00 25.24 425 SER E N 1
ATOM 11828 C CA . SER E 1 425 ? 78.432 59.515 118.247 1.00 24.82 425 SER E CA 1
ATOM 11829 C C . SER E 1 425 ? 77.185 60.384 118.181 1.00 24.97 425 SER E C 1
ATOM 11830 O O . SER E 1 425 ? 76.694 60.704 117.103 1.00 29.34 425 SER E O 1
ATOM 11833 N N . LEU E 1 426 ? 76.661 60.752 119.337 1.00 23.18 426 LEU E N 1
ATOM 11834 C CA . LEU E 1 426 ? 75.487 61.598 119.381 1.00 27.75 426 LEU E CA 1
ATOM 11835 C C . LEU E 1 426 ? 75.889 63.014 118.984 1.00 28.74 426 LEU E C 1
ATOM 11836 O O . LEU E 1 426 ? 75.044 63.899 118.881 1.00 36.90 426 LEU E O 1
ATOM 11841 N N . ARG E 1 427 ? 77.181 63.221 118.753 1.00 27.45 427 ARG E N 1
ATOM 11842 C CA . ARG E 1 427 ? 77.670 64.530 118.342 1.00 32.72 427 ARG E CA 1
ATOM 11843 C C . ARG E 1 427 ? 77.940 64.603 116.847 1.00 34.88 427 ARG E C 1
ATOM 11844 O O . ARG E 1 427 ? 78.319 65.665 116.345 1.00 31.93 427 ARG E O 1
ATOM 11852 N N . ASP E 1 428 ? 77.751 63.483 116.140 1.00 29.20 428 ASP E N 1
ATOM 11853 C CA . ASP E 1 428 ? 77.944 63.472 114.691 1.00 30.28 428 ASP E CA 1
ATOM 11854 C C . ASP E 1 428 ? 76.740 64.184 114.093 1.00 29.02 428 ASP E C 1
ATOM 11855 O O . ASP E 1 428 ? 75.694 63.589 113.905 1.00 31.96 428 ASP E O 1
ATOM 11860 N N . VAL E 1 429 ? 76.909 65.467 113.793 1.00 33.70 429 VAL E N 1
ATOM 11861 C CA . VAL E 1 429 ? 75.831 66.296 113.288 1.00 28.89 429 VAL E CA 1
ATOM 11862 C C . VAL E 1 429 ? 74.945 65.764 112.151 1.00 32.17 429 VAL E C 1
ATOM 11863 O O . VAL E 1 429 ? 73.740 65.984 112.138 1.00 35.02 429 VAL E O 1
ATOM 11867 N N . HIS E 1 430 ? 75.520 65.048 111.205 1.00 34.80 430 HIS E N 1
ATOM 11868 C CA . HIS E 1 430 ? 74.744 64.558 110.069 1.00 36.72 430 HIS E CA 1
ATOM 11869 C C . HIS E 1 430 ? 73.947 63.305 110.376 1.00 31.84 430 HIS E C 1
ATOM 11870 O O . HIS E 1 430 ? 73.135 62.874 109.567 1.00 37.31 430 HIS E O 1
ATOM 11877 N N . HIS E 1 431 ? 74.188 62.713 111.531 1.00 26.89 431 HIS E N 1
ATOM 11878 C CA . HIS E 1 431 ? 73.540 61.464 111.887 1.00 29.12 431 HIS E CA 1
ATOM 11879 C C . HIS E 1 431 ? 72.412 61.573 112.908 1.00 35.85 431 HIS E C 1
ATOM 11880 O O . HIS E 1 431 ? 72.330 62.551 113.658 1.00 42.15 431 HIS E O 1
ATOM 11887 N N . GLU E 1 432 ? 71.552 60.550 112.912 1.00 32.34 432 GLU E N 1
ATOM 11888 C CA . GLU E 1 432 ? 70.423 60.404 113.831 1.00 35.18 432 GLU E CA 1
ATOM 11889 C C . GLU E 1 432 ? 70.879 60.870 115.220 1.00 36.12 432 GLU E C 1
ATOM 11890 O O . GLU E 1 432 ? 71.851 60.351 115.761 1.00 42.05 432 GLU E O 1
ATOM 11896 N N . PRO E 1 433 ? 70.181 61.840 115.826 1.00 34.16 433 PRO E N 1
ATOM 11897 C CA . PRO E 1 433 ? 70.610 62.311 117.152 1.00 29.15 433 PRO E CA 1
ATOM 11898 C C . PRO E 1 433 ? 70.121 61.555 118.393 1.00 26.39 433 PRO E C 1
ATOM 11899 O O . PRO E 1 433 ? 70.476 61.914 119.500 1.00 26.37 433 PRO E O 1
ATOM 11903 N N . VAL E 1 434 ? 69.297 60.534 118.221 1.00 22.31 434 VAL E N 1
ATOM 11904 C CA . VAL E 1 434 ? 68.773 59.805 119.367 1.00 23.80 434 VAL E CA 1
ATOM 11905 C C . VAL E 1 434 ? 69.523 58.503 119.641 1.00 27.34 434 VAL E C 1
ATOM 11906 O O . VAL E 1 434 ? 69.943 57.805 118.722 1.00 27.85 434 VAL E O 1
ATOM 11910 N N . TYR E 1 435 ? 69.686 58.199 120.924 1.00 24.75 435 TYR E N 1
ATOM 11911 C CA . TYR E 1 435 ? 70.389 57.010 121.386 1.00 23.45 435 TYR E CA 1
ATOM 11912 C C . TYR E 1 435 ? 69.378 55.918 121.710 1.00 25.68 435 TYR E C 1
ATOM 11913 O O . TYR E 1 435 ? 68.310 56.205 122.231 1.00 28.48 435 TYR E O 1
ATOM 11922 N N . PRO E 1 436 ? 69.681 54.652 121.382 1.00 24.38 436 PRO E N 1
ATOM 11923 C CA . PRO E 1 436 ? 70.889 54.158 120.729 1.00 24.81 436 PRO E CA 1
ATOM 11924 C C . PRO E 1 436 ? 70.872 54.544 119.245 1.00 26.41 436 PRO E C 1
ATOM 11925 O O . PRO E 1 436 ? 69.809 54.698 118.652 1.00 31.86 436 PRO E O 1
ATOM 11929 N N . GLN E 1 437 ? 72.050 54.695 118.653 1.00 20.10 437 GLN E N 1
ATOM 11930 C CA . GLN E 1 437 ? 72.171 55.071 117.257 1.00 17.44 437 GLN E CA 1
ATOM 11931 C C . GLN E 1 437 ? 72.471 53.900 116.343 1.00 24.61 437 GLN E C 1
ATOM 11932 O O . GLN E 1 437 ? 73.206 52.988 116.720 1.00 26.41 437 GLN E O 1
ATOM 11938 N N . PRO E 1 438 ? 71.886 53.898 115.131 1.00 24.75 438 PRO E N 1
ATOM 11939 C CA . PRO E 1 438 ? 72.137 52.823 114.168 1.00 19.78 438 PRO E CA 1
ATOM 11940 C C . PRO E 1 438 ? 73.441 53.168 113.446 1.00 22.78 438 PRO E C 1
ATOM 11941 O O . PRO E 1 438 ? 73.951 54.287 113.558 1.00 29.76 438 PRO E O 1
ATOM 11945 N N . PRO E 1 439 ? 73.996 52.216 112.696 1.00 22.45 439 PRO E N 1
ATOM 11946 C CA . PRO E 1 439 ? 75.246 52.414 111.958 1.00 21.14 439 PRO E CA 1
ATOM 11947 C C . PRO E 1 439 ? 75.180 53.563 110.974 1.00 25.23 439 PRO E C 1
ATOM 11948 O O . PRO E 1 439 ? 74.097 53.958 110.542 1.00 30.61 439 PRO E O 1
ATOM 11952 N N . PHE E 1 440 ? 76.346 54.086 110.614 1.00 30.96 440 PHE E N 1
ATOM 11953 C CA . PHE E 1 440 ? 76.436 55.158 109.628 1.00 33.19 440 PHE E CA 1
ATOM 11954 C C . PHE E 1 440 ? 76.046 54.543 108.295 1.00 35.96 440 PHE E C 1
ATOM 11955 O O . PHE E 1 440 ? 76.078 53.315 108.123 1.00 35.02 440 PHE E O 1
ATOM 11963 N N . SER E 1 441 ? 75.694 55.399 107.348 1.00 35.37 441 SER E N 1
ATOM 11964 C CA . SER E 1 441 ? 75.367 54.937 106.013 1.00 39.11 441 SER E CA 1
ATOM 11965 C C . SER E 1 441 ? 76.447 55.455 105.077 1.00 37.80 441 SER E C 1
ATOM 11966 O O . SER E 1 441 ? 76.650 56.667 104.931 1.00 43.10 441 SER E O 1
ATOM 11969 N N . TYR E 1 442 ? 77.158 54.518 104.469 1.00 35.16 442 TYR E N 1
ATOM 11970 C CA . TYR E 1 442 ? 78.242 54.829 103.547 1.00 37.33 442 TYR E CA 1
ATOM 11971 C C . TYR E 1 442 ? 78.278 53.726 102.487 1.00 42.09 442 TYR E C 1
ATOM 11972 O O . TYR E 1 442 ? 78.609 52.574 102.790 1.00 46.41 442 TYR E O 1
ATOM 11981 N N . SER E 1 443 ? 77.936 54.068 101.251 1.00 43.08 443 SER E N 1
ATOM 11982 C CA . SER E 1 443 ? 77.911 53.074 100.193 1.00 42.13 443 SER E CA 1
ATOM 11983 C C . SER E 1 443 ? 79.089 53.170 99.243 1.00 43.59 443 SER E C 1
ATOM 11984 O O . SER E 1 443 ? 79.389 52.218 98.522 1.00 45.47 443 SER E O 1
ATOM 11987 N N . ASP E 1 444 ? 79.755 54.317 99.247 1.00 41.91 444 ASP E N 1
ATOM 11988 C CA . ASP E 1 444 ? 80.883 54.549 98.355 1.00 41.81 444 ASP E CA 1
ATOM 11989 C C . ASP E 1 444 ? 82.070 53.661 98.702 1.00 43.30 444 ASP E C 1
ATOM 11990 O O . ASP E 1 444 ? 83.095 54.135 99.174 1.00 41.68 444 ASP E O 1
ATOM 11995 N N . LEU E 1 445 ? 81.931 52.368 98.436 1.00 44.42 445 LEU E N 1
ATOM 11996 C CA . LEU E 1 445 ? 82.982 51.414 98.740 1.00 41.35 445 LEU E CA 1
ATOM 11997 C C . LEU E 1 445 ? 83.237 50.413 97.625 1.00 47.05 445 LEU E C 1
ATOM 11998 O O . LEU E 1 445 ? 82.302 49.857 97.050 1.00 49.14 445 LEU E O 1
ATOM 12003 N N . SER E 1 446 ? 84.513 50.171 97.339 1.00 53.04 446 SER E N 1
ATOM 12004 C CA . SER E 1 446 ? 84.904 49.191 96.332 1.00 56.36 446 SER E CA 1
ATOM 12005 C C . SER E 1 446 ? 84.476 47.867 96.948 1.00 62.98 446 SER E C 1
ATOM 12006 O O . SER E 1 446 ? 83.921 47.850 98.045 1.00 65.94 446 SER E O 1
ATOM 12009 N N . ARG E 1 447 ? 84.730 46.755 96.270 1.00 69.61 447 ARG E N 1
ATOM 12010 C CA . ARG E 1 447 ? 84.348 45.459 96.831 1.00 74.74 447 ARG E CA 1
ATOM 12011 C C . ARG E 1 447 ? 85.459 45.033 97.790 1.00 73.50 447 ARG E C 1
ATOM 12012 O O . ARG E 1 447 ? 85.269 44.159 98.637 1.00 71.60 447 ARG E O 1
ATOM 12020 N N . GLU E 1 448 ? 86.630 45.640 97.622 1.00 72.21 448 GLU E N 1
ATOM 12021 C CA . GLU E 1 448 ? 87.766 45.346 98.482 1.00 74.08 448 GLU E CA 1
ATOM 12022 C C . GLU E 1 448 ? 87.556 46.062 99.802 1.00 69.91 448 GLU E C 1
ATOM 12023 O O . GLU E 1 448 ? 87.611 45.449 100.865 1.00 71.75 448 GLU E O 1
ATOM 12029 N N . ASP E 1 449 ? 87.301 47.364 99.725 1.00 67.77 449 ASP E N 1
ATOM 12030 C CA . ASP E 1 449 ? 87.069 48.161 100.919 1.00 63.96 449 ASP E CA 1
ATOM 12031 C C . ASP E 1 449 ? 85.997 47.528 101.781 1.00 59.74 449 ASP E C 1
ATOM 12032 O O . ASP E 1 449 ? 86.114 47.510 102.998 1.00 63.17 449 ASP E O 1
ATOM 12037 N N . LYS E 1 450 ? 84.957 47.002 101.147 1.00 57.76 450 LYS E N 1
ATOM 12038 C CA . LYS E 1 450 ? 83.866 46.366 101.872 1.00 60.24 450 LYS E CA 1
ATOM 12039 C C . LYS E 1 450 ? 84.324 45.227 102.792 1.00 61.04 450 LYS E C 1
ATOM 12040 O O . LYS E 1 450 ? 83.641 44.890 103.762 1.00 65.00 450 LYS E O 1
ATOM 12046 N N . LYS E 1 451 ? 85.474 44.633 102.499 1.00 55.82 451 LYS E N 1
ATOM 12047 C CA . LYS E 1 451 ? 85.974 43.546 103.334 1.00 55.88 451 LYS E CA 1
ATOM 12048 C C . LYS E 1 451 ? 86.892 44.128 104.398 1.00 49.29 451 LYS E C 1
ATOM 12049 O O . LYS E 1 451 ? 87.360 43.421 105.287 1.00 47.67 451 LYS E O 1
ATOM 12055 N N . GLN E 1 452 ? 87.129 45.430 104.295 1.00 44.31 452 GLN E N 1
ATOM 12056 C CA . GLN E 1 452 ? 88.003 46.137 105.214 1.00 39.53 452 GLN E CA 1
ATOM 12057 C C . GLN E 1 452 ? 87.263 47.148 106.089 1.00 39.66 452 GLN E C 1
ATOM 12058 O O . GLN E 1 452 ? 87.828 47.672 107.041 1.00 45.12 452 GLN E O 1
ATOM 12064 N N . VAL E 1 453 ? 86.002 47.426 105.783 1.00 34.16 453 VAL E N 1
ATOM 12065 C CA . VAL E 1 453 ? 85.262 48.410 106.558 1.00 33.48 453 VAL E CA 1
ATOM 12066 C C . VAL E 1 453 ? 83.987 47.884 107.193 1.00 33.31 453 VAL E C 1
ATOM 12067 O O . VAL E 1 453 ? 83.245 47.123 106.586 1.00 41.03 453 VAL E O 1
ATOM 12071 N N . GLN E 1 454 ? 83.726 48.307 108.422 1.00 32.24 454 GLN E N 1
ATOM 12072 C CA . GLN E 1 454 ? 82.525 47.884 109.110 1.00 33.21 454 GLN E CA 1
ATOM 12073 C C . GLN E 1 454 ? 81.884 49.048 109.842 1.00 36.83 454 GLN E C 1
ATOM 12074 O O . GLN E 1 454 ? 82.574 49.861 110.469 1.00 38.59 454 GLN E O 1
ATOM 12080 N N . PHE E 1 455 ? 80.561 49.136 109.749 1.00 33.85 455 PHE E N 1
ATOM 12081 C CA . PHE E 1 455 ? 79.826 50.192 110.426 1.00 29.14 455 PHE E CA 1
ATOM 12082 C C . PHE E 1 455 ? 78.937 49.551 111.453 1.00 26.68 455 PHE E C 1
ATOM 12083 O O . PHE E 1 455 ? 78.025 48.804 111.117 1.00 27.06 455 PHE E O 1
ATOM 12091 N N . VAL E 1 456 ? 79.224 49.821 112.719 1.00 24.10 456 VAL E N 1
ATOM 12092 C CA . VAL E 1 456 ? 78.417 49.266 113.786 1.00 21.29 456 VAL E CA 1
ATOM 12093 C C . VAL E 1 456 ? 77.587 50.359 114.433 1.00 30.25 456 VAL E C 1
ATOM 12094 O O . VAL E 1 456 ? 77.717 51.548 114.102 1.00 28.53 456 VAL E O 1
ATOM 12098 N N . SER E 1 457 ? 76.726 49.951 115.354 1.00 27.88 457 SER E N 1
ATOM 12099 C CA . SER E 1 457 ? 75.868 50.892 116.052 1.00 28.14 457 SER E CA 1
ATOM 12100 C C . SER E 1 457 ? 76.550 51.461 117.289 1.00 30.55 457 SER E C 1
ATOM 12101 O O . SER E 1 457 ? 77.710 51.174 117.577 1.00 32.29 457 SER E O 1
ATOM 12104 N N . GLU E 1 458 ? 75.805 52.271 118.023 1.00 30.20 458 GLU E N 1
ATOM 12105 C CA . GLU E 1 458 ? 76.288 52.891 119.241 1.00 29.69 458 GLU E CA 1
ATOM 12106 C C . GLU E 1 458 ? 75.151 52.743 120.235 1.00 31.05 458 GLU E C 1
ATOM 12107 O O . GLU E 1 458 ? 74.096 53.338 120.061 1.00 32.52 458 GLU E O 1
ATOM 12113 N N . PRO E 1 459 ? 75.334 51.931 121.284 1.00 31.97 459 PRO E N 1
ATOM 12114 C CA . PRO E 1 459 ? 76.514 51.151 121.638 1.00 29.56 459 PRO E CA 1
ATOM 12115 C C . PRO E 1 459 ? 76.639 49.869 120.794 1.00 29.55 459 PRO E C 1
ATOM 12116 O O . PRO E 1 459 ? 75.790 49.553 119.974 1.00 25.92 459 PRO E O 1
ATOM 12120 N N . CYS E 1 460 ? 77.714 49.138 121.009 1.00 26.52 460 CYS E N 1
ATOM 12121 C CA . CYS E 1 460 ? 77.945 47.924 120.272 1.00 28.92 460 CYS E CA 1
ATOM 12122 C C . CYS E 1 460 ? 78.803 46.938 121.070 1.00 31.22 460 CYS E C 1
ATOM 12123 O O . CYS E 1 460 ? 79.797 47.325 121.691 1.00 31.30 460 CYS E O 1
ATOM 12126 N N . SER E 1 461 ? 78.386 45.675 121.077 1.00 23.71 461 SER E N 1
ATOM 12127 C CA . SER E 1 461 ? 79.146 44.613 121.725 1.00 24.16 461 SER E CA 1
ATOM 12128 C C . SER E 1 461 ? 79.754 43.880 120.538 1.00 22.85 461 SER E C 1
ATOM 12129 O O . SER E 1 461 ? 79.046 43.284 119.745 1.00 30.42 461 SER E O 1
ATOM 12132 N N . LEU E 1 462 ? 81.069 43.942 120.409 1.00 25.93 462 LEU E N 1
ATOM 12133 C CA . LEU E 1 462 ? 81.759 43.349 119.274 1.00 25.78 462 LEU E CA 1
ATOM 12134 C C . LEU E 1 462 ? 82.728 42.247 119.669 1.00 31.02 462 LEU E C 1
ATOM 12135 O O . LEU E 1 462 ? 83.475 42.393 120.632 1.00 37.46 462 LEU E O 1
ATOM 12140 N N . SER E 1 463 ? 82.712 41.142 118.931 1.00 32.92 463 SER E N 1
ATOM 12141 C CA . SER E 1 463 ? 83.630 40.040 119.204 1.00 30.67 463 SER E CA 1
ATOM 12142 C C . SER E 1 463 ? 84.789 40.122 118.217 1.00 31.44 463 SER E C 1
ATOM 12143 O O . SER E 1 463 ? 84.588 40.078 117.013 1.00 30.01 463 SER E O 1
ATOM 12146 N N . ILE E 1 464 ? 86.001 40.255 118.730 1.00 30.73 464 ILE E N 1
ATOM 12147 C CA . ILE E 1 464 ? 87.177 40.345 117.885 1.00 28.52 464 ILE E CA 1
ATOM 12148 C C . ILE E 1 464 ? 88.052 39.152 118.224 1.00 31.11 464 ILE E C 1
ATOM 12149 O O . ILE E 1 464 ? 88.614 39.069 119.315 1.00 30.08 464 ILE E O 1
ATOM 12154 N N . ASN E 1 465 ? 88.142 38.210 117.296 1.00 37.02 465 ASN E N 1
ATOM 12155 C CA . ASN E 1 465 ? 88.936 37.012 117.525 1.00 37.56 465 ASN E CA 1
ATOM 12156 C C . ASN E 1 465 ? 88.532 36.344 118.838 1.00 38.03 465 ASN E C 1
ATOM 12157 O O . ASN E 1 465 ? 89.385 35.937 119.621 1.00 37.37 465 ASN E O 1
ATOM 12162 N N . GLY E 1 466 ? 87.231 36.254 119.088 1.00 34.42 466 GLY E N 1
ATOM 12163 C CA . GLY E 1 466 ? 86.774 35.607 120.304 1.00 41.78 466 GLY E CA 1
ATOM 12164 C C . GLY E 1 466 ? 86.746 36.471 121.552 1.00 43.83 466 GLY E C 1
ATOM 12165 O O . GLY E 1 466 ? 86.158 36.074 122.564 1.00 47.06 466 GLY E O 1
ATOM 12166 N N . VAL E 1 467 ? 87.385 37.635 121.495 1.00 40.08 467 VAL E N 1
ATOM 12167 C CA . VAL E 1 467 ? 87.402 38.548 122.628 1.00 36.97 467 VAL E CA 1
ATOM 12168 C C . VAL E 1 467 ? 86.213 39.498 122.525 1.00 36.55 467 VAL E C 1
ATOM 12169 O O . VAL E 1 467 ? 86.023 40.127 121.494 1.00 40.82 467 VAL E O 1
ATOM 12173 N N . ILE E 1 468 ? 85.421 39.610 123.585 1.00 34.33 468 ILE E N 1
ATOM 12174 C CA . ILE E 1 468 ? 84.272 40.507 123.574 1.00 32.92 468 ILE E CA 1
ATOM 12175 C C . ILE E 1 468 ? 84.626 41.941 123.966 1.00 34.82 468 ILE E C 1
ATOM 12176 O O . ILE E 1 468 ? 85.203 42.188 125.024 1.00 38.55 468 ILE E O 1
ATOM 12181 N N . PHE E 1 469 ? 84.274 42.883 123.100 1.00 32.67 469 PHE E N 1
ATOM 12182 C CA . PHE E 1 469 ? 84.522 44.298 123.334 1.00 23.59 469 PHE E CA 1
ATOM 12183 C C . PHE E 1 469 ? 83.206 45.022 123.538 1.00 25.48 469 PHE E C 1
ATOM 12184 O O . PHE E 1 469 ? 82.273 44.845 122.776 1.00 27.46 469 PHE E O 1
ATOM 12192 N N . GLY E 1 470 ? 83.131 45.822 124.584 1.00 26.09 470 GLY E N 1
ATOM 12193 C CA . GLY E 1 470 ? 81.947 46.616 124.824 1.00 21.98 470 GLY E CA 1
ATOM 12194 C C . GLY E 1 470 ? 82.390 47.959 124.270 1.00 28.39 470 GLY E C 1
ATOM 12195 O O . GLY E 1 470 ? 83.466 48.444 124.621 1.00 26.80 470 GLY E O 1
ATOM 12196 N N . LEU E 1 471 ? 81.587 48.561 123.403 1.00 26.00 471 LEU E N 1
ATOM 12197 C CA . LEU E 1 471 ? 81.969 49.825 122.801 1.00 25.43 471 LEU E CA 1
ATOM 12198 C C . LEU E 1 471 ? 80.891 50.879 122.908 1.00 29.01 471 LEU E C 1
ATOM 12199 O O . LEU E 1 471 ? 79.736 50.627 122.580 1.00 34.11 471 LEU E O 1
ATOM 12204 N N . THR E 1 472 ? 81.269 52.063 123.361 1.00 25.39 472 THR E N 1
ATOM 12205 C CA . THR E 1 472 ? 80.330 53.163 123.435 1.00 30.99 472 THR E CA 1
ATOM 12206 C C . THR E 1 472 ? 81.071 54.483 123.298 1.00 32.04 472 THR E C 1
ATOM 12207 O O . THR E 1 472 ? 82.126 54.684 123.893 1.00 34.69 472 THR E O 1
ATOM 12211 N N . SER E 1 473 ? 80.518 55.377 122.492 1.00 29.67 473 SER E N 1
ATOM 12212 C CA . SER E 1 473 ? 81.120 56.674 122.261 1.00 22.26 473 SER E CA 1
ATOM 12213 C C . SER E 1 473 ? 80.519 57.744 123.174 1.00 30.42 473 SER E C 1
ATOM 12214 O O . SER E 1 473 ? 81.031 58.875 123.241 1.00 31.77 473 SER E O 1
ATOM 12217 N N . THR E 1 474 ? 79.435 57.388 123.865 1.00 24.96 474 THR E N 1
ATOM 12218 C CA . THR E 1 474 ? 78.761 58.310 124.772 1.00 27.34 474 THR E CA 1
ATOM 12219 C C . THR E 1 474 ? 79.540 58.426 126.079 1.00 33.66 474 THR E C 1
ATOM 12220 O O . THR E 1 474 ? 79.969 57.417 126.642 1.00 34.67 474 THR E O 1
ATOM 12224 N N . ASP E 1 475 ? 79.723 59.656 126.559 1.00 35.71 475 ASP E N 1
ATOM 12225 C CA . ASP E 1 475 ? 80.486 59.889 127.777 1.00 28.56 475 ASP E CA 1
ATOM 12226 C C . ASP E 1 475 ? 79.734 59.519 129.047 1.00 32.00 475 ASP E C 1
ATOM 12227 O O . ASP E 1 475 ? 79.417 60.376 129.872 1.00 32.66 475 ASP E O 1
ATOM 12232 N N . LEU E 1 476 ? 79.464 58.231 129.202 1.00 30.26 476 LEU E N 1
ATOM 12233 C CA . LEU E 1 476 ? 78.765 57.720 130.366 1.00 27.82 476 LEU E CA 1
ATOM 12234 C C . LEU E 1 476 ? 79.518 57.966 131.681 1.00 31.30 476 LEU E C 1
ATOM 12235 O O . LEU E 1 476 ? 78.908 58.261 132.705 1.00 35.91 476 LEU E O 1
ATOM 12240 N N . LEU E 1 477 ? 80.838 57.835 131.659 1.00 31.76 477 LEU E N 1
ATOM 12241 C CA . LEU E 1 477 ? 81.633 58.053 132.861 1.00 37.31 477 LEU E CA 1
ATOM 12242 C C . LEU E 1 477 ? 81.460 59.456 133.385 1.00 40.78 477 LEU E C 1
ATOM 12243 O O . LEU E 1 477 ? 81.174 59.659 134.551 1.00 47.83 477 LEU E O 1
ATOM 12248 N N . PHE E 1 478 ? 81.647 60.430 132.513 1.00 43.77 478 PHE E N 1
ATOM 12249 C CA . PHE E 1 478 ? 81.525 61.815 132.915 1.00 46.13 478 PHE E CA 1
ATOM 12250 C C . PHE E 1 478 ? 80.122 62.140 133.385 1.00 48.63 478 PHE E C 1
ATOM 12251 O O . PHE E 1 478 ? 79.945 62.985 134.262 1.00 53.92 478 PHE E O 1
ATOM 12259 N N . HIS E 1 479 ? 79.128 61.480 132.793 1.00 45.61 479 HIS E N 1
ATOM 12260 C CA . HIS E 1 479 ? 77.737 61.732 133.148 1.00 46.23 479 HIS E CA 1
ATOM 12261 C C . HIS E 1 479 ? 77.374 61.099 134.468 1.00 45.78 479 HIS E C 1
ATOM 12262 O O . HIS E 1 479 ? 76.725 61.710 135.307 1.00 48.56 479 HIS E O 1
ATOM 12269 N N . LEU E 1 480 ? 77.791 59.855 134.634 1.00 47.19 480 LEU E N 1
ATOM 12270 C CA . LEU E 1 480 ? 77.504 59.112 135.837 1.00 44.79 480 LEU E CA 1
ATOM 12271 C C . LEU E 1 480 ? 78.351 59.643 136.987 1.00 45.92 480 LEU E C 1
ATOM 12272 O O . LEU E 1 480 ? 77.897 59.737 138.119 1.00 56.17 480 LEU E O 1
ATOM 12277 N N . GLY E 1 481 ? 79.585 60.007 136.694 1.00 47.14 481 GLY E N 1
ATOM 12278 C CA . GLY E 1 481 ? 80.445 60.526 137.737 1.00 45.12 481 GLY E CA 1
ATOM 12279 C C . GLY E 1 481 ? 79.947 61.826 138.333 1.00 44.48 481 GLY E C 1
ATOM 12280 O O . GLY E 1 481 ? 80.171 62.092 139.504 1.00 54.41 481 GLY E O 1
ATOM 12281 N N . ALA E 1 482 ? 79.272 62.642 137.536 1.00 44.00 482 ALA E N 1
ATOM 12282 C CA . ALA E 1 482 ? 78.776 63.922 138.016 1.00 40.77 482 ALA E CA 1
ATOM 12283 C C . ALA E 1 482 ? 77.538 63.761 138.885 1.00 44.39 482 ALA E C 1
ATOM 12284 O O . ALA E 1 482 ? 77.112 64.702 139.552 1.00 50.74 482 ALA E O 1
ATOM 12286 N N . GLU E 1 483 ? 76.973 62.563 138.900 1.00 39.13 483 GLU E N 1
ATOM 12287 C CA . GLU E 1 483 ? 75.744 62.333 139.633 1.00 39.61 483 GLU E CA 1
ATOM 12288 C C . GLU E 1 483 ? 75.839 61.296 140.744 1.00 38.12 483 GLU E C 1
ATOM 12289 O O . GLU E 1 483 ? 74.863 61.046 141.448 1.00 36.59 483 GLU E O 1
ATOM 12295 N N . GLU E 1 484 ? 77.002 60.686 140.904 1.00 38.01 484 GLU E N 1
ATOM 12296 C CA . GLU E 1 484 ? 77.160 59.667 141.931 1.00 38.35 484 GLU E CA 1
ATOM 12297 C C . GLU E 1 484 ? 77.567 60.230 143.303 1.00 39.89 484 GLU E C 1
ATOM 12298 O O . GLU E 1 484 ? 78.283 61.237 143.390 1.00 39.15 484 GLU E O 1
ATOM 12304 N N . ILE E 1 485 ? 77.087 59.582 144.365 1.00 37.46 485 ILE E N 1
ATOM 12305 C CA . ILE E 1 485 ? 77.416 59.970 145.735 1.00 36.68 485 ILE E CA 1
ATOM 12306 C C . ILE E 1 485 ? 77.983 58.734 146.409 1.00 36.39 485 ILE E C 1
ATOM 12307 O O . ILE E 1 485 ? 77.550 57.621 146.121 1.00 37.44 485 ILE E O 1
ATOM 12312 N N . SER E 1 486 ? 78.935 58.918 147.316 1.00 37.90 486 SER E N 1
ATOM 12313 C CA . SER E 1 486 ? 79.526 57.763 147.978 1.00 48.05 486 SER E CA 1
ATOM 12314 C C . SER E 1 486 ? 79.827 57.933 149.469 1.00 48.70 486 SER E C 1
ATOM 12315 O O . SER E 1 486 ? 79.952 59.050 149.963 1.00 41.31 486 SER E O 1
ATOM 12318 N N . SER E 1 487 ? 79.940 56.801 150.167 1.00 48.84 487 SER E N 1
ATOM 12319 C CA . SER E 1 487 ? 80.245 56.762 151.597 1.00 52.22 487 SER E CA 1
ATOM 12320 C C . SER E 1 487 ? 81.718 57.101 151.793 1.00 60.69 487 SER E C 1
ATOM 12321 O O . SER E 1 487 ? 82.138 57.549 152.864 1.00 63.29 487 SER E O 1
ATOM 12324 N N . SER E 1 488 ? 82.494 56.855 150.740 1.00 67.74 488 SER E N 1
ATOM 12325 C CA . SER E 1 488 ? 83.930 57.111 150.715 1.00 69.53 488 SER E CA 1
ATOM 12326 C C . SER E 1 488 ? 84.460 56.846 149.308 1.00 67.82 488 SER E C 1
ATOM 12327 O O . SER E 1 488 ? 84.277 57.660 148.406 1.00 72.95 488 SER E O 1
ATOM 12330 N N . SER E 1 492 ? 87.144 53.963 146.944 1.00 87.32 492 SER E N 1
ATOM 12331 C CA . SER E 1 492 ? 88.417 54.681 147.013 1.00 86.09 492 SER E CA 1
ATOM 12332 C C . SER E 1 492 ? 88.693 55.348 145.665 1.00 80.88 492 SER E C 1
ATOM 12333 O O . SER E 1 492 ? 88.856 56.572 145.590 1.00 80.93 492 SER E O 1
ATOM 12336 N N . ASP E 1 493 ? 88.742 54.531 144.610 1.00 71.37 493 ASP E N 1
ATOM 12337 C CA . ASP E 1 493 ? 88.972 55.016 143.257 1.00 62.60 493 ASP E CA 1
ATOM 12338 C C . ASP E 1 493 ? 87.612 55.270 142.638 1.00 58.34 493 ASP E C 1
ATOM 12339 O O . ASP E 1 493 ? 86.842 54.344 142.397 1.00 56.13 493 ASP E O 1
ATOM 12344 N N . ARG E 1 494 ? 87.318 56.535 142.386 1.00 54.59 494 ARG E N 1
ATOM 12345 C CA . ARG E 1 494 ? 86.040 56.919 141.814 1.00 52.72 494 ARG E CA 1
ATOM 12346 C C . ARG E 1 494 ? 85.656 56.162 140.536 1.00 54.90 494 ARG E C 1
ATOM 12347 O O . ARG E 1 494 ? 84.567 55.594 140.434 1.00 55.36 494 ARG E O 1
ATOM 12355 N N . PHE E 1 495 ? 86.550 56.167 139.556 1.00 54.35 495 PHE E N 1
ATOM 12356 C CA . PHE E 1 495 ? 86.288 55.503 138.293 1.00 49.90 495 PHE E CA 1
ATOM 12357 C C . PHE E 1 495 ? 86.003 54.021 138.425 1.00 46.94 495 PHE E C 1
ATOM 12358 O O . PHE E 1 495 ? 85.150 53.492 137.723 1.00 50.90 495 PHE E O 1
ATOM 12366 N N . SER E 1 496 ? 86.710 53.342 139.315 1.00 43.20 496 SER E N 1
ATOM 12367 C CA . SER E 1 496 ? 86.476 51.919 139.494 1.00 44.96 496 SER E CA 1
ATOM 12368 C C . SER E 1 496 ? 85.058 51.701 139.990 1.00 46.41 496 SER E C 1
ATOM 12369 O O . SER E 1 496 ? 84.423 50.691 139.678 1.00 54.45 496 SER E O 1
ATOM 12372 N N . ARG E 1 497 ? 84.561 52.656 140.768 1.00 43.60 497 ARG E N 1
ATOM 12373 C CA . ARG E 1 497 ? 83.216 52.566 141.313 1.00 37.14 497 ARG E CA 1
ATOM 12374 C C . ARG E 1 497 ? 82.197 52.688 140.195 1.00 35.02 497 ARG E C 1
ATOM 12375 O O . ARG E 1 497 ? 81.251 51.905 140.101 1.00 34.59 497 ARG E O 1
ATOM 12383 N N . ILE E 1 498 ? 82.410 53.679 139.345 1.00 35.99 498 ILE E N 1
ATOM 12384 C CA . ILE E 1 498 ? 81.536 53.932 138.216 1.00 34.46 498 ILE E CA 1
ATOM 12385 C C . ILE E 1 498 ? 81.578 52.791 137.219 1.00 32.48 498 ILE E C 1
ATOM 12386 O O . ILE E 1 498 ? 80.549 52.386 136.688 1.00 38.52 498 ILE E O 1
ATOM 12391 N N . LEU E 1 499 ? 82.770 52.275 136.949 1.00 32.00 499 LEU E N 1
ATOM 12392 C CA . LEU E 1 499 ? 82.896 51.164 136.015 1.00 34.73 499 LEU E CA 1
ATOM 12393 C C . LEU E 1 499 ? 82.200 49.933 136.577 1.00 32.51 499 LEU E C 1
ATOM 12394 O O . LEU E 1 499 ? 81.612 49.151 135.838 1.00 38.54 499 LEU E O 1
ATOM 12399 N N . LYS E 1 500 ? 82.258 49.778 137.893 1.00 34.18 500 LYS E N 1
ATOM 12400 C CA . LYS E 1 500 ? 81.629 48.653 138.571 1.00 37.15 500 LYS E CA 1
ATOM 12401 C C . LYS E 1 500 ? 80.111 48.741 138.386 1.00 35.68 500 LYS E C 1
ATOM 12402 O O . LYS E 1 500 ? 79.433 47.720 138.246 1.00 35.94 500 LYS E O 1
ATOM 12408 N N . HIS E 1 501 ? 79.586 49.965 138.387 1.00 30.28 501 HIS E N 1
ATOM 12409 C CA . HIS E 1 501 ? 78.152 50.191 138.207 1.00 25.82 501 HIS E CA 1
ATOM 12410 C C . HIS E 1 501 ? 77.683 49.828 136.802 1.00 26.93 501 HIS E C 1
ATOM 12411 O O . HIS E 1 501 ? 76.562 49.353 136.618 1.00 28.31 501 HIS E O 1
ATOM 12418 N N . ILE E 1 502 ? 78.530 50.079 135.811 1.00 26.61 502 ILE E N 1
ATOM 12419 C CA . ILE E 1 502 ? 78.188 49.772 134.433 1.00 29.78 502 ILE E CA 1
ATOM 12420 C C . ILE E 1 502 ? 78.142 48.267 134.254 1.00 33.33 502 ILE E C 1
ATOM 12421 O O . ILE E 1 502 ? 77.245 47.743 133.600 1.00 36.75 502 ILE E O 1
ATOM 12426 N N . LEU E 1 503 ? 79.101 47.576 134.864 1.00 33.26 503 LEU E N 1
ATOM 12427 C CA . LEU E 1 503 ? 79.177 46.128 134.771 1.00 33.17 503 LEU E CA 1
ATOM 12428 C C . LEU E 1 503 ? 78.157 45.392 135.635 1.00 38.27 503 LEU E C 1
ATOM 12429 O O . LEU E 1 503 ? 77.952 44.196 135.452 1.00 41.93 503 LEU E O 1
ATOM 12434 N N . THR E 1 504 ? 77.514 46.088 136.571 1.00 35.74 504 THR E N 1
ATOM 12435 C CA . THR E 1 504 ? 76.521 45.434 137.413 1.00 32.70 504 THR E CA 1
ATOM 12436 C C . THR E 1 504 ? 75.093 45.833 137.089 1.00 27.69 504 THR E C 1
ATOM 12437 O O . THR E 1 504 ? 74.146 45.190 137.522 1.00 34.30 504 THR E O 1
ATOM 12441 N N . GLN E 1 505 ? 74.927 46.891 136.319 1.00 31.35 505 GLN E N 1
ATOM 12442 C CA . GLN E 1 505 ? 73.586 47.319 135.950 1.00 32.51 505 GLN E CA 1
ATOM 12443 C C . GLN E 1 505 ? 73.183 46.737 134.599 1.00 34.60 505 GLN E C 1
ATOM 12444 O O . GLN E 1 505 ? 72.053 46.861 134.164 1.00 34.17 505 GLN E O 1
ATOM 12450 N N . ARG E 1 506 ? 74.130 46.091 133.937 1.00 42.07 506 ARG E N 1
ATOM 12451 C CA . ARG E 1 506 ? 73.855 45.433 132.675 1.00 37.91 506 ARG E CA 1
ATOM 12452 C C . ARG E 1 506 ? 73.352 46.296 131.528 1.00 36.50 506 ARG E C 1
ATOM 12453 O O . ARG E 1 506 ? 72.645 45.798 130.648 1.00 27.02 506 ARG E O 1
ATOM 12461 N N . SER E 1 507 ? 73.727 47.569 131.522 1.00 36.90 507 SER E N 1
ATOM 12462 C CA . SER E 1 507 ? 73.305 48.483 130.472 1.00 29.38 507 SER E CA 1
ATOM 12463 C C . SER E 1 507 ? 74.466 49.379 130.090 1.00 32.36 507 SER E C 1
ATOM 12464 O O . SER E 1 507 ? 75.357 49.622 130.895 1.00 35.90 507 SER E O 1
ATOM 12467 N N . TYR E 1 508 ? 74.460 49.871 128.859 1.00 36.06 508 TYR E N 1
ATOM 12468 C CA . TYR E 1 508 ? 75.521 50.756 128.393 1.00 29.05 508 TYR E CA 1
ATOM 12469 C C . TYR E 1 508 ? 75.266 52.184 128.819 1.00 25.93 508 TYR E C 1
ATOM 12470 O O . TYR E 1 508 ? 76.085 53.064 128.571 1.00 30.93 508 TYR E O 1
ATOM 12479 N N . TYR E 1 509 ? 74.110 52.409 129.434 1.00 23.26 509 TYR E N 1
ATOM 12480 C CA . TYR E 1 509 ? 73.743 53.730 129.930 1.00 26.62 509 TYR E CA 1
ATOM 12481 C C . TYR E 1 509 ? 72.681 53.571 131.007 1.00 25.69 509 TYR E C 1
ATOM 12482 O O . TYR E 1 509 ? 71.497 53.766 130.747 1.00 24.94 509 TYR E O 1
ATOM 12491 N N . PRO E 1 510 ? 73.104 53.213 132.237 1.00 26.98 510 PRO E N 1
ATOM 12492 C CA . PRO E 1 510 ? 72.195 53.018 133.375 1.00 24.56 510 PRO E CA 1
ATOM 12493 C C . PRO E 1 510 ? 71.690 54.298 134.037 1.00 24.02 510 PRO E C 1
ATOM 12494 O O . PRO E 1 510 ? 70.699 54.260 134.755 1.00 27.21 510 PRO E O 1
ATOM 12498 N N . LEU E 1 511 ? 72.351 55.428 133.799 1.00 23.76 511 LEU E N 1
ATOM 12499 C CA . LEU E 1 511 ? 71.909 56.688 134.408 1.00 21.72 511 LEU E CA 1
ATOM 12500 C C . LEU E 1 511 ? 70.510 57.108 133.955 1.00 19.81 511 LEU E C 1
ATOM 12501 O O . LEU E 1 511 ? 70.227 57.168 132.762 1.00 28.51 511 LEU E O 1
ATOM 12506 N N . TYR E 1 512 ? 69.626 57.375 134.909 1.00 22.91 512 TYR E N 1
ATOM 12507 C CA . TYR E 1 512 ? 68.269 57.798 134.594 1.00 22.07 512 TYR E CA 1
ATOM 12508 C C . TYR E 1 512 ? 67.735 58.721 135.670 1.00 28.23 512 TYR E C 1
ATOM 12509 O O . TYR E 1 512 ? 67.753 58.383 136.847 1.00 30.11 512 TYR E O 1
ATOM 12518 N N . PRO E 1 513 ? 67.250 59.909 135.277 1.00 34.04 513 PRO E N 1
ATOM 12519 C CA . PRO E 1 513 ? 67.202 60.380 133.890 1.00 32.76 513 PRO E CA 1
ATOM 12520 C C . PRO E 1 513 ? 68.620 60.532 133.342 1.00 29.06 513 PRO E C 1
ATOM 12521 O O . PRO E 1 513 ? 69.585 60.621 134.104 1.00 30.87 513 PRO E O 1
ATOM 12525 N N . PRO E 1 514 ? 68.765 60.569 132.011 1.00 23.28 514 PRO E N 1
ATOM 12526 C CA . PRO E 1 514 ? 70.097 60.713 131.423 1.00 25.59 514 PRO E CA 1
ATOM 12527 C C . PRO E 1 514 ? 70.582 62.157 131.550 1.00 25.68 514 PRO E C 1
ATOM 12528 O O . PRO E 1 514 ? 69.823 63.024 131.975 1.00 30.57 514 PRO E O 1
ATOM 12532 N N . GLN E 1 515 ? 71.836 62.423 131.200 1.00 28.24 515 GLN E N 1
ATOM 12533 C CA . GLN E 1 515 ? 72.316 63.793 131.282 1.00 36.42 515 GLN E CA 1
ATOM 12534 C C . GLN E 1 515 ? 71.384 64.620 130.422 1.00 38.80 515 GLN E C 1
ATOM 12535 O O . GLN E 1 515 ? 70.894 64.140 129.416 1.00 42.93 515 GLN E O 1
ATOM 12541 N N . GLU E 1 516 ? 71.157 65.869 130.794 1.00 46.26 516 GLU E N 1
ATOM 12542 C CA . GLU E 1 516 ? 70.220 66.682 130.050 1.00 52.13 516 GLU E CA 1
ATOM 12543 C C . GLU E 1 516 ? 70.609 67.150 128.664 1.00 59.35 516 GLU E C 1
ATOM 12544 O O . GLU E 1 516 ? 71.058 68.266 128.501 1.00 67.87 516 GLU E O 1
ATOM 12550 N N . ASP E 1 517 ? 70.427 66.306 127.665 1.00 61.09 517 ASP E N 1
ATOM 12551 C CA . ASP E 1 517 ? 70.677 66.657 126.271 1.00 58.42 517 ASP E CA 1
ATOM 12552 C C . ASP E 1 517 ? 71.018 65.384 125.564 1.00 52.53 517 ASP E C 1
ATOM 12553 O O . ASP E 1 517 ? 71.379 65.364 124.390 1.00 54.93 517 ASP E O 1
ATOM 12558 N N . MET E 1 518 ? 70.906 64.309 126.323 1.00 47.61 518 MET E N 1
ATOM 12559 C CA . MET E 1 518 ? 71.132 62.991 125.804 1.00 41.15 518 MET E CA 1
ATOM 12560 C C . MET E 1 518 ? 69.727 62.524 125.510 1.00 38.37 518 MET E C 1
ATOM 12561 O O . MET E 1 518 ? 68.902 62.431 126.413 1.00 36.34 518 MET E O 1
ATOM 12566 N N . ALA E 1 519 ? 69.443 62.278 124.238 1.00 35.61 519 ALA E N 1
ATOM 12567 C CA . ALA E 1 519 ? 68.125 61.825 123.833 1.00 32.33 519 ALA E CA 1
ATOM 12568 C C . ALA E 1 519 ? 68.106 60.305 123.788 1.00 33.99 519 ALA E C 1
ATOM 12569 O O . ALA E 1 519 ? 68.888 59.690 123.063 1.00 33.95 519 ALA E O 1
ATOM 12571 N N . ILE E 1 520 ? 67.215 59.695 124.559 1.00 29.57 520 ILE E N 1
ATOM 12572 C CA . ILE E 1 520 ? 67.140 58.247 124.557 1.00 23.96 520 ILE E CA 1
ATOM 12573 C C . ILE E 1 520 ? 65.776 57.715 124.210 1.00 22.33 520 ILE E C 1
ATOM 12574 O O . ILE E 1 520 ? 64.786 58.051 124.854 1.00 25.85 520 ILE E O 1
ATOM 12579 N N . ASP E 1 521 ? 65.716 56.902 123.165 1.00 26.65 521 ASP E N 1
ATOM 12580 C CA . ASP E 1 521 ? 64.461 56.265 122.814 1.00 31.65 521 ASP E CA 1
ATOM 12581 C C . ASP E 1 521 ? 64.523 55.008 123.673 1.00 34.11 521 ASP E C 1
ATOM 12582 O O . ASP E 1 521 ? 65.251 54.071 123.352 1.00 34.15 521 ASP E O 1
ATOM 12587 N N . TYR E 1 522 ? 63.769 54.994 124.765 1.00 35.10 522 TYR E N 1
ATOM 12588 C CA . TYR E 1 522 ? 63.810 53.872 125.687 1.00 32.39 522 TYR E CA 1
ATOM 12589 C C . TYR E 1 522 ? 63.364 52.528 125.176 1.00 29.89 522 TYR E C 1
ATOM 12590 O O . TYR E 1 522 ? 63.859 51.524 125.652 1.00 38.19 522 TYR E O 1
ATOM 12599 N N . GLU E 1 523 ? 62.462 52.481 124.203 1.00 32.62 523 GLU E N 1
ATOM 12600 C CA . GLU E 1 523 ? 62.042 51.180 123.706 1.00 32.40 523 GLU E CA 1
ATOM 12601 C C . GLU E 1 523 ? 63.171 50.561 122.906 1.00 32.94 523 GLU E C 1
ATOM 12602 O O . GLU E 1 523 ? 63.351 49.352 122.922 1.00 36.03 523 GLU E O 1
ATOM 12608 N N . SER E 1 524 ? 63.940 51.399 122.217 1.00 32.08 524 SER E N 1
ATOM 12609 C CA . SER E 1 524 ? 65.064 50.933 121.419 1.00 28.64 524 SER E CA 1
ATOM 12610 C C . SER E 1 524 ? 66.195 50.566 122.375 1.00 29.86 524 SER E C 1
ATOM 12611 O O . SER E 1 524 ? 66.898 49.579 122.191 1.00 36.82 524 SER E O 1
ATOM 12614 N N . PHE E 1 525 ? 66.347 51.385 123.405 1.00 29.74 525 PHE E N 1
ATOM 12615 C CA . PHE E 1 525 ? 67.357 51.196 124.431 1.00 28.37 525 PHE E CA 1
ATOM 12616 C C . PHE E 1 525 ? 67.192 49.792 125.020 1.00 33.25 525 PHE E C 1
ATOM 12617 O O . PHE E 1 525 ? 68.153 49.031 125.164 1.00 32.28 525 PHE E O 1
ATOM 12625 N N . TYR E 1 526 ? 65.952 49.458 125.344 1.00 27.64 526 TYR E N 1
ATOM 12626 C CA . TYR E 1 526 ? 65.636 48.180 125.934 1.00 28.56 526 TYR E CA 1
ATOM 12627 C C . TYR E 1 526 ? 66.116 47.027 125.086 1.00 26.58 526 TYR E C 1
ATOM 12628 O O . TYR E 1 526 ? 66.581 46.010 125.602 1.00 30.49 526 TYR E O 1
ATOM 12637 N N . VAL E 1 527 ? 66.021 47.202 123.779 1.00 23.99 527 VAL E N 1
ATOM 12638 C CA . VAL E 1 527 ? 66.401 46.163 122.842 1.00 22.96 527 VAL E CA 1
ATOM 12639 C C . VAL E 1 527 ? 67.851 46.156 122.406 1.00 26.53 527 VAL E C 1
ATOM 12640 O O . VAL E 1 527 ? 68.446 45.091 122.234 1.00 32.41 527 VAL E O 1
ATOM 12644 N N . TYR E 1 528 ? 68.429 47.336 122.240 1.00 21.53 528 TYR E N 1
ATOM 12645 C CA . TYR E 1 528 ? 69.786 47.423 121.727 1.00 16.71 528 TYR E CA 1
ATOM 12646 C C . TYR E 1 528 ? 70.906 47.970 122.619 1.00 21.65 528 TYR E C 1
ATOM 12647 O O . TYR E 1 528 ? 72.064 47.994 122.194 1.00 24.92 528 TYR E O 1
ATOM 12656 N N . ALA E 1 529 ? 70.606 48.400 123.838 1.00 18.75 529 ALA E N 1
ATOM 12657 C CA . ALA E 1 529 ? 71.673 48.945 124.663 1.00 20.49 529 ALA E CA 1
ATOM 12658 C C . ALA E 1 529 ? 71.977 48.165 125.928 1.00 25.11 529 ALA E C 1
ATOM 12659 O O . ALA E 1 529 ? 72.552 48.705 126.866 1.00 28.77 529 ALA E O 1
ATOM 12661 N N . GLN E 1 530 ? 71.611 46.891 125.953 1.00 26.74 530 GLN E N 1
ATOM 12662 C CA . GLN E 1 530 ? 71.875 46.054 127.113 1.00 23.30 530 GLN E CA 1
ATOM 12663 C C . GLN E 1 530 ? 73.202 45.341 126.905 1.00 27.94 530 GLN E C 1
ATOM 12664 O O . GLN E 1 530 ? 73.653 45.199 125.773 1.00 33.86 530 GLN E O 1
ATOM 12670 N N . LEU E 1 531 ? 73.843 44.908 127.985 1.00 30.84 531 LEU E N 1
ATOM 12671 C CA . LEU E 1 531 ? 75.100 44.173 127.848 1.00 30.95 531 LEU E CA 1
ATOM 12672 C C . LEU E 1 531 ? 74.746 42.688 127.742 1.00 28.33 531 LEU E C 1
ATOM 12673 O O . LEU E 1 531 ? 73.993 42.167 128.553 1.00 31.37 531 LEU E O 1
ATOM 12678 N N . PRO E 1 532 ? 75.279 41.993 126.735 1.00 25.96 532 PRO E N 1
ATOM 12679 C CA . PRO E 1 532 ? 74.985 40.565 126.569 1.00 29.27 532 PRO E CA 1
ATOM 12680 C C . PRO E 1 532 ? 75.735 39.687 127.581 1.00 35.23 532 PRO E C 1
ATOM 12681 O O . PRO E 1 532 ? 75.261 38.612 127.979 1.00 31.28 532 PRO E O 1
ATOM 12685 N N . VAL E 1 533 ? 76.907 40.163 127.990 1.00 33.82 533 VAL E N 1
ATOM 12686 C CA . VAL E 1 533 ? 77.765 39.467 128.944 1.00 30.77 533 VAL E CA 1
ATOM 12687 C C . VAL E 1 533 ? 78.696 40.525 129.513 1.00 32.80 533 VAL E C 1
ATOM 12688 O O . VAL E 1 533 ? 78.678 41.667 129.068 1.00 28.30 533 VAL E O 1
ATOM 12692 N N . THR E 1 534 ? 79.500 40.169 130.508 1.00 35.19 534 THR E N 1
ATOM 12693 C CA . THR E 1 534 ? 80.468 41.127 131.023 1.00 30.68 534 THR E CA 1
ATOM 12694 C C . THR E 1 534 ? 81.572 41.054 129.977 1.00 33.56 534 THR E C 1
ATOM 12695 O O . THR E 1 534 ? 82.175 40.007 129.780 1.00 39.96 534 THR E O 1
ATOM 12699 N N . PRO E 1 535 ? 81.835 42.160 129.274 1.00 30.81 535 PRO E N 1
ATOM 12700 C CA . PRO E 1 535 ? 82.877 42.137 128.255 1.00 28.13 535 PRO E CA 1
ATOM 12701 C C . PRO E 1 535 ? 84.275 41.874 128.796 1.00 33.16 535 PRO E C 1
ATOM 12702 O O . PRO E 1 535 ? 84.529 42.040 129.989 1.00 38.82 535 PRO E O 1
ATOM 12706 N N . ASP E 1 536 ? 85.170 41.450 127.905 1.00 32.67 536 ASP E N 1
ATOM 12707 C CA . ASP E 1 536 ? 86.546 41.166 128.265 1.00 32.35 536 ASP E CA 1
ATOM 12708 C C . ASP E 1 536 ? 87.244 42.502 128.245 1.00 36.07 536 ASP E C 1
ATOM 12709 O O . ASP E 1 536 ? 88.145 42.766 129.036 1.00 40.95 536 ASP E O 1
ATOM 12714 N N . VAL E 1 537 ? 86.820 43.343 127.314 1.00 33.27 537 VAL E N 1
ATOM 12715 C CA . VAL E 1 537 ? 87.377 44.679 127.183 1.00 29.88 537 VAL E CA 1
ATOM 12716 C C . VAL E 1 537 ? 86.226 45.652 127.019 1.00 31.57 537 VAL E C 1
ATOM 12717 O O . VAL E 1 537 ? 85.264 45.368 126.311 1.00 35.44 537 VAL E O 1
ATOM 12721 N N . LEU E 1 538 ? 86.315 46.788 127.695 1.00 28.45 538 LEU E N 1
ATOM 12722 C CA . LEU E 1 538 ? 85.281 47.816 127.607 1.00 28.06 538 LEU E CA 1
ATOM 12723 C C . LEU E 1 538 ? 85.984 49.090 127.147 1.00 30.13 538 LEU E C 1
ATOM 12724 O O . LEU E 1 538 ? 86.905 49.562 127.802 1.00 32.36 538 LEU E O 1
ATOM 12729 N N . ILE E 1 539 ? 85.588 49.625 126.004 1.00 30.93 539 ILE E N 1
ATOM 12730 C CA . ILE E 1 539 ? 86.191 50.864 125.534 1.00 32.68 539 ILE E CA 1
ATOM 12731 C C . ILE E 1 539 ? 85.197 51.989 125.799 1.00 31.75 539 ILE E C 1
ATOM 12732 O O . ILE E 1 539 ? 84.180 52.090 125.123 1.00 30.84 539 ILE E O 1
ATOM 12737 N N . ILE E 1 540 ? 85.477 52.804 126.812 1.00 32.71 540 ILE E N 1
ATOM 12738 C CA . ILE E 1 540 ? 84.605 53.922 127.162 1.00 32.79 540 ILE E CA 1
ATOM 12739 C C . ILE E 1 540 ? 85.354 55.231 127.089 1.00 29.10 540 ILE E C 1
ATOM 12740 O O . ILE E 1 540 ? 85.758 55.770 128.108 1.00 30.81 540 ILE E O 1
ATOM 12745 N N . PRO E 1 541 ? 85.571 55.753 125.876 1.00 30.58 541 PRO E N 1
ATOM 12746 C CA . PRO E 1 541 ? 86.288 57.031 125.762 1.00 30.52 541 PRO E CA 1
ATOM 12747 C C . PRO E 1 541 ? 85.494 58.111 126.486 1.00 27.17 541 PRO E C 1
ATOM 12748 O O . PRO E 1 541 ? 84.276 58.154 126.380 1.00 34.86 541 PRO E O 1
ATOM 12752 N N . SER E 1 542 ? 86.185 58.975 127.226 1.00 34.83 542 SER E N 1
ATOM 12753 C CA . SER E 1 542 ? 85.528 60.033 127.993 1.00 31.94 542 SER E CA 1
ATOM 12754 C C . SER E 1 542 ? 86.309 61.336 127.978 1.00 31.40 542 SER E C 1
ATOM 12755 O O . SER E 1 542 ? 87.420 61.385 127.468 1.00 33.95 542 SER E O 1
ATOM 12758 N N . GLU E 1 543 ? 85.713 62.393 128.531 1.00 36.74 543 GLU E N 1
ATOM 12759 C CA . GLU E 1 543 ? 86.364 63.704 128.627 1.00 40.53 543 GLU E CA 1
ATOM 12760 C C . GLU E 1 543 ? 87.321 63.639 129.810 1.00 42.33 543 GLU E C 1
ATOM 12761 O O . GLU E 1 543 ? 88.238 64.452 129.935 1.00 42.80 543 GLU E O 1
ATOM 12767 N N . LEU E 1 544 ? 87.074 62.667 130.684 1.00 38.35 544 LEU E N 1
ATOM 12768 C CA . LEU E 1 544 ? 87.897 62.438 131.854 1.00 37.62 544 LEU E CA 1
ATOM 12769 C C . LEU E 1 544 ? 89.260 61.942 131.408 1.00 36.80 544 LEU E C 1
ATOM 12770 O O . LEU E 1 544 ? 89.430 61.518 130.266 1.00 41.74 544 LEU E O 1
ATOM 12775 N N . ARG E 1 545 ? 90.231 61.982 132.311 1.00 35.48 545 ARG E N 1
ATOM 12776 C CA . ARG E 1 545 ? 91.577 61.545 131.972 1.00 37.54 545 ARG E CA 1
ATOM 12777 C C . ARG E 1 545 ? 91.618 60.090 131.535 1.00 40.66 545 ARG E C 1
ATOM 12778 O O . ARG E 1 545 ? 90.939 59.229 132.099 1.00 42.79 545 ARG E O 1
ATOM 12786 N N . TYR E 1 546 ? 92.426 59.833 130.519 1.00 38.91 546 TYR E N 1
ATOM 12787 C CA . TYR E 1 546 ? 92.605 58.497 129.989 1.00 35.44 546 TYR E CA 1
ATOM 12788 C C . TYR E 1 546 ? 93.006 57.564 131.118 1.00 33.17 546 TYR E C 1
ATOM 12789 O O . TYR E 1 546 ? 93.509 58.013 132.147 1.00 36.32 546 TYR E O 1
ATOM 12798 N N . PHE E 1 547 ? 92.794 56.269 130.918 1.00 30.43 547 PHE E N 1
ATOM 12799 C CA . PHE E 1 547 ? 93.142 55.285 131.926 1.00 26.25 547 PHE E CA 1
ATOM 12800 C C . PHE E 1 547 ? 92.871 53.873 131.451 1.00 28.15 547 PHE E C 1
ATOM 12801 O O . PHE E 1 547 ? 92.224 53.665 130.436 1.00 35.79 547 PHE E O 1
ATOM 12809 N N . VAL E 1 548 ? 93.378 52.902 132.191 1.00 31.18 548 VAL E N 1
ATOM 12810 C CA . VAL E 1 548 ? 93.181 51.496 131.873 1.00 31.04 548 VAL E CA 1
ATOM 12811 C C . VAL E 1 548 ? 93.060 50.836 133.225 1.00 38.20 548 VAL E C 1
ATOM 12812 O O . VAL E 1 548 ? 94.046 50.753 133.957 1.00 40.27 548 VAL E O 1
ATOM 12816 N N . LYS E 1 549 ? 91.860 50.385 133.569 1.00 38.53 549 LYS E N 1
ATOM 12817 C CA . LYS E 1 549 ? 91.644 49.728 134.853 1.00 40.98 549 LYS E CA 1
ATOM 12818 C C . LYS E 1 549 ? 91.053 48.341 134.690 1.00 39.56 549 LYS E C 1
ATOM 12819 O O . LYS E 1 549 ? 90.284 48.089 133.773 1.00 48.85 549 LYS E O 1
ATOM 12825 N N . ASP E 1 550 ? 91.425 47.432 135.573 1.00 40.10 550 ASP E N 1
ATOM 12826 C CA . ASP E 1 550 ? 90.853 46.113 135.525 1.00 34.26 550 ASP E CA 1
ATOM 12827 C C . ASP E 1 550 ? 89.766 46.161 136.582 1.00 34.18 550 ASP E C 1
ATOM 12828 O O . ASP E 1 550 ? 90.053 46.386 137.752 1.00 38.05 550 ASP E O 1
ATOM 12833 N N . VAL E 1 551 ? 88.518 45.984 136.164 1.00 31.58 551 VAL E N 1
ATOM 12834 C CA . VAL E 1 551 ? 87.393 46.011 137.086 1.00 29.06 551 VAL E CA 1
ATOM 12835 C C . VAL E 1 551 ? 86.576 44.740 136.919 1.00 29.41 551 VAL E C 1
ATOM 12836 O O . VAL E 1 551 ? 86.060 44.467 135.847 1.00 30.42 551 VAL E O 1
ATOM 12840 N N . LEU E 1 552 ? 86.465 43.967 137.990 1.00 32.10 552 LEU E N 1
ATOM 12841 C CA . LEU E 1 552 ? 85.718 42.719 137.962 1.00 33.58 552 LEU E CA 1
ATOM 12842 C C . LEU E 1 552 ? 86.156 41.797 136.830 1.00 32.30 552 LEU E C 1
ATOM 12843 O O . LEU E 1 552 ? 85.337 41.086 136.269 1.00 36.76 552 LEU E O 1
ATOM 12848 N N . GLY E 1 553 ? 87.438 41.819 136.482 1.00 36.66 553 GLY E N 1
ATOM 12849 C CA . GLY E 1 553 ? 87.921 40.936 135.431 1.00 43.54 553 GLY E CA 1
ATOM 12850 C C . GLY E 1 553 ? 87.797 41.468 134.015 1.00 46.16 553 GLY E C 1
ATOM 12851 O O . GLY E 1 553 ? 88.059 40.764 133.035 1.00 46.35 553 GLY E O 1
ATOM 12852 N N . CYS E 1 554 ? 87.398 42.725 133.906 1.00 45.29 554 CYS E N 1
ATOM 12853 C CA . CYS E 1 554 ? 87.238 43.365 132.613 1.00 38.98 554 CYS E CA 1
ATOM 12854 C C . CYS E 1 554 ? 88.239 44.511 132.491 1.00 32.72 554 CYS E C 1
ATOM 12855 O O . CYS E 1 554 ? 88.345 45.343 133.385 1.00 28.85 554 CYS E O 1
ATOM 12858 N N . VAL E 1 555 ? 88.991 44.542 131.399 1.00 25.47 555 VAL E N 1
ATOM 12859 C CA . VAL E 1 555 ? 89.953 45.607 131.204 1.00 27.00 555 VAL E CA 1
ATOM 12860 C C . VAL E 1 555 ? 89.201 46.786 130.598 1.00 32.19 555 VAL E C 1
ATOM 12861 O O . VAL E 1 555 ? 88.743 46.735 129.457 1.00 34.84 555 VAL E O 1
ATOM 12865 N N . CYS E 1 556 ? 89.052 47.839 131.387 1.00 26.70 556 CYS E N 1
ATOM 12866 C CA . CYS E 1 556 ? 88.334 49.017 130.953 1.00 28.14 556 CYS E CA 1
ATOM 12867 C C . CYS E 1 556 ? 89.310 50.067 130.486 1.00 27.18 556 CYS E C 1
ATOM 12868 O O . CYS E 1 556 ? 90.175 50.498 131.236 1.00 31.28 556 CYS E O 1
ATOM 12871 N N . VAL E 1 557 ? 89.164 50.462 129.229 1.00 22.83 557 VAL E N 1
ATOM 12872 C CA . VAL E 1 557 ? 90.042 51.430 128.616 1.00 20.80 557 VAL E CA 1
ATOM 12873 C C . VAL E 1 557 ? 89.341 52.722 128.261 1.00 20.46 557 VAL E C 1
ATOM 12874 O O . VAL E 1 557 ? 88.314 52.706 127.593 1.00 21.28 557 VAL E O 1
ATOM 12878 N N . ASN E 1 558 ? 89.882 53.840 128.726 1.00 25.20 558 ASN E N 1
ATOM 12879 C CA . ASN E 1 558 ? 89.365 55.162 128.350 1.00 18.77 558 ASN E CA 1
ATOM 12880 C C . ASN E 1 558 ? 90.566 55.733 127.633 1.00 24.36 558 ASN E C 1
ATOM 12881 O O . ASN E 1 558 ? 91.478 56.266 128.266 1.00 29.77 558 ASN E O 1
ATOM 12886 N N . PRO E 1 559 ? 90.607 55.600 126.302 1.00 25.81 559 PRO E N 1
ATOM 12887 C CA . PRO E 1 559 ? 91.732 56.117 125.520 1.00 22.16 559 PRO E CA 1
ATOM 12888 C C . PRO E 1 559 ? 91.735 57.640 125.457 1.00 23.76 559 PRO E C 1
ATOM 12889 O O . PRO E 1 559 ? 92.646 58.232 124.912 1.00 31.29 559 PRO E O 1
ATOM 12893 N N . GLY E 1 560 ? 90.719 58.273 126.019 1.00 18.64 560 GLY E N 1
ATOM 12894 C CA . GLY E 1 560 ? 90.661 59.718 125.960 1.00 30.92 560 GLY E CA 1
ATOM 12895 C C . GLY E 1 560 ? 90.316 60.138 124.545 1.00 31.40 560 GLY E C 1
ATOM 12896 O O . GLY E 1 560 ? 90.079 59.290 123.694 1.00 31.47 560 GLY E O 1
ATOM 12897 N N . ARG E 1 561 ? 90.276 61.439 124.294 1.00 32.06 561 ARG E N 1
ATOM 12898 C CA . ARG E 1 561 ? 89.967 61.953 122.962 1.00 35.52 561 ARG E CA 1
ATOM 12899 C C . ARG E 1 561 ? 91.270 62.149 122.197 1.00 37.83 561 ARG E C 1
ATOM 12900 O O . ARG E 1 561 ? 92.326 62.327 122.795 1.00 42.15 561 ARG E O 1
ATOM 12908 N N . LEU E 1 562 ? 91.193 62.134 120.872 1.00 37.56 562 LEU E N 1
ATOM 12909 C CA . LEU E 1 562 ? 92.380 62.318 120.052 1.00 31.45 562 LEU E CA 1
ATOM 12910 C C . LEU E 1 562 ? 92.750 63.797 120.042 1.00 32.25 562 LEU E C 1
ATOM 12911 O O . LEU E 1 562 ? 93.884 64.176 119.782 1.00 30.86 562 LEU E O 1
ATOM 12916 N N . THR E 1 563 ? 91.773 64.633 120.329 1.00 30.52 563 THR E N 1
ATOM 12917 C CA . THR E 1 563 ? 91.985 66.067 120.341 1.00 39.98 563 THR E CA 1
ATOM 12918 C C . THR E 1 563 ? 91.245 66.682 121.511 1.00 43.12 563 THR E C 1
ATOM 12919 O O . THR E 1 563 ? 90.089 66.354 121.751 1.00 49.52 563 THR E O 1
ATOM 12923 N N . LYS E 1 564 ? 91.912 67.563 122.245 1.00 41.58 564 LYS E N 1
ATOM 12924 C CA . LYS E 1 564 ? 91.259 68.264 123.340 1.00 42.20 564 LYS E CA 1
ATOM 12925 C C . LYS E 1 564 ? 91.510 69.745 123.154 1.00 42.21 564 LYS E C 1
ATOM 12926 O O . LYS E 1 564 ? 92.591 70.243 123.460 1.00 43.36 564 LYS E O 1
ATOM 12932 N N . GLY E 1 565 ? 90.509 70.445 122.635 1.00 35.19 565 GLY E N 1
ATOM 12933 C CA . GLY E 1 565 ? 90.642 71.870 122.422 1.00 35.83 565 GLY E CA 1
ATOM 12934 C C . GLY E 1 565 ? 91.543 72.185 121.244 1.00 39.15 565 GLY E C 1
ATOM 12935 O O . GLY E 1 565 ? 91.198 71.915 120.096 1.00 40.02 565 GLY E O 1
ATOM 12936 N N . GLN E 1 566 ? 92.699 72.767 121.526 1.00 36.25 566 GLN E N 1
ATOM 12937 C CA . GLN E 1 566 ? 93.645 73.104 120.482 1.00 36.70 566 GLN E CA 1
ATOM 12938 C C . GLN E 1 566 ? 94.893 72.265 120.665 1.00 36.32 566 GLN E C 1
ATOM 12939 O O . GLN E 1 566 ? 95.881 72.435 119.950 1.00 41.83 566 GLN E O 1
ATOM 12945 N N . VAL E 1 567 ? 94.831 71.345 121.615 1.00 33.96 567 VAL E N 1
ATOM 12946 C CA . VAL E 1 567 ? 95.961 70.498 121.944 1.00 36.40 567 VAL E CA 1
ATOM 12947 C C . VAL E 1 567 ? 95.796 69.044 121.526 1.00 33.91 567 VAL E C 1
ATOM 12948 O O . VAL E 1 567 ? 94.693 68.533 121.418 1.00 34.04 567 VAL E O 1
ATOM 12952 N N . GLY E 1 568 ? 96.915 68.374 121.306 1.00 36.92 568 GLY E N 1
ATOM 12953 C CA . GLY E 1 568 ? 96.857 66.985 120.909 1.00 38.75 568 GLY E CA 1
ATOM 12954 C C . GLY E 1 568 ? 96.289 66.116 122.007 1.00 38.24 568 GLY E C 1
ATOM 12955 O O . GLY E 1 568 ? 96.425 66.415 123.185 1.00 39.68 568 GLY E O 1
ATOM 12956 N N . GLY E 1 569 ? 95.645 65.032 121.614 1.00 36.82 569 GLY E N 1
ATOM 12957 C CA . GLY E 1 569 ? 95.066 64.135 122.583 1.00 32.91 569 GLY E CA 1
ATOM 12958 C C . GLY E 1 569 ? 95.805 62.820 122.643 1.00 34.24 569 GLY E C 1
ATOM 12959 O O . GLY E 1 569 ? 97.036 62.773 122.604 1.00 40.51 569 GLY E O 1
ATOM 12960 N N . THR E 1 570 ? 95.048 61.737 122.725 1.00 29.76 570 THR E N 1
ATOM 12961 C CA . THR E 1 570 ? 95.636 60.411 122.816 1.00 27.12 570 THR E CA 1
ATOM 12962 C C . THR E 1 570 ? 94.757 59.368 122.133 1.00 27.48 570 THR E C 1
ATOM 12963 O O . THR E 1 570 ? 93.628 59.655 121.734 1.00 29.52 570 THR E O 1
ATOM 12967 N N . PHE E 1 571 ? 95.293 58.163 121.994 1.00 22.88 571 PHE E N 1
ATOM 12968 C CA . PHE E 1 571 ? 94.558 57.033 121.431 1.00 25.63 571 PHE E CA 1
ATOM 12969 C C . PHE E 1 571 ? 95.128 55.841 122.181 1.00 28.11 571 PHE E C 1
ATOM 12970 O O . PHE E 1 571 ? 95.946 56.030 123.072 1.00 30.17 571 PHE E O 1
ATOM 12978 N N . ALA E 1 572 ? 94.720 54.626 121.852 1.00 23.50 572 ALA E N 1
ATOM 12979 C CA . ALA E 1 572 ? 95.238 53.484 122.584 1.00 27.64 572 ALA E CA 1
ATOM 12980 C C . ALA E 1 572 ? 95.381 52.218 121.743 1.00 32.65 572 ALA E C 1
ATOM 12981 O O . ALA E 1 572 ? 94.722 52.045 120.719 1.00 39.82 572 ALA E O 1
ATOM 12983 N N . ARG E 1 573 ? 96.251 51.326 122.185 1.00 31.03 573 ARG E N 1
ATOM 12984 C CA . ARG E 1 573 ? 96.477 50.076 121.475 1.00 30.96 573 ARG E CA 1
ATOM 12985 C C . ARG E 1 573 ? 96.361 48.941 122.469 1.00 27.87 573 ARG E C 1
ATOM 12986 O O . ARG E 1 573 ? 96.831 49.047 123.597 1.00 29.98 573 ARG E O 1
ATOM 12994 N N . LEU E 1 574 ? 95.735 47.853 122.054 1.00 27.22 574 LEU E N 1
ATOM 12995 C CA . LEU E 1 574 ? 95.602 46.695 122.918 1.00 27.99 574 LEU E CA 1
ATOM 12996 C C . LEU E 1 574 ? 96.269 45.517 122.234 1.00 33.87 574 LEU E C 1
ATOM 12997 O O . LEU E 1 574 ? 96.412 45.504 121.017 1.00 38.54 574 LEU E O 1
ATOM 13002 N N . TYR E 1 575 ? 96.695 44.534 123.015 1.00 37.34 575 TYR E N 1
ATOM 13003 C CA . TYR E 1 575 ? 97.300 43.341 122.445 1.00 35.13 575 TYR E CA 1
ATOM 13004 C C . TYR E 1 575 ? 96.435 42.223 122.966 1.00 32.42 575 TYR E C 1
ATOM 13005 O O . TYR E 1 575 ? 96.189 42.153 124.160 1.00 35.83 575 TYR E O 1
ATOM 13014 N N . LEU E 1 576 ? 95.958 41.351 122.086 1.00 35.26 576 LEU E N 1
ATOM 13015 C CA . LEU E 1 576 ? 95.092 40.264 122.529 1.00 41.22 576 LEU E CA 1
ATOM 13016 C C . LEU E 1 576 ? 95.549 38.873 122.115 1.00 45.26 576 LEU E C 1
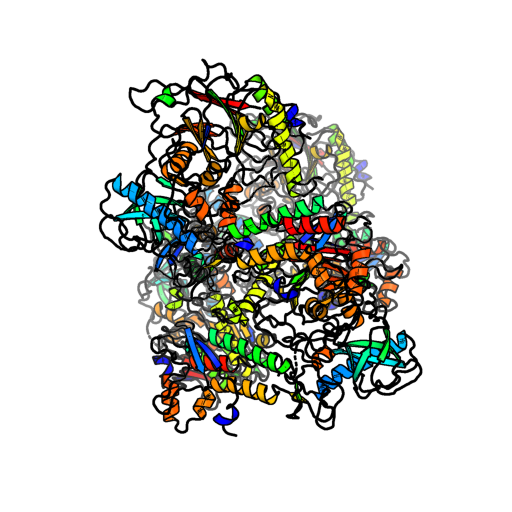ATOM 13017 O O . LEU E 1 576 ? 96.145 38.698 121.056 1.00 44.58 576 LEU E O 1
ATOM 13022 N N . ARG E 1 577 ? 95.228 37.888 122.950 1.00 48.89 577 ARG E N 1
ATOM 13023 C CA . ARG E 1 577 ? 95.542 36.482 122.684 1.00 52.56 577 ARG E CA 1
ATOM 13024 C C . ARG E 1 577 ? 94.945 35.673 123.819 1.00 54.27 577 ARG E C 1
ATOM 13025 O O . ARG E 1 577 ? 95.444 35.712 124.942 1.00 54.09 577 ARG E O 1
ATOM 13033 N N . ARG E 1 578 ? 93.871 34.950 123.523 1.00 59.63 578 ARG E N 1
ATOM 13034 C CA . ARG E 1 578 ? 93.190 34.138 124.524 1.00 66.14 578 ARG E CA 1
ATOM 13035 C C . ARG E 1 578 ? 94.049 32.930 124.906 1.00 73.07 578 ARG E C 1
ATOM 13036 O O . ARG E 1 578 ? 94.346 32.076 124.067 1.00 72.67 578 ARG E O 1
ATOM 13044 N N . PRO E 1 579 ? 94.459 32.852 126.188 1.00 78.94 579 PRO E N 1
ATOM 13045 C CA . PRO E 1 579 ? 95.294 31.789 126.760 1.00 83.18 579 PRO E CA 1
ATOM 13046 C C . PRO E 1 579 ? 94.736 30.361 126.762 1.00 87.34 579 PRO E C 1
ATOM 13047 O O . PRO E 1 579 ? 93.573 30.118 126.420 1.00 87.16 579 PRO E O 1
ATOM 13051 N N . ALA E 1 580 ? 95.599 29.427 127.162 1.00 91.25 580 ALA E N 1
ATOM 13052 C CA . ALA E 1 580 ? 95.276 28.004 127.238 1.00 93.17 580 ALA E CA 1
ATOM 13053 C C . ALA E 1 580 ? 94.176 27.710 128.258 1.00 94.67 580 ALA E C 1
ATOM 13054 O O . ALA E 1 580 ? 94.265 28.080 129.434 1.00 90.23 580 ALA E O 1
ATOM 13056 N N . ALA E 1 581 ? 93.153 27.017 127.769 1.00 96.25 581 ALA E N 1
ATOM 13057 C CA . ALA E 1 581 ? 91.957 26.626 128.511 1.00 98.91 581 ALA E CA 1
ATOM 13058 C C . ALA E 1 581 ? 91.919 26.459 130.040 1.00 101.52 581 ALA E C 1
ATOM 13059 O O . ALA E 1 581 ? 91.179 27.184 130.709 1.00 103.46 581 ALA E O 1
ATOM 13061 N N . ASP E 1 582 ? 92.691 25.534 130.610 1.00 102.82 582 ASP E N 1
ATOM 13062 C CA . ASP E 1 582 ? 92.570 25.299 132.054 1.00 104.36 582 ASP E CA 1
ATOM 13063 C C . ASP E 1 582 ? 93.377 26.029 133.127 1.00 103.29 582 ASP E C 1
ATOM 13064 O O . ASP E 1 582 ? 94.519 26.443 132.928 1.00 101.15 582 ASP E O 1
ATOM 13069 N N . GLY E 1 583 ? 92.733 26.137 134.288 1.00 103.06 583 GLY E N 1
ATOM 13070 C CA . GLY E 1 583 ? 93.292 26.798 135.450 1.00 104.17 583 GLY E CA 1
ATOM 13071 C C . GLY E 1 583 ? 92.192 27.657 136.050 1.00 105.33 583 GLY E C 1
ATOM 13072 O O . GLY E 1 583 ? 91.037 27.571 135.612 1.00 105.04 583 GLY E O 1
ATOM 13073 N N . ALA E 1 584 ? 92.531 28.468 137.053 1.00 104.12 584 ALA E N 1
ATOM 13074 C CA . ALA E 1 584 ? 91.551 29.359 137.669 1.00 102.25 584 ALA E CA 1
ATOM 13075 C C . ALA E 1 584 ? 91.015 30.229 136.534 1.00 101.69 584 ALA E C 1
ATOM 13076 O O . ALA E 1 584 ? 91.562 31.289 136.218 1.00 100.07 584 ALA E O 1
ATOM 13078 N N . GLU E 1 585 ? 89.944 29.738 135.921 1.00 101.81 585 GLU E N 1
ATOM 13079 C CA . GLU E 1 585 ? 89.270 30.361 134.786 1.00 102.01 585 GLU E CA 1
ATOM 13080 C C . GLU E 1 585 ? 89.759 31.681 134.188 1.00 98.15 585 GLU E C 1
ATOM 13081 O O . GLU E 1 585 ? 90.551 31.696 133.239 1.00 95.82 585 GLU E O 1
ATOM 13087 N N . ARG E 1 586 ? 89.265 32.790 134.727 1.00 91.30 586 ARG E N 1
ATOM 13088 C CA . ARG E 1 586 ? 89.616 34.076 134.176 1.00 83.66 586 ARG E CA 1
ATOM 13089 C C . ARG E 1 586 ? 91.081 34.340 133.931 1.00 80.45 586 ARG E C 1
ATOM 13090 O O . ARG E 1 586 ? 91.884 34.506 134.849 1.00 80.48 586 ARG E O 1
ATOM 13098 N N . GLN E 1 587 ? 91.397 34.355 132.648 1.00 76.40 587 GLN E N 1
ATOM 13099 C CA . GLN E 1 587 ? 92.706 34.676 132.143 1.00 69.87 587 GLN E CA 1
ATOM 13100 C C . GLN E 1 587 ? 92.285 35.663 131.074 1.00 62.87 587 GLN E C 1
ATOM 13101 O O . GLN E 1 587 ? 91.807 35.277 130.007 1.00 56.45 587 GLN E O 1
ATOM 13107 N N . SER E 1 588 ? 92.398 36.944 131.406 1.00 54.45 588 SER E N 1
ATOM 13108 C CA . SER E 1 588 ? 92.021 38.009 130.495 1.00 49.29 588 SER E CA 1
ATOM 13109 C C . SER E 1 588 ? 92.692 37.848 129.139 1.00 49.74 588 SER E C 1
ATOM 13110 O O . SER E 1 588 ? 93.914 37.753 129.050 1.00 54.17 588 SER E O 1
ATOM 13113 N N . PRO E 1 589 ? 91.898 37.807 128.056 1.00 49.56 589 PRO E N 1
ATOM 13114 C CA . PRO E 1 589 ? 92.514 37.655 126.738 1.00 42.64 589 PRO E CA 1
ATOM 13115 C C . PRO E 1 589 ? 93.298 38.900 126.395 1.00 39.86 589 PRO E C 1
ATOM 13116 O O . PRO E 1 589 ? 94.091 38.910 125.455 1.00 45.52 589 PRO E O 1
ATOM 13120 N N . CYS E 1 590 ? 93.073 39.958 127.161 1.00 37.88 590 CYS E N 1
ATOM 13121 C CA . CYS E 1 590 ? 93.783 41.202 126.928 1.00 37.52 590 CYS E CA 1
ATOM 13122 C C . CYS E 1 590 ? 95.099 41.147 127.684 1.00 39.72 590 CYS E C 1
ATOM 13123 O O . CYS E 1 590 ? 95.120 41.186 128.917 1.00 42.56 590 CYS E O 1
ATOM 13126 N N . ILE E 1 591 ? 96.193 41.075 126.934 1.00 37.28 591 ILE E N 1
ATOM 13127 C CA . ILE E 1 591 ? 97.528 40.979 127.505 1.00 38.21 591 ILE E CA 1
ATOM 13128 C C . ILE E 1 591 ? 98.192 42.308 127.867 1.00 38.89 591 ILE E C 1
ATOM 13129 O O . ILE E 1 591 ? 98.907 42.400 128.869 1.00 39.83 591 ILE E O 1
ATOM 13134 N N . ALA E 1 592 ? 97.960 43.340 127.069 1.00 34.81 592 ALA E N 1
ATOM 13135 C CA . ALA E 1 592 ? 98.578 44.617 127.361 1.00 35.17 592 ALA E CA 1
ATOM 13136 C C . ALA E 1 592 ? 97.860 45.745 126.664 1.00 36.99 592 ALA E C 1
ATOM 13137 O O . ALA E 1 592 ? 97.278 45.549 125.596 1.00 38.54 592 ALA E O 1
ATOM 13139 N N . VAL E 1 593 ? 97.912 46.927 127.267 1.00 29.94 593 VAL E N 1
ATOM 13140 C CA . VAL E 1 593 ? 97.267 48.091 126.702 1.00 28.53 593 VAL E CA 1
ATOM 13141 C C . VAL E 1 593 ? 98.186 49.279 126.893 1.00 34.70 593 VAL E C 1
ATOM 13142 O O . VAL E 1 593 ? 98.963 49.325 127.837 1.00 39.22 593 VAL E O 1
ATOM 13146 N N . GLN E 1 594 ? 98.088 50.247 126.001 1.00 36.95 594 GLN E N 1
ATOM 13147 C CA . GLN E 1 594 ? 98.919 51.432 126.084 1.00 40.87 594 GLN E CA 1
ATOM 13148 C C . GLN E 1 594 ? 98.121 52.624 125.597 1.00 40.11 594 GLN E C 1
ATOM 13149 O O . GLN E 1 594 ? 97.379 52.521 124.617 1.00 41.58 594 GLN E O 1
ATOM 13155 N N . VAL E 1 595 ? 98.249 53.748 126.285 1.00 32.39 595 VAL E N 1
ATOM 13156 C CA . VAL E 1 595 ? 97.570 54.944 125.847 1.00 28.41 595 VAL E CA 1
ATOM 13157 C C . VAL E 1 595 ? 98.718 55.803 125.380 1.00 32.30 595 VAL E C 1
ATOM 13158 O O . VAL E 1 595 ? 99.611 56.131 126.155 1.00 35.57 595 VAL E O 1
ATOM 13162 N N . VAL E 1 596 ? 98.693 56.139 124.097 1.00 29.93 596 VAL E N 1
ATOM 13163 C CA . VAL E 1 596 ? 99.739 56.922 123.463 1.00 27.19 596 VAL E CA 1
ATOM 13164 C C . VAL E 1 596 ? 99.261 58.313 123.074 1.00 26.13 596 VAL E C 1
ATOM 13165 O O . VAL E 1 596 ? 98.094 58.507 122.771 1.00 32.04 596 VAL E O 1
ATOM 13169 N N . ARG E 1 597 ? 100.171 59.274 123.076 1.00 26.65 597 ARG E N 1
ATOM 13170 C CA . ARG E 1 597 ? 99.824 60.623 122.685 1.00 33.99 597 ARG E CA 1
ATOM 13171 C C . ARG E 1 597 ? 99.913 60.651 121.185 1.00 36.34 597 ARG E C 1
ATOM 13172 O O . ARG E 1 597 ? 100.857 60.118 120.616 1.00 37.51 597 ARG E O 1
ATOM 13180 N N . ILE E 1 598 ? 98.918 61.229 120.530 1.00 41.03 598 ILE E N 1
ATOM 13181 C CA . ILE E 1 598 ? 99.000 61.307 119.087 1.00 41.61 598 ILE E CA 1
ATOM 13182 C C . ILE E 1 598 ? 100.009 62.440 118.870 1.00 45.22 598 ILE E C 1
ATOM 13183 O O . ILE E 1 598 ? 100.209 63.220 119.837 1.00 47.45 598 ILE E O 1
ATOM 13189 N N . GLN F 2 2 ? 38.709 70.785 108.332 1.00 85.84 1266 GLN F N 1
ATOM 13190 C CA . GLN F 2 2 ? 40.183 70.937 108.471 1.00 83.38 1266 GLN F CA 1
ATOM 13191 C C . GLN F 2 2 ? 40.563 72.305 109.040 1.00 81.65 1266 GLN F C 1
ATOM 13192 O O . GLN F 2 2 ? 39.874 73.306 108.822 1.00 79.94 1266 GLN F O 1
ATOM 13198 N N . LEU F 2 3 ? 41.663 72.322 109.785 1.00 78.12 1267 LEU F N 1
ATOM 13199 C CA . LEU F 2 3 ? 42.203 73.539 110.378 1.00 73.64 1267 LEU F CA 1
ATOM 13200 C C . LEU F 2 3 ? 42.821 74.335 109.240 1.00 73.13 1267 LEU F C 1
ATOM 13201 O O . LEU F 2 3 ? 43.177 73.766 108.207 1.00 74.27 1267 LEU F O 1
ATOM 13206 N N . THR F 2 4 ? 42.957 75.642 109.399 1.00 68.39 1268 THR F N 1
ATOM 13207 C CA . THR F 2 4 ? 43.594 76.384 108.334 1.00 64.41 1268 THR F CA 1
ATOM 13208 C C . THR F 2 4 ? 45.101 76.287 108.606 1.00 66.09 1268 THR F C 1
ATOM 13209 O O . THR F 2 4 ? 45.516 76.169 109.763 1.00 66.32 1268 THR F O 1
ATOM 13213 N N . ASP F 2 5 ? 45.909 76.274 107.544 1.00 63.88 1269 ASP F N 1
ATOM 13214 C CA . ASP F 2 5 ? 47.370 76.215 107.661 1.00 61.25 1269 ASP F CA 1
ATOM 13215 C C . ASP F 2 5 ? 47.948 77.288 108.590 1.00 60.31 1269 ASP F C 1
ATOM 13216 O O . ASP F 2 5 ? 48.920 77.047 109.298 1.00 63.02 1269 ASP F O 1
ATOM 13221 N N . GLU F 2 6 ? 47.357 78.472 108.593 1.00 59.00 1270 GLU F N 1
ATOM 13222 C CA . GLU F 2 6 ? 47.865 79.537 109.437 1.00 62.32 1270 GLU F CA 1
ATOM 13223 C C . GLU F 2 6 ? 47.725 79.260 110.921 1.00 62.03 1270 GLU F C 1
ATOM 13224 O O . GLU F 2 6 ? 48.611 79.602 111.703 1.00 64.26 1270 GLU F O 1
ATOM 13230 N N . GLU F 2 7 ? 46.624 78.637 111.321 1.00 62.16 1271 GLU F N 1
ATOM 13231 C CA . GLU F 2 7 ? 46.424 78.343 112.737 1.00 64.82 1271 GLU F CA 1
ATOM 13232 C C . GLU F 2 7 ? 47.070 77.031 113.176 1.00 59.09 1271 GLU F C 1
ATOM 13233 O O . GLU F 2 7 ? 47.455 76.879 114.333 1.00 56.63 1271 GLU F O 1
ATOM 13239 N N . LYS F 2 8 ? 47.196 76.098 112.242 1.00 53.39 1272 LYS F N 1
ATOM 13240 C CA . LYS F 2 8 ? 47.810 74.805 112.505 1.00 45.25 1272 LYS F CA 1
ATOM 13241 C C . LYS F 2 8 ? 49.282 74.983 112.886 1.00 45.15 1272 LYS F C 1
ATOM 13242 O O . LYS F 2 8 ? 49.797 74.274 113.753 1.00 50.38 1272 LYS F O 1
ATOM 13248 N N . TYR F 2 9 ? 49.948 75.946 112.254 1.00 38.43 1273 TYR F N 1
ATOM 13249 C CA . TYR F 2 9 ? 51.356 76.208 112.524 1.00 34.35 1273 TYR F CA 1
ATOM 13250 C C . TYR F 2 9 ? 51.550 77.492 113.310 1.00 40.90 1273 TYR F C 1
ATOM 13251 O O . TYR F 2 9 ? 52.644 78.054 113.329 1.00 39.00 1273 TYR F O 1
ATOM 13260 N N . ARG F 2 10 ? 50.489 77.952 113.962 1.00 46.94 1274 ARG F N 1
ATOM 13261 C CA . ARG F 2 10 ? 50.538 79.194 114.727 1.00 49.32 1274 ARG F CA 1
ATOM 13262 C C . ARG F 2 10 ? 51.568 79.234 115.857 1.00 49.38 1274 ARG F C 1
ATOM 13263 O O . ARG F 2 10 ? 52.238 80.247 116.057 1.00 51.91 1274 ARG F O 1
ATOM 13271 N N . ASP F 2 11 ? 51.702 78.141 116.597 1.00 48.08 1275 ASP F N 1
ATOM 13272 C CA . ASP F 2 11 ? 52.645 78.122 117.705 1.00 49.79 1275 ASP F CA 1
ATOM 13273 C C . ASP F 2 11 ? 54.036 77.611 117.353 1.00 47.47 1275 ASP F C 1
ATOM 13274 O O . ASP F 2 11 ? 54.936 77.628 118.193 1.00 49.34 1275 ASP F O 1
ATOM 13279 N N . CYS F 2 12 ? 54.219 77.159 116.117 1.00 44.33 1276 CYS F N 1
ATOM 13280 C CA . CYS F 2 12 ? 55.512 76.651 115.681 1.00 37.35 1276 CYS F CA 1
ATOM 13281 C C . CYS F 2 12 ? 56.578 77.733 115.606 1.00 38.98 1276 CYS F C 1
ATOM 13282 O O . CYS F 2 12 ? 56.291 78.906 115.384 1.00 36.87 1276 CYS F O 1
ATOM 13285 N N . GLU F 2 13 ? 57.826 77.329 115.789 1.00 38.58 1277 GLU F N 1
ATOM 13286 C CA . GLU F 2 13 ? 58.917 78.271 115.718 1.00 38.09 1277 GLU F CA 1
ATOM 13287 C C . GLU F 2 13 ? 59.230 78.517 114.245 1.00 40.74 1277 GLU F C 1
ATOM 13288 O O . GLU F 2 13 ? 59.237 77.586 113.448 1.00 42.87 1277 GLU F O 1
ATOM 13294 N N . ARG F 2 14 ? 59.464 79.772 113.876 1.00 39.86 1278 ARG F N 1
ATOM 13295 C CA . ARG F 2 14 ? 59.783 80.106 112.493 1.00 30.01 1278 ARG F CA 1
ATOM 13296 C C . ARG F 2 14 ? 61.228 79.770 112.182 1.00 34.11 1278 ARG F C 1
ATOM 13297 O O . ARG F 2 14 ? 62.096 79.833 113.052 1.00 34.93 1278 ARG F O 1
ATOM 13305 N N . PHE F 2 15 ? 61.488 79.395 110.937 1.00 36.38 1279 PHE F N 1
ATOM 13306 C CA . PHE F 2 15 ? 62.842 79.058 110.538 1.00 33.19 1279 PHE F CA 1
ATOM 13307 C C . PHE F 2 15 ? 63.640 80.332 110.365 1.00 37.68 1279 PHE F C 1
ATOM 13308 O O . PHE F 2 15 ? 63.246 81.224 109.616 1.00 41.48 1279 PHE F O 1
ATOM 13316 N N . LYS F 2 16 ? 64.761 80.422 111.071 1.00 40.96 1280 LYS F N 1
ATOM 13317 C CA . LYS F 2 16 ? 65.609 81.597 110.975 1.00 39.20 1280 LYS F CA 1
ATOM 13318 C C . LYS F 2 16 ? 66.973 81.169 110.482 1.00 38.18 1280 LYS F C 1
ATOM 13319 O O . LYS F 2 16 ? 67.473 80.109 110.844 1.00 39.07 1280 LYS F O 1
ATOM 13325 N N . CYS F 2 17 ? 67.563 82.000 109.641 1.00 37.93 1281 CYS F N 1
ATOM 13326 C CA . CYS F 2 17 ? 68.880 81.735 109.096 1.00 38.73 1281 CYS F CA 1
ATOM 13327 C C . CYS F 2 17 ? 69.471 83.064 108.641 1.00 42.01 1281 CYS F C 1
ATOM 13328 O O . CYS F 2 17 ? 68.881 83.774 107.824 1.00 39.55 1281 CYS F O 1
ATOM 13331 N N . PRO F 2 18 ? 70.652 83.415 109.162 1.00 42.38 1282 PRO F N 1
ATOM 13332 C CA . PRO F 2 18 ? 71.319 84.666 108.812 1.00 42.16 1282 PRO F CA 1
ATOM 13333 C C . PRO F 2 18 ? 71.967 84.611 107.433 1.00 43.24 1282 PRO F C 1
ATOM 13334 O O . PRO F 2 18 ? 72.538 83.588 107.049 1.00 42.53 1282 PRO F O 1
ATOM 13338 N N . CYS F 2 19 ? 71.863 85.717 106.696 1.00 44.73 1283 CYS F N 1
ATOM 13339 C CA . CYS F 2 19 ? 72.443 85.829 105.362 1.00 46.89 1283 CYS F CA 1
ATOM 13340 C C . CYS F 2 19 ? 73.954 85.580 105.462 1.00 49.96 1283 CYS F C 1
ATOM 13341 O O . CYS F 2 19 ? 74.648 86.223 106.246 1.00 55.34 1283 CYS F O 1
ATOM 13344 N N . PRO F 2 20 ? 74.479 84.628 104.680 1.00 48.50 1284 PRO F N 1
ATOM 13345 C CA . PRO F 2 20 ? 75.916 84.338 104.730 1.00 50.65 1284 PRO F CA 1
ATOM 13346 C C . PRO F 2 20 ? 76.746 85.529 104.277 1.00 52.82 1284 PRO F C 1
ATOM 13347 O O . PRO F 2 20 ? 77.949 85.608 104.544 1.00 48.66 1284 PRO F O 1
ATOM 13351 N N . THR F 2 21 ? 76.083 86.450 103.584 1.00 54.36 1285 THR F N 1
ATOM 13352 C CA . THR F 2 21 ? 76.732 87.638 103.061 1.00 56.87 1285 THR F CA 1
ATOM 13353 C C . THR F 2 21 ? 76.625 88.852 103.984 1.00 58.42 1285 THR F C 1
ATOM 13354 O O . THR F 2 21 ? 77.600 89.227 104.651 1.00 58.87 1285 THR F O 1
ATOM 13358 N N . CYS F 2 22 ? 75.443 89.460 104.030 1.00 61.02 1286 CYS F N 1
ATOM 13359 C CA . CYS F 2 22 ? 75.242 90.649 104.864 1.00 63.50 1286 CYS F CA 1
ATOM 13360 C C . CYS F 2 22 ? 75.164 90.366 106.369 1.00 64.55 1286 CYS F C 1
ATOM 13361 O O . CYS F 2 22 ? 75.470 91.240 107.188 1.00 65.78 1286 CYS F O 1
ATOM 13364 N N . GLY F 2 23 ? 74.722 89.166 106.736 1.00 62.92 1287 GLY F N 1
ATOM 13365 C CA . GLY F 2 23 ? 74.637 88.820 108.144 1.00 58.32 1287 GLY F CA 1
ATOM 13366 C C . GLY F 2 23 ? 73.281 88.975 108.816 1.00 59.85 1287 GLY F C 1
ATOM 13367 O O . GLY F 2 23 ? 73.072 88.439 109.907 1.00 55.57 1287 GLY F O 1
ATOM 13368 N N . THR F 2 24 ? 72.357 89.699 108.189 1.00 58.27 1288 THR F N 1
ATOM 13369 C CA . THR F 2 24 ? 71.037 89.882 108.778 1.00 56.46 1288 THR F CA 1
ATOM 13370 C C . THR F 2 24 ? 70.241 88.576 108.844 1.00 57.73 1288 THR F C 1
ATOM 13371 O O . THR F 2 24 ? 70.311 87.734 107.951 1.00 55.84 1288 THR F O 1
ATOM 13375 N N . GLU F 2 25 ? 69.482 88.423 109.920 1.00 57.97 1289 GLU F N 1
ATOM 13376 C CA . GLU F 2 25 ? 68.667 87.241 110.136 1.00 60.02 1289 GLU F CA 1
ATOM 13377 C C . GLU F 2 25 ? 67.382 87.246 109.309 1.00 61.02 1289 GLU F C 1
ATOM 13378 O O . GLU F 2 25 ? 66.530 88.117 109.477 1.00 64.71 1289 GLU F O 1
ATOM 13384 N N . ASN F 2 26 ? 67.247 86.272 108.416 1.00 58.01 1290 ASN F N 1
ATOM 13385 C CA . ASN F 2 26 ? 66.051 86.157 107.594 1.00 52.66 1290 ASN F CA 1
ATOM 13386 C C . ASN F 2 26 ? 65.119 85.182 108.300 1.00 47.79 1290 ASN F C 1
ATOM 13387 O O . ASN F 2 26 ? 65.565 84.223 108.921 1.00 42.68 1290 ASN F O 1
ATOM 13392 N N . ILE F 2 27 ? 63.824 85.436 108.214 1.00 45.16 1291 ILE F N 1
ATOM 13393 C CA . ILE F 2 27 ? 62.850 84.556 108.829 1.00 45.77 1291 ILE F CA 1
ATOM 13394 C C . ILE F 2 27 ? 61.892 83.992 107.780 1.00 47.25 1291 ILE F C 1
ATOM 13395 O O . ILE F 2 27 ? 61.385 84.726 106.931 1.00 50.76 1291 ILE F O 1
ATOM 13400 N N . TYR F 2 28 ? 61.652 82.684 107.833 1.00 43.31 1292 TYR F N 1
ATOM 13401 C CA . TYR F 2 28 ? 60.782 82.047 106.857 1.00 38.45 1292 TYR F CA 1
ATOM 13402 C C . TYR F 2 28 ? 59.591 81.386 107.506 1.00 38.31 1292 TYR F C 1
ATOM 13403 O O . TYR F 2 28 ? 59.727 80.727 108.527 1.00 44.63 1292 TYR F O 1
ATOM 13412 N N . ASP F 2 29 ? 58.421 81.566 106.902 1.00 38.81 1293 ASP F N 1
ATOM 13413 C CA . ASP F 2 29 ? 57.188 81.004 107.437 1.00 35.31 1293 ASP F CA 1
ATOM 13414 C C . ASP F 2 29 ? 56.284 80.514 106.319 1.00 32.28 1293 ASP F C 1
ATOM 13415 O O . ASP F 2 29 ? 55.211 79.976 106.575 1.00 40.57 1293 ASP F O 1
ATOM 13420 N N . ASN F 2 30 ? 56.721 80.694 105.079 1.00 28.56 1294 ASN F N 1
ATOM 13421 C CA . ASN F 2 30 ? 55.937 80.263 103.929 1.00 25.27 1294 ASN F CA 1
ATOM 13422 C C . ASN F 2 30 ? 56.851 80.221 102.724 1.00 28.85 1294 ASN F C 1
ATOM 13423 O O . ASN F 2 30 ? 57.932 80.812 102.728 1.00 28.56 1294 ASN F O 1
ATOM 13428 N N . VAL F 2 31 ? 56.420 79.504 101.695 1.00 33.22 1295 VAL F N 1
ATOM 13429 C CA . VAL F 2 31 ? 57.195 79.416 100.467 1.00 33.75 1295 VAL F CA 1
ATOM 13430 C C . VAL F 2 31 ? 57.259 80.801 99.823 1.00 33.22 1295 VAL F C 1
ATOM 13431 O O . VAL F 2 31 ? 58.303 81.224 99.311 1.00 30.35 1295 VAL F O 1
ATOM 13435 N N . PHE F 2 32 ? 56.133 81.505 99.884 1.00 30.94 1296 PHE F N 1
ATOM 13436 C CA . PHE F 2 32 ? 56.013 82.831 99.300 1.00 39.34 1296 PHE F CA 1
ATOM 13437 C C . PHE F 2 32 ? 56.073 83.962 100.311 1.00 42.67 1296 PHE F C 1
ATOM 13438 O O . PHE F 2 32 ? 55.763 83.792 101.483 1.00 43.33 1296 PHE F O 1
ATOM 13446 N N . ASP F 2 33 ? 56.478 85.125 99.827 1.00 52.18 1297 ASP F N 1
ATOM 13447 C CA . ASP F 2 33 ? 56.614 86.313 100.650 1.00 63.72 1297 ASP F CA 1
ATOM 13448 C C . ASP F 2 33 ? 55.751 87.387 100.022 1.00 66.13 1297 ASP F C 1
ATOM 13449 O O . ASP F 2 33 ? 55.868 87.672 98.834 1.00 68.13 1297 ASP F O 1
ATOM 13454 N N . GLY F 2 34 ? 54.876 87.987 100.808 1.00 69.86 1298 GLY F N 1
ATOM 13455 C CA . GLY F 2 34 ? 54.041 89.024 100.243 1.00 71.41 1298 GLY F CA 1
ATOM 13456 C C . GLY F 2 34 ? 52.754 88.483 99.661 1.00 75.64 1298 GLY F C 1
ATOM 13457 O O . GLY F 2 34 ? 52.482 87.278 99.714 1.00 74.29 1298 GLY F O 1
ATOM 13458 N N . SER F 2 35 ? 51.972 89.380 99.066 1.00 76.95 1299 SER F N 1
ATOM 13459 C CA . SER F 2 35 ? 50.672 89.013 98.516 1.00 76.17 1299 SER F CA 1
ATOM 13460 C C . SER F 2 35 ? 50.457 89.129 97.008 1.00 76.08 1299 SER F C 1
ATOM 13461 O O . SER F 2 35 ? 51.170 89.842 96.298 1.00 80.07 1299 SER F O 1
ATOM 13464 N N . GLY F 2 36 ? 49.440 88.403 96.553 1.00 72.51 1300 GLY F N 1
ATOM 13465 C CA . GLY F 2 36 ? 49.019 88.375 95.162 1.00 68.41 1300 GLY F CA 1
ATOM 13466 C C . GLY F 2 36 ? 49.955 88.581 93.985 1.00 69.48 1300 GLY F C 1
ATOM 13467 O O . GLY F 2 36 ? 50.513 87.622 93.444 1.00 74.91 1300 GLY F O 1
ATOM 13468 N N . THR F 2 37 ? 50.105 89.833 93.562 1.00 62.66 1301 THR F N 1
ATOM 13469 C CA . THR F 2 37 ? 50.939 90.169 92.406 1.00 59.00 1301 THR F CA 1
ATOM 13470 C C . THR F 2 37 ? 52.416 90.395 92.696 1.00 55.87 1301 THR F C 1
ATOM 13471 O O . THR F 2 37 ? 53.271 90.045 91.887 1.00 51.30 1301 THR F O 1
ATOM 13475 N N . ASP F 2 38 ? 52.721 91.011 93.831 1.00 57.71 1302 ASP F N 1
ATOM 13476 C CA . ASP F 2 38 ? 54.112 91.281 94.174 1.00 60.25 1302 ASP F CA 1
ATOM 13477 C C . ASP F 2 38 ? 54.649 90.157 95.035 1.00 58.84 1302 ASP F C 1
ATOM 13478 O O . ASP F 2 38 ? 55.575 90.343 95.831 1.00 58.21 1302 ASP F O 1
ATOM 13483 N N . MET F 2 39 ? 54.055 88.986 94.864 1.00 55.19 1303 MET F N 1
ATOM 13484 C CA . MET F 2 39 ? 54.441 87.805 95.607 1.00 50.24 1303 MET F CA 1
ATOM 13485 C C . MET F 2 39 ? 55.715 87.230 95.010 1.00 49.83 1303 MET F C 1
ATOM 13486 O O . MET F 2 39 ? 55.783 86.985 93.812 1.00 49.15 1303 MET F O 1
ATOM 13491 N N . GLU F 2 40 ? 56.727 87.038 95.849 1.00 51.15 1304 GLU F N 1
ATOM 13492 C CA . GLU F 2 40 ? 58.002 86.477 95.421 1.00 51.66 1304 GLU F CA 1
ATOM 13493 C C . GLU F 2 40 ? 58.352 85.358 96.381 1.00 52.91 1304 GLU F C 1
ATOM 13494 O O . GLU F 2 40 ? 57.949 85.384 97.538 1.00 55.66 1304 GLU F O 1
ATOM 13500 N N . PRO F 2 41 ? 59.084 84.344 95.910 1.00 48.41 1305 PRO F N 1
ATOM 13501 C CA . PRO F 2 41 ? 59.434 83.273 96.838 1.00 46.41 1305 PRO F CA 1
ATOM 13502 C C . PRO F 2 41 ? 60.296 83.918 97.926 1.00 46.69 1305 PRO F C 1
ATOM 13503 O O . PRO F 2 41 ? 61.271 84.598 97.617 1.00 48.32 1305 PRO F O 1
ATOM 13507 N N . SER F 2 42 ? 59.926 83.727 99.191 1.00 45.59 1306 SER F N 1
ATOM 13508 C CA . SER F 2 42 ? 60.666 84.310 100.320 1.00 46.34 1306 SER F CA 1
ATOM 13509 C C . SER F 2 42 ? 62.183 84.111 100.221 1.00 45.96 1306 SER F C 1
ATOM 13510 O O . SER F 2 42 ? 62.965 84.919 100.720 1.00 47.16 1306 SER F O 1
ATOM 13513 N N . LEU F 2 43 ? 62.581 83.016 99.585 1.00 46.10 1307 LEU F N 1
ATOM 13514 C CA . LEU F 2 43 ? 63.982 82.673 99.408 1.00 45.63 1307 LEU F CA 1
ATOM 13515 C C . LEU F 2 43 ? 64.641 83.404 98.230 1.00 48.72 1307 LEU F C 1
ATOM 13516 O O . LEU F 2 43 ? 65.810 83.159 97.922 1.00 53.66 1307 LEU F O 1
ATOM 13521 N N . TYR F 2 44 ? 63.899 84.294 97.575 1.00 45.97 1308 TYR F N 1
ATOM 13522 C CA . TYR F 2 44 ? 64.409 85.032 96.422 1.00 41.53 1308 TYR F CA 1
ATOM 13523 C C . TYR F 2 44 ? 65.359 86.153 96.841 1.00 41.55 1308 TYR F C 1
ATOM 13524 O O . TYR F 2 44 ? 66.430 86.317 96.272 1.00 38.22 1308 TYR F O 1
ATOM 13533 N N . ARG F 2 45 ? 64.981 86.924 97.845 1.00 38.13 1309 ARG F N 1
ATOM 13534 C CA . ARG F 2 45 ? 65.850 88.009 98.265 1.00 43.33 1309 ARG F CA 1
ATOM 13535 C C . ARG F 2 45 ? 66.067 88.078 99.761 1.00 44.56 1309 ARG F C 1
ATOM 13536 O O . ARG F 2 45 ? 65.240 87.616 100.554 1.00 44.98 1309 ARG F O 1
ATOM 13544 N N . CYS F 2 46 ? 67.191 88.676 100.130 1.00 38.69 1310 CYS F N 1
ATOM 13545 C CA . CYS F 2 46 ? 67.545 88.854 101.523 1.00 43.41 1310 CYS F CA 1
ATOM 13546 C C . CYS F 2 46 ? 66.502 89.801 102.074 1.00 47.55 1310 CYS F C 1
ATOM 13547 O O . CYS F 2 46 ? 65.772 90.409 101.309 1.00 53.25 1310 CYS F O 1
ATOM 13550 N N . SER F 2 47 ? 66.399 89.920 103.388 1.00 54.53 1311 SER F N 1
ATOM 13551 C CA . SER F 2 47 ? 65.417 90.834 103.956 1.00 64.91 1311 SER F CA 1
ATOM 13552 C C . SER F 2 47 ? 66.065 92.202 104.130 1.00 71.03 1311 SER F C 1
ATOM 13553 O O . SER F 2 47 ? 65.389 93.216 104.279 1.00 74.83 1311 SER F O 1
ATOM 13556 N N . ASN F 2 48 ? 67.391 92.213 104.105 1.00 77.57 1312 ASN F N 1
ATOM 13557 C CA . ASN F 2 48 ? 68.163 93.441 104.204 1.00 82.99 1312 ASN F CA 1
ATOM 13558 C C . ASN F 2 48 ? 68.144 93.951 102.763 1.00 86.84 1312 ASN F C 1
ATOM 13559 O O . ASN F 2 48 ? 68.570 93.241 101.850 1.00 87.36 1312 ASN F O 1
ATOM 13564 N N . ILE F 2 49 ? 67.645 95.162 102.547 1.00 90.58 1313 ILE F N 1
ATOM 13565 C CA . ILE F 2 49 ? 67.565 95.700 101.190 1.00 94.03 1313 ILE F CA 1
ATOM 13566 C C . ILE F 2 49 ? 68.911 96.095 100.582 1.00 94.46 1313 ILE F C 1
ATOM 13567 O O . ILE F 2 49 ? 69.036 96.219 99.354 1.00 93.90 1313 ILE F O 1
ATOM 13572 N N . ASP F 2 50 ? 69.917 96.276 101.438 1.00 92.55 1314 ASP F N 1
ATOM 13573 C CA . ASP F 2 50 ? 71.251 96.648 100.976 1.00 91.07 1314 ASP F CA 1
ATOM 13574 C C . ASP F 2 50 ? 72.124 95.429 100.729 1.00 88.23 1314 ASP F C 1
ATOM 13575 O O . ASP F 2 50 ? 73.344 95.546 100.567 1.00 90.10 1314 ASP F O 1
ATOM 13580 N N . CYS F 2 51 ? 71.486 94.260 100.723 1.00 81.85 1315 CYS F N 1
ATOM 13581 C CA . CYS F 2 51 ? 72.166 93.003 100.445 1.00 76.87 1315 CYS F CA 1
ATOM 13582 C C . CYS F 2 51 ? 71.523 92.508 99.161 1.00 71.91 1315 CYS F C 1
ATOM 13583 O O . CYS F 2 51 ? 70.308 92.390 99.080 1.00 68.89 1315 CYS F O 1
ATOM 13586 N N . LYS F 2 52 ? 72.337 92.241 98.153 1.00 71.04 1316 LYS F N 1
ATOM 13587 C CA . LYS F 2 52 ? 71.819 91.780 96.879 1.00 71.13 1316 LYS F CA 1
ATOM 13588 C C . LYS F 2 52 ? 72.037 90.282 96.693 1.00 70.44 1316 LYS F C 1
ATOM 13589 O O . LYS F 2 52 ? 71.943 89.763 95.574 1.00 71.03 1316 LYS F O 1
ATOM 13595 N N . ALA F 2 53 ? 72.332 89.590 97.793 1.00 66.04 1317 ALA F N 1
ATOM 13596 C CA . ALA F 2 53 ? 72.552 88.148 97.743 1.00 60.26 1317 ALA F CA 1
ATOM 13597 C C . ALA F 2 53 ? 71.196 87.448 97.803 1.00 55.32 1317 ALA F C 1
ATOM 13598 O O . ALA F 2 53 ? 70.270 87.903 98.477 1.00 46.52 1317 ALA F O 1
ATOM 13600 N N . SER F 2 54 ? 71.068 86.354 97.071 1.00 51.46 1318 SER F N 1
ATOM 13601 C CA . SER F 2 54 ? 69.819 85.611 97.060 1.00 47.15 1318 SER F CA 1
ATOM 13602 C C . SER F 2 54 ? 70.011 84.374 97.923 1.00 46.78 1318 SER F C 1
ATOM 13603 O O . SER F 2 54 ? 70.986 83.638 97.753 1.00 51.42 1318 SER F O 1
ATOM 13606 N N . PRO F 2 55 ? 69.097 84.133 98.875 1.00 47.59 1319 PRO F N 1
ATOM 13607 C CA . PRO F 2 55 ? 69.222 82.952 99.739 1.00 48.08 1319 PRO F CA 1
ATOM 13608 C C . PRO F 2 55 ? 69.272 81.655 98.935 1.00 49.16 1319 PRO F C 1
ATOM 13609 O O . PRO F 2 55 ? 69.863 80.668 99.377 1.00 50.48 1319 PRO F O 1
ATOM 13613 N N . LEU F 2 56 ? 68.666 81.670 97.750 1.00 45.72 1320 LEU F N 1
ATOM 13614 C CA . LEU F 2 56 ? 68.667 80.504 96.878 1.00 44.42 1320 LEU F CA 1
ATOM 13615 C C . LEU F 2 56 ? 70.098 80.141 96.470 1.00 48.66 1320 LEU F C 1
ATOM 13616 O O . LEU F 2 56 ? 70.356 79.053 95.957 1.00 49.40 1320 LEU F O 1
ATOM 13621 N N . THR F 2 57 ? 71.030 81.058 96.708 1.00 50.11 1321 THR F N 1
ATOM 13622 C CA . THR F 2 57 ? 72.432 80.836 96.374 1.00 50.95 1321 THR F CA 1
ATOM 13623 C C . THR F 2 57 ? 73.127 80.092 97.517 1.00 53.24 1321 THR F C 1
ATOM 13624 O O . THR F 2 57 ? 74.189 79.490 97.327 1.00 56.31 1321 THR F O 1
ATOM 13628 N N . PHE F 2 58 ? 72.524 80.137 98.702 1.00 48.74 1322 PHE F N 1
ATOM 13629 C CA . PHE F 2 58 ? 73.111 79.493 99.865 1.00 46.84 1322 PHE F CA 1
ATOM 13630 C C . PHE F 2 58 ? 72.276 78.335 100.403 1.00 41.67 1322 PHE F C 1
ATOM 13631 O O . PHE F 2 58 ? 72.145 78.146 101.610 1.00 39.20 1322 PHE F O 1
ATOM 13639 N N . THR F 2 59 ? 71.731 77.556 99.480 1.00 34.83 1323 THR F N 1
ATOM 13640 C CA . THR F 2 59 ? 70.915 76.402 99.801 1.00 37.07 1323 THR F CA 1
ATOM 13641 C C . THR F 2 59 ? 71.677 75.444 100.741 1.00 37.13 1323 THR F C 1
ATOM 13642 O O . THR F 2 59 ? 71.096 74.830 101.631 1.00 37.17 1323 THR F O 1
ATOM 13646 N N . VAL F 2 60 ? 72.982 75.327 100.548 1.00 35.46 1324 VAL F N 1
ATOM 13647 C CA . VAL F 2 60 ? 73.783 74.467 101.400 1.00 35.85 1324 VAL F CA 1
ATOM 13648 C C . VAL F 2 60 ? 73.717 74.949 102.847 1.00 35.81 1324 VAL F C 1
ATOM 13649 O O . VAL F 2 60 ? 73.470 74.154 103.753 1.00 41.06 1324 VAL F O 1
ATOM 13653 N N . GLN F 2 61 ? 73.928 76.244 103.065 1.00 33.54 1325 GLN F N 1
ATOM 13654 C CA . GLN F 2 61 ? 73.889 76.795 104.411 1.00 32.47 1325 GLN F CA 1
ATOM 13655 C C . GLN F 2 61 ? 72.502 76.696 105.048 1.00 32.27 1325 GLN F C 1
ATOM 13656 O O . GLN F 2 61 ? 72.383 76.588 106.266 1.00 42.76 1325 GLN F O 1
ATOM 13662 N N . LEU F 2 62 ? 71.449 76.732 104.243 1.00 31.33 1326 LEU F N 1
ATOM 13663 C CA . LEU F 2 62 ? 70.106 76.631 104.803 1.00 27.47 1326 LEU F CA 1
ATOM 13664 C C . LEU F 2 62 ? 69.845 75.204 105.253 1.00 27.22 1326 LEU F C 1
ATOM 13665 O O . LEU F 2 62 ? 69.284 74.969 106.324 1.00 27.66 1326 LEU F O 1
ATOM 13670 N N . SER F 2 63 ? 70.261 74.247 104.436 1.00 26.29 1327 SER F N 1
ATOM 13671 C CA . SER F 2 63 ? 70.072 72.851 104.779 1.00 31.45 1327 SER F CA 1
ATOM 13672 C C . SER F 2 63 ? 70.808 72.532 106.069 1.00 32.28 1327 SER F C 1
ATOM 13673 O O . SER F 2 63 ? 70.273 71.854 106.943 1.00 33.58 1327 SER F O 1
ATOM 13676 N N . ASN F 2 64 ? 72.033 73.026 106.196 1.00 32.54 1328 ASN F N 1
ATOM 13677 C CA . ASN F 2 64 ? 72.796 72.765 107.403 1.00 35.28 1328 ASN F CA 1
ATOM 13678 C C . ASN F 2 64 ? 72.088 73.373 108.595 1.00 37.12 1328 ASN F C 1
ATOM 13679 O O . ASN F 2 64 ? 72.054 72.765 109.664 1.00 45.44 1328 ASN F O 1
ATOM 13684 N N . LYS F 2 65 ? 71.513 74.558 108.420 1.00 30.59 1329 LYS F N 1
ATOM 13685 C CA . LYS F 2 65 ? 70.809 75.212 109.516 1.00 30.91 1329 LYS F CA 1
ATOM 13686 C C . LYS F 2 65 ? 69.560 74.423 109.910 1.00 32.68 1329 LYS F C 1
ATOM 13687 O O . LYS F 2 65 ? 69.278 74.260 111.096 1.00 34.47 1329 LYS F O 1
ATOM 13693 N N . LEU F 2 66 ? 68.810 73.939 108.924 1.00 29.13 1330 LEU F N 1
ATOM 13694 C CA . LEU F 2 66 ? 67.618 73.135 109.211 1.00 32.30 1330 LEU F CA 1
ATOM 13695 C C . LEU F 2 66 ? 67.972 71.922 110.071 1.00 34.13 1330 LEU F C 1
ATOM 13696 O O . LEU F 2 66 ? 67.248 71.575 111.014 1.00 39.15 1330 LEU F O 1
ATOM 13701 N N . ILE F 2 67 ? 69.073 71.266 109.719 1.00 27.84 1331 ILE F N 1
ATOM 13702 C CA . ILE F 2 67 ? 69.547 70.103 110.457 1.00 32.60 1331 ILE F CA 1
ATOM 13703 C C . ILE F 2 67 ? 69.803 70.494 111.927 1.00 34.01 1331 ILE F C 1
ATOM 13704 O O . ILE F 2 67 ? 69.343 69.821 112.846 1.00 29.90 1331 ILE F O 1
ATOM 13709 N N . MET F 2 68 ? 70.523 71.594 112.131 1.00 35.93 1332 MET F N 1
ATOM 13710 C CA . MET F 2 68 ? 70.821 72.115 113.463 1.00 30.67 1332 MET F CA 1
ATOM 13711 C C . MET F 2 68 ? 69.528 72.276 114.267 1.00 30.19 1332 MET F C 1
ATOM 13712 O O . MET F 2 68 ? 69.428 71.825 115.411 1.00 34.99 1332 MET F O 1
ATOM 13717 N N . ASP F 2 69 ? 68.545 72.935 113.654 1.00 27.65 1333 ASP F N 1
ATOM 13718 C CA . ASP F 2 69 ? 67.251 73.205 114.277 1.00 23.38 1333 ASP F CA 1
ATOM 13719 C C . ASP F 2 69 ? 66.467 71.932 114.547 1.00 23.44 1333 ASP F C 1
ATOM 13720 O O . ASP F 2 69 ? 65.967 71.719 115.647 1.00 24.37 1333 ASP F O 1
ATOM 13725 N N . ILE F 2 70 ? 66.352 71.082 113.541 1.00 21.31 1334 ILE F N 1
ATOM 13726 C CA . ILE F 2 70 ? 65.641 69.842 113.728 1.00 26.42 1334 ILE F CA 1
ATOM 13727 C C . ILE F 2 70 ? 66.243 69.046 114.892 1.00 27.85 1334 ILE F C 1
ATOM 13728 O O . ILE F 2 70 ? 65.509 68.440 115.660 1.00 37.37 1334 ILE F O 1
ATOM 13733 N N . ARG F 2 71 ? 67.566 69.060 115.043 1.00 24.85 1335 ARG F N 1
ATOM 13734 C CA . ARG F 2 71 ? 68.199 68.335 116.140 1.00 27.89 1335 ARG F CA 1
ATOM 13735 C C . ARG F 2 71 ? 67.715 68.911 117.457 1.00 30.10 1335 ARG F C 1
ATOM 13736 O O . ARG F 2 71 ? 67.337 68.190 118.374 1.00 42.33 1335 ARG F O 1
ATOM 13744 N N . ARG F 2 72 ? 67.735 70.229 117.534 1.00 34.39 1336 ARG F N 1
ATOM 13745 C CA . ARG F 2 72 ? 67.314 70.953 118.723 1.00 34.14 1336 ARG F CA 1
ATOM 13746 C C . ARG F 2 72 ? 65.914 70.560 119.177 1.00 35.90 1336 ARG F C 1
ATOM 13747 O O . ARG F 2 72 ? 65.664 70.411 120.369 1.00 40.84 1336 ARG F O 1
ATOM 13755 N N . PHE F 2 73 ? 64.999 70.391 118.229 1.00 36.75 1337 PHE F N 1
ATOM 13756 C CA . PHE F 2 73 ? 63.621 70.056 118.570 1.00 37.57 1337 PHE F CA 1
ATOM 13757 C C . PHE F 2 73 ? 63.462 68.636 119.032 1.00 39.18 1337 PHE F C 1
ATOM 13758 O O . PHE F 2 73 ? 62.761 68.357 119.993 1.00 43.11 1337 PHE F O 1
ATOM 13766 N N . ILE F 2 74 ? 64.114 67.724 118.340 1.00 41.34 1338 ILE F N 1
ATOM 13767 C CA . ILE F 2 74 ? 64.021 66.337 118.718 1.00 38.27 1338 ILE F CA 1
ATOM 13768 C C . ILE F 2 74 ? 64.658 66.139 120.084 1.00 42.14 1338 ILE F C 1
ATOM 13769 O O . ILE F 2 74 ? 64.199 65.317 120.876 1.00 39.99 1338 ILE F O 1
ATOM 13774 N N . LYS F 2 75 ? 65.708 66.900 120.373 1.00 36.75 1339 LYS F N 1
ATOM 13775 C CA . LYS F 2 75 ? 66.362 66.760 121.658 1.00 38.77 1339 LYS F CA 1
ATOM 13776 C C . LYS F 2 75 ? 65.509 67.373 122.750 1.00 38.75 1339 LYS F C 1
ATOM 13777 O O . LYS F 2 75 ? 65.489 66.905 123.884 1.00 45.46 1339 LYS F O 1
ATOM 13783 N N . LYS F 2 76 ? 64.779 68.414 122.393 1.00 44.14 1340 LYS F N 1
ATOM 13784 C CA . LYS F 2 76 ? 63.909 69.103 123.334 1.00 38.17 1340 LYS F CA 1
ATOM 13785 C C . LYS F 2 76 ? 62.791 68.140 123.710 1.00 36.80 1340 LYS F C 1
ATOM 13786 O O . LYS F 2 76 ? 62.426 68.013 124.880 1.00 37.09 1340 LYS F O 1
ATOM 13792 N N . TYR F 2 77 ? 62.263 67.444 122.710 1.00 32.66 1341 TYR F N 1
ATOM 13793 C CA . TYR F 2 77 ? 61.190 66.497 122.949 1.00 33.00 1341 TYR F CA 1
ATOM 13794 C C . TYR F 2 77 ? 61.663 65.388 123.857 1.00 35.27 1341 TYR F C 1
ATOM 13795 O O . TYR F 2 77 ? 60.991 65.034 124.816 1.00 44.28 1341 TYR F O 1
ATOM 13804 N N . TYR F 2 78 ? 62.832 64.845 123.550 1.00 38.82 1342 TYR F N 1
ATOM 13805 C CA . TYR F 2 78 ? 63.383 63.739 124.319 1.00 35.69 1342 TYR F CA 1
ATOM 13806 C C . TYR F 2 78 ? 63.893 64.102 125.705 1.00 38.24 1342 TYR F C 1
ATOM 13807 O O . TYR F 2 78 ? 64.145 63.212 126.519 1.00 40.37 1342 TYR F O 1
ATOM 13816 N N . ASP F 2 79 ? 64.044 65.391 125.994 1.00 39.29 1343 ASP F N 1
ATOM 13817 C CA . ASP F 2 79 ? 64.501 65.768 127.328 1.00 36.69 1343 ASP F CA 1
ATOM 13818 C C . ASP F 2 79 ? 63.447 65.329 128.337 1.00 33.66 1343 ASP F C 1
ATOM 13819 O O . ASP F 2 79 ? 63.728 65.176 129.520 1.00 41.08 1343 ASP F O 1
ATOM 13824 N N . GLY F 2 80 ? 62.234 65.109 127.848 1.00 36.24 1344 GLY F N 1
ATOM 13825 C CA . GLY F 2 80 ? 61.141 64.654 128.691 1.00 35.88 1344 GLY F CA 1
ATOM 13826 C C . GLY F 2 80 ? 60.674 65.519 129.850 1.00 40.63 1344 GLY F C 1
ATOM 13827 O O . GLY F 2 80 ? 60.199 64.964 130.842 1.00 41.56 1344 GLY F O 1
ATOM 13828 N N . TRP F 2 81 ? 60.790 66.849 129.752 1.00 39.04 1345 TRP F N 1
ATOM 13829 C CA . TRP F 2 81 ? 60.329 67.707 130.835 1.00 34.70 1345 TRP F CA 1
ATOM 13830 C C . TRP F 2 81 ? 58.837 67.515 131.032 1.00 39.48 1345 TRP F C 1
ATOM 13831 O O . TRP F 2 81 ? 58.073 67.548 130.068 1.00 38.59 1345 TRP F O 1
ATOM 13842 N N . LEU F 2 82 ? 58.440 67.291 132.284 1.00 42.41 1346 LEU F N 1
ATOM 13843 C CA . LEU F 2 82 ? 57.044 67.078 132.642 1.00 44.79 1346 LEU F CA 1
ATOM 13844 C C . LEU F 2 82 ? 56.656 68.176 133.619 1.00 43.99 1346 LEU F C 1
ATOM 13845 O O . LEU F 2 82 ? 57.477 68.616 134.416 1.00 41.16 1346 LEU F O 1
ATOM 13850 N N . ILE F 2 83 ? 55.409 68.619 133.549 1.00 46.34 1347 ILE F N 1
ATOM 13851 C CA . ILE F 2 83 ? 54.936 69.672 134.436 1.00 52.53 1347 ILE F CA 1
ATOM 13852 C C . ILE F 2 83 ? 53.533 69.311 134.963 1.00 52.07 1347 ILE F C 1
ATOM 13853 O O . ILE F 2 83 ? 52.668 68.866 134.204 1.00 48.12 1347 ILE F O 1
ATOM 13858 N N . CYS F 2 84 ? 53.326 69.482 136.266 1.00 57.23 1348 CYS F N 1
ATOM 13859 C CA . CYS F 2 84 ? 52.036 69.175 136.889 1.00 61.13 1348 CYS F CA 1
ATOM 13860 C C . CYS F 2 84 ? 50.918 70.078 136.368 1.00 62.29 1348 CYS F C 1
ATOM 13861 O O . CYS F 2 84 ? 51.102 71.290 136.212 1.00 63.20 1348 CYS F O 1
ATOM 13864 N N . GLU F 2 85 ? 49.756 69.488 136.114 1.00 62.73 1349 GLU F N 1
ATOM 13865 C CA . GLU F 2 85 ? 48.626 70.245 135.596 1.00 68.55 1349 GLU F CA 1
ATOM 13866 C C . GLU F 2 85 ? 47.929 71.114 136.640 1.00 71.53 1349 GLU F C 1
ATOM 13867 O O . GLU F 2 85 ? 47.149 72.000 136.290 1.00 73.22 1349 GLU F O 1
ATOM 13873 N N . GLU F 2 86 ? 48.210 70.873 137.917 1.00 73.76 1350 GLU F N 1
ATOM 13874 C CA . GLU F 2 86 ? 47.594 71.670 138.970 1.00 75.51 1350 GLU F CA 1
ATOM 13875 C C . GLU F 2 86 ? 48.319 73.012 139.072 1.00 73.72 1350 GLU F C 1
ATOM 13876 O O . GLU F 2 86 ? 49.506 73.059 139.400 1.00 68.33 1350 GLU F O 1
ATOM 13882 N N . PRO F 2 87 ? 47.605 74.122 138.790 1.00 74.78 1351 PRO F N 1
ATOM 13883 C CA . PRO F 2 87 ? 48.137 75.492 138.832 1.00 71.78 1351 PRO F CA 1
ATOM 13884 C C . PRO F 2 87 ? 48.841 75.874 140.129 1.00 69.95 1351 PRO F C 1
ATOM 13885 O O . PRO F 2 87 ? 49.715 76.742 140.138 1.00 68.46 1351 PRO F O 1
ATOM 13889 N N . THR F 2 88 ? 48.460 75.226 141.222 1.00 70.15 1352 THR F N 1
ATOM 13890 C CA . THR F 2 88 ? 49.060 75.512 142.516 1.00 70.19 1352 THR F CA 1
ATOM 13891 C C . THR F 2 88 ? 50.318 74.699 142.777 1.00 70.55 1352 THR F C 1
ATOM 13892 O O . THR F 2 88 ? 51.041 74.974 143.736 1.00 70.42 1352 THR F O 1
ATOM 13896 N N . CYS F 2 89 ? 50.570 73.697 141.932 1.00 73.02 1353 CYS F N 1
ATOM 13897 C CA . CYS F 2 89 ? 51.753 72.846 142.070 1.00 70.03 1353 CYS F CA 1
ATOM 13898 C C . CYS F 2 89 ? 52.794 73.215 141.023 1.00 71.54 1353 CYS F C 1
ATOM 13899 O O . CYS F 2 89 ? 53.855 73.757 141.347 1.00 72.61 1353 CYS F O 1
ATOM 13902 N N . ARG F 2 90 ? 52.481 72.913 139.765 1.00 74.34 1354 ARG F N 1
ATOM 13903 C CA . ARG F 2 90 ? 53.364 73.209 138.639 1.00 71.51 1354 ARG F CA 1
ATOM 13904 C C . ARG F 2 90 ? 54.762 72.636 138.837 1.00 67.25 1354 ARG F C 1
ATOM 13905 O O . ARG F 2 90 ? 55.758 73.232 138.413 1.00 64.16 1354 ARG F O 1
ATOM 13913 N N . ASN F 2 91 ? 54.825 71.481 139.496 1.00 62.67 1355 ASN F N 1
ATOM 13914 C CA . ASN F 2 91 ? 56.091 70.801 139.736 1.00 57.99 1355 ASN F CA 1
ATOM 13915 C C . ASN F 2 91 ? 56.646 70.455 138.361 1.00 55.42 1355 ASN F C 1
ATOM 13916 O O . ASN F 2 91 ? 55.907 69.991 137.492 1.00 53.06 1355 ASN F O 1
ATOM 13921 N N . ARG F 2 92 ? 57.938 70.701 138.163 1.00 50.47 1356 ARG F N 1
ATOM 13922 C CA . ARG F 2 92 ? 58.586 70.432 136.881 1.00 51.24 1356 ARG F CA 1
ATOM 13923 C C . ARG F 2 92 ? 59.707 69.408 137.034 1.00 50.72 1356 ARG F C 1
ATOM 13924 O O . ARG F 2 92 ? 60.655 69.623 137.780 1.00 54.78 1356 ARG F O 1
ATOM 13932 N N . THR F 2 93 ? 59.613 68.298 136.318 1.00 48.88 1357 THR F N 1
ATOM 13933 C CA . THR F 2 93 ? 60.632 67.266 136.429 1.00 45.71 1357 THR F CA 1
ATOM 13934 C C . THR F 2 93 ? 60.896 66.516 135.121 1.00 47.18 1357 THR F C 1
ATOM 13935 O O . THR F 2 93 ? 60.076 66.513 134.204 1.00 46.52 1357 THR F O 1
ATOM 13939 N N . ARG F 2 94 ? 62.060 65.884 135.049 1.00 46.56 1358 ARG F N 1
ATOM 13940 C CA . ARG F 2 94 ? 62.437 65.084 133.892 1.00 45.51 1358 ARG F CA 1
ATOM 13941 C C . ARG F 2 94 ? 62.394 63.611 134.301 1.00 44.65 1358 ARG F C 1
ATOM 13942 O O . ARG F 2 94 ? 62.699 62.714 133.513 1.00 48.91 1358 ARG F O 1
ATOM 13950 N N . HIS F 2 95 ? 62.001 63.373 135.544 1.00 42.80 1359 HIS F N 1
ATOM 13951 C CA . HIS F 2 95 ? 61.929 62.030 136.084 1.00 35.47 1359 HIS F CA 1
ATOM 13952 C C . HIS F 2 95 ? 60.514 61.479 135.986 1.00 34.20 1359 HIS F C 1
ATOM 13953 O O . HIS F 2 95 ? 59.641 61.859 136.757 1.00 37.04 1359 HIS F O 1
ATOM 13960 N N . LEU F 2 96 ? 60.281 60.580 135.034 1.00 36.57 1360 LEU F N 1
ATOM 13961 C CA . LEU F 2 96 ? 58.953 59.990 134.880 1.00 36.99 1360 LEU F CA 1
ATOM 13962 C C . LEU F 2 96 ? 58.680 59.051 136.057 1.00 39.57 1360 LEU F C 1
ATOM 13963 O O . LEU F 2 96 ? 59.413 58.089 136.270 1.00 43.21 1360 LEU F O 1
ATOM 13968 N N . PRO F 2 97 ? 57.640 59.336 136.856 1.00 39.34 1361 PRO F N 1
ATOM 13969 C CA . PRO F 2 97 ? 57.297 58.492 138.008 1.00 39.70 1361 PRO F CA 1
ATOM 13970 C C . PRO F 2 97 ? 56.630 57.190 137.584 1.00 39.08 1361 PRO F C 1
ATOM 13971 O O . PRO F 2 97 ? 55.778 57.192 136.703 1.00 40.87 1361 PRO F O 1
ATOM 13975 N N . LEU F 2 98 ? 57.017 56.084 138.214 1.00 34.41 1362 LEU F N 1
ATOM 13976 C CA . LEU F 2 98 ? 56.463 54.783 137.864 1.00 33.59 1362 LEU F CA 1
ATOM 13977 C C . LEU F 2 98 ? 55.049 54.622 138.363 1.00 34.05 1362 LEU F C 1
ATOM 13978 O O . LEU F 2 98 ? 54.340 53.698 137.975 1.00 32.39 1362 LEU F O 1
ATOM 13983 N N . GLN F 2 99 ? 54.636 55.546 139.220 1.00 34.72 1363 GLN F N 1
ATOM 13984 C CA . GLN F 2 99 ? 53.298 55.514 139.768 1.00 35.23 1363 GLN F CA 1
ATOM 13985 C C . GLN F 2 99 ? 52.377 56.337 138.895 1.00 42.76 1363 GLN F C 1
ATOM 13986 O O . GLN F 2 99 ? 52.451 57.577 138.867 1.00 39.99 1363 GLN F O 1
ATOM 13992 N N . PHE F 2 100 ? 51.514 55.632 138.173 1.00 47.56 1364 PHE F N 1
ATOM 13993 C CA . PHE F 2 100 ? 50.561 56.257 137.265 1.00 51.82 1364 PHE F CA 1
ATOM 13994 C C . PHE F 2 100 ? 49.164 56.292 137.845 1.00 58.90 1364 PHE F C 1
ATOM 13995 O O . PHE F 2 100 ? 48.777 55.408 138.606 1.00 61.12 1364 PHE F O 1
ATOM 14003 N N . SER F 2 101 ? 48.406 57.319 137.480 1.00 62.42 1365 SER F N 1
ATOM 14004 C CA . SER F 2 101 ? 47.027 57.420 137.917 1.00 65.42 1365 SER F CA 1
ATOM 14005 C C . SER F 2 101 ? 46.283 57.032 136.653 1.00 67.30 1365 SER F C 1
ATOM 14006 O O . SER F 2 101 ? 46.894 56.569 135.691 1.00 68.91 1365 SER F O 1
ATOM 14009 N N . ARG F 2 102 ? 44.976 57.239 136.639 1.00 69.39 1366 ARG F N 1
ATOM 14010 C CA . ARG F 2 102 ? 44.174 56.894 135.476 1.00 72.37 1366 ARG F CA 1
ATOM 14011 C C . ARG F 2 102 ? 44.545 57.680 134.219 1.00 71.73 1366 ARG F C 1
ATOM 14012 O O . ARG F 2 102 ? 44.423 57.164 133.112 1.00 71.35 1366 ARG F O 1
ATOM 14020 N N . THR F 2 103 ? 45.018 58.912 134.379 1.00 70.56 1367 THR F N 1
ATOM 14021 C CA . THR F 2 103 ? 45.354 59.715 133.209 1.00 72.13 1367 THR F CA 1
ATOM 14022 C C . THR F 2 103 ? 46.839 59.951 132.957 1.00 71.89 1367 THR F C 1
ATOM 14023 O O . THR F 2 103 ? 47.203 60.798 132.144 1.00 75.13 1367 THR F O 1
ATOM 14027 N N . GLY F 2 104 ? 47.700 59.210 133.642 1.00 69.59 1368 GLY F N 1
ATOM 14028 C CA . GLY F 2 104 ? 49.123 59.388 133.420 1.00 63.57 1368 GLY F CA 1
ATOM 14029 C C . GLY F 2 104 ? 49.961 59.478 134.676 1.00 58.51 1368 GLY F C 1
ATOM 14030 O O . GLY F 2 104 ? 49.480 59.216 135.775 1.00 57.13 1368 GLY F O 1
ATOM 14031 N N . PRO F 2 105 ? 51.236 59.862 134.538 1.00 59.20 1369 PRO F N 1
ATOM 14032 C CA . PRO F 2 105 ? 52.131 59.979 135.691 1.00 57.61 1369 PRO F CA 1
ATOM 14033 C C . PRO F 2 105 ? 51.530 60.832 136.799 1.00 53.86 1369 PRO F C 1
ATOM 14034 O O . PRO F 2 105 ? 50.962 61.886 136.544 1.00 53.28 1369 PRO F O 1
ATOM 14038 N N . LEU F 2 106 ? 51.665 60.365 138.031 1.00 54.00 1370 LEU F N 1
ATOM 14039 C CA . LEU F 2 106 ? 51.146 61.078 139.183 1.00 51.48 1370 LEU F CA 1
ATOM 14040 C C . LEU F 2 106 ? 52.223 61.993 139.760 1.00 52.00 1370 LEU F C 1
ATOM 14041 O O . LEU F 2 106 ? 53.307 61.535 140.128 1.00 51.03 1370 LEU F O 1
ATOM 14046 N N . CYS F 2 107 ? 51.925 63.286 139.833 1.00 49.86 1371 CYS F N 1
ATOM 14047 C CA . CYS F 2 107 ? 52.882 64.245 140.376 1.00 49.14 1371 CYS F CA 1
ATOM 14048 C C . CYS F 2 107 ? 53.330 63.790 141.762 1.00 51.44 1371 CYS F C 1
ATOM 14049 O O . CYS F 2 107 ? 52.510 63.458 142.611 1.00 53.96 1371 CYS F O 1
ATOM 14052 N N . PRO F 2 108 ? 54.644 63.741 142.001 1.00 54.08 1372 PRO F N 1
ATOM 14053 C CA . PRO F 2 108 ? 55.101 63.311 143.325 1.00 56.99 1372 PRO F CA 1
ATOM 14054 C C . PRO F 2 108 ? 55.104 64.447 144.361 1.00 61.68 1372 PRO F C 1
ATOM 14055 O O . PRO F 2 108 ? 55.250 64.192 145.557 1.00 67.70 1372 PRO F O 1
ATOM 14059 N N . ALA F 2 109 ? 54.964 65.693 143.906 1.00 61.05 1373 ALA F N 1
ATOM 14060 C CA . ALA F 2 109 ? 54.928 66.843 144.816 1.00 64.25 1373 ALA F CA 1
ATOM 14061 C C . ALA F 2 109 ? 53.547 66.806 145.476 1.00 67.65 1373 ALA F C 1
ATOM 14062 O O . ALA F 2 109 ? 53.408 66.407 146.632 1.00 67.11 1373 ALA F O 1
ATOM 14064 N N . CYS F 2 110 ? 52.529 67.250 144.747 1.00 68.95 1374 CYS F N 1
ATOM 14065 C CA . CYS F 2 110 ? 51.163 67.164 145.240 1.00 69.00 1374 CYS F CA 1
ATOM 14066 C C . CYS F 2 110 ? 50.933 65.727 144.807 1.00 70.25 1374 CYS F C 1
ATOM 14067 O O . CYS F 2 110 ? 51.556 65.288 143.852 1.00 76.59 1374 CYS F O 1
ATOM 14070 N N . MET F 2 111 ? 50.088 64.963 145.471 1.00 69.04 1375 MET F N 1
ATOM 14071 C CA . MET F 2 111 ? 49.912 63.598 144.994 1.00 69.37 1375 MET F CA 1
ATOM 14072 C C . MET F 2 111 ? 48.534 63.408 144.385 1.00 72.01 1375 MET F C 1
ATOM 14073 O O . MET F 2 111 ? 47.982 62.307 144.417 1.00 71.50 1375 MET F O 1
ATOM 14078 N N . LYS F 2 112 ? 47.982 64.475 143.813 1.00 72.62 1376 LYS F N 1
ATOM 14079 C CA . LYS F 2 112 ? 46.653 64.375 143.223 1.00 76.49 1376 LYS F CA 1
ATOM 14080 C C . LYS F 2 112 ? 46.514 65.024 141.852 1.00 77.34 1376 LYS F C 1
ATOM 14081 O O . LYS F 2 112 ? 45.416 65.394 141.443 1.00 82.45 1376 LYS F O 1
ATOM 14087 N N . ALA F 2 113 ? 47.619 65.164 141.134 1.00 75.18 1377 ALA F N 1
ATOM 14088 C CA . ALA F 2 113 ? 47.555 65.754 139.805 1.00 70.07 1377 ALA F CA 1
ATOM 14089 C C . ALA F 2 113 ? 48.433 64.961 138.847 1.00 66.35 1377 ALA F C 1
ATOM 14090 O O . ALA F 2 113 ? 49.373 64.277 139.268 1.00 66.42 1377 ALA F O 1
ATOM 14092 N N . THR F 2 114 ? 48.114 65.048 137.561 1.00 59.79 1378 THR F N 1
ATOM 14093 C CA . THR F 2 114 ? 48.869 64.344 136.541 1.00 55.36 1378 THR F CA 1
ATOM 14094 C C . THR F 2 114 ? 49.935 65.247 135.923 1.00 53.86 1378 THR F C 1
ATOM 14095 O O . THR F 2 114 ? 49.721 66.446 135.735 1.00 47.33 1378 THR F O 1
ATOM 14099 N N . LEU F 2 115 ? 51.091 64.661 135.630 1.00 55.05 1379 LEU F N 1
ATOM 14100 C CA . LEU F 2 115 ? 52.190 65.382 135.003 1.00 51.06 1379 LEU F CA 1
ATOM 14101 C C . LEU F 2 115 ? 51.960 65.371 133.493 1.00 50.42 1379 LEU F C 1
ATOM 14102 O O . LEU F 2 115 ? 51.579 64.344 132.919 1.00 53.92 1379 LEU F O 1
ATOM 14107 N N . GLN F 2 116 ? 52.173 66.519 132.858 1.00 50.06 1380 GLN F N 1
ATOM 14108 C CA . GLN F 2 116 ? 51.987 66.647 131.417 1.00 47.54 1380 GLN F CA 1
ATOM 14109 C C . GLN F 2 116 ? 53.295 66.987 130.721 1.00 44.43 1380 GLN F C 1
ATOM 14110 O O . GLN F 2 116 ? 54.104 67.754 131.245 1.00 43.33 1380 GLN F O 1
ATOM 14116 N N . PRO F 2 117 ? 53.526 66.412 129.533 1.00 39.40 1381 PRO F N 1
ATOM 14117 C CA . PRO F 2 117 ? 54.763 66.704 128.797 1.00 35.44 1381 PRO F CA 1
ATOM 14118 C C . PRO F 2 117 ? 54.814 68.197 128.508 1.00 35.33 1381 PRO F C 1
ATOM 14119 O O . PRO F 2 117 ? 53.823 68.772 128.060 1.00 40.03 1381 PRO F O 1
ATOM 14123 N N . GLU F 2 118 ? 55.952 68.826 128.780 1.00 35.42 1382 GLU F N 1
ATOM 14124 C CA . GLU F 2 118 ? 56.111 70.255 128.535 1.00 37.93 1382 GLU F CA 1
ATOM 14125 C C . GLU F 2 118 ? 56.130 70.521 127.028 1.00 43.04 1382 GLU F C 1
ATOM 14126 O O . GLU F 2 118 ? 55.563 71.499 126.549 1.00 50.08 1382 GLU F O 1
ATOM 14132 N N . TYR F 2 119 ? 56.794 69.645 126.283 1.00 44.50 1383 TYR F N 1
ATOM 14133 C CA . TYR F 2 119 ? 56.858 69.767 124.832 1.00 40.04 1383 TYR F CA 1
ATOM 14134 C C . TYR F 2 119 ? 56.324 68.434 124.297 1.00 38.99 1383 TYR F C 1
ATOM 14135 O O . TYR F 2 119 ? 57.063 67.457 124.152 1.00 35.22 1383 TYR F O 1
ATOM 14144 N N . SER F 2 120 ? 55.025 68.411 124.020 1.00 34.36 1384 SER F N 1
ATOM 14145 C CA . SER F 2 120 ? 54.338 67.225 123.547 1.00 33.69 1384 SER F CA 1
ATOM 14146 C C . SER F 2 120 ? 54.793 66.709 122.202 1.00 37.40 1384 SER F C 1
ATOM 14147 O O . SER F 2 120 ? 55.395 67.431 121.412 1.00 39.52 1384 SER F O 1
ATOM 14150 N N . ASP F 2 121 ? 54.463 65.452 121.934 1.00 36.31 1385 ASP F N 1
ATOM 14151 C CA . ASP F 2 121 ? 54.829 64.822 120.678 1.00 34.76 1385 ASP F CA 1
ATOM 14152 C C . ASP F 2 121 ? 54.016 65.452 119.547 1.00 35.04 1385 ASP F C 1
ATOM 14153 O O . ASP F 2 121 ? 54.445 65.481 118.391 1.00 37.58 1385 ASP F O 1
ATOM 14158 N N . LYS F 2 122 ? 52.836 65.963 119.866 1.00 33.34 1386 LYS F N 1
ATOM 14159 C CA . LYS F 2 122 ? 52.042 66.585 118.822 1.00 34.35 1386 LYS F CA 1
ATOM 14160 C C . LYS F 2 122 ? 52.672 67.933 118.444 1.00 36.73 1386 LYS F C 1
ATOM 14161 O O . LYS F 2 122 ? 52.581 68.365 117.306 1.00 39.47 1386 LYS F O 1
ATOM 14167 N N . SER F 2 123 ? 53.309 68.603 119.395 1.00 34.40 1387 SER F N 1
ATOM 14168 C CA . SER F 2 123 ? 53.949 69.872 119.090 1.00 32.75 1387 SER F CA 1
ATOM 14169 C C . SER F 2 123 ? 55.185 69.654 118.225 1.00 35.46 1387 SER F C 1
ATOM 14170 O O . SER F 2 123 ? 55.436 70.411 117.294 1.00 40.29 1387 SER F O 1
ATOM 14173 N N . LEU F 2 124 ? 55.961 68.624 118.541 1.00 36.15 1388 LEU F N 1
ATOM 14174 C CA . LEU F 2 124 ? 57.166 68.318 117.787 1.00 34.80 1388 LEU F CA 1
ATOM 14175 C C . LEU F 2 124 ? 56.801 67.942 116.358 1.00 34.83 1388 LEU F C 1
ATOM 14176 O O . LEU F 2 124 ? 57.414 68.412 115.397 1.00 38.55 1388 LEU F O 1
ATOM 14181 N N . TYR F 2 125 ? 55.801 67.083 116.224 1.00 29.48 1389 TYR F N 1
ATOM 14182 C CA . TYR F 2 125 ? 55.350 66.651 114.914 1.00 29.76 1389 TYR F CA 1
ATOM 14183 C C . TYR F 2 125 ? 54.840 67.831 114.086 1.00 36.13 1389 TYR F C 1
ATOM 14184 O O . TYR F 2 125 ? 55.105 67.913 112.888 1.00 38.14 1389 TYR F O 1
ATOM 14193 N N . THR F 2 126 ? 54.099 68.740 114.715 1.00 34.60 1390 THR F N 1
ATOM 14194 C CA . THR F 2 126 ? 53.597 69.906 113.999 1.00 37.79 1390 THR F CA 1
ATOM 14195 C C . THR F 2 126 ? 54.775 70.764 113.539 1.00 36.69 1390 THR F C 1
ATOM 14196 O O . THR F 2 126 ? 54.788 71.246 112.415 1.00 38.16 1390 THR F O 1
ATOM 14200 N N . GLN F 2 127 ? 55.763 70.938 114.412 1.00 36.04 1391 GLN F N 1
ATOM 14201 C CA . GLN F 2 127 ? 56.951 71.733 114.103 1.00 33.71 1391 GLN F CA 1
ATOM 14202 C C . GLN F 2 127 ? 57.708 71.204 112.888 1.00 36.31 1391 GLN F C 1
ATOM 14203 O O . GLN F 2 127 ? 58.194 71.983 112.062 1.00 35.27 1391 GLN F O 1
ATOM 14209 N N . LEU F 2 128 ? 57.817 69.881 112.786 1.00 32.46 1392 LEU F N 1
ATOM 14210 C CA . LEU F 2 128 ? 58.518 69.272 111.664 1.00 23.76 1392 LEU F CA 1
ATOM 14211 C C . LEU F 2 128 ? 57.697 69.448 110.402 1.00 22.25 1392 LEU F C 1
ATOM 14212 O O . LEU F 2 128 ? 58.240 69.653 109.316 1.00 23.87 1392 LEU F O 1
ATOM 14217 N N . CYS F 2 129 ? 56.381 69.378 110.537 1.00 23.35 1393 CYS F N 1
ATOM 14218 C CA . CYS F 2 129 ? 55.515 69.566 109.381 1.00 29.34 1393 CYS F CA 1
ATOM 14219 C C . CYS F 2 129 ? 55.611 71.003 108.881 1.00 33.74 1393 CYS F C 1
ATOM 14220 O O . CYS F 2 129 ? 55.508 71.273 107.685 1.00 38.06 1393 CYS F O 1
ATOM 14223 N N . PHE F 2 130 ? 55.808 71.927 109.807 1.00 34.66 1394 PHE F N 1
ATOM 14224 C CA . PHE F 2 130 ? 55.924 73.323 109.460 1.00 39.42 1394 PHE F CA 1
ATOM 14225 C C . PHE F 2 130 ? 57.195 73.527 108.657 1.00 44.76 1394 PHE F C 1
ATOM 14226 O O . PHE F 2 130 ? 57.180 74.192 107.617 1.00 49.39 1394 PHE F O 1
ATOM 14234 N N . TYR F 2 131 ? 58.297 72.949 109.131 1.00 41.82 1395 TYR F N 1
ATOM 14235 C CA . TYR F 2 131 ? 59.580 73.084 108.434 1.00 38.03 1395 TYR F CA 1
ATOM 14236 C C . TYR F 2 131 ? 59.545 72.430 107.061 1.00 33.82 1395 TYR F C 1
ATOM 14237 O O . TYR F 2 131 ? 60.391 72.682 106.218 1.00 37.19 1395 TYR F O 1
ATOM 14246 N N . ARG F 2 132 ? 58.551 71.590 106.843 1.00 32.43 1396 ARG F N 1
ATOM 14247 C CA . ARG F 2 132 ? 58.404 70.900 105.580 1.00 32.64 1396 ARG F CA 1
ATOM 14248 C C . ARG F 2 132 ? 57.472 71.735 104.701 1.00 35.09 1396 ARG F C 1
ATOM 14249 O O . ARG F 2 132 ? 57.644 71.815 103.490 1.00 38.74 1396 ARG F O 1
ATOM 14257 N N . TYR F 2 133 ? 56.491 72.368 105.332 1.00 35.35 1397 TYR F N 1
ATOM 14258 C CA . TYR F 2 133 ? 55.518 73.220 104.649 1.00 34.03 1397 TYR F CA 1
ATOM 14259 C C . TYR F 2 133 ? 56.126 74.506 104.070 1.00 35.15 1397 TYR F C 1
ATOM 14260 O O . TYR F 2 133 ? 55.728 74.949 102.998 1.00 42.14 1397 TYR F O 1
ATOM 14269 N N . ILE F 2 134 ? 57.089 75.099 104.764 1.00 29.28 1398 ILE F N 1
ATOM 14270 C CA . ILE F 2 134 ? 57.685 76.339 104.276 1.00 30.93 1398 ILE F CA 1
ATOM 14271 C C . ILE F 2 134 ? 58.600 76.124 103.075 1.00 32.18 1398 ILE F C 1
ATOM 14272 O O . ILE F 2 134 ? 59.140 77.083 102.532 1.00 32.76 1398 ILE F O 1
ATOM 14277 N N . PHE F 2 135 ? 58.784 74.871 102.670 1.00 28.35 1399 PHE F N 1
ATOM 14278 C CA . PHE F 2 135 ? 59.644 74.563 101.533 1.00 26.45 1399 PHE F CA 1
ATOM 14279 C C . PHE F 2 135 ? 58.941 73.659 100.532 1.00 28.19 1399 PHE F C 1
ATOM 14280 O O . PHE F 2 135 ? 59.541 73.192 99.563 1.00 22.20 1399 PHE F O 1
ATOM 14288 N N . ASP F 2 136 ? 57.664 73.408 100.769 1.00 32.63 1400 ASP F N 1
ATOM 14289 C CA . ASP F 2 136 ? 56.891 72.582 99.860 1.00 38.77 1400 ASP F CA 1
ATOM 14290 C C . ASP F 2 136 ? 56.374 73.518 98.767 1.00 40.83 1400 ASP F C 1
ATOM 14291 O O . ASP F 2 136 ? 55.233 73.973 98.813 1.00 40.89 1400 ASP F O 1
ATOM 14296 N N . ALA F 2 137 ? 57.223 73.816 97.789 1.00 39.82 1401 ALA F N 1
ATOM 14297 C CA . ALA F 2 137 ? 56.848 74.718 96.710 1.00 33.84 1401 ALA F CA 1
ATOM 14298 C C . ALA F 2 137 ? 55.704 74.196 95.853 1.00 36.45 1401 ALA F C 1
ATOM 14299 O O . ALA F 2 137 ? 54.804 74.952 95.504 1.00 43.02 1401 ALA F O 1
ATOM 14301 N N . GLU F 2 138 ? 55.732 72.911 95.511 1.00 40.97 1402 GLU F N 1
ATOM 14302 C CA . GLU F 2 138 ? 54.679 72.328 94.691 1.00 43.15 1402 GLU F CA 1
ATOM 14303 C C . GLU F 2 138 ? 53.309 72.533 95.328 1.00 46.80 1402 GLU F C 1
ATOM 14304 O O . GLU F 2 138 ? 52.324 72.825 94.646 1.00 52.45 1402 GLU F O 1
ATOM 14310 N N . CYS F 2 139 ? 53.258 72.385 96.644 1.00 44.82 1403 CYS F N 1
ATOM 14311 C CA . CYS F 2 139 ? 52.023 72.535 97.387 1.00 45.86 1403 CYS F CA 1
ATOM 14312 C C . CYS F 2 139 ? 51.578 73.999 97.470 1.00 44.14 1403 CYS F C 1
ATOM 14313 O O . CYS F 2 139 ? 50.393 74.297 97.318 1.00 45.77 1403 CYS F O 1
ATOM 14316 N N . ALA F 2 140 ? 52.522 74.905 97.713 1.00 41.79 1404 ALA F N 1
ATOM 14317 C CA . ALA F 2 140 ? 52.200 76.326 97.814 1.00 44.27 1404 ALA F CA 1
ATOM 14318 C C . ALA F 2 140 ? 51.701 76.852 96.475 1.00 47.80 1404 ALA F C 1
ATOM 14319 O O . ALA F 2 140 ? 51.020 77.876 96.423 1.00 46.97 1404 ALA F O 1
ATOM 14321 N N . LEU F 2 141 ? 52.041 76.138 95.402 1.00 47.58 1405 LEU F N 1
ATOM 14322 C CA . LEU F 2 141 ? 51.634 76.511 94.053 1.00 49.08 1405 LEU F CA 1
ATOM 14323 C C . LEU F 2 141 ? 50.254 75.958 93.720 1.00 52.05 1405 LEU F C 1
ATOM 14324 O O . LEU F 2 141 ? 49.462 76.617 93.053 1.00 50.47 1405 LEU F O 1
ATOM 14329 N N . GLU F 2 142 ? 49.966 74.752 94.198 1.00 60.49 1406 GLU F N 1
ATOM 14330 C CA . GLU F 2 142 ? 48.671 74.122 93.966 1.00 64.40 1406 GLU F CA 1
ATOM 14331 C C . GLU F 2 142 ? 47.603 74.833 94.778 1.00 64.87 1406 GLU F C 1
ATOM 14332 O O . GLU F 2 142 ? 46.411 74.621 94.565 1.00 67.09 1406 GLU F O 1
ATOM 14338 N N . LYS F 2 143 ? 48.045 75.674 95.710 1.00 66.55 1407 LYS F N 1
ATOM 14339 C CA . LYS F 2 143 ? 47.141 76.436 96.562 1.00 69.20 1407 LYS F CA 1
ATOM 14340 C C . LYS F 2 143 ? 46.798 77.771 95.917 1.00 73.29 1407 LYS F C 1
ATOM 14341 O O . LYS F 2 143 ? 46.300 78.689 96.571 1.00 73.50 1407 LYS F O 1
ATOM 14347 N N . LEU F 2 144 ? 47.088 77.871 94.625 1.00 76.19 1408 LEU F N 1
ATOM 14348 C CA . LEU F 2 144 ? 46.781 79.070 93.863 1.00 78.38 1408 LEU F CA 1
ATOM 14349 C C . LEU F 2 144 ? 45.634 78.665 92.936 1.00 82.81 1408 LEU F C 1
ATOM 14350 O O . LEU F 2 144 ? 45.690 77.636 92.257 1.00 83.82 1408 LEU F O 1
ATOM 14355 N N . THR F 2 145 ? 44.585 79.476 92.945 1.00 86.18 1409 THR F N 1
ATOM 14356 C CA . THR F 2 145 ? 43.373 79.233 92.169 1.00 89.91 1409 THR F CA 1
ATOM 14357 C C . THR F 2 145 ? 43.505 79.180 90.639 1.00 92.39 1409 THR F C 1
ATOM 14358 O O . THR F 2 145 ? 43.158 78.180 89.996 1.00 91.07 1409 THR F O 1
ATOM 14362 N N . THR F 2 146 ? 44.004 80.267 90.067 1.00 95.55 1410 THR F N 1
ATOM 14363 C CA . THR F 2 146 ? 44.155 80.382 88.623 1.00 97.07 1410 THR F CA 1
ATOM 14364 C C . THR F 2 146 ? 45.492 79.870 88.105 1.00 94.38 1410 THR F C 1
ATOM 14365 O O . THR F 2 146 ? 46.549 80.263 88.591 1.00 93.60 1410 THR F O 1
ATOM 14369 N N . ASP F 2 147 ? 45.439 79.000 87.104 1.00 94.35 1411 ASP F N 1
ATOM 14370 C CA . ASP F 2 147 ? 46.656 78.462 86.523 1.00 95.87 1411 ASP F CA 1
ATOM 14371 C C . ASP F 2 147 ? 47.518 79.543 85.878 1.00 96.22 1411 ASP F C 1
ATOM 14372 O O . ASP F 2 147 ? 48.685 79.291 85.550 1.00 94.14 1411 ASP F O 1
ATOM 14377 N N . HIS F 2 148 ? 46.959 80.743 85.693 1.00 97.27 1412 HIS F N 1
ATOM 14378 C CA . HIS F 2 148 ? 47.768 81.812 85.124 1.00 96.06 1412 HIS F CA 1
ATOM 14379 C C . HIS F 2 148 ? 48.673 82.392 86.198 1.00 92.37 1412 HIS F C 1
ATOM 14380 O O . HIS F 2 148 ? 49.886 82.475 85.998 1.00 90.34 1412 HIS F O 1
ATOM 14387 N N . GLU F 2 149 ? 48.107 82.738 87.352 1.00 88.75 1413 GLU F N 1
ATOM 14388 C CA . GLU F 2 149 ? 48.912 83.264 88.447 1.00 86.92 1413 GLU F CA 1
ATOM 14389 C C . GLU F 2 149 ? 50.061 82.298 88.732 1.00 82.85 1413 GLU F C 1
ATOM 14390 O O . GLU F 2 149 ? 51.206 82.711 88.900 1.00 80.43 1413 GLU F O 1
ATOM 14396 N N . LYS F 2 150 ? 49.740 81.009 88.789 1.00 80.24 1414 LYS F N 1
ATOM 14397 C CA . LYS F 2 150 ? 50.738 79.981 89.056 1.00 77.62 1414 LYS F CA 1
ATOM 14398 C C . LYS F 2 150 ? 51.856 79.954 88.017 1.00 77.56 1414 LYS F C 1
ATOM 14399 O O . LYS F 2 150 ? 53.016 80.206 88.336 1.00 81.70 1414 LYS F O 1
ATOM 14405 N N . ASP F 2 151 ? 51.503 79.638 86.773 1.00 75.09 1415 ASP F N 1
ATOM 14406 C CA . ASP F 2 151 ? 52.494 79.525 85.706 1.00 74.62 1415 ASP F CA 1
ATOM 14407 C C . ASP F 2 151 ? 53.337 80.768 85.421 1.00 69.40 1415 ASP F C 1
ATOM 14408 O O . ASP F 2 151 ? 54.469 80.641 84.951 1.00 64.27 1415 ASP F O 1
ATOM 14413 N N . LYS F 2 152 ? 52.812 81.962 85.681 1.00 66.29 1416 LYS F N 1
ATOM 14414 C CA . LYS F 2 152 ? 53.630 83.149 85.447 1.00 70.76 1416 LYS F CA 1
ATOM 14415 C C . LYS F 2 152 ? 54.744 83.097 86.477 1.00 66.65 1416 LYS F C 1
ATOM 14416 O O . LYS F 2 152 ? 55.905 83.400 86.190 1.00 66.21 1416 LYS F O 1
ATOM 14422 N N . LEU F 2 153 ? 54.361 82.665 87.673 1.00 63.42 1417 LEU F N 1
ATOM 14423 C CA . LEU F 2 153 ? 55.245 82.513 88.828 1.00 58.35 1417 LEU F CA 1
ATOM 14424 C C . LEU F 2 153 ? 56.184 81.318 88.616 1.00 54.90 1417 LEU F C 1
ATOM 14425 O O . LEU F 2 153 ? 57.384 81.394 88.889 1.00 47.56 1417 LEU F O 1
ATOM 14430 N N . LYS F 2 154 ? 55.614 80.216 88.131 1.00 53.21 1418 LYS F N 1
ATOM 14431 C CA . LYS F 2 154 ? 56.350 78.984 87.862 1.00 54.26 1418 LYS F CA 1
ATOM 14432 C C . LYS F 2 154 ? 57.412 79.228 86.791 1.00 56.83 1418 LYS F C 1
ATOM 14433 O O . LYS F 2 154 ? 58.503 78.668 86.840 1.00 58.90 1418 LYS F O 1
ATOM 14439 N N . LYS F 2 155 ? 57.088 80.072 85.820 1.00 59.83 1419 LYS F N 1
ATOM 14440 C CA . LYS F 2 155 ? 58.019 80.388 84.749 1.00 58.81 1419 LYS F CA 1
ATOM 14441 C C . LYS F 2 155 ? 59.045 81.422 85.179 1.00 57.82 1419 LYS F C 1
ATOM 14442 O O . LYS F 2 155 ? 60.175 81.415 84.710 1.00 60.68 1419 LYS F O 1
ATOM 14448 N N . GLN F 2 156 ? 58.654 82.310 86.079 1.00 57.42 1420 GLN F N 1
ATOM 14449 C CA . GLN F 2 156 ? 59.554 83.355 86.539 1.00 55.09 1420 GLN F CA 1
ATOM 14450 C C . GLN F 2 156 ? 60.602 82.910 87.565 1.00 53.31 1420 GLN F C 1
ATOM 14451 O O . GLN F 2 156 ? 61.769 83.268 87.441 1.00 51.22 1420 GLN F O 1
ATOM 14457 N N . PHE F 2 157 ? 60.202 82.127 88.567 1.00 50.33 1421 PHE F N 1
ATOM 14458 C CA . PHE F 2 157 ? 61.141 81.705 89.612 1.00 46.07 1421 PHE F CA 1
ATOM 14459 C C . PHE F 2 157 ? 61.418 80.209 89.760 1.00 44.50 1421 PHE F C 1
ATOM 14460 O O . PHE F 2 157 ? 62.543 79.809 90.061 1.00 42.00 1421 PHE F O 1
ATOM 14468 N N . PHE F 2 158 ? 60.393 79.386 89.589 1.00 38.51 1422 PHE F N 1
ATOM 14469 C CA . PHE F 2 158 ? 60.558 77.953 89.785 1.00 41.94 1422 PHE F CA 1
ATOM 14470 C C . PHE F 2 158 ? 61.050 77.098 88.616 1.00 39.48 1422 PHE F C 1
ATOM 14471 O O . PHE F 2 158 ? 60.292 76.330 88.019 1.00 39.48 1422 PHE F O 1
ATOM 14479 N N . THR F 2 159 ? 62.337 77.229 88.314 1.00 37.75 1423 THR F N 1
ATOM 14480 C CA . THR F 2 159 ? 62.965 76.460 87.252 1.00 38.91 1423 THR F CA 1
ATOM 14481 C C . THR F 2 159 ? 63.100 75.038 87.806 1.00 40.41 1423 THR F C 1
ATOM 14482 O O . THR F 2 159 ? 62.932 74.812 89.006 1.00 40.38 1423 THR F O 1
ATOM 14486 N N . PRO F 2 160 ? 63.416 74.064 86.946 1.00 36.73 1424 PRO F N 1
ATOM 14487 C CA . PRO F 2 160 ? 63.540 72.698 87.457 1.00 39.84 1424 PRO F CA 1
ATOM 14488 C C . PRO F 2 160 ? 64.586 72.581 88.563 1.00 37.91 1424 PRO F C 1
ATOM 14489 O O . PRO F 2 160 ? 64.446 71.781 89.485 1.00 40.30 1424 PRO F O 1
ATOM 14493 N N . LYS F 2 161 ? 65.628 73.391 88.462 1.00 36.72 1425 LYS F N 1
ATOM 14494 C CA . LYS F 2 161 ? 66.703 73.384 89.441 1.00 37.88 1425 LYS F CA 1
ATOM 14495 C C . LYS F 2 161 ? 66.274 73.991 90.779 1.00 41.79 1425 LYS F C 1
ATOM 14496 O O . LYS F 2 161 ? 66.633 73.486 91.840 1.00 45.39 1425 LYS F O 1
ATOM 14502 N N . VAL F 2 162 ? 65.519 75.081 90.730 1.00 38.78 1426 VAL F N 1
ATOM 14503 C CA . VAL F 2 162 ? 65.052 75.718 91.945 1.00 33.48 1426 VAL F CA 1
ATOM 14504 C C . VAL F 2 162 ? 64.077 74.776 92.637 1.00 36.35 1426 VAL F C 1
ATOM 14505 O O . VAL F 2 162 ? 64.095 74.634 93.857 1.00 35.72 1426 VAL F O 1
ATOM 14509 N N . LEU F 2 163 ? 63.222 74.129 91.856 1.00 37.43 1427 LEU F N 1
ATOM 14510 C CA . LEU F 2 163 ? 62.267 73.191 92.423 1.00 36.06 1427 LEU F CA 1
ATOM 14511 C C . LEU F 2 163 ? 63.018 72.076 93.133 1.00 35.64 1427 LEU F C 1
ATOM 14512 O O . LEU F 2 163 ? 62.565 71.549 94.148 1.00 34.54 1427 LEU F O 1
ATOM 14517 N N . GLN F 2 164 ? 64.176 71.723 92.596 1.00 36.36 1428 GLN F N 1
ATOM 14518 C CA . GLN F 2 164 ? 64.976 70.675 93.197 1.00 41.02 1428 GLN F CA 1
ATOM 14519 C C . GLN F 2 164 ? 65.500 71.151 94.542 1.00 43.31 1428 GLN F C 1
ATOM 14520 O O . GLN F 2 164 ? 65.482 70.413 95.530 1.00 46.18 1428 GLN F O 1
ATOM 14526 N N . ASP F 2 165 ? 65.972 72.389 94.576 1.00 39.64 1429 ASP F N 1
ATOM 14527 C CA . ASP F 2 165 ? 66.491 72.952 95.805 1.00 37.17 1429 ASP F CA 1
ATOM 14528 C C . ASP F 2 165 ? 65.448 72.940 96.907 1.00 34.92 1429 ASP F C 1
ATOM 14529 O O . ASP F 2 165 ? 65.754 72.630 98.054 1.00 38.71 1429 ASP F O 1
ATOM 14534 N N . TYR F 2 166 ? 64.216 73.273 96.552 1.00 31.39 1430 TYR F N 1
ATOM 14535 C CA . TYR F 2 166 ? 63.139 73.292 97.517 1.00 31.85 1430 TYR F CA 1
ATOM 14536 C C . TYR F 2 166 ? 62.856 71.881 97.990 1.00 33.70 1430 TYR F C 1
ATOM 14537 O O . TYR F 2 166 ? 62.716 71.648 99.185 1.00 41.03 1430 TYR F O 1
ATOM 14546 N N . ARG F 2 167 ? 62.773 70.937 97.058 1.00 35.19 1431 ARG F N 1
ATOM 14547 C CA . ARG F 2 167 ? 62.517 69.547 97.424 1.00 39.27 1431 ARG F CA 1
ATOM 14548 C C . ARG F 2 167 ? 63.558 69.087 98.431 1.00 39.53 1431 ARG F C 1
ATOM 14549 O O . ARG F 2 167 ? 63.244 68.410 99.414 1.00 39.56 1431 ARG F O 1
ATOM 14557 N N . LYS F 2 168 ? 64.806 69.459 98.175 1.00 38.31 1432 LYS F N 1
ATOM 14558 C CA . LYS F 2 168 ? 65.898 69.091 99.056 1.00 39.84 1432 LYS F CA 1
ATOM 14559 C C . LYS F 2 168 ? 65.659 69.602 100.468 1.00 37.84 1432 LYS F C 1
ATOM 14560 O O . LYS F 2 168 ? 65.640 68.820 101.411 1.00 38.24 1432 LYS F O 1
ATOM 14566 N N . LEU F 2 169 ? 65.464 70.910 100.607 1.00 33.66 1433 LEU F N 1
ATOM 14567 C CA . LEU F 2 169 ? 65.224 71.507 101.911 1.00 33.74 1433 LEU F CA 1
ATOM 14568 C C . LEU F 2 169 ? 64.008 70.885 102.570 1.00 34.02 1433 LEU F C 1
ATOM 14569 O O . LEU F 2 169 ? 64.015 70.583 103.760 1.00 37.24 1433 LEU F O 1
ATOM 14574 N N . LYS F 2 170 ? 62.958 70.702 101.785 1.00 33.82 1434 LYS F N 1
ATOM 14575 C CA . LYS F 2 170 ? 61.710 70.132 102.282 1.00 36.30 1434 LYS F CA 1
ATOM 14576 C C . LYS F 2 170 ? 61.881 68.742 102.878 1.00 38.02 1434 LYS F C 1
ATOM 14577 O O . LYS F 2 170 ? 61.187 68.366 103.818 1.00 40.37 1434 LYS F O 1
ATOM 14583 N N . ASN F 2 171 ? 62.804 67.970 102.338 1.00 42.76 1435 ASN F N 1
ATOM 14584 C CA . ASN F 2 171 ? 63.000 66.637 102.870 1.00 49.50 1435 ASN F CA 1
ATOM 14585 C C . ASN F 2 171 ? 64.184 66.513 103.816 1.00 51.14 1435 ASN F C 1
ATOM 14586 O O . ASN F 2 171 ? 64.585 65.413 104.179 1.00 53.73 1435 ASN F O 1
ATOM 14591 N N . THR F 2 172 ? 64.733 67.647 104.230 1.00 52.91 1436 THR F N 1
ATOM 14592 C CA . THR F 2 172 ? 65.849 67.631 105.153 1.00 53.53 1436 THR F CA 1
ATOM 14593 C C . THR F 2 172 ? 65.338 66.926 106.384 1.00 55.69 1436 THR F C 1
ATOM 14594 O O . THR F 2 172 ? 66.083 66.249 107.088 1.00 59.10 1436 THR F O 1
ATOM 14598 N N . ALA F 2 173 ? 64.043 67.091 106.616 1.00 59.20 1437 ALA F N 1
ATOM 14599 C CA . ALA F 2 173 ? 63.359 66.492 107.752 1.00 66.35 1437 ALA F CA 1
ATOM 14600 C C . ALA F 2 173 ? 63.598 64.999 107.809 1.00 71.52 1437 ALA F C 1
ATOM 14601 O O . ALA F 2 173 ? 64.334 64.464 108.665 1.00 66.41 1437 ALA F O 1
ATOM 14603 N N . GLU F 2 174 ? 62.841 64.403 106.880 1.00 79.95 1438 GLU F N 1
ATOM 14604 C CA . GLU F 2 174 ? 62.685 62.998 106.544 1.00 87.29 1438 GLU F CA 1
ATOM 14605 C C . GLU F 2 174 ? 63.590 61.978 107.181 1.00 91.25 1438 GLU F C 1
ATOM 14606 O O . GLU F 2 174 ? 63.103 61.114 107.910 1.00 92.80 1438 GLU F O 1
ATOM 14612 N N . GLN F 2 175 ? 64.889 62.026 106.906 1.00 94.86 1439 GLN F N 1
ATOM 14613 C CA . GLN F 2 175 ? 65.728 61.034 107.548 1.00 100.08 1439 GLN F CA 1
ATOM 14614 C C . GLN F 2 175 ? 66.629 61.593 108.632 1.00 100.30 1439 GLN F C 1
ATOM 14615 O O . GLN F 2 175 ? 67.768 62.027 108.418 1.00 98.29 1439 GLN F O 1
ATOM 14621 N N . PHE F 2 176 ? 66.022 61.566 109.810 1.00 100.33 1440 PHE F N 1
ATOM 14622 C CA . PHE F 2 176 ? 66.546 62.001 111.090 1.00 98.28 1440 PHE F CA 1
ATOM 14623 C C . PHE F 2 176 ? 65.514 61.341 111.991 1.00 98.53 1440 PHE F C 1
ATOM 14624 O O . PHE F 2 176 ? 65.244 61.808 113.096 1.00 98.62 1440 PHE F O 1
ATOM 14632 N N . LEU F 2 177 ? 64.933 60.254 111.479 1.00 99.62 1441 LEU F N 1
ATOM 14633 C CA . LEU F 2 177 ? 63.883 59.494 112.166 1.00 101.11 1441 LEU F CA 1
ATOM 14634 C C . LEU F 2 177 ? 64.309 58.066 112.566 1.00 102.07 1441 LEU F C 1
ATOM 14635 O O . LEU F 2 177 ? 63.963 57.089 111.861 1.00 100.68 1441 LEU F O 1
ATOM 14640 N N . PRO G 1 157 ? 18.978 6.494 104.178 1.00 66.36 157 PRO G N 1
ATOM 14641 C CA . PRO G 1 157 ? 19.729 7.664 103.634 1.00 66.59 157 PRO G CA 1
ATOM 14642 C C . PRO G 1 157 ? 18.835 8.902 103.664 1.00 67.66 157 PRO G C 1
ATOM 14643 O O . PRO G 1 157 ? 18.464 9.464 102.636 1.00 66.72 157 PRO G O 1
ATOM 14647 N N . SER G 1 158 ? 18.558 9.309 104.896 1.00 69.26 158 SER G N 1
ATOM 14648 C CA . SER G 1 158 ? 17.681 10.395 105.331 1.00 68.74 158 SER G CA 1
ATOM 14649 C C . SER G 1 158 ? 16.316 9.761 105.558 1.00 69.13 158 SER G C 1
ATOM 14650 O O . SER G 1 158 ? 15.324 10.447 105.796 1.00 66.09 158 SER G O 1
ATOM 14653 N N . GLN G 1 159 ? 16.296 8.431 105.494 1.00 73.27 159 GLN G N 1
ATOM 14654 C CA . GLN G 1 159 ? 15.092 7.620 105.678 1.00 76.81 159 GLN G CA 1
ATOM 14655 C C . GLN G 1 159 ? 14.346 8.045 106.940 1.00 74.79 159 GLN G C 1
ATOM 14656 O O . GLN G 1 159 ? 13.191 8.469 106.885 1.00 73.27 159 GLN G O 1
ATOM 14662 N N . LYS G 1 160 ? 15.029 7.938 108.075 1.00 73.29 160 LYS G N 1
ATOM 14663 C CA . LYS G 1 160 ? 14.458 8.289 109.369 1.00 71.09 160 LYS G CA 1
ATOM 14664 C C . LYS G 1 160 ? 13.892 9.708 109.394 1.00 67.58 160 LYS G C 1
ATOM 14665 O O . LYS G 1 160 ? 12.767 9.926 109.846 1.00 60.76 160 LYS G O 1
ATOM 14671 N N . TYR G 1 161 ? 14.677 10.669 108.910 1.00 67.16 161 TYR G N 1
ATOM 14672 C CA . TYR G 1 161 ? 14.255 12.070 108.900 1.00 65.35 161 TYR G CA 1
ATOM 14673 C C . TYR G 1 161 ? 12.977 12.364 108.112 1.00 65.95 161 TYR G C 1
ATOM 14674 O O . TYR G 1 161 ? 12.120 13.131 108.566 1.00 58.45 161 TYR G O 1
ATOM 14683 N N . ASN G 1 162 ? 12.856 11.769 106.930 1.00 66.13 162 ASN G N 1
ATOM 14684 C CA . ASN G 1 162 ? 11.688 12.008 106.092 1.00 66.25 162 ASN G CA 1
ATOM 14685 C C . ASN G 1 162 ? 10.410 11.337 106.576 1.00 66.49 162 ASN G C 1
ATOM 14686 O O . ASN G 1 162 ? 9.310 11.744 106.200 1.00 65.90 162 ASN G O 1
ATOM 14691 N N . SER G 1 163 ? 10.554 10.327 107.426 1.00 68.96 163 SER G N 1
ATOM 14692 C CA . SER G 1 163 ? 9.402 9.609 107.956 1.00 66.54 163 SER G CA 1
ATOM 14693 C C . SER G 1 163 ? 8.969 10.154 109.313 1.00 68.28 163 SER G C 1
ATOM 14694 O O . SER G 1 163 ? 8.020 9.653 109.912 1.00 69.15 163 SER G O 1
ATOM 14697 N N . ARG G 1 164 ? 9.667 11.176 109.801 1.00 69.76 164 ARG G N 1
ATOM 14698 C CA . ARG G 1 164 ? 9.338 11.779 111.092 1.00 67.32 164 ARG G CA 1
ATOM 14699 C C . ARG G 1 164 ? 7.868 12.157 111.090 1.00 64.70 164 ARG G C 1
ATOM 14700 O O . ARG G 1 164 ? 7.270 12.314 110.029 1.00 66.99 164 ARG G O 1
ATOM 14708 N N . SER G 1 165 ? 7.291 12.317 112.275 1.00 63.93 165 SER G N 1
ATOM 14709 C CA . SER G 1 165 ? 5.887 12.696 112.376 1.00 63.82 165 SER G CA 1
ATOM 14710 C C . SER G 1 165 ? 5.689 13.898 113.307 1.00 63.55 165 SER G C 1
ATOM 14711 O O . SER G 1 165 ? 4.556 14.315 113.552 1.00 59.73 165 SER G O 1
ATOM 14714 N N . ASN G 1 166 ? 6.792 14.454 113.813 1.00 62.94 166 ASN G N 1
ATOM 14715 C CA . ASN G 1 166 ? 6.732 15.604 114.722 1.00 64.99 166 ASN G CA 1
ATOM 14716 C C . ASN G 1 166 ? 6.633 16.933 113.988 1.00 61.98 166 ASN G C 1
ATOM 14717 O O . ASN G 1 166 ? 6.312 17.954 114.586 1.00 57.16 166 ASN G O 1
ATOM 14722 N N . ARG G 1 167 ? 6.950 16.915 112.702 1.00 60.30 167 ARG G N 1
ATOM 14723 C CA . ARG G 1 167 ? 6.922 18.105 111.866 1.00 58.27 167 ARG G CA 1
ATOM 14724 C C . ARG G 1 167 ? 6.010 19.251 112.316 1.00 58.25 167 ARG G C 1
ATOM 14725 O O . ARG G 1 167 ? 4.817 19.059 112.534 1.00 60.85 167 ARG G O 1
ATOM 14733 N N . GLY G 1 168 ? 6.586 20.442 112.462 1.00 55.60 168 GLY G N 1
ATOM 14734 C CA . GLY G 1 168 ? 5.813 21.616 112.836 1.00 54.64 168 GLY G CA 1
ATOM 14735 C C . GLY G 1 168 ? 5.496 21.825 114.303 1.00 56.60 168 GLY G C 1
ATOM 14736 O O . GLY G 1 168 ? 5.014 22.898 114.693 1.00 46.83 168 GLY G O 1
ATOM 14737 N N . GLU G 1 169 ? 5.768 20.806 115.113 1.00 58.44 169 GLU G N 1
ATOM 14738 C CA . GLU G 1 169 ? 5.511 20.843 116.554 1.00 59.48 169 GLU G CA 1
ATOM 14739 C C . GLU G 1 169 ? 6.238 21.986 117.252 1.00 60.38 169 GLU G C 1
ATOM 14740 O O . GLU G 1 169 ? 7.449 22.142 117.095 1.00 65.90 169 GLU G O 1
ATOM 14746 N N . VAL G 1 170 ? 5.504 22.790 118.014 1.00 55.07 170 VAL G N 1
ATOM 14747 C CA . VAL G 1 170 ? 6.121 23.885 118.749 1.00 52.33 170 VAL G CA 1
ATOM 14748 C C . VAL G 1 170 ? 6.621 23.308 120.073 1.00 55.32 170 VAL G C 1
ATOM 14749 O O . VAL G 1 170 ? 5.819 22.931 120.922 1.00 59.69 170 VAL G O 1
ATOM 14753 N N . VAL G 1 171 ? 7.942 23.242 120.245 1.00 55.74 171 VAL G N 1
ATOM 14754 C CA . VAL G 1 171 ? 8.540 22.670 121.455 1.00 53.49 171 VAL G CA 1
ATOM 14755 C C . VAL G 1 171 ? 8.854 23.651 122.577 1.00 53.16 171 VAL G C 1
ATOM 14756 O O . VAL G 1 171 ? 9.158 23.234 123.693 1.00 54.85 171 VAL G O 1
ATOM 14760 N N . THR G 1 172 ? 8.806 24.944 122.283 1.00 52.01 172 THR G N 1
ATOM 14761 C CA . THR G 1 172 ? 9.066 25.953 123.296 1.00 54.08 172 THR G CA 1
ATOM 14762 C C . THR G 1 172 ? 8.380 27.230 122.891 1.00 54.88 172 THR G C 1
ATOM 14763 O O . THR G 1 172 ? 8.316 27.564 121.712 1.00 62.79 172 THR G O 1
ATOM 14767 N N . SER G 1 173 ? 7.871 27.951 123.874 1.00 54.69 173 SER G N 1
ATOM 14768 C CA . SER G 1 173 ? 7.182 29.194 123.612 1.00 59.05 173 SER G CA 1
ATOM 14769 C C . SER G 1 173 ? 7.655 30.249 124.596 1.00 58.83 173 SER G C 1
ATOM 14770 O O . SER G 1 173 ? 7.890 29.958 125.769 1.00 59.80 173 SER G O 1
ATOM 14773 N N . PHE G 1 174 ? 7.819 31.470 124.107 1.00 57.14 174 PHE G N 1
ATOM 14774 C CA . PHE G 1 174 ? 8.224 32.581 124.958 1.00 56.99 174 PHE G CA 1
ATOM 14775 C C . PHE G 1 174 ? 7.330 33.751 124.600 1.00 59.65 174 PHE G C 1
ATOM 14776 O O . PHE G 1 174 ? 6.929 33.896 123.444 1.00 62.42 174 PHE G O 1
ATOM 14784 N N . GLY G 1 175 ? 7.016 34.585 125.584 1.00 59.66 175 GLY G N 1
ATOM 14785 C CA . GLY G 1 175 ? 6.160 35.729 125.322 1.00 61.65 175 GLY G CA 1
ATOM 14786 C C . GLY G 1 175 ? 4.704 35.300 125.302 1.00 65.57 175 GLY G C 1
ATOM 14787 O O . GLY G 1 175 ? 4.415 34.107 125.292 1.00 64.67 175 GLY G O 1
ATOM 14788 N N . LEU G 1 176 ? 3.760 36.234 125.335 1.00 66.45 176 LEU G N 1
ATOM 14789 C CA . LEU G 1 176 ? 2.367 35.804 125.374 1.00 67.03 176 LEU G CA 1
ATOM 14790 C C . LEU G 1 176 ? 1.980 35.071 124.092 1.00 67.02 176 LEU G C 1
ATOM 14791 O O . LEU G 1 176 ? 0.838 35.108 123.652 1.00 68.83 176 LEU G O 1
ATOM 14796 N N . ALA G 1 177 ? 2.970 34.377 123.536 1.00 70.48 177 ALA G N 1
ATOM 14797 C CA . ALA G 1 177 ? 2.888 33.581 122.311 1.00 75.79 177 ALA G CA 1
ATOM 14798 C C . ALA G 1 177 ? 1.568 33.511 121.548 1.00 77.96 177 ALA G C 1
ATOM 14799 O O . ALA G 1 177 ? 0.481 33.335 122.111 1.00 75.09 177 ALA G O 1
ATOM 14801 N N . GLN G 1 178 ? 1.725 33.603 120.231 1.00 78.58 178 GLN G N 1
ATOM 14802 C CA . GLN G 1 178 ? 0.639 33.613 119.267 1.00 79.36 178 GLN G CA 1
ATOM 14803 C C . GLN G 1 178 ? 0.025 32.282 118.869 1.00 80.53 178 GLN G C 1
ATOM 14804 O O . GLN G 1 178 ? 0.282 31.227 119.466 1.00 77.20 178 GLN G O 1
ATOM 14810 N N . GLY G 1 179 ? -0.789 32.368 117.820 1.00 81.24 179 GLY G N 1
ATOM 14811 C CA . GLY G 1 179 ? -1.469 31.207 117.288 1.00 86.88 179 GLY G CA 1
ATOM 14812 C C . GLY G 1 179 ? -0.478 30.303 116.590 1.00 89.76 179 GLY G C 1
ATOM 14813 O O . GLY G 1 179 ? 0.633 30.093 117.081 1.00 90.20 179 GLY G O 1
ATOM 14814 N N . VAL G 1 180 ? -0.872 29.763 115.444 1.00 90.02 180 VAL G N 1
ATOM 14815 C CA . VAL G 1 180 ? 0.016 28.887 114.698 1.00 89.40 180 VAL G CA 1
ATOM 14816 C C . VAL G 1 180 ? 0.275 29.475 113.315 1.00 89.69 180 VAL G C 1
ATOM 14817 O O . VAL G 1 180 ? 1.147 29.006 112.581 1.00 88.70 180 VAL G O 1
ATOM 14821 N N . SER G 1 181 ? -0.497 30.501 112.965 1.00 88.76 181 SER G N 1
ATOM 14822 C CA . SER G 1 181 ? -0.318 31.182 111.692 1.00 89.30 181 SER G CA 1
ATOM 14823 C C . SER G 1 181 ? 0.717 32.263 111.918 1.00 88.41 181 SER G C 1
ATOM 14824 O O . SER G 1 181 ? 0.370 33.440 112.053 1.00 90.54 181 SER G O 1
ATOM 14827 N N . TRP G 1 182 ? 1.981 31.869 112.016 1.00 85.23 182 TRP G N 1
ATOM 14828 C CA . TRP G 1 182 ? 3.019 32.863 112.183 1.00 81.36 182 TRP G CA 1
ATOM 14829 C C . TRP G 1 182 ? 3.189 33.338 110.772 1.00 80.14 182 TRP G C 1
ATOM 14830 O O . TRP G 1 182 ? 3.252 32.533 109.840 1.00 77.13 182 TRP G O 1
ATOM 14841 N N . SER G 1 183 ? 3.239 34.647 110.602 1.00 80.65 183 SER G N 1
ATOM 14842 C CA . SER G 1 183 ? 3.357 35.166 109.263 1.00 81.86 183 SER G CA 1
ATOM 14843 C C . SER G 1 183 ? 3.991 36.537 109.290 1.00 81.83 183 SER G C 1
ATOM 14844 O O . SER G 1 183 ? 3.694 37.356 110.158 1.00 80.47 183 SER G O 1
ATOM 14847 N N . GLY G 1 184 ? 4.892 36.772 108.347 1.00 83.68 184 GLY G N 1
ATOM 14848 C CA . GLY G 1 184 ? 5.525 38.068 108.255 1.00 85.38 184 GLY G CA 1
ATOM 14849 C C . GLY G 1 184 ? 4.827 38.724 107.089 1.00 88.48 184 GLY G C 1
ATOM 14850 O O . GLY G 1 184 ? 4.008 38.078 106.431 1.00 90.27 184 GLY G O 1
ATOM 14851 N N . ARG G 1 185 ? 5.115 39.990 106.820 1.00 89.98 185 ARG G N 1
ATOM 14852 C CA . ARG G 1 185 ? 4.462 40.631 105.689 1.00 92.54 185 ARG G CA 1
ATOM 14853 C C . ARG G 1 185 ? 5.280 40.366 104.428 1.00 94.01 185 ARG G C 1
ATOM 14854 O O . ARG G 1 185 ? 5.013 40.933 103.369 1.00 94.05 185 ARG G O 1
ATOM 14862 N N . GLY G 1 186 ? 6.263 39.477 104.549 1.00 96.63 186 GLY G N 1
ATOM 14863 C CA . GLY G 1 186 ? 7.118 39.154 103.421 1.00 98.36 186 GLY G CA 1
ATOM 14864 C C . GLY G 1 186 ? 8.112 40.277 103.186 1.00 98.92 186 GLY G C 1
ATOM 14865 O O . GLY G 1 186 ? 8.824 40.688 104.104 1.00 96.75 186 GLY G O 1
ATOM 14866 N N . GLY G 1 187 ? 8.164 40.783 101.960 1.00 100.37 187 GLY G N 1
ATOM 14867 C CA . GLY G 1 187 ? 9.082 41.868 101.666 1.00 100.82 187 GLY G CA 1
ATOM 14868 C C . GLY G 1 187 ? 8.465 43.212 102.003 1.00 100.54 187 GLY G C 1
ATOM 14869 O O . GLY G 1 187 ? 9.168 44.220 102.113 1.00 99.69 187 GLY G O 1
ATOM 14870 N N . ALA G 1 188 ? 7.146 43.203 102.192 1.00 99.88 188 ALA G N 1
ATOM 14871 C CA . ALA G 1 188 ? 6.355 44.396 102.490 1.00 99.50 188 ALA G CA 1
ATOM 14872 C C . ALA G 1 188 ? 6.917 45.407 103.483 1.00 99.07 188 ALA G C 1
ATOM 14873 O O . ALA G 1 188 ? 7.540 45.058 104.493 1.00 100.64 188 ALA G O 1
ATOM 14875 N N . GLY G 1 189 ? 6.677 46.673 103.158 1.00 96.57 189 GLY G N 1
ATOM 14876 C CA . GLY G 1 189 ? 7.094 47.781 103.993 1.00 93.27 189 GLY G CA 1
ATOM 14877 C C . GLY G 1 189 ? 8.563 48.015 104.265 1.00 89.30 189 GLY G C 1
ATOM 14878 O O . GLY G 1 189 ? 9.459 47.577 103.531 1.00 86.57 189 GLY G O 1
ATOM 14879 N N . ASN G 1 190 ? 8.783 48.729 105.362 1.00 86.43 190 ASN G N 1
ATOM 14880 C CA . ASN G 1 190 ? 10.112 49.096 105.805 1.00 84.88 190 ASN G CA 1
ATOM 14881 C C . ASN G 1 190 ? 10.828 48.012 106.594 1.00 81.13 190 ASN G C 1
ATOM 14882 O O . ASN G 1 190 ? 10.405 47.629 107.685 1.00 77.69 190 ASN G O 1
ATOM 14887 N N . ILE G 1 191 ? 11.907 47.506 106.017 1.00 78.99 191 ILE G N 1
ATOM 14888 C CA . ILE G 1 191 ? 12.729 46.512 106.678 1.00 80.69 191 ILE G CA 1
ATOM 14889 C C . ILE G 1 191 ? 14.100 47.166 106.645 1.00 78.90 191 ILE G C 1
ATOM 14890 O O . ILE G 1 191 ? 14.630 47.464 105.576 1.00 82.38 191 ILE G O 1
ATOM 14895 N N . SER G 1 192 ? 14.653 47.429 107.819 1.00 76.33 192 SER G N 1
ATOM 14896 C CA . SER G 1 192 ? 15.953 48.073 107.916 1.00 73.27 192 SER G CA 1
ATOM 14897 C C . SER G 1 192 ? 16.990 47.165 108.569 1.00 70.30 192 SER G C 1
ATOM 14898 O O . SER G 1 192 ? 16.925 46.899 109.770 1.00 69.34 192 SER G O 1
ATOM 14901 N N . LEU G 1 193 ? 17.942 46.688 107.771 1.00 67.37 193 LEU G N 1
ATOM 14902 C CA . LEU G 1 193 ? 18.999 45.815 108.273 1.00 61.72 193 LEU G CA 1
ATOM 14903 C C . LEU G 1 193 ? 20.333 46.532 108.253 1.00 61.56 193 LEU G C 1
ATOM 14904 O O . LEU G 1 193 ? 20.878 46.796 107.188 1.00 64.18 193 LEU G O 1
ATOM 14909 N N . LYS G 1 194 ? 20.860 46.848 109.428 1.00 58.99 194 LYS G N 1
ATOM 14910 C CA . LYS G 1 194 ? 22.145 47.523 109.506 1.00 55.55 194 LYS G CA 1
ATOM 14911 C C . LYS G 1 194 ? 23.125 46.688 110.318 1.00 53.37 194 LYS G C 1
ATOM 14912 O O . LYS G 1 194 ? 22.783 46.201 111.394 1.00 51.14 194 LYS G O 1
ATOM 14918 N N . VAL G 1 195 ? 24.335 46.505 109.800 1.00 48.38 195 VAL G N 1
ATOM 14919 C CA . VAL G 1 195 ? 25.352 45.764 110.532 1.00 47.87 195 VAL G CA 1
ATOM 14920 C C . VAL G 1 195 ? 26.012 46.780 111.463 1.00 50.99 195 VAL G C 1
ATOM 14921 O O . VAL G 1 195 ? 26.499 47.816 111.006 1.00 48.10 195 VAL G O 1
ATOM 14925 N N . LEU G 1 196 ? 26.013 46.510 112.763 1.00 52.82 196 LEU G N 1
ATOM 14926 C CA . LEU G 1 196 ? 26.634 47.439 113.695 1.00 56.76 196 LEU G CA 1
ATOM 14927 C C . LEU G 1 196 ? 28.144 47.395 113.542 1.00 63.82 196 LEU G C 1
ATOM 14928 O O . LEU G 1 196 ? 28.762 46.327 113.575 1.00 59.49 196 LEU G O 1
ATOM 14933 N N . GLY G 1 197 ? 28.722 48.586 113.399 1.00 74.40 197 GLY G N 1
ATOM 14934 C CA . GLY G 1 197 ? 30.139 48.708 113.143 1.00 83.34 197 GLY G CA 1
ATOM 14935 C C . GLY G 1 197 ? 31.273 49.151 114.050 1.00 90.87 197 GLY G C 1
ATOM 14936 O O . GLY G 1 197 ? 31.184 49.960 114.975 1.00 91.26 197 GLY G O 1
ATOM 14937 N N . CYS G 1 198 ? 32.379 48.578 113.601 1.00 97.68 198 CYS G N 1
ATOM 14938 C CA . CYS G 1 198 ? 33.785 48.565 113.993 1.00 101.32 198 CYS G CA 1
ATOM 14939 C C . CYS G 1 198 ? 33.760 47.173 113.331 1.00 103.18 198 CYS G C 1
ATOM 14940 O O . CYS G 1 198 ? 34.445 46.246 113.757 1.00 104.44 198 CYS G O 1
ATOM 14943 N N . PRO G 1 199 ? 32.918 47.053 112.261 1.00 105.37 199 PRO G N 1
ATOM 14944 C CA . PRO G 1 199 ? 32.372 46.139 111.241 1.00 105.51 199 PRO G CA 1
ATOM 14945 C C . PRO G 1 199 ? 33.210 45.159 110.416 1.00 105.18 199 PRO G C 1
ATOM 14946 O O . PRO G 1 199 ? 33.228 43.954 110.684 1.00 103.40 199 PRO G O 1
ATOM 14950 N N . GLU G 1 200 ? 33.816 45.708 109.362 1.00 106.26 200 GLU G N 1
ATOM 14951 C CA . GLU G 1 200 ? 34.687 45.048 108.379 1.00 104.44 200 GLU G CA 1
ATOM 14952 C C . GLU G 1 200 ? 34.553 43.588 107.910 1.00 102.67 200 GLU G C 1
ATOM 14953 O O . GLU G 1 200 ? 34.111 42.685 108.639 1.00 97.87 200 GLU G O 1
ATOM 14959 N N . ALA G 1 201 ? 34.992 43.397 106.662 1.00 101.57 201 ALA G N 1
ATOM 14960 C CA . ALA G 1 201 ? 34.947 42.116 105.965 1.00 100.03 201 ALA G CA 1
ATOM 14961 C C . ALA G 1 201 ? 36.198 41.716 105.148 1.00 99.24 201 ALA G C 1
ATOM 14962 O O . ALA G 1 201 ? 36.188 41.825 103.920 1.00 99.11 201 ALA G O 1
ATOM 14964 N N . LEU G 1 202 ? 37.250 41.249 105.829 1.00 99.57 202 LEU G N 1
ATOM 14965 C CA . LEU G 1 202 ? 38.508 40.773 105.206 1.00 99.13 202 LEU G CA 1
ATOM 14966 C C . LEU G 1 202 ? 39.586 41.829 104.920 1.00 98.45 202 LEU G C 1
ATOM 14967 O O . LEU G 1 202 ? 40.782 41.582 105.129 1.00 94.78 202 LEU G O 1
ATOM 14972 N N . LYS G 1 207 ? 44.843 40.396 106.286 1.00 85.52 207 LYS G N 1
ATOM 14973 C CA . LYS G 1 207 ? 45.647 40.510 107.500 1.00 85.65 207 LYS G CA 1
ATOM 14974 C C . LYS G 1 207 ? 46.434 39.226 107.758 1.00 84.18 207 LYS G C 1
ATOM 14975 O O . LYS G 1 207 ? 45.958 38.130 107.457 1.00 83.57 207 LYS G O 1
ATOM 14981 N N . SER G 1 208 ? 47.634 39.369 108.320 1.00 81.80 208 SER G N 1
ATOM 14982 C CA . SER G 1 208 ? 48.481 38.216 108.600 1.00 78.80 208 SER G CA 1
ATOM 14983 C C . SER G 1 208 ? 47.739 37.126 109.357 1.00 76.19 208 SER G C 1
ATOM 14984 O O . SER G 1 208 ? 46.791 37.390 110.087 1.00 76.14 208 SER G O 1
ATOM 14987 N N . MET G 1 209 ? 48.188 35.895 109.177 1.00 75.26 209 MET G N 1
ATOM 14988 C CA . MET G 1 209 ? 47.581 34.753 109.831 1.00 75.83 209 MET G CA 1
ATOM 14989 C C . MET G 1 209 ? 48.513 34.239 110.916 1.00 75.39 209 MET G C 1
ATOM 14990 O O . MET G 1 209 ? 48.277 33.197 111.526 1.00 76.77 209 MET G O 1
ATOM 14995 N N . PHE G 1 210 ? 49.575 34.996 111.156 1.00 71.25 210 PHE G N 1
ATOM 14996 C CA . PHE G 1 210 ? 50.549 34.646 112.169 1.00 65.32 210 PHE G CA 1
ATOM 14997 C C . PHE G 1 210 ? 50.514 35.677 113.284 1.00 64.12 210 PHE G C 1
ATOM 14998 O O . PHE G 1 210 ? 50.837 36.840 113.062 1.00 62.98 210 PHE G O 1
ATOM 15006 N N . GLN G 1 211 ? 50.097 35.260 114.472 1.00 63.58 211 GLN G N 1
ATOM 15007 C CA . GLN G 1 211 ? 50.078 36.148 115.627 1.00 61.35 211 GLN G CA 1
ATOM 15008 C C . GLN G 1 211 ? 51.400 36.019 116.374 1.00 59.72 211 GLN G C 1
ATOM 15009 O O . GLN G 1 211 ? 51.968 34.927 116.469 1.00 63.53 211 GLN G O 1
ATOM 15015 N N . LYS G 1 212 ? 51.879 37.136 116.909 1.00 56.87 212 LYS G N 1
ATOM 15016 C CA . LYS G 1 212 ? 53.103 37.141 117.704 1.00 56.59 212 LYS G CA 1
ATOM 15017 C C . LYS G 1 212 ? 52.626 37.124 119.161 1.00 53.16 212 LYS G C 1
ATOM 15018 O O . LYS G 1 212 ? 51.738 37.898 119.532 1.00 51.33 212 LYS G O 1
ATOM 15024 N N . LEU G 1 213 ? 53.205 36.254 119.984 1.00 49.40 213 LEU G N 1
ATOM 15025 C CA . LEU G 1 213 ? 52.803 36.163 121.385 1.00 45.46 213 LEU G CA 1
ATOM 15026 C C . LEU G 1 213 ? 52.689 37.529 122.064 1.00 42.56 213 LEU G C 1
ATOM 15027 O O . LEU G 1 213 ? 51.743 37.780 122.808 1.00 38.70 213 LEU G O 1
ATOM 15032 N N . PRO G 1 214 ? 53.644 38.437 121.813 1.00 42.80 214 PRO G N 1
ATOM 15033 C CA . PRO G 1 214 ? 53.541 39.744 122.460 1.00 42.87 214 PRO G CA 1
ATOM 15034 C C . PRO G 1 214 ? 52.242 40.455 122.125 1.00 43.69 214 PRO G C 1
ATOM 15035 O O . PRO G 1 214 ? 51.746 41.249 122.920 1.00 44.15 214 PRO G O 1
ATOM 15039 N N . ASP G 1 215 ? 51.690 40.173 120.949 1.00 44.22 215 ASP G N 1
ATOM 15040 C CA . ASP G 1 215 ? 50.442 40.812 120.557 1.00 44.49 215 ASP G CA 1
ATOM 15041 C C . ASP G 1 215 ? 49.233 40.200 121.234 1.00 42.22 215 ASP G C 1
ATOM 15042 O O . ASP G 1 215 ? 48.300 40.908 121.608 1.00 41.45 215 ASP G O 1
ATOM 15047 N N . ILE G 1 216 ? 49.255 38.887 121.410 1.00 37.53 216 ILE G N 1
ATOM 15048 C CA . ILE G 1 216 ? 48.171 38.219 122.105 1.00 33.70 216 ILE G CA 1
ATOM 15049 C C . ILE G 1 216 ? 48.163 38.746 123.547 1.00 31.06 216 ILE G C 1
ATOM 15050 O O . ILE G 1 216 ? 47.122 39.074 124.109 1.00 34.97 216 ILE G O 1
ATOM 15055 N N . ARG G 1 217 ? 49.352 38.831 124.128 1.00 32.04 217 ARG G N 1
ATOM 15056 C CA . ARG G 1 217 ? 49.535 39.303 125.490 1.00 33.57 217 ARG G CA 1
ATOM 15057 C C . ARG G 1 217 ? 48.874 40.675 125.626 1.00 36.00 217 ARG G C 1
ATOM 15058 O O . ARG G 1 217 ? 48.151 40.950 126.581 1.00 36.08 217 ARG G O 1
ATOM 15066 N N . GLU G 1 218 ? 49.122 41.530 124.646 1.00 32.40 218 GLU G N 1
ATOM 15067 C CA . GLU G 1 218 ? 48.574 42.860 124.650 1.00 34.21 218 GLU G CA 1
ATOM 15068 C C . GLU G 1 218 ? 47.057 42.862 124.645 1.00 40.82 218 GLU G C 1
ATOM 15069 O O . GLU G 1 218 ? 46.421 43.665 125.347 1.00 41.61 218 GLU G O 1
ATOM 15075 N N . VAL G 1 219 ? 46.465 41.974 123.853 1.00 42.10 219 VAL G N 1
ATOM 15076 C CA . VAL G 1 219 ? 45.012 41.929 123.789 1.00 42.74 219 VAL G CA 1
ATOM 15077 C C . VAL G 1 219 ? 44.413 41.461 125.103 1.00 43.15 219 VAL G C 1
ATOM 15078 O O . VAL G 1 219 ? 43.421 42.026 125.571 1.00 46.23 219 VAL G O 1
ATOM 15082 N N . LEU G 1 220 ? 45.027 40.450 125.710 1.00 43.07 220 LEU G N 1
ATOM 15083 C CA . LEU G 1 220 ? 44.532 39.932 126.976 1.00 40.93 220 LEU G CA 1
ATOM 15084 C C . LEU G 1 220 ? 44.696 40.950 128.113 1.00 39.53 220 LEU G C 1
ATOM 15085 O O . LEU G 1 220 ? 43.808 41.071 128.960 1.00 40.83 220 LEU G O 1
ATOM 15090 N N . THR G 1 221 ? 45.804 41.692 128.136 1.00 35.08 221 THR G N 1
ATOM 15091 C CA . THR G 1 221 ? 45.993 42.692 129.193 1.00 37.77 221 THR G CA 1
ATOM 15092 C C . THR G 1 221 ? 44.943 43.774 129.081 1.00 37.06 221 THR G C 1
ATOM 15093 O O . THR G 1 221 ? 44.348 44.160 130.079 1.00 35.82 221 THR G O 1
ATOM 15097 N N . CYS G 1 222 ? 44.728 44.273 127.865 1.00 38.85 222 CYS G N 1
ATOM 15098 C CA . CYS G 1 222 ? 43.733 45.316 127.643 1.00 39.41 222 CYS G CA 1
ATOM 15099 C C . CYS G 1 222 ? 42.329 44.838 127.981 1.00 38.45 222 CYS G C 1
ATOM 15100 O O . CYS G 1 222 ? 41.495 45.610 128.435 1.00 36.82 222 CYS G O 1
ATOM 15103 N N . LYS G 1 223 ? 42.061 43.561 127.759 1.00 38.34 223 LYS G N 1
ATOM 15104 C CA . LYS G 1 223 ? 40.759 43.022 128.101 1.00 38.50 223 LYS G CA 1
ATOM 15105 C C . LYS G 1 223 ? 40.545 43.255 129.600 1.00 42.69 223 LYS G C 1
ATOM 15106 O O . LYS G 1 223 ? 39.511 43.787 130.012 1.00 42.33 223 LYS G O 1
ATOM 15112 N N . ILE G 1 224 ? 41.536 42.865 130.404 1.00 39.23 224 ILE G N 1
ATOM 15113 C CA . ILE G 1 224 ? 41.474 43.013 131.854 1.00 39.28 224 ILE G CA 1
ATOM 15114 C C . ILE G 1 224 ? 41.449 44.464 132.311 1.00 40.98 224 ILE G C 1
ATOM 15115 O O . ILE G 1 224 ? 40.573 44.882 133.062 1.00 45.62 224 ILE G O 1
ATOM 15120 N N . GLU G 1 225 ? 42.427 45.227 131.853 1.00 41.20 225 GLU G N 1
ATOM 15121 C CA . GLU G 1 225 ? 42.552 46.622 132.223 1.00 43.84 225 GLU G CA 1
ATOM 15122 C C . GLU G 1 225 ? 41.349 47.471 131.810 1.00 46.15 225 GLU G C 1
ATOM 15123 O O . GLU G 1 225 ? 40.869 48.307 132.581 1.00 45.81 225 GLU G O 1
ATOM 15129 N N . GLU G 1 226 ? 40.854 47.262 130.598 1.00 51.22 226 GLU G N 1
ATOM 15130 C CA . GLU G 1 226 ? 39.719 48.045 130.114 1.00 51.10 226 GLU G CA 1
ATOM 15131 C C . GLU G 1 226 ? 38.440 47.777 130.906 1.00 46.66 226 GLU G C 1
ATOM 15132 O O . GLU G 1 226 ? 37.777 48.710 131.363 1.00 46.13 226 GLU G O 1
ATOM 15138 N N . LEU G 1 227 ? 38.097 46.509 131.082 1.00 40.23 227 LEU G N 1
ATOM 15139 C CA . LEU G 1 227 ? 36.894 46.178 131.823 1.00 38.49 227 LEU G CA 1
ATOM 15140 C C . LEU G 1 227 ? 37.071 46.556 133.284 1.00 42.70 227 LEU G C 1
ATOM 15141 O O . LEU G 1 227 ? 36.140 47.045 133.923 1.00 44.63 227 LEU G O 1
ATOM 15146 N N . GLY G 1 228 ? 38.272 46.337 133.812 1.00 45.74 228 GLY G N 1
ATOM 15147 C CA . GLY G 1 228 ? 38.528 46.668 135.202 1.00 45.03 228 GLY G CA 1
ATOM 15148 C C . GLY G 1 228 ? 38.344 48.152 135.465 1.00 45.54 228 GLY G C 1
ATOM 15149 O O . GLY G 1 228 ? 37.854 48.562 136.514 1.00 47.11 228 GLY G O 1
ATOM 15150 N N . SER G 1 229 ? 38.745 48.965 134.502 1.00 43.63 229 SER G N 1
ATOM 15151 C CA . SER G 1 229 ? 38.623 50.399 134.639 1.00 45.68 229 SER G CA 1
ATOM 15152 C C . SER G 1 229 ? 37.162 50.809 134.792 1.00 47.59 229 SER G C 1
ATOM 15153 O O . SER G 1 229 ? 36.845 51.729 135.549 1.00 41.40 229 SER G O 1
ATOM 15156 N N . GLU G 1 230 ? 36.282 50.108 134.080 1.00 51.16 230 GLU G N 1
ATOM 15157 C CA . GLU G 1 230 ? 34.852 50.394 134.108 1.00 54.00 230 GLU G CA 1
ATOM 15158 C C . GLU G 1 230 ? 34.205 49.873 135.385 1.00 52.87 230 GLU G C 1
ATOM 15159 O O . GLU G 1 230 ? 33.369 50.540 135.981 1.00 57.49 230 GLU G O 1
ATOM 15165 N N . LEU G 1 231 ? 34.592 48.674 135.795 1.00 54.50 231 LEU G N 1
ATOM 15166 C CA . LEU G 1 231 ? 34.068 48.070 137.014 1.00 54.33 231 LEU G CA 1
ATOM 15167 C C . LEU G 1 231 ? 34.481 48.897 138.226 1.00 56.19 231 LEU G C 1
ATOM 15168 O O . LEU G 1 231 ? 33.709 49.071 139.169 1.00 57.32 231 LEU G O 1
ATOM 15173 N N . LYS G 1 232 ? 35.711 49.400 138.190 1.00 60.34 232 LYS G N 1
ATOM 15174 C CA . LYS G 1 232 ? 36.251 50.220 139.268 1.00 61.31 232 LYS G CA 1
ATOM 15175 C C . LYS G 1 232 ? 35.454 51.512 139.445 1.00 60.41 232 LYS G C 1
ATOM 15176 O O . LYS G 1 232 ? 35.290 51.994 140.562 1.00 65.32 232 LYS G O 1
ATOM 15182 N N . GLU G 1 233 ? 34.971 52.068 138.341 1.00 59.94 233 GLU G N 1
ATOM 15183 C CA . GLU G 1 233 ? 34.193 53.303 138.365 1.00 63.34 233 GLU G CA 1
ATOM 15184 C C . GLU G 1 233 ? 32.772 53.022 138.842 1.00 63.38 233 GLU G C 1
ATOM 15185 O O . GLU G 1 233 ? 32.188 53.793 139.601 1.00 66.97 233 GLU G O 1
ATOM 15191 N N . HIS G 1 234 ? 32.228 51.903 138.387 1.00 60.69 234 HIS G N 1
ATOM 15192 C CA . HIS G 1 234 ? 30.879 51.502 138.737 1.00 58.29 234 HIS G CA 1
ATOM 15193 C C . HIS G 1 234 ? 30.760 51.206 140.226 1.00 58.69 234 HIS G C 1
ATOM 15194 O O . HIS G 1 234 ? 29.880 51.737 140.898 1.00 59.75 234 HIS G O 1
ATOM 15201 N N . TYR G 1 235 ? 31.643 50.359 140.742 1.00 56.52 235 TYR G N 1
ATOM 15202 C CA . TYR G 1 235 ? 31.613 50.017 142.157 1.00 59.58 235 TYR G CA 1
ATOM 15203 C C . TYR G 1 235 ? 32.438 50.981 142.999 1.00 65.86 235 TYR G C 1
ATOM 15204 O O . TYR G 1 235 ? 32.749 50.688 144.152 1.00 68.40 235 TYR G O 1
ATOM 15213 N N . LYS G 1 236 ? 32.804 52.123 142.428 1.00 68.02 236 LYS G N 1
ATOM 15214 C CA . LYS G 1 236 ? 33.608 53.102 143.150 1.00 68.28 236 LYS G CA 1
ATOM 15215 C C . LYS G 1 236 ? 34.729 52.497 143.998 1.00 66.21 236 LYS G C 1
ATOM 15216 O O . LYS G 1 236 ? 34.863 52.815 145.178 1.00 67.13 236 LYS G O 1
ATOM 15222 N N . ILE G 1 237 ? 35.520 51.614 143.398 1.00 63.22 237 ILE G N 1
ATOM 15223 C CA . ILE G 1 237 ? 36.643 51.006 144.093 1.00 61.78 237 ILE G CA 1
ATOM 15224 C C . ILE G 1 237 ? 37.682 52.117 144.137 1.00 64.24 237 ILE G C 1
ATOM 15225 O O . ILE G 1 237 ? 37.778 52.907 143.198 1.00 63.69 237 ILE G O 1
ATOM 15230 N N . GLU G 1 238 ? 38.454 52.190 145.215 1.00 67.66 238 GLU G N 1
ATOM 15231 C CA . GLU G 1 238 ? 39.447 53.248 145.335 1.00 68.69 238 GLU G CA 1
ATOM 15232 C C . GLU G 1 238 ? 40.789 52.895 144.707 1.00 64.49 238 GLU G C 1
ATOM 15233 O O . GLU G 1 238 ? 41.414 53.726 144.043 1.00 60.23 238 GLU G O 1
ATOM 15239 N N . ALA G 1 239 ? 41.228 51.658 144.903 1.00 60.23 239 ALA G N 1
ATOM 15240 C CA . ALA G 1 239 ? 42.503 51.250 144.351 1.00 54.25 239 ALA G CA 1
ATOM 15241 C C . ALA G 1 239 ? 42.636 49.753 144.208 1.00 52.08 239 ALA G C 1
ATOM 15242 O O . ALA G 1 239 ? 42.082 48.990 144.993 1.00 50.34 239 ALA G O 1
ATOM 15244 N N . PHE G 1 240 ? 43.371 49.340 143.183 1.00 50.22 240 PHE G N 1
ATOM 15245 C CA . PHE G 1 240 ? 43.619 47.933 142.963 1.00 51.56 240 PHE G CA 1
ATOM 15246 C C . PHE G 1 240 ? 44.998 47.647 143.538 1.00 51.62 240 PHE G C 1
ATOM 15247 O O . PHE G 1 240 ? 45.951 48.388 143.313 1.00 50.23 240 PHE G O 1
ATOM 15255 N N . THR G 1 241 ? 45.089 46.574 144.302 1.00 49.28 241 THR G N 1
ATOM 15256 C CA . THR G 1 241 ? 46.341 46.184 144.919 1.00 51.14 241 THR G CA 1
ATOM 15257 C C . THR G 1 241 ? 47.036 45.150 144.035 1.00 47.71 241 THR G C 1
ATOM 15258 O O . THR G 1 241 ? 46.382 44.315 143.418 1.00 47.71 241 THR G O 1
ATOM 15262 N N . PRO G 1 242 ? 48.368 45.217 143.934 1.00 41.31 242 PRO G N 1
ATOM 15263 C CA . PRO G 1 242 ? 49.087 44.245 143.116 1.00 40.87 242 PRO G CA 1
ATOM 15264 C C . PRO G 1 242 ? 48.824 42.865 143.723 1.00 40.89 242 PRO G C 1
ATOM 15265 O O . PRO G 1 242 ? 48.791 42.722 144.936 1.00 45.96 242 PRO G O 1
ATOM 15269 N N . LEU G 1 243 ? 48.637 41.852 142.895 1.00 40.50 243 LEU G N 1
ATOM 15270 C CA . LEU G 1 243 ? 48.363 40.519 143.417 1.00 42.34 243 LEU G CA 1
ATOM 15271 C C . LEU G 1 243 ? 49.436 39.973 144.350 1.00 44.27 243 LEU G C 1
ATOM 15272 O O . LEU G 1 243 ? 49.126 39.238 145.280 1.00 44.04 243 LEU G O 1
ATOM 15277 N N . LEU G 1 244 ? 50.694 40.330 144.100 1.00 48.68 244 LEU G N 1
ATOM 15278 C CA . LEU G 1 244 ? 51.804 39.854 144.922 1.00 45.12 244 LEU G CA 1
ATOM 15279 C C . LEU G 1 244 ? 52.131 40.689 146.162 1.00 45.79 244 LEU G C 1
ATOM 15280 O O . LEU G 1 244 ? 53.037 40.339 146.918 1.00 50.40 244 LEU G O 1
ATOM 15285 N N . ALA G 1 245 ? 51.412 41.785 146.379 1.00 40.92 245 ALA G N 1
ATOM 15286 C CA . ALA G 1 245 ? 51.669 42.624 147.544 1.00 45.26 245 ALA G CA 1
ATOM 15287 C C . ALA G 1 245 ? 50.918 42.072 148.745 1.00 50.06 245 ALA G C 1
ATOM 15288 O O . ALA G 1 245 ? 49.691 42.033 148.753 1.00 56.88 245 ALA G O 1
ATOM 15290 N N . PRO G 1 246 ? 51.642 41.625 149.779 1.00 52.95 246 PRO G N 1
ATOM 15291 C CA . PRO G 1 246 ? 50.921 41.091 150.934 1.00 54.51 246 PRO G CA 1
ATOM 15292 C C . PRO G 1 246 ? 50.364 42.208 151.799 1.00 54.27 246 PRO G C 1
ATOM 15293 O O . PRO G 1 246 ? 50.943 43.288 151.878 1.00 52.17 246 PRO G O 1
ATOM 15297 N N . ALA G 1 247 ? 49.218 41.949 152.419 1.00 57.43 247 ALA G N 1
ATOM 15298 C CA . ALA G 1 247 ? 48.581 42.924 153.292 1.00 58.47 247 ALA G CA 1
ATOM 15299 C C . ALA G 1 247 ? 47.799 42.206 154.382 1.00 62.99 247 ALA G C 1
ATOM 15300 O O . ALA G 1 247 ? 47.377 41.060 154.212 1.00 58.85 247 ALA G O 1
ATOM 15302 N N . GLN G 1 248 ? 47.621 42.888 155.507 1.00 67.91 248 GLN G N 1
ATOM 15303 C CA . GLN G 1 248 ? 46.898 42.333 156.640 1.00 71.00 248 GLN G CA 1
ATOM 15304 C C . GLN G 1 248 ? 45.423 42.666 156.479 1.00 71.18 248 GLN G C 1
ATOM 15305 O O . GLN G 1 248 ? 44.550 41.889 156.863 1.00 67.97 248 GLN G O 1
ATOM 15311 N N . GLU G 1 249 ? 45.155 43.832 155.906 1.00 74.59 249 GLU G N 1
ATOM 15312 C CA . GLU G 1 249 ? 43.788 44.268 155.674 1.00 76.73 249 GLU G CA 1
ATOM 15313 C C . GLU G 1 249 ? 43.302 43.751 154.323 1.00 74.40 249 GLU G C 1
ATOM 15314 O O . GLU G 1 249 ? 44.104 43.431 153.443 1.00 73.64 249 GLU G O 1
ATOM 15320 N N . PRO G 1 250 ? 41.977 43.644 154.149 1.00 71.08 250 PRO G N 1
ATOM 15321 C CA . PRO G 1 250 ? 41.423 43.159 152.884 1.00 67.71 250 PRO G CA 1
ATOM 15322 C C . PRO G 1 250 ? 41.889 43.985 151.692 1.00 65.64 250 PRO G C 1
ATOM 15323 O O . PRO G 1 250 ? 42.074 45.197 151.800 1.00 65.16 250 PRO G O 1
ATOM 15327 N N . VAL G 1 251 ? 42.085 43.319 150.559 1.00 63.40 251 VAL G N 1
ATOM 15328 C CA . VAL G 1 251 ? 42.523 43.990 149.340 1.00 61.61 251 VAL G CA 1
ATOM 15329 C C . VAL G 1 251 ? 41.539 43.717 148.213 1.00 60.53 251 VAL G C 1
ATOM 15330 O O . VAL G 1 251 ? 40.788 42.743 148.253 1.00 60.15 251 VAL G O 1
ATOM 15334 N N . THR G 1 252 ? 41.545 44.590 147.212 1.00 59.59 252 THR G N 1
ATOM 15335 C CA . THR G 1 252 ? 40.667 44.443 146.056 1.00 60.62 252 THR G CA 1
ATOM 15336 C C . THR G 1 252 ? 41.555 44.135 144.857 1.00 55.71 252 THR G C 1
ATOM 15337 O O . THR G 1 252 ? 42.330 44.982 144.424 1.00 57.07 252 THR G O 1
ATOM 15341 N N . LEU G 1 253 ? 41.436 42.925 144.325 1.00 51.97 253 LEU G N 1
ATOM 15342 C CA . LEU G 1 253 ? 42.259 42.511 143.200 1.00 52.26 253 LEU G CA 1
ATOM 15343 C C . LEU G 1 253 ? 41.531 42.402 141.865 1.00 52.38 253 LEU G C 1
ATOM 15344 O O . LEU G 1 253 ? 40.396 41.937 141.796 1.00 54.30 253 LEU G O 1
ATOM 15349 N N . LEU G 1 254 ? 42.210 42.838 140.808 1.00 51.12 254 LEU G N 1
ATOM 15350 C CA . LEU G 1 254 ? 41.680 42.787 139.453 1.00 49.98 254 LEU G CA 1
ATOM 15351 C C . LEU G 1 254 ? 42.490 41.764 138.686 1.00 51.41 254 LEU G C 1
ATOM 15352 O O . LEU G 1 254 ? 43.714 41.785 138.731 1.00 54.79 254 LEU G O 1
ATOM 15357 N N . GLY G 1 255 ? 41.817 40.872 137.977 1.00 50.08 255 GLY G N 1
ATOM 15358 C CA . GLY G 1 255 ? 42.544 39.874 137.228 1.00 49.22 255 GLY G CA 1
ATOM 15359 C C . GLY G 1 255 ? 41.655 39.036 136.344 1.00 48.26 255 GLY G C 1
ATOM 15360 O O . GLY G 1 255 ? 40.469 39.310 136.207 1.00 49.51 255 GLY G O 1
ATOM 15361 N N . GLN G 1 256 ? 42.248 38.005 135.753 1.00 49.07 256 GLN G N 1
ATOM 15362 C CA . GLN G 1 256 ? 41.557 37.085 134.862 1.00 42.95 256 GLN G CA 1
ATOM 15363 C C . GLN G 1 256 ? 41.562 35.705 135.503 1.00 41.54 256 GLN G C 1
ATOM 15364 O O . GLN G 1 256 ? 42.613 35.205 135.881 1.00 45.40 256 GLN G O 1
ATOM 15370 N N . ILE G 1 257 ? 40.397 35.085 135.633 1.00 38.26 257 ILE G N 1
ATOM 15371 C CA . ILE G 1 257 ? 40.348 33.761 136.224 1.00 36.71 257 ILE G CA 1
ATOM 15372 C C . ILE G 1 257 ? 41.116 32.779 135.342 1.00 37.97 257 ILE G C 1
ATOM 15373 O O . ILE G 1 257 ? 41.243 32.973 134.140 1.00 40.88 257 ILE G O 1
ATOM 15378 N N . GLY G 1 258 ? 41.654 31.736 135.950 1.00 39.46 258 GLY G N 1
ATOM 15379 C CA . GLY G 1 258 ? 42.388 30.749 135.193 1.00 42.70 258 GLY G CA 1
ATOM 15380 C C . GLY G 1 258 ? 42.437 29.464 135.989 1.00 49.32 258 GLY G C 1
ATOM 15381 O O . GLY G 1 258 ? 42.013 29.423 137.148 1.00 44.42 258 GLY G O 1
ATOM 15382 N N . CYS G 1 259 ? 42.936 28.407 135.360 1.00 52.77 259 CYS G N 1
ATOM 15383 C CA . CYS G 1 259 ? 43.073 27.114 136.013 1.00 57.44 259 CYS G CA 1
ATOM 15384 C C . CYS G 1 259 ? 44.570 26.846 136.119 1.00 59.91 259 CYS G C 1
ATOM 15385 O O . CYS G 1 259 ? 45.331 27.209 135.225 1.00 59.70 259 CYS G O 1
ATOM 15388 N N . ASP G 1 260 ? 44.996 26.220 137.208 1.00 61.50 260 ASP G N 1
ATOM 15389 C CA . ASP G 1 260 ? 46.411 25.934 137.391 1.00 65.31 260 ASP G CA 1
ATOM 15390 C C . ASP G 1 260 ? 46.906 24.722 136.601 1.00 69.00 260 ASP G C 1
ATOM 15391 O O . ASP G 1 260 ? 48.073 24.353 136.712 1.00 73.63 260 ASP G O 1
ATOM 15396 N N . SER G 1 261 ? 46.029 24.096 135.819 1.00 68.53 261 SER G N 1
ATOM 15397 C CA . SER G 1 261 ? 46.417 22.927 135.026 1.00 68.78 261 SER G CA 1
ATOM 15398 C C . SER G 1 261 ? 45.745 22.960 133.656 1.00 69.22 261 SER G C 1
ATOM 15399 O O . SER G 1 261 ? 45.006 23.891 133.347 1.00 70.05 261 SER G O 1
ATOM 15402 N N . ASN G 1 262 ? 46.000 21.943 132.837 1.00 68.52 262 ASN G N 1
ATOM 15403 C CA . ASN G 1 262 ? 45.396 21.879 131.510 1.00 66.25 262 ASN G CA 1
ATOM 15404 C C . ASN G 1 262 ? 44.027 21.218 131.576 1.00 68.44 262 ASN G C 1
ATOM 15405 O O . ASN G 1 262 ? 43.381 21.012 130.548 1.00 69.36 262 ASN G O 1
ATOM 15410 N N . GLY G 1 263 ? 43.585 20.890 132.784 1.00 67.79 263 GLY G N 1
ATOM 15411 C CA . GLY G 1 263 ? 42.304 20.230 132.935 1.00 64.59 263 GLY G CA 1
ATOM 15412 C C . GLY G 1 263 ? 41.131 21.146 133.190 1.00 65.25 263 GLY G C 1
ATOM 15413 O O . GLY G 1 263 ? 41.205 22.359 132.990 1.00 67.82 263 GLY G O 1
ATOM 15414 N N . LYS G 1 264 ? 40.031 20.545 133.628 1.00 64.88 264 LYS G N 1
ATOM 15415 C CA . LYS G 1 264 ? 38.815 21.281 133.928 1.00 63.36 264 LYS G CA 1
ATOM 15416 C C . LYS G 1 264 ? 39.012 22.083 135.207 1.00 61.97 264 LYS G C 1
ATOM 15417 O O . LYS G 1 264 ? 39.689 21.649 136.136 1.00 64.62 264 LYS G O 1
ATOM 15423 N N . LEU G 1 265 ? 38.413 23.262 135.244 1.00 59.92 265 LEU G N 1
ATOM 15424 C CA . LEU G 1 265 ? 38.505 24.133 136.399 1.00 54.89 265 LEU G CA 1
ATOM 15425 C C . LEU G 1 265 ? 37.704 23.489 137.527 1.00 60.29 265 LEU G C 1
ATOM 15426 O O . LEU G 1 265 ? 36.644 22.908 137.280 1.00 65.80 265 LEU G O 1
ATOM 15431 N N . ASN G 1 266 ? 38.207 23.576 138.755 1.00 62.80 266 ASN G N 1
ATOM 15432 C CA . ASN G 1 266 ? 37.495 23.043 139.921 1.00 66.97 266 ASN G CA 1
ATOM 15433 C C . ASN G 1 266 ? 37.754 24.007 141.080 1.00 68.71 266 ASN G C 1
ATOM 15434 O O . ASN G 1 266 ? 38.676 24.819 141.006 1.00 69.49 266 ASN G O 1
ATOM 15439 N N . ASN G 1 267 ? 36.953 23.932 142.141 1.00 69.52 267 ASN G N 1
ATOM 15440 C CA . ASN G 1 267 ? 37.104 24.865 143.258 1.00 69.88 267 ASN G CA 1
ATOM 15441 C C . ASN G 1 267 ? 38.450 24.845 143.987 1.00 69.07 267 ASN G C 1
ATOM 15442 O O . ASN G 1 267 ? 38.629 25.541 144.986 1.00 70.31 267 ASN G O 1
ATOM 15447 N N . LYS G 1 268 ? 39.402 24.070 143.481 1.00 68.02 268 LYS G N 1
ATOM 15448 C CA . LYS G 1 268 ? 40.721 24.005 144.099 1.00 66.93 268 LYS G CA 1
ATOM 15449 C C . LYS G 1 268 ? 41.815 24.473 143.153 1.00 64.50 268 LYS G C 1
ATOM 15450 O O . LYS G 1 268 ? 42.932 24.741 143.581 1.00 68.08 268 LYS G O 1
ATOM 15456 N N . SER G 1 269 ? 41.488 24.581 141.871 1.00 61.37 269 SER G N 1
ATOM 15457 C CA . SER G 1 269 ? 42.467 24.971 140.861 1.00 58.34 269 SER G CA 1
ATOM 15458 C C . SER G 1 269 ? 42.408 26.414 140.376 1.00 55.18 269 SER G C 1
ATOM 15459 O O . SER G 1 269 ? 43.202 26.824 139.529 1.00 53.13 269 SER G O 1
ATOM 15462 N N . VAL G 1 270 ? 41.475 27.189 140.905 1.00 51.14 270 VAL G N 1
ATOM 15463 C CA . VAL G 1 270 ? 41.338 28.567 140.479 1.00 47.59 270 VAL G CA 1
ATOM 15464 C C . VAL G 1 270 ? 42.572 29.397 140.799 1.00 50.76 270 VAL G C 1
ATOM 15465 O O . VAL G 1 270 ? 43.112 29.324 141.898 1.00 51.77 270 VAL G O 1
ATOM 15469 N N . ILE G 1 271 ? 43.025 30.173 139.822 1.00 49.53 271 ILE G N 1
ATOM 15470 C CA . ILE G 1 271 ? 44.156 31.066 140.015 1.00 48.17 271 ILE G CA 1
ATOM 15471 C C . ILE G 1 271 ? 43.686 32.384 139.440 1.00 47.42 271 ILE G C 1
ATOM 15472 O O . ILE G 1 271 ? 42.774 32.414 138.629 1.00 58.27 271 ILE G O 1
ATOM 15477 N N . LEU G 1 272 ? 44.290 33.476 139.866 1.00 45.58 272 LEU G N 1
ATOM 15478 C CA . LEU G 1 272 ? 43.913 34.779 139.368 1.00 40.98 272 LEU G CA 1
ATOM 15479 C C . LEU G 1 272 ? 45.146 35.412 138.736 1.00 43.69 272 LEU G C 1
ATOM 15480 O O . LEU G 1 272 ? 46.172 35.604 139.388 1.00 45.07 272 LEU G O 1
ATOM 15485 N N . GLU G 1 273 ? 45.056 35.712 137.449 1.00 43.90 273 GLU G N 1
ATOM 15486 C CA . GLU G 1 273 ? 46.165 36.321 136.747 1.00 40.94 273 GLU G CA 1
ATOM 15487 C C . GLU G 1 273 ? 45.902 37.820 136.674 1.00 42.08 273 GLU G C 1
ATOM 15488 O O . GLU G 1 273 ? 44.880 38.264 136.163 1.00 38.87 273 GLU G O 1
ATOM 15494 N N . GLY G 1 274 ? 46.825 38.603 137.210 1.00 42.07 274 GLY G N 1
ATOM 15495 C CA . GLY G 1 274 ? 46.641 40.039 137.216 1.00 40.05 274 GLY G CA 1
ATOM 15496 C C . GLY G 1 274 ? 46.971 40.736 135.917 1.00 40.63 274 GLY G C 1
ATOM 15497 O O . GLY G 1 274 ? 47.677 40.201 135.064 1.00 41.64 274 GLY G O 1
ATOM 15498 N N . ASP G 1 275 ? 46.443 41.939 135.756 1.00 39.65 275 ASP G N 1
ATOM 15499 C CA . ASP G 1 275 ? 46.722 42.711 134.565 1.00 42.46 275 ASP G CA 1
ATOM 15500 C C . ASP G 1 275 ? 48.185 43.144 134.639 1.00 49.58 275 ASP G C 1
ATOM 15501 O O . ASP G 1 275 ? 48.832 43.008 135.677 1.00 57.51 275 ASP G O 1
ATOM 15506 N N . ARG G 1 276 ? 48.718 43.667 133.548 1.00 49.63 276 ARG G N 1
ATOM 15507 C CA . ARG G 1 276 ? 50.110 44.090 133.546 1.00 49.20 276 ARG G CA 1
ATOM 15508 C C . ARG G 1 276 ? 50.286 45.395 134.318 1.00 51.35 276 ARG G C 1
ATOM 15509 O O . ARG G 1 276 ? 51.213 45.547 135.109 1.00 56.98 276 ARG G O 1
ATOM 15517 N N . GLU G 1 277 ? 49.377 46.327 134.079 1.00 49.95 277 GLU G N 1
ATOM 15518 C CA . GLU G 1 277 ? 49.411 47.642 134.692 1.00 53.06 277 GLU G CA 1
ATOM 15519 C C . GLU G 1 277 ? 49.508 47.705 136.204 1.00 49.28 277 GLU G C 1
ATOM 15520 O O . GLU G 1 277 ? 50.141 48.613 136.740 1.00 57.01 277 GLU G O 1
ATOM 15526 N N . HIS G 1 278 ? 48.873 46.771 136.898 1.00 44.91 278 HIS G N 1
ATOM 15527 C CA . HIS G 1 278 ? 48.920 46.786 138.351 1.00 46.26 278 HIS G CA 1
ATOM 15528 C C . HIS G 1 278 ? 49.736 45.659 138.978 1.00 43.75 278 HIS G C 1
ATOM 15529 O O . HIS G 1 278 ? 50.369 45.865 140.004 1.00 51.96 278 HIS G O 1
ATOM 15536 N N . SER G 1 279 ? 49.725 44.476 138.375 1.00 37.84 279 SER G N 1
ATOM 15537 C CA . SER G 1 279 ? 50.440 43.347 138.956 1.00 38.09 279 SER G CA 1
ATOM 15538 C C . SER G 1 279 ? 51.527 42.736 138.090 1.00 39.77 279 SER G C 1
ATOM 15539 O O . SER G 1 279 ? 52.030 41.660 138.402 1.00 41.53 279 SER G O 1
ATOM 15542 N N . SER G 1 280 ? 51.884 43.403 136.999 1.00 42.48 280 SER G N 1
ATOM 15543 C CA . SER G 1 280 ? 52.916 42.883 136.103 1.00 44.20 280 SER G CA 1
ATOM 15544 C C . SER G 1 280 ? 52.613 41.448 135.647 1.00 43.50 280 SER G C 1
ATOM 15545 O O . SER G 1 280 ? 53.518 40.640 135.409 1.00 40.48 280 SER G O 1
ATOM 15548 N N . GLY G 1 281 ? 51.323 41.146 135.551 1.00 40.12 281 GLY G N 1
ATOM 15549 C CA . GLY G 1 281 ? 50.881 39.845 135.093 1.00 42.12 281 GLY G CA 1
ATOM 15550 C C . GLY G 1 281 ? 51.103 38.646 135.993 1.00 45.77 281 GLY G C 1
ATOM 15551 O O . GLY G 1 281 ? 51.071 37.504 135.523 1.00 45.32 281 GLY G O 1
ATOM 15552 N N . ALA G 1 282 ? 51.312 38.879 137.284 1.00 45.57 282 ALA G N 1
ATOM 15553 C CA . ALA G 1 282 ? 51.543 37.779 138.211 1.00 42.98 282 ALA G CA 1
ATOM 15554 C C . ALA G 1 282 ? 50.279 36.976 138.520 1.00 44.66 282 ALA G C 1
ATOM 15555 O O . ALA G 1 282 ? 49.166 37.484 138.389 1.00 41.30 282 ALA G O 1
ATOM 15557 N N . GLN G 1 283 ? 50.464 35.722 138.935 1.00 44.29 283 GLN G N 1
ATOM 15558 C CA . GLN G 1 283 ? 49.349 34.837 139.282 1.00 43.65 283 GLN G CA 1
ATOM 15559 C C . GLN G 1 283 ? 49.404 34.469 140.757 1.00 42.24 283 GLN G C 1
ATOM 15560 O O . GLN G 1 283 ? 50.475 34.426 141.339 1.00 45.76 283 GLN G O 1
ATOM 15566 N N . ILE G 1 284 ? 48.250 34.190 141.353 1.00 42.75 284 ILE G N 1
ATOM 15567 C CA . ILE G 1 284 ? 48.183 33.760 142.751 1.00 42.78 284 ILE G CA 1
ATOM 15568 C C . ILE G 1 284 ? 46.995 32.822 142.856 1.00 47.70 284 ILE G C 1
ATOM 15569 O O . ILE G 1 284 ? 45.974 33.048 142.219 1.00 53.43 284 ILE G O 1
ATOM 15574 N N . PRO G 1 285 ? 47.116 31.742 143.634 1.00 46.25 285 PRO G N 1
ATOM 15575 C CA . PRO G 1 285 ? 45.974 30.836 143.744 1.00 44.73 285 PRO G CA 1
ATOM 15576 C C . PRO G 1 285 ? 44.878 31.529 144.525 1.00 45.33 285 PRO G C 1
ATOM 15577 O O . PRO G 1 285 ? 45.153 32.437 145.298 1.00 50.61 285 PRO G O 1
ATOM 15581 N N . VAL G 1 286 ? 43.635 31.112 144.320 1.00 49.97 286 VAL G N 1
ATOM 15582 C CA . VAL G 1 286 ? 42.528 31.708 145.047 1.00 51.95 286 VAL G CA 1
ATOM 15583 C C . VAL G 1 286 ? 41.797 30.638 145.841 1.00 57.45 286 VAL G C 1
ATOM 15584 O O . VAL G 1 286 ? 41.422 29.589 145.306 1.00 59.03 286 VAL G O 1
ATOM 15588 N N . ASP G 1 287 ? 41.617 30.912 147.128 1.00 60.82 287 ASP G N 1
ATOM 15589 C CA . ASP G 1 287 ? 40.922 30.007 148.028 1.00 61.22 287 ASP G CA 1
ATOM 15590 C C . ASP G 1 287 ? 39.466 30.457 148.046 1.00 62.35 287 ASP G C 1
ATOM 15591 O O . ASP G 1 287 ? 39.169 31.615 148.369 1.00 57.76 287 ASP G O 1
ATOM 15596 N N . LEU G 1 288 ? 38.565 29.540 147.702 1.00 62.96 288 LEU G N 1
ATOM 15597 C CA . LEU G 1 288 ? 37.138 29.847 147.632 1.00 68.86 288 LEU G CA 1
ATOM 15598 C C . LEU G 1 288 ? 36.308 29.318 148.806 1.00 72.80 288 LEU G C 1
ATOM 15599 O O . LEU G 1 288 ? 35.079 29.452 148.810 1.00 77.52 288 LEU G O 1
ATOM 15604 N N . SER G 1 289 ? 36.969 28.723 149.795 1.00 73.64 289 SER G N 1
ATOM 15605 C CA . SER G 1 289 ? 36.277 28.159 150.950 1.00 73.40 289 SER G CA 1
ATOM 15606 C C . SER G 1 289 ? 35.400 29.144 151.716 1.00 75.21 289 SER G C 1
ATOM 15607 O O . SER G 1 289 ? 34.386 28.742 152.288 1.00 78.46 289 SER G O 1
ATOM 15610 N N . GLU G 1 290 ? 35.774 30.423 151.730 1.00 73.16 290 GLU G N 1
ATOM 15611 C CA . GLU G 1 290 ? 34.991 31.416 152.457 1.00 71.08 290 GLU G CA 1
ATOM 15612 C C . GLU G 1 290 ? 34.058 32.199 151.550 1.00 68.95 290 GLU G C 1
ATOM 15613 O O . GLU G 1 290 ? 33.416 33.157 151.979 1.00 66.91 290 GLU G O 1
ATOM 15619 N N . LEU G 1 291 ? 33.981 31.784 150.291 1.00 68.97 291 LEU G N 1
ATOM 15620 C CA . LEU G 1 291 ? 33.116 32.454 149.332 1.00 68.96 291 LEU G CA 1
ATOM 15621 C C . LEU G 1 291 ? 31.756 31.789 149.273 1.00 70.32 291 LEU G C 1
ATOM 15622 O O . LEU G 1 291 ? 31.624 30.643 148.840 1.00 67.00 291 LEU G O 1
ATOM 15627 N N . LYS G 1 292 ? 30.745 32.525 149.716 1.00 72.34 292 LYS G N 1
ATOM 15628 C CA . LYS G 1 292 ? 29.378 32.033 149.729 1.00 73.88 292 LYS G CA 1
ATOM 15629 C C . LYS G 1 292 ? 28.870 31.759 148.317 1.00 73.79 292 LYS G C 1
ATOM 15630 O O . LYS G 1 292 ? 28.439 30.647 148.014 1.00 72.71 292 LYS G O 1
ATOM 15636 N N . GLU G 1 293 ? 28.922 32.769 147.453 1.00 73.91 293 GLU G N 1
ATOM 15637 C CA . GLU G 1 293 ? 28.448 32.597 146.087 1.00 71.95 293 GLU G CA 1
ATOM 15638 C C . GLU G 1 293 ? 29.478 32.928 145.025 1.00 68.72 293 GLU G C 1
ATOM 15639 O O . GLU G 1 293 ? 30.257 33.878 145.152 1.00 68.89 293 GLU G O 1
ATOM 15645 N N . TYR G 1 294 ? 29.474 32.125 143.971 1.00 64.68 294 TYR G N 1
ATOM 15646 C CA . TYR G 1 294 ? 30.376 32.348 142.865 1.00 63.19 294 TYR G CA 1
ATOM 15647 C C . TYR G 1 294 ? 30.068 31.480 141.648 1.00 62.45 294 TYR G C 1
ATOM 15648 O O . TYR G 1 294 ? 29.536 30.371 141.758 1.00 60.47 294 TYR G O 1
ATOM 15657 N N . SER G 1 295 ? 30.388 32.038 140.487 1.00 61.75 295 SER G N 1
ATOM 15658 C CA . SER G 1 295 ? 30.247 31.384 139.197 1.00 56.89 295 SER G CA 1
ATOM 15659 C C . SER G 1 295 ? 31.517 31.864 138.524 1.00 55.26 295 SER G C 1
ATOM 15660 O O . SER G 1 295 ? 31.706 33.074 138.320 1.00 52.49 295 SER G O 1
ATOM 15663 N N . LEU G 1 296 ? 32.407 30.934 138.211 1.00 47.07 296 LEU G N 1
ATOM 15664 C CA . LEU G 1 296 ? 33.669 31.315 137.594 1.00 45.63 296 LEU G CA 1
ATOM 15665 C C . LEU G 1 296 ? 34.006 30.450 136.401 1.00 45.77 296 LEU G C 1
ATOM 15666 O O . LEU G 1 296 ? 33.579 29.297 136.316 1.00 50.64 296 LEU G O 1
ATOM 15671 N N . PHE G 1 297 ? 34.776 31.016 135.479 1.00 42.73 297 PHE G N 1
ATOM 15672 C CA . PHE G 1 297 ? 35.204 30.296 134.290 1.00 41.32 297 PHE G CA 1
ATOM 15673 C C . PHE G 1 297 ? 36.502 30.921 133.814 1.00 38.57 297 PHE G C 1
ATOM 15674 O O . PHE G 1 297 ? 36.732 32.123 134.000 1.00 37.44 297 PHE G O 1
ATOM 15682 N N . PRO G 1 298 ? 37.367 30.116 133.187 1.00 35.69 298 PRO G N 1
ATOM 15683 C CA . PRO G 1 298 ? 38.658 30.598 132.683 1.00 36.15 298 PRO G CA 1
ATOM 15684 C C . PRO G 1 298 ? 38.514 31.732 131.671 1.00 38.91 298 PRO G C 1
ATOM 15685 O O . PRO G 1 298 ? 37.785 31.606 130.693 1.00 40.75 298 PRO G O 1
ATOM 15689 N N . GLY G 1 299 ? 39.214 32.836 131.910 1.00 41.41 299 GLY G N 1
ATOM 15690 C CA . GLY G 1 299 ? 39.157 33.964 130.997 1.00 41.75 299 GLY G CA 1
ATOM 15691 C C . GLY G 1 299 ? 38.329 35.105 131.539 1.00 39.05 299 GLY G C 1
ATOM 15692 O O . GLY G 1 299 ? 38.410 36.235 131.058 1.00 44.75 299 GLY G O 1
ATOM 15693 N N . GLN G 1 300 ? 37.535 34.801 132.556 1.00 36.05 300 GLN G N 1
ATOM 15694 C CA . GLN G 1 300 ? 36.662 35.782 133.183 1.00 33.11 300 GLN G CA 1
ATOM 15695 C C . GLN G 1 300 ? 37.377 36.903 133.908 1.00 33.85 300 GLN G C 1
ATOM 15696 O O . GLN G 1 300 ? 38.163 36.663 134.811 1.00 42.27 300 GLN G O 1
ATOM 15702 N N . VAL G 1 301 ? 37.111 38.135 133.510 1.00 37.27 301 VAL G N 1
ATOM 15703 C CA . VAL G 1 301 ? 37.711 39.274 134.185 1.00 38.38 301 VAL G CA 1
ATOM 15704 C C . VAL G 1 301 ? 36.866 39.498 135.432 1.00 38.31 301 VAL G C 1
ATOM 15705 O O . VAL G 1 301 ? 35.643 39.573 135.351 1.00 45.14 301 VAL G O 1
ATOM 15709 N N . VAL G 1 302 ? 37.505 39.587 136.588 1.00 41.04 302 VAL G N 1
ATOM 15710 C CA . VAL G 1 302 ? 36.766 39.795 137.826 1.00 39.99 302 VAL G CA 1
ATOM 15711 C C . VAL G 1 302 ? 37.486 40.733 138.766 1.00 37.96 302 VAL G C 1
ATOM 15712 O O . VAL G 1 302 ? 38.651 41.044 138.584 1.00 43.59 302 VAL G O 1
ATOM 15716 N N . ILE G 1 303 ? 36.761 41.180 139.775 1.00 36.53 303 ILE G N 1
ATOM 15717 C CA . ILE G 1 303 ? 37.309 42.029 140.814 1.00 38.62 303 ILE G CA 1
ATOM 15718 C C . ILE G 1 303 ? 36.968 41.234 142.063 1.00 39.07 303 ILE G C 1
ATOM 15719 O O . ILE G 1 303 ? 35.801 40.960 142.320 1.00 38.16 303 ILE G O 1
ATOM 15724 N N . MET G 1 304 ? 37.981 40.833 142.820 1.00 43.82 304 MET G N 1
ATOM 15725 C CA . MET G 1 304 ? 37.743 40.068 144.033 1.00 43.61 304 MET G CA 1
ATOM 15726 C C . MET G 1 304 ? 38.312 40.773 145.234 1.00 46.07 304 MET G C 1
ATOM 15727 O O . MET G 1 304 ? 39.299 41.489 145.143 1.00 48.00 304 MET G O 1
ATOM 15732 N N . GLU G 1 305 ? 37.662 40.561 146.365 1.00 52.03 305 GLU G N 1
ATOM 15733 C CA . GLU G 1 305 ? 38.079 41.141 147.620 1.00 51.51 305 GLU G CA 1
ATOM 15734 C C . GLU G 1 305 ? 38.380 39.984 148.564 1.00 54.55 305 GLU G C 1
ATOM 15735 O O . GLU G 1 305 ? 37.694 38.960 148.559 1.00 55.46 305 GLU G O 1
ATOM 15741 N N . GLY G 1 306 ? 39.426 40.137 149.360 1.00 54.63 306 GLY G N 1
ATOM 15742 C CA . GLY G 1 306 ? 39.787 39.083 150.281 1.00 54.29 306 GLY G CA 1
ATOM 15743 C C . GLY G 1 306 ? 41.052 39.404 151.046 1.00 52.84 306 GLY G C 1
ATOM 15744 O O . GLY G 1 306 ? 41.517 40.544 151.077 1.00 49.61 306 GLY G O 1
ATOM 15745 N N . ILE G 1 307 ? 41.612 38.376 151.666 1.00 54.15 307 ILE G N 1
ATOM 15746 C CA . ILE G 1 307 ? 42.820 38.519 152.449 1.00 50.43 307 ILE G CA 1
ATOM 15747 C C . ILE G 1 307 ? 43.970 37.768 151.810 1.00 48.28 307 ILE G C 1
ATOM 15748 O O . ILE G 1 307 ? 43.865 36.584 151.505 1.00 48.13 307 ILE G O 1
ATOM 15753 N N . ASN G 1 308 ? 45.064 38.481 151.603 1.00 47.27 308 ASN G N 1
ATOM 15754 C CA . ASN G 1 308 ? 46.269 37.910 151.029 1.00 51.54 308 ASN G CA 1
ATOM 15755 C C . ASN G 1 308 ? 47.379 38.413 151.947 1.00 59.10 308 ASN G C 1
ATOM 15756 O O . ASN G 1 308 ? 48.025 39.426 151.668 1.00 63.41 308 ASN G O 1
ATOM 15761 N N . THR G 1 309 ? 47.578 37.711 153.062 1.00 62.68 309 THR G N 1
ATOM 15762 C CA . THR G 1 309 ? 48.579 38.113 154.053 1.00 64.11 309 THR G CA 1
ATOM 15763 C C . THR G 1 309 ? 50.017 37.773 153.695 1.00 64.88 309 THR G C 1
ATOM 15764 O O . THR G 1 309 ? 50.933 38.497 154.071 1.00 70.65 309 THR G O 1
ATOM 15768 N N . THR G 1 310 ? 50.215 36.675 152.978 1.00 60.10 310 THR G N 1
ATOM 15769 C CA . THR G 1 310 ? 51.554 36.262 152.592 1.00 58.60 310 THR G CA 1
ATOM 15770 C C . THR G 1 310 ? 51.866 36.730 151.175 1.00 60.95 310 THR G C 1
ATOM 15771 O O . THR G 1 310 ? 53.025 36.810 150.778 1.00 63.17 310 THR G O 1
ATOM 15775 N N . GLY G 1 311 ? 50.819 37.038 150.416 1.00 63.99 311 GLY G N 1
ATOM 15776 C CA . GLY G 1 311 ? 50.994 37.473 149.041 1.00 61.33 311 GLY G CA 1
ATOM 15777 C C . GLY G 1 311 ? 51.086 36.292 148.090 1.00 61.12 311 GLY G C 1
ATOM 15778 O O . GLY G 1 311 ? 51.455 36.453 146.937 1.00 58.79 311 GLY G O 1
ATOM 15779 N N . ARG G 1 312 ? 50.747 35.102 148.573 1.00 64.67 312 ARG G N 1
ATOM 15780 C CA . ARG G 1 312 ? 50.813 33.895 147.757 1.00 63.52 312 ARG G CA 1
ATOM 15781 C C . ARG G 1 312 ? 49.470 33.214 147.608 1.00 59.89 312 ARG G C 1
ATOM 15782 O O . ARG G 1 312 ? 49.366 32.151 147.005 1.00 62.09 312 ARG G O 1
ATOM 15790 N N . LYS G 1 313 ? 48.434 33.845 148.136 1.00 53.07 313 LYS G N 1
ATOM 15791 C CA . LYS G 1 313 ? 47.125 33.249 148.078 1.00 49.81 313 LYS G CA 1
ATOM 15792 C C . LYS G 1 313 ? 46.084 34.267 148.502 1.00 47.47 313 LYS G C 1
ATOM 15793 O O . LYS G 1 313 ? 46.310 35.067 149.406 1.00 41.70 313 LYS G O 1
ATOM 15799 N N . LEU G 1 314 ? 44.947 34.245 147.822 1.00 48.63 314 LEU G N 1
ATOM 15800 C CA . LEU G 1 314 ? 43.869 35.147 148.149 1.00 49.03 314 LEU G CA 1
ATOM 15801 C C . LEU G 1 314 ? 42.729 34.332 148.709 1.00 52.37 314 LEU G C 1
ATOM 15802 O O . LEU G 1 314 ? 42.250 33.394 148.072 1.00 55.96 314 LEU G O 1
ATOM 15807 N N . VAL G 1 315 ? 42.322 34.663 149.924 1.00 53.21 315 VAL G N 1
ATOM 15808 C CA . VAL G 1 315 ? 41.193 33.992 150.526 1.00 53.20 315 VAL G CA 1
ATOM 15809 C C . VAL G 1 315 ? 40.086 34.975 150.168 1.00 57.26 315 VAL G C 1
ATOM 15810 O O . VAL G 1 315 ? 39.952 36.037 150.780 1.00 61.87 315 VAL G O 1
ATOM 15814 N N . ALA G 1 316 ? 39.329 34.630 149.131 1.00 54.03 316 ALA G N 1
ATOM 15815 C CA . ALA G 1 316 ? 38.262 35.484 148.645 1.00 50.11 316 ALA G CA 1
ATOM 15816 C C . ALA G 1 316 ? 37.088 35.573 149.599 1.00 51.95 316 ALA G C 1
ATOM 15817 O O . ALA G 1 316 ? 36.615 34.568 150.125 1.00 52.19 316 ALA G O 1
ATOM 15819 N N . THR G 1 317 ? 36.619 36.792 149.822 1.00 54.49 317 THR G N 1
ATOM 15820 C CA . THR G 1 317 ? 35.487 37.008 150.701 1.00 56.58 317 THR G CA 1
ATOM 15821 C C . THR G 1 317 ? 34.366 37.658 149.902 1.00 60.35 317 THR G C 1
ATOM 15822 O O . THR G 1 317 ? 33.209 37.640 150.312 1.00 63.97 317 THR G O 1
ATOM 15826 N N . LYS G 1 318 ? 34.714 38.230 148.754 1.00 62.06 318 LYS G N 1
ATOM 15827 C CA . LYS G 1 318 ? 33.722 38.883 147.910 1.00 59.40 318 LYS G CA 1
ATOM 15828 C C . LYS G 1 318 ? 34.104 38.854 146.439 1.00 57.10 318 LYS G C 1
ATOM 15829 O O . LYS G 1 318 ? 35.243 39.117 146.076 1.00 58.04 318 LYS G O 1
ATOM 15835 N N . LEU G 1 319 ? 33.137 38.530 145.598 1.00 57.05 319 LEU G N 1
ATOM 15836 C CA . LEU G 1 319 ? 33.350 38.489 144.166 1.00 56.77 319 LEU G CA 1
ATOM 15837 C C . LEU G 1 319 ? 32.339 39.444 143.548 1.00 58.87 319 LEU G C 1
ATOM 15838 O O . LEU G 1 319 ? 31.167 39.099 143.424 1.00 59.18 319 LEU G O 1
ATOM 15843 N N . TYR G 1 320 ? 32.777 40.646 143.180 1.00 56.56 320 TYR G N 1
ATOM 15844 C CA . TYR G 1 320 ? 31.858 41.598 142.584 1.00 54.62 320 TYR G CA 1
ATOM 15845 C C . TYR G 1 320 ? 31.116 40.979 141.411 1.00 57.15 320 TYR G C 1
ATOM 15846 O O . TYR G 1 320 ? 31.628 40.097 140.718 1.00 57.81 320 TYR G O 1
ATOM 15855 N N . GLU G 1 321 ? 29.895 41.450 141.205 1.00 55.58 321 GLU G N 1
ATOM 15856 C CA . GLU G 1 321 ? 29.040 40.952 140.146 1.00 51.91 321 GLU G CA 1
ATOM 15857 C C . GLU G 1 321 ? 29.361 41.640 138.831 1.00 48.36 321 GLU G C 1
ATOM 15858 O O . GLU G 1 321 ? 29.709 42.818 138.812 1.00 50.41 321 GLU G O 1
ATOM 15864 N N . GLY G 1 322 ? 29.226 40.903 137.734 1.00 43.26 322 GLY G N 1
ATOM 15865 C CA . GLY G 1 322 ? 29.497 41.469 136.431 1.00 43.46 322 GLY G CA 1
ATOM 15866 C C . GLY G 1 322 ? 28.550 42.600 136.093 1.00 49.20 322 GLY G C 1
ATOM 15867 O O . GLY G 1 322 ? 27.386 42.597 136.484 1.00 49.85 322 GLY G O 1
ATOM 15868 N N . VAL G 1 323 ? 29.055 43.585 135.367 1.00 50.99 323 VAL G N 1
ATOM 15869 C CA . VAL G 1 323 ? 28.231 44.712 134.973 1.00 51.97 323 VAL G CA 1
ATOM 15870 C C . VAL G 1 323 ? 28.039 44.676 133.464 1.00 50.41 323 VAL G C 1
ATOM 15871 O O . VAL G 1 323 ? 29.002 44.660 132.703 1.00 51.97 323 VAL G O 1
ATOM 15875 N N . PRO G 1 324 ? 26.783 44.654 133.011 1.00 50.78 324 PRO G N 1
ATOM 15876 C CA . PRO G 1 324 ? 26.479 44.621 131.580 1.00 49.40 324 PRO G CA 1
ATOM 15877 C C . PRO G 1 324 ? 26.572 46.004 130.959 1.00 46.22 324 PRO G C 1
ATOM 15878 O O . PRO G 1 324 ? 26.657 47.003 131.661 1.00 50.78 324 PRO G O 1
ATOM 15882 N N . LEU G 1 325 ? 26.563 46.049 129.634 1.00 46.85 325 LEU G N 1
ATOM 15883 C CA . LEU G 1 325 ? 26.601 47.315 128.909 1.00 47.22 325 LEU G CA 1
ATOM 15884 C C . LEU G 1 325 ? 25.173 47.833 128.775 1.00 47.69 325 LEU G C 1
ATOM 15885 O O . LEU G 1 325 ? 24.212 47.070 128.837 1.00 47.73 325 LEU G O 1
ATOM 15890 N N . PRO G 1 326 ? 25.012 49.147 128.612 1.00 51.20 326 PRO G N 1
ATOM 15891 C CA . PRO G 1 326 ? 23.641 49.635 128.471 1.00 54.00 326 PRO G CA 1
ATOM 15892 C C . PRO G 1 326 ? 23.019 49.102 127.176 1.00 57.43 326 PRO G C 1
ATOM 15893 O O . PRO G 1 326 ? 23.730 48.673 126.260 1.00 56.95 326 PRO G O 1
ATOM 15897 N N . PHE G 1 327 ? 21.693 49.100 127.115 1.00 57.70 327 PHE G N 1
ATOM 15898 C CA . PHE G 1 327 ? 20.999 48.645 125.915 1.00 56.75 327 PHE G CA 1
ATOM 15899 C C . PHE G 1 327 ? 21.108 49.762 124.878 1.00 57.97 327 PHE G C 1
ATOM 15900 O O . PHE G 1 327 ? 21.491 50.888 125.195 1.00 53.92 327 PHE G O 1
ATOM 15908 N N . TYR G 1 328 ? 20.784 49.445 123.634 1.00 62.45 328 TYR G N 1
ATOM 15909 C CA . TYR G 1 328 ? 20.811 50.452 122.592 1.00 66.98 328 TYR G CA 1
ATOM 15910 C C . TYR G 1 328 ? 19.672 51.420 122.901 1.00 71.74 328 TYR G C 1
ATOM 15911 O O . TYR G 1 328 ? 18.573 50.993 123.258 1.00 72.22 328 TYR G O 1
ATOM 15920 N N . GLN G 1 329 ? 19.934 52.719 122.789 1.00 76.19 329 GLN G N 1
ATOM 15921 C CA . GLN G 1 329 ? 18.900 53.720 123.036 1.00 78.48 329 GLN G CA 1
ATOM 15922 C C . GLN G 1 329 ? 18.271 54.002 121.683 1.00 79.88 329 GLN G C 1
ATOM 15923 O O . GLN G 1 329 ? 18.926 54.535 120.784 1.00 83.29 329 GLN G O 1
ATOM 15929 N N . PRO G 1 330 ? 16.985 53.665 121.521 1.00 80.41 330 PRO G N 1
ATOM 15930 C CA . PRO G 1 330 ? 16.322 53.897 120.235 1.00 83.75 330 PRO G CA 1
ATOM 15931 C C . PRO G 1 330 ? 16.068 55.362 119.914 1.00 84.61 330 PRO G C 1
ATOM 15932 O O . PRO G 1 330 ? 15.806 56.167 120.809 1.00 81.79 330 PRO G O 1
ATOM 15936 N N . THR G 1 331 ? 16.165 55.696 118.630 1.00 87.68 331 THR G N 1
ATOM 15937 C CA . THR G 1 331 ? 15.890 57.046 118.171 1.00 91.05 331 THR G CA 1
ATOM 15938 C C . THR G 1 331 ? 14.369 57.037 117.977 1.00 92.84 331 THR G C 1
ATOM 15939 O O . THR G 1 331 ? 13.734 55.988 118.117 1.00 91.66 331 THR G O 1
ATOM 15943 N N . GLU G 1 332 ? 13.777 58.184 117.660 1.00 95.45 332 GLU G N 1
ATOM 15944 C CA . GLU G 1 332 ? 12.326 58.252 117.478 1.00 95.39 332 GLU G CA 1
ATOM 15945 C C . GLU G 1 332 ? 11.822 57.432 116.288 1.00 94.91 332 GLU G C 1
ATOM 15946 O O . GLU G 1 332 ? 10.758 56.816 116.365 1.00 93.34 332 GLU G O 1
ATOM 15952 N N . GLU G 1 333 ? 12.590 57.430 115.196 1.00 95.27 333 GLU G N 1
ATOM 15953 C CA . GLU G 1 333 ? 12.230 56.693 113.985 1.00 95.73 333 GLU G CA 1
ATOM 15954 C C . GLU G 1 333 ? 12.050 55.206 114.248 1.00 94.59 333 GLU G C 1
ATOM 15955 O O . GLU G 1 333 ? 11.157 54.573 113.683 1.00 95.98 333 GLU G O 1
ATOM 15961 N N . ASP G 1 334 ? 12.905 54.655 115.103 1.00 93.08 334 ASP G N 1
ATOM 15962 C CA . ASP G 1 334 ? 12.858 53.237 115.437 1.00 91.03 334 ASP G CA 1
ATOM 15963 C C . ASP G 1 334 ? 11.515 52.815 116.029 1.00 90.46 334 ASP G C 1
ATOM 15964 O O . ASP G 1 334 ? 11.121 51.647 115.928 1.00 90.68 334 ASP G O 1
ATOM 15969 N N . ALA G 1 335 ? 10.814 53.765 116.645 1.00 88.60 335 ALA G N 1
ATOM 15970 C CA . ALA G 1 335 ? 9.510 53.491 117.242 1.00 85.56 335 ALA G CA 1
ATOM 15971 C C . ALA G 1 335 ? 8.432 53.469 116.159 1.00 84.90 335 ALA G C 1
ATOM 15972 O O . ALA G 1 335 ? 7.305 53.038 116.402 1.00 84.47 335 ALA G O 1
ATOM 15974 N N . ASP G 1 336 ? 8.801 53.927 114.963 1.00 84.73 336 ASP G N 1
ATOM 15975 C CA . ASP G 1 336 ? 7.897 53.988 113.811 1.00 83.12 336 ASP G CA 1
ATOM 15976 C C . ASP G 1 336 ? 7.889 52.707 112.966 1.00 76.00 336 ASP G C 1
ATOM 15977 O O . ASP G 1 336 ? 7.202 52.630 111.952 1.00 74.68 336 ASP G O 1
ATOM 15982 N N . PHE G 1 337 ? 8.658 51.707 113.377 1.00 71.51 337 PHE G N 1
ATOM 15983 C CA . PHE G 1 337 ? 8.715 50.449 112.643 1.00 68.37 337 PHE G CA 1
ATOM 15984 C C . PHE G 1 337 ? 7.466 49.622 112.921 1.00 68.82 337 PHE G C 1
ATOM 15985 O O . PHE G 1 337 ? 6.896 49.680 114.012 1.00 69.79 337 PHE G O 1
ATOM 15993 N N . GLU G 1 338 ? 7.033 48.861 111.926 1.00 67.14 338 GLU G N 1
ATOM 15994 C CA . GLU G 1 338 ? 5.875 48.002 112.098 1.00 68.10 338 GLU G CA 1
ATOM 15995 C C . GLU G 1 338 ? 6.373 46.667 112.631 1.00 66.22 338 GLU G C 1
ATOM 15996 O O . GLU G 1 338 ? 7.574 46.452 112.764 1.00 72.78 338 GLU G O 1
ATOM 16002 N N . GLN G 1 339 ? 5.454 45.766 112.939 1.00 63.52 339 GLN G N 1
ATOM 16003 C CA . GLN G 1 339 ? 5.842 44.462 113.436 1.00 59.52 339 GLN G CA 1
ATOM 16004 C C . GLN G 1 339 ? 6.632 43.728 112.363 1.00 58.70 339 GLN G C 1
ATOM 16005 O O . GLN G 1 339 ? 6.339 43.846 111.174 1.00 58.27 339 GLN G O 1
ATOM 16011 N N . SER G 1 340 ? 7.640 42.979 112.794 1.00 60.03 340 SER G N 1
ATOM 16012 C CA . SER G 1 340 ? 8.466 42.194 111.888 1.00 60.01 340 SER G CA 1
ATOM 16013 C C . SER G 1 340 ? 8.557 40.792 112.454 1.00 57.82 340 SER G C 1
ATOM 16014 O O . SER G 1 340 ? 8.509 40.609 113.669 1.00 60.24 340 SER G O 1
ATOM 16017 N N . MET G 1 341 ? 8.655 39.805 111.574 1.00 55.06 341 MET G N 1
ATOM 16018 C CA . MET G 1 341 ? 8.773 38.419 111.994 1.00 49.76 341 MET G CA 1
ATOM 16019 C C . MET G 1 341 ? 10.145 37.975 111.508 1.00 54.78 341 MET G C 1
ATOM 16020 O O . MET G 1 341 ? 10.485 38.156 110.338 1.00 59.48 341 MET G O 1
ATOM 16025 N N . VAL G 1 342 ? 10.939 37.408 112.406 1.00 52.90 342 VAL G N 1
ATOM 16026 C CA . VAL G 1 342 ? 12.283 36.961 112.063 1.00 45.49 342 VAL G CA 1
ATOM 16027 C C . VAL G 1 342 ? 12.433 35.457 112.263 1.00 41.62 342 VAL G C 1
ATOM 16028 O O . VAL G 1 342 ? 12.116 34.934 113.329 1.00 42.50 342 VAL G O 1
ATOM 16032 N N . LEU G 1 343 ? 12.903 34.755 111.241 1.00 37.87 343 LEU G N 1
ATOM 16033 C CA . LEU G 1 343 ? 13.098 33.317 111.366 1.00 41.36 343 LEU G CA 1
ATOM 16034 C C . LEU G 1 343 ? 14.590 33.097 111.555 1.00 45.24 343 LEU G C 1
ATOM 16035 O O . LEU G 1 343 ? 15.406 33.791 110.955 1.00 48.10 343 LEU G O 1
ATOM 16040 N N . VAL G 1 344 ? 14.936 32.134 112.403 1.00 42.51 344 VAL G N 1
ATOM 16041 C CA . VAL G 1 344 ? 16.327 31.833 112.706 1.00 40.64 344 VAL G CA 1
ATOM 16042 C C . VAL G 1 344 ? 16.573 30.331 112.601 1.00 41.06 344 VAL G C 1
ATOM 16043 O O . VAL G 1 344 ? 15.755 29.529 113.043 1.00 42.66 344 VAL G O 1
ATOM 16047 N N . ALA G 1 345 ? 17.702 29.950 112.017 1.00 40.85 345 ALA G N 1
ATOM 16048 C CA . ALA G 1 345 ? 18.032 28.539 111.875 1.00 38.61 345 ALA G CA 1
ATOM 16049 C C . ALA G 1 345 ? 19.540 28.341 111.792 1.00 42.49 345 ALA G C 1
ATOM 16050 O O . ALA G 1 345 ? 20.264 29.210 111.311 1.00 45.53 345 ALA G O 1
ATOM 16052 N N . CYS G 1 346 ? 20.006 27.187 112.259 1.00 43.68 346 CYS G N 1
ATOM 16053 C CA . CYS G 1 346 ? 21.428 26.882 112.260 1.00 42.68 346 CYS G CA 1
ATOM 16054 C C . CYS G 1 346 ? 21.692 25.483 111.721 1.00 40.78 346 CYS G C 1
ATOM 16055 O O . CYS G 1 346 ? 20.903 24.572 111.935 1.00 36.69 346 CYS G O 1
ATOM 16058 N N . GLY G 1 347 ? 22.810 25.320 111.023 1.00 43.47 347 GLY G N 1
ATOM 16059 C CA . GLY G 1 347 ? 23.151 24.026 110.457 1.00 44.47 347 GLY G CA 1
ATOM 16060 C C . GLY G 1 347 ? 23.661 23.057 111.505 1.00 47.62 347 GLY G C 1
ATOM 16061 O O . GLY G 1 347 ? 23.786 23.444 112.662 1.00 45.46 347 GLY G O 1
ATOM 16062 N N . PRO G 1 348 ? 23.974 21.797 111.141 1.00 51.34 348 PRO G N 1
ATOM 16063 C CA . PRO G 1 348 ? 23.885 21.203 109.803 1.00 53.27 348 PRO G CA 1
ATOM 16064 C C . PRO G 1 348 ? 22.500 21.263 109.179 1.00 56.61 348 PRO G C 1
ATOM 16065 O O . PRO G 1 348 ? 21.495 21.394 109.882 1.00 56.35 348 PRO G O 1
ATOM 16069 N N . TYR G 1 349 ? 22.467 21.169 107.851 1.00 58.40 349 TYR G N 1
ATOM 16070 C CA . TYR G 1 349 ? 21.226 21.228 107.087 1.00 54.82 349 TYR G CA 1
ATOM 16071 C C . TYR G 1 349 ? 20.964 19.924 106.344 1.00 57.56 349 TYR G C 1
ATOM 16072 O O . TYR G 1 349 ? 20.068 19.850 105.504 1.00 59.00 349 TYR G O 1
ATOM 16081 N N . THR G 1 350 ? 21.762 18.905 106.649 1.00 56.01 350 THR G N 1
ATOM 16082 C CA . THR G 1 350 ? 21.592 17.588 106.052 1.00 54.87 350 THR G CA 1
ATOM 16083 C C . THR G 1 350 ? 21.830 16.569 107.150 1.00 56.57 350 THR G C 1
ATOM 16084 O O . THR G 1 350 ? 22.619 16.815 108.056 1.00 61.20 350 THR G O 1
ATOM 16088 N N . THR G 1 351 ? 21.149 15.432 107.084 1.00 58.26 351 THR G N 1
ATOM 16089 C CA . THR G 1 351 ? 21.340 14.410 108.099 1.00 55.52 351 THR G CA 1
ATOM 16090 C C . THR G 1 351 ? 22.767 13.867 107.977 1.00 56.49 351 THR G C 1
ATOM 16091 O O . THR G 1 351 ? 23.382 13.945 106.917 1.00 57.03 351 THR G O 1
ATOM 16095 N N . SER G 1 352 ? 23.285 13.326 109.074 1.00 59.31 352 SER G N 1
ATOM 16096 C CA . SER G 1 352 ? 24.651 12.808 109.133 1.00 63.03 352 SER G CA 1
ATOM 16097 C C . SER G 1 352 ? 24.968 11.662 108.191 1.00 63.67 352 SER G C 1
ATOM 16098 O O . SER G 1 352 ? 26.137 11.345 107.968 1.00 65.07 352 SER G O 1
ATOM 16101 N N . ASP G 1 353 ? 23.936 11.039 107.644 1.00 64.82 353 ASP G N 1
ATOM 16102 C CA . ASP G 1 353 ? 24.133 9.912 106.751 1.00 66.99 353 ASP G CA 1
ATOM 16103 C C . ASP G 1 353 ? 23.889 10.222 105.282 1.00 68.38 353 ASP G C 1
ATOM 16104 O O . ASP G 1 353 ? 24.154 9.380 104.423 1.00 69.50 353 ASP G O 1
ATOM 16109 N N . SER G 1 354 ? 23.395 11.421 104.984 1.00 67.66 354 SER G N 1
ATOM 16110 C CA . SER G 1 354 ? 23.125 11.778 103.591 1.00 68.36 354 SER G CA 1
ATOM 16111 C C . SER G 1 354 ? 23.661 13.140 103.200 1.00 64.79 354 SER G C 1
ATOM 16112 O O . SER G 1 354 ? 24.158 13.895 104.032 1.00 70.34 354 SER G O 1
ATOM 16115 N N . ILE G 1 355 ? 23.555 13.440 101.915 1.00 60.06 355 ILE G N 1
ATOM 16116 C CA . ILE G 1 355 ? 23.984 14.724 101.393 1.00 56.42 355 ILE G CA 1
ATOM 16117 C C . ILE G 1 355 ? 22.823 15.215 100.546 1.00 54.84 355 ILE G C 1
ATOM 16118 O O . ILE G 1 355 ? 23.008 15.905 99.554 1.00 59.35 355 ILE G O 1
ATOM 16123 N N . THR G 1 356 ? 21.618 14.844 100.960 1.00 52.01 356 THR G N 1
ATOM 16124 C CA . THR G 1 356 ? 20.406 15.206 100.244 1.00 49.94 356 THR G CA 1
ATOM 16125 C C . THR G 1 356 ? 19.815 16.520 100.721 1.00 48.36 356 THR G C 1
ATOM 16126 O O . THR G 1 356 ? 18.886 17.040 100.122 1.00 46.18 356 THR G O 1
ATOM 16130 N N . TYR G 1 357 ? 20.346 17.049 101.811 1.00 50.71 357 TYR G N 1
ATOM 16131 C CA . TYR G 1 357 ? 19.864 18.312 102.364 1.00 49.57 357 TYR G CA 1
ATOM 16132 C C . TYR G 1 357 ? 18.344 18.410 102.439 1.00 51.01 357 TYR G C 1
ATOM 16133 O O . TYR G 1 357 ? 17.766 19.475 102.219 1.00 49.90 357 TYR G O 1
ATOM 16142 N N . ASP G 1 358 ? 17.699 17.293 102.757 1.00 54.40 358 ASP G N 1
ATOM 16143 C CA . ASP G 1 358 ? 16.249 17.274 102.882 1.00 52.10 358 ASP G CA 1
ATOM 16144 C C . ASP G 1 358 ? 15.767 18.298 103.914 1.00 51.09 358 ASP G C 1
ATOM 16145 O O . ASP G 1 358 ? 14.784 19.001 103.688 1.00 54.56 358 ASP G O 1
ATOM 16150 N N . PRO G 1 359 ? 16.450 18.399 105.065 1.00 48.15 359 PRO G N 1
ATOM 16151 C CA . PRO G 1 359 ? 15.993 19.380 106.058 1.00 44.54 359 PRO G CA 1
ATOM 16152 C C . PRO G 1 359 ? 16.035 20.809 105.513 1.00 43.29 359 PRO G C 1
ATOM 16153 O O . PRO G 1 359 ? 15.165 21.620 105.815 1.00 42.41 359 PRO G O 1
ATOM 16157 N N . LEU G 1 360 ? 17.053 21.109 104.710 1.00 42.42 360 LEU G N 1
ATOM 16158 C CA . LEU G 1 360 ? 17.199 22.440 104.116 1.00 41.16 360 LEU G CA 1
ATOM 16159 C C . LEU G 1 360 ? 16.019 22.740 103.198 1.00 41.82 360 LEU G C 1
ATOM 16160 O O . LEU G 1 360 ? 15.463 23.836 103.224 1.00 35.10 360 LEU G O 1
ATOM 16165 N N . LEU G 1 361 ? 15.643 21.756 102.382 1.00 47.80 361 LEU G N 1
ATOM 16166 C CA . LEU G 1 361 ? 14.515 21.920 101.475 1.00 46.10 361 LEU G CA 1
ATOM 16167 C C . LEU G 1 361 ? 13.235 22.149 102.289 1.00 48.49 361 LEU G C 1
ATOM 16168 O O . LEU G 1 361 ? 12.382 22.958 101.902 1.00 50.06 361 LEU G O 1
ATOM 16173 N N . ASP G 1 362 ? 13.097 21.452 103.416 1.00 45.50 362 ASP G N 1
ATOM 16174 C CA . ASP G 1 362 ? 11.917 21.645 104.246 1.00 43.90 362 ASP G CA 1
ATOM 16175 C C . ASP G 1 362 ? 11.912 23.040 104.848 1.00 43.90 362 ASP G C 1
ATOM 16176 O O . ASP G 1 362 ? 10.864 23.677 104.933 1.00 48.75 362 ASP G O 1
ATOM 16181 N N . LEU G 1 363 ? 13.077 23.524 105.264 1.00 44.23 363 LEU G N 1
ATOM 16182 C CA . LEU G 1 363 ? 13.152 24.857 105.852 1.00 43.83 363 LEU G CA 1
ATOM 16183 C C . LEU G 1 363 ? 12.821 25.900 104.798 1.00 47.08 363 LEU G C 1
ATOM 16184 O O . LEU G 1 363 ? 12.265 26.955 105.106 1.00 45.77 363 LEU G O 1
ATOM 16189 N N . ILE G 1 364 ? 13.172 25.609 103.549 1.00 47.95 364 ILE G N 1
ATOM 16190 C CA . ILE G 1 364 ? 12.879 26.542 102.467 1.00 48.44 364 ILE G CA 1
ATOM 16191 C C . ILE G 1 364 ? 11.362 26.620 102.284 1.00 47.35 364 ILE G C 1
ATOM 16192 O O . ILE G 1 364 ? 10.810 27.705 102.095 1.00 48.42 364 ILE G O 1
ATOM 16197 N N . ALA G 1 365 ? 10.689 25.472 102.354 1.00 42.81 365 ALA G N 1
ATOM 16198 C CA . ALA G 1 365 ? 9.240 25.439 102.217 1.00 41.80 365 ALA G CA 1
ATOM 16199 C C . ALA G 1 365 ? 8.620 26.294 103.310 1.00 48.93 365 ALA G C 1
ATOM 16200 O O . ALA G 1 365 ? 7.670 27.053 103.068 1.00 49.02 365 ALA G O 1
ATOM 16202 N N . VAL G 1 366 ? 9.167 26.173 104.518 1.00 50.49 366 VAL G N 1
ATOM 16203 C CA . VAL G 1 366 ? 8.669 26.939 105.658 1.00 46.35 366 VAL G CA 1
ATOM 16204 C C . VAL G 1 366 ? 8.808 28.434 105.386 1.00 45.70 366 VAL G C 1
ATOM 16205 O O . VAL G 1 366 ? 7.871 29.199 105.593 1.00 44.71 366 VAL G O 1
ATOM 16209 N N . ILE G 1 367 ? 9.975 28.853 104.911 1.00 47.04 367 ILE G N 1
ATOM 16210 C CA . ILE G 1 367 ? 10.180 30.271 104.657 1.00 47.70 367 ILE G CA 1
ATOM 16211 C C . ILE G 1 367 ? 9.175 30.818 103.658 1.00 46.59 367 ILE G C 1
ATOM 16212 O O . ILE G 1 367 ? 8.634 31.901 103.858 1.00 45.92 367 ILE G O 1
ATOM 16217 N N . ASN G 1 368 ? 8.920 30.065 102.592 1.00 47.97 368 ASN G N 1
ATOM 16218 C CA . ASN G 1 368 ? 7.962 30.495 101.579 1.00 50.18 368 ASN G CA 1
ATOM 16219 C C . ASN G 1 368 ? 6.528 30.558 102.092 1.00 54.45 368 ASN G C 1
ATOM 16220 O O . ASN G 1 368 ? 5.755 31.437 101.700 1.00 51.77 368 ASN G O 1
ATOM 16225 N N . HIS G 1 369 ? 6.174 29.625 102.970 1.00 56.97 369 HIS G N 1
ATOM 16226 C CA . HIS G 1 369 ? 4.833 29.600 103.535 1.00 58.36 369 HIS G CA 1
ATOM 16227 C C . HIS G 1 369 ? 4.595 30.724 104.550 1.00 59.87 369 HIS G C 1
ATOM 16228 O O . HIS G 1 369 ? 3.613 31.467 104.450 1.00 61.23 369 HIS G O 1
ATOM 16235 N N . ASP G 1 370 ? 5.485 30.830 105.535 1.00 58.37 370 ASP G N 1
ATOM 16236 C CA . ASP G 1 370 ? 5.364 31.842 106.576 1.00 56.98 370 ASP G CA 1
ATOM 16237 C C . ASP G 1 370 ? 5.790 33.226 106.117 1.00 55.13 370 ASP G C 1
ATOM 16238 O O . ASP G 1 370 ? 5.415 34.236 106.722 1.00 48.55 370 ASP G O 1
ATOM 16243 N N . ARG G 1 371 ? 6.570 33.259 105.041 1.00 54.42 371 ARG G N 1
ATOM 16244 C CA . ARG G 1 371 ? 7.063 34.501 104.459 1.00 53.77 371 ARG G CA 1
ATOM 16245 C C . ARG G 1 371 ? 7.545 35.508 105.506 1.00 53.78 371 ARG G C 1
ATOM 16246 O O . ARG G 1 371 ? 7.023 36.621 105.602 1.00 47.88 371 ARG G O 1
ATOM 16254 N N . PRO G 1 372 ? 8.554 35.124 106.309 1.00 54.69 372 PRO G N 1
ATOM 16255 C CA . PRO G 1 372 ? 9.088 36.020 107.342 1.00 54.24 372 PRO G CA 1
ATOM 16256 C C . PRO G 1 372 ? 9.820 37.199 106.717 1.00 54.55 372 PRO G C 1
ATOM 16257 O O . PRO G 1 372 ? 10.266 37.120 105.576 1.00 57.69 372 PRO G O 1
ATOM 16261 N N . ASP G 1 373 ? 9.950 38.291 107.457 1.00 53.47 373 ASP G N 1
ATOM 16262 C CA . ASP G 1 373 ? 10.646 39.457 106.927 1.00 53.01 373 ASP G CA 1
ATOM 16263 C C . ASP G 1 373 ? 12.145 39.215 106.772 1.00 51.86 373 ASP G C 1
ATOM 16264 O O . ASP G 1 373 ? 12.757 39.616 105.777 1.00 49.39 373 ASP G O 1
ATOM 16269 N N . VAL G 1 374 ? 12.734 38.551 107.760 1.00 47.95 374 VAL G N 1
ATOM 16270 C CA . VAL G 1 374 ? 14.154 38.256 107.715 1.00 41.52 374 VAL G CA 1
ATOM 16271 C C . VAL G 1 374 ? 14.442 36.819 108.132 1.00 37.44 374 VAL G C 1
ATOM 16272 O O . VAL G 1 374 ? 13.776 36.277 109.007 1.00 36.48 374 VAL G O 1
ATOM 16276 N N . CYS G 1 375 ? 15.429 36.211 107.487 1.00 35.34 375 CYS G N 1
ATOM 16277 C CA . CYS G 1 375 ? 15.863 34.863 107.818 1.00 38.59 375 CYS G CA 1
ATOM 16278 C C . CYS G 1 375 ? 17.339 34.940 108.142 1.00 39.69 375 CYS G C 1
ATOM 16279 O O . CYS G 1 375 ? 18.137 35.397 107.325 1.00 41.14 375 CYS G O 1
ATOM 16282 N N . ILE G 1 376 ? 17.712 34.515 109.340 1.00 44.80 376 ILE G N 1
ATOM 16283 C CA . ILE G 1 376 ? 19.116 34.511 109.702 1.00 40.02 376 ILE G CA 1
ATOM 16284 C C . ILE G 1 376 ? 19.527 33.045 109.687 1.00 37.18 376 ILE G C 1
ATOM 16285 O O . ILE G 1 376 ? 19.056 32.249 110.501 1.00 36.69 376 ILE G O 1
ATOM 16290 N N . LEU G 1 377 ? 20.374 32.683 108.730 1.00 36.27 377 LEU G N 1
ATOM 16291 C CA . LEU G 1 377 ? 20.828 31.301 108.611 1.00 38.09 377 LEU G CA 1
ATOM 16292 C C . LEU G 1 377 ? 22.286 31.136 109.019 1.00 35.14 377 LEU G C 1
ATOM 16293 O O . LEU G 1 377 ? 23.174 31.702 108.393 1.00 34.17 377 LEU G O 1
ATOM 16298 N N . PHE G 1 378 ? 22.522 30.355 110.073 1.00 35.43 378 PHE G N 1
ATOM 16299 C CA . PHE G 1 378 ? 23.871 30.104 110.571 1.00 34.90 378 PHE G CA 1
ATOM 16300 C C . PHE G 1 378 ? 24.439 28.839 109.950 1.00 32.63 378 PHE G C 1
ATOM 16301 O O . PHE G 1 378 ? 23.700 27.896 109.684 1.00 32.12 378 PHE G O 1
ATOM 16309 N N . GLY G 1 379 ? 25.752 28.825 109.726 1.00 32.74 379 GLY G N 1
ATOM 16310 C CA . GLY G 1 379 ? 26.402 27.652 109.169 1.00 34.96 379 GLY G CA 1
ATOM 16311 C C . GLY G 1 379 ? 26.565 26.596 110.250 1.00 42.79 379 GLY G C 1
ATOM 16312 O O . GLY G 1 379 ? 26.198 26.832 111.403 1.00 47.58 379 GLY G O 1
ATOM 16313 N N . PRO G 1 380 ? 27.171 25.441 109.942 1.00 42.50 380 PRO G N 1
ATOM 16314 C CA . PRO G 1 380 ? 27.737 25.025 108.660 1.00 40.08 380 PRO G CA 1
ATOM 16315 C C . PRO G 1 380 ? 26.747 24.683 107.553 1.00 39.76 380 PRO G C 1
ATOM 16316 O O . PRO G 1 380 ? 25.682 24.131 107.800 1.00 45.03 380 PRO G O 1
ATOM 16320 N N . PHE G 1 381 ? 27.117 25.014 106.325 1.00 38.93 381 PHE G N 1
ATOM 16321 C CA . PHE G 1 381 ? 26.292 24.695 105.180 1.00 38.93 381 PHE G CA 1
ATOM 16322 C C . PHE G 1 381 ? 26.953 23.475 104.557 1.00 43.48 381 PHE G C 1
ATOM 16323 O O . PHE G 1 381 ? 26.291 22.561 104.082 1.00 45.68 381 PHE G O 1
ATOM 16331 N N . LEU G 1 382 ? 28.277 23.464 104.583 1.00 45.88 382 LEU G N 1
ATOM 16332 C CA . LEU G 1 382 ? 29.036 22.324 104.102 1.00 43.95 382 LEU G CA 1
ATOM 16333 C C . LEU G 1 382 ? 29.925 22.026 105.304 1.00 48.55 382 LEU G C 1
ATOM 16334 O O . LEU G 1 382 ? 31.045 22.525 105.408 1.00 51.45 382 LEU G O 1
ATOM 16339 N N . ASP G 1 383 ? 29.384 21.226 106.219 1.00 50.62 383 ASP G N 1
ATOM 16340 C CA . ASP G 1 383 ? 30.024 20.838 107.479 1.00 49.08 383 ASP G CA 1
ATOM 16341 C C . ASP G 1 383 ? 31.319 20.047 107.363 1.00 50.57 383 ASP G C 1
ATOM 16342 O O . ASP G 1 383 ? 31.347 18.974 106.767 1.00 49.77 383 ASP G O 1
ATOM 16347 N N . ALA G 1 384 ? 32.379 20.574 107.967 1.00 51.85 384 ALA G N 1
ATOM 16348 C CA . ALA G 1 384 ? 33.689 19.936 107.936 1.00 52.65 384 ALA G CA 1
ATOM 16349 C C . ALA G 1 384 ? 33.700 18.626 108.698 1.00 52.75 384 ALA G C 1
ATOM 16350 O O . ALA G 1 384 ? 34.581 17.792 108.496 1.00 55.95 384 ALA G O 1
ATOM 16352 N N . LYS G 1 385 ? 32.718 18.443 109.573 1.00 49.93 385 LYS G N 1
ATOM 16353 C CA . LYS G 1 385 ? 32.651 17.238 110.373 1.00 49.35 385 LYS G CA 1
ATOM 16354 C C . LYS G 1 385 ? 31.736 16.185 109.807 1.00 53.67 385 LYS G C 1
ATOM 16355 O O . LYS G 1 385 ? 31.605 15.106 110.382 1.00 59.08 385 LYS G O 1
ATOM 16361 N N . HIS G 1 386 ? 31.098 16.485 108.683 1.00 52.43 386 HIS G N 1
ATOM 16362 C CA . HIS G 1 386 ? 30.216 15.512 108.053 1.00 50.63 386 HIS G CA 1
ATOM 16363 C C . HIS G 1 386 ? 31.095 14.367 107.551 1.00 52.90 386 HIS G C 1
ATOM 16364 O O . HIS G 1 386 ? 32.133 14.600 106.933 1.00 56.94 386 HIS G O 1
ATOM 16371 N N . GLU G 1 387 ? 30.684 13.134 107.816 1.00 55.11 387 GLU G N 1
ATOM 16372 C CA . GLU G 1 387 ? 31.462 11.973 107.398 1.00 61.82 387 GLU G CA 1
ATOM 16373 C C . GLU G 1 387 ? 31.942 12.022 105.947 1.00 63.83 387 GLU G C 1
ATOM 16374 O O . GLU G 1 387 ? 33.098 11.702 105.657 1.00 64.74 387 GLU G O 1
ATOM 16380 N N . GLN G 1 388 ? 31.070 12.441 105.038 1.00 64.87 388 GLN G N 1
ATOM 16381 C CA . GLN G 1 388 ? 31.445 12.501 103.632 1.00 64.77 388 GLN G CA 1
ATOM 16382 C C . GLN G 1 388 ? 32.342 13.674 103.245 1.00 63.38 388 GLN G C 1
ATOM 16383 O O . GLN G 1 388 ? 32.974 13.646 102.191 1.00 65.37 388 GLN G O 1
ATOM 16389 N N . VAL G 1 389 ? 32.403 14.699 104.089 1.00 59.88 389 VAL G N 1
ATOM 16390 C CA . VAL G 1 389 ? 33.261 15.843 103.810 1.00 63.22 389 VAL G CA 1
ATOM 16391 C C . VAL G 1 389 ? 34.667 15.552 104.324 1.00 63.83 389 VAL G C 1
ATOM 16392 O O . VAL G 1 389 ? 35.665 15.851 103.665 1.00 61.81 389 VAL G O 1
ATOM 16396 N N . GLU G 1 390 ? 34.731 14.961 105.510 1.00 67.85 390 GLU G N 1
ATOM 16397 C CA . GLU G 1 390 ? 36.005 14.628 106.132 1.00 74.12 390 GLU G CA 1
ATOM 16398 C C . GLU G 1 390 ? 36.811 13.618 105.335 1.00 74.55 390 GLU G C 1
ATOM 16399 O O . GLU G 1 390 ? 38.030 13.745 105.221 1.00 73.90 390 GLU G O 1
ATOM 16405 N N . ASN G 1 391 ? 36.132 12.606 104.804 1.00 75.01 391 ASN G N 1
ATOM 16406 C CA . ASN G 1 391 ? 36.806 11.554 104.054 1.00 75.22 391 ASN G CA 1
ATOM 16407 C C . ASN G 1 391 ? 37.070 11.903 102.606 1.00 74.59 391 ASN G C 1
ATOM 16408 O O . ASN G 1 391 ? 37.553 11.069 101.843 1.00 73.55 391 ASN G O 1
ATOM 16413 N N . CYS G 1 392 ? 36.763 13.140 102.235 1.00 76.06 392 CYS G N 1
ATOM 16414 C CA . CYS G 1 392 ? 36.975 13.595 100.868 1.00 81.56 392 CYS G CA 1
ATOM 16415 C C . CYS G 1 392 ? 36.493 12.566 99.850 1.00 82.95 392 CYS G C 1
ATOM 16416 O O . CYS G 1 392 ? 37.230 12.155 98.948 1.00 79.38 392 CYS G O 1
ATOM 16419 N N . LEU G 1 393 ? 35.237 12.163 100.015 1.00 86.48 393 LEU G N 1
ATOM 16420 C CA . LEU G 1 393 ? 34.594 11.190 99.143 1.00 87.33 393 LEU G CA 1
ATOM 16421 C C . LEU G 1 393 ? 33.741 11.920 98.108 1.00 85.63 393 LEU G C 1
ATOM 16422 O O . LEU G 1 393 ? 33.340 11.344 97.102 1.00 85.26 393 LEU G O 1
ATOM 16427 N N . LEU G 1 394 ? 33.460 13.193 98.366 1.00 82.67 394 LEU G N 1
ATOM 16428 C CA . LEU G 1 394 ? 32.664 13.996 97.450 1.00 75.73 394 LEU G CA 1
ATOM 16429 C C . LEU G 1 394 ? 33.374 14.053 96.108 1.00 73.08 394 LEU G C 1
ATOM 16430 O O . LEU G 1 394 ? 34.580 13.817 96.025 1.00 72.48 394 LEU G O 1
ATOM 16435 N N . THR G 1 395 ? 32.625 14.364 95.059 1.00 69.83 395 THR G N 1
ATOM 16436 C CA . THR G 1 395 ? 33.201 14.424 93.728 1.00 66.22 395 THR G CA 1
ATOM 16437 C C . THR G 1 395 ? 33.120 15.819 93.124 1.00 63.01 395 THR G C 1
ATOM 16438 O O . THR G 1 395 ? 33.154 15.978 91.908 1.00 65.68 395 THR G O 1
ATOM 16442 N N . SER G 1 396 ? 33.017 16.826 93.978 1.00 58.56 396 SER G N 1
ATOM 16443 C CA . SER G 1 396 ? 32.961 18.208 93.523 1.00 58.69 396 SER G CA 1
ATOM 16444 C C . SER G 1 396 ? 33.731 19.059 94.512 1.00 54.10 396 SER G C 1
ATOM 16445 O O . SER G 1 396 ? 33.827 18.711 95.685 1.00 48.90 396 SER G O 1
ATOM 16448 N N . PRO G 1 397 ? 34.315 20.176 94.051 1.00 52.32 397 PRO G N 1
ATOM 16449 C CA . PRO G 1 397 ? 35.061 21.023 94.983 1.00 49.04 397 PRO G CA 1
ATOM 16450 C C . PRO G 1 397 ? 34.161 21.462 96.123 1.00 49.37 397 PRO G C 1
ATOM 16451 O O . PRO G 1 397 ? 32.947 21.538 95.961 1.00 48.73 397 PRO G O 1
ATOM 16455 N N . PHE G 1 398 ? 34.744 21.725 97.285 1.00 52.21 398 PHE G N 1
ATOM 16456 C CA . PHE G 1 398 ? 33.937 22.160 98.408 1.00 54.84 398 PHE G CA 1
ATOM 16457 C C . PHE G 1 398 ? 33.264 23.482 98.074 1.00 59.06 398 PHE G C 1
ATOM 16458 O O . PHE G 1 398 ? 32.066 23.654 98.304 1.00 61.14 398 PHE G O 1
ATOM 16466 N N . GLU G 1 399 ? 34.038 24.406 97.511 1.00 59.83 399 GLU G N 1
ATOM 16467 C CA . GLU G 1 399 ? 33.528 25.721 97.163 1.00 62.30 399 GLU G CA 1
ATOM 16468 C C . GLU G 1 399 ? 32.301 25.660 96.268 1.00 61.31 399 GLU G C 1
ATOM 16469 O O . GLU G 1 399 ? 31.380 26.475 96.403 1.00 59.82 399 GLU G O 1
ATOM 16475 N N . ASP G 1 400 ? 32.294 24.691 95.356 1.00 57.22 400 ASP G N 1
ATOM 16476 C CA . ASP G 1 400 ? 31.184 24.533 94.427 1.00 55.46 400 ASP G CA 1
ATOM 16477 C C . ASP G 1 400 ? 29.950 24.004 95.141 1.00 52.91 400 ASP G C 1
ATOM 16478 O O . ASP G 1 400 ? 28.842 24.493 94.921 1.00 61.53 400 ASP G O 1
ATOM 16483 N N . ILE G 1 401 ? 30.134 23.010 95.999 1.00 44.75 401 ILE G N 1
ATOM 16484 C CA . ILE G 1 401 ? 29.009 22.464 96.740 1.00 40.69 401 ILE G CA 1
ATOM 16485 C C . ILE G 1 401 ? 28.432 23.572 97.607 1.00 40.33 401 ILE G C 1
ATOM 16486 O O . ILE G 1 401 ? 27.221 23.700 97.737 1.00 42.01 401 ILE G O 1
ATOM 16491 N N . PHE G 1 402 ? 29.306 24.367 98.209 1.00 41.84 402 PHE G N 1
ATOM 16492 C CA . PHE G 1 402 ? 28.858 25.470 99.045 1.00 44.74 402 PHE G CA 1
ATOM 16493 C C . PHE G 1 402 ? 27.974 26.429 98.247 1.00 47.40 402 PHE G C 1
ATOM 16494 O O . PHE G 1 402 ? 26.869 26.765 98.677 1.00 48.99 402 PHE G O 1
ATOM 16502 N N . LYS G 1 403 ? 28.457 26.870 97.088 1.00 48.86 403 LYS G N 1
ATOM 16503 C CA . LYS G 1 403 ? 27.698 27.812 96.262 1.00 51.45 403 LYS G CA 1
ATOM 16504 C C . LYS G 1 403 ? 26.332 27.269 95.865 1.00 53.90 403 LYS G C 1
ATOM 16505 O O . LYS G 1 403 ? 25.359 28.023 95.783 1.00 56.86 403 LYS G O 1
ATOM 16511 N N . GLN G 1 404 ? 26.267 25.964 95.609 1.00 54.54 404 GLN G N 1
ATOM 16512 C CA . GLN G 1 404 ? 25.019 25.305 95.236 1.00 54.05 404 GLN G CA 1
ATOM 16513 C C . GLN G 1 404 ? 24.013 25.402 96.375 1.00 51.85 404 GLN G C 1
ATOM 16514 O O . GLN G 1 404 ? 22.833 25.683 96.162 1.00 47.39 404 GLN G O 1
ATOM 16520 N N . CYS G 1 405 ? 24.494 25.157 97.587 1.00 49.19 405 CYS G N 1
ATOM 16521 C CA . CYS G 1 405 ? 23.653 25.231 98.767 1.00 52.59 405 CYS G CA 1
ATOM 16522 C C . CYS G 1 405 ? 23.071 26.629 98.871 1.00 51.18 405 CYS G C 1
ATOM 16523 O O . CYS G 1 405 ? 21.871 26.809 99.064 1.00 53.91 405 CYS G O 1
ATOM 16526 N N . LEU G 1 406 ? 23.936 27.620 98.735 1.00 47.88 406 LEU G N 1
ATOM 16527 C CA . LEU G 1 406 ? 23.523 29.011 98.804 1.00 51.14 406 LEU G CA 1
ATOM 16528 C C . LEU G 1 406 ? 22.533 29.360 97.686 1.00 52.25 406 LEU G C 1
ATOM 16529 O O . LEU G 1 406 ? 21.575 30.112 97.902 1.00 52.89 406 LEU G O 1
ATOM 16534 N N . ARG G 1 407 ? 22.776 28.819 96.492 1.00 49.57 407 ARG G N 1
ATOM 16535 C CA . ARG G 1 407 ? 21.918 29.064 95.333 1.00 46.70 407 ARG G CA 1
ATOM 16536 C C . ARG G 1 407 ? 20.524 28.515 95.605 1.00 45.45 407 ARG G C 1
ATOM 16537 O O . ARG G 1 407 ? 19.529 29.204 95.401 1.00 49.60 407 ARG G O 1
ATOM 16545 N N . THR G 1 408 ? 20.462 27.270 96.065 1.00 40.79 408 THR G N 1
ATOM 16546 C CA . THR G 1 408 ? 19.195 26.633 96.379 1.00 39.54 408 THR G CA 1
ATOM 16547 C C . THR G 1 408 ? 18.355 27.486 97.320 1.00 39.69 408 THR G C 1
ATOM 16548 O O . THR G 1 408 ? 17.161 27.660 97.111 1.00 43.99 408 THR G O 1
ATOM 16552 N N . ILE G 1 409 ? 18.985 28.011 98.359 1.00 39.78 409 ILE G N 1
ATOM 16553 C CA . ILE G 1 409 ? 18.283 28.844 99.325 1.00 44.65 409 ILE G CA 1
ATOM 16554 C C . ILE G 1 409 ? 17.875 30.197 98.743 1.00 46.50 409 ILE G C 1
ATOM 16555 O O . ILE G 1 409 ? 16.728 30.626 98.900 1.00 48.67 409 ILE G O 1
ATOM 16560 N N . ILE G 1 410 ? 18.807 30.865 98.070 1.00 44.57 410 ILE G N 1
ATOM 16561 C CA . ILE G 1 410 ? 18.524 32.181 97.499 1.00 48.38 410 ILE G CA 1
ATOM 16562 C C . ILE G 1 410 ? 17.434 32.120 96.440 1.00 49.68 410 ILE G C 1
ATOM 16563 O O . ILE G 1 410 ? 16.517 32.941 96.418 1.00 50.89 410 ILE G O 1
ATOM 16568 N N . GLU G 1 411 ? 17.541 31.128 95.571 1.00 52.30 411 GLU G N 1
ATOM 16569 C CA . GLU G 1 411 ? 16.579 30.930 94.503 1.00 54.45 411 GLU G CA 1
ATOM 16570 C C . GLU G 1 411 ? 15.272 30.388 95.068 1.00 52.43 411 GLU G C 1
ATOM 16571 O O . GLU G 1 411 ? 14.212 30.982 94.887 1.00 58.35 411 GLU G O 1
ATOM 16577 N N . GLY G 1 412 ? 15.357 29.257 95.758 1.00 46.75 412 GLY G N 1
ATOM 16578 C CA . GLY G 1 412 ? 14.171 28.647 96.326 1.00 42.24 412 GLY G CA 1
ATOM 16579 C C . GLY G 1 412 ? 13.293 29.540 97.188 1.00 40.21 412 GLY G C 1
ATOM 16580 O O . GLY G 1 412 ? 12.146 29.204 97.459 1.00 41.01 412 GLY G O 1
ATOM 16581 N N . THR G 1 413 ? 13.807 30.683 97.615 1.00 41.66 413 THR G N 1
ATOM 16582 C CA . THR G 1 413 ? 13.023 31.562 98.469 1.00 45.34 413 THR G CA 1
ATOM 16583 C C . THR G 1 413 ? 12.824 32.946 97.858 1.00 48.44 413 THR G C 1
ATOM 16584 O O . THR G 1 413 ? 12.494 33.911 98.549 1.00 48.62 413 THR G O 1
ATOM 16588 N N . ARG G 1 414 ? 13.018 33.046 96.553 1.00 51.32 414 ARG G N 1
ATOM 16589 C CA . ARG G 1 414 ? 12.870 34.322 95.873 1.00 55.05 414 ARG G CA 1
ATOM 16590 C C . ARG G 1 414 ? 11.463 34.899 96.046 1.00 54.14 414 ARG G C 1
ATOM 16591 O O . ARG G 1 414 ? 11.292 36.076 96.352 1.00 54.98 414 ARG G O 1
ATOM 16599 N N . SER G 1 415 ? 10.465 34.044 95.871 1.00 57.13 415 SER G N 1
ATOM 16600 C CA . SER G 1 415 ? 9.063 34.426 95.974 1.00 55.29 415 SER G CA 1
ATOM 16601 C C . SER G 1 415 ? 8.574 34.900 97.342 1.00 59.22 415 SER G C 1
ATOM 16602 O O . SER G 1 415 ? 7.601 35.652 97.420 1.00 63.09 415 SER G O 1
ATOM 16605 N N . SER G 1 416 ? 9.236 34.471 98.414 1.00 57.93 416 SER G N 1
ATOM 16606 C CA . SER G 1 416 ? 8.824 34.848 99.767 1.00 54.23 416 SER G CA 1
ATOM 16607 C C . SER G 1 416 ? 9.077 36.309 100.122 1.00 55.59 416 SER G C 1
ATOM 16608 O O . SER G 1 416 ? 8.424 36.871 101.012 1.00 56.54 416 SER G O 1
ATOM 16611 N N . GLY G 1 417 ? 10.034 36.923 99.442 1.00 54.06 417 GLY G N 1
ATOM 16612 C CA . GLY G 1 417 ? 10.336 38.310 99.726 1.00 55.17 417 GLY G CA 1
ATOM 16613 C C . GLY G 1 417 ? 11.089 38.496 101.029 1.00 55.95 417 GLY G C 1
ATOM 16614 O O . GLY G 1 417 ? 11.218 39.623 101.522 1.00 55.60 417 GLY G O 1
ATOM 16615 N N . SER G 1 418 ? 11.595 37.404 101.596 1.00 56.55 418 SER G N 1
ATOM 16616 C CA . SER G 1 418 ? 12.341 37.494 102.852 1.00 60.80 418 SER G CA 1
ATOM 16617 C C . SER G 1 418 ? 13.799 37.854 102.609 1.00 58.35 418 SER G C 1
ATOM 16618 O O . SER G 1 418 ? 14.408 37.396 101.636 1.00 57.32 418 SER G O 1
ATOM 16621 N N . HIS G 1 419 ? 14.349 38.680 103.494 1.00 52.63 419 HIS G N 1
ATOM 16622 C CA . HIS G 1 419 ? 15.746 39.078 103.401 1.00 51.33 419 HIS G CA 1
ATOM 16623 C C . HIS G 1 419 ? 16.573 38.012 104.104 1.00 50.80 419 HIS G C 1
ATOM 16624 O O . HIS G 1 419 ? 16.376 37.746 105.289 1.00 52.92 419 HIS G O 1
ATOM 16631 N N . LEU G 1 420 ? 17.496 37.404 103.375 1.00 47.87 420 LEU G N 1
ATOM 16632 C CA . LEU G 1 420 ? 18.343 36.368 103.936 1.00 43.16 420 LEU G CA 1
ATOM 16633 C C . LEU G 1 420 ? 19.629 36.943 104.516 1.00 37.21 420 LEU G C 1
ATOM 16634 O O . LEU G 1 420 ? 20.286 37.766 103.888 1.00 36.16 420 LEU G O 1
ATOM 16639 N N . VAL G 1 421 ? 19.979 36.510 105.720 1.00 36.03 421 VAL G N 1
ATOM 16640 C CA . VAL G 1 421 ? 21.218 36.935 106.356 1.00 33.20 421 VAL G CA 1
ATOM 16641 C C . VAL G 1 421 ? 22.008 35.662 106.678 1.00 38.15 421 VAL G C 1
ATOM 16642 O O . VAL G 1 421 ? 21.598 34.851 107.512 1.00 42.47 421 VAL G O 1
ATOM 16646 N N . PHE G 1 422 ? 23.130 35.490 105.988 1.00 40.11 422 PHE G N 1
ATOM 16647 C CA . PHE G 1 422 ? 23.991 34.326 106.158 1.00 39.30 422 PHE G CA 1
ATOM 16648 C C . PHE G 1 422 ? 25.133 34.580 107.142 1.00 42.92 422 PHE G C 1
ATOM 16649 O O . PHE G 1 422 ? 25.892 35.543 106.981 1.00 49.37 422 PHE G O 1
ATOM 16657 N N . VAL G 1 423 ? 25.249 33.720 108.157 1.00 37.17 423 VAL G N 1
ATOM 16658 C CA . VAL G 1 423 ? 26.305 33.836 109.158 1.00 32.36 423 VAL G CA 1
ATOM 16659 C C . VAL G 1 423 ? 27.190 32.607 109.031 1.00 33.15 423 VAL G C 1
ATOM 16660 O O . VAL G 1 423 ? 26.710 31.477 109.098 1.00 30.90 423 VAL G O 1
ATOM 16664 N N . PRO G 1 424 ? 28.505 32.811 108.854 1.00 33.95 424 PRO G N 1
ATOM 16665 C CA . PRO G 1 424 ? 29.454 31.703 108.706 1.00 34.27 424 PRO G CA 1
ATOM 16666 C C . PRO G 1 424 ? 29.722 30.948 109.991 1.00 36.52 424 PRO G C 1
ATOM 16667 O O . PRO G 1 424 ? 29.423 31.432 111.078 1.00 41.13 424 PRO G O 1
ATOM 16671 N N . SER G 1 425 ? 30.284 29.754 109.855 1.00 35.39 425 SER G N 1
ATOM 16672 C CA . SER G 1 425 ? 30.614 28.936 111.011 1.00 38.32 425 SER G CA 1
ATOM 16673 C C . SER G 1 425 ? 32.044 28.445 110.850 1.00 39.54 425 SER G C 1
ATOM 16674 O O . SER G 1 425 ? 32.562 28.355 109.739 1.00 39.77 425 SER G O 1
ATOM 16677 N N . LEU G 1 426 ? 32.687 28.137 111.966 1.00 43.74 426 LEU G N 1
ATOM 16678 C CA . LEU G 1 426 ? 34.054 27.651 111.928 1.00 45.01 426 LEU G CA 1
ATOM 16679 C C . LEU G 1 426 ? 34.061 26.236 111.367 1.00 48.26 426 LEU G C 1
ATOM 16680 O O . LEU G 1 426 ? 35.124 25.644 111.159 1.00 54.89 426 LEU G O 1
ATOM 16685 N N . ARG G 1 427 ? 32.873 25.691 111.121 1.00 44.62 427 ARG G N 1
ATOM 16686 C CA . ARG G 1 427 ? 32.776 24.352 110.577 1.00 42.15 427 ARG G CA 1
ATOM 16687 C C . ARG G 1 427 ? 32.517 24.351 109.090 1.00 43.68 427 ARG G C 1
ATOM 16688 O O . ARG G 1 427 ? 32.455 23.290 108.474 1.00 51.20 427 ARG G O 1
ATOM 16696 N N . ASP G 1 428 ? 32.359 25.532 108.505 1.00 43.07 428 ASP G N 1
ATOM 16697 C CA . ASP G 1 428 ? 32.144 25.623 107.062 1.00 45.55 428 ASP G CA 1
ATOM 16698 C C . ASP G 1 428 ? 33.475 25.337 106.402 1.00 44.02 428 ASP G C 1
ATOM 16699 O O . ASP G 1 428 ? 34.311 26.217 106.268 1.00 48.09 428 ASP G O 1
ATOM 16704 N N . VAL G 1 429 ? 33.661 24.092 105.989 1.00 47.73 429 VAL G N 1
ATOM 16705 C CA . VAL G 1 429 ? 34.914 23.638 105.401 1.00 47.55 429 VAL G CA 1
ATOM 16706 C C . VAL G 1 429 ? 35.605 24.500 104.339 1.00 46.89 429 VAL G C 1
ATOM 16707 O O . VAL G 1 429 ? 36.826 24.611 104.327 1.00 53.15 429 VAL G O 1
ATOM 16711 N N . HIS G 1 430 ? 34.841 25.122 103.458 1.00 48.76 430 HIS G N 1
ATOM 16712 C CA . HIS G 1 430 ? 35.425 25.928 102.380 1.00 47.01 430 HIS G CA 1
ATOM 16713 C C . HIS G 1 430 ? 35.852 27.329 102.807 1.00 43.02 430 HIS G C 1
ATOM 16714 O O . HIS G 1 430 ? 36.511 28.037 102.056 1.00 42.97 430 HIS G O 1
ATOM 16721 N N . HIS G 1 431 ? 35.457 27.726 104.005 1.00 40.33 431 HIS G N 1
ATOM 16722 C CA . HIS G 1 431 ? 35.713 29.061 104.509 1.00 40.18 431 HIS G CA 1
ATOM 16723 C C . HIS G 1 431 ? 36.846 29.167 105.537 1.00 47.07 431 HIS G C 1
ATOM 16724 O O . HIS G 1 431 ? 37.212 28.188 106.191 1.00 48.81 431 HIS G O 1
ATOM 16731 N N . GLU G 1 432 ? 37.391 30.378 105.648 1.00 52.13 432 GLU G N 1
ATOM 16732 C CA . GLU G 1 432 ? 38.456 30.731 106.587 1.00 54.37 432 GLU G CA 1
ATOM 16733 C C . GLU G 1 432 ? 38.176 30.036 107.915 1.00 53.03 432 GLU G C 1
ATOM 16734 O O . GLU G 1 432 ? 37.109 30.206 108.499 1.00 55.07 432 GLU G O 1
ATOM 16740 N N . PRO G 1 433 ? 39.137 29.265 108.430 1.00 48.73 433 PRO G N 1
ATOM 16741 C CA . PRO G 1 433 ? 38.885 28.571 109.697 1.00 48.87 433 PRO G CA 1
ATOM 16742 C C . PRO G 1 433 ? 39.170 29.300 111.016 1.00 48.77 433 PRO G C 1
ATOM 16743 O O . PRO G 1 433 ? 38.937 28.753 112.090 1.00 45.69 433 PRO G O 1
ATOM 16747 N N . VAL G 1 434 ? 39.658 30.528 110.950 1.00 47.24 434 VAL G N 1
ATOM 16748 C CA . VAL G 1 434 ? 39.968 31.262 112.167 1.00 40.71 434 VAL G CA 1
ATOM 16749 C C . VAL G 1 434 ? 38.883 32.261 112.545 1.00 44.20 434 VAL G C 1
ATOM 16750 O O . VAL G 1 434 ? 38.277 32.904 111.687 1.00 47.44 434 VAL G O 1
ATOM 16754 N N . TYR G 1 435 ? 38.664 32.387 113.847 1.00 41.55 435 TYR G N 1
ATOM 16755 C CA . TYR G 1 435 ? 37.666 33.279 114.422 1.00 41.16 435 TYR G CA 1
ATOM 16756 C C . TYR G 1 435 ? 38.347 34.574 114.858 1.00 41.68 435 TYR G C 1
ATOM 16757 O O . TYR G 1 435 ? 39.471 34.549 115.339 1.00 47.62 435 TYR G O 1
ATOM 16766 N N . PRO G 1 436 ? 37.695 35.728 114.662 1.00 40.72 436 PRO G N 1
ATOM 16767 C CA . PRO G 1 436 ? 36.378 35.927 114.063 1.00 39.16 436 PRO G CA 1
ATOM 16768 C C . PRO G 1 436 ? 36.480 35.717 112.556 1.00 39.87 436 PRO G C 1
ATOM 16769 O O . PRO G 1 436 ? 37.532 35.955 111.970 1.00 45.74 436 PRO G O 1
ATOM 16773 N N . GLN G 1 437 ? 35.388 35.284 111.934 1.00 38.68 437 GLN G N 1
ATOM 16774 C CA . GLN G 1 437 ? 35.372 35.025 110.496 1.00 34.95 437 GLN G CA 1
ATOM 16775 C C . GLN G 1 437 ? 34.734 36.130 109.701 1.00 33.09 437 GLN G C 1
ATOM 16776 O O . GLN G 1 437 ? 33.764 36.746 110.148 1.00 37.91 437 GLN G O 1
ATOM 16782 N N . PRO G 1 438 ? 35.267 36.395 108.501 1.00 35.13 438 PRO G N 1
ATOM 16783 C CA . PRO G 1 438 ? 34.710 37.439 107.636 1.00 38.43 438 PRO G CA 1
ATOM 16784 C C . PRO G 1 438 ? 33.526 36.817 106.876 1.00 39.76 438 PRO G C 1
ATOM 16785 O O . PRO G 1 438 ? 33.332 35.587 106.894 1.00 27.26 438 PRO G O 1
ATOM 16789 N N . PRO G 1 439 ? 32.724 37.654 106.199 1.00 41.19 439 PRO G N 1
ATOM 16790 C CA . PRO G 1 439 ? 31.561 37.193 105.436 1.00 42.24 439 PRO G CA 1
ATOM 16791 C C . PRO G 1 439 ? 31.926 36.211 104.337 1.00 39.60 439 PRO G C 1
ATOM 16792 O O . PRO G 1 439 ? 33.051 36.195 103.855 1.00 42.81 439 PRO G O 1
ATOM 16796 N N . PHE G 1 440 ? 30.966 35.386 103.953 1.00 39.04 440 PHE G N 1
ATOM 16797 C CA . PHE G 1 440 ? 31.165 34.450 102.865 1.00 36.54 440 PHE G CA 1
ATOM 16798 C C . PHE G 1 440 ? 31.346 35.285 101.596 1.00 42.70 440 PHE G C 1
ATOM 16799 O O . PHE G 1 440 ? 30.988 36.471 101.548 1.00 43.94 440 PHE G O 1
ATOM 16807 N N . SER G 1 441 ? 31.887 34.658 100.563 1.00 46.04 441 SER G N 1
ATOM 16808 C CA . SER G 1 441 ? 32.053 35.333 99.286 1.00 53.08 441 SER G CA 1
ATOM 16809 C C . SER G 1 441 ? 31.148 34.628 98.287 1.00 51.40 441 SER G C 1
ATOM 16810 O O . SER G 1 441 ? 31.311 33.431 98.020 1.00 50.09 441 SER G O 1
ATOM 16813 N N . TYR G 1 442 ? 30.181 35.378 97.764 1.00 49.50 442 TYR G N 1
ATOM 16814 C CA . TYR G 1 442 ? 29.224 34.864 96.800 1.00 49.84 442 TYR G CA 1
ATOM 16815 C C . TYR G 1 442 ? 28.883 36.003 95.866 1.00 51.22 442 TYR G C 1
ATOM 16816 O O . TYR G 1 442 ? 28.278 36.987 96.287 1.00 62.26 442 TYR G O 1
ATOM 16825 N N . SER G 1 443 ? 29.266 35.882 94.602 1.00 51.43 443 SER G N 1
ATOM 16826 C CA . SER G 1 443 ? 28.996 36.942 93.639 1.00 58.77 443 SER G CA 1
ATOM 16827 C C . SER G 1 443 ? 27.874 36.606 92.669 1.00 61.52 443 SER G C 1
ATOM 16828 O O . SER G 1 443 ? 27.326 37.501 92.025 1.00 63.77 443 SER G O 1
ATOM 16831 N N . ASP G 1 444 ? 27.541 35.321 92.563 1.00 62.84 444 ASP G N 1
ATOM 16832 C CA . ASP G 1 444 ? 26.496 34.868 91.645 1.00 64.37 444 ASP G CA 1
ATOM 16833 C C . ASP G 1 444 ? 25.109 35.359 92.073 1.00 62.97 444 ASP G C 1
ATOM 16834 O O . ASP G 1 444 ? 24.262 34.578 92.495 1.00 63.16 444 ASP G O 1
ATOM 16839 N N . LEU G 1 445 ? 24.876 36.658 91.942 1.00 64.30 445 LEU G N 1
ATOM 16840 C CA . LEU G 1 445 ? 23.606 37.241 92.339 1.00 66.35 445 LEU G CA 1
ATOM 16841 C C . LEU G 1 445 ? 23.049 38.224 91.317 1.00 69.47 445 LEU G C 1
ATOM 16842 O O . LEU G 1 445 ? 23.777 39.059 90.791 1.00 73.98 445 LEU G O 1
ATOM 16847 N N . SER G 1 446 ? 21.751 38.124 91.051 1.00 72.36 446 SER G N 1
ATOM 16848 C CA . SER G 1 446 ? 21.081 39.037 90.135 1.00 72.89 446 SER G CA 1
ATOM 16849 C C . SER G 1 446 ? 21.115 40.365 90.878 1.00 74.12 446 SER G C 1
ATOM 16850 O O . SER G 1 446 ? 21.643 40.431 91.986 1.00 75.27 446 SER G O 1
ATOM 16853 N N . ARG G 1 447 ? 20.565 41.424 90.298 1.00 76.55 447 ARG G N 1
ATOM 16854 C CA . ARG G 1 447 ? 20.570 42.701 91.000 1.00 79.39 447 ARG G CA 1
ATOM 16855 C C . ARG G 1 447 ? 19.397 42.715 91.971 1.00 80.41 447 ARG G C 1
ATOM 16856 O O . ARG G 1 447 ? 19.352 43.514 92.906 1.00 79.96 447 ARG G O 1
ATOM 16864 N N . GLU G 1 448 ? 18.448 41.815 91.739 1.00 83.27 448 GLU G N 1
ATOM 16865 C CA . GLU G 1 448 ? 17.282 41.697 92.604 1.00 84.19 448 GLU G CA 1
ATOM 16866 C C . GLU G 1 448 ? 17.719 40.950 93.857 1.00 81.82 448 GLU G C 1
ATOM 16867 O O . GLU G 1 448 ? 17.517 41.426 94.977 1.00 82.00 448 GLU G O 1
ATOM 16873 N N . ASP G 1 449 ? 18.331 39.783 93.659 1.00 76.94 449 ASP G N 1
ATOM 16874 C CA . ASP G 1 449 ? 18.805 38.970 94.770 1.00 73.75 449 ASP G CA 1
ATOM 16875 C C . ASP G 1 449 ? 19.669 39.801 95.706 1.00 69.15 449 ASP G C 1
ATOM 16876 O O . ASP G 1 449 ? 19.587 39.662 96.921 1.00 68.04 449 ASP G O 1
ATOM 16881 N N . LYS G 1 450 ? 20.497 40.667 95.134 1.00 64.82 450 LYS G N 1
ATOM 16882 C CA . LYS G 1 450 ? 21.383 41.514 95.922 1.00 63.63 450 LYS G CA 1
ATOM 16883 C C . LYS G 1 450 ? 20.639 42.378 96.949 1.00 61.63 450 LYS G C 1
ATOM 16884 O O . LYS G 1 450 ? 21.210 42.785 97.955 1.00 57.05 450 LYS G O 1
ATOM 16890 N N . LYS G 1 451 ? 19.370 42.668 96.697 1.00 63.93 451 LYS G N 1
ATOM 16891 C CA . LYS G 1 451 ? 18.595 43.476 97.633 1.00 65.66 451 LYS G CA 1
ATOM 16892 C C . LYS G 1 451 ? 17.925 42.550 98.641 1.00 64.46 451 LYS G C 1
ATOM 16893 O O . LYS G 1 451 ? 17.332 43.006 99.619 1.00 67.62 451 LYS G O 1
ATOM 16899 N N . GLN G 1 452 ? 18.031 41.247 98.393 1.00 60.89 452 GLN G N 1
ATOM 16900 C CA . GLN G 1 452 ? 17.414 40.239 99.245 1.00 58.38 452 GLN G CA 1
ATOM 16901 C C . GLN G 1 452 ? 18.418 39.406 100.045 1.00 57.00 452 GLN G C 1
ATOM 16902 O O . GLN G 1 452 ? 18.044 38.701 100.978 1.00 58.47 452 GLN G O 1
ATOM 16908 N N . VAL G 1 453 ? 19.694 39.493 99.692 1.00 52.95 453 VAL G N 1
ATOM 16909 C CA . VAL G 1 453 ? 20.711 38.704 100.372 1.00 42.46 453 VAL G CA 1
ATOM 16910 C C . VAL G 1 453 ? 21.800 39.516 101.060 1.00 43.81 453 VAL G C 1
ATOM 16911 O O . VAL G 1 453 ? 22.297 40.498 100.519 1.00 43.73 453 VAL G O 1
ATOM 16915 N N . GLN G 1 454 ? 22.178 39.083 102.254 1.00 42.79 454 GLN G N 1
ATOM 16916 C CA . GLN G 1 454 ? 23.221 39.755 103.013 1.00 42.63 454 GLN G CA 1
ATOM 16917 C C . GLN G 1 454 ? 24.186 38.739 103.622 1.00 42.83 454 GLN G C 1
ATOM 16918 O O . GLN G 1 454 ? 23.764 37.718 104.177 1.00 43.61 454 GLN G O 1
ATOM 16924 N N . PHE G 1 455 ? 25.482 39.016 103.498 1.00 40.35 455 PHE G N 1
ATOM 16925 C CA . PHE G 1 455 ? 26.508 38.150 104.065 1.00 39.42 455 PHE G CA 1
ATOM 16926 C C . PHE G 1 455 ? 27.203 38.924 105.167 1.00 41.14 455 PHE G C 1
ATOM 16927 O O . PHE G 1 455 ? 27.865 39.929 104.918 1.00 39.41 455 PHE G O 1
ATOM 16935 N N . VAL G 1 456 ? 27.030 38.459 106.395 1.00 44.01 456 VAL G N 1
ATOM 16936 C CA . VAL G 1 456 ? 27.637 39.112 107.535 1.00 42.52 456 VAL G CA 1
ATOM 16937 C C . VAL G 1 456 ? 28.757 38.240 108.070 1.00 44.61 456 VAL G C 1
ATOM 16938 O O . VAL G 1 456 ? 28.948 37.109 107.619 1.00 38.89 456 VAL G O 1
ATOM 16942 N N . SER G 1 457 ? 29.491 38.774 109.040 1.00 45.10 457 SER G N 1
ATOM 16943 C CA . SER G 1 457 ? 30.606 38.059 109.649 1.00 44.56 457 SER G CA 1
ATOM 16944 C C . SER G 1 457 ? 30.145 37.203 110.811 1.00 43.15 457 SER G C 1
ATOM 16945 O O . SER G 1 457 ? 28.964 37.133 111.117 1.00 52.77 457 SER G O 1
ATOM 16948 N N . GLU G 1 458 ? 31.098 36.559 111.462 1.00 42.86 458 GLU G N 1
ATOM 16949 C CA . GLU G 1 458 ? 30.821 35.731 112.624 1.00 42.60 458 GLU G CA 1
ATOM 16950 C C . GLU G 1 458 ? 31.885 36.101 113.640 1.00 43.48 458 GLU G C 1
ATOM 16951 O O . GLU G 1 458 ? 33.060 35.836 113.418 1.00 48.49 458 GLU G O 1
ATOM 16957 N N . PRO G 1 459 ? 31.505 36.728 114.766 1.00 44.69 459 PRO G N 1
ATOM 16958 C CA . PRO G 1 459 ? 30.167 37.119 115.201 1.00 44.87 459 PRO G CA 1
ATOM 16959 C C . PRO G 1 459 ? 29.685 38.389 114.499 1.00 45.65 459 PRO G C 1
ATOM 16960 O O . PRO G 1 459 ? 30.430 39.025 113.750 1.00 40.80 459 PRO G O 1
ATOM 16964 N N . CYS G 1 460 ? 28.438 38.757 114.766 1.00 44.35 460 CYS G N 1
ATOM 16965 C CA . CYS G 1 460 ? 27.848 39.921 114.148 1.00 45.82 460 CYS G CA 1
ATOM 16966 C C . CYS G 1 460 ? 26.768 40.534 115.026 1.00 45.78 460 CYS G C 1
ATOM 16967 O O . CYS G 1 460 ? 25.949 39.818 115.610 1.00 43.30 460 CYS G O 1
ATOM 16970 N N . SER G 1 461 ? 26.792 41.861 115.129 1.00 45.02 461 SER G N 1
ATOM 16971 C CA . SER G 1 461 ? 25.791 42.597 115.886 1.00 43.92 461 SER G CA 1
ATOM 16972 C C . SER G 1 461 ? 24.978 43.235 114.771 1.00 45.98 461 SER G C 1
ATOM 16973 O O . SER G 1 461 ? 25.476 44.083 114.042 1.00 48.57 461 SER G O 1
ATOM 16976 N N . LEU G 1 462 ? 23.731 42.808 114.628 1.00 48.62 462 LEU G N 1
ATOM 16977 C CA . LEU G 1 462 ? 22.871 43.305 113.568 1.00 49.47 462 LEU G CA 1
ATOM 16978 C C . LEU G 1 462 ? 21.645 44.065 114.075 1.00 52.84 462 LEU G C 1
ATOM 16979 O O . LEU G 1 462 ? 21.008 43.658 115.045 1.00 57.57 462 LEU G O 1
ATOM 16984 N N . SER G 1 463 ? 21.321 45.178 113.426 1.00 49.14 463 SER G N 1
ATOM 16985 C CA . SER G 1 463 ? 20.142 45.949 113.798 1.00 46.42 463 SER G CA 1
ATOM 16986 C C . SER G 1 463 ? 19.035 45.632 112.792 1.00 46.45 463 SER G C 1
ATOM 16987 O O . SER G 1 463 ? 19.190 45.842 111.588 1.00 47.30 463 SER G O 1
ATOM 16990 N N . ILE G 1 464 ? 17.925 45.113 113.292 1.00 44.28 464 ILE G N 1
ATOM 16991 C CA . ILE G 1 464 ? 16.798 44.761 112.445 1.00 46.48 464 ILE G CA 1
ATOM 16992 C C . ILE G 1 464 ? 15.626 45.622 112.876 1.00 50.09 464 ILE G C 1
ATOM 16993 O O . ILE G 1 464 ? 15.059 45.411 113.952 1.00 49.62 464 ILE G O 1
ATOM 16998 N N . ASN G 1 465 ? 15.268 46.600 112.053 1.00 53.81 465 ASN G N 1
ATOM 16999 C CA . ASN G 1 465 ? 14.152 47.473 112.391 1.00 56.26 465 ASN G CA 1
ATOM 17000 C C . ASN G 1 465 ? 14.365 48.125 113.749 1.00 55.39 465 ASN G C 1
ATOM 17001 O O . ASN G 1 465 ? 13.424 48.240 114.538 1.00 54.32 465 ASN G O 1
ATOM 17006 N N . GLY G 1 466 ? 15.600 48.531 114.029 1.00 54.63 466 GLY G N 1
ATOM 17007 C CA . GLY G 1 466 ? 15.885 49.174 115.303 1.00 56.86 466 GLY G CA 1
ATOM 17008 C C . GLY G 1 466 ? 16.194 48.236 116.463 1.00 56.09 466 GLY G C 1
ATOM 17009 O O . GLY G 1 466 ? 16.684 48.674 117.508 1.00 54.38 466 GLY G O 1
ATOM 17010 N N . VAL G 1 467 ? 15.903 46.951 116.291 1.00 50.29 467 VAL G N 1
ATOM 17011 C CA . VAL G 1 467 ? 16.170 45.966 117.331 1.00 48.86 467 VAL G CA 1
ATOM 17012 C C . VAL G 1 467 ? 17.577 45.404 117.134 1.00 48.79 467 VAL G C 1
ATOM 17013 O O . VAL G 1 467 ? 17.932 44.975 116.035 1.00 50.46 467 VAL G O 1
ATOM 17017 N N . ILE G 1 468 ? 18.378 45.409 118.194 1.00 45.39 468 ILE G N 1
ATOM 17018 C CA . ILE G 1 468 ? 19.740 44.894 118.105 1.00 44.66 468 ILE G CA 1
ATOM 17019 C C . ILE G 1 468 ? 19.819 43.391 118.345 1.00 47.57 468 ILE G C 1
ATOM 17020 O O . ILE G 1 468 ? 19.354 42.884 119.367 1.00 46.71 468 ILE G O 1
ATOM 17025 N N . PHE G 1 469 ? 20.416 42.686 117.391 1.00 46.35 469 PHE G N 1
ATOM 17026 C CA . PHE G 1 469 ? 20.585 41.249 117.475 1.00 42.07 469 PHE G CA 1
ATOM 17027 C C . PHE G 1 469 ? 22.051 40.893 117.623 1.00 44.47 469 PHE G C 1
ATOM 17028 O O . PHE G 1 469 ? 22.893 41.374 116.878 1.00 46.84 469 PHE G O 1
ATOM 17036 N N . GLY G 1 470 ? 22.350 40.049 118.597 1.00 45.07 470 GLY G N 1
ATOM 17037 C CA . GLY G 1 470 ? 23.707 39.585 118.772 1.00 42.18 470 GLY G CA 1
ATOM 17038 C C . GLY G 1 470 ? 23.665 38.233 118.086 1.00 41.35 470 GLY G C 1
ATOM 17039 O O . GLY G 1 470 ? 22.809 37.404 118.405 1.00 39.47 470 GLY G O 1
ATOM 17040 N N . LEU G 1 471 ? 24.569 37.996 117.144 1.00 42.06 471 LEU G N 1
ATOM 17041 C CA . LEU G 1 471 ? 24.563 36.733 116.417 1.00 39.63 471 LEU G CA 1
ATOM 17042 C C . LEU G 1 471 ? 25.903 36.024 116.439 1.00 40.34 471 LEU G C 1
ATOM 17043 O O . LEU G 1 471 ? 26.929 36.633 116.147 1.00 38.68 471 LEU G O 1
ATOM 17048 N N . THR G 1 472 ? 25.890 34.737 116.783 1.00 40.36 472 THR G N 1
ATOM 17049 C CA . THR G 1 472 ? 27.110 33.936 116.773 1.00 43.23 472 THR G CA 1
ATOM 17050 C C . THR G 1 472 ? 26.766 32.493 116.496 1.00 41.90 472 THR G C 1
ATOM 17051 O O . THR G 1 472 ? 25.823 31.949 117.059 1.00 45.39 472 THR G O 1
ATOM 17055 N N . SER G 1 473 ? 27.538 31.872 115.617 1.00 43.75 473 SER G N 1
ATOM 17056 C CA . SER G 1 473 ? 27.303 30.485 115.253 1.00 42.37 473 SER G CA 1
ATOM 17057 C C . SER G 1 473 ? 28.183 29.553 116.064 1.00 45.52 473 SER G C 1
ATOM 17058 O O . SER G 1 473 ? 28.004 28.338 116.029 1.00 50.87 473 SER G O 1
ATOM 17061 N N . THR G 1 474 ? 29.143 30.128 116.783 1.00 48.00 474 THR G N 1
ATOM 17062 C CA . THR G 1 474 ? 30.069 29.355 117.604 1.00 46.76 474 THR G CA 1
ATOM 17063 C C . THR G 1 474 ? 29.391 28.876 118.875 1.00 49.60 474 THR G C 1
ATOM 17064 O O . THR G 1 474 ? 28.689 29.639 119.533 1.00 53.71 474 THR G O 1
ATOM 17068 N N . ASP G 1 475 ? 29.608 27.616 119.229 1.00 47.31 475 ASP G N 1
ATOM 17069 C CA . ASP G 1 475 ? 28.964 27.059 120.411 1.00 50.22 475 ASP G CA 1
ATOM 17070 C C . ASP G 1 475 ? 29.573 27.518 121.735 1.00 49.47 475 ASP G C 1
ATOM 17071 O O . ASP G 1 475 ? 30.101 26.726 122.503 1.00 52.81 475 ASP G O 1
ATOM 17076 N N . LEU G 1 476 ? 29.473 28.808 121.999 1.00 49.82 476 LEU G N 1
ATOM 17077 C CA . LEU G 1 476 ? 30.009 29.396 123.210 1.00 52.66 476 LEU G CA 1
ATOM 17078 C C . LEU G 1 476 ? 29.399 28.811 124.479 1.00 55.01 476 LEU G C 1
ATOM 17079 O O . LEU G 1 476 ? 30.101 28.596 125.465 1.00 54.25 476 LEU G O 1
ATOM 17084 N N . LEU G 1 477 ? 28.093 28.561 124.461 1.00 56.50 477 LEU G N 1
ATOM 17085 C CA . LEU G 1 477 ? 27.413 28.007 125.629 1.00 55.78 477 LEU G CA 1
ATOM 17086 C C . LEU G 1 477 ? 27.987 26.661 126.025 1.00 57.95 477 LEU G C 1
ATOM 17087 O O . LEU G 1 477 ? 28.316 26.432 127.186 1.00 61.92 477 LEU G O 1
ATOM 17092 N N . PHE G 1 478 ? 28.096 25.766 125.052 1.00 56.99 478 PHE G N 1
ATOM 17093 C CA . PHE G 1 478 ? 28.614 24.430 125.296 1.00 55.56 478 PHE G CA 1
ATOM 17094 C C . PHE G 1 478 ? 30.064 24.457 125.748 1.00 56.05 478 PHE G C 1
ATOM 17095 O O . PHE G 1 478 ? 30.490 23.619 126.548 1.00 58.17 478 PHE G O 1
ATOM 17103 N N . HIS G 1 479 ? 30.822 25.417 125.234 1.00 50.05 479 HIS G N 1
ATOM 17104 C CA . HIS G 1 479 ? 32.229 25.541 125.586 1.00 50.79 479 HIS G CA 1
ATOM 17105 C C . HIS G 1 479 ? 32.407 26.124 126.982 1.00 52.63 479 HIS G C 1
ATOM 17106 O O . HIS G 1 479 ? 33.207 25.642 127.775 1.00 52.24 479 HIS G O 1
ATOM 17113 N N . LEU G 1 480 ? 31.662 27.183 127.259 1.00 55.79 480 LEU G N 1
ATOM 17114 C CA . LEU G 1 480 ? 31.735 27.871 128.530 1.00 55.20 480 LEU G CA 1
ATOM 17115 C C . LEU G 1 480 ? 31.092 27.020 129.618 1.00 59.91 480 LEU G C 1
ATOM 17116 O O . LEU G 1 480 ? 31.567 26.984 130.751 1.00 64.70 480 LEU G O 1
ATOM 17121 N N . GLY G 1 481 ? 30.024 26.318 129.264 1.00 60.06 481 GLY G N 1
ATOM 17122 C CA . GLY G 1 481 ? 29.339 25.494 130.238 1.00 59.74 481 GLY G CA 1
ATOM 17123 C C . GLY G 1 481 ? 30.189 24.342 130.716 1.00 58.66 481 GLY G C 1
ATOM 17124 O O . GLY G 1 481 ? 30.056 23.894 131.851 1.00 61.95 481 GLY G O 1
ATOM 17125 N N . ALA G 1 482 ? 31.073 23.863 129.853 1.00 56.73 482 ALA G N 1
ATOM 17126 C CA . ALA G 1 482 ? 31.930 22.741 130.203 1.00 58.56 482 ALA G CA 1
ATOM 17127 C C . ALA G 1 482 ? 33.082 23.140 131.105 1.00 59.97 482 ALA G C 1
ATOM 17128 O O . ALA G 1 482 ? 33.752 22.284 131.667 1.00 60.48 482 ALA G O 1
ATOM 17130 N N . GLU G 1 483 ? 33.303 24.439 131.254 1.00 64.50 483 GLU G N 1
ATOM 17131 C CA . GLU G 1 483 ? 34.419 24.927 132.054 1.00 65.90 483 GLU G CA 1
ATOM 17132 C C . GLU G 1 483 ? 34.051 25.794 133.246 1.00 66.14 483 GLU G C 1
ATOM 17133 O O . GLU G 1 483 ? 34.929 26.254 133.965 1.00 68.22 483 GLU G O 1
ATOM 17139 N N . GLU G 1 484 ? 32.765 26.021 133.462 1.00 65.77 484 GLU G N 1
ATOM 17140 C CA . GLU G 1 484 ? 32.339 26.868 134.565 1.00 64.12 484 GLU G CA 1
ATOM 17141 C C . GLU G 1 484 ? 32.135 26.092 135.861 1.00 62.71 484 GLU G C 1
ATOM 17142 O O . GLU G 1 484 ? 31.730 24.926 135.845 1.00 63.29 484 GLU G O 1
ATOM 17148 N N . ILE G 1 485 ? 32.445 26.743 136.981 1.00 58.88 485 ILE G N 1
ATOM 17149 C CA . ILE G 1 485 ? 32.256 26.142 138.297 1.00 56.99 485 ILE G CA 1
ATOM 17150 C C . ILE G 1 485 ? 31.347 27.081 139.074 1.00 58.53 485 ILE G C 1
ATOM 17151 O O . ILE G 1 485 ? 31.477 28.311 138.976 1.00 63.05 485 ILE G O 1
ATOM 17156 N N . SER G 1 486 ? 30.423 26.498 139.832 1.00 57.25 486 SER G N 1
ATOM 17157 C CA . SER G 1 486 ? 29.467 27.281 140.602 1.00 62.94 486 SER G CA 1
ATOM 17158 C C . SER G 1 486 ? 29.367 26.869 142.073 1.00 67.23 486 SER G C 1
ATOM 17159 O O . SER G 1 486 ? 29.580 25.704 142.427 1.00 63.22 486 SER G O 1
ATOM 17162 N N . SER G 1 487 ? 29.034 27.842 142.920 1.00 72.41 487 SER G N 1
ATOM 17163 C CA . SER G 1 487 ? 28.870 27.615 144.353 1.00 77.64 487 SER G CA 1
ATOM 17164 C C . SER G 1 487 ? 27.556 26.874 144.614 1.00 83.64 487 SER G C 1
ATOM 17165 O O . SER G 1 487 ? 27.335 26.348 145.706 1.00 84.31 487 SER G O 1
ATOM 17168 N N . SER G 1 488 ? 26.683 26.848 143.608 1.00 89.84 488 SER G N 1
ATOM 17169 C CA . SER G 1 488 ? 25.392 26.171 143.719 1.00 93.56 488 SER G CA 1
ATOM 17170 C C . SER G 1 488 ? 25.463 24.804 143.045 1.00 95.01 488 SER G C 1
ATOM 17171 O O . SER G 1 488 ? 25.001 23.805 143.592 1.00 97.26 488 SER G O 1
ATOM 17174 N N . THR G 1 491 ? 18.015 25.371 142.528 1.00 95.02 491 THR G N 1
ATOM 17175 C CA . THR G 1 491 ? 18.998 26.279 143.109 1.00 95.72 491 THR G CA 1
ATOM 17176 C C . THR G 1 491 ? 19.472 27.310 142.079 1.00 95.31 491 THR G C 1
ATOM 17177 O O . THR G 1 491 ? 19.488 28.515 142.349 1.00 95.64 491 THR G O 1
ATOM 17181 N N . SER G 1 492 ? 19.833 26.834 140.890 1.00 93.75 492 SER G N 1
ATOM 17182 C CA . SER G 1 492 ? 20.318 27.719 139.845 1.00 90.51 492 SER G CA 1
ATOM 17183 C C . SER G 1 492 ? 20.171 27.145 138.440 1.00 88.63 492 SER G C 1
ATOM 17184 O O . SER G 1 492 ? 20.405 25.954 138.203 1.00 88.44 492 SER G O 1
ATOM 17187 N N . ASP G 1 493 ? 19.770 28.012 137.517 1.00 84.99 493 ASP G N 1
ATOM 17188 C CA . ASP G 1 493 ? 19.624 27.647 136.118 1.00 79.88 493 ASP G CA 1
ATOM 17189 C C . ASP G 1 493 ? 21.001 27.847 135.494 1.00 75.64 493 ASP G C 1
ATOM 17190 O O . ASP G 1 493 ? 21.487 28.971 135.365 1.00 72.65 493 ASP G O 1
ATOM 17195 N N . ARG G 1 494 ? 21.632 26.743 135.124 1.00 69.49 494 ARG G N 1
ATOM 17196 C CA . ARG G 1 494 ? 22.960 26.779 134.537 1.00 67.48 494 ARG G CA 1
ATOM 17197 C C . ARG G 1 494 ? 23.099 27.740 133.355 1.00 68.72 494 ARG G C 1
ATOM 17198 O O . ARG G 1 494 ? 23.981 28.598 133.337 1.00 70.06 494 ARG G O 1
ATOM 17206 N N . PHE G 1 495 ? 22.229 27.594 132.366 1.00 68.13 495 PHE G N 1
ATOM 17207 C CA . PHE G 1 495 ? 22.291 28.436 131.183 1.00 66.12 495 PHE G CA 1
ATOM 17208 C C . PHE G 1 495 ? 22.137 29.917 131.468 1.00 63.53 495 PHE G C 1
ATOM 17209 O O . PHE G 1 495 ? 22.789 30.738 130.827 1.00 64.13 495 PHE G O 1
ATOM 17217 N N . SER G 1 496 ? 21.284 30.268 132.423 1.00 61.24 496 SER G N 1
ATOM 17218 C CA . SER G 1 496 ? 21.104 31.676 132.763 1.00 63.55 496 SER G CA 1
ATOM 17219 C C . SER G 1 496 ? 22.414 32.231 133.306 1.00 61.98 496 SER G C 1
ATOM 17220 O O . SER G 1 496 ? 22.734 33.403 133.112 1.00 67.30 496 SER G O 1
ATOM 17223 N N . ARG G 1 497 ? 23.170 31.376 133.987 1.00 59.32 497 ARG G N 1
ATOM 17224 C CA . ARG G 1 497 ? 24.452 31.770 134.555 1.00 56.30 497 ARG G CA 1
ATOM 17225 C C . ARG G 1 497 ? 25.445 32.061 133.437 1.00 53.02 497 ARG G C 1
ATOM 17226 O O . ARG G 1 497 ? 26.137 33.080 133.453 1.00 53.26 497 ARG G O 1
ATOM 17234 N N . ILE G 1 498 ? 25.504 31.153 132.470 1.00 48.14 498 ILE G N 1
ATOM 17235 C CA . ILE G 1 498 ? 26.407 31.280 131.340 1.00 45.05 498 ILE G CA 1
ATOM 17236 C C . ILE G 1 498 ? 26.030 32.451 130.441 1.00 46.89 498 ILE G C 1
ATOM 17237 O O . ILE G 1 498 ? 26.898 33.169 129.943 1.00 44.03 498 ILE G O 1
ATOM 17242 N N . LEU G 1 499 ? 24.736 32.652 130.235 1.00 46.66 499 LEU G N 1
ATOM 17243 C CA . LEU G 1 499 ? 24.287 33.767 129.414 1.00 49.34 499 LEU G CA 1
ATOM 17244 C C . LEU G 1 499 ? 24.609 35.087 130.122 1.00 50.05 499 LEU G C 1
ATOM 17245 O O . LEU G 1 499 ? 24.909 36.101 129.477 1.00 47.16 499 LEU G O 1
ATOM 17250 N N . LYS G 1 500 ? 24.557 35.067 131.450 1.00 47.95 500 LYS G N 1
ATOM 17251 C CA . LYS G 1 500 ? 24.853 36.260 132.226 1.00 52.65 500 LYS G CA 1
ATOM 17252 C C . LYS G 1 500 ? 26.330 36.615 132.064 1.00 53.87 500 LYS G C 1
ATOM 17253 O O . LYS G 1 500 ? 26.695 37.791 132.041 1.00 55.57 500 LYS G O 1
ATOM 17259 N N . HIS G 1 501 ? 27.175 35.594 131.943 1.00 50.97 501 HIS G N 1
ATOM 17260 C CA . HIS G 1 501 ? 28.607 35.813 131.770 1.00 48.41 501 HIS G CA 1
ATOM 17261 C C . HIS G 1 501 ? 28.922 36.441 130.429 1.00 49.78 501 HIS G C 1
ATOM 17262 O O . HIS G 1 501 ? 29.828 37.261 130.320 1.00 52.43 501 HIS G O 1
ATOM 17269 N N . ILE G 1 502 ? 28.183 36.043 129.404 1.00 48.37 502 ILE G N 1
ATOM 17270 C CA . ILE G 1 502 ? 28.400 36.578 128.076 1.00 43.72 502 ILE G CA 1
ATOM 17271 C C . ILE G 1 502 ? 28.018 38.039 128.060 1.00 44.08 502 ILE G C 1
ATOM 17272 O O . ILE G 1 502 ? 28.706 38.857 127.467 1.00 41.76 502 ILE G O 1
ATOM 17277 N N . LEU G 1 503 ? 26.925 38.364 128.738 1.00 47.75 503 LEU G N 1
ATOM 17278 C CA . LEU G 1 503 ? 26.449 39.737 128.777 1.00 50.38 503 LEU G CA 1
ATOM 17279 C C . LEU G 1 503 ? 27.248 40.644 129.714 1.00 51.82 503 LEU G C 1
ATOM 17280 O O . LEU G 1 503 ? 27.164 41.870 129.616 1.00 54.84 503 LEU G O 1
ATOM 17285 N N . THR G 1 504 ? 28.025 40.058 130.619 1.00 52.37 504 THR G N 1
ATOM 17286 C CA . THR G 1 504 ? 28.814 40.870 131.544 1.00 53.02 504 THR G CA 1
ATOM 17287 C C . THR G 1 504 ? 30.298 40.927 131.197 1.00 54.96 504 THR G C 1
ATOM 17288 O O . THR G 1 504 ? 31.030 41.760 131.738 1.00 54.02 504 THR G O 1
ATOM 17292 N N . GLN G 1 505 ? 30.745 40.043 130.308 1.00 54.02 505 GLN G N 1
ATOM 17293 C CA . GLN G 1 505 ? 32.142 40.037 129.890 1.00 51.95 505 GLN G CA 1
ATOM 17294 C C . GLN G 1 505 ? 32.326 40.834 128.598 1.00 53.08 505 GLN G C 1
ATOM 17295 O O . GLN G 1 505 ? 33.446 41.046 128.141 1.00 57.80 505 GLN G O 1
ATOM 17301 N N . ARG G 1 506 ? 31.218 41.266 128.010 1.00 52.24 506 ARG G N 1
ATOM 17302 C CA . ARG G 1 506 ? 31.246 42.086 126.807 1.00 51.35 506 ARG G CA 1
ATOM 17303 C C . ARG G 1 506 ? 31.961 41.520 125.587 1.00 51.32 506 ARG G C 1
ATOM 17304 O O . ARG G 1 506 ? 32.450 42.273 124.745 1.00 52.90 506 ARG G O 1
ATOM 17312 N N . SER G 1 507 ? 31.997 40.202 125.476 1.00 49.09 507 SER G N 1
ATOM 17313 C CA . SER G 1 507 ? 32.658 39.555 124.355 1.00 48.18 507 SER G CA 1
ATOM 17314 C C . SER G 1 507 ? 31.776 38.425 123.850 1.00 48.24 507 SER G C 1
ATOM 17315 O O . SER G 1 507 ? 30.962 37.887 124.598 1.00 51.01 507 SER G O 1
ATOM 17318 N N . TYR G 1 508 ? 31.929 38.070 122.580 1.00 44.77 508 TYR G N 1
ATOM 17319 C CA . TYR G 1 508 ? 31.137 36.996 121.992 1.00 42.25 508 TYR G CA 1
ATOM 17320 C C . TYR G 1 508 ? 31.774 35.651 122.278 1.00 41.37 508 TYR G C 1
ATOM 17321 O O . TYR G 1 508 ? 31.231 34.613 121.934 1.00 38.32 508 TYR G O 1
ATOM 17330 N N . TYR G 1 509 ? 32.952 35.686 122.884 1.00 46.67 509 TYR G N 1
ATOM 17331 C CA . TYR G 1 509 ? 33.672 34.474 123.259 1.00 43.14 509 TYR G CA 1
ATOM 17332 C C . TYR G 1 509 ? 34.678 34.808 124.354 1.00 42.78 509 TYR G C 1
ATOM 17333 O O . TYR G 1 509 ? 35.868 34.973 124.083 1.00 41.20 509 TYR G O 1
ATOM 17342 N N . PRO G 1 510 ? 34.200 34.930 125.604 1.00 39.07 510 PRO G N 1
ATOM 17343 C CA . PRO G 1 510 ? 35.031 35.249 126.768 1.00 39.67 510 PRO G CA 1
ATOM 17344 C C . PRO G 1 510 ? 35.899 34.114 127.306 1.00 40.75 510 PRO G C 1
ATOM 17345 O O . PRO G 1 510 ? 36.849 34.362 128.044 1.00 44.29 510 PRO G O 1
ATOM 17349 N N . LEU G 1 511 ? 35.581 32.878 126.939 1.00 40.37 511 LEU G N 1
ATOM 17350 C CA . LEU G 1 511 ? 36.358 31.733 127.403 1.00 36.62 511 LEU G CA 1
ATOM 17351 C C . LEU G 1 511 ? 37.804 31.804 126.922 1.00 37.67 511 LEU G C 1
ATOM 17352 O O . LEU G 1 511 ? 38.072 31.973 125.741 1.00 36.32 511 LEU G O 1
ATOM 17357 N N . TYR G 1 512 ? 38.738 31.680 127.858 1.00 44.63 512 TYR G N 1
ATOM 17358 C CA . TYR G 1 512 ? 40.163 31.713 127.537 1.00 42.48 512 TYR G CA 1
ATOM 17359 C C . TYR G 1 512 ? 40.964 30.856 128.516 1.00 44.67 512 TYR G C 1
ATOM 17360 O O . TYR G 1 512 ? 40.880 31.037 129.732 1.00 49.62 512 TYR G O 1
ATOM 17369 N N . PRO G 1 513 ? 41.741 29.903 127.998 1.00 41.38 513 PRO G N 1
ATOM 17370 C CA . PRO G 1 513 ? 41.880 29.608 126.572 1.00 43.79 513 PRO G CA 1
ATOM 17371 C C . PRO G 1 513 ? 40.556 29.114 125.995 1.00 41.48 513 PRO G C 1
ATOM 17372 O O . PRO G 1 513 ? 39.667 28.688 126.725 1.00 44.63 513 PRO G O 1
ATOM 17376 N N . PRO G 1 514 ? 40.407 29.174 124.672 1.00 38.29 514 PRO G N 1
ATOM 17377 C CA . PRO G 1 514 ? 39.169 28.718 124.044 1.00 39.76 514 PRO G CA 1
ATOM 17378 C C . PRO G 1 514 ? 39.122 27.197 124.004 1.00 43.47 514 PRO G C 1
ATOM 17379 O O . PRO G 1 514 ? 40.112 26.546 124.319 1.00 44.35 514 PRO G O 1
ATOM 17383 N N . GLN G 1 515 ? 37.979 26.626 123.636 1.00 46.05 515 GLN G N 1
ATOM 17384 C CA . GLN G 1 515 ? 37.887 25.176 123.554 1.00 49.91 515 GLN G CA 1
ATOM 17385 C C . GLN G 1 515 ? 39.021 24.754 122.626 1.00 54.21 515 GLN G C 1
ATOM 17386 O O . GLN G 1 515 ? 39.369 25.476 121.698 1.00 55.66 515 GLN G O 1
ATOM 17392 N N . GLU G 1 516 ? 39.594 23.587 122.862 1.00 59.57 516 GLU G N 1
ATOM 17393 C CA . GLU G 1 516 ? 40.719 23.141 122.057 1.00 65.14 516 GLU G CA 1
ATOM 17394 C C . GLU G 1 516 ? 40.447 22.729 120.619 1.00 67.89 516 GLU G C 1
ATOM 17395 O O . GLU G 1 516 ? 40.322 21.555 120.331 1.00 73.93 516 GLU G O 1
ATOM 17401 N N . ASP G 1 517 ? 40.358 23.689 119.718 1.00 69.67 517 ASP G N 1
ATOM 17402 C CA . ASP G 1 517 ? 40.180 23.425 118.293 1.00 65.67 517 ASP G CA 1
ATOM 17403 C C . ASP G 1 517 ? 39.483 24.611 117.712 1.00 60.54 517 ASP G C 1
ATOM 17404 O O . ASP G 1 517 ? 39.118 24.647 116.537 1.00 63.53 517 ASP G O 1
ATOM 17409 N N . MET G 1 518 ? 39.290 25.587 118.576 1.00 56.10 518 MET G N 1
ATOM 17410 C CA . MET G 1 518 ? 38.690 26.828 118.178 1.00 54.31 518 MET G CA 1
ATOM 17411 C C . MET G 1 518 ? 39.898 27.697 117.954 1.00 49.68 518 MET G C 1
ATOM 17412 O O . MET G 1 518 ? 40.660 27.934 118.881 1.00 55.97 518 MET G O 1
ATOM 17417 N N . ALA G 1 519 ? 40.099 28.139 116.720 1.00 42.97 519 ALA G N 1
ATOM 17418 C CA . ALA G 1 519 ? 41.241 28.980 116.410 1.00 40.08 519 ALA G CA 1
ATOM 17419 C C . ALA G 1 519 ? 40.846 30.432 116.540 1.00 37.60 519 ALA G C 1
ATOM 17420 O O . ALA G 1 519 ? 39.906 30.873 115.892 1.00 42.45 519 ALA G O 1
ATOM 17422 N N . ILE G 1 520 ? 41.551 31.184 117.376 1.00 36.54 520 ILE G N 1
ATOM 17423 C CA . ILE G 1 520 ? 41.219 32.597 117.523 1.00 37.87 520 ILE G CA 1
ATOM 17424 C C . ILE G 1 520 ? 42.369 33.539 117.260 1.00 34.80 520 ILE G C 1
ATOM 17425 O O . ILE G 1 520 ? 43.417 33.438 117.890 1.00 41.38 520 ILE G O 1
ATOM 17430 N N . ASP G 1 521 ? 42.182 34.441 116.307 1.00 38.41 521 ASP G N 1
ATOM 17431 C CA . ASP G 1 521 ? 43.195 35.446 116.026 1.00 39.69 521 ASP G CA 1
ATOM 17432 C C . ASP G 1 521 ? 42.804 36.531 117.009 1.00 39.16 521 ASP G C 1
ATOM 17433 O O . ASP G 1 521 ? 41.839 37.256 116.788 1.00 45.76 521 ASP G O 1
ATOM 17438 N N . TYR G 1 522 ? 43.548 36.639 118.097 1.00 40.65 522 TYR G N 1
ATOM 17439 C CA . TYR G 1 522 ? 43.208 37.605 119.130 1.00 44.42 522 TYR G CA 1
ATOM 17440 C C . TYR G 1 522 ? 43.273 39.084 118.782 1.00 42.20 522 TYR G C 1
ATOM 17441 O O . TYR G 1 522 ? 42.564 39.887 119.376 1.00 41.76 522 TYR G O 1
ATOM 17450 N N . GLU G 1 523 ? 44.091 39.462 117.814 1.00 46.25 523 GLU G N 1
ATOM 17451 C CA . GLU G 1 523 ? 44.133 40.866 117.450 1.00 50.50 523 GLU G CA 1
ATOM 17452 C C . GLU G 1 523 ? 42.843 41.224 116.719 1.00 52.96 523 GLU G C 1
ATOM 17453 O O . GLU G 1 523 ? 42.330 42.332 116.862 1.00 55.67 523 GLU G O 1
ATOM 17459 N N . SER G 1 524 ? 42.321 40.280 115.937 1.00 52.68 524 SER G N 1
ATOM 17460 C CA . SER G 1 524 ? 41.079 40.503 115.196 1.00 54.16 524 SER G CA 1
ATOM 17461 C C . SER G 1 524 ? 39.924 40.448 116.190 1.00 53.28 524 SER G C 1
ATOM 17462 O O . SER G 1 524 ? 38.976 41.238 116.123 1.00 49.94 524 SER G O 1
ATOM 17465 N N . PHE G 1 525 ? 40.027 39.494 117.108 1.00 46.74 525 PHE G N 1
ATOM 17466 C CA . PHE G 1 525 ? 39.036 39.282 118.150 1.00 44.24 525 PHE G CA 1
ATOM 17467 C C . PHE G 1 525 ? 38.803 40.587 118.887 1.00 44.10 525 PHE G C 1
ATOM 17468 O O . PHE G 1 525 ? 37.672 41.002 119.112 1.00 47.79 525 PHE G O 1
ATOM 17476 N N . TYR G 1 526 ? 39.899 41.232 119.255 1.00 47.03 526 TYR G N 1
ATOM 17477 C CA . TYR G 1 526 ? 39.860 42.492 119.982 1.00 46.98 526 TYR G CA 1
ATOM 17478 C C . TYR G 1 526 ? 39.052 43.546 119.259 1.00 46.71 526 TYR G C 1
ATOM 17479 O O . TYR G 1 526 ? 38.326 44.314 119.884 1.00 50.06 526 TYR G O 1
ATOM 17488 N N . VAL G 1 527 ? 39.184 43.572 117.938 1.00 49.03 527 VAL G N 1
ATOM 17489 C CA . VAL G 1 527 ? 38.502 44.562 117.122 1.00 46.08 527 VAL G CA 1
ATOM 17490 C C . VAL G 1 527 ? 37.110 44.196 116.651 1.00 47.88 527 VAL G C 1
ATOM 17491 O O . VAL G 1 527 ? 36.242 45.062 116.571 1.00 49.93 527 VAL G O 1
ATOM 17495 N N . TYR G 1 528 ? 36.886 42.920 116.357 1.00 47.79 528 TYR G N 1
ATOM 17496 C CA . TYR G 1 528 ? 35.598 42.501 115.820 1.00 50.24 528 TYR G CA 1
ATOM 17497 C C . TYR G 1 528 ? 34.692 41.580 116.634 1.00 49.62 528 TYR G C 1
ATOM 17498 O O . TYR G 1 528 ? 33.568 41.298 116.198 1.00 52.18 528 TYR G O 1
ATOM 17507 N N . ALA G 1 529 ? 35.135 41.104 117.792 1.00 44.37 529 ALA G N 1
ATOM 17508 C CA . ALA G 1 529 ? 34.275 40.191 118.546 1.00 41.88 529 ALA G CA 1
ATOM 17509 C C . ALA G 1 529 ? 33.752 40.715 119.866 1.00 39.78 529 ALA G C 1
ATOM 17510 O O . ALA G 1 529 ? 33.317 39.936 120.708 1.00 39.89 529 ALA G O 1
ATOM 17512 N N . GLN G 1 530 ? 33.772 42.030 120.042 1.00 39.99 530 GLN G N 1
ATOM 17513 C CA . GLN G 1 530 ? 33.278 42.628 121.273 1.00 37.35 530 GLN G CA 1
ATOM 17514 C C . GLN G 1 530 ? 31.799 42.972 121.125 1.00 39.42 530 GLN G C 1
ATOM 17515 O O . GLN G 1 530 ? 31.309 43.115 120.010 1.00 44.54 530 GLN G O 1
ATOM 17521 N N . LEU G 1 531 ? 31.074 43.073 122.234 1.00 39.50 531 LEU G N 1
ATOM 17522 C CA . LEU G 1 531 ? 29.663 43.451 122.163 1.00 40.21 531 LEU G CA 1
ATOM 17523 C C . LEU G 1 531 ? 29.584 44.988 122.213 1.00 44.64 531 LEU G C 1
ATOM 17524 O O . LEU G 1 531 ? 30.158 45.619 123.105 1.00 46.31 531 LEU G O 1
ATOM 17529 N N . PRO G 1 532 ? 28.877 45.609 121.257 1.00 43.80 532 PRO G N 1
ATOM 17530 C CA . PRO G 1 532 ? 28.755 47.073 121.236 1.00 43.79 532 PRO G CA 1
ATOM 17531 C C . PRO G 1 532 ? 27.819 47.597 122.325 1.00 46.64 532 PRO G C 1
ATOM 17532 O O . PRO G 1 532 ? 28.002 48.701 122.844 1.00 41.74 532 PRO G O 1
ATOM 17536 N N . VAL G 1 533 ? 26.818 46.785 122.660 1.00 46.46 533 VAL G N 1
ATOM 17537 C CA . VAL G 1 533 ? 25.825 47.113 123.679 1.00 47.55 533 VAL G CA 1
ATOM 17538 C C . VAL G 1 533 ? 25.222 45.795 124.113 1.00 48.60 533 VAL G C 1
ATOM 17539 O O . VAL G 1 533 ? 25.530 44.762 123.522 1.00 49.95 533 VAL G O 1
ATOM 17543 N N . THR G 1 534 ? 24.382 45.811 125.147 1.00 50.58 534 THR G N 1
ATOM 17544 C CA . THR G 1 534 ? 23.717 44.571 125.543 1.00 49.50 534 THR G CA 1
ATOM 17545 C C . THR G 1 534 ? 22.619 44.433 124.500 1.00 49.96 534 THR G C 1
ATOM 17546 O O . THR G 1 534 ? 21.729 45.277 124.409 1.00 56.83 534 THR G O 1
ATOM 17550 N N . PRO G 1 535 ? 22.678 43.387 123.675 1.00 48.25 535 PRO G N 1
ATOM 17551 C CA . PRO G 1 535 ? 21.649 43.212 122.651 1.00 47.16 535 PRO G CA 1
ATOM 17552 C C . PRO G 1 535 ? 20.245 43.008 123.199 1.00 48.03 535 PRO G C 1
ATOM 17553 O O . PRO G 1 535 ? 20.067 42.629 124.356 1.00 48.51 535 PRO G O 1
ATOM 17557 N N . ASP G 1 536 ? 19.250 43.280 122.356 1.00 51.49 536 ASP G N 1
ATOM 17558 C CA . ASP G 1 536 ? 17.845 43.112 122.723 1.00 47.33 536 ASP G CA 1
ATOM 17559 C C . ASP G 1 536 ? 17.548 41.636 122.555 1.00 46.03 536 ASP G C 1
ATOM 17560 O O . ASP G 1 536 ? 16.768 41.052 123.308 1.00 44.05 536 ASP G O 1
ATOM 17565 N N . VAL G 1 537 ? 18.172 41.046 121.540 1.00 40.43 537 VAL G N 1
ATOM 17566 C CA . VAL G 1 537 ? 18.009 39.631 121.265 1.00 40.61 537 VAL G CA 1
ATOM 17567 C C . VAL G 1 537 ? 19.388 39.048 121.004 1.00 44.65 537 VAL G C 1
ATOM 17568 O O . VAL G 1 537 ? 20.213 39.666 120.327 1.00 44.81 537 VAL G O 1
ATOM 17572 N N . LEU G 1 538 ? 19.634 37.865 121.560 1.00 42.54 538 LEU G N 1
ATOM 17573 C CA . LEU G 1 538 ? 20.904 37.190 121.387 1.00 39.96 538 LEU G CA 1
ATOM 17574 C C . LEU G 1 538 ? 20.597 35.826 120.798 1.00 41.87 538 LEU G C 1
ATOM 17575 O O . LEU G 1 538 ? 19.868 35.042 121.409 1.00 42.57 538 LEU G O 1
ATOM 17580 N N . ILE G 1 539 ? 21.128 35.546 119.612 1.00 40.93 539 ILE G N 1
ATOM 17581 C CA . ILE G 1 539 ? 20.897 34.249 118.983 1.00 41.57 539 ILE G CA 1
ATOM 17582 C C . ILE G 1 539 ? 22.164 33.414 119.143 1.00 42.59 539 ILE G C 1
ATOM 17583 O O . ILE G 1 539 ? 23.150 33.644 118.450 1.00 43.97 539 ILE G O 1
ATOM 17588 N N . ILE G 1 540 ? 22.140 32.465 120.073 1.00 40.71 540 ILE G N 1
ATOM 17589 C CA . ILE G 1 540 ? 23.285 31.597 120.319 1.00 46.38 540 ILE G CA 1
ATOM 17590 C C . ILE G 1 540 ? 22.930 30.131 120.093 1.00 43.78 540 ILE G C 1
ATOM 17591 O O . ILE G 1 540 ? 22.729 29.389 121.042 1.00 44.40 540 ILE G O 1
ATOM 17596 N N . PRO G 1 541 ? 22.832 29.696 118.831 1.00 42.96 541 PRO G N 1
ATOM 17597 C CA . PRO G 1 541 ? 22.500 28.288 118.577 1.00 42.38 541 PRO G CA 1
ATOM 17598 C C . PRO G 1 541 ? 23.557 27.391 119.200 1.00 39.97 541 PRO G C 1
ATOM 17599 O O . PRO G 1 541 ? 24.743 27.668 119.103 1.00 46.36 541 PRO G O 1
ATOM 17603 N N . SER G 1 542 ? 23.133 26.315 119.838 1.00 44.00 542 SER G N 1
ATOM 17604 C CA . SER G 1 542 ? 24.078 25.413 120.486 1.00 50.59 542 SER G CA 1
ATOM 17605 C C . SER G 1 542 ? 23.712 23.940 120.313 1.00 50.96 542 SER G C 1
ATOM 17606 O O . SER G 1 542 ? 22.667 23.623 119.756 1.00 49.24 542 SER G O 1
ATOM 17609 N N . GLU G 1 543 ? 24.589 23.047 120.774 1.00 54.59 543 GLU G N 1
ATOM 17610 C CA . GLU G 1 543 ? 24.333 21.604 120.716 1.00 56.43 543 GLU G CA 1
ATOM 17611 C C . GLU G 1 543 ? 23.406 21.280 121.879 1.00 52.68 543 GLU G C 1
ATOM 17612 O O . GLU G 1 543 ? 22.745 20.250 121.910 1.00 48.08 543 GLU G O 1
ATOM 17618 N N . LEU G 1 544 ? 23.383 22.183 122.847 1.00 52.44 544 LEU G N 1
ATOM 17619 C CA . LEU G 1 544 ? 22.542 22.033 124.018 1.00 51.71 544 LEU G CA 1
ATOM 17620 C C . LEU G 1 544 ? 21.089 22.181 123.601 1.00 49.27 544 LEU G C 1
ATOM 17621 O O . LEU G 1 544 ? 20.790 22.683 122.522 1.00 45.96 544 LEU G O 1
ATOM 17626 N N . ARG G 1 545 ? 20.187 21.748 124.469 1.00 51.34 545 ARG G N 1
ATOM 17627 C CA . ARG G 1 545 ? 18.768 21.825 124.185 1.00 49.27 545 ARG G CA 1
ATOM 17628 C C . ARG G 1 545 ? 18.321 23.247 123.923 1.00 50.62 545 ARG G C 1
ATOM 17629 O O . ARG G 1 545 ? 18.744 24.191 124.597 1.00 52.41 545 ARG G O 1
ATOM 17637 N N . TYR G 1 546 ? 17.448 23.381 122.934 1.00 51.06 546 TYR G N 1
ATOM 17638 C CA . TYR G 1 546 ? 16.887 24.664 122.546 1.00 46.24 546 TYR G CA 1
ATOM 17639 C C . TYR G 1 546 ? 16.271 25.343 123.762 1.00 45.59 546 TYR G C 1
ATOM 17640 O O . TYR G 1 546 ? 15.944 24.677 124.748 1.00 45.46 546 TYR G O 1
ATOM 17649 N N . PHE G 1 547 ? 16.106 26.661 123.694 1.00 39.90 547 PHE G N 1
ATOM 17650 C CA . PHE G 1 547 ? 15.514 27.388 124.801 1.00 35.99 547 PHE G CA 1
ATOM 17651 C C . PHE G 1 547 ? 15.374 28.861 124.463 1.00 39.99 547 PHE G C 1
ATOM 17652 O O . PHE G 1 547 ? 15.933 29.335 123.480 1.00 40.89 547 PHE G O 1
ATOM 17660 N N . VAL G 1 548 ? 14.617 29.573 125.288 1.00 38.16 548 VAL G N 1
ATOM 17661 C CA . VAL G 1 548 ? 14.431 31.001 125.127 1.00 48.07 548 VAL G CA 1
ATOM 17662 C C . VAL G 1 548 ? 14.374 31.531 126.545 1.00 53.67 548 VAL G C 1
ATOM 17663 O O . VAL G 1 548 ? 13.423 31.248 127.266 1.00 56.43 548 VAL G O 1
ATOM 17667 N N . LYS G 1 549 ? 15.395 32.283 126.949 1.00 55.80 549 LYS G N 1
ATOM 17668 C CA . LYS G 1 549 ? 15.443 32.824 128.298 1.00 53.85 549 LYS G CA 1
ATOM 17669 C C . LYS G 1 549 ? 15.644 34.314 128.281 1.00 54.85 549 LYS G C 1
ATOM 17670 O O . LYS G 1 549 ? 16.307 34.850 127.405 1.00 59.41 549 LYS G O 1
ATOM 17676 N N . ASP G 1 550 ? 15.055 34.986 129.255 1.00 55.92 550 ASP G N 1
ATOM 17677 C CA . ASP G 1 550 ? 15.239 36.410 129.364 1.00 54.70 550 ASP G CA 1
ATOM 17678 C C . ASP G 1 550 ? 16.312 36.566 130.426 1.00 52.83 550 ASP G C 1
ATOM 17679 O O . ASP G 1 550 ? 16.110 36.173 131.574 1.00 53.56 550 ASP G O 1
ATOM 17684 N N . VAL G 1 551 ? 17.461 37.103 130.035 1.00 49.77 551 VAL G N 1
ATOM 17685 C CA . VAL G 1 551 ? 18.560 37.312 130.963 1.00 43.66 551 VAL G CA 1
ATOM 17686 C C . VAL G 1 551 ? 18.976 38.772 130.937 1.00 48.31 551 VAL G C 1
ATOM 17687 O O . VAL G 1 551 ? 19.383 39.290 129.898 1.00 48.33 551 VAL G O 1
ATOM 17691 N N . LEU G 1 552 ? 18.860 39.433 132.085 1.00 49.27 552 LEU G N 1
ATOM 17692 C CA . LEU G 1 552 ? 19.221 40.843 132.213 1.00 47.09 552 LEU G CA 1
ATOM 17693 C C . LEU G 1 552 ? 18.538 41.721 131.173 1.00 48.85 552 LEU G C 1
ATOM 17694 O O . LEU G 1 552 ? 19.121 42.689 130.690 1.00 49.98 552 LEU G O 1
ATOM 17699 N N . GLY G 1 553 ? 17.305 41.377 130.819 1.00 50.65 553 GLY G N 1
ATOM 17700 C CA . GLY G 1 553 ? 16.570 42.180 129.857 1.00 49.13 553 GLY G CA 1
ATOM 17701 C C . GLY G 1 553 ? 16.827 41.855 128.404 1.00 51.75 553 GLY G C 1
ATOM 17702 O O . GLY G 1 553 ? 16.362 42.564 127.507 1.00 51.36 553 GLY G O 1
ATOM 17703 N N . CYS G 1 554 ? 17.568 40.781 128.168 1.00 50.74 554 CYS G N 1
ATOM 17704 C CA . CYS G 1 554 ? 17.878 40.357 126.817 1.00 51.06 554 CYS G CA 1
ATOM 17705 C C . CYS G 1 554 ? 17.230 39.010 126.561 1.00 51.77 554 CYS G C 1
ATOM 17706 O O . CYS G 1 554 ? 17.389 38.089 127.360 1.00 56.92 554 CYS G O 1
ATOM 17709 N N . VAL G 1 555 ? 16.490 38.893 125.463 1.00 48.48 555 VAL G N 1
ATOM 17710 C CA . VAL G 1 555 ? 15.863 37.617 125.127 1.00 49.62 555 VAL G CA 1
ATOM 17711 C C . VAL G 1 555 ? 16.912 36.759 124.417 1.00 47.40 555 VAL G C 1
ATOM 17712 O O . VAL G 1 555 ? 17.329 37.049 123.294 1.00 50.05 555 VAL G O 1
ATOM 17716 N N . CYS G 1 556 ? 17.355 35.713 125.093 1.00 46.05 556 CYS G N 1
ATOM 17717 C CA . CYS G 1 556 ? 18.373 34.835 124.540 1.00 50.70 556 CYS G CA 1
ATOM 17718 C C . CYS G 1 556 ? 17.722 33.608 123.942 1.00 48.70 556 CYS G C 1
ATOM 17719 O O . CYS G 1 556 ? 17.017 32.870 124.625 1.00 48.56 556 CYS G O 1
ATOM 17722 N N . VAL G 1 557 ? 17.962 33.407 122.650 1.00 45.41 557 VAL G N 1
ATOM 17723 C CA . VAL G 1 557 ? 17.380 32.297 121.917 1.00 39.82 557 VAL G CA 1
ATOM 17724 C C . VAL G 1 557 ? 18.398 31.294 121.429 1.00 37.86 557 VAL G C 1
ATOM 17725 O O . VAL G 1 557 ? 19.355 31.656 120.758 1.00 39.47 557 VAL G O 1
ATOM 17729 N N . ASN G 1 558 ? 18.194 30.033 121.777 1.00 39.76 558 ASN G N 1
ATOM 17730 C CA . ASN G 1 558 ? 19.049 28.964 121.294 1.00 42.25 558 ASN G CA 1
ATOM 17731 C C . ASN G 1 558 ? 18.051 28.144 120.501 1.00 46.98 558 ASN G C 1
ATOM 17732 O O . ASN G 1 558 ? 17.323 27.319 121.054 1.00 51.56 558 ASN G O 1
ATOM 17737 N N . PRO G 1 559 ? 17.970 28.392 119.192 1.00 47.30 559 PRO G N 1
ATOM 17738 C CA . PRO G 1 559 ? 17.037 27.664 118.333 1.00 48.57 559 PRO G CA 1
ATOM 17739 C C . PRO G 1 559 ? 17.441 26.218 118.108 1.00 47.73 559 PRO G C 1
ATOM 17740 O O . PRO G 1 559 ? 16.715 25.459 117.476 1.00 47.11 559 PRO G O 1
ATOM 17744 N N . GLY G 1 560 ? 18.598 25.840 118.635 1.00 45.96 560 GLY G N 1
ATOM 17745 C CA . GLY G 1 560 ? 19.071 24.487 118.431 1.00 45.00 560 GLY G CA 1
ATOM 17746 C C . GLY G 1 560 ? 19.472 24.329 116.977 1.00 43.67 560 GLY G C 1
ATOM 17747 O O . GLY G 1 560 ? 19.402 25.282 116.203 1.00 47.16 560 GLY G O 1
ATOM 17748 N N . ARG G 1 561 ? 19.903 23.133 116.605 1.00 49.14 561 ARG G N 1
ATOM 17749 C CA . ARG G 1 561 ? 20.307 22.843 115.230 1.00 54.01 561 ARG G CA 1
ATOM 17750 C C . ARG G 1 561 ? 19.088 22.391 114.422 1.00 53.38 561 ARG G C 1
ATOM 17751 O O . ARG G 1 561 ? 18.124 21.877 114.979 1.00 56.52 561 ARG G O 1
ATOM 17759 N N . LEU G 1 562 ? 19.143 22.569 113.109 1.00 52.97 562 LEU G N 1
ATOM 17760 C CA . LEU G 1 562 ? 18.041 22.174 112.246 1.00 53.35 562 LEU G CA 1
ATOM 17761 C C . LEU G 1 562 ? 18.076 20.665 112.079 1.00 50.15 562 LEU G C 1
ATOM 17762 O O . LEU G 1 562 ? 17.065 20.042 111.794 1.00 45.68 562 LEU G O 1
ATOM 17767 N N . THR G 1 563 ? 19.258 20.092 112.263 1.00 54.38 563 THR G N 1
ATOM 17768 C CA . THR G 1 563 ? 19.456 18.657 112.131 1.00 57.70 563 THR G CA 1
ATOM 17769 C C . THR G 1 563 ? 20.357 18.155 113.248 1.00 60.11 563 THR G C 1
ATOM 17770 O O . THR G 1 563 ? 21.382 18.770 113.551 1.00 64.00 563 THR G O 1
ATOM 17774 N N . LYS G 1 564 ? 19.972 17.046 113.867 1.00 61.01 564 LYS G N 1
ATOM 17775 C CA . LYS G 1 564 ? 20.783 16.442 114.912 1.00 61.80 564 LYS G CA 1
ATOM 17776 C C . LYS G 1 564 ? 20.975 14.977 114.554 1.00 58.64 564 LYS G C 1
ATOM 17777 O O . LYS G 1 564 ? 20.090 14.155 114.775 1.00 59.94 564 LYS G O 1
ATOM 17783 N N . GLY G 1 565 ? 22.127 14.661 113.977 1.00 57.46 565 GLY G N 1
ATOM 17784 C CA . GLY G 1 565 ? 22.410 13.289 113.604 1.00 60.41 565 GLY G CA 1
ATOM 17785 C C . GLY G 1 565 ? 21.609 12.855 112.398 1.00 59.12 565 GLY G C 1
ATOM 17786 O O . GLY G 1 565 ? 21.842 13.327 111.292 1.00 60.05 565 GLY G O 1
ATOM 17787 N N . GLN G 1 566 ? 20.665 11.948 112.609 1.00 58.75 566 GLN G N 1
ATOM 17788 C CA . GLN G 1 566 ? 19.830 11.459 111.522 1.00 57.59 566 GLN G CA 1
ATOM 17789 C C . GLN G 1 566 ? 18.403 11.876 111.793 1.00 56.13 566 GLN G C 1
ATOM 17790 O O . GLN G 1 566 ? 17.486 11.502 111.070 1.00 57.93 566 GLN G O 1
ATOM 17796 N N . VAL G 1 567 ? 18.225 12.667 112.839 1.00 55.50 567 VAL G N 1
ATOM 17797 C CA . VAL G 1 567 ? 16.899 13.111 113.225 1.00 55.79 567 VAL G CA 1
ATOM 17798 C C . VAL G 1 567 ? 16.643 14.590 112.939 1.00 54.92 567 VAL G C 1
ATOM 17799 O O . VAL G 1 567 ? 17.573 15.390 112.842 1.00 56.43 567 VAL G O 1
ATOM 17803 N N . GLY G 1 568 ? 15.372 14.945 112.811 1.00 50.84 568 GLY G N 1
ATOM 17804 C CA . GLY G 1 568 ? 15.026 16.327 112.547 1.00 53.31 568 GLY G CA 1
ATOM 17805 C C . GLY G 1 568 ? 15.332 17.214 113.730 1.00 50.54 568 GLY G C 1
ATOM 17806 O O . GLY G 1 568 ? 15.250 16.781 114.875 1.00 53.69 568 GLY G O 1
ATOM 17807 N N . GLY G 1 569 ? 15.683 18.462 113.448 1.00 49.79 569 GLY G N 1
ATOM 17808 C CA . GLY G 1 569 ? 16.000 19.399 114.502 1.00 44.51 569 GLY G CA 1
ATOM 17809 C C . GLY G 1 569 ? 14.920 20.437 114.719 1.00 44.11 569 GLY G C 1
ATOM 17810 O O . GLY G 1 569 ? 13.724 20.134 114.711 1.00 40.42 569 GLY G O 1
ATOM 17811 N N . THR G 1 570 ? 15.355 21.677 114.898 1.00 44.33 570 THR G N 1
ATOM 17812 C CA . THR G 1 570 ? 14.446 22.779 115.157 1.00 42.49 570 THR G CA 1
ATOM 17813 C C . THR G 1 570 ? 14.986 24.085 114.598 1.00 40.21 570 THR G C 1
ATOM 17814 O O . THR G 1 570 ? 16.139 24.164 114.176 1.00 42.09 570 THR G O 1
ATOM 17818 N N . PHE G 1 571 ? 14.132 25.100 114.596 1.00 37.18 571 PHE G N 1
ATOM 17819 C CA . PHE G 1 571 ? 14.493 26.438 114.144 1.00 36.55 571 PHE G CA 1
ATOM 17820 C C . PHE G 1 571 ? 13.641 27.340 115.017 1.00 35.55 571 PHE G C 1
ATOM 17821 O O . PHE G 1 571 ? 12.912 26.844 115.867 1.00 35.30 571 PHE G O 1
ATOM 17829 N N . ALA G 1 572 ? 13.715 28.648 114.832 1.00 32.46 572 ALA G N 1
ATOM 17830 C CA . ALA G 1 572 ? 12.898 29.509 115.665 1.00 33.58 572 ALA G CA 1
ATOM 17831 C C . ALA G 1 572 ? 12.386 30.746 114.955 1.00 39.21 572 ALA G C 1
ATOM 17832 O O . ALA G 1 572 ? 12.942 31.176 113.947 1.00 45.40 572 ALA G O 1
ATOM 17834 N N . ARG G 1 573 ? 11.307 31.312 115.482 1.00 44.20 573 ARG G N 1
ATOM 17835 C CA . ARG G 1 573 ? 10.733 32.518 114.908 1.00 46.44 573 ARG G CA 1
ATOM 17836 C C . ARG G 1 573 ? 10.489 33.522 116.009 1.00 41.12 573 ARG G C 1
ATOM 17837 O O . ARG G 1 573 ? 10.079 33.161 117.104 1.00 40.83 573 ARG G O 1
ATOM 17845 N N . LEU G 1 574 ? 10.768 34.783 115.718 1.00 46.09 574 LEU G N 1
ATOM 17846 C CA . LEU G 1 574 ? 10.574 35.847 116.690 1.00 46.77 574 LEU G CA 1
ATOM 17847 C C . LEU G 1 574 ? 9.621 36.864 116.110 1.00 47.30 574 LEU G C 1
ATOM 17848 O O . LEU G 1 574 ? 9.500 36.985 114.896 1.00 46.98 574 LEU G O 1
ATOM 17853 N N . TYR G 1 575 ? 8.927 37.579 116.983 1.00 50.65 575 TYR G N 1
ATOM 17854 C CA . TYR G 1 575 ? 8.013 38.628 116.553 1.00 50.72 575 TYR G CA 1
ATOM 17855 C C . TYR G 1 575 ? 8.552 39.882 117.211 1.00 48.79 575 TYR G C 1
ATOM 17856 O O . TYR G 1 575 ? 8.769 39.891 118.418 1.00 50.73 575 TYR G O 1
ATOM 17865 N N . LEU G 1 576 ? 8.763 40.941 116.437 1.00 52.29 576 LEU G N 1
ATOM 17866 C CA . LEU G 1 576 ? 9.309 42.175 117.001 1.00 54.52 576 LEU G CA 1
ATOM 17867 C C . LEU G 1 576 ? 8.489 43.423 116.727 1.00 58.52 576 LEU G C 1
ATOM 17868 O O . LEU G 1 576 ? 7.856 43.549 115.681 1.00 65.39 576 LEU G O 1
ATOM 17873 N N . ARG G 1 577 ? 8.532 44.349 117.676 1.00 59.10 577 ARG G N 1
ATOM 17874 C CA . ARG G 1 577 ? 7.881 45.647 117.557 1.00 65.07 577 ARG G CA 1
ATOM 17875 C C . ARG G 1 577 ? 8.221 46.473 118.776 1.00 66.52 577 ARG G C 1
ATOM 17876 O O . ARG G 1 577 ? 7.752 46.195 119.882 1.00 66.36 577 ARG G O 1
ATOM 17884 N N . ARG G 1 578 ? 9.045 47.490 118.564 1.00 68.68 578 ARG G N 1
ATOM 17885 C CA . ARG G 1 578 ? 9.478 48.367 119.636 1.00 75.74 578 ARG G CA 1
ATOM 17886 C C . ARG G 1 578 ? 8.319 49.225 120.136 1.00 82.82 578 ARG G C 1
ATOM 17887 O O . ARG G 1 578 ? 7.778 50.042 119.389 1.00 81.15 578 ARG G O 1
ATOM 17895 N N . PRO G 1 579 ? 7.927 49.045 121.416 1.00 90.21 579 PRO G N 1
ATOM 17896 C CA . PRO G 1 579 ? 6.833 49.753 122.097 1.00 95.61 579 PRO G CA 1
ATOM 17897 C C . PRO G 1 579 ? 6.965 51.272 122.250 1.00 100.74 579 PRO G C 1
ATOM 17898 O O . PRO G 1 579 ? 8.010 51.860 121.952 1.00 101.15 579 PRO G O 1
ATOM 17902 N N . ALA G 1 580 ? 5.882 51.885 122.732 1.00 106.19 580 ALA G N 1
ATOM 17903 C CA . ALA G 1 580 ? 5.800 53.330 122.954 1.00 108.19 580 ALA G CA 1
ATOM 17904 C C . ALA G 1 580 ? 6.784 53.815 124.021 1.00 108.47 580 ALA G C 1
ATOM 17905 O O . ALA G 1 580 ? 6.804 53.328 125.155 1.00 107.99 580 ALA G O 1
ATOM 17907 N N . ALA G 1 581 ? 7.577 54.802 123.626 1.00 107.44 581 ALA G N 1
ATOM 17908 C CA . ALA G 1 581 ? 8.621 55.427 124.430 1.00 107.71 581 ALA G CA 1
ATOM 17909 C C . ALA G 1 581 ? 8.636 55.427 125.967 1.00 109.42 581 ALA G C 1
ATOM 17910 O O . ALA G 1 581 ? 9.536 54.841 126.566 1.00 109.93 581 ALA G O 1
ATOM 17912 N N . ASP G 1 582 ? 7.669 56.072 126.617 1.00 111.12 582 ASP G N 1
ATOM 17913 C CA . ASP G 1 582 ? 7.712 56.183 128.084 1.00 112.61 582 ASP G CA 1
ATOM 17914 C C . ASP G 1 582 ? 7.175 55.135 129.054 1.00 111.19 582 ASP G C 1
ATOM 17915 O O . ASP G 1 582 ? 6.207 54.424 128.785 1.00 112.24 582 ASP G O 1
ATOM 17920 N N . GLY G 1 583 ? 7.826 55.103 130.217 1.00 109.37 583 GLY G N 1
ATOM 17921 C CA . GLY G 1 583 ? 7.491 54.182 131.287 1.00 108.35 583 GLY G CA 1
ATOM 17922 C C . GLY G 1 583 ? 8.794 53.600 131.805 1.00 109.01 583 GLY G C 1
ATOM 17923 O O . GLY G 1 583 ? 9.870 54.041 131.389 1.00 108.17 583 GLY G O 1
ATOM 17924 N N . ALA G 1 584 ? 8.712 52.626 132.710 1.00 108.70 584 ALA G N 1
ATOM 17925 C CA . ALA G 1 584 ? 9.914 51.987 133.240 1.00 106.37 584 ALA G CA 1
ATOM 17926 C C . ALA G 1 584 ? 10.662 51.423 132.034 1.00 105.16 584 ALA G C 1
ATOM 17927 O O . ALA G 1 584 ? 10.422 50.298 131.592 1.00 104.18 584 ALA G O 1
ATOM 17929 N N . GLU G 1 585 ? 11.549 52.257 131.503 1.00 104.92 585 GLU G N 1
ATOM 17930 C CA . GLU G 1 585 ? 12.379 51.971 130.335 1.00 105.30 585 GLU G CA 1
ATOM 17931 C C . GLU G 1 585 ? 12.235 50.650 129.580 1.00 102.30 585 GLU G C 1
ATOM 17932 O O . GLU G 1 585 ? 11.442 50.525 128.635 1.00 102.66 585 GLU G O 1
ATOM 17938 N N . ARG G 1 586 ? 13.026 49.668 129.991 1.00 96.47 586 ARG G N 1
ATOM 17939 C CA . ARG G 1 586 ? 13.016 48.403 129.301 1.00 89.56 586 ARG G CA 1
ATOM 17940 C C . ARG G 1 586 ? 11.682 47.758 129.022 1.00 86.09 586 ARG G C 1
ATOM 17941 O O . ARG G 1 586 ? 10.973 47.289 129.909 1.00 85.45 586 ARG G O 1
ATOM 17949 N N . GLN G 1 587 ? 11.359 47.787 127.740 1.00 81.72 587 GLN G N 1
ATOM 17950 C CA . GLN G 1 587 ? 10.178 47.180 127.190 1.00 77.64 587 GLN G CA 1
ATOM 17951 C C . GLN G 1 587 ? 10.846 46.461 126.038 1.00 72.69 587 GLN G C 1
ATOM 17952 O O . GLN G 1 587 ? 11.180 47.073 125.022 1.00 73.28 587 GLN G O 1
ATOM 17958 N N . SER G 1 588 ? 11.095 45.172 126.228 1.00 65.84 588 SER G N 1
ATOM 17959 C CA . SER G 1 588 ? 11.751 44.378 125.209 1.00 60.09 588 SER G CA 1
ATOM 17960 C C . SER G 1 588 ? 11.039 44.472 123.868 1.00 57.34 588 SER G C 1
ATOM 17961 O O . SER G 1 588 ? 9.839 44.234 123.770 1.00 60.44 588 SER G O 1
ATOM 17964 N N . PRO G 1 589 ? 11.767 44.851 122.816 1.00 54.16 589 PRO G N 1
ATOM 17965 C CA . PRO G 1 589 ? 11.123 44.947 121.510 1.00 53.48 589 PRO G CA 1
ATOM 17966 C C . PRO G 1 589 ? 10.730 43.565 121.011 1.00 54.41 589 PRO G C 1
ATOM 17967 O O . PRO G 1 589 ? 9.978 43.439 120.046 1.00 57.83 589 PRO G O 1
ATOM 17971 N N . CYS G 1 590 ? 11.245 42.529 121.667 1.00 50.81 590 CYS G N 1
ATOM 17972 C CA . CYS G 1 590 ? 10.906 41.164 121.286 1.00 51.17 590 CYS G CA 1
ATOM 17973 C C . CYS G 1 590 ? 9.626 40.777 122.023 1.00 52.01 590 CYS G C 1
ATOM 17974 O O . CYS G 1 590 ? 9.625 40.613 123.243 1.00 54.26 590 CYS G O 1
ATOM 17977 N N . ILE G 1 591 ? 8.544 40.621 121.265 1.00 48.80 591 ILE G N 1
ATOM 17978 C CA . ILE G 1 591 ? 7.230 40.294 121.809 1.00 47.09 591 ILE G CA 1
ATOM 17979 C C . ILE G 1 591 ? 6.987 38.799 122.036 1.00 43.95 591 ILE G C 1
ATOM 17980 O O . ILE G 1 591 ? 6.338 38.402 123.007 1.00 39.63 591 ILE G O 1
ATOM 17985 N N . ALA G 1 592 ? 7.495 37.967 121.143 1.00 38.75 592 ALA G N 1
ATOM 17986 C CA . ALA G 1 592 ? 7.274 36.542 121.298 1.00 43.46 592 ALA G CA 1
ATOM 17987 C C . ALA G 1 592 ? 8.262 35.736 120.491 1.00 41.76 592 ALA G C 1
ATOM 17988 O O . ALA G 1 592 ? 8.753 36.188 119.457 1.00 45.33 592 ALA G O 1
ATOM 17990 N N . VAL G 1 593 ? 8.546 34.534 120.969 1.00 38.29 593 VAL G N 1
ATOM 17991 C CA . VAL G 1 593 ? 9.469 33.655 120.282 1.00 40.33 593 VAL G CA 1
ATOM 17992 C C . VAL G 1 593 ? 8.930 32.244 120.358 1.00 39.38 593 VAL G C 1
ATOM 17993 O O . VAL G 1 593 ? 8.222 31.883 121.303 1.00 42.80 593 VAL G O 1
ATOM 17997 N N . GLN G 1 594 ? 9.264 31.448 119.357 1.00 38.42 594 GLN G N 1
ATOM 17998 C CA . GLN G 1 594 ? 8.817 30.069 119.316 1.00 41.05 594 GLN G CA 1
ATOM 17999 C C . GLN G 1 594 ? 9.899 29.207 118.696 1.00 39.13 594 GLN G C 1
ATOM 18000 O O . GLN G 1 594 ? 10.541 29.605 117.726 1.00 40.01 594 GLN G O 1
ATOM 18006 N N . VAL G 1 595 ? 10.121 28.038 119.269 1.00 37.87 595 VAL G N 1
ATOM 18007 C CA . VAL G 1 595 ? 11.101 27.123 118.707 1.00 37.75 595 VAL G CA 1
ATOM 18008 C C . VAL G 1 595 ? 10.223 26.028 118.132 1.00 40.28 595 VAL G C 1
ATOM 18009 O O . VAL G 1 595 ? 9.444 25.396 118.845 1.00 41.14 595 VAL G O 1
ATOM 18013 N N . VAL G 1 596 ? 10.342 25.833 116.829 1.00 42.76 596 VAL G N 1
ATOM 18014 C CA . VAL G 1 596 ? 9.538 24.871 116.103 1.00 44.15 596 VAL G CA 1
ATOM 18015 C C . VAL G 1 596 ? 10.379 23.727 115.566 1.00 49.27 596 VAL G C 1
ATOM 18016 O O . VAL G 1 596 ? 11.553 23.901 115.270 1.00 51.74 596 VAL G O 1
ATOM 18020 N N . ARG G 1 597 ? 9.766 22.558 115.430 1.00 53.38 597 ARG G N 1
ATOM 18021 C CA . ARG G 1 597 ? 10.460 21.399 114.889 1.00 60.88 597 ARG G CA 1
ATOM 18022 C C . ARG G 1 597 ? 10.350 21.461 113.372 1.00 66.38 597 ARG G C 1
ATOM 18023 O O . ARG G 1 597 ? 9.315 21.862 112.838 1.00 66.97 597 ARG G O 1
ATOM 18031 N N . ILE G 1 598 ? 11.398 21.041 112.675 1.00 69.22 598 ILE G N 1
ATOM 18032 C CA . ILE G 1 598 ? 11.358 21.018 111.223 1.00 71.82 598 ILE G CA 1
ATOM 18033 C C . ILE G 1 598 ? 10.747 19.651 110.856 1.00 77.81 598 ILE G C 1
ATOM 18034 O O . ILE G 1 598 ? 10.447 18.880 111.801 1.00 78.70 598 ILE G O 1
ATOM 18040 N N . GLN H 2 2 ? 73.301 28.385 101.291 1.00 97.40 1266 GLN H N 1
ATOM 18041 C CA . GLN H 2 2 ? 71.917 28.150 100.786 1.00 98.47 1266 GLN H CA 1
ATOM 18042 C C . GLN H 2 2 ? 71.389 26.806 101.296 1.00 98.01 1266 GLN H C 1
ATOM 18043 O O . GLN H 2 2 ? 72.093 25.793 101.247 1.00 95.00 1266 GLN H O 1
ATOM 18049 N N . LEU H 2 3 ? 70.153 26.806 101.793 1.00 97.65 1267 LEU H N 1
ATOM 18050 C CA . LEU H 2 3 ? 69.528 25.590 102.312 1.00 96.56 1267 LEU H CA 1
ATOM 18051 C C . LEU H 2 3 ? 68.936 24.776 101.151 1.00 97.85 1267 LEU H C 1
ATOM 18052 O O . LEU H 2 3 ? 68.435 25.348 100.178 1.00 96.57 1267 LEU H O 1
ATOM 18057 N N . THR H 2 4 ? 68.991 23.447 101.256 1.00 97.98 1268 THR H N 1
ATOM 18058 C CA . THR H 2 4 ? 68.498 22.561 100.191 1.00 97.40 1268 THR H CA 1
ATOM 18059 C C . THR H 2 4 ? 67.076 22.036 100.349 1.00 94.91 1268 THR H C 1
ATOM 18060 O O . THR H 2 4 ? 66.728 21.472 101.387 1.00 94.72 1268 THR H O 1
ATOM 18064 N N . ASP H 2 5 ? 66.281 22.177 99.285 1.00 91.56 1269 ASP H N 1
ATOM 18065 C CA . ASP H 2 5 ? 64.884 21.759 99.317 1.00 89.00 1269 ASP H CA 1
ATOM 18066 C C . ASP H 2 5 ? 64.614 20.499 100.134 1.00 89.87 1269 ASP H C 1
ATOM 18067 O O . ASP H 2 5 ? 63.615 20.424 100.842 1.00 90.86 1269 ASP H O 1
ATOM 18072 N N . GLU H 2 6 ? 65.501 19.518 100.064 1.00 89.79 1270 GLU H N 1
ATOM 18073 C CA . GLU H 2 6 ? 65.280 18.290 100.805 1.00 89.26 1270 GLU H CA 1
ATOM 18074 C C . GLU H 2 6 ? 65.368 18.462 102.317 1.00 88.79 1270 GLU H C 1
ATOM 18075 O O . GLU H 2 6 ? 64.623 17.833 103.066 1.00 88.14 1270 GLU H O 1
ATOM 18081 N N . GLU H 2 7 ? 66.256 19.336 102.769 1.00 88.10 1271 GLU H N 1
ATOM 18082 C CA . GLU H 2 7 ? 66.410 19.567 104.201 1.00 87.87 1271 GLU H CA 1
ATOM 18083 C C . GLU H 2 7 ? 65.429 20.611 104.712 1.00 84.93 1271 GLU H C 1
ATOM 18084 O O . GLU H 2 7 ? 65.010 20.559 105.864 1.00 86.60 1271 GLU H O 1
ATOM 18090 N N . LYS H 2 8 ? 65.070 21.562 103.856 1.00 82.68 1272 LYS H N 1
ATOM 18091 C CA . LYS H 2 8 ? 64.147 22.614 104.252 1.00 78.10 1272 LYS H CA 1
ATOM 18092 C C . LYS H 2 8 ? 62.768 22.052 104.573 1.00 74.48 1272 LYS H C 1
ATOM 18093 O O . LYS H 2 8 ? 62.094 22.535 105.478 1.00 75.06 1272 LYS H O 1
ATOM 18099 N N . TYR H 2 9 ? 62.369 21.004 103.862 1.00 71.60 1273 TYR H N 1
ATOM 18100 C CA . TYR H 2 9 ? 61.068 20.384 104.085 1.00 72.01 1273 TYR H CA 1
ATOM 18101 C C . TYR H 2 9 ? 61.222 19.030 104.772 1.00 73.86 1273 TYR H C 1
ATOM 18102 O O . TYR H 2 9 ? 60.314 18.203 104.747 1.00 72.89 1273 TYR H O 1
ATOM 18111 N N . ARG H 2 10 ? 62.373 18.817 105.399 1.00 76.03 1274 ARG H N 1
ATOM 18112 C CA . ARG H 2 10 ? 62.668 17.559 106.079 1.00 77.26 1274 ARG H CA 1
ATOM 18113 C C . ARG H 2 10 ? 61.687 17.169 107.178 1.00 75.54 1274 ARG H C 1
ATOM 18114 O O . ARG H 2 10 ? 61.301 16.003 107.284 1.00 75.53 1274 ARG H O 1
ATOM 18122 N N . ASP H 2 11 ? 61.275 18.134 107.992 1.00 75.90 1275 ASP H N 1
ATOM 18123 C CA . ASP H 2 11 ? 60.357 17.841 109.090 1.00 79.66 1275 ASP H CA 1
ATOM 18124 C C . ASP H 2 11 ? 58.875 18.001 108.749 1.00 76.69 1275 ASP H C 1
ATOM 18125 O O . ASP H 2 11 ? 58.011 17.690 109.572 1.00 77.39 1275 ASP H O 1
ATOM 18130 N N . CYS H 2 12 ? 58.583 18.479 107.542 1.00 72.90 1276 CYS H N 1
ATOM 18131 C CA . CYS H 2 12 ? 57.203 18.681 107.108 1.00 68.34 1276 CYS H CA 1
ATOM 18132 C C . CYS H 2 12 ? 56.441 17.371 106.935 1.00 71.62 1276 CYS H C 1
ATOM 18133 O O . CYS H 2 12 ? 57.016 16.331 106.611 1.00 74.84 1276 CYS H O 1
ATOM 18136 N N . GLU H 2 13 ? 55.137 17.424 107.150 1.00 68.61 1277 GLU H N 1
ATOM 18137 C CA . GLU H 2 13 ? 54.321 16.237 107.008 1.00 69.20 1277 GLU H CA 1
ATOM 18138 C C . GLU H 2 13 ? 54.071 16.023 105.520 1.00 68.58 1277 GLU H C 1
ATOM 18139 O O . GLU H 2 13 ? 53.829 16.971 104.783 1.00 66.62 1277 GLU H O 1
ATOM 18145 N N . ARG H 2 14 ? 54.147 14.776 105.077 1.00 70.35 1278 ARG H N 1
ATOM 18146 C CA . ARG H 2 14 ? 53.924 14.463 103.670 1.00 69.37 1278 ARG H CA 1
ATOM 18147 C C . ARG H 2 14 ? 52.434 14.456 103.351 1.00 70.58 1278 ARG H C 1
ATOM 18148 O O . ARG H 2 14 ? 51.612 14.104 104.201 1.00 72.83 1278 ARG H O 1
ATOM 18156 N N . PHE H 2 15 ? 52.090 14.849 102.129 1.00 69.82 1279 PHE H N 1
ATOM 18157 C CA . PHE H 2 15 ? 50.694 14.861 101.712 1.00 71.61 1279 PHE H CA 1
ATOM 18158 C C . PHE H 2 15 ? 50.249 13.429 101.430 1.00 71.62 1279 PHE H C 1
ATOM 18159 O O . PHE H 2 15 ? 50.850 12.729 100.619 1.00 70.50 1279 PHE H O 1
ATOM 18167 N N . LYS H 2 16 ? 49.200 13.000 102.118 1.00 74.91 1280 LYS H N 1
ATOM 18168 C CA . LYS H 2 16 ? 48.676 11.659 101.945 1.00 77.21 1280 LYS H CA 1
ATOM 18169 C C . LYS H 2 16 ? 47.240 11.740 101.476 1.00 79.55 1280 LYS H C 1
ATOM 18170 O O . LYS H 2 16 ? 46.472 12.592 101.931 1.00 80.98 1280 LYS H O 1
ATOM 18176 N N . CYS H 2 17 ? 46.890 10.859 100.547 1.00 80.08 1281 CYS H N 1
ATOM 18177 C CA . CYS H 2 17 ? 45.542 10.809 100.012 1.00 79.34 1281 CYS H CA 1
ATOM 18178 C C . CYS H 2 17 ? 45.301 9.421 99.451 1.00 78.03 1281 CYS H C 1
ATOM 18179 O O . CYS H 2 17 ? 46.049 8.941 98.597 1.00 76.53 1281 CYS H O 1
ATOM 18182 N N . PRO H 2 18 ? 44.258 8.748 99.942 1.00 76.86 1282 PRO H N 1
ATOM 18183 C CA . PRO H 2 18 ? 43.918 7.403 99.485 1.00 79.57 1282 PRO H CA 1
ATOM 18184 C C . PRO H 2 18 ? 43.268 7.384 98.103 1.00 82.82 1282 PRO H C 1
ATOM 18185 O O . PRO H 2 18 ? 42.438 8.236 97.783 1.00 80.62 1282 PRO H O 1
ATOM 18189 N N . CYS H 2 19 ? 43.654 6.408 97.287 1.00 86.50 1283 CYS H N 1
ATOM 18190 C CA . CYS H 2 19 ? 43.099 6.264 95.948 1.00 89.77 1283 CYS H CA 1
ATOM 18191 C C . CYS H 2 19 ? 41.580 6.099 96.063 1.00 90.75 1283 CYS H C 1
ATOM 18192 O O . CYS H 2 19 ? 41.093 5.240 96.799 1.00 88.97 1283 CYS H O 1
ATOM 18195 N N . PRO H 2 20 ? 40.810 6.935 95.349 1.00 91.56 1284 PRO H N 1
ATOM 18196 C CA . PRO H 2 20 ? 39.346 6.841 95.408 1.00 91.35 1284 PRO H CA 1
ATOM 18197 C C . PRO H 2 20 ? 38.846 5.519 94.847 1.00 92.44 1284 PRO H C 1
ATOM 18198 O O . PRO H 2 20 ? 37.704 5.118 95.086 1.00 93.40 1284 PRO H O 1
ATOM 18202 N N . THR H 2 21 ? 39.711 4.845 94.096 1.00 92.23 1285 THR H N 1
ATOM 18203 C CA . THR H 2 21 ? 39.358 3.574 93.486 1.00 91.07 1285 THR H CA 1
ATOM 18204 C C . THR H 2 21 ? 39.811 2.367 94.303 1.00 90.83 1285 THR H C 1
ATOM 18205 O O . THR H 2 21 ? 38.980 1.713 94.935 1.00 88.59 1285 THR H O 1
ATOM 18209 N N . CYS H 2 22 ? 41.110 2.071 94.317 1.00 89.64 1286 CYS H N 1
ATOM 18210 C CA . CYS H 2 22 ? 41.577 0.908 95.060 1.00 88.77 1286 CYS H CA 1
ATOM 18211 C C . CYS H 2 22 ? 41.606 1.096 96.571 1.00 89.17 1286 CYS H C 1
ATOM 18212 O O . CYS H 2 22 ? 41.497 0.125 97.313 1.00 90.43 1286 CYS H O 1
ATOM 18215 N N . GLY H 2 23 ? 41.755 2.335 97.028 1.00 89.44 1287 GLY H N 1
ATOM 18216 C CA . GLY H 2 23 ? 41.765 2.586 98.459 1.00 88.34 1287 GLY H CA 1
ATOM 18217 C C . GLY H 2 23 ? 43.119 2.730 99.141 1.00 88.66 1287 GLY H C 1
ATOM 18218 O O . GLY H 2 23 ? 43.175 3.210 100.274 1.00 90.69 1287 GLY H O 1
ATOM 18219 N N . THR H 2 24 ? 44.206 2.328 98.482 1.00 86.53 1288 THR H N 1
ATOM 18220 C CA . THR H 2 24 ? 45.527 2.442 99.100 1.00 84.21 1288 THR H CA 1
ATOM 18221 C C . THR H 2 24 ? 45.970 3.895 99.250 1.00 83.14 1288 THR H C 1
ATOM 18222 O O . THR H 2 24 ? 45.683 4.754 98.412 1.00 82.28 1288 THR H O 1
ATOM 18226 N N . GLU H 2 25 ? 46.675 4.157 100.339 1.00 80.94 1289 GLU H N 1
ATOM 18227 C CA . GLU H 2 25 ? 47.160 5.489 100.636 1.00 82.61 1289 GLU H CA 1
ATOM 18228 C C . GLU H 2 25 ? 48.383 5.871 99.813 1.00 82.76 1289 GLU H C 1
ATOM 18229 O O . GLU H 2 25 ? 49.426 5.224 99.904 1.00 83.58 1289 GLU H O 1
ATOM 18235 N N . ASN H 2 26 ? 48.251 6.920 99.007 1.00 80.01 1290 ASN H N 1
ATOM 18236 C CA . ASN H 2 26 ? 49.366 7.406 98.207 1.00 79.32 1290 ASN H CA 1
ATOM 18237 C C . ASN H 2 26 ? 50.027 8.531 98.987 1.00 80.05 1290 ASN H C 1
ATOM 18238 O O . ASN H 2 26 ? 49.347 9.303 99.667 1.00 82.69 1290 ASN H O 1
ATOM 18243 N N . ILE H 2 27 ? 51.347 8.627 98.895 1.00 80.18 1291 ILE H N 1
ATOM 18244 C CA . ILE H 2 27 ? 52.076 9.672 99.607 1.00 80.45 1291 ILE H CA 1
ATOM 18245 C C . ILE H 2 27 ? 52.842 10.538 98.614 1.00 78.24 1291 ILE H C 1
ATOM 18246 O O . ILE H 2 27 ? 53.501 10.028 97.707 1.00 79.79 1291 ILE H O 1
ATOM 18251 N N . TYR H 2 28 ? 52.750 11.852 98.780 1.00 76.83 1292 TYR H N 1
ATOM 18252 C CA . TYR H 2 28 ? 53.419 12.764 97.862 1.00 77.09 1292 TYR H CA 1
ATOM 18253 C C . TYR H 2 28 ? 54.418 13.667 98.573 1.00 75.79 1292 TYR H C 1
ATOM 18254 O O . TYR H 2 28 ? 54.117 14.231 99.622 1.00 78.91 1292 TYR H O 1
ATOM 18263 N N . ASP H 2 29 ? 55.601 13.812 97.984 1.00 72.95 1293 ASP H N 1
ATOM 18264 C CA . ASP H 2 29 ? 56.650 14.631 98.573 1.00 69.98 1293 ASP H CA 1
ATOM 18265 C C . ASP H 2 29 ? 57.365 15.436 97.505 1.00 67.17 1293 ASP H C 1
ATOM 18266 O O . ASP H 2 29 ? 58.237 16.251 97.810 1.00 66.61 1293 ASP H O 1
ATOM 18271 N N . ASN H 2 30 ? 57.009 15.191 96.250 1.00 64.82 1294 ASN H N 1
ATOM 18272 C CA . ASN H 2 30 ? 57.620 15.910 95.138 1.00 63.95 1294 ASN H CA 1
ATOM 18273 C C . ASN H 2 30 ? 56.724 15.820 93.916 1.00 60.58 1294 ASN H C 1
ATOM 18274 O O . ASN H 2 30 ? 55.828 14.980 93.855 1.00 58.84 1294 ASN H O 1
ATOM 18279 N N . VAL H 2 31 ? 56.963 16.700 92.953 1.00 59.56 1295 VAL H N 1
ATOM 18280 C CA . VAL H 2 31 ? 56.197 16.712 91.713 1.00 63.82 1295 VAL H CA 1
ATOM 18281 C C . VAL H 2 31 ? 56.454 15.403 90.977 1.00 69.31 1295 VAL H C 1
ATOM 18282 O O . VAL H 2 31 ? 55.535 14.785 90.422 1.00 66.50 1295 VAL H O 1
ATOM 18286 N N . PHE H 2 32 ? 57.723 14.997 90.992 1.00 76.04 1296 PHE H N 1
ATOM 18287 C CA . PHE H 2 32 ? 58.181 13.782 90.324 1.00 78.09 1296 PHE H CA 1
ATOM 18288 C C . PHE H 2 32 ? 58.408 12.601 91.255 1.00 79.95 1296 PHE H C 1
ATOM 18289 O O . PHE H 2 32 ? 58.693 12.764 92.442 1.00 80.11 1296 PHE H O 1
ATOM 18297 N N . ASP H 2 33 ? 58.292 11.409 90.687 1.00 83.92 1297 ASP H N 1
ATOM 18298 C CA . ASP H 2 33 ? 58.483 10.178 91.426 1.00 89.08 1297 ASP H CA 1
ATOM 18299 C C . ASP H 2 33 ? 59.600 9.400 90.749 1.00 91.52 1297 ASP H C 1
ATOM 18300 O O . ASP H 2 33 ? 59.558 9.164 89.542 1.00 91.84 1297 ASP H O 1
ATOM 18305 N N . GLY H 2 34 ? 60.608 9.009 91.513 1.00 93.57 1298 GLY H N 1
ATOM 18306 C CA . GLY H 2 34 ? 61.686 8.252 90.913 1.00 96.22 1298 GLY H CA 1
ATOM 18307 C C . GLY H 2 34 ? 62.795 9.132 90.379 1.00 98.73 1298 GLY H C 1
ATOM 18308 O O . GLY H 2 34 ? 62.778 10.357 90.526 1.00 97.94 1298 GLY H O 1
ATOM 18309 N N . SER H 2 35 ? 63.751 8.494 89.715 1.00 101.65 1299 SER H N 1
ATOM 18310 C CA . SER H 2 35 ? 64.914 9.195 89.204 1.00 105.27 1299 SER H CA 1
ATOM 18311 C C . SER H 2 35 ? 65.123 9.287 87.699 1.00 106.93 1299 SER H C 1
ATOM 18312 O O . SER H 2 35 ? 64.594 8.485 86.920 1.00 107.47 1299 SER H O 1
ATOM 18315 N N . GLY H 2 36 ? 65.927 10.283 87.328 1.00 106.68 1300 GLY H N 1
ATOM 18316 C CA . GLY H 2 36 ? 66.323 10.547 85.953 1.00 107.56 1300 GLY H CA 1
ATOM 18317 C C . GLY H 2 36 ? 65.487 10.192 84.740 1.00 109.50 1300 GLY H C 1
ATOM 18318 O O . GLY H 2 36 ? 64.712 11.019 84.258 1.00 109.46 1300 GLY H O 1
ATOM 18319 N N . THR H 2 37 ? 65.655 8.970 84.238 1.00 109.28 1301 THR H N 1
ATOM 18320 C CA . THR H 2 37 ? 64.949 8.525 83.043 1.00 107.96 1301 THR H CA 1
ATOM 18321 C C . THR H 2 37 ? 63.580 7.897 83.267 1.00 106.16 1301 THR H C 1
ATOM 18322 O O . THR H 2 37 ? 62.664 8.112 82.472 1.00 105.51 1301 THR H O 1
ATOM 18326 N N . ASP H 2 38 ? 63.435 7.119 84.333 1.00 103.94 1302 ASP H N 1
ATOM 18327 C CA . ASP H 2 38 ? 62.147 6.498 84.597 1.00 102.96 1302 ASP H CA 1
ATOM 18328 C C . ASP H 2 38 ? 61.334 7.358 85.547 1.00 101.93 1302 ASP H C 1
ATOM 18329 O O . ASP H 2 38 ? 60.470 6.876 86.285 1.00 100.47 1302 ASP H O 1
ATOM 18334 N N . MET H 2 39 ? 61.619 8.651 85.494 1.00 101.01 1303 MET H N 1
ATOM 18335 C CA . MET H 2 39 ? 60.957 9.636 86.323 1.00 100.53 1303 MET H CA 1
ATOM 18336 C C . MET H 2 39 ? 59.571 9.915 85.761 1.00 101.08 1303 MET H C 1
ATOM 18337 O O . MET H 2 39 ? 59.425 10.252 84.586 1.00 100.37 1303 MET H O 1
ATOM 18342 N N . GLU H 2 40 ? 58.555 9.755 86.601 1.00 101.53 1304 GLU H N 1
ATOM 18343 C CA . GLU H 2 40 ? 57.174 10.011 86.200 1.00 101.76 1304 GLU H CA 1
ATOM 18344 C C . GLU H 2 40 ? 56.552 10.944 87.228 1.00 100.92 1304 GLU H C 1
ATOM 18345 O O . GLU H 2 40 ? 56.951 10.941 88.391 1.00 101.84 1304 GLU H O 1
ATOM 18351 N N . PRO H 2 41 ? 55.594 11.785 86.810 1.00 98.87 1305 PRO H N 1
ATOM 18352 C CA . PRO H 2 41 ? 54.988 12.663 87.810 1.00 96.32 1305 PRO H CA 1
ATOM 18353 C C . PRO H 2 41 ? 54.297 11.757 88.826 1.00 93.94 1305 PRO H C 1
ATOM 18354 O O . PRO H 2 41 ? 53.487 10.915 88.448 1.00 90.75 1305 PRO H O 1
ATOM 18358 N N . SER H 2 42 ? 54.636 11.917 90.102 1.00 93.82 1306 SER H N 1
ATOM 18359 C CA . SER H 2 42 ? 54.068 11.093 91.170 1.00 94.13 1306 SER H CA 1
ATOM 18360 C C . SER H 2 42 ? 52.563 10.902 91.067 1.00 92.83 1306 SER H C 1
ATOM 18361 O O . SER H 2 42 ? 52.020 9.873 91.488 1.00 91.33 1306 SER H O 1
ATOM 18364 N N . LEU H 2 43 ? 51.907 11.903 90.496 1.00 90.54 1307 LEU H N 1
ATOM 18365 C CA . LEU H 2 43 ? 50.459 11.919 90.325 1.00 90.70 1307 LEU H CA 1
ATOM 18366 C C . LEU H 2 43 ? 49.997 11.134 89.088 1.00 91.87 1307 LEU H C 1
ATOM 18367 O O . LEU H 2 43 ? 48.806 11.103 88.770 1.00 91.04 1307 LEU H O 1
ATOM 18372 N N . TYR H 2 44 ? 50.936 10.501 88.391 1.00 93.21 1308 TYR H N 1
ATOM 18373 C CA . TYR H 2 44 ? 50.594 9.739 87.197 1.00 90.63 1308 TYR H CA 1
ATOM 18374 C C . TYR H 2 44 ? 49.975 8.380 87.504 1.00 87.72 1308 TYR H C 1
ATOM 18375 O O . TYR H 2 44 ? 48.986 7.992 86.886 1.00 85.16 1308 TYR H O 1
ATOM 18384 N N . ARG H 2 45 ? 50.547 7.651 88.453 1.00 85.70 1309 ARG H N 1
ATOM 18385 C CA . ARG H 2 45 ? 50.000 6.344 88.777 1.00 85.41 1309 ARG H CA 1
ATOM 18386 C C . ARG H 2 45 ? 49.810 6.136 90.257 1.00 83.68 1309 ARG H C 1
ATOM 18387 O O . ARG H 2 45 ? 50.488 6.747 91.085 1.00 85.57 1309 ARG H O 1
ATOM 18395 N N . CYS H 2 46 ? 48.890 5.234 90.571 1.00 83.15 1310 CYS H N 1
ATOM 18396 C CA . CYS H 2 46 ? 48.591 4.861 91.941 1.00 82.01 1310 CYS H CA 1
ATOM 18397 C C . CYS H 2 46 ? 49.860 4.172 92.441 1.00 85.47 1310 CYS H C 1
ATOM 18398 O O . CYS H 2 46 ? 50.727 3.826 91.643 1.00 88.13 1310 CYS H O 1
ATOM 18401 N N . SER H 2 47 ? 49.992 3.982 93.748 1.00 88.95 1311 SER H N 1
ATOM 18402 C CA . SER H 2 47 ? 51.178 3.314 94.273 1.00 90.85 1311 SER H CA 1
ATOM 18403 C C . SER H 2 47 ? 50.906 1.811 94.318 1.00 92.12 1311 SER H C 1
ATOM 18404 O O . SER H 2 47 ? 51.825 0.993 94.368 1.00 89.03 1311 SER H O 1
ATOM 18407 N N . ASN H 2 48 ? 49.623 1.465 94.307 1.00 95.10 1312 ASN H N 1
ATOM 18408 C CA . ASN H 2 48 ? 49.181 0.077 94.295 1.00 99.02 1312 ASN H CA 1
ATOM 18409 C C . ASN H 2 48 ? 49.330 -0.289 92.820 1.00 100.25 1312 ASN H C 1
ATOM 18410 O O . ASN H 2 48 ? 48.742 0.369 91.962 1.00 101.24 1312 ASN H O 1
ATOM 18415 N N . ILE H 2 49 ? 50.111 -1.318 92.510 1.00 99.87 1313 ILE H N 1
ATOM 18416 C CA . ILE H 2 49 ? 50.309 -1.683 91.110 1.00 98.35 1313 ILE H CA 1
ATOM 18417 C C . ILE H 2 49 ? 49.109 -2.387 90.458 1.00 100.00 1313 ILE H C 1
ATOM 18418 O O . ILE H 2 49 ? 49.015 -2.455 89.229 1.00 97.09 1313 ILE H O 1
ATOM 18423 N N . ASP H 2 50 ? 48.187 -2.889 91.279 1.00 100.94 1314 ASP H N 1
ATOM 18424 C CA . ASP H 2 50 ? 46.991 -3.558 90.766 1.00 101.19 1314 ASP H CA 1
ATOM 18425 C C . ASP H 2 50 ? 45.824 -2.587 90.610 1.00 101.13 1314 ASP H C 1
ATOM 18426 O O . ASP H 2 50 ? 44.676 -2.993 90.438 1.00 98.47 1314 ASP H O 1
ATOM 18431 N N . CYS H 2 51 ? 46.137 -1.300 90.699 1.00 102.14 1315 CYS H N 1
ATOM 18432 C CA . CYS H 2 51 ? 45.159 -0.237 90.526 1.00 100.61 1315 CYS H CA 1
ATOM 18433 C C . CYS H 2 51 ? 45.656 0.504 89.292 1.00 100.65 1315 CYS H C 1
ATOM 18434 O O . CYS H 2 51 ? 46.812 0.933 89.232 1.00 99.58 1315 CYS H O 1
ATOM 18437 N N . LYS H 2 52 ? 44.787 0.636 88.299 1.00 99.29 1316 LYS H N 1
ATOM 18438 C CA . LYS H 2 52 ? 45.151 1.304 87.058 1.00 95.21 1316 LYS H CA 1
ATOM 18439 C C . LYS H 2 52 ? 44.554 2.704 86.977 1.00 92.05 1316 LYS H C 1
ATOM 18440 O O . LYS H 2 52 ? 44.504 3.305 85.906 1.00 92.42 1316 LYS H O 1
ATOM 18446 N N . ALA H 2 53 ? 44.090 3.215 88.112 1.00 88.43 1317 ALA H N 1
ATOM 18447 C CA . ALA H 2 53 ? 43.512 4.547 88.158 1.00 83.38 1317 ALA H CA 1
ATOM 18448 C C . ALA H 2 53 ? 44.644 5.557 88.301 1.00 81.95 1317 ALA H C 1
ATOM 18449 O O . ALA H 2 53 ? 45.639 5.307 88.987 1.00 81.54 1317 ALA H O 1
ATOM 18451 N N . SER H 2 54 ? 44.497 6.692 87.635 1.00 79.74 1318 SER H N 1
ATOM 18452 C CA . SER H 2 54 ? 45.503 7.738 87.701 1.00 83.01 1318 SER H CA 1
ATOM 18453 C C . SER H 2 54 ? 45.012 8.824 88.655 1.00 85.12 1318 SER H C 1
ATOM 18454 O O . SER H 2 54 ? 43.886 9.308 88.530 1.00 86.14 1318 SER H O 1
ATOM 18457 N N . PRO H 2 55 ? 45.841 9.205 89.638 1.00 85.22 1319 PRO H N 1
ATOM 18458 C CA . PRO H 2 55 ? 45.424 10.247 90.581 1.00 84.23 1319 PRO H CA 1
ATOM 18459 C C . PRO H 2 55 ? 45.049 11.545 89.868 1.00 80.54 1319 PRO H C 1
ATOM 18460 O O . PRO H 2 55 ? 44.245 12.327 90.371 1.00 78.75 1319 PRO H O 1
ATOM 18464 N N . LEU H 2 56 ? 45.623 11.752 88.687 1.00 76.42 1320 LEU H N 1
ATOM 18465 C CA . LEU H 2 56 ? 45.350 12.940 87.893 1.00 73.50 1320 LEU H CA 1
ATOM 18466 C C . LEU H 2 56 ? 43.871 12.976 87.510 1.00 73.65 1320 LEU H C 1
ATOM 18467 O O . LEU H 2 56 ? 43.343 14.003 87.085 1.00 72.52 1320 LEU H O 1
ATOM 18472 N N . THR H 2 57 ? 43.201 11.844 87.675 1.00 72.30 1321 THR H N 1
ATOM 18473 C CA . THR H 2 57 ? 41.783 11.750 87.359 1.00 72.62 1321 THR H CA 1
ATOM 18474 C C . THR H 2 57 ? 40.921 12.192 88.537 1.00 73.43 1321 THR H C 1
ATOM 18475 O O . THR H 2 57 ? 39.741 12.508 88.371 1.00 72.16 1321 THR H O 1
ATOM 18479 N N . PHE H 2 58 ? 41.515 12.221 89.726 1.00 72.54 1322 PHE H N 1
ATOM 18480 C CA . PHE H 2 58 ? 40.785 12.599 90.926 1.00 67.15 1322 PHE H CA 1
ATOM 18481 C C . PHE H 2 58 ? 41.294 13.885 91.554 1.00 63.95 1322 PHE H C 1
ATOM 18482 O O . PHE H 2 58 ? 41.362 14.012 92.773 1.00 60.95 1322 PHE H O 1
ATOM 18490 N N . THR H 2 59 ? 41.638 14.839 90.697 1.00 62.64 1323 THR H N 1
ATOM 18491 C CA . THR H 2 59 ? 42.136 16.136 91.124 1.00 62.35 1323 THR H CA 1
ATOM 18492 C C . THR H 2 59 ? 41.168 16.787 92.110 1.00 62.53 1323 THR H C 1
ATOM 18493 O O . THR H 2 59 ? 41.584 17.484 93.032 1.00 63.21 1323 THR H O 1
ATOM 18497 N N . VAL H 2 60 ? 39.875 16.561 91.916 1.00 60.92 1324 VAL H N 1
ATOM 18498 C CA . VAL H 2 60 ? 38.876 17.131 92.804 1.00 58.03 1324 VAL H CA 1
ATOM 18499 C C . VAL H 2 60 ? 39.059 16.587 94.212 1.00 60.68 1324 VAL H C 1
ATOM 18500 O O . VAL H 2 60 ? 39.093 17.349 95.175 1.00 65.29 1324 VAL H O 1
ATOM 18504 N N . GLN H 2 61 ? 39.187 15.271 94.336 1.00 60.40 1325 GLN H N 1
ATOM 18505 C CA . GLN H 2 61 ? 39.374 14.669 95.648 1.00 59.95 1325 GLN H CA 1
ATOM 18506 C C . GLN H 2 61 ? 40.690 15.077 96.308 1.00 59.69 1325 GLN H C 1
ATOM 18507 O O . GLN H 2 61 ? 40.773 15.143 97.533 1.00 63.02 1325 GLN H O 1
ATOM 18513 N N . LEU H 2 62 ? 41.724 15.342 95.516 1.00 56.99 1326 LEU H N 1
ATOM 18514 C CA . LEU H 2 62 ? 42.999 15.748 96.097 1.00 54.75 1326 LEU H CA 1
ATOM 18515 C C . LEU H 2 62 ? 42.884 17.148 96.667 1.00 55.74 1326 LEU H C 1
ATOM 18516 O O . LEU H 2 62 ? 43.343 17.413 97.777 1.00 57.94 1326 LEU H O 1
ATOM 18521 N N . SER H 2 63 ? 42.268 18.044 95.905 1.00 53.83 1327 SER H N 1
ATOM 18522 C CA . SER H 2 63 ? 42.107 19.413 96.354 1.00 50.52 1327 SER H CA 1
ATOM 18523 C C . SER H 2 63 ? 41.302 19.424 97.645 1.00 50.12 1327 SER H C 1
ATOM 18524 O O . SER H 2 63 ? 41.634 20.142 98.587 1.00 52.55 1327 SER H O 1
ATOM 18527 N N . ASN H 2 64 ? 40.249 18.620 97.705 1.00 48.99 1328 ASN H N 1
ATOM 18528 C CA . ASN H 2 64 ? 39.442 18.596 98.911 1.00 50.40 1328 ASN H CA 1
ATOM 18529 C C . ASN H 2 64 ? 40.292 18.126 100.074 1.00 50.51 1328 ASN H C 1
ATOM 18530 O O . ASN H 2 64 ? 40.167 18.641 101.181 1.00 51.61 1328 ASN H O 1
ATOM 18535 N N . LYS H 2 65 ? 41.162 17.151 99.825 1.00 50.04 1329 LYS H N 1
ATOM 18536 C CA . LYS H 2 65 ? 42.005 16.625 100.888 1.00 49.80 1329 LYS H CA 1
ATOM 18537 C C . LYS H 2 65 ? 43.021 17.675 101.347 1.00 49.02 1329 LYS H C 1
ATOM 18538 O O . LYS H 2 65 ? 43.256 17.830 102.542 1.00 46.05 1329 LYS H O 1
ATOM 18544 N N . LEU H 2 66 ? 43.620 18.398 100.406 1.00 45.15 1330 LEU H N 1
ATOM 18545 C CA . LEU H 2 66 ? 44.573 19.442 100.766 1.00 48.30 1330 LEU H CA 1
ATOM 18546 C C . LEU H 2 66 ? 43.917 20.441 101.713 1.00 49.68 1330 LEU H C 1
ATOM 18547 O O . LEU H 2 66 ? 44.520 20.861 102.700 1.00 50.47 1330 LEU H O 1
ATOM 18552 N N . ILE H 2 67 ? 42.683 20.826 101.397 1.00 48.01 1331 ILE H N 1
ATOM 18553 C CA . ILE H 2 67 ? 41.939 21.769 102.217 1.00 45.14 1331 ILE H CA 1
ATOM 18554 C C . ILE H 2 67 ? 41.790 21.221 103.639 1.00 45.45 1331 ILE H C 1
ATOM 18555 O O . ILE H 2 67 ? 42.060 21.922 104.613 1.00 42.82 1331 ILE H O 1
ATOM 18560 N N . MET H 2 68 ? 41.378 19.962 103.744 1.00 45.69 1332 MET H N 1
ATOM 18561 C CA . MET H 2 68 ? 41.220 19.279 105.025 1.00 49.67 1332 MET H CA 1
ATOM 18562 C C . MET H 2 68 ? 42.515 19.403 105.851 1.00 52.03 1332 MET H C 1
ATOM 18563 O O . MET H 2 68 ? 42.490 19.795 107.021 1.00 51.19 1332 MET H O 1
ATOM 18568 N N . ASP H 2 69 ? 43.636 19.048 105.220 1.00 52.31 1333 ASP H N 1
ATOM 18569 C CA . ASP H 2 69 ? 44.962 19.091 105.835 1.00 50.21 1333 ASP H CA 1
ATOM 18570 C C . ASP H 2 69 ? 45.368 20.503 106.227 1.00 51.08 1333 ASP H C 1
ATOM 18571 O O . ASP H 2 69 ? 45.773 20.760 107.362 1.00 50.76 1333 ASP H O 1
ATOM 18576 N N . ILE H 2 70 ? 45.273 21.424 105.281 1.00 47.83 1334 ILE H N 1
ATOM 18577 C CA . ILE H 2 70 ? 45.646 22.790 105.570 1.00 42.20 1334 ILE H CA 1
ATOM 18578 C C . ILE H 2 70 ? 44.863 23.317 106.775 1.00 44.67 1334 ILE H C 1
ATOM 18579 O O . ILE H 2 70 ? 45.414 24.038 107.596 1.00 46.81 1334 ILE H O 1
ATOM 18584 N N . ARG H 2 71 ? 43.589 22.952 106.898 1.00 44.54 1335 ARG H N 1
ATOM 18585 C CA . ARG H 2 71 ? 42.791 23.425 108.031 1.00 45.21 1335 ARG H CA 1
ATOM 18586 C C . ARG H 2 71 ? 43.412 22.896 109.308 1.00 50.44 1335 ARG H C 1
ATOM 18587 O O . ARG H 2 71 ? 43.584 23.623 110.287 1.00 53.02 1335 ARG H O 1
ATOM 18595 N N . ARG H 2 72 ? 43.741 21.610 109.280 1.00 52.33 1336 ARG H N 1
ATOM 18596 C CA . ARG H 2 72 ? 44.342 20.923 110.412 1.00 51.56 1336 ARG H CA 1
ATOM 18597 C C . ARG H 2 72 ? 45.604 21.612 110.920 1.00 52.12 1336 ARG H C 1
ATOM 18598 O O . ARG H 2 72 ? 45.797 21.740 112.127 1.00 53.84 1336 ARG H O 1
ATOM 18606 N N . PHE H 2 73 ? 46.463 22.044 110.002 1.00 49.99 1337 PHE H N 1
ATOM 18607 C CA . PHE H 2 73 ? 47.701 22.712 110.383 1.00 49.11 1337 PHE H CA 1
ATOM 18608 C C . PHE H 2 73 ? 47.466 24.094 110.955 1.00 47.73 1337 PHE H C 1
ATOM 18609 O O . PHE H 2 73 ? 48.070 24.465 111.954 1.00 53.44 1337 PHE H O 1
ATOM 18617 N N . ILE H 2 74 ? 46.602 24.868 110.318 1.00 43.74 1338 ILE H N 1
ATOM 18618 C CA . ILE H 2 74 ? 46.343 26.205 110.802 1.00 39.73 1338 ILE H CA 1
ATOM 18619 C C . ILE H 2 74 ? 45.689 26.130 112.155 1.00 40.56 1338 ILE H C 1
ATOM 18620 O O . ILE H 2 74 ? 45.938 26.964 113.016 1.00 42.97 1338 ILE H O 1
ATOM 18625 N N . LYS H 2 75 ? 44.859 25.119 112.363 1.00 43.59 1339 LYS H N 1
ATOM 18626 C CA . LYS H 2 75 ? 44.200 24.994 113.655 1.00 49.15 1339 LYS H CA 1
ATOM 18627 C C . LYS H 2 75 ? 45.180 24.515 114.724 1.00 48.01 1339 LYS H C 1
ATOM 18628 O O . LYS H 2 75 ? 45.050 24.847 115.903 1.00 50.19 1339 LYS H O 1
ATOM 18634 N N . LYS H 2 76 ? 46.172 23.746 114.301 1.00 48.24 1340 LYS H N 1
ATOM 18635 C CA . LYS H 2 76 ? 47.190 23.240 115.206 1.00 44.67 1340 LYS H CA 1
ATOM 18636 C C . LYS H 2 76 ? 48.037 24.425 115.645 1.00 43.92 1340 LYS H C 1
ATOM 18637 O O . LYS H 2 76 ? 48.363 24.562 116.812 1.00 49.69 1340 LYS H O 1
ATOM 18643 N N . TYR H 2 77 ? 48.380 25.295 114.706 1.00 43.58 1341 TYR H N 1
ATOM 18644 C CA . TYR H 2 77 ? 49.173 26.474 115.034 1.00 46.80 1341 TYR H CA 1
ATOM 18645 C C . TYR H 2 77 ? 48.429 27.364 116.009 1.00 46.71 1341 TYR H C 1
ATOM 18646 O O . TYR H 2 77 ? 48.995 27.818 116.991 1.00 50.93 1341 TYR H O 1
ATOM 18655 N N . TYR H 2 78 ? 47.154 27.609 115.727 1.00 48.11 1342 TYR H N 1
ATOM 18656 C CA . TYR H 2 78 ? 46.327 28.468 116.565 1.00 43.79 1342 TYR H CA 1
ATOM 18657 C C . TYR H 2 78 ? 45.941 27.896 117.919 1.00 44.37 1342 TYR H C 1
ATOM 18658 O O . TYR H 2 78 ? 45.474 28.638 118.784 1.00 42.29 1342 TYR H O 1
ATOM 18667 N N . ASP H 2 79 ? 46.126 26.590 118.121 1.00 51.55 1343 ASP H N 1
ATOM 18668 C CA . ASP H 2 79 ? 45.796 26.002 119.420 1.00 50.85 1343 ASP H CA 1
ATOM 18669 C C . ASP H 2 79 ? 46.701 26.615 120.478 1.00 51.12 1343 ASP H C 1
ATOM 18670 O O . ASP H 2 79 ? 46.386 26.611 121.668 1.00 47.56 1343 ASP H O 1
ATOM 18675 N N . GLY H 2 80 ? 47.828 27.148 120.018 1.00 54.16 1344 GLY H N 1
ATOM 18676 C CA . GLY H 2 80 ? 48.773 27.820 120.892 1.00 54.30 1344 GLY H CA 1
ATOM 18677 C C . GLY H 2 80 ? 49.449 27.036 121.999 1.00 53.65 1344 GLY H C 1
ATOM 18678 O O . GLY H 2 80 ? 49.764 27.620 123.037 1.00 52.22 1344 GLY H O 1
ATOM 18679 N N . TRP H 2 81 ? 49.673 25.736 121.804 1.00 51.02 1345 TRP H N 1
ATOM 18680 C CA . TRP H 2 81 ? 50.350 24.943 122.824 1.00 47.19 1345 TRP H CA 1
ATOM 18681 C C . TRP H 2 81 ? 51.738 25.524 123.061 1.00 48.01 1345 TRP H C 1
ATOM 18682 O O . TRP H 2 81 ? 52.495 25.770 122.117 1.00 49.89 1345 TRP H O 1
ATOM 18693 N N . LEU H 2 82 ? 52.058 25.750 124.329 1.00 47.55 1346 LEU H N 1
ATOM 18694 C CA . LEU H 2 82 ? 53.358 26.274 124.732 1.00 46.03 1346 LEU H CA 1
ATOM 18695 C C . LEU H 2 82 ? 54.028 25.240 125.640 1.00 50.39 1346 LEU H C 1
ATOM 18696 O O . LEU H 2 82 ? 53.361 24.535 126.412 1.00 46.83 1346 LEU H O 1
ATOM 18701 N N . ILE H 2 83 ? 55.348 25.149 125.543 1.00 50.15 1347 ILE H N 1
ATOM 18702 C CA . ILE H 2 83 ? 56.088 24.185 126.337 1.00 54.18 1347 ILE H CA 1
ATOM 18703 C C . ILE H 2 83 ? 57.342 24.844 126.918 1.00 57.00 1347 ILE H C 1
ATOM 18704 O O . ILE H 2 83 ? 58.059 25.561 126.216 1.00 55.19 1347 ILE H O 1
ATOM 18709 N N . CYS H 2 84 ? 57.588 24.617 128.208 1.00 60.35 1348 CYS H N 1
ATOM 18710 C CA . CYS H 2 84 ? 58.754 25.199 128.877 1.00 61.06 1348 CYS H CA 1
ATOM 18711 C C . CYS H 2 84 ? 60.061 24.670 128.295 1.00 61.52 1348 CYS H C 1
ATOM 18712 O O . CYS H 2 84 ? 60.190 23.474 128.024 1.00 58.59 1348 CYS H O 1
ATOM 18715 N N . GLU H 2 85 ? 61.033 25.561 128.115 1.00 61.91 1349 GLU H N 1
ATOM 18716 C CA . GLU H 2 85 ? 62.314 25.160 127.551 1.00 67.98 1349 GLU H CA 1
ATOM 18717 C C . GLU H 2 85 ? 63.232 24.421 128.541 1.00 72.71 1349 GLU H C 1
ATOM 18718 O O . GLU H 2 85 ? 64.210 23.788 128.137 1.00 73.78 1349 GLU H O 1
ATOM 18724 N N . GLU H 2 86 ? 62.912 24.483 129.831 1.00 73.74 1350 GLU H N 1
ATOM 18725 C CA . GLU H 2 86 ? 63.716 23.794 130.832 1.00 73.23 1350 GLU H CA 1
ATOM 18726 C C . GLU H 2 86 ? 63.358 22.315 130.828 1.00 74.24 1350 GLU H C 1
ATOM 18727 O O . GLU H 2 86 ? 62.225 21.946 131.139 1.00 77.28 1350 GLU H O 1
ATOM 18733 N N . PRO H 2 87 ? 64.324 21.448 130.478 1.00 75.78 1351 PRO H N 1
ATOM 18734 C CA . PRO H 2 87 ? 64.165 19.989 130.409 1.00 75.29 1351 PRO H CA 1
ATOM 18735 C C . PRO H 2 87 ? 63.585 19.341 131.659 1.00 75.98 1351 PRO H C 1
ATOM 18736 O O . PRO H 2 87 ? 62.971 18.275 131.588 1.00 76.13 1351 PRO H O 1
ATOM 18740 N N . THR H 2 88 ? 63.785 19.987 132.800 1.00 75.49 1352 THR H N 1
ATOM 18741 C CA . THR H 2 88 ? 63.281 19.466 134.060 1.00 77.26 1352 THR H CA 1
ATOM 18742 C C . THR H 2 88 ? 61.858 19.913 134.370 1.00 77.87 1352 THR H C 1
ATOM 18743 O O . THR H 2 88 ? 61.235 19.406 135.301 1.00 77.61 1352 THR H O 1
ATOM 18747 N N . CYS H 2 89 ? 61.352 20.863 133.586 1.00 79.08 1353 CYS H N 1
ATOM 18748 C CA . CYS H 2 89 ? 59.998 21.379 133.773 1.00 78.50 1353 CYS H CA 1
ATOM 18749 C C . CYS H 2 89 ? 59.083 20.836 132.683 1.00 79.20 1353 CYS H C 1
ATOM 18750 O O . CYS H 2 89 ? 58.193 20.032 132.958 1.00 83.31 1353 CYS H O 1
ATOM 18753 N N . ARG H 2 90 ? 59.309 21.280 131.449 1.00 78.81 1354 ARG H N 1
ATOM 18754 C CA . ARG H 2 90 ? 58.514 20.838 130.306 1.00 76.79 1354 ARG H CA 1
ATOM 18755 C C . ARG H 2 90 ? 57.014 21.027 130.514 1.00 75.93 1354 ARG H C 1
ATOM 18756 O O . ARG H 2 90 ? 56.195 20.251 130.011 1.00 74.54 1354 ARG H O 1
ATOM 18764 N N . ASN H 2 91 ? 56.667 22.061 131.272 1.00 72.84 1355 ASN H N 1
ATOM 18765 C CA . ASN H 2 91 ? 55.277 22.394 131.541 1.00 72.69 1355 ASN H CA 1
ATOM 18766 C C . ASN H 2 91 ? 54.652 22.680 130.174 1.00 71.34 1355 ASN H C 1
ATOM 18767 O O . ASN H 2 91 ? 55.259 23.352 129.335 1.00 71.21 1355 ASN H O 1
ATOM 18772 N N . ARG H 2 92 ? 53.455 22.148 129.944 1.00 68.84 1356 ARG H N 1
ATOM 18773 C CA . ARG H 2 92 ? 52.759 22.329 128.671 1.00 64.75 1356 ARG H CA 1
ATOM 18774 C C . ARG H 2 92 ? 51.420 23.027 128.893 1.00 61.57 1356 ARG H C 1
ATOM 18775 O O . ARG H 2 92 ? 50.563 22.520 129.611 1.00 62.87 1356 ARG H O 1
ATOM 18783 N N . THR H 2 93 ? 51.231 24.188 128.277 1.00 59.67 1357 THR H N 1
ATOM 18784 C CA . THR H 2 93 ? 49.981 24.914 128.464 1.00 57.72 1357 THR H CA 1
ATOM 18785 C C . THR H 2 93 ? 49.516 25.662 127.213 1.00 54.24 1357 THR H C 1
ATOM 18786 O O . THR H 2 93 ? 50.305 25.941 126.312 1.00 49.11 1357 THR H O 1
ATOM 18790 N N . ARG H 2 94 ? 48.222 25.961 127.159 1.00 53.25 1358 ARG H N 1
ATOM 18791 C CA . ARG H 2 94 ? 47.652 26.707 126.042 1.00 53.21 1358 ARG H CA 1
ATOM 18792 C C . ARG H 2 94 ? 47.311 28.094 126.546 1.00 49.36 1358 ARG H C 1
ATOM 18793 O O . ARG H 2 94 ? 46.762 28.909 125.822 1.00 56.49 1358 ARG H O 1
ATOM 18801 N N . HIS H 2 95 ? 47.655 28.345 127.802 1.00 47.28 1359 HIS H N 1
ATOM 18802 C CA . HIS H 2 95 ? 47.385 29.616 128.457 1.00 48.79 1359 HIS H CA 1
ATOM 18803 C C . HIS H 2 95 ? 48.605 30.532 128.419 1.00 43.94 1359 HIS H C 1
ATOM 18804 O O . HIS H 2 95 ? 49.539 30.357 129.188 1.00 49.06 1359 HIS H O 1
ATOM 18811 N N . LEU H 2 96 ? 48.599 31.508 127.522 1.00 42.29 1360 LEU H N 1
ATOM 18812 C CA . LEU H 2 96 ? 49.714 32.440 127.434 1.00 43.33 1360 LEU H CA 1
ATOM 18813 C C . LEU H 2 96 ? 49.724 33.322 128.683 1.00 49.79 1360 LEU H C 1
ATOM 18814 O O . LEU H 2 96 ? 48.746 34.020 128.961 1.00 49.90 1360 LEU H O 1
ATOM 18819 N N . PRO H 2 97 ? 50.822 33.286 129.464 1.00 53.27 1361 PRO H N 1
ATOM 18820 C CA . PRO H 2 97 ? 50.937 34.097 130.683 1.00 50.65 1361 PRO H CA 1
ATOM 18821 C C . PRO H 2 97 ? 51.237 35.556 130.357 1.00 48.70 1361 PRO H C 1
ATOM 18822 O O . PRO H 2 97 ? 52.041 35.842 129.473 1.00 47.85 1361 PRO H O 1
ATOM 18826 N N . LEU H 2 98 ? 50.582 36.471 131.067 1.00 43.92 1362 LEU H N 1
ATOM 18827 C CA . LEU H 2 98 ? 50.767 37.896 130.839 1.00 49.10 1362 LEU H CA 1
ATOM 18828 C C . LEU H 2 98 ? 52.122 38.372 131.351 1.00 51.02 1362 LEU H C 1
ATOM 18829 O O . LEU H 2 98 ? 52.578 39.474 131.031 1.00 51.64 1362 LEU H O 1
ATOM 18834 N N . GLN H 2 99 ? 52.755 37.527 132.153 1.00 53.53 1363 GLN H N 1
ATOM 18835 C CA . GLN H 2 99 ? 54.053 37.820 132.746 1.00 57.10 1363 GLN H CA 1
ATOM 18836 C C . GLN H 2 99 ? 55.151 37.351 131.802 1.00 54.59 1363 GLN H C 1
ATOM 18837 O O . GLN H 2 99 ? 55.396 36.154 131.666 1.00 55.29 1363 GLN H O 1
ATOM 18843 N N . PHE H 2 100 ? 55.798 38.303 131.143 1.00 54.14 1364 PHE H N 1
ATOM 18844 C CA . PHE H 2 100 ? 56.866 38.014 130.193 1.00 56.05 1364 PHE H CA 1
ATOM 18845 C C . PHE H 2 100 ? 58.233 38.302 130.790 1.00 59.50 1364 PHE H C 1
ATOM 18846 O O . PHE H 2 100 ? 58.387 39.197 131.618 1.00 61.22 1364 PHE H O 1
ATOM 18854 N N . SER H 2 101 ? 59.229 37.542 130.359 1.00 62.71 1365 SER H N 1
ATOM 18855 C CA . SER H 2 101 ? 60.593 37.776 130.799 1.00 62.36 1365 SER H CA 1
ATOM 18856 C C . SER H 2 101 ? 61.211 38.436 129.576 1.00 61.89 1365 SER H C 1
ATOM 18857 O O . SER H 2 101 ? 60.502 38.804 128.642 1.00 61.62 1365 SER H O 1
ATOM 18860 N N . ARG H 2 102 ? 62.525 38.574 129.557 1.00 62.88 1366 ARG H N 1
ATOM 18861 C CA . ARG H 2 102 ? 63.150 39.206 128.416 1.00 57.93 1366 ARG H CA 1
ATOM 18862 C C . ARG H 2 102 ? 63.000 38.431 127.109 1.00 61.41 1366 ARG H C 1
ATOM 18863 O O . ARG H 2 102 ? 62.984 39.032 126.039 1.00 62.53 1366 ARG H O 1
ATOM 18871 N N . THR H 2 103 ? 62.887 37.108 127.181 1.00 60.47 1367 THR H N 1
ATOM 18872 C CA . THR H 2 103 ? 62.765 36.315 125.965 1.00 58.66 1367 THR H CA 1
ATOM 18873 C C . THR H 2 103 ? 61.393 35.708 125.692 1.00 58.76 1367 THR H C 1
ATOM 18874 O O . THR H 2 103 ? 61.261 34.825 124.838 1.00 58.94 1367 THR H O 1
ATOM 18878 N N . GLY H 2 104 ? 60.373 36.180 126.405 1.00 52.35 1368 GLY H N 1
ATOM 18879 C CA . GLY H 2 104 ? 59.034 35.676 126.166 1.00 48.38 1368 GLY H CA 1
ATOM 18880 C C . GLY H 2 104 ? 58.251 35.288 127.395 1.00 47.27 1368 GLY H C 1
ATOM 18881 O O . GLY H 2 104 ? 58.636 35.593 128.514 1.00 43.69 1368 GLY H O 1
ATOM 18882 N N . PRO H 2 105 ? 57.122 34.606 127.209 1.00 51.10 1369 PRO H N 1
ATOM 18883 C CA . PRO H 2 105 ? 56.293 34.178 128.336 1.00 52.10 1369 PRO H CA 1
ATOM 18884 C C . PRO H 2 105 ? 57.104 33.410 129.383 1.00 53.43 1369 PRO H C 1
ATOM 18885 O O . PRO H 2 105 ? 57.929 32.559 129.048 1.00 52.48 1369 PRO H O 1
ATOM 18889 N N . LEU H 2 106 ? 56.857 33.721 130.648 1.00 52.08 1370 LEU H N 1
ATOM 18890 C CA . LEU H 2 106 ? 57.546 33.075 131.747 1.00 53.91 1370 LEU H CA 1
ATOM 18891 C C . LEU H 2 106 ? 56.743 31.880 132.250 1.00 56.21 1370 LEU H C 1
ATOM 18892 O O . LEU H 2 106 ? 55.583 32.025 132.653 1.00 58.43 1370 LEU H O 1
ATOM 18897 N N . CYS H 2 107 ? 57.360 30.701 132.226 1.00 53.39 1371 CYS H N 1
ATOM 18898 C CA . CYS H 2 107 ? 56.700 29.487 132.693 1.00 55.43 1371 CYS H CA 1
ATOM 18899 C C . CYS H 2 107 ? 56.152 29.700 134.102 1.00 57.08 1371 CYS H C 1
ATOM 18900 O O . CYS H 2 107 ? 56.868 30.145 134.985 1.00 59.88 1371 CYS H O 1
ATOM 18903 N N . PRO H 2 108 ? 54.860 29.426 134.319 1.00 61.74 1372 PRO H N 1
ATOM 18904 C CA . PRO H 2 108 ? 54.321 29.620 135.668 1.00 65.75 1372 PRO H CA 1
ATOM 18905 C C . PRO H 2 108 ? 54.622 28.456 136.625 1.00 68.81 1372 PRO H C 1
ATOM 18906 O O . PRO H 2 108 ? 54.443 28.589 137.840 1.00 67.80 1372 PRO H O 1
ATOM 18910 N N . ALA H 2 109 ? 55.059 27.320 136.077 1.00 69.67 1373 ALA H N 1
ATOM 18911 C CA . ALA H 2 109 ? 55.399 26.148 136.893 1.00 72.75 1373 ALA H CA 1
ATOM 18912 C C . ALA H 2 109 ? 56.727 26.479 137.575 1.00 75.08 1373 ALA H C 1
ATOM 18913 O O . ALA H 2 109 ? 56.762 26.796 138.766 1.00 78.44 1373 ALA H O 1
ATOM 18915 N N . CYS H 2 110 ? 57.821 26.376 136.826 1.00 73.70 1374 CYS H N 1
ATOM 18916 C CA . CYS H 2 110 ? 59.125 26.769 137.343 1.00 71.51 1374 CYS H CA 1
ATOM 18917 C C . CYS H 2 110 ? 58.993 28.247 137.004 1.00 69.59 1374 CYS H C 1
ATOM 18918 O O . CYS H 2 110 ? 58.312 28.581 136.045 1.00 77.57 1374 CYS H O 1
ATOM 18921 N N . MET H 2 111 ? 59.588 29.151 137.754 1.00 61.30 1375 MET H N 1
ATOM 18922 C CA . MET H 2 111 ? 59.414 30.541 137.374 1.00 60.12 1375 MET H CA 1
ATOM 18923 C C . MET H 2 111 ? 60.689 31.114 136.803 1.00 59.13 1375 MET H C 1
ATOM 18924 O O . MET H 2 111 ? 60.947 32.305 136.934 1.00 59.38 1375 MET H O 1
ATOM 18929 N N . LYS H 2 112 ? 61.482 30.274 136.149 1.00 61.14 1376 LYS H N 1
ATOM 18930 C CA . LYS H 2 112 ? 62.748 30.745 135.603 1.00 66.55 1376 LYS H CA 1
ATOM 18931 C C . LYS H 2 112 ? 63.046 30.276 134.188 1.00 66.35 1376 LYS H C 1
ATOM 18932 O O . LYS H 2 112 ? 64.204 30.253 133.768 1.00 66.07 1376 LYS H O 1
ATOM 18938 N N . ALA H 2 113 ? 62.013 29.896 133.450 1.00 67.47 1377 ALA H N 1
ATOM 18939 C CA . ALA H 2 113 ? 62.210 29.444 132.078 1.00 68.27 1377 ALA H CA 1
ATOM 18940 C C . ALA H 2 113 ? 61.154 30.054 131.162 1.00 67.63 1377 ALA H C 1
ATOM 18941 O O . ALA H 2 113 ? 60.065 30.432 131.612 1.00 67.55 1377 ALA H O 1
ATOM 18943 N N . THR H 2 114 ? 61.486 30.160 129.878 1.00 64.72 1378 THR H N 1
ATOM 18944 C CA . THR H 2 114 ? 60.568 30.725 128.901 1.00 57.06 1378 THR H CA 1
ATOM 18945 C C . THR H 2 114 ? 59.773 29.629 128.200 1.00 57.04 1378 THR H C 1
ATOM 18946 O O . THR H 2 114 ? 60.292 28.539 127.922 1.00 58.78 1378 THR H O 1
ATOM 18950 N N . LEU H 2 115 ? 58.503 29.923 127.929 1.00 57.03 1379 LEU H N 1
ATOM 18951 C CA . LEU H 2 115 ? 57.619 28.990 127.240 1.00 51.92 1379 LEU H CA 1
ATOM 18952 C C . LEU H 2 115 ? 57.830 29.161 125.736 1.00 51.62 1379 LEU H C 1
ATOM 18953 O O . LEU H 2 115 ? 57.923 30.289 125.232 1.00 44.08 1379 LEU H O 1
ATOM 18958 N N . GLN H 2 116 ? 57.936 28.042 125.027 1.00 47.65 1380 GLN H N 1
ATOM 18959 C CA . GLN H 2 116 ? 58.132 28.080 123.582 1.00 48.64 1380 GLN H CA 1
ATOM 18960 C C . GLN H 2 116 ? 56.949 27.459 122.847 1.00 47.50 1380 GLN H C 1
ATOM 18961 O O . GLN H 2 116 ? 56.371 26.473 123.311 1.00 52.91 1380 GLN H O 1
ATOM 18967 N N . PRO H 2 117 ? 56.565 28.031 121.694 1.00 43.67 1381 PRO H N 1
ATOM 18968 C CA . PRO H 2 117 ? 55.441 27.480 120.930 1.00 39.88 1381 PRO H CA 1
ATOM 18969 C C . PRO H 2 117 ? 55.765 26.042 120.526 1.00 39.78 1381 PRO H C 1
ATOM 18970 O O . PRO H 2 117 ? 56.853 25.771 120.021 1.00 39.14 1381 PRO H O 1
ATOM 18974 N N . GLU H 2 118 ? 54.835 25.125 120.760 1.00 34.63 1382 GLU H N 1
ATOM 18975 C CA . GLU H 2 118 ? 55.056 23.732 120.398 1.00 40.53 1382 GLU H CA 1
ATOM 18976 C C . GLU H 2 118 ? 55.106 23.576 118.887 1.00 45.83 1382 GLU H C 1
ATOM 18977 O O . GLU H 2 118 ? 55.898 22.795 118.366 1.00 52.23 1382 GLU H O 1
ATOM 18983 N N . TYR H 2 119 ? 54.240 24.311 118.189 1.00 47.97 1383 TYR H N 1
ATOM 18984 C CA . TYR H 2 119 ? 54.188 24.294 116.729 1.00 42.94 1383 TYR H CA 1
ATOM 18985 C C . TYR H 2 119 ? 54.360 25.746 116.301 1.00 42.43 1383 TYR H C 1
ATOM 18986 O O . TYR H 2 119 ? 53.404 26.508 116.225 1.00 44.34 1383 TYR H O 1
ATOM 18995 N N . SER H 2 120 ? 55.603 26.120 116.035 1.00 43.70 1384 SER H N 1
ATOM 18996 C CA . SER H 2 120 ? 55.951 27.488 115.671 1.00 47.05 1384 SER H CA 1
ATOM 18997 C C . SER H 2 120 ? 55.375 27.981 114.366 1.00 51.67 1384 SER H C 1
ATOM 18998 O O . SER H 2 120 ? 54.974 27.189 113.511 1.00 47.78 1384 SER H O 1
ATOM 19001 N N . ASP H 2 121 ? 55.362 29.304 114.207 1.00 52.64 1385 ASP H N 1
ATOM 19002 C CA . ASP H 2 121 ? 54.835 29.876 112.986 1.00 53.53 1385 ASP H CA 1
ATOM 19003 C C . ASP H 2 121 ? 55.769 29.581 111.824 1.00 54.97 1385 ASP H C 1
ATOM 19004 O O . ASP H 2 121 ? 55.339 29.535 110.672 1.00 56.24 1385 ASP H O 1
ATOM 19009 N N . LYS H 2 122 ? 57.045 29.350 112.116 1.00 53.90 1386 LYS H N 1
ATOM 19010 C CA . LYS H 2 122 ? 57.958 29.037 111.037 1.00 52.02 1386 LYS H CA 1
ATOM 19011 C C . LYS H 2 122 ? 57.702 27.609 110.572 1.00 48.79 1386 LYS H C 1
ATOM 19012 O O . LYS H 2 122 ? 57.905 27.297 109.411 1.00 52.82 1386 LYS H O 1
ATOM 19018 N N . SER H 2 123 ? 57.246 26.742 111.469 1.00 46.23 1387 SER H N 1
ATOM 19019 C CA . SER H 2 123 ? 56.970 25.360 111.084 1.00 52.34 1387 SER H CA 1
ATOM 19020 C C . SER H 2 123 ? 55.727 25.309 110.198 1.00 56.50 1387 SER H C 1
ATOM 19021 O O . SER H 2 123 ? 55.693 24.585 109.201 1.00 57.01 1387 SER H O 1
ATOM 19024 N N . LEU H 2 124 ? 54.705 26.077 110.572 1.00 57.69 1388 LEU H N 1
ATOM 19025 C CA . LEU H 2 124 ? 53.456 26.127 109.811 1.00 54.98 1388 LEU H CA 1
ATOM 19026 C C . LEU H 2 124 ? 53.718 26.680 108.423 1.00 54.94 1388 LEU H C 1
ATOM 19027 O O . LEU H 2 124 ? 53.245 26.135 107.429 1.00 56.33 1388 LEU H O 1
ATOM 19032 N N . TYR H 2 125 ? 54.468 27.773 108.369 1.00 50.76 1389 TYR H N 1
ATOM 19033 C CA . TYR H 2 125 ? 54.802 28.410 107.106 1.00 52.91 1389 TYR H CA 1
ATOM 19034 C C . TYR H 2 125 ? 55.575 27.458 106.198 1.00 52.46 1389 TYR H C 1
ATOM 19035 O O . TYR H 2 125 ? 55.329 27.404 104.996 1.00 55.61 1389 TYR H O 1
ATOM 19044 N N . THR H 2 126 ? 56.513 26.709 106.767 1.00 53.44 1390 THR H N 1
ATOM 19045 C CA . THR H 2 126 ? 57.290 25.764 105.969 1.00 51.47 1390 THR H CA 1
ATOM 19046 C C . THR H 2 126 ? 56.375 24.670 105.438 1.00 47.27 1390 THR H C 1
ATOM 19047 O O . THR H 2 126 ? 56.501 24.248 104.293 1.00 51.79 1390 THR H O 1
ATOM 19051 N N . GLN H 2 127 ? 55.452 24.218 106.279 1.00 45.01 1391 GLN H N 1
ATOM 19052 C CA . GLN H 2 127 ? 54.504 23.164 105.913 1.00 46.09 1391 GLN H CA 1
ATOM 19053 C C . GLN H 2 127 ? 53.659 23.550 104.717 1.00 47.17 1391 GLN H C 1
ATOM 19054 O O . GLN H 2 127 ? 53.393 22.727 103.839 1.00 49.10 1391 GLN H O 1
ATOM 19060 N N . LEU H 2 128 ? 53.212 24.800 104.700 1.00 50.38 1392 LEU H N 1
ATOM 19061 C CA . LEU H 2 128 ? 52.381 25.282 103.610 1.00 47.19 1392 LEU H CA 1
ATOM 19062 C C . LEU H 2 128 ? 53.212 25.422 102.352 1.00 45.88 1392 LEU H C 1
ATOM 19063 O O . LEU H 2 128 ? 52.745 25.125 101.260 1.00 47.49 1392 LEU H O 1
ATOM 19068 N N . CYS H 2 129 ? 54.457 25.847 102.507 1.00 49.54 1393 CYS H N 1
ATOM 19069 C CA . CYS H 2 129 ? 55.334 25.986 101.357 1.00 49.66 1393 CYS H CA 1
ATOM 19070 C C . CYS H 2 129 ? 55.630 24.623 100.755 1.00 50.94 1393 CYS H C 1
ATOM 19071 O O . CYS H 2 129 ? 55.827 24.495 99.548 1.00 53.16 1393 CYS H O 1
ATOM 19074 N N . PHE H 2 130 ? 55.656 23.604 101.603 1.00 49.57 1394 PHE H N 1
ATOM 19075 C CA . PHE H 2 130 ? 55.911 22.254 101.146 1.00 52.50 1394 PHE H CA 1
ATOM 19076 C C . PHE H 2 130 ? 54.725 21.793 100.304 1.00 50.53 1394 PHE H C 1
ATOM 19077 O O . PHE H 2 130 ? 54.904 21.263 99.209 1.00 57.01 1394 PHE H O 1
ATOM 19085 N N . TYR H 2 131 ? 53.513 22.001 100.814 1.00 49.43 1395 TYR H N 1
ATOM 19086 C CA . TYR H 2 131 ? 52.300 21.600 100.098 1.00 47.17 1395 TYR H CA 1
ATOM 19087 C C . TYR H 2 131 ? 52.165 22.334 98.772 1.00 45.77 1395 TYR H C 1
ATOM 19088 O O . TYR H 2 131 ? 51.426 21.928 97.888 1.00 46.03 1395 TYR H O 1
ATOM 19097 N N . ARG H 2 132 ? 52.894 23.423 98.644 1.00 45.97 1396 ARG H N 1
ATOM 19098 C CA . ARG H 2 132 ? 52.873 24.218 97.438 1.00 48.67 1396 ARG H CA 1
ATOM 19099 C C . ARG H 2 132 ? 53.982 23.706 96.514 1.00 53.76 1396 ARG H C 1
ATOM 19100 O O . ARG H 2 132 ? 53.819 23.655 95.300 1.00 61.06 1396 ARG H O 1
ATOM 19108 N N . TYR H 2 133 ? 55.098 23.296 97.107 1.00 56.52 1397 TYR H N 1
ATOM 19109 C CA . TYR H 2 133 ? 56.249 22.780 96.366 1.00 55.39 1397 TYR H CA 1
ATOM 19110 C C . TYR H 2 133 ? 56.011 21.423 95.709 1.00 54.66 1397 TYR H C 1
ATOM 19111 O O . TYR H 2 133 ? 56.533 21.163 94.625 1.00 59.21 1397 TYR H O 1
ATOM 19120 N N . ILE H 2 134 ? 55.225 20.560 96.345 1.00 48.42 1398 ILE H N 1
ATOM 19121 C CA . ILE H 2 134 ? 54.969 19.246 95.763 1.00 55.29 1398 ILE H CA 1
ATOM 19122 C C . ILE H 2 134 ? 54.021 19.289 94.565 1.00 56.23 1398 ILE H C 1
ATOM 19123 O O . ILE H 2 134 ? 53.736 18.256 93.957 1.00 53.98 1398 ILE H O 1
ATOM 19128 N N . PHE H 2 135 ? 53.531 20.481 94.232 1.00 57.23 1399 PHE H N 1
ATOM 19129 C CA . PHE H 2 135 ? 52.613 20.639 93.113 1.00 55.60 1399 PHE H CA 1
ATOM 19130 C C . PHE H 2 135 ? 53.051 21.758 92.185 1.00 61.44 1399 PHE H C 1
ATOM 19131 O O . PHE H 2 135 ? 52.345 22.088 91.232 1.00 66.20 1399 PHE H O 1
ATOM 19139 N N . ASP H 2 136 ? 54.205 22.356 92.469 1.00 62.08 1400 ASP H N 1
ATOM 19140 C CA . ASP H 2 136 ? 54.718 23.415 91.612 1.00 63.64 1400 ASP H CA 1
ATOM 19141 C C . ASP H 2 136 ? 55.460 22.720 90.478 1.00 67.60 1400 ASP H C 1
ATOM 19142 O O . ASP H 2 136 ? 56.678 22.560 90.529 1.00 68.80 1400 ASP H O 1
ATOM 19147 N N . ALA H 2 137 ? 54.720 22.301 89.458 1.00 70.01 1401 ALA H N 1
ATOM 19148 C CA . ALA H 2 137 ? 55.310 21.591 88.336 1.00 69.30 1401 ALA H CA 1
ATOM 19149 C C . ALA H 2 137 ? 56.273 22.446 87.531 1.00 70.93 1401 ALA H C 1
ATOM 19150 O O . ALA H 2 137 ? 57.328 21.969 87.121 1.00 72.69 1401 ALA H O 1
ATOM 19152 N N . GLU H 2 138 ? 55.922 23.707 87.311 1.00 71.64 1402 GLU H N 1
ATOM 19153 C CA . GLU H 2 138 ? 56.780 24.596 86.533 1.00 76.13 1402 GLU H CA 1
ATOM 19154 C C . GLU H 2 138 ? 58.167 24.683 87.160 1.00 76.72 1402 GLU H C 1
ATOM 19155 O O . GLU H 2 138 ? 59.183 24.680 86.461 1.00 72.16 1402 GLU H O 1
ATOM 19161 N N . CYS H 2 139 ? 58.194 24.750 88.488 1.00 80.58 1403 CYS H N 1
ATOM 19162 C CA . CYS H 2 139 ? 59.439 24.853 89.243 1.00 80.33 1403 CYS H CA 1
ATOM 19163 C C . CYS H 2 139 ? 60.235 23.544 89.233 1.00 77.04 1403 CYS H C 1
ATOM 19164 O O . CYS H 2 139 ? 61.457 23.563 89.088 1.00 74.99 1403 CYS H O 1
ATOM 19167 N N . ALA H 2 140 ? 59.549 22.414 89.386 1.00 73.11 1404 ALA H N 1
ATOM 19168 C CA . ALA H 2 140 ? 60.220 21.119 89.384 1.00 75.69 1404 ALA H CA 1
ATOM 19169 C C . ALA H 2 140 ? 60.831 20.834 88.019 1.00 80.54 1404 ALA H C 1
ATOM 19170 O O . ALA H 2 140 ? 61.736 20.005 87.895 1.00 84.05 1404 ALA H O 1
ATOM 19172 N N . LEU H 2 141 ? 60.324 21.524 86.998 1.00 84.55 1405 LEU H N 1
ATOM 19173 C CA . LEU H 2 141 ? 60.799 21.374 85.625 1.00 88.56 1405 LEU H CA 1
ATOM 19174 C C . LEU H 2 141 ? 61.996 22.288 85.360 1.00 93.12 1405 LEU H C 1
ATOM 19175 O O . LEU H 2 141 ? 62.935 21.905 84.659 1.00 95.24 1405 LEU H O 1
ATOM 19180 N N . GLU H 2 142 ? 61.958 23.494 85.921 1.00 96.84 1406 GLU H N 1
ATOM 19181 C CA . GLU H 2 142 ? 63.048 24.456 85.757 1.00 101.86 1406 GLU H CA 1
ATOM 19182 C C . GLU H 2 142 ? 64.270 23.971 86.532 1.00 104.03 1406 GLU H C 1
ATOM 19183 O O . GLU H 2 142 ? 65.374 24.501 86.368 1.00 103.04 1406 GLU H O 1
ATOM 19189 N N . LYS H 2 143 ? 64.055 22.970 87.385 1.00 105.26 1407 LYS H N 1
ATOM 19190 C CA . LYS H 2 143 ? 65.125 22.394 88.191 1.00 104.88 1407 LYS H CA 1
ATOM 19191 C C . LYS H 2 143 ? 65.786 21.236 87.455 1.00 103.13 1407 LYS H C 1
ATOM 19192 O O . LYS H 2 143 ? 66.494 20.422 88.048 1.00 101.47 1407 LYS H O 1
ATOM 19198 N N . LEU H 2 144 ? 65.534 21.170 86.153 1.00 103.78 1408 LEU H N 1
ATOM 19199 C CA . LEU H 2 144 ? 66.132 20.156 85.300 1.00 102.95 1408 LEU H CA 1
ATOM 19200 C C . LEU H 2 144 ? 67.137 20.911 84.428 1.00 104.77 1408 LEU H C 1
ATOM 19201 O O . LEU H 2 144 ? 66.818 21.950 83.832 1.00 103.19 1408 LEU H O 1
ATOM 19206 N N . THR H 2 145 ? 68.357 20.385 84.385 1.00 106.92 1409 THR H N 1
ATOM 19207 C CA . THR H 2 145 ? 69.469 20.990 83.651 1.00 109.75 1409 THR H CA 1
ATOM 19208 C C . THR H 2 145 ? 69.322 21.122 82.136 1.00 111.62 1409 THR H C 1
ATOM 19209 O O . THR H 2 145 ? 69.410 22.224 81.577 1.00 110.04 1409 THR H O 1
ATOM 19213 N N . THR H 2 146 ? 69.115 19.987 81.479 1.00 114.35 1410 THR H N 1
ATOM 19214 C CA . THR H 2 146 ? 68.990 19.949 80.027 1.00 116.75 1410 THR H CA 1
ATOM 19215 C C . THR H 2 146 ? 67.561 20.121 79.530 1.00 116.90 1410 THR H C 1
ATOM 19216 O O . THR H 2 146 ? 66.652 19.415 79.970 1.00 116.21 1410 THR H O 1
ATOM 19220 N N . ASP H 2 147 ? 67.374 21.056 78.603 1.00 116.69 1411 ASP H N 1
ATOM 19221 C CA . ASP H 2 147 ? 66.058 21.312 78.033 1.00 117.32 1411 ASP H CA 1
ATOM 19222 C C . ASP H 2 147 ? 65.495 20.089 77.305 1.00 118.38 1411 ASP H C 1
ATOM 19223 O O . ASP H 2 147 ? 64.301 20.045 76.989 1.00 118.32 1411 ASP H O 1
ATOM 19228 N N . HIS H 2 148 ? 66.352 19.104 77.031 1.00 118.94 1412 HIS H N 1
ATOM 19229 C CA . HIS H 2 148 ? 65.922 17.867 76.365 1.00 119.00 1412 HIS H CA 1
ATOM 19230 C C . HIS H 2 148 ? 65.128 17.062 77.404 1.00 119.03 1412 HIS H C 1
ATOM 19231 O O . HIS H 2 148 ? 63.959 16.738 77.189 1.00 119.01 1412 HIS H O 1
ATOM 19238 N N . GLU H 2 149 ? 65.776 16.742 78.526 1.00 117.67 1413 GLU H N 1
ATOM 19239 C CA . GLU H 2 149 ? 65.128 15.976 79.591 1.00 117.90 1413 GLU H CA 1
ATOM 19240 C C . GLU H 2 149 ? 63.770 16.576 79.932 1.00 116.92 1413 GLU H C 1
ATOM 19241 O O . GLU H 2 149 ? 62.769 15.863 80.054 1.00 117.53 1413 GLU H O 1
ATOM 19247 N N . LYS H 2 150 ? 63.745 17.897 80.071 1.00 114.53 1414 LYS H N 1
ATOM 19248 C CA . LYS H 2 150 ? 62.520 18.601 80.407 1.00 112.62 1414 LYS H CA 1
ATOM 19249 C C . LYS H 2 150 ? 61.417 18.439 79.365 1.00 112.47 1414 LYS H C 1
ATOM 19250 O O . LYS H 2 150 ? 60.357 17.888 79.662 1.00 112.15 1414 LYS H O 1
ATOM 19256 N N . ASP H 2 151 ? 61.671 18.896 78.142 1.00 112.33 1415 ASP H N 1
ATOM 19257 C CA . ASP H 2 151 ? 60.655 18.830 77.103 1.00 111.44 1415 ASP H CA 1
ATOM 19258 C C . ASP H 2 151 ? 60.173 17.441 76.694 1.00 109.72 1415 ASP H C 1
ATOM 19259 O O . ASP H 2 151 ? 59.051 17.310 76.199 1.00 108.31 1415 ASP H O 1
ATOM 19264 N N . LYS H 2 152 ? 60.992 16.406 76.884 1.00 108.18 1416 LYS H N 1
ATOM 19265 C CA . LYS H 2 152 ? 60.533 15.059 76.532 1.00 107.09 1416 LYS H CA 1
ATOM 19266 C C . LYS H 2 152 ? 59.429 14.771 77.540 1.00 106.83 1416 LYS H C 1
ATOM 19267 O O . LYS H 2 152 ? 58.381 14.206 77.215 1.00 107.31 1416 LYS H O 1
ATOM 19273 N N . LEU H 2 153 ? 59.703 15.183 78.774 1.00 105.44 1417 LEU H N 1
ATOM 19274 C CA . LEU H 2 153 ? 58.806 15.019 79.911 1.00 103.11 1417 LEU H CA 1
ATOM 19275 C C . LEU H 2 153 ? 57.603 15.961 79.781 1.00 101.62 1417 LEU H C 1
ATOM 19276 O O . LEU H 2 153 ? 56.458 15.564 80.026 1.00 100.51 1417 LEU H O 1
ATOM 19281 N N . LYS H 2 154 ? 57.876 17.205 79.391 1.00 100.15 1418 LYS H N 1
ATOM 19282 C CA . LYS H 2 154 ? 56.839 18.218 79.221 1.00 100.68 1418 LYS H CA 1
ATOM 19283 C C . LYS H 2 154 ? 55.866 17.809 78.124 1.00 101.25 1418 LYS H C 1
ATOM 19284 O O . LYS H 2 154 ? 54.671 18.092 78.201 1.00 101.93 1418 LYS H O 1
ATOM 19290 N N . LYS H 2 155 ? 56.387 17.136 77.104 1.00 102.80 1419 LYS H N 1
ATOM 19291 C CA . LYS H 2 155 ? 55.571 16.687 75.981 1.00 104.52 1419 LYS H CA 1
ATOM 19292 C C . LYS H 2 155 ? 54.831 15.396 76.311 1.00 103.72 1419 LYS H C 1
ATOM 19293 O O . LYS H 2 155 ? 53.723 15.161 75.824 1.00 102.59 1419 LYS H O 1
ATOM 19299 N N . GLN H 2 156 ? 55.449 14.568 77.145 1.00 102.10 1420 GLN H N 1
ATOM 19300 C CA . GLN H 2 156 ? 54.869 13.288 77.528 1.00 100.90 1420 GLN H CA 1
ATOM 19301 C C . GLN H 2 156 ? 53.734 13.380 78.558 1.00 97.53 1420 GLN H C 1
ATOM 19302 O O . GLN H 2 156 ? 52.685 12.753 78.378 1.00 94.94 1420 GLN H O 1
ATOM 19308 N N . PHE H 2 157 ? 53.926 14.163 79.621 1.00 93.20 1421 PHE H N 1
ATOM 19309 C CA . PHE H 2 157 ? 52.907 14.259 80.666 1.00 89.60 1421 PHE H CA 1
ATOM 19310 C C . PHE H 2 157 ? 52.267 15.610 80.930 1.00 86.98 1421 PHE H C 1
ATOM 19311 O O . PHE H 2 157 ? 51.074 15.677 81.217 1.00 88.31 1421 PHE H O 1
ATOM 19319 N N . PHE H 2 158 ? 53.047 16.681 80.842 1.00 84.15 1422 PHE H N 1
ATOM 19320 C CA . PHE H 2 158 ? 52.526 18.007 81.149 1.00 84.14 1422 PHE H CA 1
ATOM 19321 C C . PHE H 2 158 ? 51.828 18.787 80.037 1.00 84.24 1422 PHE H C 1
ATOM 19322 O O . PHE H 2 158 ? 52.370 19.757 79.505 1.00 85.95 1422 PHE H O 1
ATOM 19330 N N . THR H 2 159 ? 50.612 18.361 79.706 1.00 82.56 1423 THR H N 1
ATOM 19331 C CA . THR H 2 159 ? 49.802 19.021 78.689 1.00 78.18 1423 THR H CA 1
ATOM 19332 C C . THR H 2 159 ? 49.318 20.308 79.347 1.00 77.51 1423 THR H C 1
ATOM 19333 O O . THR H 2 159 ? 49.414 20.455 80.566 1.00 83.31 1423 THR H O 1
ATOM 19337 N N . PRO H 2 160 ? 48.797 21.260 78.561 1.00 71.91 1424 PRO H N 1
ATOM 19338 C CA . PRO H 2 160 ? 48.325 22.505 79.173 1.00 66.43 1424 PRO H CA 1
ATOM 19339 C C . PRO H 2 160 ? 47.277 22.267 80.265 1.00 63.20 1424 PRO H C 1
ATOM 19340 O O . PRO H 2 160 ? 47.204 23.015 81.241 1.00 57.65 1424 PRO H O 1
ATOM 19344 N N . LYS H 2 161 ? 46.483 21.212 80.093 1.00 60.28 1425 LYS H N 1
ATOM 19345 C CA . LYS H 2 161 ? 45.432 20.857 81.036 1.00 61.65 1425 LYS H CA 1
ATOM 19346 C C . LYS H 2 161 ? 46.014 20.310 82.327 1.00 63.00 1425 LYS H C 1
ATOM 19347 O O . LYS H 2 161 ? 45.564 20.659 83.422 1.00 64.15 1425 LYS H O 1
ATOM 19353 N N . VAL H 2 162 ? 47.006 19.437 82.204 1.00 61.67 1426 VAL H N 1
ATOM 19354 C CA . VAL H 2 162 ? 47.633 18.868 83.388 1.00 59.81 1426 VAL H CA 1
ATOM 19355 C C . VAL H 2 162 ? 48.345 19.978 84.159 1.00 55.56 1426 VAL H C 1
ATOM 19356 O O . VAL H 2 162 ? 48.274 20.043 85.386 1.00 56.67 1426 VAL H O 1
ATOM 19360 N N . LEU H 2 163 ? 49.022 20.861 83.442 1.00 53.06 1427 LEU H N 1
ATOM 19361 C CA . LEU H 2 163 ? 49.695 21.962 84.104 1.00 55.68 1427 LEU H CA 1
ATOM 19362 C C . LEU H 2 163 ? 48.671 22.781 84.874 1.00 60.64 1427 LEU H C 1
ATOM 19363 O O . LEU H 2 163 ? 48.972 23.313 85.946 1.00 63.12 1427 LEU H O 1
ATOM 19368 N N . GLN H 2 164 ? 47.459 22.882 84.335 1.00 61.14 1428 GLN H N 1
ATOM 19369 C CA . GLN H 2 164 ? 46.434 23.644 85.017 1.00 64.06 1428 GLN H CA 1
ATOM 19370 C C . GLN H 2 164 ? 46.039 22.943 86.306 1.00 64.32 1428 GLN H C 1
ATOM 19371 O O . GLN H 2 164 ? 45.863 23.590 87.341 1.00 66.30 1428 GLN H O 1
ATOM 19377 N N . ASP H 2 165 ? 45.899 21.621 86.239 1.00 62.76 1429 ASP H N 1
ATOM 19378 C CA . ASP H 2 165 ? 45.529 20.832 87.413 1.00 63.85 1429 ASP H CA 1
ATOM 19379 C C . ASP H 2 165 ? 46.537 21.057 88.533 1.00 62.61 1429 ASP H C 1
ATOM 19380 O O . ASP H 2 165 ? 46.164 21.207 89.699 1.00 65.42 1429 ASP H O 1
ATOM 19385 N N . TYR H 2 166 ? 47.816 21.065 88.173 1.00 61.04 1430 TYR H N 1
ATOM 19386 C CA . TYR H 2 166 ? 48.873 21.278 89.150 1.00 59.52 1430 TYR H CA 1
ATOM 19387 C C . TYR H 2 166 ? 48.780 22.680 89.731 1.00 56.74 1430 TYR H C 1
ATOM 19388 O O . TYR H 2 166 ? 48.846 22.843 90.945 1.00 59.03 1430 TYR H O 1
ATOM 19397 N N . ARG H 2 167 ? 48.618 23.684 88.872 1.00 53.29 1431 ARG H N 1
ATOM 19398 C CA . ARG H 2 167 ? 48.511 25.070 89.334 1.00 55.86 1431 ARG H CA 1
ATOM 19399 C C . ARG H 2 167 ? 47.390 25.188 90.353 1.00 56.27 1431 ARG H C 1
ATOM 19400 O O . ARG H 2 167 ? 47.511 25.886 91.362 1.00 55.20 1431 ARG H O 1
ATOM 19408 N N . LYS H 2 168 ? 46.297 24.490 90.078 1.00 55.21 1432 LYS H N 1
ATOM 19409 C CA . LYS H 2 168 ? 45.134 24.509 90.952 1.00 60.90 1432 LYS H CA 1
ATOM 19410 C C . LYS H 2 168 ? 45.488 23.968 92.333 1.00 59.20 1432 LYS H C 1
ATOM 19411 O O . LYS H 2 168 ? 45.290 24.648 93.342 1.00 64.79 1432 LYS H O 1
ATOM 19417 N N . LEU H 2 169 ? 46.018 22.751 92.375 1.00 57.48 1433 LEU H N 1
ATOM 19418 C CA . LEU H 2 169 ? 46.402 22.133 93.640 1.00 56.22 1433 LEU H CA 1
ATOM 19419 C C . LEU H 2 169 ? 47.431 22.994 94.361 1.00 56.33 1433 LEU H C 1
ATOM 19420 O O . LEU H 2 169 ? 47.344 23.207 95.568 1.00 59.95 1433 LEU H O 1
ATOM 19425 N N . LYS H 2 170 ? 48.405 23.483 93.605 1.00 56.42 1434 LYS H N 1
ATOM 19426 C CA . LYS H 2 170 ? 49.467 24.319 94.144 1.00 60.46 1434 LYS H CA 1
ATOM 19427 C C . LYS H 2 170 ? 48.944 25.579 94.829 1.00 61.87 1434 LYS H C 1
ATOM 19428 O O . LYS H 2 170 ? 49.533 26.054 95.802 1.00 70.49 1434 LYS H O 1
ATOM 19434 N N . ASN H 2 171 ? 47.841 26.126 94.335 1.00 59.05 1435 ASN H N 1
ATOM 19435 C CA . ASN H 2 171 ? 47.312 27.331 94.947 1.00 59.23 1435 ASN H CA 1
ATOM 19436 C C . ASN H 2 171 ? 46.150 27.068 95.877 1.00 54.96 1435 ASN H C 1
ATOM 19437 O O . ASN H 2 171 ? 45.481 27.998 96.302 1.00 54.12 1435 ASN H O 1
ATOM 19442 N N . THR H 2 172 ? 45.914 25.803 96.202 1.00 52.05 1436 THR H N 1
ATOM 19443 C CA . THR H 2 172 ? 44.833 25.469 97.111 1.00 57.82 1436 THR H CA 1
ATOM 19444 C C . THR H 2 172 ? 45.149 26.178 98.408 1.00 61.89 1436 THR H C 1
ATOM 19445 O O . THR H 2 172 ? 44.258 26.541 99.172 1.00 62.29 1436 THR H O 1
ATOM 19449 N N . ALA H 2 173 ? 46.443 26.383 98.630 1.00 72.80 1437 ALA H N 1
ATOM 19450 C CA . ALA H 2 173 ? 46.942 27.064 99.816 1.00 79.45 1437 ALA H CA 1
ATOM 19451 C C . ALA H 2 173 ? 46.224 28.402 100.050 1.00 84.25 1437 ALA H C 1
ATOM 19452 O O . ALA H 2 173 ? 45.455 28.547 101.002 1.00 86.78 1437 ALA H O 1
ATOM 19454 N N . GLU H 2 174 ? 46.453 29.369 99.165 1.00 88.40 1438 GLU H N 1
ATOM 19455 C CA . GLU H 2 174 ? 45.860 30.702 99.305 1.00 91.61 1438 GLU H CA 1
ATOM 19456 C C . GLU H 2 174 ? 44.520 30.893 98.574 1.00 90.79 1438 GLU H C 1
ATOM 19457 O O . GLU H 2 174 ? 44.055 32.022 98.405 1.00 90.32 1438 GLU H O 1
ATOM 19463 N N . GLN H 2 175 ? 43.894 29.792 98.165 1.00 91.74 1439 GLN H N 1
ATOM 19464 C CA . GLN H 2 175 ? 42.632 29.848 97.423 1.00 91.21 1439 GLN H CA 1
ATOM 19465 C C . GLN H 2 175 ? 41.373 29.804 98.282 1.00 90.25 1439 GLN H C 1
ATOM 19466 O O . GLN H 2 175 ? 40.280 30.129 97.807 1.00 86.93 1439 GLN H O 1
ATOM 19472 N N . PHE H 2 176 ? 41.513 29.394 99.539 1.00 91.14 1440 PHE H N 1
ATOM 19473 C CA . PHE H 2 176 ? 40.352 29.331 100.418 1.00 91.72 1440 PHE H CA 1
ATOM 19474 C C . PHE H 2 176 ? 40.554 30.050 101.759 1.00 90.66 1440 PHE H C 1
ATOM 19475 O O . PHE H 2 176 ? 39.624 30.133 102.563 1.00 90.84 1440 PHE H O 1
ATOM 19483 N N . LEU H 2 177 ? 41.754 30.592 101.977 1.00 89.86 1441 LEU H N 1
ATOM 19484 C CA . LEU H 2 177 ? 42.098 31.294 103.225 1.00 88.71 1441 LEU H CA 1
ATOM 19485 C C . LEU H 2 177 ? 42.067 32.830 103.113 1.00 89.23 1441 LEU H C 1
ATOM 19486 O O . LEU H 2 177 ? 42.539 33.397 102.121 1.00 87.54 1441 LEU H O 1
ATOM 19491 N N . SER H 2 178 ? 41.529 33.495 104.140 1.00 90.00 1442 SER H N 1
ATOM 19492 C CA . SER H 2 178 ? 41.459 34.964 104.174 1.00 89.78 1442 SER H CA 1
ATOM 19493 C C . SER H 2 178 ? 42.714 35.526 104.850 1.00 91.10 1442 SER H C 1
ATOM 19494 O O . SER H 2 178 ? 43.197 36.605 104.498 1.00 88.67 1442 SER H O 1
ATOM 19497 N N . ARG H 2 179 ? 43.229 34.776 105.823 1.00 93.25 1443 ARG H N 1
ATOM 19498 C CA . ARG H 2 179 ? 44.423 35.151 106.580 1.00 94.11 1443 ARG H CA 1
ATOM 19499 C C . ARG H 2 179 ? 45.714 34.991 105.742 1.00 96.05 1443 ARG H C 1
ATOM 19500 O O . ARG H 2 179 ? 45.990 33.912 105.208 1.00 95.16 1443 ARG H O 1
ATOM 19508 N N . SER H 2 180 ? 46.497 36.069 105.643 1.00 98.79 1444 SER H N 1
ATOM 19509 C CA . SER H 2 180 ? 47.761 36.094 104.891 1.00 98.77 1444 SER H CA 1
ATOM 19510 C C . SER H 2 180 ? 47.651 35.670 103.431 1.00 100.53 1444 SER H C 1
ATOM 19511 O O . SER H 2 180 ? 46.620 35.072 103.058 1.00 102.10 1444 SER H O 1
#

Foldseek 3Di:
DLVQAVPDDQAWPFPDKDFCSDPDDLAFPFLDDDKDKDFDFDDDDPDDDDDDPDDDVVVLLVLLLCLQVVLVVVVCVVVVPPDAAALQDADADKGKHKFFWAFQDPDFRDQFGIKGFHHCVHHNRDIAHEHCPQPQWDKHFGLFIWIFIAHGHRSRYGDTNDTDAFDFFAEDDFDPVLLVDDKFKEWEAEDDQAALVDPPSPLLLVVLVVCQVRLGQEYEYEDDPQFCPRPCNVVVVDDDDLVVSSLVSVCCNLVSNVNSNHAYEYEYDCRNVVADNEPFGAWDDDDPDDVSSVVRYHTGTAFIFMAISNATETRHADAQQVFRLRRMDIHHPPPDDSSLSSVSSCRRSQFQHSHPPTDPPHHYPSVVRSGGTGHNHRGLEYERAHCDDWDWDQHPNHTYTHLYHCYDHSYGGKIKMWMFRDDDDDDPPRDRRTRMMTITTD/DVCVLCVPADWQWDADPPPGDIQTFQAQWDDDDPVIAGSQQQDPPPVDRDGNLVVLVRSLVSVLVVLVVLVVLQQCFWWFWPDPVPRDIDSDQDPDADPVGGADPVPRPTHIHGPQDPSNSVSNLVRQLRRLQVVVSLVPDDDPVSSVVNCVPPVDVVSNVSSNCSNCSSPVD/DDDDDQFLVFAVVDDQAWPFPFKDFPDDDSLQAFPFLDDDKDKDFDADAFADDDPDDDVVVLLVLLLCLQVVLVVVVCVVVVPPDAAALQDADADKGKHKFFWAFQDPDFRDQFGIKGFHHCVHHNGDIAHEHCPQPQWDKHFGLFIWIFIAHGHRSRYGDTNDTDAFDFFAEDDFDPVLQVDDKFKEWEAEDDQGALRDPPSPLLLVVLVVCQSRLGQEYEYEDDPQFCPRPCNVVVVDDDDLVVSSLVSVCCNLVSNVNSNHAYEYEYDCRNVVADNAPFGRWDDDDPDDVSSVVRYHTGTAFTFMAISNATETRHNDAQQVFRLRRMDISDPDSSLSSVSSCRRSQFQHSHPPTDPPHHYPSVVRSRPTGHPHRGLEYERAHCDDWDWDQHPNHTYTHLYHCYDHSYGGKIKMWMFRDDDPDDPPRDRRTNMMTITTD/DDPCVLCVPADWQWDADPPPGDIQTFQAQWDDDDPVIAGSQQQDPPPVDRDGNLVVLVRSLVSVVVVLVVLVVLQLCFWWFWPDPVPRDIDSDQDPDADPVGGADPVPRPTHIHGPQDPSNSVSNLVSQLRRLQVVVSLVPDDDPVSSVVNCVPPVDVVSNVSSVCSNCSSVPPDPDD/DLVFAVPDDQFFPFPDKDFCNDPDQLAFPFQDDDKDKDFDFADDDPDDDDDDVPDDVVVLLVLLLCLQVVLVVVVCVVVVPPDAAALQDADADKGKHKFFWAFQDPDFRDQFGIKGFHHCVHHNGDIAHEHCPQPLWDKDFGLFIWIFIAHGHRSRYGDTNDTDAFDFFAEDDFDPVLLVDDKFKEWEAEDPQAALVDPPSPLLLVVLVVCQVRLGQEYEYEDDPQFCPRPCNVVVVDDDDLVVSSLVSVCCNLVSNVNSNHAYEYEYDCRNVVADNAPFGAWDDDDPDDVSSVVRYHTGTAFTFMAISNFTETRHNDAQQVFRLRRMDISAPDSSLSSVSSCRRSQFPHSHPPGDPPHHYPSVVRSGGTGHNHRGLEYERAHCDDWDWDQHPNHTYTHLYHCYDHSHGGKIKMWMFRDDDPDDPPRDRRTRMMTITTD/DDDPCVLCVPADWQWDADPPPGDIQTFQAQWDDDDPVIAGSQQQDPPPVDRDGNLVVLVRSLVSVLVVLVVLVVLQQCFWWFWPDPVPRDIDSDQDPDADPVGGADPVPRPTHIHGPQDPSNSVSNLVRQLRRLQVVVSLVPDDDVVSSVVNCVPPVDVVSNVSSVCSNCSSPPVD/DLVFAVVDDQAWPFPDKDFVDDDSLQAFPFLDDDKDKDFDDLFDFDDDPDDDVVVLLVLLLCLQVVLVVVVCVVVVPPDAAALQDADADKGKHKFFWAFQDPDFRDQFGIKGFHHCVHHNGDIAHEHCPQPQWDKDFGLFIWIFIAHGHRSRYGDTNDTDAFDFFAEDDFDPVLQVDDKFKEWEAEDPQAALVDPPSPLLLVVLVVCQSRLGQEYEYEDDPQFCPRPCNVVVVDDDDLVVSSLVSVCCNLVSNVNSNHAYEYEYDCGNVVADNAPFGGWDDDDPDDVSSVVRYHTGTAFTWMAISNATETRHADAQQVFRLRRMDISDVDDSSLSSVSSCRRSQFQHSHPPTDPPHHYPSVVRSSPTGHPHRGLEYERAHCDDWDWDQHPNHTYTHLYHCYDHSYGGKIKMWMFRDDDPDDPPRDRRTRMMTITTD/DDDPCVLCVPADWQWDADPPPGDIQTFQAQWDDDDPVIAGSQQQDPPPVDRDGNLVVLVRSLVSVVVVLVVLVVLQQCFWWFWPDPVPRDIDSDQDPDADPVGGADPVPRPTHIHGPQDPSNSVSNLVSQLRRLQVVVSLVPDDDPVSSVVNCVVPVDVVSNVSSVCSNCSSVPPDPDD

CATH classification: 1.10.3200.20

Nearest PDB structures (foldseek):
  4y97-assembly4_G  TM=1.002E+00  e=5.890E-100  Homo sapiens
  4y97-assembly2_C  TM=1.002E+00  e=9.269E-97  Homo sapiens
  4y97-assembly3_E  TM=9.877E-01  e=6.433E-95  Homo sapiens
  8vy3-assembly1_D  TM=9.935E-01  e=3.229E-88  Homo sapiens
  8g9f-assembly1_B  TM=9.684E-01  e=7.536E-72  Xenopus laevis

InterPro domains:
  IPR007185 DNA polymerase alpha/delta/epsilon, subunit B [PF04042] (342-549)
  IPR013627 DNA polymerase alpha, subunit B, N-terminal [PF08418] (6-72)
  IPR016722 DNA polymerase alpha, subunit B [PIRSF018300] (4-598)
  IPR016722 DNA polymerase alpha, subunit B [PTHR23061] (5-597)
  IPR043034 DNA polymerase alpha, subunit B, N-terminal domain superfamily [G3DSA:1.10.8.530] (1-78)
  IPR054300 DNA polymerase alpha subunit B, OB domain [PF22062] (217-322)